Protein 2ZCI (pdb70)

Organism: Corynebacterium glutamicum (strain ATCC 13032 / DSM 20300 / JCM 1318 / BCRC 11384 / CCUG 27702 / LMG 3730 / NBRC 12168 / NCIMB 10025 / NRRL B-2784 / 534) (NCBI:txid196627)

Radius of gyration: 50.82 Å; Cα contacts (8 Å, |Δi|>4): 5609; chains: 4; bounding box: 84×77×166 Å

InterPro domains:
  IPR008209 Phosphoenolpyruvate carboxykinase, GTP-utilising [MF_00452] (11-606)
  IPR008209 Phosphoenolpyruvate carboxykinase, GTP-utilising [NF003253] (8-608)
  IPR008209 Phosphoenolpyruvate carboxykinase, GTP-utilising [PIRSF001348] (3-607)
  IPR008209 Phosphoenolpyruvate carboxykinase, GTP-utilising [PTHR11561] (4-606)
  IPR008209 Phosphoenolpyruvate carboxykinase, GTP-utilising [cd00819] (20-601)
  IPR008210 Phosphoenolpyruvate carboxykinase, N-terminal [G3DSA:3.40.449.10] (22-253)
  IPR008210 Phosphoenolpyruvate carboxykinase, N-terminal [SSF68923] (8-245)
  IPR013035 Phosphoenolpyruvate carboxykinase, C-terminal [G3DSA:3.90.228.20] (254-604)
  IPR018091 Phosphoenolpyruvate carboxykinase, GTP-utilising, conserved site [PS00505] (270-278)
  IPR035077 Phosphoenolpyruvate carboxykinase, C-terminal P-loop domain [PF00821] (246-604)
  IPR035078 Phosphoenolpyruvate carboxykinase, GTP-utilising, N-terminal [PF17297] (22-242)

B-factor: mean 31.72, std 9.96, range [7.44, 76.28]

Solvent-accessible surface area: 80718 Å² total; per-residue (Å²): 107,56,11,162,2,151,131,0,55,80,29,10,60,100,6,46,138,48,0,91,21,147,41,62,60,50,4,58,13,46,84,57,13,7,60,131,14,0,112,61,15,61,145,58,47,12,4,59,90,7,42,99,182,108,24,50,35,0,13,0,0,55,6,62,41,52,2,15,26,106,27,89,17,7,19,3,4,2,2,112,115,14,44,43,0,5,36,23,10,29,2,0,18,24,120,14,0,44,85,17,0,34,121,32,0,60,10,3,0,86,27,25,36,0,22,0,0,1,0,0,8,3,3,48,71,33,102,128,20,58,13,0,0,0,0,0,11,14,30,8,0,4,2,2,0,72,15,3,1,19,20,0,74,122,0,5,104,94,5,26,49,145,24,100,28,4,77,0,7,0,0,2,3,17,56,23,107,136,78,97,160,64,92,48,21,25,27,44,100,8,15,0,3,0,2,6,8,82,64,36,8,0,25,0,10,0,0,3,9,1,25,8,0,2,0,3,9,31,0,2,0,0,17,0,0,3,11,10,1,64,107,94,28,16,1,1,2,13,0,0,0,0,33,2,35,29,70,182,48,109,45,7,18,0,0,0,0,9,26,44,25,44,12,0,6,39,2,0,5,7,60,29,52,7,110,50,21,69,12,45,0,2,0,13,18,0,0,24,0,126,35,81,125,80,0,0,32,1,29,4,0,8,35,2,3,20,5,20,0,23,42,8,21,88,87,20,3,25,20,2,8,93,1,0,89,63,0,55,0,3,0,3,0,0,0,18,27,108,84,18,25,5,20,0,42,49,26,71,43,115,60,34,94,64,0,35,15,15,89,39,86,107,22,58,66,140,36,41,52,37,0,0,14,29,36,0,38,2,3,1,28,0,108,34,10,89,7,19,0,102,30,11,66,56,115,62,13,7,78,2,28,0,0,0,0,4,9,51,24,37,68,2,8,0,0,0,1,20,7,93,76,21,54,1,0,0,4,11,0,0,19,5,5,7,48,85,129,70,89,32,119,22,20,2,1,1,0,52,52,24,1,2,17,9,1,0,40,5,1,46,7,0,7,46,1,11,114,122,5,43,156,70,26,10,31,2,0,15,2,1,23,49,8,96,10,193,107,39,98,98,2,5,55,8,116,26,19,9,3,8,0,0,40,1,0,6,22,46,61,70,59,138,22,36,20,69,119,32,17,4,0,36,1,2,64,10,133,42,14,34,72,124,62,7,115,124,31,116,108,24,2,123,73,0,13,42,16,44,46,133,57,22,15,86,17,1,16,12,11,15,51,26,2,51,92,1,16,102,80,10,5,76,59,0,71,59,24,10,77,43,5,52,71,60,10,120,109,64,14,164,3,168,128,0,55,81,30,17,49,93,6,48,126,68,0,108,19,103,47,56,57,58,6,64,11,49,85,75,29,8,62,125,11,0,22,51,17,53,126,72,44,32,3,53,88,2,49,85,158,99,21,45,25,0,11,0,1,53,7,64,51,47,3,25,40,54,38,104,27,4,14,2,4,1,1,113,133,14,48,44,0,3,30,26,8,32,1,0,9,17,105,12,0,52,92,22,0,34,149,57,0,66,17,2,0,58,29,29,34,0,25,0,0,0,0,0,4,6,5,56,73,30,86,122,15,58,13,0,0,0,0,0,13,16,26,19,0,2,0,1,1,72,11,2,1,25,18,0,85,76,0,5,97,62,7,30,62,149,19,105,27,8,78,0,8,0,0,4,4,20,59,32,98,115,74,95,182,62,107,49,27,29,27,47,88,9,15,0,2,0,1,5,10,104,61,41,9,0,24,0,6,0,0,4,4,0,8,2,0,0,0,2,9,18,0,2,0,0,6,0,0,3,12,6,1,60,109,98,20,20,1,2,2,19,0,0,0,0,19,1,36,14,65,162,46,110,43,10,16,0,0,0,0,12,46,34,41,51,19,2,13,31,5,1,5,12,72,21,51,14,118,50,27,60,14,39,0,2,0,9,15,0,0,20,2,130,38,147,188,66,3,0,45,1,28,4,0,6,28,3,2,12,4,23,0,18,37,12,19,101,79,22,3,30,20,0,5,86,1,0,94,65,0,57,0,1,0,2,0,0,0,16,30,97,84,14,18,1,27,0,45,44,34,88,66,145,20,52,79,74,0,20,10,12,87,37,90,116,15,55,79,114,40,44,41,33,0,0,8,52,32,0,33,3,3,0,31,0,100,33,11,82,8,19,0,100,34,11,67,63,98,88,8,11,52,4,30,0,1,0,0,2,11,129,26,42,64,2,10,0,2,0,0,25,5,84,75,16,37,1,0,0,5,12,0,0,19,8,4,23,82,88,137,26,191,18,24,2,0,2,0,54,59,10,0,1,15,10,2,0,45,4,1,54,7,2,1,47,1,8,104,124,16,41,154,110,21,12,36,3,0,10,2,3,26,53,11,94,9,149,121,49,93,106,0,5,51,5,120,20,29,8,4,8,0,0,46,2,0,5,22,46,56,80,61,129,19,29,21,53,113,30,16,5,0,38,0,0,56,0,125,44,12,39,27,118,85,26,137,21,79,89,136,12,0,56,63,1,1,59,15,44,47,128,42,22,22,111,19,1,20,17,12,20,54,24,5,52,83,0,14,103,86,9,2,79,65,0,75,59,33,8,83,44,4,51,73,69,12,112,90,77,19,121,0,167,100,0,58,78,29,11,54,95,5,53,142,47,0,78,16,121,49,62,48,36,5,46,15,5,29,40,14,8,58,120,2,4,96,66,15,47,130,55,40,12,3,53,94,4,49,84,129,91,27,43,31,0,9,0,0,51,6,56,52,44,7,21,20,181,42,130,23,13,18,3,5,0,1,101,112,14,65,46,0,5,36,20,11,20,3,0,18,18,123,21,0,37,90,22,0,35,133,40,0,61,12,2,0,102,33,24,45,0,15,0,0,0,0,0,5,4,2,13,11,33,110,114,27,57,13,0,0,0,0,0,12,11,25,10,0,2,2,1,0,78,12,2,1,24,24,0,19,34,0,3,31,42,4,11,38,133,27,86,25,6,68,0,10,0,0,4,4,21,67,27,121,131,94,78,163,59,93,47,12,24,34,41,104,14,26,0,4,0,0,2,9,90,46,38,15,0,26,0,9,0,0,3,6,1,24,8,0,1,0,2,9,31,1,1,0,0,27,1,0,3,11,9,2,61,108,90,21,22,2,2,2,16,1,0,0,0,28,0,34,16,76,152,43,107,46,15,18,0,0,0,0,8,42,23,65,33,23,6,11,41,5,0,4,6,74,17,63,12,117,46,23,86,11,17,1,4,0,10,23,0,0,25,2,117,34,96,141,69,0,0,40,1,34,3,0,6,32,2,2,21,5,19,0,26,38,8,22,99,91,20,3,35,18,1,4,93,2,1,82,67,0,52,0,2,0,4,1,0,0,25,18,115,72,22,7,5,25,0,43,40,41,76,64,134,44,40,82,66,0,55,9,12,79,38,83,112,16,50,62,134,44,43,34,41,0,0,10,45,15,0,40,2,3,1,29,0,85,30,0,30,10,6,1,17,20,16,44,4,35,51,14,8,71,4,32,0,0,0,0,3,8,116,16,30,48,2,10,0,2,0,1,22,6,83,79,18,54,1,0,0,4,12,0,0,20,7,6,8,42,65,92,53,104,17,161,19,18,2,0,1,0,50,66,30,1,1,13,8,2,0,39,5,1,52,9,2,3,52,1,11,100,123,5,42,142,95,24,12,31,1,0,10,1,2,29,50,10,112,4,185,116,28,113,99,10,17,57,8,115,22,27,10,3,5,0,0,38,2,0,4,36,37,51,92,38,145,68,10,19,78,120,34,20,5,0,37,2,2,80,7,115,45,15,33,47,114,57,23,90,107,103,174,59,58,49,103,72,1,12,61,13,49,42,146,50,23,24,123,18,2,14,12,9,21,43,26,3,59,58,1,16,95,70,9,2,76,55,0,75,64,26,10,82,38,4,50,76,72,17,101,112,84,13,161,103,0,85,105,29,9,60,99,4,44,143,54,0,93,15,106,48,63,65,69,3,39,16,4,35,26,13,6,63,150,9,0,85,66,14,48,126,55,40,14,2,51,69,0,53,106,130,129,25,46,44,0,11,0,0,53,7,57,46,50,10,25,34,85,47,108,24,9,22,2,5,1,3,113,112,14,54,33,0,2,30,30,9,29,3,0,4,10,96,14,0,56,81,22,0,35,141,47,0,66,15,2,0,49,28,27,36,0,28,0,0,0,0,0,3,6,3,23,13,32,104,129,20,61,10,0,0,0,0,0,12,17,20,7,0,0,0,1,0,63,13,3,1,24,21,0,22,27,0,4,30,44,6,15,53,143,22,93,16,2,60,0,7,0,0,4,6,23,53,26,90,126,70,88,169,67,106,45,19,31,29,38,107,17,29,0,3,0,0,7,8,84,74,41,12,0,26,0,8,0,2,3,4,1,10,2,0,0,0,1,12,23,0,1,0,0,9,1,0,3,9,14,2,62,104,87,28,24,0,2,5,14,2,0,0,1,24,6,23,14,76,144,54,114,39,9,19,2,0,1,1,11,49,46,53,37,22,14,8,32,6,1,1,12,64,19,64,17,122,50,20,72,15,16,0,1,0,10,7,0,0,27,2,107,21,81,155,85,4,0,30,0,27,2,0,6,37,4,2,17,2,24,0,24,43,8,24,95,89,27,4,34,20,0,21,94,1,1,93,68,0,56,0,2,0,2,0,0,0,22,19,114,98,20,29,8,26,0,47,38,30,77,46,154,35,37,86,58,0,45,10,10,75,34,84,103,20,36,75,140,51,40,42,44,0,0,11,43,36,0,42,1,2,0,32,1,86,29,0,33,12,6,0,20,22,19,48,2,35,57,17,6,99,8,43,0,0,0,0,7,7,93,25,42,57,5,8,0,0,0,0,15,4,87,70,23,59,7,0,0,7,11,0,0,18,6,4,51,165,25,166,11,21,2,1,2,0,52,54,7,1,1,16,6,1,0,35,4,1,50,9,1,7,57,2,13,117,124,10,50,166,79,23,12,26,3,0,13,1,2,30,68,7,87,13,169,134,47,78,91,4,7,54,6,128,16,26,7,3,10,0,1,43,0,0,9,24,47,64,73,66,135,26,32,24,71,122,32,26,4,0,40,0,3,82,10,128,42,8,40,47,128,67,30,176,98,101,49,0,128,52,0,10,47,16,35,46,135,40,24,24,112,16,0,22,39,10,15,56,24,2,46,92,1,13,97,87,9,2,82,63,0,75,64,26,9,77,29,11,56,64,120,14,84

Sequence (2334 aa):
APTKNKELLNWIADAVELFQPEAVVFVDGSQAEWDRMAEDLVEAGTLIKLNEEKRPNSYLARSNPSDVARVESRTFICSEKEEDAGPTNNWAPPQAMKDEMSKHYAGSMKGRTMYVVPFCMGPISDPDPKLGVQLTDSEYVVMSMRIMTRMGIEALDKIGANGSFVRCLHSVGAPLEPGQEDVAWPCNDTKYITQFPETKEIWSYGSGYGGNAILAKKCYALRIASVMAREEGWMAEHMLILKLINPEGKAYHIAAAFPSACGKTNLAMITPTIPGWTAQVVGDDIAWLKLREDGLYAVNPENGFFGVAPGTNYASNPIAMKTMEPGNTLFTNVALTDDGDIWWEGMDGDAPAHLIDWMGNDWTPESDENAAHPNSRYCVAIDQSPAAAPEFNDWEGVKIDAILFGGRRADTVPLVTQTYDWEHGTMVGALLASGQVGTLRHDPMAMLPFIGYNAGEYLQNWIDMGNKGGDKMPSIFLVNWFRRGEDGRFLWPGFGDNSRVLKWVIDRIEGHVGADETVVGHTAKAEDLDLDGLDTPIEDVKEALTAPAEQWANDVEDNAEYLTFLGPRVPAEVHSQFDALKARISAPTKNKELLNWIADAVELFQPEAVVFVDGSQAEWDRMAEDLVEAGTLIKLNEEKRPNSYLARSNPSDVARVESRTFICSEKEEDAGPTNNWAPPQAMKDEMSKHYAGSMKGRTMYVVPFCMGPISDPDPKLGVQLTDSEYVVMSMRIMTRMGIEALDKIGANGSFVRCLHSVGAPLEPGQEDVAWPCNDTKYITQFPETKEIWSYGSGYGGNAILAKKCYALRIASVMAREEGWMAEHMLILKLINPEGKAYHIAAAFPSACGKTNLAMITPTIPGWTAQVVGDDIAWLKLREDGLYAVNPENGFFGVAPGTNYASNPIAMKTMEPGNTLFTNVALTDDGDIWWEGMDGDAPAHLIDWMGNDWTPESDENAAHPNSRYCVAIDQSPAAAPEFNDWEGVKIDAILFGGRRADTVPLVTQTYDWEHGTMVGALLASGGTLRHDPMAMLPFIGYNAGEYLQNWIDMGNKGGDKMPSIFLVNWFRRGEDGRFLWPGFGDNSRVLKWVIDRIEGHVGADETVVGHTAKAEDLDLDGLDTPIEDVKEALTAPAEQWANDVEDNAEYLTFLGPRVPAEVHSQFDALKARISAPTKNKELLNWIADAVELFQPEAVVFVDGSQAEWDRMAEDLVEAGTLIKLNEEKRPNSYLARSNPSDVARVESRTFICSEKEEDAGPTNNWAPPQAMKDEMSKHYAGSMKGRTMYVVPFCMGPISDPDPKLGVQLTDSEYVVMSMRIMTRMGIEALDKIGANGSFVRCLHSVGAPLEPGQEDVAWPCNDTKYITQFPETKEIWSYGSGYGGNAILAKKCYALRIASVMAREEGWMAEHMLILKLINPEGKAYHIAAAFPSACGKTNLAMITPTIPGWTAQVVGDDIAWLKLREDGLYAVNPENGFFGVAPGTNYASNPIAMKTMEPGNTLFTNVALTDDGDIWWEGMDGDAPAHLIDWMGNDWTPESDENAAHPNSRYCVAIDQSPAAAPEFNDWEGVKIDAILFGGRRADTVPLVTQTYDWEHGTMVGALLASGQVGTLRHDPMAMLPFIGYNAGEYLQNWIDMGNKGGDKMPSIFLVNWFRRGEDGRFLWPGFGDNSRVLKWVIDRIEGHVGADETVVGHTAKAEDLDLDGLDTPIEDVKEALTAPAEQWANDVEDNAEYLTFLGPRVPAEVHSQFDALKARISTKNKELLNWIADAVELFQPEAVVFVDGSQAEWDRMAEDLVEAGTLIKLNEEKRPNSYLARSNPSDVARVESRTFICSEKEEDAGPTNNWAPPQAMKDEMSKHYAGSMKGRTMYVVPFCMGPISDPDPKLGVQLTDSEYVVMSMRIMTRMGIEALDKIGANGSFVRCLHSVGAPLEPGQEDVAWPCNDTKYITQFPETKEIWSYGSGYGGNAILAKKCYALRIASVMAREEGWMAEHMLILKLINPEGKAYHIAAAFPSACGKTNLAMITPTIPGWTAQVVGDDIAWLKLREDGLYAVNPENGFFGVAPGTNYASNPIAMKTMEPGNTLFTNVALTDDGDIWWEGMDGDAPAHLIDWMGNDWTPESDENAAHPNSRYCVAIDQSPAAAPEFNDWEGVKIDAILFGGRRADTVPLVTQTYDWEHGTMVGALLASTLRHDPMAMLPFIGYNAGEYLQNWIDMGNKGGDKMPSIFLVNWFRRGEDGRFLWPGFGDNSRVLKWVIDRIEGHVGADETVVGHTAKAEDLDLDGLDIEDVKEALTAPAEQWANDVEDNAEYLTFLGPRVPAEVHSQFDALKARIS

Structure (mmCIF, N/CA/C/O backbone):
data_2ZCI
#
_entry.id   2ZCI
#
_cell.length_a   70.336
_cell.length_b   118.055
_cell.length_c   152.931
_cell.angle_alpha   90.00
_cell.angle_beta   96.44
_cell.angle_gamma   90.00
#
_symmetry.space_group_name_H-M   'P 1 21 1'
#
loop_
_entity.id
_entity.type
_entity.pdbx_description
1 polymer 'Phosphoenolpyruvate carboxykinase [GTP]'
2 water water
#
loop_
_atom_site.group_PDB
_atom_site.id
_atom_site.type_symbol
_atom_site.label_atom_id
_atom_site.label_alt_id
_atom_site.label_comp_id
_atom_site.label_asym_id
_atom_site.label_entity_id
_atom_site.label_seq_id
_atom_site.pdbx_PDB_ins_code
_atom_site.Cartn_x
_atom_site.Cartn_y
_atom_site.Cartn_z
_atom_site.occupancy
_atom_site.B_iso_or_equiv
_atom_site.auth_seq_id
_atom_site.auth_comp_id
_atom_site.auth_asym_id
_atom_site.auth_atom_id
_atom_site.pdbx_PDB_model_num
ATOM 1 N N . ALA A 1 13 ? -32.943 -2.537 -83.001 1.00 41.60 13 ALA A N 1
ATOM 2 C CA . ALA A 1 13 ? -31.881 -3.502 -82.577 1.00 41.07 13 ALA A CA 1
ATOM 3 C C . ALA A 1 13 ? -31.939 -4.680 -83.533 1.00 40.39 13 ALA A C 1
ATOM 4 O O . ALA A 1 13 ? -33.028 -5.070 -83.997 1.00 41.02 13 ALA A O 1
ATOM 6 N N . PRO A 1 14 ? -30.760 -5.228 -83.879 1.00 38.87 14 PRO A N 1
ATOM 7 C CA . PRO A 1 14 ? -30.790 -6.192 -84.906 1.00 36.42 14 PRO A CA 1
ATOM 8 C C . PRO A 1 14 ? -31.145 -7.524 -84.390 1.00 35.57 14 PRO A C 1
ATOM 9 O O . PRO A 1 14 ? -30.991 -8.470 -85.122 1.00 36.97 14 PRO A O 1
ATOM 13 N N . THR A 1 15 ? -31.636 -7.645 -83.165 1.00 33.93 15 THR A N 1
ATOM 14 C CA . THR A 1 15 ? -31.870 -8.960 -82.611 1.00 32.76 15 THR A CA 1
ATOM 15 C C . THR A 1 15 ? -33.256 -9.007 -81.993 1.00 31.88 15 THR A C 1
ATOM 16 O O . THR A 1 15 ? -33.709 -8.041 -81.431 1.00 31.87 15 THR A O 1
ATOM 20 N N . LYS A 1 16 ? -33.911 -10.150 -82.136 1.00 32.21 16 LYS A N 1
ATOM 21 C CA . LYS A 1 16 ? -35.239 -10.481 -81.540 1.00 33.00 16 LYS A CA 1
ATOM 22 C C . LYS A 1 16 ? -34.986 -11.430 -80.325 1.00 31.01 16 LYS A C 1
ATOM 23 O O . LYS A 1 16 ? -35.904 -11.865 -79.697 1.00 30.75 16 LYS A O 1
ATOM 29 N N . ASN A 1 17 ? -33.734 -11.824 -80.121 1.00 29.41 17 ASN A N 1
ATOM 30 C CA . ASN A 1 17 ? -33.237 -12.583 -78.983 1.00 30.07 17 ASN A CA 1
ATOM 31 C C . ASN A 1 17 ? -33.509 -11.886 -77.655 1.00 30.82 17 ASN A C 1
ATOM 32 O O . ASN A 1 17 ? -32.961 -10.820 -77.330 1.00 32.20 17 ASN A O 1
ATOM 37 N N . LYS A 1 18 ? -34.414 -12.480 -76.911 1.00 31.66 18 LYS A N 1
ATOM 38 C CA . LYS A 1 18 ? -35.036 -11.773 -75.828 1.00 33.02 18 LYS A CA 1
ATOM 39 C C . LYS A 1 18 ? -34.248 -12.015 -74.567 1.00 32.35 18 LYS A C 1
ATOM 40 O O . LYS A 1 18 ? -34.205 -11.118 -73.704 1.00 32.58 18 LYS A O 1
ATOM 46 N N . GLU A 1 19 ? -33.639 -13.205 -74.456 1.00 31.59 19 GLU A N 1
ATOM 47 C CA . GLU A 1 19 ? -32.707 -13.459 -73.383 1.00 32.81 19 GLU A CA 1
ATOM 48 C C . GLU A 1 19 ? -31.627 -12.439 -73.546 1.00 31.53 19 GLU A C 1
ATOM 49 O O . GLU A 1 19 ? -31.309 -11.724 -72.623 1.00 32.61 19 GLU A O 1
ATOM 55 N N . LEU A 1 20 ? -31.088 -12.339 -74.755 1.00 31.04 20 LEU A N 1
ATOM 56 C CA . LEU A 1 20 ? -30.082 -11.362 -75.059 1.00 28.84 20 LEU A CA 1
ATOM 57 C C . LEU A 1 20 ? -30.472 -9.917 -74.784 1.00 28.00 20 LEU A C 1
ATOM 58 O O . LEU A 1 20 ? -29.684 -9.170 -74.235 1.00 27.87 20 LEU A O 1
ATOM 63 N N . LEU A 1 21 ? -31.647 -9.501 -75.224 1.00 28.09 21 LEU A N 1
ATOM 64 C CA . LEU A 1 21 ? -32.149 -8.123 -74.944 1.00 29.66 21 LEU A CA 1
ATOM 65 C C . LEU A 1 21 ? -32.363 -7.686 -73.465 1.00 29.33 21 LEU A C 1
ATOM 66 O O . LEU A 1 21 ? -32.163 -6.484 -73.097 1.00 29.40 21 LEU A O 1
ATOM 71 N N . ASN A 1 22 ? -32.843 -8.652 -72.669 1.00 29.55 22 ASN A N 1
ATOM 72 C CA . ASN A 1 22 ? -32.999 -8.571 -71.208 1.00 29.03 22 ASN A CA 1
ATOM 73 C C . ASN A 1 22 ? -31.635 -8.337 -70.570 1.00 27.14 22 ASN A C 1
ATOM 74 O O . ASN A 1 22 ? -31.396 -7.361 -69.832 1.00 28.06 22 ASN A O 1
ATOM 79 N N . TRP A 1 23 ? -30.716 -9.194 -70.930 1.00 24.96 23 TRP A N 1
ATOM 80 C CA . TRP A 1 23 ? -29.383 -9.152 -70.419 1.00 24.01 23 TRP A CA 1
ATOM 81 C C . TRP A 1 23 ? -28.724 -7.775 -70.712 1.00 25.78 23 TRP A C 1
ATOM 82 O O . TRP A 1 23 ? -28.170 -7.124 -69.791 1.00 26.92 23 TRP A O 1
ATOM 93 N N . ILE A 1 24 ? -28.814 -7.265 -71.945 1.00 25.88 24 ILE A N 1
ATOM 94 C CA . ILE A 1 24 ? -28.304 -5.896 -72.216 1.00 26.54 24 ILE A CA 1
ATOM 95 C C . ILE A 1 24 ? -29.050 -4.819 -71.392 1.00 26.70 24 ILE A C 1
ATOM 96 O O . ILE A 1 24 ? -28.414 -3.977 -70.777 1.00 26.38 24 ILE A O 1
ATOM 101 N N . ALA A 1 25 ? -30.395 -4.852 -71.383 1.00 28.42 25 ALA A N 1
ATOM 102 C CA . ALA A 1 25 ? -31.261 -3.939 -70.562 1.00 28.20 25 ALA A CA 1
ATOM 103 C C . ALA A 1 25 ? -30.749 -3.827 -69.123 1.00 27.97 25 ALA A C 1
ATOM 104 O O . ALA A 1 25 ? -30.502 -2.738 -68.636 1.00 28.86 25 ALA A O 1
ATOM 106 N N . ASP A 1 26 ? -30.614 -4.982 -68.482 1.00 28.23 26 ASP A N 1
ATOM 107 C CA . ASP A 1 26 ? -29.986 -5.166 -67.177 1.00 29.02 26 ASP A CA 1
ATOM 108 C C . ASP A 1 26 ? -28.575 -4.596 -66.947 1.00 28.95 26 ASP A C 1
ATOM 109 O O . ASP A 1 26 ? -28.323 -4.008 -65.903 1.00 31.14 26 ASP A O 1
ATOM 114 N N . ALA A 1 27 ? -27.628 -4.875 -67.842 1.00 28.90 27 ALA A N 1
ATOM 115 C CA . ALA A 1 27 ? -26.276 -4.290 -67.794 1.00 26.92 27 ALA A CA 1
ATOM 116 C C . ALA A 1 27 ? -26.339 -2.801 -68.027 1.00 26.61 27 ALA A C 1
ATOM 117 O O . ALA A 1 27 ? -25.646 -2.073 -67.353 1.00 26.58 27 ALA A O 1
ATOM 119 N N . VAL A 1 28 ? -27.152 -2.359 -68.999 1.00 25.95 28 VAL A N 1
ATOM 120 C CA . VAL A 1 28 ? -27.399 -0.923 -69.275 1.00 26.96 28 VAL A CA 1
ATOM 121 C C . VAL A 1 28 ? -27.911 -0.186 -68.048 1.00 27.65 28 VAL A C 1
ATOM 122 O O . VAL A 1 28 ? -27.317 0.780 -67.605 1.00 29.13 28 VAL A O 1
ATOM 126 N N . GLU A 1 29 ? -28.992 -0.681 -67.459 1.00 29.31 29 GLU A N 1
ATOM 127 C CA . GLU A 1 29 ? -29.435 -0.241 -66.109 1.00 30.21 29 GLU A CA 1
ATOM 128 C C . GLU A 1 29 ? -28.299 -0.115 -65.062 1.00 29.81 29 GLU A C 1
ATOM 129 O O . GLU A 1 29 ? -28.133 0.922 -64.417 1.00 29.65 29 GLU A O 1
ATOM 135 N N . LEU A 1 30 ? -27.522 -1.194 -64.874 1.00 29.87 30 LEU A N 1
ATOM 136 C CA . LEU A 1 30 ? -26.353 -1.153 -63.967 1.00 28.57 30 LEU A CA 1
ATOM 137 C C . LEU A 1 30 ? -25.308 -0.162 -64.439 1.00 27.04 30 LEU A C 1
ATOM 138 O O . LEU A 1 30 ? -25.030 0.799 -63.783 1.00 28.21 30 LEU A O 1
ATOM 143 N N . PHE A 1 31 ? -24.721 -0.417 -65.584 1.00 24.25 31 PHE A N 1
ATOM 144 C CA . PHE A 1 31 ? -23.579 0.327 -66.037 1.00 23.26 31 PHE A CA 1
ATOM 145 C C . PHE A 1 31 ? -23.773 1.806 -66.357 1.00 22.22 31 PHE A C 1
ATOM 146 O O . PHE A 1 31 ? -22.820 2.558 -66.327 1.00 20.35 31 PHE A O 1
ATOM 154 N N . GLN A 1 32 ? -24.978 2.209 -66.734 1.00 23.73 32 GLN A N 1
ATOM 155 C CA . GLN A 1 32 ? -25.286 3.612 -67.178 1.00 25.01 32 GLN A CA 1
ATOM 156 C C . GLN A 1 32 ? -24.351 4.151 -68.214 1.00 25.01 32 GLN A C 1
ATOM 157 O O . GLN A 1 32 ? -23.747 5.209 -67.994 1.00 26.84 32 GLN A O 1
ATOM 163 N N . PRO A 1 33 ? -24.294 3.490 -69.389 1.00 25.76 33 PRO A N 1
ATOM 164 C CA . PRO A 1 33 ? -23.533 4.056 -70.499 1.00 26.66 33 PRO A CA 1
ATOM 165 C C . PRO A 1 33 ? -24.311 5.222 -71.162 1.00 28.24 33 PRO A C 1
ATOM 166 O O . PRO A 1 33 ? -25.541 5.274 -71.078 1.00 27.35 33 PRO A O 1
ATOM 170 N N . GLU A 1 34 ? -23.595 6.162 -71.771 1.00 30.51 34 GLU A N 1
ATOM 171 C CA . GLU A 1 34 ? -24.198 7.230 -72.566 1.00 32.95 34 GLU A CA 1
ATOM 172 C C . GLU A 1 34 ? -24.938 6.621 -73.806 1.00 33.23 34 GLU A C 1
ATOM 173 O O . GLU A 1 34 ? -25.946 7.165 -74.263 1.00 34.18 34 GLU A O 1
ATOM 179 N N . ALA A 1 35 ? -24.451 5.482 -74.329 1.00 32.90 35 ALA A N 1
ATOM 180 C CA . ALA A 1 35 ? -24.909 4.904 -75.609 1.00 32.57 35 ALA A CA 1
ATOM 181 C C . ALA A 1 35 ? -24.651 3.403 -75.671 1.00 33.15 35 ALA A C 1
ATOM 182 O O . ALA A 1 35 ? -23.646 2.914 -75.150 1.00 33.08 35 ALA A O 1
ATOM 184 N N . VAL A 1 36 ? -25.555 2.700 -76.342 1.00 32.26 36 VAL A N 1
ATOM 185 C CA . VAL A 1 36 ? -25.393 1.281 -76.643 1.00 31.85 36 VAL A CA 1
ATOM 186 C C . VAL A 1 36 ? -25.197 1.088 -78.171 1.00 31.25 36 VAL A C 1
ATOM 187 O O . VAL A 1 36 ? -25.951 1.632 -78.988 1.00 30.66 36 VAL A O 1
ATOM 191 N N . VAL A 1 37 ? -24.146 0.360 -78.545 1.00 29.30 37 VAL A N 1
ATOM 192 C CA . VAL A 1 37 ? -23.770 0.263 -79.917 1.00 28.61 37 VAL A CA 1
ATOM 193 C C . VAL A 1 37 ? -23.467 -1.194 -80.187 1.00 28.06 37 VAL A C 1
ATOM 194 O O . VAL A 1 37 ? -22.528 -1.724 -79.634 1.00 27.49 37 VAL A O 1
ATOM 198 N N . PHE A 1 38 ? -24.303 -1.852 -80.993 1.00 27.91 38 PHE A N 1
ATOM 199 C CA . PHE A 1 38 ? -24.096 -3.203 -81.462 1.00 28.33 38 PHE A CA 1
ATOM 200 C C . PHE A 1 38 ? -22.988 -3.181 -82.524 1.00 28.00 38 PHE A C 1
ATOM 201 O O . PHE A 1 38 ? -23.003 -2.311 -83.413 1.00 28.68 38 PHE A O 1
ATOM 209 N N . VAL A 1 39 ? -22.041 -4.095 -82.432 1.00 26.54 39 VAL A N 1
ATOM 210 C CA . VAL A 1 39 ? -20.818 -4.007 -83.227 1.00 27.22 39 VAL A CA 1
ATOM 211 C C . VAL A 1 39 ? -21.028 -4.937 -84.407 1.00 26.62 39 VAL A C 1
ATOM 212 O O . VAL A 1 39 ? -21.399 -6.049 -84.155 1.00 26.88 39 VAL A O 1
ATOM 216 N N . ASP A 1 40 ? -20.822 -4.498 -85.662 1.00 26.66 40 ASP A N 1
ATOM 217 C CA . ASP A 1 40 ? -20.972 -5.384 -86.879 1.00 26.81 40 ASP A CA 1
ATOM 218 C C . ASP A 1 40 ? -19.818 -6.304 -87.389 1.00 25.73 40 ASP A C 1
ATOM 219 O O . ASP A 1 40 ? -20.076 -7.218 -88.113 1.00 27.24 40 ASP A O 1
ATOM 224 N N . GLY A 1 41 ? -18.562 -6.076 -87.052 1.00 25.60 41 GLY A N 1
ATOM 225 C CA . GLY A 1 41 ? -17.464 -6.872 -87.602 1.00 23.98 41 GLY A CA 1
ATOM 226 C C . GLY A 1 41 ? -16.799 -6.306 -88.850 1.00 25.08 41 GLY A C 1
ATOM 227 O O . GLY A 1 41 ? -15.772 -6.810 -89.287 1.00 22.44 41 GLY A O 1
ATOM 228 N N . SER A 1 42 ? -17.363 -5.231 -89.442 1.00 24.53 42 SER A N 1
ATOM 229 C CA . SER A 1 42 ? -16.877 -4.774 -90.750 1.00 22.55 42 SER A CA 1
ATOM 230 C C . SER A 1 42 ? -15.524 -4.101 -90.647 1.00 22.55 42 SER A C 1
ATOM 231 O O . SER A 1 42 ? -15.134 -3.641 -89.587 1.00 22.15 42 SER A O 1
ATOM 234 N N . GLN A 1 43 ? -14.877 -3.998 -91.800 1.00 22.14 43 GLN A N 1
ATOM 235 C CA . GLN A 1 43 ? -13.635 -3.306 -91.951 1.00 24.18 43 GLN A CA 1
ATOM 236 C C . GLN A 1 43 ? -13.748 -1.795 -91.747 1.00 23.17 43 GLN A C 1
ATOM 237 O O . GLN A 1 43 ? -12.819 -1.183 -91.237 1.00 22.61 43 GLN A O 1
ATOM 243 N N . ALA A 1 44 ? -14.881 -1.221 -92.156 1.00 23.29 44 ALA A N 1
ATOM 244 C CA . ALA A 1 44 ? -15.136 0.175 -92.067 1.00 21.67 44 ALA A CA 1
ATOM 245 C C . ALA A 1 44 ? -15.318 0.448 -90.623 1.00 21.95 44 ALA A C 1
ATOM 246 O O . ALA A 1 44 ? -14.912 1.544 -90.159 1.00 22.49 44 ALA A O 1
ATOM 248 N N . GLU A 1 45 ? -15.952 -0.486 -89.916 1.00 19.05 45 GLU A N 1
ATOM 249 C CA . GLU A 1 45 ? -16.161 -0.291 -88.480 1.00 19.99 45 GLU A CA 1
ATOM 250 C C . GLU A 1 45 ? -14.860 -0.251 -87.698 1.00 20.15 45 GLU A C 1
ATOM 251 O O . GLU A 1 45 ? -14.728 0.591 -86.853 1.00 19.93 45 GLU A O 1
ATOM 257 N N . TRP A 1 46 ? -13.949 -1.197 -87.960 1.00 20.99 46 TRP A N 1
ATOM 258 C CA . TRP A 1 46 ? -12.560 -1.219 -87.449 1.00 22.08 46 TRP A CA 1
ATOM 259 C C . TRP A 1 46 ? -11.779 0.086 -87.785 1.00 23.15 46 TRP A C 1
ATOM 260 O O . TRP A 1 46 ? -11.257 0.768 -86.935 1.00 24.81 46 TRP A O 1
ATOM 271 N N . ASP A 1 47 ? -11.746 0.459 -89.049 1.00 25.04 47 ASP A N 1
ATOM 272 C CA . ASP A 1 47 ? -11.164 1.752 -89.482 1.00 25.72 47 ASP A CA 1
ATOM 273 C C . ASP A 1 47 ? -11.579 2.944 -88.653 1.00 25.87 47 ASP A C 1
ATOM 274 O O . ASP A 1 47 ? -10.767 3.830 -88.234 1.00 25.36 47 ASP A O 1
ATOM 279 N N . ARG A 1 48 ? -12.881 2.993 -88.467 1.00 25.77 48 ARG A N 1
ATOM 280 C CA . ARG A 1 48 ? -13.529 4.101 -87.792 1.00 26.94 48 ARG A CA 1
ATOM 281 C C . ARG A 1 48 ? -13.144 4.128 -86.206 1.00 26.65 48 ARG A C 1
ATOM 282 O O . ARG A 1 48 ? -13.113 5.193 -85.532 1.00 24.98 48 ARG A O 1
ATOM 290 N N . MET A 1 49 ? -12.815 2.938 -85.666 1.00 26.50 49 MET A N 1
ATOM 291 C CA . MET A 1 49 ? -12.437 2.736 -84.247 1.00 25.69 49 MET A CA 1
ATOM 292 C C . MET A 1 49 ? -10.969 3.024 -84.093 1.00 22.65 49 MET A C 1
ATOM 293 O O . MET A 1 49 ? -10.560 3.602 -83.126 1.00 22.28 49 MET A O 1
ATOM 298 N N . ALA A 1 50 ? -10.190 2.662 -85.074 1.00 22.23 50 ALA A N 1
ATOM 299 C CA . ALA A 1 50 ? -8.772 3.001 -85.026 1.00 23.28 50 ALA A CA 1
ATOM 300 C C . ALA A 1 50 ? -8.624 4.502 -85.105 1.00 24.25 50 ALA A C 1
ATOM 301 O O . ALA A 1 50 ? -7.715 5.037 -84.447 1.00 24.73 50 ALA A O 1
ATOM 303 N N . GLU A 1 51 ? -9.452 5.167 -85.920 1.00 25.06 51 GLU A N 1
ATOM 304 C CA . GLU A 1 51 ? -9.473 6.682 -86.009 1.00 28.87 51 GLU A CA 1
ATOM 305 C C . GLU A 1 51 ? -9.882 7.316 -84.672 1.00 26.99 51 GLU A C 1
ATOM 306 O O . GLU A 1 51 ? -9.295 8.315 -84.262 1.00 27.24 51 GLU A O 1
ATOM 312 N N . ASP A 1 52 ? -10.893 6.737 -84.022 1.00 26.74 52 ASP A N 1
ATOM 313 C CA . ASP A 1 52 ? -11.300 7.172 -82.703 1.00 26.92 52 ASP A CA 1
ATOM 314 C C . ASP A 1 52 ? -10.191 6.976 -81.711 1.00 26.93 52 ASP A C 1
ATOM 315 O O . ASP A 1 52 ? -10.022 7.795 -80.818 1.00 29.19 52 ASP A O 1
ATOM 320 N N . LEU A 1 53 ? -9.485 5.867 -81.793 1.00 24.20 53 LEU A N 1
ATOM 321 C CA . LEU A 1 53 ? -8.514 5.605 -80.790 1.00 23.91 53 LEU A CA 1
ATOM 322 C C . LEU A 1 53 ? -7.206 6.368 -81.011 1.00 23.60 53 LEU A C 1
ATOM 323 O O . LEU A 1 53 ? -6.531 6.704 -80.036 1.00 22.98 53 LEU A O 1
ATOM 328 N N . VAL A 1 54 ? -6.823 6.563 -82.273 1.00 24.06 54 VAL A N 1
ATOM 329 C CA . VAL A 1 54 ? -5.717 7.470 -82.650 1.00 26.62 54 VAL A CA 1
ATOM 330 C C . VAL A 1 54 ? -5.948 8.941 -82.099 1.00 27.79 54 VAL A C 1
ATOM 331 O O . VAL A 1 54 ? -5.045 9.570 -81.534 1.00 27.41 54 VAL A O 1
ATOM 335 N N . GLU A 1 55 ? -7.175 9.438 -82.271 1.00 29.55 55 GLU A N 1
ATOM 336 C CA . GLU A 1 55 ? -7.684 10.670 -81.641 1.00 31.44 55 GLU A CA 1
ATOM 337 C C . GLU A 1 55 ? -7.671 10.551 -80.115 1.00 31.17 55 GLU A C 1
ATOM 338 O O . GLU A 1 55 ? -7.165 11.432 -79.489 1.00 32.33 55 GLU A O 1
ATOM 344 N N . ALA A 1 56 ? -8.196 9.485 -79.499 1.00 28.57 56 ALA A N 1
ATOM 345 C CA . ALA A 1 56 ? -8.124 9.417 -78.084 1.00 27.57 56 ALA A CA 1
ATOM 346 C C . ALA A 1 56 ? -6.687 9.386 -77.493 1.00 29.33 56 ALA A C 1
ATOM 347 O O . ALA A 1 56 ? -6.505 9.438 -76.199 1.00 29.52 56 ALA A O 1
ATOM 349 N N . GLY A 1 57 ? -5.692 9.329 -78.403 1.00 28.66 57 GLY A N 1
ATOM 350 C CA . GLY A 1 57 ? -4.264 9.231 -78.101 1.00 27.25 57 GLY A CA 1
ATOM 351 C C . GLY A 1 57 ? -3.954 7.837 -77.635 1.00 28.22 57 GLY A C 1
ATOM 352 O O . GLY A 1 57 ? -2.822 7.547 -77.195 1.00 29.84 57 GLY A O 1
ATOM 353 N N . THR A 1 58 ? -4.956 6.963 -77.678 1.00 27.26 58 THR A N 1
ATOM 354 C CA . THR A 1 58 ? -4.816 5.530 -77.261 1.00 26.61 58 THR A CA 1
ATOM 355 C C . THR A 1 58 ? -3.838 4.705 -78.105 1.00 25.43 58 THR A C 1
ATOM 356 O O . THR A 1 58 ? -3.096 3.946 -77.530 1.00 24.66 58 THR A O 1
ATOM 360 N N . LEU A 1 59 ? -3.926 4.843 -79.441 1.00 24.15 59 LEU A N 1
ATOM 361 C CA . LEU A 1 59 ? -3.047 4.208 -80.453 1.00 23.00 59 LEU A CA 1
ATOM 362 C C . LEU A 1 59 ? -2.303 5.237 -81.261 1.00 22.33 59 LEU A C 1
ATOM 363 O O . LEU A 1 59 ? -2.757 6.357 -81.393 1.00 22.70 59 LEU A O 1
ATOM 368 N N . ILE A 1 60 ? -1.204 4.804 -81.871 1.00 24.32 60 ILE A N 1
ATOM 369 C CA . ILE A 1 60 ? -0.333 5.546 -82.787 1.00 25.08 60 ILE A CA 1
ATOM 370 C C . ILE A 1 60 ? -0.396 4.751 -84.122 1.00 26.48 60 ILE A C 1
ATOM 371 O O . ILE A 1 60 ? -0.234 3.518 -84.137 1.00 26.97 60 ILE A O 1
ATOM 376 N N . LYS A 1 61 ? -0.634 5.415 -85.244 1.00 26.64 61 LYS A N 1
ATOM 377 C CA . LYS A 1 61 ? -0.686 4.687 -86.528 1.00 27.38 61 LYS A CA 1
ATOM 378 C C . LYS A 1 61 ? 0.758 4.541 -86.945 1.00 26.25 61 LYS A C 1
ATOM 379 O O . LYS A 1 61 ? 1.521 5.454 -86.780 1.00 27.85 61 LYS A O 1
ATOM 385 N N . LEU A 1 62 ? 1.163 3.382 -87.439 1.00 26.76 62 LEU A N 1
ATOM 386 C CA . LEU A 1 62 ? 2.547 3.142 -87.795 1.00 25.88 62 LEU A CA 1
ATOM 387 C C . LEU A 1 62 ? 2.743 3.638 -89.188 1.00 27.03 62 LEU A C 1
ATOM 388 O O . LEU A 1 62 ? 1.788 4.136 -89.803 1.00 28.49 62 LEU A O 1
ATOM 393 N N . ASN A 1 63 ? 3.969 3.590 -89.662 1.00 28.64 63 ASN A N 1
ATOM 394 C CA . ASN A 1 63 ? 4.342 4.023 -91.013 1.00 30.86 63 ASN A CA 1
ATOM 395 C C . ASN A 1 63 ? 3.573 3.148 -92.037 1.00 32.35 63 ASN A C 1
ATOM 396 O O . ASN A 1 63 ? 3.752 1.955 -92.087 1.00 32.03 63 ASN A O 1
ATOM 401 N N . GLU A 1 64 ? 2.699 3.725 -92.839 1.00 34.35 64 GLU A N 1
ATOM 402 C CA . GLU A 1 64 ? 1.946 2.923 -93.805 1.00 36.60 64 GLU A CA 1
ATOM 403 C C . GLU A 1 64 ? 2.775 2.237 -94.910 1.00 36.68 64 GLU A C 1
ATOM 404 O O . GLU A 1 64 ? 2.373 1.209 -95.446 1.00 35.02 64 GLU A O 1
ATOM 410 N N . GLU A 1 65 ? 3.935 2.822 -95.228 1.00 39.41 65 GLU A N 1
ATOM 411 C CA . GLU A 1 65 ? 4.831 2.378 -96.320 1.00 40.24 65 GLU A CA 1
ATOM 412 C C . GLU A 1 65 ? 5.602 1.170 -95.785 1.00 39.70 65 GLU A C 1
ATOM 413 O O . GLU A 1 65 ? 6.236 0.475 -96.546 1.00 41.62 65 GLU A O 1
ATOM 419 N N . LYS A 1 66 ? 5.563 0.942 -94.474 1.00 37.82 66 LYS A N 1
ATOM 420 C CA . LYS A 1 66 ? 6.332 -0.100 -93.779 1.00 36.00 66 LYS A CA 1
ATOM 421 C C . LYS A 1 66 ? 5.400 -1.113 -93.077 1.00 34.43 66 LYS A C 1
ATOM 422 O O . LYS A 1 66 ? 5.670 -2.320 -93.075 1.00 34.80 66 LYS A O 1
ATOM 428 N N . ARG A 1 67 ? 4.304 -0.621 -92.464 1.00 30.62 67 ARG A N 1
ATOM 429 C CA . ARG A 1 67 ? 3.330 -1.476 -91.794 1.00 26.33 67 ARG A CA 1
ATOM 430 C C . ARG A 1 67 ? 1.947 -0.915 -92.016 1.00 25.20 67 ARG A C 1
ATOM 431 O O . ARG A 1 67 ? 1.465 -0.105 -91.238 1.00 22.83 67 ARG A O 1
ATOM 439 N N . PRO A 1 68 ? 1.304 -1.337 -93.136 1.00 25.48 68 PRO A N 1
ATOM 440 C CA . PRO A 1 68 ? -0.025 -0.852 -93.615 1.00 24.75 68 PRO A CA 1
ATOM 441 C C . PRO A 1 68 ? -1.075 -1.077 -92.564 1.00 22.87 68 PRO A C 1
ATOM 442 O O . PRO A 1 68 ? -1.047 -2.157 -91.934 1.00 24.43 68 PRO A O 1
ATOM 446 N N . ASN A 1 69 ? -1.928 -0.091 -92.291 1.00 21.70 69 ASN A N 1
ATOM 447 C CA . ASN A 1 69 ? -3.122 -0.331 -91.503 1.00 21.05 69 ASN A CA 1
ATOM 448 C C . ASN A 1 69 ? -2.775 -0.938 -90.126 1.00 21.34 69 ASN A C 1
ATOM 449 O O . ASN A 1 69 ? -3.583 -1.642 -89.580 1.00 17.90 69 ASN A O 1
ATOM 454 N N . SER A 1 70 ? -1.557 -0.658 -89.576 1.00 21.50 70 SER A N 1
ATOM 455 C CA . SER A 1 70 ? -1.109 -1.152 -88.203 1.00 20.84 70 SER A CA 1
ATOM 456 C C . SER A 1 70 ? -0.974 -0.039 -87.154 1.00 20.56 70 SER A C 1
ATOM 457 O O . SER A 1 70 ? -0.757 1.127 -87.511 1.00 22.21 70 SER A O 1
ATOM 460 N N . TYR A 1 71 ? -1.019 -0.435 -85.880 1.00 19.21 71 TYR A N 1
ATOM 461 C CA . TYR A 1 71 ? -1.185 0.479 -84.727 1.00 19.92 71 TYR A CA 1
ATOM 462 C C . TYR A 1 71 ? -0.423 0.026 -83.533 1.00 19.10 71 TYR A C 1
ATOM 463 O O . TYR A 1 71 ? -0.247 -1.162 -83.352 1.00 21.30 71 TYR A O 1
ATOM 472 N N . LEU A 1 72 ? 0.080 0.989 -82.780 1.00 18.70 72 LEU A N 1
ATOM 473 C CA . LEU A 1 72 ? 0.689 0.768 -81.461 1.00 19.65 72 LEU A CA 1
ATOM 474 C C . LEU A 1 72 ? -0.218 1.183 -80.333 1.00 19.37 72 LEU A C 1
ATOM 475 O O . LEU A 1 72 ? -0.573 2.379 -80.219 1.00 18.86 72 LEU A O 1
ATOM 480 N N . ALA A 1 73 ? -0.618 0.227 -79.489 1.00 20.78 73 ALA A N 1
ATOM 481 C CA . ALA A 1 73 ? -1.226 0.602 -78.190 1.00 21.65 73 ALA A CA 1
ATOM 482 C C . ALA A 1 73 ? -0.160 0.592 -77.079 1.00 22.84 73 ALA A C 1
ATOM 483 O O . ALA A 1 73 ? 0.686 -0.331 -77.023 1.00 22.85 73 ALA A O 1
ATOM 485 N N . ARG A 1 74 ? -0.244 1.580 -76.176 1.00 22.54 74 ARG A N 1
ATOM 486 C CA . ARG A 1 74 ? 0.592 1.632 -74.970 1.00 23.06 74 ARG A CA 1
ATOM 487 C C . ARG A 1 74 ? -0.333 1.748 -73.800 1.00 23.27 74 ARG A C 1
ATOM 488 O O . ARG A 1 74 ? -1.221 2.601 -73.727 1.00 23.90 74 ARG A O 1
ATOM 496 N N . SER A 1 75 ? -0.171 0.783 -72.921 1.00 22.68 75 SER A N 1
ATOM 497 C CA . SER A 1 75 ? -0.930 0.710 -71.741 1.00 21.44 75 SER A CA 1
ATOM 498 C C . SER A 1 75 ? -0.169 1.418 -70.538 1.00 22.30 75 SER A C 1
ATOM 499 O O . SER A 1 75 ? 1.070 1.787 -70.577 1.00 21.33 75 SER A O 1
ATOM 502 N N . ASN A 1 76 ? -0.981 1.775 -69.562 1.00 22.70 76 ASN A N 1
ATOM 503 C CA . ASN A 1 76 ? -0.498 2.189 -68.265 1.00 23.85 76 ASN A CA 1
ATOM 504 C C . ASN A 1 76 ? 0.190 0.987 -67.656 1.00 25.26 76 ASN A C 1
ATOM 505 O O . ASN A 1 76 ? -0.434 -0.076 -67.590 1.00 23.68 76 ASN A O 1
ATOM 510 N N . PRO A 1 77 ? 1.499 1.154 -67.263 1.00 28.09 77 PRO A N 1
ATOM 511 C CA . PRO A 1 77 ? 2.359 0.292 -66.499 1.00 29.71 77 PRO A CA 1
ATOM 512 C C . PRO A 1 77 ? 1.600 -0.491 -65.484 1.00 32.61 77 PRO A C 1
ATOM 513 O O . PRO A 1 77 ? 1.918 -1.689 -65.303 1.00 33.20 77 PRO A O 1
ATOM 517 N N . SER A 1 78 ? 0.593 0.140 -64.854 1.00 34.85 78 SER A N 1
ATOM 518 C CA . SER A 1 78 ? -0.256 -0.546 -63.794 1.00 36.84 78 SER A CA 1
ATOM 519 C C . SER A 1 78 ? -1.133 -1.633 -64.352 1.00 38.25 78 SER A C 1
ATOM 520 O O . SER A 1 78 ? -1.551 -2.547 -63.578 1.00 39.01 78 SER A O 1
ATOM 523 N N . ASP A 1 79 ? -1.477 -1.568 -65.640 1.00 38.81 79 ASP A N 1
ATOM 524 C CA . ASP A 1 79 ? -2.110 -2.763 -66.131 1.00 40.42 79 ASP A CA 1
ATOM 525 C C . ASP A 1 79 ? -1.469 -3.526 -67.195 1.00 42.22 79 ASP A C 1
ATOM 526 O O . ASP A 1 79 ? -1.936 -3.575 -68.337 1.00 45.14 79 ASP A O 1
ATOM 531 N N . VAL A 1 80 ? -0.345 -4.129 -66.846 1.00 43.59 80 VAL A N 1
ATOM 532 C CA . VAL A 1 80 ? 0.431 -4.641 -67.922 1.00 44.62 80 VAL A CA 1
ATOM 533 C C . VAL A 1 80 ? 0.368 -6.113 -68.202 1.00 46.04 80 VAL A C 1
ATOM 534 O O . VAL A 1 80 ? 0.962 -6.571 -69.185 1.00 46.46 80 VAL A O 1
ATOM 538 N N . ALA A 1 81 ? -0.428 -6.851 -67.407 1.00 46.94 81 ALA A N 1
ATOM 539 C CA . ALA A 1 81 ? -0.595 -8.334 -67.565 1.00 46.41 81 ALA A CA 1
ATOM 540 C C . ALA A 1 81 ? -1.584 -8.822 -66.485 1.00 45.91 81 ALA A C 1
ATOM 541 O O . ALA A 1 81 ? -2.520 -8.096 -66.104 1.00 44.42 81 ALA A O 1
ATOM 543 N N . ARG A 1 82 ? -1.393 -10.084 -66.073 1.00 46.18 82 ARG A N 1
ATOM 544 C CA . ARG A 1 82 ? -1.424 -10.500 -64.636 1.00 44.92 82 ARG A CA 1
ATOM 545 C C . ARG A 1 82 ? -2.792 -10.763 -63.934 1.00 43.39 82 ARG A C 1
ATOM 546 O O . ARG A 1 82 ? -3.686 -11.446 -64.452 1.00 41.40 82 ARG A O 1
ATOM 554 N N . VAL A 1 83 ? -2.879 -10.183 -62.728 1.00 41.53 83 VAL A N 1
ATOM 555 C CA . VAL A 1 83 ? -3.988 -10.273 -61.772 1.00 39.49 83 VAL A CA 1
ATOM 556 C C . VAL A 1 83 ? -4.528 -11.650 -61.498 1.00 38.46 83 VAL A C 1
ATOM 557 O O . VAL A 1 83 ? -5.720 -11.827 -61.186 1.00 37.52 83 VAL A O 1
ATOM 561 N N . GLU A 1 84 ? -3.594 -12.606 -61.533 1.00 35.81 84 GLU A N 1
ATOM 562 C CA . GLU A 1 84 ? -3.838 -13.932 -60.990 1.00 35.42 84 GLU A CA 1
ATOM 563 C C . GLU A 1 84 ? -4.337 -13.933 -59.558 1.00 32.55 84 GLU A C 1
ATOM 564 O O . GLU A 1 84 ? -5.241 -14.662 -59.234 1.00 33.37 84 GLU A O 1
ATOM 570 N N . SER A 1 85 ? -3.838 -13.045 -58.749 1.00 30.87 85 SER A N 1
ATOM 571 C CA . SER A 1 85 ? -4.410 -12.758 -57.411 1.00 28.90 85 SER A CA 1
ATOM 572 C C . SER A 1 85 ? -5.906 -12.505 -57.351 1.00 28.69 85 SER A C 1
ATOM 573 O O . SER A 1 85 ? -6.491 -12.558 -56.246 1.00 29.26 85 SER A O 1
ATOM 576 N N . ARG A 1 86 ? -6.521 -12.089 -58.468 1.00 27.44 86 ARG A N 1
ATOM 577 C CA . ARG A 1 86 ? -7.934 -11.653 -58.455 1.00 23.91 86 ARG A CA 1
ATOM 578 C C . ARG A 1 86 ? -8.664 -12.254 -59.618 1.00 24.28 86 ARG A C 1
ATOM 579 O O . ARG A 1 86 ? -9.485 -11.592 -60.274 1.00 23.02 86 ARG A O 1
ATOM 587 N N . THR A 1 87 ? -8.334 -13.511 -59.892 1.00 22.77 87 THR A N 1
ATOM 588 C CA . THR A 1 87 ? -8.908 -14.256 -60.972 1.00 23.79 87 THR A CA 1
ATOM 589 C C . THR A 1 87 ? -9.530 -15.440 -60.206 1.00 24.87 87 THR A C 1
ATOM 590 O O . THR A 1 87 ? -8.819 -16.156 -59.468 1.00 24.52 87 THR A O 1
ATOM 594 N N . PHE A 1 88 ? -10.855 -15.597 -60.358 1.00 23.76 88 PHE A N 1
ATOM 595 C CA . PHE A 1 88 ? -11.690 -16.404 -59.469 1.00 20.98 88 PHE A CA 1
ATOM 596 C C . PHE A 1 88 ? -12.505 -17.337 -60.277 1.00 22.67 88 PHE A C 1
ATOM 597 O O . PHE A 1 88 ? -13.183 -16.942 -61.267 1.00 24.43 88 PHE A O 1
ATOM 605 N N . ILE A 1 89 ? -12.508 -18.594 -59.859 1.00 22.57 89 ILE A N 1
ATOM 606 C CA . ILE A 1 89 ? -13.439 -19.472 -60.381 1.00 21.20 89 ILE A CA 1
ATOM 607 C C . ILE A 1 89 ? -14.403 -19.652 -59.277 1.00 21.90 89 ILE A C 1
ATOM 608 O O . ILE A 1 89 ? -14.091 -20.226 -58.196 1.00 20.70 89 ILE A O 1
ATOM 613 N N . CYS A 1 90 ? -15.586 -19.029 -59.548 1.00 23.12 90 CYS A N 1
ATOM 614 C CA . CYS A 1 90 ? -16.745 -18.947 -58.642 1.00 21.85 90 CYS A CA 1
ATOM 615 C C . CYS A 1 90 ? -17.827 -20.073 -58.806 1.00 22.23 90 CYS A C 1
ATOM 616 O O . CYS A 1 90 ? -19.024 -19.859 -59.154 1.00 20.32 90 CYS A O 1
ATOM 619 N N . SER A 1 91 ? -17.420 -21.282 -58.441 1.00 22.73 91 SER A N 1
ATOM 620 C CA . SER A 1 91 ? -18.350 -22.392 -58.452 1.00 24.39 91 SER A CA 1
ATOM 621 C C . SER A 1 91 ? -19.055 -22.212 -57.151 1.00 26.20 91 SER A C 1
ATOM 622 O O . SER A 1 91 ? -18.480 -21.618 -56.236 1.00 26.07 91 SER A O 1
ATOM 625 N N . GLU A 1 92 ? -20.306 -22.662 -57.060 1.00 27.79 92 GLU A N 1
ATOM 626 C CA . GLU A 1 92 ? -20.972 -22.718 -55.774 1.00 29.77 92 GLU A CA 1
ATOM 627 C C . GLU A 1 92 ? -20.229 -23.404 -54.612 1.00 27.76 92 GLU A C 1
ATOM 628 O O . GLU A 1 92 ? -20.229 -22.889 -53.497 1.00 27.16 92 GLU A O 1
ATOM 634 N N . LYS A 1 93 ? -19.595 -24.538 -54.911 1.00 27.04 93 LYS A N 1
ATOM 635 C CA . LYS A 1 93 ? -18.751 -25.325 -54.014 1.00 25.43 93 LYS A CA 1
ATOM 636 C C . LYS A 1 93 ? -17.292 -25.171 -54.394 1.00 25.79 93 LYS A C 1
ATOM 637 O O . LYS A 1 93 ? -16.867 -25.309 -55.561 1.00 24.78 93 LYS A O 1
ATOM 643 N N . GLU A 1 94 ? -16.521 -24.955 -53.340 1.00 26.15 94 GLU A N 1
ATOM 644 C CA . GLU A 1 94 ? -15.211 -24.460 -53.393 1.00 26.48 94 GLU A CA 1
ATOM 645 C C . GLU A 1 94 ? -14.279 -25.529 -53.951 1.00 26.62 94 GLU A C 1
ATOM 646 O O . GLU A 1 94 ? -13.186 -25.241 -54.414 1.00 27.22 94 GLU A O 1
ATOM 652 N N . GLU A 1 95 ? -14.709 -26.774 -53.931 1.00 25.08 95 GLU A N 1
ATOM 653 C CA . GLU A 1 95 ? -13.834 -27.830 -54.310 1.00 24.98 95 GLU A CA 1
ATOM 654 C C . GLU A 1 95 ? -14.090 -28.182 -55.769 1.00 24.24 95 GLU A C 1
ATOM 655 O O . GLU A 1 95 ? -13.397 -29.025 -56.396 1.00 22.89 95 GLU A O 1
ATOM 661 N N . ASP A 1 96 ? -15.126 -27.547 -56.289 1.00 23.97 96 ASP A N 1
ATOM 662 C CA . ASP A 1 96 ? -15.387 -27.536 -57.701 1.00 24.43 96 ASP A CA 1
ATOM 663 C C . ASP A 1 96 ? -14.431 -26.544 -58.333 1.00 23.05 96 ASP A C 1
ATOM 664 O O . ASP A 1 96 ? -14.169 -26.652 -59.502 1.00 24.51 96 ASP A O 1
ATOM 669 N N . ALA A 1 97 ? -13.883 -25.616 -57.539 1.00 21.01 97 ALA A N 1
ATOM 670 C CA . ALA A 1 97 ? -12.839 -24.734 -57.987 1.00 19.78 97 ALA A CA 1
ATOM 671 C C . ALA A 1 97 ? -11.520 -25.444 -57.747 1.00 20.06 97 ALA A C 1
ATOM 672 O O . ALA A 1 97 ? -10.703 -25.499 -58.669 1.00 20.87 97 ALA A O 1
ATOM 674 N N . GLY A 1 98 ? -11.330 -26.055 -56.557 1.00 19.78 98 GLY A N 1
ATOM 675 C CA . GLY A 1 98 ? -10.183 -26.952 -56.266 1.00 18.53 98 GLY A CA 1
ATOM 676 C C . GLY A 1 98 ? -8.811 -26.283 -56.006 1.00 18.08 98 GLY A C 1
ATOM 677 O O . GLY A 1 98 ? -8.731 -25.051 -56.056 1.00 16.88 98 GLY A O 1
ATOM 678 N N . PRO A 1 99 ? -7.722 -27.094 -55.789 1.00 17.68 99 PRO A N 1
ATOM 679 C CA . PRO A 1 99 ? -6.490 -26.544 -55.201 1.00 18.54 99 PRO A CA 1
ATOM 680 C C . PRO A 1 99 ? -5.577 -25.717 -56.087 1.00 19.70 99 PRO A C 1
ATOM 681 O O . PRO A 1 99 ? -4.534 -25.164 -55.584 1.00 19.97 99 PRO A O 1
ATOM 685 N N . THR A 1 100 ? -5.865 -25.704 -57.393 1.00 19.10 100 THR A N 1
ATOM 686 C CA . THR A 1 100 ? -5.073 -24.832 -58.270 1.00 19.26 100 THR A CA 1
ATOM 687 C C . THR A 1 100 ? -5.842 -23.527 -58.597 1.00 18.47 100 THR A C 1
ATOM 688 O O . THR A 1 100 ? -5.374 -22.795 -59.379 1.00 16.84 100 THR A O 1
ATOM 692 N N . ASN A 1 101 ? -7.013 -23.268 -57.990 1.00 16.28 101 ASN A N 1
ATOM 693 C CA . ASN A 1 101 ? -7.768 -22.123 -58.359 1.00 17.94 101 ASN A CA 1
ATOM 694 C C . ASN A 1 101 ? -8.070 -21.286 -57.135 1.00 16.88 101 ASN A C 1
ATOM 695 O O . ASN A 1 101 ? -8.136 -21.826 -56.030 1.00 17.11 101 ASN A O 1
ATOM 700 N N . ASN A 1 102 ? -8.223 -19.980 -57.360 1.00 17.72 102 ASN A N 1
ATOM 701 C CA . ASN A 1 102 ? -8.802 -19.043 -56.370 1.00 19.74 102 ASN A CA 1
ATOM 702 C C . ASN A 1 102 ? -10.283 -19.144 -56.354 1.00 19.65 102 ASN A C 1
ATOM 703 O O . ASN A 1 102 ? -10.913 -19.358 -57.378 1.00 18.41 102 ASN A O 1
ATOM 708 N N . TRP A 1 103 ? -10.858 -18.987 -55.175 1.00 21.61 103 TRP A N 1
ATOM 709 C CA . TRP A 1 103 ? -12.289 -19.246 -55.042 1.00 22.50 103 TRP A CA 1
ATOM 710 C C . TRP A 1 103 ? -12.923 -18.143 -54.205 1.00 23.97 103 TRP A C 1
ATOM 711 O O . TRP A 1 103 ? -12.272 -17.528 -53.317 1.00 24.76 103 TRP A O 1
ATOM 722 N N . ALA A 1 104 ? -14.174 -17.829 -54.550 1.00 23.35 104 ALA A N 1
ATOM 723 C CA . ALA A 1 104 ? -14.935 -16.914 -53.736 1.00 24.74 104 ALA A CA 1
ATOM 724 C C . ALA A 1 104 ? -16.422 -17.185 -53.988 1.00 24.12 104 ALA A C 1
ATOM 725 O O . ALA A 1 104 ? -16.766 -17.747 -54.976 1.00 24.01 104 ALA A O 1
ATOM 727 N N . PRO A 1 105 ? -17.282 -16.996 -52.987 1.00 25.99 105 PRO A N 1
ATOM 728 C CA . PRO A 1 105 ? -18.644 -17.500 -53.203 1.00 25.58 105 PRO A CA 1
ATOM 729 C C . PRO A 1 105 ? -19.303 -16.695 -54.312 1.00 25.77 105 PRO A C 1
ATOM 730 O O . PRO A 1 105 ? -19.246 -15.481 -54.259 1.00 26.84 105 PRO A O 1
ATOM 734 N N . PRO A 1 106 ? -19.938 -17.347 -55.296 1.00 25.15 106 PRO A N 1
ATOM 735 C CA . PRO A 1 106 ? -20.596 -16.722 -56.423 1.00 25.81 106 PRO A CA 1
ATOM 736 C C . PRO A 1 106 ? -21.379 -15.411 -56.128 1.00 26.55 106 PRO A C 1
ATOM 737 O O . PRO A 1 106 ? -21.115 -14.377 -56.739 1.00 27.49 106 PRO A O 1
ATOM 741 N N . GLN A 1 107 ? -22.369 -15.460 -55.237 1.00 27.99 107 GLN A N 1
ATOM 742 C CA . GLN A 1 107 ? -23.327 -14.379 -55.112 1.00 27.76 107 GLN A CA 1
ATOM 743 C C . GLN A 1 107 ? -22.560 -13.196 -54.545 1.00 27.68 107 GLN A C 1
ATOM 744 O O . GLN A 1 107 ? -22.607 -12.118 -55.057 1.00 27.24 107 GLN A O 1
ATOM 750 N N . ALA A 1 108 ? -21.798 -13.447 -53.492 1.00 28.55 108 ALA A N 1
ATOM 751 C CA . ALA A 1 108 ? -20.897 -12.485 -52.873 1.00 27.92 108 ALA A CA 1
ATOM 752 C C . ALA A 1 108 ? -19.964 -11.810 -53.883 1.00 27.07 108 ALA A C 1
ATOM 753 O O . ALA A 1 108 ? -19.644 -10.622 -53.794 1.00 27.74 108 ALA A O 1
ATOM 755 N N . MET A 1 109 ? -19.518 -12.591 -54.845 1.00 25.94 109 MET A N 1
ATOM 756 C CA . MET A 1 109 ? -18.762 -12.016 -55.885 1.00 25.89 109 MET A CA 1
ATOM 757 C C . MET A 1 109 ? -19.562 -11.092 -56.854 1.00 26.41 109 MET A C 1
ATOM 758 O O . MET A 1 109 ? -19.090 -9.940 -57.142 1.00 27.88 109 MET A O 1
ATOM 763 N N . LYS A 1 110 ? -20.775 -11.518 -57.292 1.00 24.91 110 LYS A N 1
ATOM 764 C CA . LYS A 1 110 ? -21.648 -10.605 -58.088 1.00 22.69 110 LYS A CA 1
ATOM 765 C C . LYS A 1 110 ? -21.903 -9.287 -57.415 1.00 22.24 110 LYS A C 1
ATOM 766 O O . LYS A 1 110 ? -21.773 -8.235 -58.071 1.00 21.73 110 LYS A O 1
ATOM 772 N N . ASP A 1 111 ? -22.172 -9.297 -56.114 1.00 22.08 111 ASP A N 1
ATOM 773 C CA . ASP A 1 111 ? -22.293 -8.028 -55.376 1.00 24.34 111 ASP A CA 1
ATOM 774 C C . ASP A 1 111 ? -21.064 -7.159 -55.229 1.00 25.61 111 ASP A C 1
ATOM 775 O O . ASP A 1 111 ? -21.131 -5.922 -55.394 1.00 27.21 111 ASP A O 1
ATOM 780 N N . GLU A 1 112 ? -19.943 -7.745 -54.897 1.00 26.09 112 GLU A N 1
ATOM 781 C CA . GLU A 1 112 ? -18.736 -6.946 -54.915 1.00 27.92 112 GLU A CA 1
ATOM 782 C C . GLU A 1 112 ? -18.663 -6.294 -56.274 1.00 28.61 112 GLU A C 1
ATOM 783 O O . GLU A 1 112 ? -18.652 -5.107 -56.379 1.00 28.24 112 GLU A O 1
ATOM 789 N N . MET A 1 113 ? -18.592 -7.089 -57.332 1.00 29.71 113 MET A N 1
ATOM 790 C CA . MET A 1 113 ? -18.439 -6.503 -58.659 1.00 30.17 113 MET A CA 1
ATOM 791 C C . MET A 1 113 ? -19.527 -5.542 -59.068 1.00 29.67 113 MET A C 1
ATOM 792 O O . MET A 1 113 ? -19.210 -4.532 -59.734 1.00 31.62 113 MET A O 1
ATOM 797 N N . SER A 1 114 ? -20.799 -5.838 -58.762 1.00 29.05 114 SER A N 1
ATOM 798 C CA . SER A 1 114 ? -21.876 -4.858 -59.087 1.00 29.31 114 SER A CA 1
ATOM 799 C C . SER A 1 114 ? -21.657 -3.563 -58.330 1.00 30.78 114 SER A C 1
ATOM 800 O O . SER A 1 114 ? -22.137 -2.495 -58.780 1.00 33.44 114 SER A O 1
ATOM 803 N N . LYS A 1 115 ? -20.950 -3.618 -57.195 1.00 30.90 115 LYS A N 1
ATOM 804 C CA . LYS A 1 115 ? -20.675 -2.373 -56.483 1.00 31.47 115 LYS A CA 1
ATOM 805 C C . LYS A 1 115 ? -19.725 -1.481 -57.295 1.00 30.38 115 LYS A C 1
ATOM 806 O O . LYS A 1 115 ? -19.912 -0.267 -57.374 1.00 30.31 115 LYS A O 1
ATOM 812 N N . HIS A 1 116 ? -18.785 -2.108 -57.997 1.00 29.41 116 HIS A N 1
ATOM 813 C CA . HIS A 1 116 ? -17.853 -1.426 -58.895 1.00 27.02 116 HIS A CA 1
ATOM 814 C C . HIS A 1 116 ? -18.444 -1.086 -60.262 1.00 26.18 116 HIS A C 1
ATOM 815 O O . HIS A 1 116 ? -18.037 -0.083 -60.818 1.00 24.89 116 HIS A O 1
ATOM 822 N N . TYR A 1 117 ? -19.411 -1.898 -60.746 1.00 26.03 117 TYR A N 1
ATOM 823 C CA . TYR A 1 117 ? -19.968 -1.841 -62.130 1.00 25.82 117 TYR A CA 1
ATOM 824 C C . TYR A 1 117 ? -21.014 -0.782 -62.170 1.00 26.43 117 TYR A C 1
ATOM 825 O O . TYR A 1 117 ? -21.221 -0.136 -63.177 1.00 28.99 117 TYR A O 1
ATOM 834 N N . ALA A 1 118 ? -21.693 -0.624 -61.062 1.00 25.55 118 ALA A N 1
ATOM 835 C CA . ALA A 1 118 ? -22.679 0.449 -60.891 1.00 24.30 118 ALA A CA 1
ATOM 836 C C . ALA A 1 118 ? -22.246 1.792 -61.445 1.00 22.37 118 ALA A C 1
ATOM 837 O O . ALA A 1 118 ? -21.444 2.469 -60.881 1.00 21.79 118 ALA A O 1
ATOM 839 N N . GLY A 1 119 ? -22.800 2.195 -62.582 1.00 22.88 119 GLY A N 1
ATOM 840 C CA . GLY A 1 119 ? -22.392 3.493 -63.139 1.00 23.18 119 GLY A CA 1
ATOM 841 C C . GLY A 1 119 ? -21.037 3.614 -63.793 1.00 24.54 119 GLY A C 1
ATOM 842 O O . GLY A 1 119 ? -20.671 4.735 -64.151 1.00 23.51 119 GLY A O 1
ATOM 843 N N . SER A 1 120 ? -20.312 2.490 -64.063 1.00 25.87 120 SER A N 1
ATOM 844 C CA . SER A 1 120 ? -18.897 2.646 -64.640 1.00 26.56 120 SER A CA 1
ATOM 845 C C . SER A 1 120 ? -18.831 3.059 -66.114 1.00 25.71 120 SER A C 1
ATOM 846 O O . SER A 1 120 ? -17.800 3.514 -66.668 1.00 25.57 120 SER A O 1
ATOM 849 N N . MET A 1 121 ? -19.954 2.989 -66.769 1.00 26.81 121 MET A N 1
ATOM 850 C CA . MET A 1 121 ? -19.874 3.362 -68.188 1.00 27.02 121 MET A CA 1
ATOM 851 C C . MET A 1 121 ? -20.394 4.773 -68.446 1.00 28.50 121 MET A C 1
ATOM 852 O O . MET A 1 121 ? -20.489 5.207 -69.617 1.00 29.55 121 MET A O 1
ATOM 857 N N . LYS A 1 122 ? -20.706 5.474 -67.344 1.00 29.13 122 LYS A N 1
ATOM 858 C CA . LYS A 1 122 ? -21.075 6.903 -67.383 1.00 30.39 122 LYS A CA 1
ATOM 859 C C . LYS A 1 122 ? -20.049 7.601 -68.229 1.00 28.35 122 LYS A C 1
ATOM 860 O O . LYS A 1 122 ? -18.824 7.348 -68.063 1.00 28.23 122 LYS A O 1
ATOM 866 N N . GLY A 1 123 ? -20.552 8.439 -69.153 1.00 26.73 123 GLY A N 1
ATOM 867 C CA . GLY A 1 123 ? -19.751 9.120 -70.124 1.00 24.93 123 GLY A CA 1
ATOM 868 C C . GLY A 1 123 ? -19.224 8.229 -71.248 1.00 26.42 123 GLY A C 1
ATOM 869 O O . GLY A 1 123 ? -18.425 8.698 -72.081 1.00 27.58 123 GLY A O 1
ATOM 870 N N . ARG A 1 124 ? -19.556 6.923 -71.284 1.00 25.83 124 ARG A N 1
ATOM 871 C CA . ARG A 1 124 ? -18.943 6.048 -72.331 1.00 24.90 124 ARG A CA 1
ATOM 872 C C . ARG A 1 124 ? -20.000 5.234 -73.150 1.00 24.34 124 ARG A C 1
ATOM 873 O O . ARG A 1 124 ? -21.164 5.127 -72.788 1.00 22.02 124 ARG A O 1
ATOM 881 N N . THR A 1 125 ? -19.551 4.698 -74.275 1.00 22.84 125 THR A N 1
ATOM 882 C CA . THR A 1 125 ? -20.351 3.774 -75.038 1.00 22.64 125 THR A CA 1
ATOM 883 C C . THR A 1 125 ? -20.181 2.310 -74.541 1.00 23.37 125 THR A C 1
ATOM 884 O O . THR A 1 125 ? -19.056 1.817 -74.289 1.00 22.70 125 THR A O 1
ATOM 888 N N . MET A 1 126 ? -21.317 1.648 -74.336 1.00 23.54 126 MET A N 1
ATOM 889 C CA . MET A 1 126 ? -21.359 0.211 -74.175 1.00 23.36 126 MET A CA 1
ATOM 890 C C . MET A 1 126 ? -21.379 -0.408 -75.585 1.00 23.25 126 MET A C 1
ATOM 891 O O . MET A 1 126 ? -22.284 -0.137 -76.399 1.00 24.89 126 MET A O 1
ATOM 896 N N . TYR A 1 127 ? -20.334 -1.152 -75.896 1.00 22.49 127 TYR A N 1
ATOM 897 C CA . TYR A 1 127 ? -20.285 -1.941 -77.146 1.00 20.60 127 TYR A CA 1
ATOM 898 C C . TYR A 1 127 ? -20.791 -3.351 -76.850 1.00 17.73 127 TYR A C 1
ATOM 899 O O . TYR A 1 127 ? -20.437 -3.914 -75.847 1.00 16.98 127 TYR A O 1
ATOM 908 N N . VAL A 1 128 ? -21.571 -3.874 -77.780 1.00 17.93 128 VAL A N 1
ATOM 909 C CA . VAL A 1 128 ? -22.191 -5.216 -77.763 1.00 17.77 128 VAL A CA 1
ATOM 910 C C . VAL A 1 128 ? -21.483 -5.997 -78.876 1.00 17.82 128 VAL A C 1
ATOM 911 O O . VAL A 1 128 ? -21.518 -5.621 -80.085 1.00 19.06 128 VAL A O 1
ATOM 915 N N . VAL A 1 129 ? -20.732 -7.007 -78.454 1.00 16.41 129 VAL A N 1
ATOM 916 C CA . VAL A 1 129 ? -19.783 -7.621 -79.359 1.00 15.83 129 VAL A CA 1
ATOM 917 C C . VAL A 1 129 ? -20.265 -9.063 -79.445 1.00 18.21 129 VAL A C 1
ATOM 918 O O . VAL A 1 129 ? -19.900 -9.839 -78.567 1.00 18.82 129 VAL A O 1
ATOM 922 N N . PRO A 1 130 ? -21.123 -9.425 -80.473 1.00 17.96 130 PRO A N 1
ATOM 923 C CA . PRO A 1 130 ? -21.448 -10.826 -80.723 1.00 18.88 130 PRO A CA 1
ATOM 924 C C . PRO A 1 130 ? -20.237 -11.567 -81.283 1.00 19.24 130 PRO A C 1
ATOM 925 O O . PRO A 1 130 ? -19.448 -10.992 -82.145 1.00 17.68 130 PRO A O 1
ATOM 929 N N . PHE A 1 131 ? -20.068 -12.818 -80.841 1.00 17.48 131 PHE A N 1
ATOM 930 C CA . PHE A 1 131 ? -18.915 -13.524 -81.327 1.00 17.23 131 PHE A CA 1
ATOM 931 C C . PHE A 1 131 ? -18.977 -15.016 -81.411 1.00 18.79 131 PHE A C 1
ATOM 932 O O . PHE A 1 131 ? -19.777 -15.669 -80.741 1.00 18.50 131 PHE A O 1
ATOM 940 N N . CYS A 1 132 ? -18.123 -15.576 -82.284 1.00 21.10 132 CYS A N 1
ATOM 941 C CA . CYS A 1 132 ? -18.140 -17.000 -82.541 1.00 22.24 132 CYS A CA 1
ATOM 942 C C . CYS A 1 132 ? -16.780 -17.557 -82.227 1.00 24.14 132 CYS A C 1
ATOM 943 O O . CYS A 1 132 ? -15.729 -16.986 -82.588 1.00 24.84 132 CYS A O 1
ATOM 946 N N . MET A 1 133 ? -16.822 -18.664 -81.499 1.00 25.30 133 MET A N 1
ATOM 947 C CA . MET A 1 133 ? -15.632 -19.369 -81.102 1.00 26.48 133 MET A CA 1
ATOM 948 C C . MET A 1 133 ? -15.415 -20.543 -82.044 1.00 27.90 133 MET A C 1
ATOM 949 O O . MET A 1 133 ? -15.821 -21.662 -81.734 1.00 30.35 133 MET A O 1
ATOM 954 N N . GLY A 1 134 ? -14.761 -20.286 -83.175 1.00 26.94 134 GLY A N 1
ATOM 955 C CA . GLY A 1 134 ? -14.348 -21.326 -84.046 1.00 26.55 134 GLY A CA 1
ATOM 956 C C . GLY A 1 134 ? -14.881 -21.025 -85.412 1.00 26.43 134 GLY A C 1
ATOM 957 O O . GLY A 1 134 ? -15.391 -19.917 -85.623 1.00 27.11 134 GLY A O 1
ATOM 958 N N . PRO A 1 135 ? -14.709 -21.965 -86.372 1.00 26.46 135 PRO A N 1
ATOM 959 C CA . PRO A 1 135 ? -15.306 -21.780 -87.682 1.00 26.71 135 PRO A CA 1
ATOM 960 C C . PRO A 1 135 ? -16.781 -21.345 -87.653 1.00 26.81 135 PRO A C 1
ATOM 961 O O . PRO A 1 135 ? -17.581 -21.920 -86.977 1.00 27.06 135 PRO A O 1
ATOM 965 N N . ILE A 1 136 ? -17.095 -20.300 -88.381 1.00 28.29 136 ILE A N 1
ATOM 966 C CA . ILE A 1 136 ? -18.457 -19.760 -88.424 1.00 31.51 136 ILE A CA 1
ATOM 967 C C . ILE A 1 136 ? -19.428 -20.703 -89.182 1.00 31.94 136 ILE A C 1
ATOM 968 O O . ILE A 1 136 ? -20.666 -20.528 -89.101 1.00 31.32 136 ILE A O 1
ATOM 973 N N . SER A 1 137 ? -18.839 -21.738 -89.832 1.00 33.35 137 SER A N 1
ATOM 974 C CA . SER A 1 137 ? -19.518 -22.741 -90.737 1.00 33.51 137 SER A CA 1
ATOM 975 C C . SER A 1 137 ? -20.116 -23.940 -89.959 1.00 33.46 137 SER A C 1
ATOM 976 O O . SER A 1 137 ? -20.789 -24.815 -90.483 1.00 33.20 137 SER A O 1
ATOM 979 N N . ASP A 1 138 ? -19.867 -23.929 -88.669 1.00 34.33 138 ASP A N 1
ATOM 980 C CA . ASP A 1 138 ? -20.221 -24.984 -87.757 1.00 34.88 138 ASP A CA 1
ATOM 981 C C . ASP A 1 138 ? -21.711 -24.916 -87.457 1.00 34.97 138 ASP A C 1
ATOM 982 O O . ASP A 1 138 ? -22.198 -23.854 -87.069 1.00 35.91 138 ASP A O 1
ATOM 987 N N . PRO A 1 139 ? -22.414 -26.067 -87.622 1.00 35.13 139 PRO A N 1
ATOM 988 C CA . PRO A 1 139 ? -23.821 -26.159 -87.381 1.00 35.33 139 PRO A CA 1
ATOM 989 C C . PRO A 1 139 ? -24.236 -25.908 -85.922 1.00 36.02 139 PRO A C 1
ATOM 990 O O . PRO A 1 139 ? -25.310 -25.336 -85.736 1.00 36.91 139 PRO A O 1
ATOM 994 N N . ASP A 1 140 ? -23.412 -26.264 -84.917 1.00 35.60 140 ASP A N 1
ATOM 995 C CA . ASP A 1 140 ? -23.642 -25.846 -83.496 1.00 33.60 140 ASP A CA 1
ATOM 996 C C . ASP A 1 140 ? -22.359 -25.240 -82.853 1.00 31.73 140 ASP A C 1
ATOM 997 O O . ASP A 1 140 ? -21.559 -25.963 -82.281 1.00 28.28 140 ASP A O 1
ATOM 1002 N N . PRO A 1 141 ? -22.144 -23.918 -83.039 1.00 30.66 141 PRO A N 1
ATOM 1003 C CA . PRO A 1 141 ? -20.888 -23.206 -82.679 1.00 30.42 141 PRO A CA 1
ATOM 1004 C C . PRO A 1 141 ? -20.915 -22.753 -81.228 1.00 28.97 141 PRO A C 1
ATOM 1005 O O . PRO A 1 141 ? -21.982 -22.547 -80.694 1.00 30.14 141 PRO A O 1
ATOM 1009 N N . LYS A 1 142 ? -19.775 -22.656 -80.556 1.00 27.87 142 LYS A N 1
ATOM 1010 C CA . LYS A 1 142 ? -19.820 -21.921 -79.307 1.00 25.80 142 LYS A CA 1
ATOM 1011 C C . LYS A 1 142 ? -19.769 -20.436 -79.639 1.00 23.68 142 LYS A C 1
ATOM 1012 O O . LYS A 1 142 ? -18.864 -19.947 -80.367 1.00 20.99 142 LYS A O 1
ATOM 1018 N N . LEU A 1 143 ? -20.763 -19.745 -79.091 1.00 22.01 143 LEU A N 1
ATOM 1019 C CA . LEU A 1 143 ? -21.018 -18.319 -79.341 1.00 21.79 143 LEU A CA 1
ATOM 1020 C C . LEU A 1 143 ? -20.858 -17.548 -78.035 1.00 21.93 143 LEU A C 1
ATOM 1021 O O . LEU A 1 143 ? -21.032 -18.133 -76.940 1.00 22.66 143 LEU A O 1
ATOM 1026 N N . GLY A 1 144 ? -20.673 -16.232 -78.154 1.00 20.07 144 GLY A N 1
ATOM 1027 C CA . GLY A 1 144 ? -20.571 -15.408 -77.002 1.00 20.25 144 GLY A CA 1
ATOM 1028 C C . GLY A 1 144 ? -20.966 -13.995 -77.315 1.00 20.15 144 GLY A C 1
ATOM 1029 O O . GLY A 1 144 ? -21.055 -13.616 -78.474 1.00 22.17 144 GLY A O 1
ATOM 1030 N N . VAL A 1 145 ? -21.253 -13.217 -76.276 1.00 18.59 145 VAL A N 1
ATOM 1031 C CA . VAL A 1 145 ? -21.498 -11.785 -76.409 1.00 15.39 145 VAL A CA 1
ATOM 1032 C C . VAL A 1 145 ? -20.784 -11.100 -75.298 1.00 15.12 145 VAL A C 1
ATOM 1033 O O . VAL A 1 145 ? -20.992 -11.453 -74.157 1.00 14.61 145 VAL A O 1
ATOM 1037 N N . GLN A 1 146 ? -19.941 -10.110 -75.614 1.00 15.76 146 GLN A N 1
ATOM 1038 C CA . GLN A 1 146 ? -19.270 -9.333 -74.590 1.00 14.69 146 GLN A CA 1
ATOM 1039 C C . GLN A 1 146 ? -19.714 -7.928 -74.571 1.00 14.02 146 GLN A C 1
ATOM 1040 O O . GLN A 1 146 ? -19.783 -7.378 -75.600 1.00 16.39 146 GLN A O 1
ATOM 1046 N N . LEU A 1 147 ? -20.016 -7.318 -73.407 1.00 14.33 147 LEU A N 1
ATOM 1047 C CA . LEU A 1 147 ? -20.397 -5.875 -73.298 1.00 14.23 147 LEU A CA 1
ATOM 1048 C C . LEU A 1 147 ? -19.129 -5.242 -72.762 1.00 16.05 147 LEU A C 1
ATOM 1049 O O . LEU A 1 147 ? -18.540 -5.782 -71.767 1.00 14.97 147 LEU A O 1
ATOM 1054 N N . THR A 1 148 ? -18.643 -4.156 -73.400 1.00 17.31 148 THR A N 1
ATOM 1055 C CA . THR A 1 148 ? -17.382 -3.600 -72.987 1.00 17.41 148 THR A CA 1
ATOM 1056 C C . THR A 1 148 ? -17.436 -2.107 -73.204 1.00 20.18 148 THR A C 1
ATOM 1057 O O . THR A 1 148 ? -18.190 -1.644 -74.050 1.00 22.50 148 THR A O 1
ATOM 1061 N N . ASP A 1 149 ? -16.610 -1.325 -72.493 1.00 21.14 149 ASP A N 1
ATOM 1062 C CA . ASP A 1 149 ? -16.568 0.102 -72.774 1.00 20.05 149 ASP A CA 1
ATOM 1063 C C . ASP A 1 149 ? -15.230 0.468 -73.431 1.00 19.47 149 ASP A C 1
ATOM 1064 O O . ASP A 1 149 ? -14.810 1.648 -73.460 1.00 18.67 149 ASP A O 1
ATOM 1069 N N . SER A 1 150 ? -14.573 -0.546 -73.994 1.00 17.73 150 SER A N 1
ATOM 1070 C CA . SER A 1 150 ? -13.278 -0.319 -74.576 1.00 17.13 150 SER A CA 1
ATOM 1071 C C . SER A 1 150 ? -13.270 -0.638 -76.123 1.00 17.49 150 SER A C 1
ATOM 1072 O O . SER A 1 150 ? -13.580 -1.790 -76.471 1.00 18.15 150 SER A O 1
ATOM 1075 N N . GLU A 1 151 ? -12.959 0.331 -77.019 1.00 14.84 151 GLU A N 1
ATOM 1076 C CA . GLU A 1 151 ? -12.993 0.071 -78.455 1.00 15.87 151 GLU A CA 1
ATOM 1077 C C . GLU A 1 151 ? -11.725 -0.672 -78.798 1.00 16.27 151 GLU A C 1
ATOM 1078 O O . GLU A 1 151 ? -11.589 -1.152 -79.887 1.00 15.65 151 GLU A O 1
ATOM 1084 N N . TYR A 1 152 ? -10.788 -0.751 -77.863 1.00 17.22 152 TYR A N 1
ATOM 1085 C CA . TYR A 1 152 ? -9.542 -1.510 -78.112 1.00 18.61 152 TYR A CA 1
ATOM 1086 C C . TYR A 1 152 ? -9.837 -3.009 -77.896 1.00 16.29 152 TYR A C 1
ATOM 1087 O O . TYR A 1 152 ? -9.425 -3.808 -78.612 1.00 18.28 152 TYR A O 1
ATOM 1096 N N . VAL A 1 153 ? -10.596 -3.352 -76.904 1.00 16.89 153 VAL A N 1
ATOM 1097 C CA . VAL A 1 153 ? -11.161 -4.650 -76.787 1.00 16.81 153 VAL A CA 1
ATOM 1098 C C . VAL A 1 153 ? -11.911 -5.063 -78.039 1.00 17.30 153 VAL A C 1
ATOM 1099 O O . VAL A 1 153 ? -11.494 -6.046 -78.652 1.00 18.67 153 VAL A O 1
ATOM 1103 N N . VAL A 1 154 ? -12.935 -4.322 -78.482 1.00 17.67 154 VAL A N 1
ATOM 1104 C CA . VAL A 1 154 ? -13.641 -4.636 -79.808 1.00 17.10 154 VAL A CA 1
ATOM 1105 C C . VAL A 1 154 ? -12.708 -4.828 -80.994 1.00 19.69 154 VAL A C 1
ATOM 1106 O O . VAL A 1 154 ? -12.774 -5.828 -81.695 1.00 21.08 154 VAL A O 1
ATOM 1110 N N . MET A 1 155 ? -11.794 -3.885 -81.218 1.00 21.13 155 MET A N 1
ATOM 1111 C CA . MET A 1 155 ? -10.743 -4.085 -82.221 1.00 21.96 155 MET A CA 1
ATOM 1112 C C . MET A 1 155 ? -9.983 -5.405 -82.108 1.00 22.43 155 MET A C 1
ATOM 1113 O O . MET A 1 155 ? -9.868 -6.112 -83.122 1.00 23.47 155 MET A O 1
ATOM 1118 N N . SER A 1 156 ? -9.456 -5.692 -80.913 1.00 21.00 156 SER A N 1
ATOM 1119 C CA . SER A 1 156 ? -8.778 -6.924 -80.636 1.00 22.04 156 SER A CA 1
ATOM 1120 C C . SER A 1 156 ? -9.682 -8.151 -80.879 1.00 21.51 156 SER A C 1
ATOM 1121 O O . SER A 1 156 ? -9.262 -9.083 -81.503 1.00 23.78 156 SER A O 1
ATOM 1124 N N . MET A 1 157 ? -10.937 -8.139 -80.437 1.00 22.42 157 MET A N 1
ATOM 1125 C CA . MET A 1 157 ? -11.883 -9.267 -80.661 1.00 20.92 157 MET A CA 1
ATOM 1126 C C . MET A 1 157 ? -12.060 -9.620 -82.151 1.00 21.39 157 MET A C 1
ATOM 1127 O O . MET A 1 157 ? -12.325 -10.811 -82.506 1.00 21.81 157 MET A O 1
ATOM 1132 N N . ARG A 1 158 ? -11.849 -8.637 -83.033 1.00 20.72 158 ARG A N 1
ATOM 1133 C CA . ARG A 1 158 ? -12.103 -8.803 -84.483 1.00 20.36 158 ARG A CA 1
ATOM 1134 C C . ARG A 1 158 ? -10.972 -9.578 -85.130 1.00 20.50 158 ARG A C 1
ATOM 1135 O O . ARG A 1 158 ? -11.203 -10.286 -86.091 1.00 17.88 158 ARG A O 1
ATOM 1143 N N . ILE A 1 159 ? -9.747 -9.424 -84.583 1.00 21.77 159 ILE A N 1
ATOM 1144 C CA . ILE A 1 159 ? -8.609 -10.237 -84.995 1.00 20.30 159 ILE A CA 1
ATOM 1145 C C . ILE A 1 159 ? -8.779 -11.641 -84.374 1.00 21.36 159 ILE A C 1
ATOM 1146 O O . ILE A 1 159 ? -8.508 -12.675 -85.044 1.00 21.95 159 ILE A O 1
ATOM 1151 N N . MET A 1 160 ? -9.180 -11.682 -83.082 1.00 20.47 160 MET A N 1
ATOM 1152 C CA . MET A 1 160 ? -8.994 -12.852 -82.241 1.00 19.22 160 MET A CA 1
ATOM 1153 C C . MET A 1 160 ? -10.140 -13.865 -82.309 1.00 19.34 160 MET A C 1
ATOM 1154 O O . MET A 1 160 ? -9.967 -15.037 -81.997 1.00 15.25 160 MET A O 1
ATOM 1159 N N . THR A 1 161 ? -11.333 -13.363 -82.683 1.00 19.49 161 THR A N 1
ATOM 1160 C CA . THR A 1 161 ? -12.547 -14.118 -82.878 1.00 19.93 161 THR A CA 1
ATOM 1161 C C . THR A 1 161 ? -13.220 -13.821 -84.233 1.00 20.57 161 THR A C 1
ATOM 1162 O O . THR A 1 161 ? -12.663 -13.049 -85.099 1.00 22.41 161 THR A O 1
ATOM 1166 N N . ARG A 1 162 ? -14.350 -14.499 -84.472 1.00 20.17 162 ARG A N 1
ATOM 1167 C CA . ARG A 1 162 ? -15.234 -14.335 -85.702 1.00 19.26 162 ARG A CA 1
ATOM 1168 C C . ARG A 1 162 ? -16.379 -13.515 -85.057 1.00 19.49 162 ARG A C 1
ATOM 1169 O O . ARG A 1 162 ? -17.152 -14.071 -84.284 1.00 16.14 162 ARG A O 1
ATOM 1177 N N . MET A 1 163 ? -16.367 -12.196 -85.320 1.00 19.12 163 MET A N 1
ATOM 1178 C CA . MET A 1 163 ? -17.110 -11.218 -84.533 1.00 19.30 163 MET A CA 1
ATOM 1179 C C . MET A 1 163 ? -18.102 -10.439 -85.350 1.00 18.37 163 MET A C 1
ATOM 1180 O O . MET A 1 163 ? -17.821 -10.079 -86.500 1.00 19.92 163 MET A O 1
ATOM 1185 N N . GLY A 1 164 ? -19.244 -10.107 -84.798 1.00 18.10 164 GLY A N 1
ATOM 1186 C CA . GLY A 1 164 ? -20.049 -9.113 -85.485 1.00 18.72 164 GLY A CA 1
ATOM 1187 C C . GLY A 1 164 ? -21.346 -9.613 -85.904 1.00 19.53 164 GLY A C 1
ATOM 1188 O O . GLY A 1 164 ? -21.808 -10.533 -85.373 1.00 19.27 164 GLY A O 1
ATOM 1189 N N . ILE A 1 165 ? -21.966 -8.999 -86.869 1.00 24.24 165 ILE A N 1
ATOM 1190 C CA . ILE A 1 165 ? -23.297 -9.455 -87.330 1.00 28.10 165 ILE A CA 1
ATOM 1191 C C . ILE A 1 165 ? -23.458 -10.981 -87.719 1.00 28.54 165 ILE A C 1
ATOM 1192 O O . ILE A 1 165 ? -24.406 -11.648 -87.281 1.00 30.43 165 ILE A O 1
ATOM 1197 N N . GLU A 1 166 ? -22.535 -11.554 -88.480 1.00 29.85 166 GLU A N 1
ATOM 1198 C CA . GLU A 1 166 ? -22.534 -13.014 -88.735 1.00 31.56 166 GLU A CA 1
ATOM 1199 C C . GLU A 1 166 ? -22.778 -13.860 -87.441 1.00 29.69 166 GLU A C 1
ATOM 1200 O O . GLU A 1 166 ? -23.725 -14.682 -87.365 1.00 28.04 166 GLU A O 1
ATOM 1206 N N . ALA A 1 167 ? -21.950 -13.589 -86.412 1.00 28.69 167 ALA A N 1
ATOM 1207 C CA . ALA A 1 167 ? -22.103 -14.200 -85.096 1.00 26.43 167 ALA A CA 1
ATOM 1208 C C . ALA A 1 167 ? -23.466 -13.973 -84.398 1.00 23.99 167 ALA A C 1
ATOM 1209 O O . ALA A 1 167 ? -23.950 -14.859 -83.795 1.00 23.16 167 ALA A O 1
ATOM 1211 N N . LEU A 1 168 ? -24.065 -12.790 -84.521 1.00 23.23 168 LEU A N 1
ATOM 1212 C CA . LEU A 1 168 ? -25.354 -12.416 -83.899 1.00 22.23 168 LEU A CA 1
ATOM 1213 C C . LEU A 1 168 ? -26.513 -13.125 -84.622 1.00 22.12 168 LEU A C 1
ATOM 1214 O O . LEU A 1 168 ? -27.484 -13.621 -83.989 1.00 20.56 168 LEU A O 1
ATOM 1219 N N . ASP A 1 169 ? -26.417 -13.165 -85.952 1.00 23.33 169 ASP A N 1
ATOM 1220 C CA . ASP A 1 169 ? -27.355 -14.018 -86.791 1.00 24.77 169 ASP A CA 1
ATOM 1221 C C . ASP A 1 169 ? -27.262 -15.542 -86.477 1.00 24.80 169 ASP A C 1
ATOM 1222 O O . ASP A 1 169 ? -28.263 -16.217 -86.587 1.00 25.90 169 ASP A O 1
ATOM 1227 N N . LYS A 1 170 ? -26.103 -16.037 -86.020 1.00 25.90 170 LYS A N 1
ATOM 1228 C CA . LYS A 1 170 ? -25.913 -17.482 -85.601 1.00 27.37 170 LYS A CA 1
ATOM 1229 C C . LYS A 1 170 ? -26.527 -17.759 -84.254 1.00 27.31 170 LYS A C 1
ATOM 1230 O O . LYS A 1 170 ? -27.081 -18.814 -84.059 1.00 27.79 170 LYS A O 1
ATOM 1236 N N . ILE A 1 171 ? -26.440 -16.794 -83.352 1.00 26.29 171 ILE A N 1
ATOM 1237 C CA . ILE A 1 171 ? -27.147 -16.818 -82.100 1.00 26.18 171 ILE A CA 1
ATOM 1238 C C . ILE A 1 171 ? -28.635 -16.862 -82.412 1.00 27.01 171 ILE A C 1
ATOM 1239 O O . ILE A 1 171 ? -29.352 -17.816 -82.055 1.00 27.54 171 ILE A O 1
ATOM 1244 N N . GLY A 1 172 ? -29.121 -15.899 -83.180 1.00 28.17 172 GLY A N 1
ATOM 1245 C CA . GLY A 1 172 ? -30.495 -16.052 -83.674 1.00 29.70 172 GLY A CA 1
ATOM 1246 C C . GLY A 1 172 ? -31.431 -15.517 -82.634 1.00 30.47 172 GLY A C 1
ATOM 1247 O O . GLY A 1 172 ? -30.990 -14.796 -81.711 1.00 31.44 172 GLY A O 1
ATOM 1248 N N . ALA A 1 173 ? -32.700 -15.911 -82.748 1.00 31.01 173 ALA A N 1
ATOM 1249 C CA . ALA A 1 173 ? -33.774 -15.451 -81.829 1.00 30.74 173 ALA A CA 1
ATOM 1250 C C . ALA A 1 173 ? -33.783 -16.249 -80.547 1.00 31.19 173 ALA A C 1
ATOM 1251 O O . ALA A 1 173 ? -34.284 -15.778 -79.531 1.00 31.30 173 ALA A O 1
ATOM 1253 N N . ASN A 1 174 ? -33.189 -17.447 -80.613 1.00 31.31 174 ASN A N 1
ATOM 1254 C CA . ASN A 1 174 ? -33.294 -18.476 -79.576 1.00 31.93 174 ASN A CA 1
ATOM 1255 C C . ASN A 1 174 ? -31.934 -19.109 -79.124 1.00 30.25 174 ASN A C 1
ATOM 1256 O O . ASN A 1 174 ? -31.915 -20.057 -78.300 1.00 30.12 174 ASN A O 1
ATOM 1261 N N . GLY A 1 175 ? -30.844 -18.674 -79.741 1.00 27.74 175 GLY A N 1
ATOM 1262 C CA . GLY A 1 175 ? -29.560 -19.255 -79.464 1.00 27.24 175 GLY A CA 1
ATOM 1263 C C . GLY A 1 175 ? -29.143 -18.818 -78.061 1.00 29.20 175 GLY A C 1
ATOM 1264 O O . GLY A 1 175 ? -29.385 -17.661 -77.587 1.00 28.86 175 GLY A O 1
ATOM 1265 N N . SER A 1 176 ? -28.520 -19.774 -77.424 1.00 28.71 176 SER A N 1
ATOM 1266 C CA . SER A 1 176 ? -27.699 -19.613 -76.245 1.00 30.19 176 SER A CA 1
ATOM 1267 C C . SER A 1 176 ? -26.437 -18.884 -76.564 1.00 29.49 176 SER A C 1
ATOM 1268 O O . SER A 1 176 ? -26.021 -18.885 -77.716 1.00 29.61 176 SER A O 1
ATOM 1271 N N . PHE A 1 177 ? -25.793 -18.337 -75.524 1.00 29.33 177 PHE A N 1
ATOM 1272 C CA . PHE A 1 177 ? -24.432 -17.812 -75.628 1.00 28.39 177 PHE A CA 1
ATOM 1273 C C . PHE A 1 177 ? -23.745 -17.696 -74.258 1.00 27.60 177 PHE A C 1
ATOM 1274 O O . PHE A 1 177 ? -24.397 -17.700 -73.236 1.00 28.60 177 PHE A O 1
ATOM 1282 N N . VAL A 1 178 ? -22.426 -17.525 -74.236 1.00 25.23 178 VAL A N 1
ATOM 1283 C CA . VAL A 1 178 ? -21.765 -17.119 -73.002 1.00 21.99 178 VAL A CA 1
ATOM 1284 C C . VAL A 1 178 ? -21.863 -15.635 -72.804 1.00 20.77 178 VAL A C 1
ATOM 1285 O O . VAL A 1 178 ? -21.569 -14.894 -73.727 1.00 20.64 178 VAL A O 1
ATOM 1289 N N . ARG A 1 179 ? -22.225 -15.207 -71.581 1.00 20.39 179 ARG A N 1
ATOM 1290 C CA . ARG A 1 179 ? -22.424 -13.767 -71.223 1.00 18.22 179 ARG A CA 1
ATOM 1291 C C . ARG A 1 179 ? -21.128 -13.291 -70.522 1.00 18.08 179 ARG A C 1
ATOM 1292 O O . ARG A 1 179 ? -20.745 -13.834 -69.454 1.00 16.69 179 ARG A O 1
ATOM 1300 N N . CYS A 1 180 ? -20.500 -12.269 -71.128 1.00 17.40 180 CYS A N 1
ATOM 1301 C CA . CYS A 1 180 ? -19.218 -11.769 -70.758 1.00 19.43 180 CYS A CA 1
ATOM 1302 C C . CYS A 1 180 ? -19.445 -10.312 -70.621 1.00 20.04 180 CYS A C 1
ATOM 1303 O O . CYS A 1 180 ? -19.893 -9.671 -71.521 1.00 21.89 180 CYS A O 1
ATOM 1306 N N . LEU A 1 181 ? -19.145 -9.800 -69.454 1.00 21.99 181 LEU A N 1
ATOM 1307 C CA . LEU A 1 181 ? -19.320 -8.379 -69.096 1.00 20.73 181 LEU A CA 1
ATOM 1308 C C . LEU A 1 181 ? -17.964 -7.822 -68.838 1.00 19.68 181 LEU A C 1
ATOM 1309 O O . LEU A 1 181 ? -17.167 -8.465 -68.132 1.00 19.43 181 LEU A O 1
ATOM 1314 N N . HIS A 1 182 ? -17.740 -6.604 -69.331 1.00 18.54 182 HIS A N 1
ATOM 1315 C CA . HIS A 1 182 ? -16.505 -5.952 -69.126 1.00 17.66 182 HIS A CA 1
ATOM 1316 C C . HIS A 1 182 ? -16.632 -4.453 -69.004 1.00 16.84 182 HIS A C 1
ATOM 1317 O O . HIS A 1 182 ? -17.044 -3.834 -69.913 1.00 18.41 182 HIS A O 1
ATOM 1324 N N . SER A 1 183 ? -16.120 -3.864 -67.935 1.00 18.07 183 SER A N 1
ATOM 1325 C CA . SER A 1 183 ? -15.822 -2.443 -67.871 1.00 18.22 183 SER A CA 1
ATOM 1326 C C . SER A 1 183 ? -14.369 -2.199 -67.464 1.00 19.48 183 SER A C 1
ATOM 1327 O O . SER A 1 183 ? -13.789 -2.945 -66.639 1.00 20.03 183 SER A O 1
ATOM 1330 N N . VAL A 1 184 ? -13.757 -1.140 -68.028 1.00 19.15 184 VAL A N 1
ATOM 1331 C CA . VAL A 1 184 ? -12.435 -0.714 -67.590 1.00 18.73 184 VAL A CA 1
ATOM 1332 C C . VAL A 1 184 ? -12.477 -0.046 -66.195 1.00 20.67 184 VAL A C 1
ATOM 1333 O O . VAL A 1 184 ? -11.452 0.164 -65.607 1.00 22.12 184 VAL A O 1
ATOM 1337 N N . GLY A 1 185 ? -13.648 0.342 -65.681 1.00 21.78 185 GLY A N 1
ATOM 1338 C CA . GLY A 1 185 ? -13.736 0.992 -64.438 1.00 21.24 185 GLY A CA 1
ATOM 1339 C C . GLY A 1 185 ? -13.251 2.436 -64.453 1.00 23.51 185 GLY A C 1
ATOM 1340 O O . GLY A 1 185 ? -12.718 2.941 -63.429 1.00 23.40 185 GLY A O 1
ATOM 1341 N N . ALA A 1 186 ? -13.453 3.139 -65.562 1.00 23.97 186 ALA A N 1
ATOM 1342 C CA . ALA A 1 186 ? -13.143 4.607 -65.600 1.00 24.49 186 ALA A CA 1
ATOM 1343 C C . ALA A 1 186 ? -14.304 5.546 -66.042 1.00 25.43 186 ALA A C 1
ATOM 1344 O O . ALA A 1 186 ? -14.171 6.214 -67.051 1.00 25.64 186 ALA A O 1
ATOM 1346 N N . PRO A 1 187 ? -15.412 5.660 -65.266 1.00 27.05 187 PRO A N 1
ATOM 1347 C CA . PRO A 1 187 ? -16.559 6.451 -65.681 1.00 29.38 187 PRO A CA 1
ATOM 1348 C C . PRO A 1 187 ? -16.164 7.908 -65.722 1.00 32.97 187 PRO A C 1
ATOM 1349 O O . PRO A 1 187 ? -15.239 8.292 -65.017 1.00 33.38 187 PRO A O 1
ATOM 1353 N N . LEU A 1 188 ? -16.789 8.692 -66.607 1.00 36.47 188 LEU A N 1
ATOM 1354 C CA . LEU A 1 188 ? -16.401 10.098 -66.808 1.00 37.91 188 LEU A CA 1
ATOM 1355 C C . LEU A 1 188 ? -17.579 11.002 -66.490 1.00 40.48 188 LEU A C 1
ATOM 1356 O O . LEU A 1 188 ? -18.662 10.809 -67.055 1.00 41.43 188 LEU A O 1
ATOM 1361 N N . GLU A 1 189 ? -17.373 11.919 -65.530 1.00 43.29 189 GLU A N 1
ATOM 1362 C CA . GLU A 1 189 ? -18.362 12.989 -65.146 1.00 46.22 189 GLU A CA 1
ATOM 1363 C C . GLU A 1 189 ? -18.547 13.970 -66.308 1.00 46.13 189 GLU A C 1
ATOM 1364 O O . GLU A 1 189 ? -17.693 13.985 -67.180 1.00 46.48 189 GLU A O 1
ATOM 1370 N N . PRO A 1 190 ? -19.683 14.714 -66.374 1.00 46.97 190 PRO A N 1
ATOM 1371 C CA . PRO A 1 190 ? -19.909 15.848 -67.324 1.00 47.10 190 PRO A CA 1
ATOM 1372 C C . PRO A 1 190 ? -18.709 16.738 -67.734 1.00 47.13 190 PRO A C 1
ATOM 1373 O O . PRO A 1 190 ? -18.429 16.883 -68.954 1.00 47.45 190 PRO A O 1
ATOM 1377 N N . GLY A 1 191 ? -17.990 17.310 -66.768 1.00 47.02 191 GLY A N 1
ATOM 1378 C CA . GLY A 1 191 ? -16.723 18.040 -67.095 1.00 47.23 191 GLY A CA 1
ATOM 1379 C C . GLY A 1 191 ? -15.655 17.138 -67.724 1.00 46.52 191 GLY A C 1
ATOM 1380 O O . GLY A 1 191 ? -15.355 17.255 -68.907 1.00 46.63 191 GLY A O 1
ATOM 1381 N N . GLN A 1 192 ? -15.181 16.197 -66.902 1.00 45.60 192 GLN A N 1
ATOM 1382 C CA . GLN A 1 192 ? -14.019 15.303 -67.051 1.00 43.87 192 GLN A CA 1
ATOM 1383 C C . GLN A 1 192 ? -13.380 14.828 -68.384 1.00 42.55 192 GLN A C 1
ATOM 1384 O O . GLN A 1 192 ? -13.931 14.053 -69.153 1.00 42.37 192 GLN A O 1
ATOM 1390 N N . GLU A 1 193 ? -12.146 15.246 -68.601 1.00 41.22 193 GLU A N 1
ATOM 1391 C CA . GLU A 1 193 ? -11.371 14.792 -69.771 1.00 40.11 193 GLU A CA 1
ATOM 1392 C C . GLU A 1 193 ? -10.990 13.274 -69.655 1.00 37.40 193 GLU A C 1
ATOM 1393 O O . GLU A 1 193 ? -10.880 12.755 -68.552 1.00 36.73 193 GLU A O 1
ATOM 1399 N N . ASP A 1 194 ? -10.813 12.569 -70.761 1.00 34.83 194 ASP A N 1
ATOM 1400 C CA . ASP A 1 194 ? -10.448 11.138 -70.664 1.00 33.50 194 ASP A CA 1
ATOM 1401 C C . ASP A 1 194 ? -8.905 10.975 -70.592 1.00 32.78 194 ASP A C 1
ATOM 1402 O O . ASP A 1 194 ? -8.165 11.993 -70.605 1.00 34.60 194 ASP A O 1
ATOM 1407 N N . VAL A 1 195 ? -8.419 9.742 -70.444 1.00 30.64 195 VAL A N 1
ATOM 1408 C CA . VAL A 1 195 ? -6.973 9.448 -70.388 1.00 29.49 195 VAL A CA 1
ATOM 1409 C C . VAL A 1 195 ? -6.748 8.555 -71.602 1.00 27.68 195 VAL A C 1
ATOM 1410 O O . VAL A 1 195 ? -7.704 8.014 -72.072 1.00 27.90 195 VAL A O 1
ATOM 1414 N N . ALA A 1 196 ? -5.523 8.451 -72.118 1.00 26.39 196 ALA A N 1
ATOM 1415 C CA . ALA A 1 196 ? -5.175 7.476 -73.201 1.00 25.33 196 ALA A CA 1
ATOM 1416 C C . ALA A 1 196 ? -5.424 5.970 -72.940 1.00 24.29 196 ALA A C 1
ATOM 1417 O O . ALA A 1 196 ? -5.683 5.211 -73.885 1.00 22.58 196 ALA A O 1
ATOM 1419 N N . TRP A 1 197 ? -5.351 5.569 -71.672 1.00 23.75 197 TRP A N 1
ATOM 1420 C CA . TRP A 1 197 ? -5.546 4.194 -71.303 1.00 25.20 197 TRP A CA 1
ATOM 1421 C C . TRP A 1 197 ? -6.384 4.031 -70.015 1.00 24.57 197 TRP A C 1
ATOM 1422 O O . TRP A 1 197 ? -5.838 3.881 -68.916 1.00 26.56 197 TRP A O 1
ATOM 1433 N N . PRO A 1 198 ? -7.692 4.027 -70.117 1.00 24.03 198 PRO A N 1
ATOM 1434 C CA . PRO A 1 198 ? -8.352 4.035 -68.794 1.00 24.41 198 PRO A CA 1
ATOM 1435 C C . PRO A 1 198 ? -8.424 2.621 -68.140 1.00 25.18 198 PRO A C 1
ATOM 1436 O O . PRO A 1 198 ? -8.233 1.529 -68.839 1.00 24.54 198 PRO A O 1
ATOM 1440 N N . CYS A 1 199 ? -8.588 2.631 -66.804 1.00 23.61 199 CYS A N 1
ATOM 1441 C CA . CYS A 1 199 ? -8.631 1.394 -66.005 1.00 23.81 199 CYS A CA 1
ATOM 1442 C C . CYS A 1 199 ? -8.732 1.839 -64.609 1.00 23.70 199 CYS A C 1
ATOM 1443 O O . CYS A 1 199 ? -8.871 3.042 -64.316 1.00 24.47 199 CYS A O 1
ATOM 1446 N N . ASN A 1 200 ? -8.625 0.860 -63.737 1.00 22.95 200 ASN A N 1
ATOM 1447 C CA . ASN A 1 200 ? -8.858 1.050 -62.340 1.00 22.45 200 ASN A CA 1
ATOM 1448 C C . ASN A 1 200 ? -7.781 0.253 -61.581 1.00 23.27 200 ASN A C 1
ATOM 1449 O O . ASN A 1 200 ? -7.356 -0.786 -62.023 1.00 21.73 200 ASN A O 1
ATOM 1454 N N . ASP A 1 201 ? -7.352 0.809 -60.453 1.00 24.63 201 ASP A N 1
ATOM 1455 C CA . ASP A 1 201 ? -6.539 0.115 -59.490 1.00 25.54 201 ASP A CA 1
ATOM 1456 C C . ASP A 1 201 ? -7.197 -1.170 -58.856 1.00 24.11 201 ASP A C 1
ATOM 1457 O O . ASP A 1 201 ? -6.452 -2.111 -58.490 1.00 26.00 201 ASP A O 1
ATOM 1462 N N . THR A 1 202 ? -8.531 -1.259 -58.822 1.00 21.55 202 THR A N 1
ATOM 1463 C CA . THR A 1 202 ? -9.258 -2.473 -58.436 1.00 19.77 202 THR A CA 1
ATOM 1464 C C . THR A 1 202 ? -9.577 -3.266 -59.719 1.00 20.67 202 THR A C 1
ATOM 1465 O O . THR A 1 202 ? -10.337 -2.768 -60.575 1.00 21.00 202 THR A O 1
ATOM 1469 N N . LYS A 1 203 ? -9.026 -4.486 -59.836 1.00 20.89 203 LYS A N 1
ATOM 1470 C CA . LYS A 1 203 ? -9.180 -5.392 -60.990 1.00 22.24 203 LYS A CA 1
ATOM 1471 C C . LYS A 1 203 ? -9.752 -6.765 -60.583 1.00 23.00 203 LYS A C 1
ATOM 1472 O O . LYS A 1 203 ? -9.385 -7.352 -59.557 1.00 23.69 203 LYS A O 1
ATOM 1478 N N . TYR A 1 204 ? -10.657 -7.318 -61.379 1.00 24.24 204 TYR A N 1
ATOM 1479 C CA . TYR A 1 204 ? -11.325 -8.626 -61.024 1.00 24.46 204 TYR A CA 1
ATOM 1480 C C . TYR A 1 204 ? -11.622 -9.376 -62.261 1.00 24.57 204 TYR A C 1
ATOM 1481 O O . TYR A 1 204 ? -12.067 -8.780 -63.212 1.00 25.50 204 TYR A O 1
ATOM 1490 N N . ILE A 1 205 ? -11.451 -10.677 -62.277 1.00 25.86 205 ILE A N 1
ATOM 1491 C CA . ILE A 1 205 ? -11.795 -11.477 -63.425 1.00 25.51 205 ILE A CA 1
ATOM 1492 C C . ILE A 1 205 ? -12.457 -12.612 -62.659 1.00 27.14 205 ILE A C 1
ATOM 1493 O O . ILE A 1 205 ? -11.799 -13.281 -61.856 1.00 28.34 205 ILE A O 1
ATOM 1498 N N . THR A 1 206 ? -13.761 -12.786 -62.871 1.00 26.88 206 THR A N 1
ATOM 1499 C CA . THR A 1 206 ? -14.531 -13.806 -62.242 1.00 25.85 206 THR A CA 1
ATOM 1500 C C . THR A 1 206 ? -15.226 -14.625 -63.316 1.00 25.12 206 THR A C 1
ATOM 1501 O O . THR A 1 206 ? -15.912 -14.048 -64.163 1.00 23.82 206 THR A O 1
ATOM 1505 N N . GLN A 1 207 ? -15.085 -15.947 -63.222 1.00 23.32 207 GLN A N 1
ATOM 1506 C CA . GLN A 1 207 ? -15.739 -16.925 -64.074 1.00 25.09 207 GLN A CA 1
ATOM 1507 C C . GLN A 1 207 ? -16.815 -17.519 -63.173 1.00 24.44 207 GLN A C 1
ATOM 1508 O O . GLN A 1 207 ? -16.498 -17.881 -62.039 1.00 26.43 207 GLN A O 1
ATOM 1514 N N . PHE A 1 208 ? -18.048 -17.609 -63.662 1.00 23.41 208 PHE A N 1
ATOM 1515 C CA . PHE A 1 208 ? -19.129 -18.396 -63.047 1.00 24.02 208 PHE A CA 1
ATOM 1516 C C . PHE A 1 208 ? -19.475 -19.648 -63.920 1.00 24.21 208 PHE A C 1
ATOM 1517 O O . PHE A 1 208 ? -20.251 -19.527 -64.865 1.00 25.77 208 PHE A O 1
ATOM 1525 N N . PRO A 1 209 ? -18.847 -20.816 -63.666 1.00 24.33 209 PRO A N 1
ATOM 1526 C CA . PRO A 1 209 ? -18.958 -22.028 -64.468 1.00 25.08 209 PRO A CA 1
ATOM 1527 C C . PRO A 1 209 ? -20.371 -22.617 -64.669 1.00 28.13 209 PRO A C 1
ATOM 1528 O O . PRO A 1 209 ? -20.619 -23.381 -65.641 1.00 27.63 209 PRO A O 1
ATOM 1532 N N . GLU A 1 210 ? -21.244 -22.396 -63.691 1.00 29.53 210 GLU A N 1
ATOM 1533 C CA . GLU A 1 210 ? -22.519 -23.031 -63.724 1.00 31.11 210 GLU A CA 1
ATOM 1534 C C . GLU A 1 210 ? -23.340 -22.248 -64.725 1.00 31.23 210 GLU A C 1
ATOM 1535 O O . GLU A 1 210 ? -24.067 -22.840 -65.489 1.00 33.22 210 GLU A O 1
ATOM 1541 N N . THR A 1 211 ? -23.197 -20.932 -64.744 1.00 29.67 211 THR A N 1
ATOM 1542 C CA . THR A 1 211 ? -24.131 -20.086 -65.485 1.00 28.19 211 THR A CA 1
ATOM 1543 C C . THR A 1 211 ? -23.479 -19.669 -66.798 1.00 29.18 211 THR A C 1
ATOM 1544 O O . THR A 1 211 ? -24.087 -18.944 -67.618 1.00 29.30 211 THR A O 1
ATOM 1548 N N . LYS A 1 212 ? -22.210 -20.115 -66.949 1.00 28.01 212 LYS A N 1
ATOM 1549 C CA . LYS A 1 212 ? -21.349 -19.835 -68.057 1.00 26.51 212 LYS A CA 1
ATOM 1550 C C . LYS A 1 212 ? -21.345 -18.335 -68.277 1.00 26.48 212 LYS A C 1
ATOM 1551 O O . LYS A 1 212 ? -21.832 -17.869 -69.299 1.00 26.84 212 LYS A O 1
ATOM 1557 N N . GLU A 1 213 ? -20.866 -17.566 -67.288 1.00 25.42 213 GLU A N 1
ATOM 1558 C CA . GLU A 1 213 ? -20.708 -16.104 -67.476 1.00 23.19 213 GLU A CA 1
ATOM 1559 C C . GLU A 1 213 ? -19.342 -15.744 -67.017 1.00 20.10 213 GLU A C 1
ATOM 1560 O O . GLU A 1 213 ? -18.816 -16.393 -66.160 1.00 17.53 213 GLU A O 1
ATOM 1566 N N . ILE A 1 214 ? -18.785 -14.674 -67.578 1.00 19.56 214 ILE A N 1
ATOM 1567 C CA . ILE A 1 214 ? -17.430 -14.209 -67.244 1.00 18.97 214 ILE A CA 1
ATOM 1568 C C . ILE A 1 214 ? -17.570 -12.763 -66.939 1.00 21.28 214 ILE A C 1
ATOM 1569 O O . ILE A 1 214 ? -18.210 -12.032 -67.718 1.00 25.40 214 ILE A O 1
ATOM 1574 N N . TRP A 1 215 ? -17.107 -12.325 -65.774 1.00 21.54 215 TRP A N 1
ATOM 1575 C CA . TRP A 1 215 ? -17.133 -10.898 -65.488 1.00 19.59 215 TRP A CA 1
ATOM 1576 C C . TRP A 1 215 ? -15.749 -10.371 -65.233 1.00 17.88 215 TRP A C 1
ATOM 1577 O O . TRP A 1 215 ? -15.012 -10.772 -64.306 1.00 16.03 215 TRP A O 1
ATOM 1588 N N . SER A 1 216 ? -15.483 -9.324 -65.961 1.00 16.97 216 SER A N 1
ATOM 1589 C CA . SER A 1 216 ? -14.274 -8.622 -65.866 1.00 16.13 216 SER A CA 1
ATOM 1590 C C . SER A 1 216 ? -14.446 -7.138 -65.440 1.00 17.39 216 SER A C 1
ATOM 1591 O O . SER A 1 216 ? -15.352 -6.436 -65.887 1.00 17.08 216 SER A O 1
ATOM 1594 N N . TYR A 1 217 ? -13.539 -6.631 -64.614 1.00 19.63 217 TYR A N 1
ATOM 1595 C CA . TYR A 1 217 ? -13.548 -5.224 -64.191 1.00 20.99 217 TYR A CA 1
ATOM 1596 C C . TYR A 1 217 ? -12.127 -4.711 -63.988 1.00 20.30 217 TYR A C 1
ATOM 1597 O O . TYR A 1 217 ? -11.272 -5.391 -63.398 1.00 21.93 217 TYR A O 1
ATOM 1606 N N . GLY A 1 218 ? -11.901 -3.502 -64.461 1.00 21.42 218 GLY A N 1
ATOM 1607 C CA . GLY A 1 218 ? -10.820 -2.581 -63.985 1.00 19.44 218 GLY A CA 1
ATOM 1608 C C . GLY A 1 218 ? -9.572 -2.550 -64.853 1.00 19.13 218 GLY A C 1
ATOM 1609 O O . GLY A 1 218 ? -8.638 -1.753 -64.614 1.00 18.99 218 GLY A O 1
ATOM 1610 N N . SER A 1 219 ? -9.535 -3.463 -65.813 1.00 18.17 219 SER A N 1
ATOM 1611 C CA . SER A 1 219 ? -8.401 -3.647 -66.695 1.00 19.52 219 SER A CA 1
ATOM 1612 C C . SER A 1 219 ? -8.809 -3.607 -68.194 1.00 19.79 219 SER A C 1
ATOM 1613 O O . SER A 1 219 ? -9.876 -4.182 -68.571 1.00 20.11 219 SER A O 1
ATOM 1616 N N . GLY A 1 220 ? -7.999 -2.947 -69.039 1.00 19.81 220 GLY A N 1
ATOM 1617 C CA . GLY A 1 220 ? -8.254 -2.972 -70.511 1.00 21.56 220 GLY A CA 1
ATOM 1618 C C . GLY A 1 220 ? -7.309 -3.928 -71.212 1.00 23.25 220 GLY A C 1
ATOM 1619 O O . GLY A 1 220 ? -7.225 -4.006 -72.440 1.00 22.77 220 GLY A O 1
ATOM 1620 N N . TYR A 1 221 ? -6.561 -4.681 -70.424 1.00 24.63 221 TYR A N 1
ATOM 1621 C CA . TYR A 1 221 ? -5.378 -5.385 -70.975 1.00 25.29 221 TYR A CA 1
ATOM 1622 C C . TYR A 1 221 ? -5.456 -6.897 -71.257 1.00 25.81 221 TYR A C 1
ATOM 1623 O O . TYR A 1 221 ? -5.902 -7.704 -70.439 1.00 25.55 221 TYR A O 1
ATOM 1632 N N . GLY A 1 222 ? -5.029 -7.266 -72.458 1.00 26.81 222 GLY A N 1
ATOM 1633 C CA . GLY A 1 222 ? -4.865 -8.640 -72.837 1.00 27.64 222 GLY A CA 1
ATOM 1634 C C . GLY A 1 222 ? -6.023 -9.504 -72.433 1.00 29.09 222 GLY A C 1
ATOM 1635 O O . GLY A 1 222 ? -7.198 -9.168 -72.668 1.00 27.61 222 GLY A O 1
ATOM 1636 N N . GLY A 1 223 ? -5.653 -10.611 -71.789 1.00 28.32 223 GLY A N 1
ATOM 1637 C CA . GLY A 1 223 ? -6.570 -11.519 -71.237 1.00 28.07 223 GLY A CA 1
ATOM 1638 C C . GLY A 1 223 ? -7.354 -11.073 -70.042 1.00 28.95 223 GLY A C 1
ATOM 1639 O O . GLY A 1 223 ? -8.042 -11.901 -69.480 1.00 30.44 223 GLY A O 1
ATOM 1640 N N . ASN A 1 224 ? -7.237 -9.815 -69.599 1.00 28.96 224 ASN A N 1
ATOM 1641 C CA . ASN A 1 224 ? -8.167 -9.297 -68.552 1.00 28.82 224 ASN A CA 1
ATOM 1642 C C . ASN A 1 224 ? -9.433 -8.754 -69.152 1.00 27.83 224 ASN A C 1
ATOM 1643 O O . ASN A 1 224 ? -10.473 -8.838 -68.492 1.00 27.16 224 ASN A O 1
ATOM 1648 N N . ALA A 1 225 ? -9.320 -8.297 -70.426 1.00 26.23 225 ALA A N 1
ATOM 1649 C CA . ALA A 1 225 ? -10.322 -7.571 -71.208 1.00 24.91 225 ALA A CA 1
ATOM 1650 C C . ALA A 1 225 ? -10.835 -8.355 -72.419 1.00 24.25 225 ALA A C 1
ATOM 1651 O O . ALA A 1 225 ? -12.029 -8.401 -72.703 1.00 24.77 225 ALA A O 1
ATOM 1653 N N . ILE A 1 226 ? -9.924 -8.989 -73.123 1.00 24.53 226 ILE A N 1
ATOM 1654 C CA . ILE A 1 226 ? -10.262 -9.881 -74.228 1.00 25.61 226 ILE A CA 1
ATOM 1655 C C . ILE A 1 226 ? -10.802 -11.181 -73.645 1.00 26.42 226 ILE A C 1
ATOM 1656 O O . ILE A 1 226 ? -10.066 -12.132 -73.441 1.00 29.58 226 ILE A O 1
ATOM 1661 N N . LEU A 1 227 ? -12.106 -11.233 -73.422 1.00 27.27 227 LEU A N 1
ATOM 1662 C CA . LEU A 1 227 ? -12.696 -12.359 -72.683 1.00 27.96 227 LEU A CA 1
ATOM 1663 C C . LEU A 1 227 ? -12.725 -13.716 -73.453 1.00 28.06 227 LEU A C 1
ATOM 1664 O O . LEU A 1 227 ? -12.695 -14.764 -72.799 1.00 28.69 227 LEU A O 1
ATOM 1669 N N . ALA A 1 228 ? -12.727 -13.710 -74.791 1.00 28.09 228 ALA A N 1
ATOM 1670 C CA . ALA A 1 228 ? -12.558 -14.956 -75.658 1.00 27.61 228 ALA A CA 1
ATOM 1671 C C . ALA A 1 228 ? -11.307 -15.815 -75.352 1.00 28.25 228 ALA A C 1
ATOM 1672 O O . ALA A 1 228 ? -11.349 -17.070 -75.262 1.00 27.65 228 ALA A O 1
ATOM 1674 N N . LYS A 1 229 ? -10.175 -15.105 -75.303 1.00 28.70 229 LYS A N 1
ATOM 1675 C CA . LYS A 1 229 ? -8.831 -15.586 -75.005 1.00 29.51 229 LYS A CA 1
ATOM 1676 C C . LYS A 1 229 ? -8.784 -15.937 -73.529 1.00 29.65 229 LYS A C 1
ATOM 1677 O O . LYS A 1 229 ? -9.134 -15.088 -72.627 1.00 34.57 229 LYS A O 1
ATOM 1683 N N . LYS A 1 230 ? -8.468 -17.171 -73.230 1.00 28.58 230 LYS A N 1
ATOM 1684 C CA . LYS A 1 230 ? -8.303 -17.594 -71.789 1.00 24.91 230 LYS A CA 1
ATOM 1685 C C . LYS A 1 230 ? -9.579 -17.870 -71.027 1.00 24.20 230 LYS A C 1
ATOM 1686 O O . LYS A 1 230 ? -9.871 -19.063 -70.686 1.00 22.33 230 LYS A O 1
ATOM 1692 N N . CYS A 1 231 ? -10.352 -16.806 -70.770 1.00 21.84 231 CYS A N 1
ATOM 1693 C CA . CYS A 1 231 ? -11.549 -16.914 -69.904 1.00 22.64 231 CYS A CA 1
ATOM 1694 C C . CYS A 1 231 ? -12.642 -17.798 -70.498 1.00 19.93 231 CYS A C 1
ATOM 1695 O O . CYS A 1 231 ? -13.117 -18.709 -69.865 1.00 20.41 231 CYS A O 1
ATOM 1698 N N . TYR A 1 232 ? -13.036 -17.485 -71.712 1.00 19.23 232 TYR A N 1
ATOM 1699 C CA . TYR A 1 232 ? -13.884 -18.357 -72.528 1.00 18.32 232 TYR A CA 1
ATOM 1700 C C . TYR A 1 232 ? -13.018 -19.486 -73.134 1.00 19.29 232 TYR A C 1
ATOM 1701 O O . TYR A 1 232 ? -13.172 -20.662 -72.826 1.00 21.14 232 TYR A O 1
ATOM 1710 N N . ALA A 1 233 ? -12.084 -19.191 -73.997 1.00 21.20 233 ALA A N 1
ATOM 1711 C CA . ALA A 1 233 ? -11.357 -20.335 -74.647 1.00 21.40 233 ALA A CA 1
ATOM 1712 C C . ALA A 1 233 ? -10.828 -21.512 -73.747 1.00 22.11 233 ALA A C 1
ATOM 1713 O O . ALA A 1 233 ? -10.779 -22.710 -74.191 1.00 22.04 233 ALA A O 1
ATOM 1715 N N . LEU A 1 234 ? -10.402 -21.227 -72.519 1.00 22.32 234 LEU A N 1
ATOM 1716 C CA . LEU A 1 234 ? -9.918 -22.351 -71.658 1.00 20.69 234 LEU A CA 1
ATOM 1717 C C . LEU A 1 234 ? -10.777 -22.621 -70.412 1.00 21.31 234 LEU A C 1
ATOM 1718 O O . LEU A 1 234 ? -11.134 -23.804 -70.103 1.00 21.65 234 LEU A O 1
ATOM 1723 N N . ARG A 1 235 ? -11.157 -21.550 -69.709 1.00 20.80 235 ARG A N 1
ATOM 1724 C CA . ARG A 1 235 ? -11.675 -21.736 -68.376 1.00 22.09 235 ARG A CA 1
ATOM 1725 C C . ARG A 1 235 ? -13.113 -22.160 -68.402 1.00 23.07 235 ARG A C 1
ATOM 1726 O O . ARG A 1 235 ? -13.478 -23.236 -67.845 1.00 23.87 235 ARG A O 1
ATOM 1734 N N . ILE A 1 236 ? -13.934 -21.319 -69.038 1.00 22.47 236 ILE A N 1
ATOM 1735 C CA . ILE A 1 236 ? -15.331 -21.670 -69.228 1.00 20.86 236 ILE A CA 1
ATOM 1736 C C . ILE A 1 236 ? -15.393 -22.902 -70.103 1.00 20.71 236 ILE A C 1
ATOM 1737 O O . ILE A 1 236 ? -16.261 -23.710 -69.909 1.00 23.74 236 ILE A O 1
ATOM 1742 N N . ALA A 1 237 ? -14.491 -23.016 -71.063 1.00 19.38 237 ALA A N 1
ATOM 1743 C CA . ALA A 1 237 ? -14.560 -24.013 -72.106 1.00 19.09 237 ALA A CA 1
ATOM 1744 C C . ALA A 1 237 ? -14.206 -25.390 -71.545 1.00 17.37 237 ALA A C 1
ATOM 1745 O O . ALA A 1 237 ? -14.793 -26.363 -71.918 1.00 17.09 237 ALA A O 1
ATOM 1747 N N . SER A 1 238 ? -13.256 -25.482 -70.627 1.00 18.25 238 SER A N 1
ATOM 1748 C CA . SER A 1 238 ? -12.968 -26.740 -69.904 1.00 17.41 238 SER A CA 1
ATOM 1749 C C . SER A 1 238 ? -14.169 -27.231 -69.031 1.00 17.88 238 SER A C 1
ATOM 1750 O O . SER A 1 238 ? -14.396 -28.459 -68.830 1.00 18.15 238 SER A O 1
ATOM 1753 N N . VAL A 1 239 ? -14.917 -26.298 -68.481 1.00 17.43 239 VAL A N 1
ATOM 1754 C CA . VAL A 1 239 ? -16.159 -26.625 -67.744 1.00 18.17 239 VAL A CA 1
ATOM 1755 C C . VAL A 1 239 ? -17.113 -27.278 -68.750 1.00 18.69 239 VAL A C 1
ATOM 1756 O O . VAL A 1 239 ? -17.401 -28.408 -68.608 1.00 20.22 239 VAL A O 1
ATOM 1760 N N . MET A 1 240 ? -17.553 -26.575 -69.792 1.00 19.97 240 MET A N 1
ATOM 1761 C CA . MET A 1 240 ? -18.272 -27.165 -70.895 1.00 21.23 240 MET A CA 1
ATOM 1762 C C . MET A 1 240 ? -17.693 -28.506 -71.355 1.00 20.79 240 MET A C 1
ATOM 1763 O O . MET A 1 240 ? -18.410 -29.440 -71.495 1.00 20.94 240 MET A O 1
ATOM 1768 N N . ALA A 1 241 ? -16.403 -28.547 -71.714 1.00 21.39 241 ALA A N 1
ATOM 1769 C CA . ALA A 1 241 ? -15.737 -29.773 -72.159 1.00 19.56 241 ALA A CA 1
ATOM 1770 C C . ALA A 1 241 ? -16.076 -30.893 -71.170 1.00 19.82 241 ALA A C 1
ATOM 1771 O O . ALA A 1 241 ? -16.361 -32.004 -71.580 1.00 17.55 241 ALA A O 1
ATOM 1773 N N . ARG A 1 242 ? -16.008 -30.610 -69.860 1.00 21.21 242 ARG A N 1
ATOM 1774 C CA . ARG A 1 242 ? -16.133 -31.675 -68.831 1.00 21.80 242 ARG A CA 1
ATOM 1775 C C . ARG A 1 242 ? -17.583 -32.104 -68.739 1.00 22.84 242 ARG A C 1
ATOM 1776 O O . ARG A 1 242 ? -17.854 -33.227 -68.472 1.00 23.50 242 ARG A O 1
ATOM 1784 N N . GLU A 1 243 ? -18.484 -31.171 -68.928 1.00 23.58 243 GLU A N 1
ATOM 1785 C CA . GLU A 1 243 ? -19.928 -31.413 -68.862 1.00 26.77 243 GLU A CA 1
ATOM 1786 C C . GLU A 1 243 ? -20.432 -32.139 -70.102 1.00 25.76 243 GLU A C 1
ATOM 1787 O O . GLU A 1 243 ? -21.324 -32.913 -69.932 1.00 26.95 243 GLU A O 1
ATOM 1793 N N . GLU A 1 244 ? -19.851 -31.870 -71.297 1.00 24.29 244 GLU A N 1
ATOM 1794 C CA . GLU A 1 244 ? -20.266 -32.400 -72.596 1.00 22.85 244 GLU A CA 1
ATOM 1795 C C . GLU A 1 244 ? -19.407 -33.535 -73.226 1.00 21.85 244 GLU A C 1
ATOM 1796 O O . GLU A 1 244 ? -19.769 -34.130 -74.213 1.00 21.44 244 GLU A O 1
ATOM 1802 N N . GLY A 1 245 ? -18.286 -33.881 -72.620 1.00 21.59 245 GLY A N 1
ATOM 1803 C CA . GLY A 1 245 ? -17.546 -35.061 -73.075 1.00 19.81 245 GLY A CA 1
ATOM 1804 C C . GLY A 1 245 ? -16.559 -34.691 -74.178 1.00 20.43 245 GLY A C 1
ATOM 1805 O O . GLY A 1 245 ? -16.443 -35.392 -75.191 1.00 19.30 245 GLY A O 1
ATOM 1806 N N . TRP A 1 246 ? -15.851 -33.569 -74.020 1.00 19.93 246 TRP A N 1
ATOM 1807 C CA . TRP A 1 246 ? -14.742 -33.215 -74.992 1.00 18.05 246 TRP A CA 1
ATOM 1808 C C . TRP A 1 246 ? -13.587 -32.550 -74.226 1.00 18.00 246 TRP A C 1
ATOM 1809 O O . TRP A 1 246 ? -13.533 -32.696 -72.990 1.00 16.94 246 TRP A O 1
ATOM 1820 N N . MET A 1 247 ? -12.622 -31.897 -74.887 1.00 18.78 247 MET A N 1
ATOM 1821 C CA . MET A 1 247 ? -11.484 -31.381 -74.141 1.00 18.56 247 MET A CA 1
ATOM 1822 C C . MET A 1 247 ? -11.167 -29.995 -74.662 1.00 20.11 247 MET A C 1
ATOM 1823 O O . MET A 1 247 ? -11.212 -29.787 -75.859 1.00 21.04 247 MET A O 1
ATOM 1828 N N . ALA A 1 248 ? -10.892 -29.025 -73.753 1.00 21.50 248 ALA A N 1
ATOM 1829 C CA . ALA A 1 248 ? -10.304 -27.689 -74.095 1.00 18.37 248 ALA A CA 1
ATOM 1830 C C . ALA A 1 248 ? -8.953 -27.614 -73.461 1.00 18.87 248 ALA A C 1
ATOM 1831 O O . ALA A 1 248 ? -8.848 -27.694 -72.225 1.00 18.85 248 ALA A O 1
ATOM 1833 N N . GLU A 1 249 ? -7.938 -27.397 -74.309 1.00 18.78 249 GLU A N 1
ATOM 1834 C CA . GLU A 1 249 ? -6.545 -27.611 -73.978 1.00 17.33 249 GLU A CA 1
ATOM 1835 C C . GLU A 1 249 ? -5.667 -26.453 -74.475 1.00 19.12 249 GLU A C 1
ATOM 1836 O O . GLU A 1 249 ? -6.040 -25.668 -75.387 1.00 20.38 249 GLU A O 1
ATOM 1842 N N . HIS A 1 250 ? -4.468 -26.385 -73.922 1.00 17.96 250 HIS A N 1
ATOM 1843 C CA . HIS A 1 250 ? -3.590 -25.276 -74.153 1.00 18.39 250 HIS A CA 1
ATOM 1844 C C . HIS A 1 250 ? -2.482 -25.794 -75.023 1.00 17.61 250 HIS A C 1
ATOM 1845 O O . HIS A 1 250 ? -1.364 -25.817 -74.574 1.00 17.43 250 HIS A O 1
ATOM 1852 N N . MET A 1 251 ? -2.842 -26.125 -76.272 1.00 17.06 251 MET A N 1
ATOM 1853 C CA . MET A 1 251 ? -2.064 -26.759 -77.346 1.00 20.80 251 MET A CA 1
ATOM 1854 C C . MET A 1 251 ? -2.083 -25.950 -78.643 1.00 20.32 251 MET A C 1
ATOM 1855 O O . MET A 1 251 ? -3.139 -25.561 -79.088 1.00 21.63 251 MET A O 1
ATOM 1860 N N . LEU A 1 252 ? -0.926 -25.650 -79.219 1.00 18.45 252 LEU A N 1
ATOM 1861 C CA . LEU A 1 252 ? -0.838 -25.398 -80.677 1.00 19.98 252 LEU A CA 1
ATOM 1862 C C . LEU A 1 252 ? -1.320 -26.658 -81.500 1.00 19.50 252 LEU A C 1
ATOM 1863 O O . LEU A 1 252 ? -1.545 -27.745 -80.977 1.00 21.34 252 LEU A O 1
ATOM 1868 N N . ILE A 1 253 ? -1.452 -26.498 -82.780 1.00 20.88 253 ILE A N 1
ATOM 1869 C CA . ILE A 1 253 ? -1.966 -27.539 -83.689 1.00 20.59 253 ILE A CA 1
ATOM 1870 C C . ILE A 1 253 ? -1.177 -27.192 -84.939 1.00 22.01 253 ILE A C 1
ATOM 1871 O O . ILE A 1 253 ? -1.203 -26.058 -85.465 1.00 22.21 253 ILE A O 1
ATOM 1876 N N . LEU A 1 254 ? -0.428 -28.159 -85.394 1.00 22.63 254 LEU A N 1
ATOM 1877 C CA . LEU A 1 254 ? 0.505 -27.961 -86.431 1.00 22.44 254 LEU A CA 1
ATOM 1878 C C . LEU A 1 254 ? 0.158 -28.957 -87.482 1.00 23.17 254 LEU A C 1
ATOM 1879 O O . LEU A 1 254 ? 0.025 -30.094 -87.168 1.00 23.98 254 LEU A O 1
ATOM 1884 N N . LYS A 1 255 ? 0.011 -28.527 -88.741 1.00 25.17 255 LYS A N 1
ATOM 1885 C CA . LYS A 1 255 ? 0.078 -29.416 -89.944 1.00 24.60 255 LYS A CA 1
ATOM 1886 C C . LYS A 1 255 ? 1.518 -29.666 -90.457 1.00 23.44 255 LYS A C 1
ATOM 1887 O O . LYS A 1 255 ? 2.285 -28.760 -90.778 1.00 21.62 255 LYS A O 1
ATOM 1893 N N . LEU A 1 256 ? 1.871 -30.937 -90.545 1.00 24.27 256 LEU A N 1
ATOM 1894 C CA . LEU A 1 256 ? 3.190 -31.280 -91.036 1.00 24.08 256 LEU A CA 1
ATOM 1895 C C . LEU A 1 256 ? 3.001 -32.223 -92.199 1.00 23.97 256 LEU A C 1
ATOM 1896 O O . LEU A 1 256 ? 2.358 -33.291 -92.073 1.00 25.65 256 LEU A O 1
ATOM 1901 N N . ILE A 1 257 ? 3.514 -31.844 -93.334 1.00 24.02 257 ILE A N 1
ATOM 1902 C CA . ILE A 1 257 ? 3.357 -32.668 -94.528 1.00 25.64 257 ILE A CA 1
ATOM 1903 C C . ILE A 1 257 ? 4.715 -33.364 -94.851 1.00 26.57 257 ILE A C 1
ATOM 1904 O O . ILE A 1 257 ? 5.819 -32.745 -94.887 1.00 24.94 257 ILE A O 1
ATOM 1909 N N . ASN A 1 258 ? 4.677 -34.674 -95.021 1.00 28.89 258 ASN A N 1
ATOM 1910 C CA . ASN A 1 258 ? 5.973 -35.345 -95.196 1.00 31.38 258 ASN A CA 1
ATOM 1911 C C . ASN A 1 258 ? 6.427 -35.388 -96.713 1.00 32.22 258 ASN A C 1
ATOM 1912 O O . ASN A 1 258 ? 5.661 -34.939 -97.622 1.00 31.95 258 ASN A O 1
ATOM 1917 N N . PRO A 1 259 ? 7.645 -35.941 -97.011 1.00 33.36 259 PRO A N 1
ATOM 1918 C CA . PRO A 1 259 ? 8.070 -35.877 -98.453 1.00 34.66 259 PRO A CA 1
ATOM 1919 C C . PRO A 1 259 ? 7.265 -36.826 -99.418 1.00 37.18 259 PRO A C 1
ATOM 1920 O O . PRO A 1 259 ? 6.975 -38.035 -99.144 1.00 35.76 259 PRO A O 1
ATOM 1924 N N . GLU A 1 260 ? 6.948 -36.240 -100.557 1.00 38.77 260 GLU A N 1
ATOM 1925 C CA . GLU A 1 260 ? 5.774 -36.616 -101.291 1.00 41.53 260 GLU A CA 1
ATOM 1926 C C . GLU A 1 260 ? 4.678 -37.223 -100.395 1.00 40.66 260 GLU A C 1
ATOM 1927 O O . GLU A 1 260 ? 4.720 -38.389 -99.946 1.00 39.36 260 GLU A O 1
ATOM 1933 N N . GLY A 1 261 ? 3.708 -36.358 -100.115 1.00 41.03 261 GLY A N 1
ATOM 1934 C CA . GLY A 1 261 ? 2.397 -36.857 -99.738 1.00 40.28 261 GLY A CA 1
ATOM 1935 C C . GLY A 1 261 ? 1.884 -36.401 -98.399 1.00 38.00 261 GLY A C 1
ATOM 1936 O O . GLY A 1 261 ? 1.289 -35.370 -98.304 1.00 39.29 261 GLY A O 1
ATOM 1937 N N . LYS A 1 262 ? 2.164 -37.166 -97.369 1.00 37.01 262 LYS A N 1
ATOM 1938 C CA . LYS A 1 262 ? 1.186 -37.401 -96.271 1.00 35.83 262 LYS A CA 1
ATOM 1939 C C . LYS A 1 262 ? 1.017 -36.231 -95.279 1.00 34.28 262 LYS A C 1
ATOM 1940 O O . LYS A 1 262 ? 2.020 -35.613 -94.906 1.00 34.40 262 LYS A O 1
ATOM 1946 N N . ALA A 1 263 ? -0.225 -35.857 -94.925 1.00 32.23 263 ALA A N 1
ATOM 1947 C CA . ALA A 1 263 ? -0.409 -34.791 -93.883 1.00 30.97 263 ALA A CA 1
ATOM 1948 C C . ALA A 1 263 ? -0.615 -35.309 -92.454 1.00 29.05 263 ALA A C 1
ATOM 1949 O O . ALA A 1 263 ? -1.629 -35.967 -92.184 1.00 30.58 263 ALA A O 1
ATOM 1951 N N . TYR A 1 264 ? 0.312 -35.021 -91.541 1.00 25.53 264 TYR A N 1
ATOM 1952 C CA . TYR A 1 264 ? 0.020 -35.265 -90.148 1.00 23.69 264 TYR A CA 1
ATOM 1953 C C . TYR A 1 264 ? -0.397 -33.972 -89.463 1.00 23.95 264 TYR A C 1
ATOM 1954 O O . TYR A 1 264 ? -0.172 -32.845 -90.013 1.00 26.14 264 TYR A O 1
ATOM 1963 N N . HIS A 1 265 ? -1.013 -34.118 -88.304 1.00 21.46 265 HIS A N 1
ATOM 1964 C CA . HIS A 1 265 ? -1.402 -32.974 -87.427 1.00 22.97 265 HIS A CA 1
ATOM 1965 C C . HIS A 1 265 ? -0.929 -33.402 -86.027 1.00 22.59 265 HIS A C 1
ATOM 1966 O O . HIS A 1 265 ? -1.116 -34.556 -85.630 1.00 21.67 265 HIS A O 1
ATOM 1973 N N . ILE A 1 266 ? -0.201 -32.501 -85.379 1.00 22.55 266 ILE A N 1
ATOM 1974 C CA . ILE A 1 266 ? 0.431 -32.726 -84.049 1.00 21.41 266 ILE A CA 1
ATOM 1975 C C . ILE A 1 266 ? -0.133 -31.582 -83.158 1.00 21.62 266 ILE A C 1
ATOM 1976 O O . ILE A 1 266 ? -0.064 -30.423 -83.506 1.00 21.59 266 ILE A O 1
ATOM 1981 N N . ALA A 1 267 ? -0.678 -31.916 -82.004 1.00 21.19 267 ALA A N 1
ATOM 1982 C CA . ALA A 1 267 ? -1.061 -30.955 -81.002 1.00 20.41 267 ALA A CA 1
ATOM 1983 C C . ALA A 1 267 ? 0.075 -30.958 -79.935 1.00 20.80 267 ALA A C 1
ATOM 1984 O O . ALA A 1 267 ? 0.727 -31.988 -79.699 1.00 22.45 267 ALA A O 1
ATOM 1986 N N . ALA A 1 268 ? 0.278 -29.852 -79.225 1.00 19.34 268 ALA A N 1
ATOM 1987 C CA . ALA A 1 268 ? 1.394 -29.769 -78.306 1.00 19.72 268 ALA A CA 1
ATOM 1988 C C . ALA A 1 268 ? 1.176 -28.765 -77.165 1.00 18.83 268 ALA A C 1
ATOM 1989 O O . ALA A 1 268 ? 1.001 -27.529 -77.404 1.00 17.73 268 ALA A O 1
ATOM 1991 N N . ALA A 1 269 ? 1.155 -29.300 -75.932 1.00 17.38 269 ALA A N 1
ATOM 1992 C CA . ALA A 1 269 ? 1.056 -28.412 -74.832 1.00 18.01 269 ALA A CA 1
ATOM 1993 C C . ALA A 1 269 ? 2.424 -28.102 -74.199 1.00 19.77 269 ALA A C 1
ATOM 1994 O O . ALA A 1 269 ? 3.073 -28.999 -73.658 1.00 19.60 269 ALA A O 1
ATOM 1996 N N . PHE A 1 270 ? 2.885 -26.838 -74.334 1.00 20.20 270 PHE A N 1
ATOM 1997 C CA . PHE A 1 270 ? 4.108 -26.312 -73.715 1.00 20.75 270 PHE A CA 1
ATOM 1998 C C . PHE A 1 270 ? 3.723 -25.148 -72.758 1.00 22.17 270 PHE A C 1
ATOM 1999 O O . PHE A 1 270 ? 2.908 -24.335 -73.127 1.00 22.32 270 PHE A O 1
ATOM 2007 N N . PRO A 1 271 ? 4.223 -25.091 -71.500 1.00 24.65 271 PRO A N 1
ATOM 2008 C CA . PRO A 1 271 ? 3.984 -23.877 -70.697 1.00 29.32 271 PRO A CA 1
ATOM 2009 C C . PRO A 1 271 ? 4.832 -22.742 -71.184 1.00 35.47 271 PRO A C 1
ATOM 2010 O O . PRO A 1 271 ? 5.950 -22.573 -70.660 1.00 38.54 271 PRO A O 1
ATOM 2014 N N . SER A 1 272 ? 4.373 -22.000 -72.204 1.00 39.59 272 SER A N 1
ATOM 2015 C CA . SER A 1 272 ? 5.155 -20.865 -72.759 1.00 42.55 272 SER A CA 1
ATOM 2016 C C . SER A 1 272 ? 4.267 -19.724 -73.314 1.00 43.63 272 SER A C 1
ATOM 2017 O O . SER A 1 272 ? 3.719 -18.830 -72.576 1.00 45.60 272 SER A O 1
ATOM 2020 N N . ALA A 1 273 ? 4.141 -19.786 -74.625 1.00 43.08 273 ALA A N 1
ATOM 2021 C CA . ALA A 1 273 ? 3.553 -18.764 -75.491 1.00 43.17 273 ALA A CA 1
ATOM 2022 C C . ALA A 1 273 ? 4.504 -18.829 -76.692 1.00 42.81 273 ALA A C 1
ATOM 2023 O O . ALA A 1 273 ? 4.109 -19.401 -77.694 1.00 43.14 273 ALA A O 1
ATOM 2025 N N . CYS A 1 274 ? 5.760 -18.393 -76.555 1.00 42.17 274 CYS A N 1
ATOM 2026 C CA . CYS A 1 274 ? 6.706 -18.447 -77.656 1.00 43.57 274 CYS A CA 1
ATOM 2027 C C . CYS A 1 274 ? 7.372 -19.764 -77.878 1.00 41.95 274 CYS A C 1
ATOM 2028 O O . CYS A 1 274 ? 7.909 -19.951 -78.933 1.00 42.44 274 CYS A O 1
ATOM 2031 N N . GLY A 1 275 ? 7.414 -20.638 -76.885 1.00 40.72 275 GLY A N 1
ATOM 2032 C CA . GLY A 1 275 ? 7.810 -22.020 -77.120 1.00 38.67 275 GLY A CA 1
ATOM 2033 C C . GLY A 1 275 ? 6.801 -22.684 -78.051 1.00 36.64 275 GLY A C 1
ATOM 2034 O O . GLY A 1 275 ? 7.181 -23.389 -78.939 1.00 37.70 275 GLY A O 1
ATOM 2035 N N . LYS A 1 276 ? 5.524 -22.464 -77.812 1.00 34.37 276 LYS A N 1
ATOM 2036 C CA . LYS A 1 276 ? 4.430 -22.925 -78.629 1.00 34.18 276 LYS A CA 1
ATOM 2037 C C . LYS A 1 276 ? 4.310 -22.222 -79.992 1.00 33.71 276 LYS A C 1
ATOM 2038 O O . LYS A 1 276 ? 4.063 -22.892 -81.038 1.00 33.55 276 LYS A O 1
ATOM 2044 N N . THR A 1 277 ? 4.400 -20.877 -79.956 1.00 32.06 277 THR A N 1
ATOM 2045 C CA . THR A 1 277 ? 4.462 -20.022 -81.134 1.00 32.15 277 THR A CA 1
ATOM 2046 C C . THR A 1 277 ? 5.532 -20.446 -82.090 1.00 31.93 277 THR A C 1
ATOM 2047 O O . THR A 1 277 ? 5.252 -20.548 -83.280 1.00 32.61 277 THR A O 1
ATOM 2051 N N . ASN A 1 278 ? 6.736 -20.714 -81.571 1.00 32.40 278 ASN A N 1
ATOM 2052 C CA . ASN A 1 278 ? 7.874 -21.173 -82.382 1.00 32.49 278 ASN A CA 1
ATOM 2053 C C . ASN A 1 278 ? 7.649 -22.562 -82.987 1.00 31.97 278 ASN A C 1
ATOM 2054 O O . ASN A 1 278 ? 8.037 -22.828 -84.113 1.00 33.88 278 ASN A O 1
ATOM 2059 N N . LEU A 1 279 ? 7.048 -23.487 -82.257 1.00 30.46 279 LEU A N 1
ATOM 2060 C CA . LEU A 1 279 ? 6.668 -24.788 -82.871 1.00 27.37 279 LEU A CA 1
ATOM 2061 C C . LEU A 1 279 ? 5.467 -24.696 -83.837 1.00 27.09 279 LEU A C 1
ATOM 2062 O O . LEU A 1 279 ? 5.558 -25.245 -84.935 1.00 28.51 279 LEU A O 1
ATOM 2067 N N . ALA A 1 280 ? 4.363 -24.029 -83.475 1.00 26.82 280 ALA A N 1
ATOM 2068 C CA . ALA A 1 280 ? 3.162 -23.908 -84.422 1.00 27.95 280 ALA A CA 1
ATOM 2069 C C . ALA A 1 280 ? 3.533 -23.331 -85.816 1.00 28.01 280 ALA A C 1
ATOM 2070 O O . ALA A 1 280 ? 3.054 -23.806 -86.831 1.00 28.58 280 ALA A O 1
ATOM 2072 N N . MET A 1 281 ? 4.402 -22.319 -85.841 1.00 29.10 281 MET A N 1
ATOM 2073 C CA . MET A 1 281 ? 4.853 -21.654 -87.087 1.00 29.95 281 MET A CA 1
ATOM 2074 C C . MET A 1 281 ? 6.251 -22.054 -87.480 1.00 29.15 281 MET A C 1
ATOM 2075 O O . MET A 1 281 ? 6.957 -21.244 -88.027 1.00 29.97 281 MET A O 1
ATOM 2080 N N . ILE A 1 282 ? 6.658 -23.291 -87.152 1.00 29.89 282 ILE A N 1
ATOM 2081 C CA . ILE A 1 282 ? 7.959 -23.829 -87.485 1.00 29.91 282 ILE A CA 1
ATOM 2082 C C . ILE A 1 282 ? 8.095 -23.887 -89.000 1.00 31.80 282 ILE A C 1
ATOM 2083 O O . ILE A 1 282 ? 7.143 -24.232 -89.749 1.00 31.70 282 ILE A O 1
ATOM 2088 N N . THR A 1 283 ? 9.270 -23.493 -89.467 1.00 31.93 283 THR A N 1
ATOM 2089 C CA . THR A 1 283 ? 9.589 -23.840 -90.843 1.00 33.15 283 THR A CA 1
ATOM 2090 C C . THR A 1 283 ? 10.717 -24.923 -90.813 1.00 32.43 283 THR A C 1
ATOM 2091 O O . THR A 1 283 ? 11.831 -24.637 -90.336 1.00 31.27 283 THR A O 1
ATOM 2095 N N . PRO A 1 284 ? 10.386 -26.155 -91.280 1.00 31.20 284 PRO A N 1
ATOM 2096 C CA . PRO A 1 284 ? 11.298 -27.298 -91.240 1.00 30.84 284 PRO A CA 1
ATOM 2097 C C . PRO A 1 284 ? 12.646 -27.078 -91.932 1.00 31.17 284 PRO A C 1
ATOM 2098 O O . PRO A 1 284 ? 12.872 -26.174 -92.791 1.00 29.28 284 PRO A O 1
ATOM 2102 N N . THR A 1 285 ? 13.527 -27.955 -91.511 1.00 31.57 285 THR A N 1
ATOM 2103 C CA . THR A 1 285 ? 14.921 -27.786 -91.646 1.00 32.82 285 THR A CA 1
ATOM 2104 C C . THR A 1 285 ? 15.443 -28.970 -92.456 1.00 32.81 285 THR A C 1
ATOM 2105 O O . THR A 1 285 ? 16.626 -29.115 -92.692 1.00 33.19 285 THR A O 1
ATOM 2109 N N . ILE A 1 286 ? 14.509 -29.844 -92.807 1.00 33.92 286 ILE A N 1
ATOM 2110 C CA . ILE A 1 286 ? 14.745 -31.096 -93.508 1.00 33.95 286 ILE A CA 1
ATOM 2111 C C . ILE A 1 286 ? 13.968 -30.988 -94.856 1.00 35.84 286 ILE A C 1
ATOM 2112 O O . ILE A 1 286 ? 12.857 -30.394 -94.920 1.00 34.67 286 ILE A O 1
ATOM 2117 N N . PRO A 1 287 ? 14.609 -31.496 -95.945 1.00 37.37 287 PRO A N 1
ATOM 2118 C CA . PRO A 1 287 ? 14.199 -31.505 -97.345 1.00 37.58 287 PRO A CA 1
ATOM 2119 C C . PRO A 1 287 ? 12.837 -32.204 -97.610 1.00 37.47 287 PRO A C 1
ATOM 2120 O O . PRO A 1 287 ? 12.667 -33.409 -97.315 1.00 37.68 287 PRO A O 1
ATOM 2124 N N . GLY A 1 288 ? 11.904 -31.429 -98.183 1.00 36.36 288 GLY A N 1
ATOM 2125 C CA . GLY A 1 288 ? 10.538 -31.871 -98.445 1.00 35.07 288 GLY A CA 1
ATOM 2126 C C . GLY A 1 288 ? 9.499 -31.902 -97.315 1.00 35.68 288 GLY A C 1
ATOM 2127 O O . GLY A 1 288 ? 8.347 -32.220 -97.603 1.00 36.66 288 GLY A O 1
ATOM 2128 N N . TRP A 1 289 ? 9.862 -31.642 -96.049 1.00 32.87 289 TRP A N 1
ATOM 2129 C CA . TRP A 1 289 ? 8.851 -31.446 -95.024 1.00 32.09 289 TRP A CA 1
ATOM 2130 C C . TRP A 1 289 ? 8.476 -29.991 -95.054 1.00 32.23 289 TRP A C 1
ATOM 2131 O O . TRP A 1 289 ? 9.373 -29.092 -95.089 1.00 33.46 289 TRP A O 1
ATOM 2142 N N . THR A 1 290 ? 7.176 -29.761 -95.102 1.00 29.85 290 THR A N 1
ATOM 2143 C CA . THR A 1 290 ? 6.637 -28.430 -95.010 1.00 29.10 290 THR A CA 1
ATOM 2144 C C . THR A 1 290 ? 5.723 -28.400 -93.747 1.00 26.84 290 THR A C 1
ATOM 2145 O O . THR A 1 290 ? 5.169 -29.422 -93.342 1.00 24.47 290 THR A O 1
ATOM 2149 N N . ALA A 1 291 ? 5.580 -27.232 -93.137 1.00 26.74 291 ALA A N 1
ATOM 2150 C CA . ALA A 1 291 ? 4.835 -27.106 -91.869 1.00 24.58 291 ALA A CA 1
ATOM 2151 C C . ALA A 1 291 ? 3.835 -25.998 -92.082 1.00 24.69 291 ALA A C 1
ATOM 2152 O O . ALA A 1 291 ? 4.131 -24.999 -92.784 1.00 24.33 291 ALA A O 1
ATOM 2154 N N . GLN A 1 292 ? 2.605 -26.209 -91.589 1.00 23.90 292 GLN A N 1
ATOM 2155 C CA . GLN A 1 292 ? 1.594 -25.164 -91.590 1.00 22.03 292 GLN A CA 1
ATOM 2156 C C . GLN A 1 292 ? 0.868 -25.112 -90.254 1.00 22.34 292 GLN A C 1
ATOM 2157 O O . GLN A 1 292 ? 0.536 -26.166 -89.641 1.00 19.08 292 GLN A O 1
ATOM 2163 N N . VAL A 1 293 ? 0.553 -23.877 -89.864 1.00 21.70 293 VAL A N 1
ATOM 2164 C CA . VAL A 1 293 ? -0.053 -23.628 -88.562 1.00 20.91 293 VAL A CA 1
ATOM 2165 C C . VAL A 1 293 ? -1.574 -23.793 -88.696 1.00 20.93 293 VAL A C 1
ATOM 2166 O O . VAL A 1 293 ? -2.158 -23.340 -89.672 1.00 22.40 293 VAL A O 1
ATOM 2170 N N . VAL A 1 294 ? -2.181 -24.551 -87.759 1.00 20.50 294 VAL A N 1
ATOM 2171 C CA . VAL A 1 294 ? -3.669 -24.504 -87.515 1.00 19.52 294 VAL A CA 1
ATOM 2172 C C . VAL A 1 294 ? -3.949 -23.653 -86.342 1.00 20.16 294 VAL A C 1
ATOM 2173 O O . VAL A 1 294 ? -4.917 -22.840 -86.352 1.00 21.00 294 VAL A O 1
ATOM 2177 N N . GLY A 1 295 ? -3.099 -23.738 -85.339 1.00 19.57 295 GLY A N 1
ATOM 2178 C CA . GLY A 1 295 ? -3.334 -22.846 -84.193 1.00 20.59 295 GLY A CA 1
ATOM 2179 C C . GLY A 1 295 ? -2.017 -22.687 -83.487 1.00 21.81 295 GLY A C 1
ATOM 2180 O O . GLY A 1 295 ? -1.147 -23.521 -83.628 1.00 22.17 295 GLY A O 1
ATOM 2181 N N . ASP A 1 296 ? -1.856 -21.664 -82.683 1.00 22.64 296 ASP A N 1
ATOM 2182 C CA . ASP A 1 296 ? -0.670 -21.652 -81.782 1.00 23.42 296 ASP A CA 1
ATOM 2183 C C . ASP A 1 296 ? -0.904 -21.510 -80.276 1.00 22.47 296 ASP A C 1
ATOM 2184 O O . ASP A 1 296 ? 0.025 -21.140 -79.535 1.00 22.74 296 ASP A O 1
ATOM 2189 N N . ASP A 1 297 ? -2.113 -21.805 -79.810 1.00 23.41 297 ASP A N 1
ATOM 2190 C CA . ASP A 1 297 ? -2.504 -21.449 -78.386 1.00 21.59 297 ASP A CA 1
ATOM 2191 C C . ASP A 1 297 ? -3.531 -22.429 -77.731 1.00 21.04 297 ASP A C 1
ATOM 2192 O O . ASP A 1 297 ? -3.242 -23.097 -76.727 1.00 17.24 297 ASP A O 1
ATOM 2197 N N . ILE A 1 298 ? -4.735 -22.476 -78.303 1.00 19.87 298 ILE A N 1
ATOM 2198 C CA . ILE A 1 298 ? -5.871 -23.200 -77.681 1.00 19.77 298 ILE A CA 1
ATOM 2199 C C . ILE A 1 298 ? -6.366 -24.303 -78.686 1.00 20.04 298 ILE A C 1
ATOM 2200 O O . ILE A 1 298 ? -6.446 -24.058 -79.930 1.00 19.39 298 ILE A O 1
ATOM 2205 N N . ALA A 1 299 ? -6.662 -25.489 -78.165 1.00 19.27 299 ALA A N 1
ATOM 2206 C CA . ALA A 1 299 ? -7.202 -26.600 -78.994 1.00 19.57 299 ALA A CA 1
ATOM 2207 C C . ALA A 1 299 ? -8.512 -27.123 -78.377 1.00 19.98 299 ALA A C 1
ATOM 2208 O O . ALA A 1 299 ? -8.568 -27.396 -77.142 1.00 19.69 299 ALA A O 1
ATOM 2210 N N . TRP A 1 300 ? -9.546 -27.273 -79.202 1.00 18.96 300 TRP A N 1
ATOM 2211 C CA . TRP A 1 300 ? -10.800 -27.877 -78.730 1.00 19.47 300 TRP A CA 1
ATOM 2212 C C . TRP A 1 300 ? -10.831 -29.252 -79.379 1.00 19.19 300 TRP A C 1
ATOM 2213 O O . TRP A 1 300 ? -10.760 -29.311 -80.609 1.00 18.60 300 TRP A O 1
ATOM 2224 N N . LEU A 1 301 ? -10.803 -30.341 -78.605 1.00 19.05 301 LEU A N 1
ATOM 2225 C CA . LEU A 1 301 ? -10.702 -31.720 -79.251 1.00 18.83 301 LEU A CA 1
ATOM 2226 C C . LEU A 1 301 ? -11.895 -32.550 -78.940 1.00 20.92 301 LEU A C 1
ATOM 2227 O O . LEU A 1 301 ? -12.471 -32.438 -77.839 1.00 21.89 301 LEU A O 1
ATOM 2232 N N . LYS A 1 302 ? -12.245 -33.448 -79.843 1.00 21.90 302 LYS A N 1
ATOM 2233 C CA . LYS A 1 302 ? -13.474 -34.182 -79.675 1.00 23.71 302 LYS A CA 1
ATOM 2234 C C . LYS A 1 302 ? -13.255 -35.449 -80.431 1.00 23.34 302 LYS A C 1
ATOM 2235 O O . LYS A 1 302 ? -12.646 -35.463 -81.506 1.00 21.13 302 LYS A O 1
ATOM 2241 N N . LEU A 1 303 ? -13.707 -36.525 -79.833 1.00 22.51 303 LEU A N 1
ATOM 2242 C CA . LEU A 1 303 ? -13.570 -37.753 -80.475 1.00 25.88 303 LEU A CA 1
ATOM 2243 C C . LEU A 1 303 ? -14.569 -37.818 -81.636 1.00 26.96 303 LEU A C 1
ATOM 2244 O O . LEU A 1 303 ? -15.747 -37.542 -81.484 1.00 26.18 303 LEU A O 1
ATOM 2249 N N . ARG A 1 304 ? -14.061 -38.202 -82.786 1.00 29.61 304 ARG A N 1
ATOM 2250 C CA . ARG A 1 304 ? -14.949 -38.609 -83.865 1.00 33.78 304 ARG A CA 1
ATOM 2251 C C . ARG A 1 304 ? -14.848 -40.116 -84.089 1.00 34.32 304 ARG A C 1
ATOM 2252 O O . ARG A 1 304 ? -14.562 -40.874 -83.150 1.00 35.84 304 ARG A O 1
ATOM 2260 N N . GLU A 1 305 ? -15.111 -40.532 -85.317 1.00 35.53 305 GLU A N 1
ATOM 2261 C CA . GLU A 1 305 ? -15.225 -41.930 -85.708 1.00 36.64 305 GLU A CA 1
ATOM 2262 C C . GLU A 1 305 ? -13.855 -42.544 -85.773 1.00 35.56 305 GLU A C 1
ATOM 2263 O O . GLU A 1 305 ? -13.610 -43.645 -85.273 1.00 36.25 305 GLU A O 1
ATOM 2269 N N . ASP A 1 306 ? -12.932 -41.854 -86.404 1.00 33.43 306 ASP A N 1
ATOM 2270 C CA . ASP A 1 306 ? -11.684 -42.537 -86.577 1.00 32.79 306 ASP A CA 1
ATOM 2271 C C . ASP A 1 306 ? -10.548 -41.966 -85.738 1.00 29.88 306 ASP A C 1
ATOM 2272 O O . ASP A 1 306 ? -9.399 -42.177 -86.060 1.00 31.23 306 ASP A O 1
ATOM 2277 N N . GLY A 1 307 ? -10.861 -41.170 -84.744 1.00 27.64 307 GLY A N 1
ATOM 2278 C CA . GLY A 1 307 ? -9.830 -40.455 -84.001 1.00 25.26 307 GLY A CA 1
ATOM 2279 C C . GLY A 1 307 ? -10.279 -39.251 -83.258 1.00 22.19 307 GLY A C 1
ATOM 2280 O O . GLY A 1 307 ? -11.486 -38.941 -83.194 1.00 22.77 307 GLY A O 1
ATOM 2281 N N . LEU A 1 308 ? -9.292 -38.585 -82.674 1.00 20.59 308 LEU A N 1
ATOM 2282 C CA . LEU A 1 308 ? -9.486 -37.344 -81.905 1.00 19.35 308 LEU A CA 1
ATOM 2283 C C . LEU A 1 308 ? -9.184 -36.153 -82.807 1.00 19.03 308 LEU A C 1
ATOM 2284 O O . LEU A 1 308 ? -8.099 -36.044 -83.316 1.00 19.37 308 LEU A O 1
ATOM 2289 N N . TYR A 1 309 ? -10.154 -35.270 -82.952 1.00 19.59 309 TYR A N 1
ATOM 2290 C CA . TYR A 1 309 ? -10.102 -34.156 -83.856 1.00 20.54 309 TYR A CA 1
ATOM 2291 C C . TYR A 1 309 ? -10.059 -32.843 -83.118 1.00 20.16 309 TYR A C 1
ATOM 2292 O O . TYR A 1 309 ? -10.735 -32.686 -82.126 1.00 19.80 309 TYR A O 1
ATOM 2301 N N . ALA A 1 310 ? -9.217 -31.935 -83.585 1.00 20.24 310 ALA A N 1
ATOM 2302 C CA . ALA A 1 310 ? -9.050 -30.617 -83.011 1.00 19.78 310 ALA A CA 1
ATOM 2303 C C . ALA A 1 310 ? -9.450 -29.380 -83.887 1.00 20.69 310 ALA A C 1
ATOM 2304 O O . ALA A 1 310 ? -8.974 -29.209 -84.998 1.00 20.53 310 ALA A O 1
ATOM 2306 N N . VAL A 1 311 ? -10.268 -28.487 -83.341 1.00 22.08 311 VAL A N 1
ATOM 2307 C CA . VAL A 1 311 ? -10.470 -27.093 -83.879 1.00 22.85 311 VAL A CA 1
ATOM 2308 C C . VAL A 1 311 ? -9.605 -26.033 -83.092 1.00 20.77 311 VAL A C 1
ATOM 2309 O O . VAL A 1 311 ? -9.355 -26.173 -81.937 1.00 21.97 311 VAL A O 1
ATOM 2313 N N . ASN A 1 312 ? -9.054 -25.051 -83.774 1.00 19.86 312 ASN A N 1
ATOM 2314 C CA . ASN A 1 312 ? -8.655 -23.803 -83.183 1.00 17.22 312 ASN A CA 1
ATOM 2315 C C . ASN A 1 312 ? -9.896 -22.893 -82.963 1.00 17.47 312 ASN A C 1
ATOM 2316 O O . ASN A 1 312 ? -10.495 -22.456 -83.903 1.00 17.24 312 ASN A O 1
ATOM 2321 N N . PRO A 1 313 ? -10.325 -22.695 -81.703 1.00 16.70 313 PRO A N 1
ATOM 2322 C CA . PRO A 1 313 ? -11.410 -21.839 -81.466 1.00 16.48 313 PRO A CA 1
ATOM 2323 C C . PRO A 1 313 ? -11.151 -20.326 -81.806 1.00 17.46 313 PRO A C 1
ATOM 2324 O O . PRO A 1 313 ? -12.082 -19.554 -81.884 1.00 15.85 313 PRO A O 1
ATOM 2328 N N . GLU A 1 314 ? -9.887 -19.951 -81.950 1.00 17.57 314 GLU A N 1
ATOM 2329 C CA . GLU A 1 314 ? -9.410 -18.571 -82.102 1.00 19.24 314 GLU A CA 1
ATOM 2330 C C . GLU A 1 314 ? -9.287 -18.184 -83.557 1.00 18.94 314 GLU A C 1
ATOM 2331 O O . GLU A 1 314 ? -9.222 -19.060 -84.425 1.00 18.17 314 GLU A O 1
ATOM 2337 N N . ASN A 1 315 ? -9.283 -16.883 -83.840 1.00 19.72 315 ASN A N 1
ATOM 2338 C CA . ASN A 1 315 ? -9.215 -16.430 -85.236 1.00 20.01 315 ASN A CA 1
ATOM 2339 C C . ASN A 1 315 ? -7.960 -15.616 -85.514 1.00 19.82 315 ASN A C 1
ATOM 2340 O O . ASN A 1 315 ? -7.784 -15.026 -86.565 1.00 19.81 315 ASN A O 1
ATOM 2345 N N . GLY A 1 316 ? -7.039 -15.592 -84.568 1.00 20.69 316 GLY A N 1
ATOM 2346 C CA . GLY A 1 316 ? -6.055 -14.544 -84.598 1.00 21.53 316 GLY A CA 1
ATOM 2347 C C . GLY A 1 316 ? -4.943 -15.063 -83.761 1.00 21.54 316 GLY A C 1
ATOM 2348 O O . GLY A 1 316 ? -5.182 -15.947 -82.958 1.00 20.28 316 GLY A O 1
ATOM 2349 N N . PHE A 1 317 ? -3.737 -14.543 -84.018 1.00 21.88 317 PHE A N 1
ATOM 2350 C CA . PHE A 1 317 ? -2.546 -14.794 -83.193 1.00 22.01 317 PHE A CA 1
ATOM 2351 C C . PHE A 1 317 ? -2.351 -13.611 -82.253 1.00 22.38 317 PHE A C 1
ATOM 2352 O O . PHE A 1 317 ? -2.651 -12.437 -82.599 1.00 25.54 317 PHE A O 1
ATOM 2360 N N . PHE A 1 318 ? -1.884 -13.894 -81.059 1.00 21.49 318 PHE A N 1
ATOM 2361 C CA . PHE A 1 318 ? -1.797 -12.912 -79.993 1.00 21.01 318 PHE A CA 1
ATOM 2362 C C . PHE A 1 318 ? -0.579 -13.317 -79.201 1.00 19.62 318 PHE A C 1
ATOM 2363 O O . PHE A 1 318 ? -0.649 -13.722 -78.074 1.00 17.51 318 PHE A O 1
ATOM 2371 N N . GLY A 1 319 ? 0.558 -13.157 -79.824 1.00 19.72 319 GLY A N 1
ATOM 2372 C CA . GLY A 1 319 ? 1.756 -13.741 -79.301 1.00 19.03 319 GLY A CA 1
ATOM 2373 C C . GLY A 1 319 ? 2.657 -12.694 -78.792 1.00 18.70 319 GLY A C 1
ATOM 2374 O O . GLY A 1 319 ? 2.432 -11.458 -79.015 1.00 16.70 319 GLY A O 1
ATOM 2375 N N . VAL A 1 320 ? 3.673 -13.194 -78.110 1.00 18.95 320 VAL A N 1
ATOM 2376 C CA . VAL A 1 320 ? 4.579 -12.371 -77.360 1.00 19.60 320 VAL A CA 1
ATOM 2377 C C . VAL A 1 320 ? 5.525 -11.883 -78.405 1.00 20.28 320 VAL A C 1
ATOM 2378 O O . VAL A 1 320 ? 6.074 -12.698 -79.092 1.00 20.24 320 VAL A O 1
ATOM 2382 N N . ALA A 1 321 ? 5.745 -10.563 -78.513 1.00 19.16 321 ALA A N 1
ATOM 2383 C CA . ALA A 1 321 ? 6.565 -10.083 -79.534 1.00 18.52 321 ALA A CA 1
ATOM 2384 C C . ALA A 1 321 ? 8.058 -10.182 -79.181 1.00 19.72 321 ALA A C 1
ATOM 2385 O O . ALA A 1 321 ? 8.850 -10.544 -80.019 1.00 20.21 321 ALA A O 1
ATOM 2387 N N . PRO A 1 322 ? 8.483 -9.853 -77.958 1.00 20.77 322 PRO A N 1
ATOM 2388 C CA . PRO A 1 322 ? 9.965 -9.985 -77.865 1.00 20.87 322 PRO A CA 1
ATOM 2389 C C . PRO A 1 322 ? 10.533 -11.404 -78.085 1.00 21.32 322 PRO A C 1
ATOM 2390 O O . PRO A 1 322 ? 9.973 -12.385 -77.601 1.00 20.21 322 PRO A O 1
ATOM 2394 N N . GLY A 1 323 ? 11.649 -11.466 -78.836 1.00 20.62 323 GLY A N 1
ATOM 2395 C CA . GLY A 1 323 ? 12.333 -12.693 -79.119 1.00 20.29 323 GLY A CA 1
ATOM 2396 C C . GLY A 1 323 ? 12.052 -13.101 -80.558 1.00 20.32 323 GLY A C 1
ATOM 2397 O O . GLY A 1 323 ? 12.613 -14.128 -81.063 1.00 18.74 323 GLY A O 1
ATOM 2398 N N . THR A 1 324 ? 11.140 -12.343 -81.176 1.00 20.71 324 THR A N 1
ATOM 2399 C CA . THR A 1 324 ? 10.553 -12.736 -82.497 1.00 21.98 324 THR A CA 1
ATOM 2400 C C . THR A 1 324 ? 11.383 -12.021 -83.598 1.00 23.21 324 THR A C 1
ATOM 2401 O O . THR A 1 324 ? 11.517 -10.752 -83.602 1.00 22.84 324 THR A O 1
ATOM 2405 N N . ASN A 1 325 ? 11.955 -12.851 -84.488 1.00 23.86 325 ASN A N 1
ATOM 2406 C CA . ASN A 1 325 ? 12.815 -12.376 -85.589 1.00 25.67 325 ASN A CA 1
ATOM 2407 C C . ASN A 1 325 ? 12.725 -13.342 -86.735 1.00 25.60 325 ASN A C 1
ATOM 2408 O O . ASN A 1 325 ? 11.963 -14.342 -86.624 1.00 25.09 325 ASN A O 1
ATOM 2413 N N . TYR A 1 326 ? 13.443 -13.036 -87.831 1.00 25.46 326 TYR A N 1
ATOM 2414 C CA . TYR A 1 326 ? 13.441 -13.875 -89.041 1.00 27.09 326 TYR A CA 1
ATOM 2415 C C . TYR A 1 326 ? 14.309 -15.178 -88.967 1.00 28.70 326 TYR A C 1
ATOM 2416 O O . TYR A 1 326 ? 14.092 -16.128 -89.765 1.00 28.18 326 TYR A O 1
ATOM 2425 N N . ALA A 1 327 ? 15.319 -15.184 -88.085 1.00 28.59 327 ALA A N 1
ATOM 2426 C CA . ALA A 1 327 ? 15.966 -16.406 -87.629 1.00 29.91 327 ALA A CA 1
ATOM 2427 C C . ALA A 1 327 ? 15.215 -17.340 -86.677 1.00 32.25 327 ALA A C 1
ATOM 2428 O O . ALA A 1 327 ? 15.460 -18.554 -86.723 1.00 35.78 327 ALA A O 1
ATOM 2430 N N . SER A 1 328 ? 14.394 -16.846 -85.732 1.00 33.52 328 SER A N 1
ATOM 2431 C CA . SER A 1 328 ? 13.753 -17.776 -84.771 1.00 33.60 328 SER A CA 1
ATOM 2432 C C . SER A 1 328 ? 12.379 -18.144 -85.270 1.00 33.26 328 SER A C 1
ATOM 2433 O O . SER A 1 328 ? 11.992 -19.281 -85.192 1.00 33.40 328 SER A O 1
ATOM 2436 N N . ASN A 1 329 ? 11.657 -17.161 -85.813 1.00 32.97 329 ASN A N 1
ATOM 2437 C CA . ASN A 1 329 ? 10.298 -17.339 -86.280 1.00 31.47 329 ASN A CA 1
ATOM 2438 C C . ASN A 1 329 ? 9.918 -16.454 -87.484 1.00 29.45 329 ASN A C 1
ATOM 2439 O O . ASN A 1 329 ? 9.045 -15.632 -87.388 1.00 29.37 329 ASN A O 1
ATOM 2444 N N . PRO A 1 330 ? 10.535 -16.688 -88.653 1.00 27.88 330 PRO A N 1
ATOM 2445 C CA . PRO A 1 330 ? 10.229 -15.930 -89.891 1.00 26.14 330 PRO A CA 1
ATOM 2446 C C . PRO A 1 330 ? 8.756 -15.998 -90.395 1.00 26.31 330 PRO A C 1
ATOM 2447 O O . PRO A 1 330 ? 8.260 -15.065 -91.043 1.00 25.49 330 PRO A O 1
ATOM 2451 N N . ILE A 1 331 ? 8.080 -17.103 -90.138 1.00 26.19 331 ILE A N 1
ATOM 2452 C CA . ILE A 1 331 ? 6.652 -17.181 -90.427 1.00 25.83 331 ILE A CA 1
ATOM 2453 C C . ILE A 1 331 ? 5.886 -16.157 -89.582 1.00 25.43 331 ILE A C 1
ATOM 2454 O O . ILE A 1 331 ? 4.924 -15.508 -90.098 1.00 25.73 331 ILE A O 1
ATOM 2459 N N . ALA A 1 332 ? 6.269 -16.034 -88.304 1.00 24.16 332 ALA A N 1
ATOM 2460 C CA . ALA A 1 332 ? 5.697 -15.014 -87.438 1.00 24.11 332 ALA A CA 1
ATOM 2461 C C . ALA A 1 332 ? 5.922 -13.654 -88.143 1.00 25.86 332 ALA A C 1
ATOM 2462 O O . ALA A 1 332 ? 4.990 -12.863 -88.342 1.00 24.47 332 ALA A O 1
ATOM 2464 N N . MET A 1 333 ? 7.169 -13.426 -88.583 1.00 25.82 333 MET A N 1
ATOM 2465 C CA . MET A 1 333 ? 7.558 -12.163 -89.187 1.00 26.97 333 MET A CA 1
ATOM 2466 C C . MET A 1 333 ? 6.846 -11.868 -90.534 1.00 28.17 333 MET A C 1
ATOM 2467 O O . MET A 1 333 ? 6.345 -10.743 -90.735 1.00 28.46 333 MET A O 1
ATOM 2472 N N . LYS A 1 334 ? 6.811 -12.860 -91.415 1.00 25.53 334 LYS A N 1
ATOM 2473 C CA . LYS A 1 334 ? 6.078 -12.796 -92.670 1.00 25.73 334 LYS A CA 1
ATOM 2474 C C . LYS A 1 334 ? 4.491 -12.684 -92.496 1.00 26.85 334 LYS A C 1
ATOM 2475 O O . LYS A 1 334 ? 3.804 -12.006 -93.275 1.00 27.09 334 LYS A O 1
ATOM 2481 N N . THR A 1 335 ? 3.908 -13.340 -91.500 1.00 26.06 335 THR A N 1
ATOM 2482 C CA . THR A 1 335 ? 2.505 -13.042 -91.159 1.00 25.41 335 THR A CA 1
ATOM 2483 C C . THR A 1 335 ? 2.243 -11.546 -90.979 1.00 25.86 335 THR A C 1
ATOM 2484 O O . THR A 1 335 ? 1.189 -11.010 -91.366 1.00 23.51 335 THR A O 1
ATOM 2488 N N . MET A 1 336 ? 3.248 -10.860 -90.413 1.00 26.64 336 MET A N 1
ATOM 2489 C CA . MET A 1 336 ? 3.113 -9.449 -90.033 1.00 25.74 336 MET A CA 1
ATOM 2490 C C . MET A 1 336 ? 3.519 -8.445 -91.058 1.00 24.81 336 MET A C 1
ATOM 2491 O O . MET A 1 336 ? 3.176 -7.314 -90.939 1.00 25.11 336 MET A O 1
ATOM 2496 N N . GLU A 1 337 ? 4.258 -8.883 -92.068 1.00 27.15 337 GLU A N 1
ATOM 2497 C CA . GLU A 1 337 ? 4.850 -8.056 -93.110 1.00 26.53 337 GLU A CA 1
ATOM 2498 C C . GLU A 1 337 ? 3.785 -7.363 -93.937 1.00 26.52 337 GLU A C 1
ATOM 2499 O O . GLU A 1 337 ? 4.002 -6.264 -94.396 1.00 28.30 337 GLU A O 1
ATOM 2505 N N . PRO A 1 338 ? 2.636 -8.002 -94.177 1.00 25.94 338 PRO A N 1
ATOM 2506 C CA . PRO A 1 338 ? 1.492 -7.241 -94.765 1.00 25.19 338 PRO A CA 1
ATOM 2507 C C . PRO A 1 338 ? 0.768 -6.119 -93.961 1.00 26.80 338 PRO A C 1
ATOM 2508 O O . PRO A 1 338 ? -0.032 -5.388 -94.573 1.00 27.32 338 PRO A O 1
ATOM 2512 N N . GLY A 1 339 ? 0.966 -6.012 -92.632 1.00 25.93 339 GLY A N 1
ATOM 2513 C CA . GLY A 1 339 ? 0.284 -5.025 -91.802 1.00 24.10 339 GLY A CA 1
ATOM 2514 C C . GLY A 1 339 ? -0.938 -5.600 -91.137 1.00 24.84 339 GLY A C 1
ATOM 2515 O O . GLY A 1 339 ? -0.936 -6.762 -90.818 1.00 24.74 339 GLY A O 1
ATOM 2516 N N . ASN A 1 340 ? -2.007 -4.795 -90.959 1.00 23.71 340 ASN A N 1
ATOM 2517 C CA . ASN A 1 340 ? -3.221 -5.235 -90.272 1.00 21.60 340 ASN A CA 1
ATOM 2518 C C . ASN A 1 340 ? -2.966 -5.819 -88.849 1.00 19.97 340 ASN A C 1
ATOM 2519 O O . ASN A 1 340 ? -3.746 -6.611 -88.318 1.00 19.47 340 ASN A O 1
ATOM 2524 N N . THR A 1 341 ? -1.883 -5.374 -88.230 1.00 19.98 341 THR A N 1
ATOM 2525 C CA . THR A 1 341 ? -1.470 -5.848 -86.902 1.00 17.74 341 THR A CA 1
ATOM 2526 C C . THR A 1 341 ? -1.755 -4.695 -85.913 1.00 19.07 341 THR A C 1
ATOM 2527 O O . THR A 1 341 ? -1.618 -3.539 -86.236 1.00 19.77 341 THR A O 1
ATOM 2531 N N . LEU A 1 342 ? -2.189 -5.054 -84.715 1.00 19.45 342 LEU A N 1
ATOM 2532 C CA . LEU A 1 342 ? -2.439 -4.212 -83.586 1.00 19.28 342 LEU A CA 1
ATOM 2533 C C . LEU A 1 342 ? -1.346 -4.659 -82.574 1.00 20.06 342 LEU A C 1
ATOM 2534 O O . LEU A 1 342 ? -1.374 -5.807 -82.128 1.00 20.39 342 LEU A O 1
ATOM 2539 N N . PHE A 1 343 ? -0.395 -3.769 -82.269 1.00 18.27 343 PHE A N 1
ATOM 2540 C CA . PHE A 1 343 ? 0.720 -4.070 -81.393 1.00 18.57 343 PHE A CA 1
ATOM 2541 C C . PHE A 1 343 ? 0.408 -3.404 -80.080 1.00 18.81 343 PHE A C 1
ATOM 2542 O O . PHE A 1 343 ? -0.232 -2.311 -80.057 1.00 20.37 343 PHE A O 1
ATOM 2550 N N . THR A 1 344 ? 0.813 -4.039 -78.991 1.00 17.36 344 THR A N 1
ATOM 2551 C CA . THR A 1 344 ? 0.609 -3.503 -77.619 1.00 18.51 344 THR A CA 1
ATOM 2552 C C . THR A 1 344 ? 2.002 -3.546 -76.857 1.00 18.77 344 THR A C 1
ATOM 2553 O O . THR A 1 344 ? 2.617 -4.626 -76.715 1.00 18.33 344 THR A O 1
ATOM 2557 N N . ASN A 1 345 ? 2.538 -2.359 -76.506 1.00 18.56 345 ASN A N 1
ATOM 2558 C CA . ASN A 1 345 ? 3.650 -2.203 -75.551 1.00 18.14 345 ASN A CA 1
ATOM 2559 C C . ASN A 1 345 ? 4.983 -2.633 -76.112 1.00 18.12 345 ASN A C 1
ATOM 2560 O O . ASN A 1 345 ? 5.957 -2.927 -75.405 1.00 20.69 345 ASN A O 1
ATOM 2565 N N . VAL A 1 346 ? 5.072 -2.601 -77.424 1.00 18.32 346 VAL A N 1
ATOM 2566 C CA . VAL A 1 346 ? 6.321 -2.633 -78.078 1.00 18.10 346 VAL A CA 1
ATOM 2567 C C . VAL A 1 346 ? 6.910 -1.184 -78.194 1.00 18.67 346 VAL A C 1
ATOM 2568 O O . VAL A 1 346 ? 6.319 -0.217 -77.787 1.00 16.15 346 VAL A O 1
ATOM 2572 N N . ALA A 1 347 ? 8.096 -1.092 -78.753 1.00 20.08 347 ALA A N 1
ATOM 2573 C CA . ALA A 1 347 ? 8.865 0.146 -78.846 1.00 21.55 347 ALA A CA 1
ATOM 2574 C C . ALA A 1 347 ? 8.514 0.788 -80.169 1.00 22.27 347 ALA A C 1
ATOM 2575 O O . ALA A 1 347 ? 7.862 0.228 -80.987 1.00 24.01 347 ALA A O 1
ATOM 2577 N N . LEU A 1 348 ? 8.961 1.985 -80.423 1.00 25.99 348 LEU A N 1
ATOM 2578 C CA . LEU A 1 348 ? 8.465 2.790 -81.561 1.00 25.91 348 LEU A CA 1
ATOM 2579 C C . LEU A 1 348 ? 9.669 3.502 -82.070 1.00 26.35 348 LEU A C 1
ATOM 2580 O O . LEU A 1 348 ? 10.325 4.167 -81.280 1.00 26.92 348 LEU A O 1
ATOM 2585 N N . THR A 1 349 ? 9.972 3.367 -83.376 1.00 28.13 349 THR A N 1
ATOM 2586 C CA . THR A 1 349 ? 11.160 3.979 -84.012 1.00 27.28 349 THR A CA 1
ATOM 2587 C C . THR A 1 349 ? 10.930 5.464 -84.259 1.00 27.53 349 THR A C 1
ATOM 2588 O O . THR A 1 349 ? 9.746 5.891 -84.205 1.00 26.26 349 THR A O 1
ATOM 2592 N N . ASP A 1 350 ? 12.023 6.221 -84.571 1.00 26.69 350 ASP A N 1
ATOM 2593 C CA . ASP A 1 350 ? 11.913 7.676 -84.892 1.00 27.01 350 ASP A CA 1
ATOM 2594 C C . ASP A 1 350 ? 11.141 8.042 -86.185 1.00 26.71 350 ASP A C 1
ATOM 2595 O O . ASP A 1 350 ? 10.664 9.160 -86.326 1.00 23.74 350 ASP A O 1
ATOM 2600 N N . ASP A 1 351 ? 11.085 7.105 -87.135 1.00 26.08 351 ASP A N 1
ATOM 2601 C CA . ASP A 1 351 ? 10.237 7.293 -88.329 1.00 27.04 351 ASP A CA 1
ATOM 2602 C C . ASP A 1 351 ? 8.861 6.467 -88.289 1.00 26.54 351 ASP A C 1
ATOM 2603 O O . ASP A 1 351 ? 8.215 6.268 -89.312 1.00 25.10 351 ASP A O 1
ATOM 2608 N N . GLY A 1 352 ? 8.396 6.006 -87.123 1.00 27.27 352 GLY A N 1
ATOM 2609 C CA . GLY A 1 352 ? 7.113 5.269 -87.110 1.00 27.59 352 GLY A CA 1
ATOM 2610 C C . GLY A 1 352 ? 6.960 3.744 -87.384 1.00 28.45 352 GLY A C 1
ATOM 2611 O O . GLY A 1 352 ? 5.854 3.275 -87.704 1.00 27.85 352 GLY A O 1
ATOM 2612 N N . ASP A 1 353 ? 8.035 2.968 -87.234 1.00 27.03 353 ASP A N 1
ATOM 2613 C CA . ASP A 1 353 ? 7.948 1.520 -87.304 1.00 28.00 353 ASP A CA 1
ATOM 2614 C C . ASP A 1 353 ? 7.993 1.080 -85.828 1.00 27.39 353 ASP A C 1
ATOM 2615 O O . ASP A 1 353 ? 7.985 1.958 -84.950 1.00 26.94 353 ASP A O 1
ATOM 2620 N N . ILE A 1 354 ? 8.017 -0.236 -85.548 1.00 25.98 354 ILE A N 1
ATOM 2621 C CA . ILE A 1 354 ? 8.126 -0.745 -84.146 1.00 23.55 354 ILE A CA 1
ATOM 2622 C C . ILE A 1 354 ? 9.446 -1.565 -83.974 1.00 23.53 354 ILE A C 1
ATOM 2623 O O . ILE A 1 354 ? 10.164 -1.833 -84.906 1.00 21.33 354 ILE A O 1
ATOM 2628 N N . TRP A 1 355 ? 9.761 -1.896 -82.742 1.00 22.70 355 TRP A N 1
ATOM 2629 C CA . TRP A 1 355 ? 10.938 -2.676 -82.437 1.00 22.06 355 TRP A CA 1
ATOM 2630 C C . TRP A 1 355 ? 10.597 -3.325 -81.115 1.00 20.59 355 TRP A C 1
ATOM 2631 O O . TRP A 1 355 ? 9.811 -2.788 -80.341 1.00 22.62 355 TRP A O 1
ATOM 2642 N N . TRP A 1 356 ? 11.229 -4.438 -80.873 1.00 20.18 356 TRP A N 1
ATOM 2643 C CA . TRP A 1 356 ? 11.313 -5.109 -79.627 1.00 21.24 356 TRP A CA 1
ATOM 2644 C C . TRP A 1 356 ? 12.654 -5.814 -79.540 1.00 23.11 356 TRP A C 1
ATOM 2645 O O . TRP A 1 356 ? 13.245 -6.191 -80.570 1.00 24.94 356 TRP A O 1
ATOM 2656 N N . GLU A 1 357 ? 13.109 -6.031 -78.305 1.00 26.75 357 GLU A N 1
ATOM 2657 C CA . GLU A 1 357 ? 14.310 -6.814 -77.981 1.00 28.56 357 GLU A CA 1
ATOM 2658 C C . GLU A 1 357 ? 14.209 -8.182 -78.695 1.00 30.72 357 GLU A C 1
ATOM 2659 O O . GLU A 1 357 ? 13.098 -8.743 -78.805 1.00 30.66 357 GLU A O 1
ATOM 2665 N N . GLY A 1 358 ? 15.360 -8.704 -79.134 1.00 30.93 358 GLY A N 1
ATOM 2666 C CA . GLY A 1 358 ? 15.444 -9.909 -79.955 1.00 34.30 358 GLY A CA 1
ATOM 2667 C C . GLY A 1 358 ? 15.109 -9.758 -81.434 1.00 35.30 358 GLY A C 1
ATOM 2668 O O . GLY A 1 358 ? 15.169 -10.730 -82.142 1.00 33.93 358 GLY A O 1
ATOM 2669 N N . MET A 1 359 ? 14.690 -8.545 -81.880 1.00 37.93 359 MET A N 1
ATOM 2670 C CA . MET A 1 359 ? 14.573 -8.225 -83.332 1.00 38.55 359 MET A CA 1
ATOM 2671 C C . MET A 1 359 ? 15.907 -8.276 -84.066 1.00 40.61 359 MET A C 1
ATOM 2672 O O . MET A 1 359 ? 16.950 -7.970 -83.453 1.00 41.40 359 MET A O 1
ATOM 2677 N N . ASP A 1 360 ? 15.884 -8.608 -85.368 1.00 41.53 360 ASP A N 1
ATOM 2678 C CA . ASP A 1 360 ? 17.128 -8.902 -86.094 1.00 44.14 360 ASP A CA 1
ATOM 2679 C C . ASP A 1 360 ? 17.781 -7.548 -86.297 1.00 45.23 360 ASP A C 1
ATOM 2680 O O . ASP A 1 360 ? 19.011 -7.406 -86.333 1.00 45.05 360 ASP A O 1
ATOM 2685 N N . GLY A 1 361 ? 16.911 -6.549 -86.418 1.00 45.89 361 GLY A N 1
ATOM 2686 C CA . GLY A 1 361 ? 17.299 -5.165 -86.465 1.00 47.51 361 GLY A CA 1
ATOM 2687 C C . GLY A 1 361 ? 17.869 -4.760 -85.127 1.00 48.47 361 GLY A C 1
ATOM 2688 O O . GLY A 1 361 ? 17.237 -3.989 -84.406 1.00 48.74 361 GLY A O 1
ATOM 2689 N N . ASP A 1 362 ? 19.059 -5.296 -84.813 1.00 49.01 362 ASP A N 1
ATOM 2690 C CA . ASP A 1 362 ? 19.890 -4.879 -83.671 1.00 49.35 362 ASP A CA 1
ATOM 2691 C C . ASP A 1 362 ? 19.945 -3.348 -83.354 1.00 47.50 362 ASP A C 1
ATOM 2692 O O . ASP A 1 362 ? 19.549 -2.509 -84.172 1.00 46.90 362 ASP A O 1
ATOM 2697 N N . ALA A 1 363 ? 20.459 -3.049 -82.158 1.00 45.83 363 ALA A N 1
ATOM 2698 C CA . ALA A 1 363 ? 20.494 -1.706 -81.517 1.00 45.05 363 ALA A CA 1
ATOM 2699 C C . ALA A 1 363 ? 20.072 -0.433 -82.326 1.00 42.85 363 ALA A C 1
ATOM 2700 O O . ALA A 1 363 ? 20.945 0.241 -82.859 1.00 42.97 363 ALA A O 1
ATOM 2702 N N . PRO A 1 364 ? 18.767 -0.083 -82.440 1.00 40.26 364 PRO A N 1
ATOM 2703 C CA . PRO A 1 364 ? 18.579 1.275 -82.988 1.00 38.10 364 PRO A CA 1
ATOM 2704 C C . PRO A 1 364 ? 19.209 2.312 -82.055 1.00 36.82 364 PRO A C 1
ATOM 2705 O O . PRO A 1 364 ? 19.199 2.067 -80.860 1.00 38.04 364 PRO A O 1
ATOM 2709 N N . ALA A 1 365 ? 19.766 3.433 -82.542 1.00 33.27 365 ALA A N 1
ATOM 2710 C CA . ALA A 1 365 ? 20.360 4.403 -81.606 1.00 32.05 365 ALA A CA 1
ATOM 2711 C C . ALA A 1 365 ? 19.372 4.993 -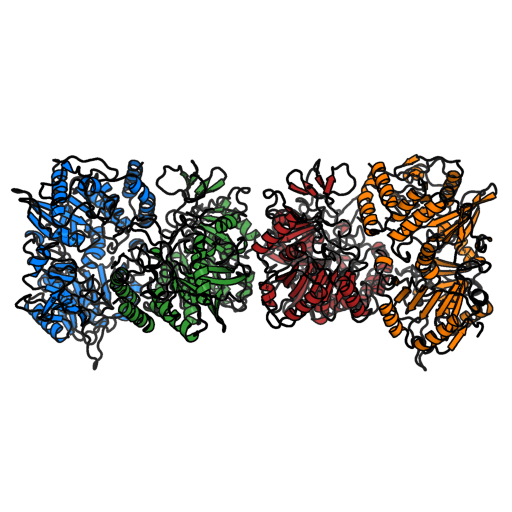80.606 1.00 30.81 365 ALA A C 1
ATOM 2712 O O . ALA A 1 365 ? 19.762 5.340 -79.478 1.00 32.47 365 ALA A O 1
ATOM 2714 N N . HIS A 1 366 ? 18.133 5.235 -81.072 1.00 27.31 366 HIS A N 1
ATOM 2715 C CA . HIS A 1 366 ? 17.031 5.750 -80.260 1.00 24.10 366 HIS A CA 1
ATOM 2716 C C . HIS A 1 366 ? 15.651 5.146 -80.635 1.00 23.13 366 HIS A C 1
ATOM 2717 O O . HIS A 1 366 ? 15.327 4.976 -81.825 1.00 23.33 366 HIS A O 1
ATOM 2724 N N . LEU A 1 367 ? 14.888 4.817 -79.594 1.00 20.51 367 LEU A N 1
ATOM 2725 C CA . LEU A 1 367 ? 13.507 4.331 -79.648 1.00 19.45 367 LEU A CA 1
ATOM 2726 C C . LEU A 1 367 ? 12.712 5.162 -78.684 1.00 18.55 367 LEU A C 1
ATOM 2727 O O . LEU A 1 367 ? 13.328 5.842 -77.898 1.00 16.15 367 LEU A O 1
ATOM 2732 N N . ILE A 1 368 ? 11.376 5.201 -78.815 1.00 19.37 368 ILE A N 1
ATOM 2733 C CA . ILE A 1 368 ? 10.454 5.578 -77.684 1.00 19.21 368 ILE A CA 1
ATOM 2734 C C . ILE A 1 368 ? 10.098 4.147 -77.112 1.00 22.20 368 ILE A C 1
ATOM 2735 O O . ILE A 1 368 ? 9.857 3.185 -77.865 1.00 21.92 368 ILE A O 1
ATOM 2740 N N . ASP A 1 369 ? 10.145 3.980 -75.789 1.00 23.15 369 ASP A N 1
ATOM 2741 C CA . ASP A 1 369 ? 9.783 2.754 -75.180 1.00 22.59 369 ASP A CA 1
ATOM 2742 C C . ASP A 1 369 ? 8.252 2.696 -74.929 1.00 24.10 369 ASP A C 1
ATOM 2743 O O . ASP A 1 369 ? 7.535 3.700 -75.091 1.00 25.39 369 ASP A O 1
ATOM 2748 N N . TRP A 1 370 ? 7.751 1.549 -74.490 1.00 22.41 370 TRP A N 1
ATOM 2749 C CA . TRP A 1 370 ? 6.340 1.340 -74.459 1.00 22.29 370 TRP A CA 1
ATOM 2750 C C . TRP A 1 370 ? 5.698 2.246 -73.404 1.00 23.49 370 TRP A C 1
ATOM 2751 O O . TRP A 1 370 ? 4.447 2.347 -73.309 1.00 20.61 370 TRP A O 1
ATOM 2762 N N . MET A 1 371 ? 6.562 2.890 -72.603 1.00 24.95 371 MET A N 1
ATOM 2763 C CA . MET A 1 371 ? 6.129 3.917 -71.635 1.00 28.40 371 MET A CA 1
ATOM 2764 C C . MET A 1 371 ? 6.245 5.398 -72.109 1.00 26.86 371 MET A C 1
ATOM 2765 O O . MET A 1 371 ? 5.780 6.307 -71.457 1.00 26.71 371 MET A O 1
ATOM 2770 N N . GLY A 1 372 ? 6.811 5.651 -73.261 1.00 25.95 372 GLY A N 1
ATOM 2771 C CA . GLY A 1 372 ? 6.699 7.002 -73.776 1.00 24.60 372 GLY A CA 1
ATOM 2772 C C . GLY A 1 372 ? 8.021 7.707 -73.534 1.00 23.45 372 GLY A C 1
ATOM 2773 O O . GLY A 1 372 ? 8.191 8.908 -73.832 1.00 23.75 372 GLY A O 1
ATOM 2774 N N . ASN A 1 373 ? 8.962 6.993 -72.980 1.00 22.53 373 ASN A N 1
ATOM 2775 C CA . ASN A 1 373 ? 10.250 7.619 -72.753 1.00 24.12 373 ASN A CA 1
ATOM 2776 C C . ASN A 1 373 ? 11.194 7.218 -73.842 1.00 24.17 373 ASN A C 1
ATOM 2777 O O . ASN A 1 373 ? 11.108 6.122 -74.411 1.00 23.66 373 ASN A O 1
ATOM 2782 N N . ASP A 1 374 ? 12.151 8.111 -74.104 1.00 25.93 374 ASP A N 1
ATOM 2783 C CA . ASP A 1 374 ? 13.232 7.862 -75.047 1.00 24.37 374 ASP A CA 1
ATOM 2784 C C . ASP A 1 374 ? 14.139 6.814 -74.443 1.00 24.23 374 ASP A C 1
ATOM 2785 O O . ASP A 1 374 ? 14.405 6.838 -73.244 1.00 24.21 374 ASP A O 1
ATOM 2790 N N . TRP A 1 375 ? 14.573 5.881 -75.281 1.00 23.55 375 TRP A N 1
ATOM 2791 C CA . TRP A 1 375 ? 15.357 4.759 -74.914 1.00 23.59 375 TRP A CA 1
ATOM 2792 C C . TRP A 1 375 ? 16.579 4.730 -75.823 1.00 24.81 375 TRP A C 1
ATOM 2793 O O . TRP A 1 375 ? 16.425 4.921 -77.016 1.00 26.68 375 TRP A O 1
ATOM 2804 N N . THR A 1 376 ? 17.742 4.380 -75.273 1.00 24.92 376 THR A N 1
ATOM 2805 C CA . THR A 1 376 ? 19.035 4.232 -75.965 1.00 26.91 376 THR A CA 1
ATOM 2806 C C . THR A 1 376 ? 19.480 2.772 -75.759 1.00 27.35 376 THR A C 1
ATOM 2807 O O . THR A 1 376 ? 19.107 2.181 -74.722 1.00 28.38 376 THR A O 1
ATOM 2811 N N . PRO A 1 377 ? 20.322 2.174 -76.641 1.00 27.02 377 PRO A N 1
ATOM 2812 C CA . PRO A 1 377 ? 20.914 0.908 -76.098 1.00 28.48 377 PRO A CA 1
ATOM 2813 C C . PRO A 1 377 ? 21.848 0.974 -74.876 1.00 30.04 377 PRO A C 1
ATOM 2814 O O . PRO A 1 377 ? 22.459 -0.032 -74.580 1.00 30.61 377 PRO A O 1
ATOM 2818 N N . GLU A 1 378 ? 21.912 2.119 -74.178 1.00 32.78 378 GLU A N 1
ATOM 2819 C CA . GLU A 1 378 ? 22.464 2.256 -72.799 1.00 35.88 378 GLU A CA 1
ATOM 2820 C C . GLU A 1 378 ? 21.491 1.898 -71.702 1.00 34.48 378 GLU A C 1
ATOM 2821 O O . GLU A 1 378 ? 21.974 1.538 -70.628 1.00 35.10 378 GLU A O 1
ATOM 2827 N N . SER A 1 379 ? 20.161 2.069 -71.924 1.00 33.64 379 SER A N 1
ATOM 2828 C CA . SER A 1 379 ? 19.120 1.843 -70.873 1.00 33.83 379 SER A CA 1
ATOM 2829 C C . SER A 1 379 ? 19.279 0.392 -70.440 1.00 32.98 379 SER A C 1
ATOM 2830 O O . SER A 1 379 ? 19.835 -0.423 -71.229 1.00 30.09 379 SER A O 1
ATOM 2833 N N . ASP A 1 380 ? 18.854 0.105 -69.194 1.00 31.39 380 ASP A N 1
ATOM 2834 C CA . ASP A 1 380 ? 19.026 -1.233 -68.669 1.00 31.55 380 ASP A CA 1
ATOM 2835 C C . ASP A 1 380 ? 17.700 -1.900 -68.626 1.00 31.88 380 ASP A C 1
ATOM 2836 O O . ASP A 1 380 ? 17.616 -3.104 -68.245 1.00 31.53 380 ASP A O 1
ATOM 2841 N N . GLU A 1 381 ? 16.716 -1.082 -69.067 1.00 30.02 381 GLU A N 1
ATOM 2842 C CA . GLU A 1 381 ? 15.307 -1.323 -69.169 1.00 28.84 381 GLU A CA 1
ATOM 2843 C C . GLU A 1 381 ? 14.868 -1.599 -70.570 1.00 28.57 381 GLU A C 1
ATOM 2844 O O . GLU A 1 381 ? 15.294 -0.908 -71.498 1.00 29.11 381 GLU A O 1
ATOM 2850 N N . ASN A 1 382 ? 14.017 -2.615 -70.712 1.00 25.70 382 ASN A N 1
ATOM 2851 C CA . ASN A 1 382 ? 13.475 -3.030 -71.976 1.00 23.90 382 ASN A CA 1
ATOM 2852 C C . ASN A 1 382 ? 12.704 -1.903 -72.695 1.00 21.81 382 ASN A C 1
ATOM 2853 O O . ASN A 1 382 ? 11.944 -1.263 -72.092 1.00 19.47 382 ASN A O 1
ATOM 2858 N N . ALA A 1 383 ? 12.917 -1.734 -74.001 1.00 21.22 383 ALA A N 1
ATOM 2859 C CA . ALA A 1 383 ? 12.078 -0.893 -74.867 1.00 20.33 383 ALA A CA 1
ATOM 2860 C C . ALA A 1 383 ? 10.666 -1.456 -75.076 1.00 20.59 383 ALA A C 1
ATOM 2861 O O . ALA A 1 383 ? 9.703 -0.695 -75.100 1.00 21.57 383 ALA A O 1
ATOM 2863 N N . ALA A 1 384 ? 10.544 -2.786 -75.222 1.00 20.10 384 ALA A N 1
ATOM 2864 C CA . ALA A 1 384 ? 9.271 -3.432 -75.425 1.00 19.16 384 ALA A CA 1
ATOM 2865 C C . ALA A 1 384 ? 8.985 -4.073 -74.073 1.00 19.51 384 ALA A C 1
ATOM 2866 O O . ALA A 1 384 ? 9.879 -4.615 -73.482 1.00 18.30 384 ALA A O 1
ATOM 2868 N N . HIS A 1 385 ? 7.744 -4.075 -73.596 1.00 19.01 385 HIS A N 1
ATOM 2869 C CA . HIS A 1 385 ? 7.579 -4.696 -72.307 1.00 21.09 385 HIS A CA 1
ATOM 2870 C C . HIS A 1 385 ? 7.821 -6.142 -72.713 1.00 22.18 385 HIS A C 1
ATOM 2871 O O . HIS A 1 385 ? 7.565 -6.482 -73.906 1.00 24.60 385 HIS A O 1
ATOM 2878 N N . PRO A 1 386 ? 8.319 -7.008 -71.803 1.00 21.46 386 PRO A N 1
ATOM 2879 C CA . PRO A 1 386 ? 8.477 -8.441 -72.100 1.00 20.85 386 PRO A CA 1
ATOM 2880 C C . PRO A 1 386 ? 7.181 -9.237 -72.353 1.00 19.22 386 PRO A C 1
ATOM 2881 O O . PRO A 1 386 ? 7.209 -10.276 -72.950 1.00 20.24 386 PRO A O 1
ATOM 2885 N N . ASN A 1 387 ? 6.043 -8.805 -71.887 1.00 20.10 387 ASN A N 1
ATOM 2886 C CA . ASN A 1 387 ? 4.802 -9.489 -72.279 1.00 19.71 387 ASN A CA 1
ATOM 2887 C C . ASN A 1 387 ? 4.183 -8.796 -73.490 1.00 20.15 387 ASN A C 1
ATOM 2888 O O . ASN A 1 387 ? 3.002 -9.063 -73.791 1.00 20.67 387 ASN A O 1
ATOM 2893 N N . SER A 1 388 ? 4.895 -7.848 -74.143 1.00 18.36 388 SER A N 1
ATOM 2894 C CA . SER A 1 388 ? 4.357 -7.178 -75.330 1.00 18.97 388 SER A CA 1
ATOM 2895 C C . SER A 1 388 ? 3.875 -8.092 -76.406 1.00 19.47 388 SER A C 1
ATOM 2896 O O . SER A 1 388 ? 4.410 -9.145 -76.592 1.00 23.10 388 SER A O 1
ATOM 2899 N N . ARG A 1 389 ? 2.837 -7.665 -77.122 1.00 21.66 389 ARG A N 1
ATOM 2900 C CA . ARG A 1 389 ? 2.036 -8.497 -78.052 1.00 19.39 389 ARG A CA 1
ATOM 2901 C C . ARG A 1 389 ? 1.883 -7.835 -79.454 1.00 19.47 389 ARG A C 1
ATOM 2902 O O . ARG A 1 389 ? 1.925 -6.603 -79.594 1.00 17.37 389 ARG A O 1
ATOM 2910 N N . TYR A 1 390 ? 1.725 -8.688 -80.475 1.00 19.10 390 TYR A N 1
ATOM 2911 C CA . TYR A 1 390 ? 1.119 -8.338 -81.767 1.00 19.93 390 TYR A CA 1
ATOM 2912 C C . TYR A 1 390 ? -0.102 -9.248 -81.858 1.00 19.60 390 TYR A C 1
ATOM 2913 O O . TYR A 1 390 ? -0.140 -10.386 -81.415 1.00 21.53 390 TYR A O 1
ATOM 2922 N N . CYS A 1 391 ? -1.095 -8.735 -82.509 1.00 20.38 391 CYS A N 1
ATOM 2923 C CA . CYS A 1 391 ? -2.331 -9.395 -82.738 1.00 20.16 391 CYS A CA 1
ATOM 2924 C C . CYS A 1 391 ? -2.460 -9.236 -84.256 1.00 19.95 391 CYS A C 1
ATOM 2925 O O . CYS A 1 391 ? -2.329 -8.162 -84.790 1.00 20.77 391 CYS A O 1
ATOM 2928 N N . VAL A 1 392 ? -2.701 -10.331 -84.950 1.00 21.56 392 VAL A N 1
ATOM 2929 C CA . VAL A 1 392 ? -2.721 -10.373 -86.364 1.00 20.45 392 VAL A CA 1
ATOM 2930 C C . VAL A 1 392 ? -3.587 -11.610 -86.638 1.00 22.76 392 VAL A C 1
ATOM 2931 O O . VAL A 1 392 ? -3.458 -12.655 -85.909 1.00 25.04 392 VAL A O 1
ATOM 2935 N N . ALA A 1 393 ? -4.508 -11.458 -87.612 1.00 22.42 393 ALA A N 1
ATOM 2936 C CA . ALA A 1 393 ? -5.255 -12.541 -88.332 1.00 19.68 393 ALA A CA 1
ATOM 2937 C C . ALA A 1 393 ? -4.445 -13.773 -88.721 1.00 18.26 393 ALA A C 1
ATOM 2938 O O . ALA A 1 393 ? -3.468 -13.686 -89.403 1.00 19.02 393 ALA A O 1
ATOM 2940 N N . ILE A 1 394 ? -4.878 -14.958 -88.311 1.00 19.71 394 ILE A N 1
ATOM 2941 C CA . ILE A 1 394 ? -4.320 -16.241 -88.839 1.00 18.08 394 ILE A CA 1
ATOM 2942 C C . ILE A 1 394 ? -4.309 -16.311 -90.364 1.00 20.66 394 ILE A C 1
ATOM 2943 O O . ILE A 1 394 ? -3.360 -16.813 -90.952 1.00 20.84 394 ILE A O 1
ATOM 2948 N N . ASP A 1 395 ? -5.420 -15.881 -90.985 1.00 23.39 395 ASP A N 1
ATOM 2949 C CA . ASP A 1 395 ? -5.646 -15.753 -92.446 1.00 24.99 395 ASP A CA 1
ATOM 2950 C C . ASP A 1 395 ? -4.521 -15.245 -93.220 1.00 25.26 395 ASP A C 1
ATOM 2951 O O . ASP A 1 395 ? -4.527 -15.388 -94.428 1.00 23.30 395 ASP A O 1
ATOM 2956 N N . GLN A 1 396 ? -3.614 -14.539 -92.532 1.00 25.51 396 GLN A N 1
ATOM 2957 C CA . GLN A 1 396 ? -2.663 -13.630 -93.168 1.00 26.23 396 GLN A CA 1
ATOM 2958 C C . GLN A 1 396 ? -1.346 -14.293 -93.180 1.00 26.13 396 GLN A C 1
ATOM 2959 O O . GLN A 1 396 ? -0.445 -13.907 -93.909 1.00 25.49 396 GLN A O 1
ATOM 2965 N N . SER A 1 397 ? -1.216 -15.301 -92.333 1.00 27.30 397 SER A N 1
ATOM 2966 C CA . SER A 1 397 ? -0.040 -16.123 -92.379 1.00 27.63 397 SER A CA 1
ATOM 2967 C C . SER A 1 397 ? 0.200 -16.777 -93.777 1.00 27.33 397 SER A C 1
ATOM 2968 O O . SER A 1 397 ? -0.717 -17.368 -94.366 1.00 26.23 397 SER A O 1
ATOM 2971 N N . PRO A 1 398 ? 1.440 -16.648 -94.304 1.00 26.61 398 PRO A N 1
ATOM 2972 C CA . PRO A 1 398 ? 1.761 -17.444 -95.488 1.00 26.74 398 PRO A CA 1
ATOM 2973 C C . PRO A 1 398 ? 1.734 -18.980 -95.209 1.00 27.03 398 PRO A C 1
ATOM 2974 O O . PRO A 1 398 ? 1.321 -19.771 -96.088 1.00 28.97 398 PRO A O 1
ATOM 2978 N N . ALA A 1 399 ? 2.035 -19.378 -93.979 1.00 25.65 399 ALA A N 1
ATOM 2979 C CA . ALA A 1 399 ? 2.052 -20.753 -93.527 1.00 24.89 399 ALA A CA 1
ATOM 2980 C C . ALA A 1 399 ? 0.740 -21.292 -92.967 1.00 25.46 399 ALA A C 1
ATOM 2981 O O . ALA A 1 399 ? 0.744 -22.319 -92.383 1.00 26.71 399 ALA A O 1
ATOM 2983 N N . ALA A 1 400 ? -0.366 -20.583 -93.076 1.00 26.14 400 ALA A N 1
ATOM 2984 C CA . ALA A 1 400 ? -1.595 -20.942 -92.427 1.00 25.61 400 ALA A CA 1
ATOM 2985 C C . ALA A 1 400 ? -2.160 -22.167 -93.099 1.00 25.60 400 ALA A C 1
ATOM 2986 O O . ALA A 1 400 ? -2.327 -22.131 -94.288 1.00 24.56 400 ALA A O 1
ATOM 2988 N N . ALA A 1 401 ? -2.527 -23.212 -92.362 1.00 25.42 401 ALA A N 1
ATOM 2989 C CA . ALA A 1 401 ? -3.168 -24.376 -92.993 1.00 27.15 401 ALA A CA 1
ATOM 2990 C C . ALA A 1 401 ? -4.546 -24.014 -93.571 1.00 29.29 401 ALA A C 1
ATOM 2991 O O . ALA A 1 401 ? -5.401 -23.490 -92.879 1.00 29.71 401 ALA A O 1
ATOM 2993 N N . PRO A 1 402 ? -4.813 -24.341 -94.840 1.00 30.38 402 PRO A N 1
ATOM 2994 C CA . PRO A 1 402 ? -6.123 -23.953 -95.328 1.00 30.52 402 PRO A CA 1
ATOM 2995 C C . PRO A 1 402 ? -7.277 -24.435 -94.462 1.00 30.25 402 PRO A C 1
ATOM 2996 O O . PRO A 1 402 ? -8.346 -23.774 -94.365 1.00 31.37 402 PRO A O 1
ATOM 3000 N N . GLU A 1 403 ? -7.078 -25.576 -93.820 1.00 29.18 403 GLU A N 1
ATOM 3001 C CA . GLU A 1 403 ? -8.133 -26.217 -93.047 1.00 26.62 403 GLU A CA 1
ATOM 3002 C C . GLU A 1 403 ? -8.342 -25.632 -91.670 1.00 25.06 403 GLU A C 1
ATOM 3003 O O . GLU A 1 403 ? -9.285 -26.018 -90.989 1.00 23.89 403 GLU A O 1
ATOM 3009 N N . PHE A 1 404 ? -7.565 -24.625 -91.246 1.00 25.07 404 PHE A N 1
ATOM 3010 C CA . PHE A 1 404 ? -7.874 -23.987 -89.904 1.00 24.86 404 PHE A CA 1
ATOM 3011 C C . PHE A 1 404 ? -9.349 -23.412 -89.727 1.00 24.90 404 PHE A C 1
ATOM 3012 O O . PHE A 1 404 ? -9.839 -23.145 -88.581 1.00 24.62 404 PHE A O 1
ATOM 3020 N N . ASN A 1 405 ? -10.023 -23.171 -90.843 1.00 22.77 405 ASN A N 1
ATOM 3021 C CA . ASN A 1 405 ? -11.390 -22.740 -90.840 1.00 22.69 405 ASN A CA 1
ATOM 3022 C C . ASN A 1 405 ? -12.373 -23.852 -91.019 1.00 23.73 405 ASN A C 1
ATOM 3023 O O . ASN A 1 405 ? -13.515 -23.527 -91.169 1.00 24.22 405 ASN A O 1
ATOM 3028 N N . ASP A 1 406 ? -11.962 -25.141 -91.078 1.00 23.22 406 ASP A N 1
ATOM 3029 C CA . ASP A 1 406 ? -12.926 -26.260 -91.141 1.00 22.23 406 ASP A CA 1
ATOM 3030 C C . ASP A 1 406 ? -13.581 -26.544 -89.782 1.00 23.46 406 ASP A C 1
ATOM 3031 O O . ASP A 1 406 ? -12.857 -26.761 -88.748 1.00 21.95 406 ASP A O 1
ATOM 3036 N N . TRP A 1 407 ? -14.918 -26.649 -89.793 1.00 24.26 407 TRP A N 1
ATOM 3037 C CA . TRP A 1 407 ? -15.735 -26.971 -88.581 1.00 27.28 407 TRP A CA 1
ATOM 3038 C C . TRP A 1 407 ? -15.573 -28.455 -88.116 1.00 27.87 407 TRP A C 1
ATOM 3039 O O . TRP A 1 407 ? -15.988 -28.825 -87.028 1.00 26.51 407 TRP A O 1
ATOM 3050 N N . GLU A 1 408 ? -15.074 -29.325 -88.976 1.00 27.40 408 GLU A N 1
ATOM 3051 C CA . GLU A 1 408 ? -14.963 -30.712 -88.575 1.00 28.07 408 GLU A CA 1
ATOM 3052 C C . GLU A 1 408 ? -13.601 -30.985 -87.911 1.00 27.36 408 GLU A C 1
ATOM 3053 O O . GLU A 1 408 ? -13.443 -31.950 -87.234 1.00 28.95 408 GLU A O 1
ATOM 3059 N N . GLY A 1 409 ? -12.613 -30.105 -88.101 1.00 26.37 409 GLY A N 1
ATOM 3060 C CA . GLY A 1 409 ? -11.372 -30.187 -87.379 1.00 23.23 409 GLY A CA 1
ATOM 3061 C C . GLY A 1 409 ? -10.322 -30.987 -88.118 1.00 21.99 409 GLY A C 1
ATOM 3062 O O . GLY A 1 409 ? -10.523 -31.317 -89.315 1.00 19.85 409 GLY A O 1
ATOM 3063 N N . VAL A 1 410 ? -9.148 -31.131 -87.449 1.00 18.99 410 VAL A N 1
ATOM 3064 C CA . VAL A 1 410 ? -8.060 -31.929 -87.966 1.00 16.86 410 VAL A CA 1
ATOM 3065 C C . VAL A 1 410 ? -7.882 -33.115 -87.080 1.00 17.79 410 VAL A C 1
ATOM 3066 O O . VAL A 1 410 ? -8.037 -33.007 -85.819 1.00 19.37 410 VAL A O 1
ATOM 3070 N N . LYS A 1 411 ? -7.645 -34.260 -87.683 1.00 16.58 411 LYS A N 1
ATOM 3071 C CA . LYS A 1 411 ? -7.273 -35.462 -86.869 1.00 18.10 411 LYS A CA 1
ATOM 3072 C C . LYS A 1 411 ? -5.889 -35.379 -86.218 1.00 16.62 411 LYS A C 1
ATOM 3073 O O . LYS A 1 411 ? -4.911 -35.210 -86.869 1.00 15.60 411 LYS A O 1
ATOM 3079 N N . ILE A 1 412 ? -5.854 -35.526 -84.900 1.00 18.73 412 ILE A N 1
ATOM 3080 C CA . ILE A 1 412 ? -4.574 -35.506 -84.159 1.00 19.03 412 ILE A CA 1
ATOM 3081 C C . ILE A 1 412 ? -3.864 -36.910 -84.193 1.00 20.82 412 ILE A C 1
ATOM 3082 O O . ILE A 1 412 ? -4.471 -37.940 -83.886 1.00 21.25 412 ILE A O 1
ATOM 3087 N N . ASP A 1 413 ? -2.588 -36.926 -84.559 1.00 22.29 413 ASP A N 1
ATOM 3088 C CA . ASP A 1 413 ? -1.808 -38.195 -84.714 1.00 22.88 413 ASP A CA 1
ATOM 3089 C C . ASP A 1 413 ? -0.823 -38.334 -83.540 1.00 22.64 413 ASP A C 1
ATOM 3090 O O . ASP A 1 413 ? -0.463 -39.412 -83.208 1.00 23.77 413 ASP A O 1
ATOM 3095 N N . ALA A 1 414 ? -0.326 -37.227 -82.990 1.00 21.19 414 ALA A N 1
ATOM 3096 C CA . ALA A 1 414 ? 0.450 -37.304 -81.793 1.00 19.68 414 ALA A CA 1
ATOM 3097 C C . ALA A 1 414 ? 0.135 -36.027 -81.036 1.00 20.58 414 ALA A C 1
ATOM 3098 O O . ALA A 1 414 ? -0.252 -35.013 -81.623 1.00 18.75 414 ALA A O 1
ATOM 3100 N N . ILE A 1 415 ? 0.240 -36.163 -79.707 1.00 19.84 415 ILE A N 1
ATOM 3101 C CA . ILE A 1 415 ? 0.223 -35.071 -78.763 1.00 18.32 415 ILE A CA 1
ATOM 3102 C C . ILE A 1 415 ? 1.590 -35.023 -78.020 1.00 19.85 415 ILE A C 1
ATOM 3103 O O . ILE A 1 415 ? 2.076 -36.015 -77.521 1.00 19.64 415 ILE A O 1
ATOM 3108 N N . LEU A 1 416 ? 2.143 -33.829 -77.917 1.00 20.92 416 LEU A N 1
ATOM 3109 C CA . LEU A 1 416 ? 3.426 -33.576 -77.289 1.00 21.92 416 LEU A CA 1
ATOM 3110 C C . LEU A 1 416 ? 3.185 -32.793 -76.013 1.00 19.78 416 LEU A C 1
ATOM 3111 O O . LEU A 1 416 ? 2.368 -31.935 -76.017 1.00 19.91 416 LEU A O 1
ATOM 3116 N N . PHE A 1 417 ? 3.893 -33.127 -74.939 1.00 20.51 417 PHE A N 1
ATOM 3117 C CA . PHE A 1 417 ? 3.914 -32.377 -73.654 1.00 18.88 417 PHE A CA 1
ATOM 3118 C C . PHE A 1 417 ? 5.357 -31.948 -73.594 1.00 19.46 417 PHE A C 1
ATOM 3119 O O . PHE A 1 417 ? 6.143 -32.679 -74.067 1.00 18.62 417 PHE A O 1
ATOM 3127 N N . GLY A 1 418 ? 5.717 -30.736 -73.172 1.00 21.31 418 GLY A N 1
ATOM 3128 C CA . GLY A 1 418 ? 7.136 -30.371 -73.023 1.00 22.67 418 GLY A CA 1
ATOM 3129 C C . GLY A 1 418 ? 7.280 -29.317 -71.985 1.00 24.90 418 GLY A C 1
ATOM 3130 O O . GLY A 1 418 ? 6.397 -28.460 -71.896 1.00 26.61 418 GLY A O 1
ATOM 3131 N N . GLY A 1 419 ? 8.344 -29.357 -71.164 1.00 26.82 419 GLY A N 1
ATOM 3132 C CA . GLY A 1 419 ? 8.671 -28.253 -70.209 1.00 27.95 419 GLY A CA 1
ATOM 3133 C C . GLY A 1 419 ? 10.107 -27.862 -70.413 1.00 29.99 419 GLY A C 1
ATOM 3134 O O . GLY A 1 419 ? 10.784 -28.555 -71.139 1.00 32.16 419 GLY A O 1
ATOM 3135 N N . ARG A 1 420 ? 10.584 -26.755 -69.830 1.00 30.00 420 ARG A N 1
ATOM 3136 C CA . ARG A 1 420 ? 12.002 -26.376 -69.946 1.00 29.54 420 ARG A CA 1
ATOM 3137 C C . ARG A 1 420 ? 12.870 -26.999 -68.849 1.00 27.84 420 ARG A C 1
ATOM 3138 O O . ARG A 1 420 ? 12.948 -26.468 -67.782 1.00 27.93 420 ARG A O 1
ATOM 3146 N N . ARG A 1 421 ? 13.555 -28.101 -69.117 1.00 27.78 421 ARG A N 1
ATOM 3147 C CA . ARG A 1 421 ? 14.426 -28.775 -68.123 1.00 25.61 421 ARG A CA 1
ATOM 3148 C C . ARG A 1 421 ? 15.907 -28.853 -68.565 1.00 24.74 421 ARG A C 1
ATOM 3149 O O . ARG A 1 421 ? 16.201 -29.462 -69.572 1.00 24.09 421 ARG A O 1
ATOM 3157 N N . ALA A 1 422 ? 16.820 -28.291 -67.778 1.00 23.74 422 ALA A N 1
ATOM 3158 C CA . ALA A 1 422 ? 18.253 -28.362 -68.041 1.00 24.07 422 ALA A CA 1
ATOM 3159 C C . ALA A 1 422 ? 18.825 -29.758 -67.914 1.00 25.08 422 ALA A C 1
ATOM 3160 O O . ALA A 1 422 ? 19.929 -30.050 -68.429 1.00 25.01 422 ALA A O 1
ATOM 3162 N N . ASP A 1 423 ? 18.116 -30.618 -67.185 1.00 25.64 423 ASP A N 1
ATOM 3163 C CA . ASP A 1 423 ? 18.558 -32.001 -66.980 1.00 26.68 423 ASP A CA 1
ATOM 3164 C C . ASP A 1 423 ? 17.353 -32.937 -66.988 1.00 25.87 423 ASP A C 1
ATOM 3165 O O . ASP A 1 423 ? 16.239 -32.521 -67.314 1.00 26.26 423 ASP A O 1
ATOM 3170 N N . THR A 1 424 ? 17.642 -34.229 -66.809 1.00 25.75 424 THR A N 1
ATOM 3171 C CA . THR A 1 424 ? 16.642 -35.259 -66.568 1.00 24.64 424 THR A CA 1
ATOM 3172 C C . THR A 1 424 ? 15.789 -35.646 -67.811 1.00 23.68 424 THR A C 1
ATOM 3173 O O . THR A 1 424 ? 15.654 -36.807 -68.137 1.00 24.83 424 THR A O 1
ATOM 3177 N N . VAL A 1 425 ? 15.100 -34.699 -68.420 1.00 21.33 425 VAL A N 1
ATOM 3178 C CA . VAL A 1 425 ? 14.038 -35.129 -69.295 1.00 19.60 425 VAL A CA 1
ATOM 3179 C C . VAL A 1 425 ? 14.658 -35.313 -70.651 1.00 20.54 425 VAL A C 1
ATOM 3180 O O . VAL A 1 425 ? 15.202 -34.349 -71.184 1.00 21.03 425 VAL A O 1
ATOM 3184 N N . PRO A 1 426 ? 14.538 -36.523 -71.260 1.00 22.04 426 PRO A N 1
ATOM 3185 C CA . PRO A 1 426 ? 15.150 -36.732 -72.645 1.00 21.34 426 PRO A CA 1
ATOM 3186 C C . PRO A 1 426 ? 14.663 -35.755 -73.732 1.00 20.92 426 PRO A C 1
ATOM 3187 O O . PRO A 1 426 ? 13.600 -35.207 -73.637 1.00 21.91 426 PRO A O 1
ATOM 3191 N N . LEU A 1 427 ? 15.434 -35.556 -74.785 1.00 22.60 427 LEU A N 1
ATOM 3192 C CA . LEU A 1 427 ? 14.974 -34.751 -75.953 1.00 23.07 427 LEU A CA 1
ATOM 3193 C C . LEU A 1 427 ? 13.584 -35.092 -76.523 1.00 22.44 427 LEU A C 1
ATOM 3194 O O . LEU A 1 427 ? 12.796 -34.210 -76.816 1.00 22.00 427 LEU A O 1
ATOM 3199 N N . VAL A 1 428 ? 13.294 -36.377 -76.694 1.00 23.91 428 VAL A N 1
ATOM 3200 C CA . VAL A 1 428 ? 11.945 -36.813 -77.100 1.00 24.00 428 VAL A CA 1
ATOM 3201 C C . VAL A 1 428 ? 11.803 -38.260 -76.648 1.00 25.07 428 VAL A C 1
ATOM 3202 O O . VAL A 1 428 ? 12.742 -39.030 -76.761 1.00 27.59 428 VAL A O 1
ATOM 3206 N N . THR A 1 429 ? 10.646 -38.630 -76.133 1.00 23.41 429 THR A N 1
ATOM 3207 C CA . THR A 1 429 ? 10.422 -39.949 -75.681 1.00 22.49 429 THR A CA 1
ATOM 3208 C C . THR A 1 429 ? 8.914 -40.266 -75.863 1.00 21.59 429 THR A C 1
ATOM 3209 O O . THR A 1 429 ? 8.019 -39.420 -75.675 1.00 22.73 429 THR A O 1
ATOM 3213 N N . GLN A 1 430 ? 8.600 -41.482 -76.255 1.00 20.70 430 GLN A N 1
ATOM 3214 C CA . GLN A 1 430 ? 7.195 -41.833 -76.417 1.00 19.10 430 GLN A CA 1
ATOM 3215 C C . GLN A 1 430 ? 6.611 -42.555 -75.202 1.00 19.57 430 GLN A C 1
ATOM 3216 O O . GLN A 1 430 ? 7.306 -43.360 -74.503 1.00 19.97 430 GLN A O 1
ATOM 3222 N N . THR A 1 431 ? 5.391 -42.139 -74.821 1.00 19.46 431 THR A N 1
ATOM 3223 C CA . THR A 1 431 ? 4.727 -42.706 -73.645 1.00 18.95 431 THR A CA 1
ATOM 3224 C C . THR A 1 431 ? 4.095 -43.997 -74.134 1.00 18.93 431 THR A C 1
ATOM 3225 O O . THR A 1 431 ? 4.027 -44.213 -75.349 1.00 19.04 431 THR A O 1
ATOM 3229 N N . TYR A 1 432 ? 3.678 -44.853 -73.192 1.00 18.81 432 TYR A N 1
ATOM 3230 C CA . TYR A 1 432 ? 3.170 -46.227 -73.398 1.00 17.30 432 TYR A CA 1
ATOM 3231 C C . TYR A 1 432 ? 1.734 -46.263 -73.878 1.00 19.58 432 TYR A C 1
ATOM 3232 O O . TYR A 1 432 ? 1.315 -47.155 -74.633 1.00 22.45 432 TYR A O 1
ATOM 3241 N N . ASP A 1 433 ? 0.928 -45.340 -73.432 1.00 19.58 433 ASP A N 1
ATOM 3242 C CA . ASP A 1 433 ? -0.471 -45.347 -73.845 1.00 21.43 433 ASP A CA 1
ATOM 3243 C C . ASP A 1 433 ? -1.070 -44.038 -73.290 1.00 20.83 433 ASP A C 1
ATOM 3244 O O . ASP A 1 433 ? -0.322 -43.192 -72.744 1.00 20.80 433 ASP A O 1
ATOM 3249 N N . TRP A 1 434 ? -2.387 -43.862 -73.436 1.00 19.47 434 TRP A N 1
ATOM 3250 C CA . TRP A 1 434 ? -3.045 -42.609 -73.053 1.00 20.17 434 TRP A CA 1
ATOM 3251 C C . TRP A 1 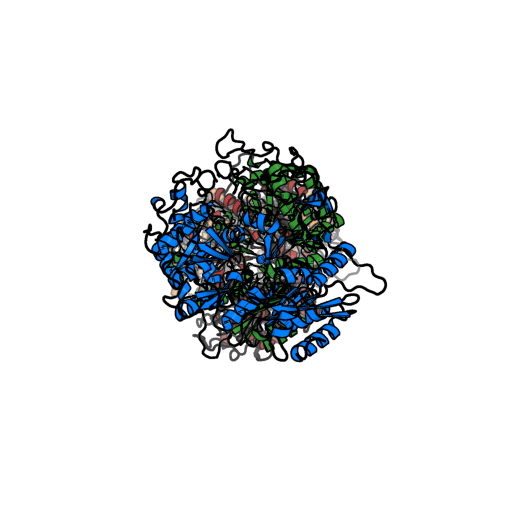434 ? -3.018 -42.366 -71.542 1.00 21.69 434 TRP A C 1
ATOM 3252 O O . TRP A 1 434 ? -3.052 -41.210 -71.112 1.00 24.16 434 TRP A O 1
ATOM 3263 N N . GLU A 1 435 ? -2.994 -43.433 -70.734 1.00 21.13 435 GLU A N 1
ATOM 3264 C CA . GLU A 1 435 ? -3.158 -43.307 -69.348 1.00 21.09 435 GLU A CA 1
ATOM 3265 C C . GLU A 1 435 ? -1.849 -42.974 -68.721 1.00 19.63 435 GLU A C 1
ATOM 3266 O O . GLU A 1 435 ? -1.822 -42.259 -67.693 1.00 22.30 435 GLU A O 1
ATOM 3272 N N . HIS A 1 436 ? -0.779 -43.400 -69.361 1.00 17.78 436 HIS A N 1
ATOM 3273 C CA . HIS A 1 436 ? 0.593 -43.045 -69.032 1.00 17.38 436 HIS A CA 1
ATOM 3274 C C . HIS A 1 436 ? 0.967 -41.618 -69.379 1.00 18.70 436 HIS A C 1
ATOM 3275 O O . HIS A 1 436 ? 1.567 -40.880 -68.571 1.00 16.03 436 HIS A O 1
ATOM 3282 N N . GLY A 1 437 ? 0.618 -41.260 -70.620 1.00 20.25 437 GLY A N 1
ATOM 3283 C CA . GLY A 1 437 ? 0.697 -39.875 -71.142 1.00 20.27 437 GLY A CA 1
ATOM 3284 C C . GLY A 1 437 ? 0.037 -38.887 -70.221 1.00 21.86 437 GLY A C 1
ATOM 3285 O O . GLY A 1 437 ? 0.611 -37.835 -69.890 1.00 22.64 437 GLY A O 1
ATOM 3286 N N . THR A 1 438 ? -1.150 -39.278 -69.765 1.00 19.99 438 THR A N 1
ATOM 3287 C CA . THR A 1 438 ? -1.881 -38.537 -68.777 1.00 19.51 438 THR A CA 1
ATOM 3288 C C . THR A 1 438 ? -1.127 -38.270 -67.470 1.00 18.75 438 THR A C 1
ATOM 3289 O O . THR A 1 438 ? -1.156 -37.141 -67.004 1.00 17.74 438 THR A O 1
ATOM 3293 N N . MET A 1 439 ? -0.489 -39.292 -66.880 1.00 17.63 439 MET A N 1
ATOM 3294 C CA . MET A 1 439 ? 0.381 -39.054 -65.757 1.00 17.38 439 MET A CA 1
ATOM 3295 C C . MET A 1 439 ? 1.596 -38.165 -66.198 1.00 17.30 439 MET A C 1
ATOM 3296 O O . MET A 1 439 ? 2.083 -37.376 -65.447 1.00 17.48 439 MET A O 1
ATOM 3301 N N . VAL A 1 440 ? 2.066 -38.247 -67.426 1.00 18.38 440 VAL A N 1
ATOM 3302 C CA . VAL A 1 440 ? 3.275 -37.519 -67.811 1.00 18.01 440 VAL A CA 1
ATOM 3303 C C . VAL A 1 440 ? 2.913 -36.016 -67.928 1.00 18.21 440 VAL A C 1
ATOM 3304 O O . VAL A 1 440 ? 3.703 -35.134 -67.578 1.00 15.36 440 VAL A O 1
ATOM 3308 N N . GLY A 1 441 ? 1.709 -35.732 -68.436 1.00 18.57 441 GLY A N 1
ATOM 3309 C CA . GLY A 1 441 ? 1.232 -34.375 -68.455 1.00 19.14 441 GLY A CA 1
ATOM 3310 C C . GLY A 1 441 ? 0.961 -33.884 -67.030 1.00 20.04 441 GLY A C 1
ATOM 3311 O O . GLY A 1 441 ? 1.227 -32.720 -66.696 1.00 22.33 441 GLY A O 1
ATOM 3312 N N . ALA A 1 442 ? 0.472 -34.737 -66.167 1.00 19.51 442 ALA A N 1
ATOM 3313 C CA . ALA A 1 442 ? 0.155 -34.297 -64.773 1.00 20.74 442 ALA A CA 1
ATOM 3314 C C . ALA A 1 442 ? 1.358 -33.712 -64.034 1.00 20.38 442 ALA A C 1
ATOM 3315 O O . ALA A 1 442 ? 1.260 -32.719 -63.257 1.00 20.39 442 ALA A O 1
ATOM 3317 N N . LEU A 1 443 ? 2.490 -34.286 -64.363 1.00 21.24 443 LEU A N 1
ATOM 3318 C CA . LEU A 1 443 ? 3.765 -33.993 -63.729 1.00 22.72 443 LEU A CA 1
ATOM 3319 C C . LEU A 1 443 ? 4.626 -33.017 -64.540 1.00 24.26 443 LEU A C 1
ATOM 3320 O O . LEU A 1 443 ? 5.837 -32.822 -64.234 1.00 23.21 443 LEU A O 1
ATOM 3325 N N . LEU A 1 444 ? 4.047 -32.436 -65.592 1.00 24.09 444 LEU A N 1
ATOM 3326 C CA . LEU A 1 444 ? 4.860 -31.607 -66.432 1.00 26.38 444 LEU A CA 1
ATOM 3327 C C . LEU A 1 444 ? 5.368 -30.391 -65.583 1.00 26.46 444 LEU A C 1
ATOM 3328 O O . LEU A 1 444 ? 4.580 -29.755 -64.882 1.00 27.19 444 LEU A O 1
ATOM 3333 N N . ALA A 1 445 ? 6.672 -30.139 -65.645 1.00 26.69 445 ALA A N 1
ATOM 3334 C CA . ALA A 1 445 ? 7.382 -29.204 -64.821 1.00 29.17 445 ALA A CA 1
ATOM 3335 C C . ALA A 1 445 ? 8.547 -28.552 -65.640 1.00 31.66 445 ALA A C 1
ATOM 3336 O O . ALA A 1 445 ? 8.931 -29.047 -66.751 1.00 31.63 445 ALA A O 1
ATOM 3338 N N . SER A 1 446 ? 9.035 -27.410 -65.171 1.00 33.46 446 SER A N 1
ATOM 3339 C CA . SER A 1 446 ? 10.217 -26.755 -65.769 1.00 36.63 446 SER A CA 1
ATOM 3340 C C . SER A 1 446 ? 11.280 -26.405 -64.729 1.00 39.95 446 SER A C 1
ATOM 3341 O O . SER A 1 446 ? 12.045 -27.217 -64.300 1.00 41.28 446 SER A O 1
ATOM 3344 N N . GLY A 1 447 ? 11.312 -25.148 -64.329 1.00 45.99 447 GLY A N 1
ATOM 3345 C CA . GLY A 1 447 ? 12.373 -24.550 -63.483 1.00 49.77 447 GLY A CA 1
ATOM 3346 C C . GLY A 1 447 ? 12.863 -23.279 -64.177 1.00 53.05 447 GLY A C 1
ATOM 3347 O O . GLY A 1 447 ? 13.607 -22.463 -63.578 1.00 54.22 447 GLY A O 1
ATOM 3348 N N . GLN A 1 448 ? 12.455 -23.091 -65.441 1.00 54.60 448 GLN A N 1
ATOM 3349 C CA . GLN A 1 448 ? 13.047 -22.058 -66.331 1.00 56.10 448 GLN A CA 1
ATOM 3350 C C . GLN A 1 448 ? 11.980 -21.323 -67.157 1.00 56.50 448 GLN A C 1
ATOM 3351 O O . GLN A 1 448 ? 12.207 -20.229 -67.693 1.00 56.79 448 GLN A O 1
ATOM 3357 N N . VAL A 1 457 ? 13.703 -31.704 -54.679 1.00 45.96 457 VAL A N 1
ATOM 3358 C CA . VAL A 1 457 ? 13.595 -30.757 -53.538 1.00 46.14 457 VAL A CA 1
ATOM 3359 C C . VAL A 1 457 ? 12.099 -30.266 -53.420 1.00 45.92 457 VAL A C 1
ATOM 3360 O O . VAL A 1 457 ? 11.209 -31.097 -53.179 1.00 46.40 457 VAL A O 1
ATOM 3364 N N . GLY A 1 458 ? 11.828 -28.954 -53.590 1.00 45.36 458 GLY A N 1
ATOM 3365 C CA . GLY A 1 458 ? 10.492 -28.410 -53.992 1.00 43.50 458 GLY A CA 1
ATOM 3366 C C . GLY A 1 458 ? 10.749 -27.373 -55.103 1.00 42.81 458 GLY A C 1
ATOM 3367 O O . GLY A 1 458 ? 10.205 -26.297 -55.108 1.00 41.81 458 GLY A O 1
ATOM 3368 N N . THR A 1 459 ? 11.621 -27.698 -56.062 1.00 41.85 459 THR A N 1
ATOM 3369 C CA . THR A 1 459 ? 12.205 -26.664 -56.937 1.00 39.66 459 THR A CA 1
ATOM 3370 C C . THR A 1 459 ? 11.755 -26.853 -58.417 1.00 38.73 459 THR A C 1
ATOM 3371 O O . THR A 1 459 ? 12.104 -26.063 -59.294 1.00 37.89 459 THR A O 1
ATOM 3375 N N . LEU A 1 460 ? 11.016 -27.931 -58.703 1.00 36.94 460 LEU A N 1
ATOM 3376 C CA . LEU A 1 460 ? 10.359 -28.073 -59.998 1.00 34.19 460 LEU A CA 1
ATOM 3377 C C . LEU A 1 460 ? 9.242 -27.049 -60.037 1.00 32.20 460 LEU A C 1
ATOM 3378 O O . LEU A 1 460 ? 8.605 -26.778 -59.041 1.00 31.51 460 LEU A O 1
ATOM 3383 N N . ARG A 1 461 ? 8.995 -26.460 -61.188 1.00 30.49 461 ARG A N 1
ATOM 3384 C CA . ARG A 1 461 ? 7.902 -25.529 -61.277 1.00 30.10 461 ARG A CA 1
ATOM 3385 C C . ARG A 1 461 ? 6.877 -26.254 -62.138 1.00 27.97 461 ARG A C 1
ATOM 3386 O O . ARG A 1 461 ? 7.006 -26.280 -63.371 1.00 27.43 461 ARG A O 1
ATOM 3394 N N . HIS A 1 462 ? 5.886 -26.853 -61.469 1.00 25.52 462 HIS A N 1
ATOM 3395 C CA . HIS A 1 462 ? 4.863 -27.637 -62.131 1.00 25.20 462 HIS A CA 1
ATOM 3396 C C . HIS A 1 462 ? 3.852 -26.789 -62.932 1.00 25.37 462 HIS A C 1
ATOM 3397 O O . HIS A 1 462 ? 3.609 -25.651 -62.561 1.00 26.05 462 HIS A O 1
ATOM 3404 N N . ASP A 1 463 ? 3.364 -27.373 -64.058 1.00 24.96 463 ASP A N 1
ATOM 3405 C CA . ASP A 1 463 ? 2.319 -26.874 -64.950 1.00 23.03 463 ASP A CA 1
ATOM 3406 C C . ASP A 1 463 ? 1.579 -28.036 -65.567 1.00 22.15 463 ASP A C 1
ATOM 3407 O O . ASP A 1 463 ? 1.815 -28.337 -66.748 1.00 22.79 463 ASP A O 1
ATOM 3412 N N . PRO A 1 464 ? 0.687 -28.691 -64.809 1.00 20.42 464 PRO A N 1
ATOM 3413 C CA . PRO A 1 464 ? 0.130 -29.898 -65.426 1.00 19.94 464 PRO A CA 1
ATOM 3414 C C . PRO A 1 464 ? -0.652 -29.565 -66.688 1.00 19.28 464 PRO A C 1
ATOM 3415 O O . PRO A 1 464 ? -1.445 -28.642 -66.698 1.00 18.78 464 PRO A O 1
ATOM 3419 N N . MET A 1 465 ? -0.354 -30.308 -67.761 1.00 19.99 465 MET A N 1
ATOM 3420 C CA . MET A 1 465 ? -0.913 -30.087 -69.118 1.00 18.83 465 MET A CA 1
ATOM 3421 C C . MET A 1 465 ? -0.647 -28.757 -69.799 1.00 18.67 465 MET A C 1
ATOM 3422 O O . MET A 1 465 ? -1.349 -28.453 -70.807 1.00 19.24 465 MET A O 1
ATOM 3427 N N . ALA A 1 466 ? 0.339 -27.977 -69.274 1.00 17.43 466 ALA A N 1
ATOM 3428 C CA . ALA A 1 466 ? 0.509 -26.519 -69.579 1.00 18.74 466 ALA A CA 1
ATOM 3429 C C . ALA A 1 466 ? -0.755 -25.681 -69.417 1.00 19.38 466 ALA A C 1
ATOM 3430 O O . ALA A 1 466 ? -0.978 -24.623 -70.106 1.00 20.43 466 ALA A O 1
ATOM 3432 N N . MET A 1 467 ? -1.536 -26.137 -68.469 1.00 20.58 467 MET A N 1
ATOM 3433 C CA . MET A 1 467 ? -2.860 -25.627 -68.177 1.00 22.44 467 MET A CA 1
ATOM 3434 C C . MET A 1 467 ? -2.931 -24.864 -66.857 1.00 23.58 467 MET A C 1
ATOM 3435 O O . MET A 1 467 ? -3.925 -24.325 -66.606 1.00 23.99 467 MET A O 1
ATOM 3440 N N . LEU A 1 468 ? -1.928 -24.907 -65.976 1.00 25.60 468 LEU A N 1
ATOM 3441 C CA . LEU A 1 468 ? -2.156 -24.492 -64.587 1.00 26.66 468 LEU A CA 1
ATOM 3442 C C . LEU A 1 468 ? -2.890 -23.136 -64.338 1.00 26.36 468 LEU A C 1
ATOM 3443 O O . LEU A 1 468 ? -3.817 -23.063 -63.463 1.00 28.08 468 LEU A O 1
ATOM 3448 N N . PRO A 1 469 ? -2.548 -22.069 -65.064 1.00 24.66 469 PRO A N 1
ATOM 3449 C CA . PRO A 1 469 ? -3.478 -20.971 -64.673 1.00 24.74 469 PRO A CA 1
ATOM 3450 C C . PRO A 1 469 ? -4.902 -21.018 -65.279 1.00 25.05 469 PRO A C 1
ATOM 3451 O O . PRO A 1 469 ? -5.682 -20.072 -65.036 1.00 24.82 469 PRO A O 1
ATOM 3455 N N . PHE A 1 470 ? -5.283 -22.128 -65.942 1.00 21.85 470 PHE A N 1
ATOM 3456 C CA . PHE A 1 470 ? -6.443 -22.098 -66.851 1.00 20.63 470 PHE A CA 1
ATOM 3457 C C . PHE A 1 470 ? -7.474 -23.119 -66.617 1.00 19.57 470 PHE A C 1
ATOM 3458 O O . PHE A 1 470 ? -8.496 -23.086 -67.262 1.00 22.83 470 PHE A O 1
ATOM 3466 N N . ILE A 1 471 ? -7.252 -24.033 -65.707 1.00 19.08 471 ILE A N 1
ATOM 3467 C CA . ILE A 1 471 ? -8.245 -25.110 -65.522 1.00 18.97 471 ILE A CA 1
ATOM 3468 C C . ILE A 1 471 ? -9.477 -24.495 -64.895 1.00 19.14 471 ILE A C 1
ATOM 3469 O O . ILE A 1 471 ? -9.363 -23.771 -63.921 1.00 20.90 471 ILE A O 1
ATOM 3474 N N . GLY A 1 472 ? -10.667 -24.711 -65.433 1.00 18.74 472 GLY A N 1
ATOM 3475 C CA . GLY A 1 472 ? -11.813 -23.959 -64.867 1.00 17.81 472 GLY A CA 1
ATOM 3476 C C . GLY A 1 472 ? -12.567 -24.696 -63.783 1.00 18.04 472 GLY A C 1
ATOM 3477 O O . GLY A 1 472 ? -13.657 -24.296 -63.385 1.00 17.00 472 GLY A O 1
ATOM 3478 N N . TYR A 1 473 ? -12.025 -25.833 -63.341 1.00 19.59 473 TYR A N 1
ATOM 3479 C CA . TYR A 1 473 ? -12.667 -26.623 -62.281 1.00 18.59 473 TYR A CA 1
ATOM 3480 C C . TYR A 1 473 ? -11.593 -27.439 -61.623 1.00 19.50 473 TYR A C 1
ATOM 3481 O O . TYR A 1 473 ? -10.359 -27.170 -61.847 1.00 18.30 473 TYR A O 1
ATOM 3490 N N . ASN A 1 474 ? -12.022 -28.379 -60.756 1.00 19.01 474 ASN A N 1
ATOM 3491 C CA . ASN A 1 474 ? -11.086 -29.143 -59.900 1.00 17.80 474 ASN A CA 1
ATOM 3492 C C . ASN A 1 474 ? -10.010 -29.843 -60.790 1.00 17.26 474 ASN A C 1
ATOM 3493 O O . ASN A 1 474 ? -10.324 -30.642 -61.689 1.00 18.39 474 ASN A O 1
ATOM 3498 N N . ALA A 1 475 ? -8.753 -29.491 -60.548 1.00 16.43 475 ALA A N 1
ATOM 3499 C CA . ALA A 1 475 ? -7.632 -29.996 -61.302 1.00 16.45 475 ALA A CA 1
ATOM 3500 C C . ALA A 1 475 ? -7.502 -31.539 -61.378 1.00 16.35 475 ALA A C 1
ATOM 3501 O O . ALA A 1 475 ? -7.106 -32.055 -62.397 1.00 14.74 475 ALA A O 1
ATOM 3503 N N . GLY A 1 476 ? -7.875 -32.260 -60.317 1.00 16.67 476 GLY A N 1
ATOM 3504 C CA . GLY A 1 476 ? -7.742 -33.688 -60.277 1.00 16.31 476 GLY A CA 1
ATOM 3505 C C . GLY A 1 476 ? -8.931 -34.230 -61.055 1.00 18.12 476 GLY A C 1
ATOM 3506 O O . GLY A 1 476 ? -8.833 -35.277 -61.706 1.00 18.64 476 GLY A O 1
ATOM 3507 N N . GLU A 1 477 ? -10.070 -33.545 -60.986 1.00 17.53 477 GLU A N 1
ATOM 3508 C CA . GLU A 1 477 ? -11.182 -33.936 -61.809 1.00 18.59 477 GLU A CA 1
ATOM 3509 C C . GLU A 1 477 ? -10.912 -33.671 -63.319 1.00 17.60 477 GLU A C 1
ATOM 3510 O O . GLU A 1 477 ? -11.501 -34.310 -64.185 1.00 17.70 477 GLU A O 1
ATOM 3516 N N . TYR A 1 478 ? -9.978 -32.753 -63.623 1.00 17.83 478 TYR A N 1
ATOM 3517 C CA . TYR A 1 478 ? -9.588 -32.460 -65.002 1.00 14.81 478 TYR A CA 1
ATOM 3518 C C . TYR A 1 478 ? -8.677 -33.587 -65.506 1.00 15.08 478 TYR A C 1
ATOM 3519 O O . TYR A 1 478 ? -8.781 -34.025 -66.670 1.00 16.02 478 TYR A O 1
ATOM 3528 N N . LEU A 1 479 ? -7.803 -34.100 -64.633 1.00 15.47 479 LEU A N 1
ATOM 3529 C CA . LEU A 1 479 ? -7.048 -35.292 -64.933 1.00 15.99 479 LEU A CA 1
ATOM 3530 C C . LEU A 1 479 ? -8.008 -36.432 -65.160 1.00 18.29 479 LEU A C 1
ATOM 3531 O O . LEU A 1 479 ? -7.777 -37.303 -66.019 1.00 19.06 479 LEU A O 1
ATOM 3536 N N . GLN A 1 480 ? -9.096 -36.470 -64.353 1.00 19.66 480 GLN A N 1
ATOM 3537 C CA . GLN A 1 480 ? -10.110 -37.473 -64.522 1.00 18.90 480 GLN A CA 1
ATOM 3538 C C . GLN A 1 480 ? -10.758 -37.322 -65.897 1.00 20.72 480 GLN A C 1
ATOM 3539 O O . GLN A 1 480 ? -11.239 -38.312 -66.418 1.00 23.04 480 GLN A O 1
ATOM 3545 N N . ASN A 1 481 ? -10.832 -36.114 -66.473 1.00 20.10 481 ASN A N 1
ATOM 3546 C CA . ASN A 1 481 ? -11.366 -35.969 -67.857 1.00 20.23 481 ASN A CA 1
ATOM 3547 C C . ASN A 1 481 ? -10.555 -36.616 -68.948 1.00 19.82 481 ASN A C 1
ATOM 3548 O O . ASN A 1 481 ? -11.110 -37.065 -69.917 1.00 19.94 481 ASN A O 1
ATOM 3553 N N . TRP A 1 482 ? -9.214 -36.510 -68.857 1.00 20.61 482 TRP A N 1
ATOM 3554 C CA . TRP A 1 482 ? -8.234 -37.110 -69.794 1.00 17.61 482 TRP A CA 1
ATOM 3555 C C . TRP A 1 482 ? -8.390 -38.635 -69.855 1.00 17.37 482 TRP A C 1
ATOM 3556 O O . TRP A 1 482 ? -8.357 -39.281 -70.962 1.00 17.07 482 TRP A O 1
ATOM 3567 N N . ILE A 1 483 ? -8.589 -39.191 -68.668 1.00 18.22 483 ILE A N 1
ATOM 3568 C CA . ILE A 1 483 ? -8.705 -40.627 -68.368 1.00 18.56 483 ILE A CA 1
ATOM 3569 C C . ILE A 1 483 ? -10.003 -41.136 -69.024 1.00 20.36 483 ILE A C 1
ATOM 3570 O O . ILE A 1 483 ? -9.954 -42.049 -69.809 1.00 21.65 483 ILE A O 1
ATOM 3575 N N . ASP A 1 484 ? -11.152 -40.560 -68.669 1.00 21.39 484 ASP A N 1
ATOM 3576 C CA . ASP A 1 484 ? -12.444 -40.808 -69.279 1.00 21.05 484 ASP A CA 1
ATOM 3577 C C . ASP A 1 484 ? -12.419 -40.720 -70.772 1.00 23.08 484 ASP A C 1
ATOM 3578 O O . ASP A 1 484 ? -12.979 -41.587 -71.471 1.00 20.06 484 ASP A O 1
ATOM 3583 N N . MET A 1 485 ? -11.773 -39.647 -71.283 1.00 23.91 485 MET A N 1
ATOM 3584 C CA . MET A 1 485 ? -11.480 -39.548 -72.752 1.00 24.00 485 MET A CA 1
ATOM 3585 C C . MET A 1 485 ? -10.677 -40.725 -73.336 1.00 24.55 485 MET A C 1
ATOM 3586 O O . MET A 1 485 ? -10.916 -41.176 -74.493 1.00 25.40 485 MET A O 1
ATOM 3591 N N . GLY A 1 486 ? -9.669 -41.183 -72.599 1.00 24.29 486 GLY A N 1
ATOM 3592 C CA . GLY A 1 486 ? -8.837 -42.297 -73.079 1.00 22.76 486 GLY A CA 1
ATOM 3593 C C . GLY A 1 486 ? -9.726 -43.521 -73.220 1.00 23.55 486 GLY A C 1
ATOM 3594 O O . GLY A 1 486 ? -9.617 -44.208 -74.188 1.00 21.36 486 GLY A O 1
ATOM 3595 N N . ASN A 1 487 ? -10.605 -43.736 -72.228 1.00 24.49 487 ASN A N 1
ATOM 3596 C CA . ASN A 1 487 ? -11.606 -44.807 -72.147 1.00 26.49 487 ASN A CA 1
ATOM 3597 C C . ASN A 1 487 ? -12.653 -44.753 -73.235 1.00 27.01 487 ASN A C 1
ATOM 3598 O O . ASN A 1 487 ? -12.891 -45.780 -73.807 1.00 29.26 487 ASN A O 1
ATOM 3603 N N . LYS A 1 488 ? -13.226 -43.578 -73.569 1.00 27.75 488 LYS A N 1
ATOM 3604 C CA . LYS A 1 488 ? -14.199 -43.478 -74.683 1.00 26.85 488 LYS A CA 1
ATOM 3605 C C . LYS A 1 488 ? -13.425 -43.785 -75.929 1.00 26.92 488 LYS A C 1
ATOM 3606 O O . LYS A 1 488 ? -13.865 -44.515 -76.778 1.00 28.79 488 LYS A O 1
ATOM 3612 N N . GLY A 1 489 ? -12.260 -43.198 -76.090 1.00 25.09 489 GLY A N 1
ATOM 3613 C CA . GLY A 1 489 ? -11.632 -43.296 -77.393 1.00 25.97 489 GLY A CA 1
ATOM 3614 C C . GLY A 1 489 ? -10.898 -44.584 -77.673 1.00 25.32 489 GLY A C 1
ATOM 3615 O O . GLY A 1 489 ? -10.885 -44.991 -78.777 1.00 27.27 489 GLY A O 1
ATOM 3616 N N . GLY A 1 490 ? -10.332 -45.228 -76.672 1.00 26.06 490 GLY A N 1
ATOM 3617 C CA . GLY A 1 490 ? -9.621 -46.474 -76.817 1.00 29.34 490 GLY A CA 1
ATOM 3618 C C . GLY A 1 490 ? -8.485 -46.297 -77.785 1.00 33.12 490 GLY A C 1
ATOM 3619 O O . GLY A 1 490 ? -7.684 -45.320 -77.645 1.00 32.86 490 GLY A O 1
ATOM 3620 N N . ASP A 1 491 ? -8.418 -47.205 -78.786 1.00 34.36 491 ASP A N 1
ATOM 3621 C CA . ASP A 1 491 ? -7.291 -47.213 -79.770 1.00 35.09 491 ASP A CA 1
ATOM 3622 C C . ASP A 1 491 ? -7.353 -46.061 -80.761 1.00 34.53 491 ASP A C 1
ATOM 3623 O O . ASP A 1 491 ? -6.362 -45.806 -81.474 1.00 34.49 491 ASP A O 1
ATOM 3628 N N . LYS A 1 492 ? -8.443 -45.308 -80.787 1.00 32.77 492 LYS A N 1
ATOM 3629 C CA . LYS A 1 492 ? -8.358 -44.127 -81.663 1.00 32.24 492 LYS A CA 1
ATOM 3630 C C . LYS A 1 492 ? -7.603 -42.917 -81.075 1.00 31.38 492 LYS A C 1
ATOM 3631 O O . LYS A 1 492 ? -7.588 -41.853 -81.669 1.00 33.52 492 LYS A O 1
ATOM 3637 N N . MET A 1 493 ? -6.945 -43.098 -79.926 1.00 29.35 493 MET A N 1
ATOM 3638 C CA . MET A 1 493 ? -6.258 -42.056 -79.215 1.00 26.12 493 MET A CA 1
ATOM 3639 C C . MET A 1 493 ? -4.824 -41.877 -79.745 1.00 24.88 493 MET A C 1
ATOM 3640 O O . MET A 1 493 ? -4.057 -42.885 -79.935 1.00 23.62 493 MET A O 1
ATOM 3645 N N . PRO A 1 494 ? -4.446 -40.598 -79.966 1.00 21.65 494 PRO A N 1
ATOM 3646 C CA . PRO A 1 494 ? -3.158 -40.243 -80.530 1.00 21.18 494 PRO A CA 1
ATOM 3647 C C . PRO A 1 494 ? -2.029 -40.593 -79.534 1.00 20.48 494 PRO A C 1
ATOM 3648 O O . PRO A 1 494 ? -2.265 -40.592 -78.347 1.00 19.55 494 PRO A O 1
ATOM 3652 N N . SER A 1 495 ? -0.846 -41.001 -80.018 1.00 20.89 495 SER A N 1
ATOM 3653 C CA . SER A 1 495 ? 0.270 -41.282 -79.137 1.00 19.92 495 SER A CA 1
ATOM 3654 C C . SER A 1 495 ? 0.767 -40.013 -78.428 1.00 18.67 495 SER A C 1
ATOM 3655 O O . SER A 1 495 ? 0.964 -39.022 -79.101 1.00 18.91 495 SER A O 1
ATOM 3658 N N . ILE A 1 496 ? 0.990 -40.053 -77.087 1.00 17.74 496 ILE A N 1
ATOM 3659 C CA . ILE A 1 496 ? 1.534 -38.904 -76.332 1.00 16.18 496 ILE A CA 1
ATOM 3660 C C . ILE A 1 496 ? 3.100 -38.974 -76.236 1.00 18.53 496 ILE A C 1
ATOM 3661 O O . ILE A 1 496 ? 3.675 -40.041 -75.989 1.00 20.06 496 ILE A O 1
ATOM 3666 N N . PHE A 1 497 ? 3.771 -37.850 -76.401 1.00 18.64 497 PHE A N 1
ATOM 3667 C CA . PHE A 1 497 ? 5.249 -37.739 -76.328 1.00 19.87 497 PHE A CA 1
ATOM 3668 C C . PHE A 1 497 ? 5.646 -36.653 -75.332 1.00 20.74 497 PHE A C 1
ATOM 3669 O O . PHE A 1 497 ? 4.854 -35.745 -75.092 1.00 21.11 497 PHE A O 1
ATOM 3677 N N . LEU A 1 498 ? 6.884 -36.745 -74.784 1.00 20.76 498 LEU A N 1
ATOM 3678 C CA . LEU A 1 498 ? 7.399 -35.762 -73.834 1.00 18.25 498 LEU A CA 1
ATOM 3679 C C . LEU A 1 498 ? 8.643 -35.263 -74.499 1.00 19.09 498 LEU A C 1
ATOM 3680 O O . LEU A 1 498 ? 9.538 -36.058 -74.795 1.00 18.24 498 LEU A O 1
ATOM 3685 N N . VAL A 1 499 ? 8.682 -33.969 -74.813 1.00 17.29 499 VAL A N 1
ATOM 3686 C CA . VAL A 1 499 ? 9.880 -33.393 -75.413 1.00 16.42 499 VAL A CA 1
ATOM 3687 C C . VAL A 1 499 ? 10.538 -32.417 -74.449 1.00 17.29 499 VAL A C 1
ATOM 3688 O O . VAL A 1 499 ? 9.925 -31.959 -73.442 1.00 15.62 499 VAL A O 1
ATOM 3692 N N . ASN A 1 500 ? 11.799 -32.130 -74.770 1.00 17.56 500 ASN A N 1
ATOM 3693 C CA . ASN A 1 500 ? 12.586 -31.235 -73.999 1.00 19.37 500 ASN A CA 1
ATOM 3694 C C . ASN A 1 500 ? 13.638 -30.667 -74.904 1.00 19.57 500 ASN A C 1
ATOM 3695 O O . ASN A 1 500 ? 14.724 -31.244 -75.098 1.00 19.89 500 ASN A O 1
ATOM 3700 N N . TRP A 1 501 ? 13.364 -29.488 -75.411 1.00 21.97 501 TRP A N 1
ATOM 3701 C CA . TRP A 1 501 ? 14.373 -28.738 -76.226 1.00 22.47 501 TRP A CA 1
ATOM 3702 C C . TRP A 1 501 ? 15.612 -28.159 -75.500 1.00 23.06 501 TRP A C 1
ATOM 3703 O O . TRP A 1 501 ? 16.482 -27.664 -76.184 1.00 21.85 501 TRP A O 1
ATOM 3714 N N . PHE A 1 502 ? 15.619 -28.133 -74.140 1.00 24.62 502 PHE A N 1
ATOM 3715 C CA . PHE A 1 502 ? 16.412 -27.151 -73.285 1.00 25.17 502 PHE A CA 1
ATOM 3716 C C . PHE A 1 502 ? 17.461 -27.752 -72.385 1.00 26.73 502 PHE A C 1
ATOM 3717 O O . PHE A 1 502 ? 17.979 -27.109 -71.467 1.00 26.40 502 PHE A O 1
ATOM 3725 N N . ARG A 1 503 ? 17.795 -28.987 -72.673 1.00 28.36 503 ARG A N 1
ATOM 3726 C CA . ARG A 1 503 ? 18.860 -29.706 -71.974 1.00 31.87 503 ARG A CA 1
ATOM 3727 C C . ARG A 1 503 ? 20.280 -29.138 -72.145 1.00 33.20 503 ARG A C 1
ATOM 3728 O O . ARG A 1 503 ? 20.629 -28.649 -73.221 1.00 33.19 503 ARG A O 1
ATOM 3736 N N . ARG A 1 504 ? 21.111 -29.274 -71.119 1.00 35.90 504 ARG A N 1
ATOM 3737 C CA . ARG A 1 504 ? 22.431 -28.569 -71.047 1.00 37.39 504 ARG A CA 1
ATOM 3738 C C . ARG A 1 504 ? 23.660 -29.400 -70.685 1.00 37.92 504 ARG A C 1
ATOM 3739 O O . ARG A 1 504 ? 23.587 -30.243 -69.859 1.00 38.16 504 ARG A O 1
ATOM 3747 N N . GLY A 1 505 ? 24.814 -29.138 -71.279 1.00 39.46 505 GLY A N 1
ATOM 3748 C CA . GLY A 1 505 ? 26.000 -29.980 -70.995 1.00 41.21 505 GLY A CA 1
ATOM 3749 C C . GLY A 1 505 ? 26.759 -29.583 -69.747 1.00 42.28 505 GLY A C 1
ATOM 3750 O O . GLY A 1 505 ? 26.356 -28.652 -69.051 1.00 41.67 505 GLY A O 1
ATOM 3751 N N . GLU A 1 506 ? 27.865 -30.270 -69.478 1.00 44.00 506 GLU A N 1
ATOM 3752 C CA . GLU A 1 506 ? 28.700 -29.976 -68.321 1.00 46.68 506 GLU A CA 1
ATOM 3753 C C . GLU A 1 506 ? 29.218 -28.508 -68.281 1.00 47.50 506 GLU A C 1
ATOM 3754 O O . GLU A 1 506 ? 29.628 -28.021 -67.202 1.00 47.32 506 GLU A O 1
ATOM 3760 N N . ASP A 1 507 ? 29.187 -27.799 -69.426 1.00 47.44 507 ASP A N 1
ATOM 3761 C CA . ASP A 1 507 ? 29.581 -26.382 -69.454 1.00 47.65 507 ASP A CA 1
ATOM 3762 C C . ASP A 1 507 ? 28.433 -25.359 -69.493 1.00 47.53 507 ASP A C 1
ATOM 3763 O O . ASP A 1 507 ? 28.655 -24.160 -69.698 1.00 47.08 507 ASP A O 1
ATOM 3768 N N . GLY A 1 508 ? 27.201 -25.811 -69.339 1.00 46.90 508 GLY A N 1
ATOM 3769 C CA . GLY A 1 508 ? 26.084 -24.855 -69.297 1.00 46.30 508 GLY A CA 1
ATOM 3770 C C . GLY A 1 508 ? 25.570 -24.462 -70.675 1.00 46.17 508 GLY A C 1
ATOM 3771 O O . GLY A 1 508 ? 24.752 -23.546 -70.796 1.00 46.34 508 GLY A O 1
ATOM 3772 N N . ARG A 1 509 ? 26.000 -25.183 -71.715 1.00 44.86 509 ARG A N 1
ATOM 3773 C CA . ARG A 1 509 ? 25.481 -24.918 -73.045 1.00 43.58 509 ARG A CA 1
ATOM 3774 C C . ARG A 1 509 ? 24.450 -25.987 -73.608 1.00 42.48 509 ARG A C 1
ATOM 3775 O O . ARG A 1 509 ? 24.394 -27.130 -73.155 1.00 42.69 509 ARG A O 1
ATOM 3783 N N . PHE A 1 510 ? 23.614 -25.570 -74.552 1.00 39.64 510 PHE A N 1
ATOM 3784 C CA . PHE A 1 510 ? 22.558 -26.380 -75.026 1.00 37.58 510 PHE A CA 1
ATOM 3785 C C . PHE A 1 510 ? 23.089 -27.494 -75.906 1.00 36.67 510 PHE A C 1
ATOM 3786 O O . PHE A 1 510 ? 24.056 -27.298 -76.689 1.00 36.59 510 PHE A O 1
ATOM 3794 N N . LEU A 1 511 ? 22.463 -28.659 -75.757 1.00 33.57 511 LEU A N 1
ATOM 3795 C CA . LEU A 1 511 ? 22.838 -29.900 -76.422 1.00 32.37 511 LEU A CA 1
ATOM 3796 C C . LEU A 1 511 ? 22.142 -30.050 -77.820 1.00 31.79 511 LEU A C 1
ATOM 3797 O O . LEU A 1 511 ? 22.574 -30.780 -78.706 1.00 31.19 511 LEU A O 1
ATOM 3802 N N . TRP A 1 512 ? 21.069 -29.287 -77.976 1.00 30.56 512 TRP A N 1
ATOM 3803 C CA . TRP A 1 512 ? 20.155 -29.361 -79.075 1.00 28.43 512 TRP A CA 1
ATOM 3804 C C . TRP A 1 512 ? 20.006 -27.908 -79.551 1.00 29.14 512 TRP A C 1
ATOM 3805 O O . TRP A 1 512 ? 19.834 -27.012 -78.714 1.00 29.39 512 TRP A O 1
ATOM 3816 N N . PRO A 1 513 ? 20.160 -27.657 -80.865 1.00 27.95 513 PRO A N 1
ATOM 3817 C CA . PRO A 1 513 ? 19.979 -26.324 -81.357 1.00 29.09 513 PRO A CA 1
ATOM 3818 C C . PRO A 1 513 ? 18.526 -25.828 -81.386 1.00 30.83 513 PRO A C 1
ATOM 3819 O O . PRO A 1 513 ? 18.316 -24.604 -81.324 1.00 32.01 513 PRO A O 1
ATOM 3823 N N . GLY A 1 514 ? 17.556 -26.731 -81.398 1.00 30.26 514 GLY A N 1
ATOM 3824 C CA . GLY A 1 514 ? 16.141 -26.349 -81.427 1.00 30.98 514 GLY A CA 1
ATOM 3825 C C . GLY A 1 514 ? 15.798 -25.389 -82.550 1.00 30.85 514 GLY A C 1
ATOM 3826 O O . GLY A 1 514 ? 16.411 -25.423 -83.550 1.00 31.22 514 GLY A O 1
ATOM 3827 N N . PHE A 1 515 ? 14.821 -24.513 -82.375 1.00 31.02 515 PHE A N 1
ATOM 3828 C CA . PHE A 1 515 ? 14.338 -23.660 -83.450 1.00 30.44 515 PHE A CA 1
ATOM 3829 C C . PHE A 1 515 ? 13.968 -24.473 -84.667 1.00 30.88 515 PHE A C 1
ATOM 3830 O O . PHE A 1 515 ? 13.119 -25.396 -84.568 1.00 32.13 515 PHE A O 1
ATOM 3838 N N . GLY A 1 516 ? 14.570 -24.216 -85.824 1.00 29.70 516 GLY A N 1
ATOM 3839 C CA . GLY A 1 516 ? 14.100 -24.919 -87.008 1.00 27.59 516 GLY A CA 1
ATOM 3840 C C . GLY A 1 516 ? 14.244 -26.398 -86.904 1.00 26.80 516 GLY A C 1
ATOM 3841 O O . GLY A 1 516 ? 13.446 -27.137 -87.467 1.00 27.58 516 GLY A O 1
ATOM 3842 N N . ASP A 1 517 ? 15.273 -26.830 -86.177 1.00 26.31 517 ASP A N 1
ATOM 3843 C CA . ASP A 1 517 ? 15.694 -28.230 -86.132 1.00 25.36 517 ASP A CA 1
ATOM 3844 C C . ASP A 1 517 ? 14.840 -29.210 -85.258 1.00 24.08 517 ASP A C 1
ATOM 3845 O O . ASP A 1 517 ? 14.886 -30.454 -85.424 1.00 23.22 517 ASP A O 1
ATOM 3850 N N . ASN A 1 518 ? 14.017 -28.649 -84.395 1.00 22.39 518 ASN A N 1
ATOM 3851 C CA . ASN A 1 518 ? 12.977 -29.415 -83.721 1.00 21.46 518 ASN A CA 1
ATOM 3852 C C . ASN A 1 518 ? 12.150 -30.156 -84.734 1.00 20.71 518 ASN A C 1
ATOM 3853 O O . ASN A 1 518 ? 11.514 -31.091 -84.390 1.00 20.72 518 ASN A O 1
ATOM 3858 N N . SER A 1 519 ? 12.175 -29.752 -86.001 1.00 21.85 519 SER A N 1
ATOM 3859 C CA . SER A 1 519 ? 11.593 -30.575 -87.053 1.00 22.64 519 SER A CA 1
ATOM 3860 C C . SER A 1 519 ? 12.210 -31.973 -87.125 1.00 23.68 519 SER A C 1
ATOM 3861 O O . SER A 1 519 ? 11.516 -32.942 -87.503 1.00 22.92 519 SER A O 1
ATOM 3864 N N . ARG A 1 520 ? 13.503 -32.093 -86.782 1.00 23.71 520 ARG A N 1
ATOM 3865 C CA . ARG A 1 520 ? 14.140 -33.410 -86.801 1.00 24.22 520 ARG A CA 1
ATOM 3866 C C . ARG A 1 520 ? 13.522 -34.353 -85.789 1.00 24.68 520 ARG A C 1
ATOM 3867 O O . ARG A 1 520 ? 13.274 -35.515 -86.066 1.00 25.19 520 ARG A O 1
ATOM 3875 N N . VAL A 1 521 ? 13.232 -33.823 -84.606 1.00 25.91 521 VAL A N 1
ATOM 3876 C CA . VAL A 1 521 ? 12.446 -34.451 -83.562 1.00 26.77 521 VAL A CA 1
ATOM 3877 C C . VAL A 1 521 ? 11.020 -34.782 -84.064 1.00 26.81 521 VAL A C 1
ATOM 3878 O O . VAL A 1 521 ? 10.520 -35.873 -83.865 1.00 28.78 521 VAL A O 1
ATOM 3882 N N . LEU A 1 522 ? 10.395 -33.848 -84.772 1.00 26.45 522 LEU A N 1
ATOM 3883 C CA . LEU A 1 522 ? 8.994 -34.006 -85.205 1.00 26.44 522 LEU A CA 1
ATOM 3884 C C . LEU A 1 522 ? 8.843 -35.160 -86.213 1.00 25.25 522 LEU A C 1
ATOM 3885 O O . LEU A 1 522 ? 7.783 -35.846 -86.351 1.00 25.25 522 LEU A O 1
ATOM 3890 N N . LYS A 1 523 ? 9.921 -35.354 -86.934 1.00 24.41 523 LYS A N 1
ATOM 3891 C CA . LYS A 1 523 ? 10.021 -36.388 -87.936 1.00 22.94 523 LYS A CA 1
ATOM 3892 C C . LYS A 1 523 ? 10.162 -37.745 -87.278 1.00 22.14 523 LYS A C 1
ATOM 3893 O O . LYS A 1 523 ? 9.526 -38.702 -87.682 1.00 23.55 523 LYS A O 1
ATOM 3899 N N . TRP A 1 524 ? 10.957 -37.838 -86.209 1.00 22.34 524 TRP A N 1
ATOM 3900 C CA . TRP A 1 524 ? 11.042 -39.069 -85.411 1.00 21.12 524 TRP A CA 1
ATOM 3901 C C . TRP A 1 524 ? 9.661 -39.339 -84.723 1.00 22.04 524 TRP A C 1
ATOM 3902 O O . TRP A 1 524 ? 9.260 -40.469 -84.567 1.00 23.44 524 TRP A O 1
ATOM 3913 N N . VAL A 1 525 ? 8.945 -38.316 -84.259 1.00 20.61 525 VAL A N 1
ATOM 3914 C CA . VAL A 1 525 ? 7.672 -38.621 -83.649 1.00 20.87 525 VAL A CA 1
ATOM 3915 C C . VAL A 1 525 ? 6.915 -39.351 -84.736 1.00 23.33 525 VAL A C 1
ATOM 3916 O O . VAL A 1 525 ? 6.298 -40.395 -84.474 1.00 24.73 525 VAL A O 1
ATOM 3920 N N . ILE A 1 526 ? 6.997 -38.842 -85.967 1.00 24.35 526 ILE A N 1
ATOM 3921 C CA . ILE A 1 526 ? 6.271 -39.442 -87.120 1.00 24.87 526 ILE A CA 1
ATOM 3922 C C . ILE A 1 526 ? 6.677 -40.874 -87.597 1.00 24.71 526 ILE A C 1
ATOM 3923 O O . ILE A 1 526 ? 5.814 -41.764 -87.727 1.00 24.85 526 ILE A O 1
ATOM 3928 N N . ASP A 1 527 ? 7.976 -41.066 -87.835 1.00 24.10 527 ASP A N 1
ATOM 3929 C CA . ASP A 1 527 ? 8.615 -42.382 -87.923 1.00 23.80 527 ASP A CA 1
ATOM 3930 C C . ASP A 1 527 ? 8.268 -43.355 -86.788 1.00 24.25 527 ASP A C 1
ATOM 3931 O O . ASP A 1 527 ? 8.038 -44.526 -87.053 1.00 24.57 527 ASP A O 1
ATOM 3936 N N . ARG A 1 528 ? 8.232 -42.856 -85.550 1.00 22.50 528 ARG A N 1
ATOM 3937 C CA . ARG A 1 528 ? 7.821 -43.635 -84.429 1.00 23.03 528 ARG A CA 1
ATOM 3938 C C . ARG A 1 528 ? 6.378 -44.052 -84.440 1.00 23.37 528 ARG A C 1
ATOM 3939 O O . ARG A 1 528 ? 6.069 -45.184 -84.171 1.00 24.02 528 ARG A O 1
ATOM 3947 N N . ILE A 1 529 ? 5.482 -43.154 -84.811 1.00 25.42 529 ILE A N 1
ATOM 3948 C CA . ILE A 1 529 ? 4.046 -43.469 -84.925 1.00 26.98 529 ILE A CA 1
ATOM 3949 C C . ILE A 1 529 ? 3.753 -44.639 -85.935 1.00 27.57 529 ILE A C 1
ATOM 3950 O O . ILE A 1 529 ? 2.949 -45.532 -85.624 1.00 25.56 529 ILE A O 1
ATOM 3955 N N . GLU A 1 530 ? 4.392 -44.503 -87.130 1.00 28.02 530 GLU A N 1
ATOM 3956 C CA . GLU A 1 530 ? 4.416 -45.394 -88.309 1.00 28.75 530 GLU A CA 1
ATOM 3957 C C . GLU A 1 530 ? 5.305 -46.636 -88.165 1.00 30.09 530 GLU A C 1
ATOM 3958 O O . GLU A 1 530 ? 5.231 -47.546 -88.969 1.00 30.84 530 GLU A O 1
ATOM 3964 N N . GLY A 1 531 ? 6.207 -46.626 -87.200 1.00 30.66 531 GLY A N 1
ATOM 3965 C CA . GLY A 1 531 ? 6.807 -47.854 -86.704 1.00 31.83 531 GLY A CA 1
ATOM 3966 C C . GLY A 1 531 ? 8.090 -48.172 -87.385 1.00 31.53 531 GLY A C 1
ATOM 3967 O O . GLY A 1 531 ? 8.436 -49.305 -87.451 1.00 31.26 531 GLY A O 1
ATOM 3968 N N . HIS A 1 532 ? 8.786 -47.147 -87.854 1.00 32.06 532 HIS A N 1
ATOM 3969 C CA . HIS A 1 532 ? 9.963 -47.240 -88.722 1.00 34.37 532 HIS A CA 1
ATOM 3970 C C . HIS A 1 532 ? 11.229 -46.956 -87.962 1.00 34.66 532 HIS A C 1
ATOM 3971 O O . HIS A 1 532 ? 12.320 -46.877 -88.562 1.00 33.77 532 HIS A O 1
ATOM 3978 N N . VAL A 1 533 ? 11.051 -46.718 -86.653 1.00 34.06 533 VAL A N 1
ATOM 3979 C CA . VAL A 1 533 ? 12.162 -46.448 -85.730 1.00 33.13 533 VAL A CA 1
ATOM 3980 C C . VAL A 1 533 ? 11.870 -47.122 -84.383 1.00 34.40 533 VAL A C 1
ATOM 3981 O O . VAL A 1 533 ? 10.708 -47.231 -83.906 1.00 34.59 533 VAL A O 1
ATOM 3985 N N . GLY A 1 534 ? 12.955 -47.671 -83.829 1.00 35.93 534 GLY A N 1
ATOM 3986 C CA . GLY A 1 534 ? 12.973 -48.357 -82.530 1.00 34.90 534 GLY A CA 1
ATOM 3987 C C . GLY A 1 534 ? 13.118 -47.233 -81.484 1.00 35.17 534 GLY A C 1
ATOM 3988 O O . GLY A 1 534 ? 12.487 -46.173 -81.623 1.00 33.10 534 GLY A O 1
ATOM 3989 N N . ALA A 1 535 ? 13.960 -47.465 -80.471 1.00 33.87 535 ALA A N 1
ATOM 3990 C CA . ALA A 1 535 ? 13.809 -46.804 -79.172 1.00 33.78 535 ALA A CA 1
ATOM 3991 C C . ALA A 1 535 ? 14.711 -47.440 -78.119 1.00 33.94 535 ALA A C 1
ATOM 3992 O O . ALA A 1 535 ? 14.793 -48.663 -78.019 1.00 34.52 535 ALA A O 1
ATOM 3994 N N . ASP A 1 536 ? 15.347 -46.601 -77.312 1.00 33.42 536 ASP A N 1
ATOM 3995 C CA . ASP A 1 536 ? 15.986 -47.051 -76.106 1.00 32.86 536 ASP A CA 1
ATOM 3996 C C . ASP A 1 536 ? 14.999 -46.988 -74.927 1.00 32.28 536 ASP A C 1
ATOM 3997 O O . ASP A 1 536 ? 14.409 -45.914 -74.700 1.00 32.38 536 ASP A O 1
ATOM 4002 N N . GLU A 1 537 ? 14.714 -48.121 -74.255 1.00 30.66 537 GLU A N 1
ATOM 4003 C CA . GLU A 1 537 ? 13.859 -48.075 -73.064 1.00 29.82 537 GLU A CA 1
ATOM 4004 C C . GLU A 1 537 ? 14.542 -47.254 -71.959 1.00 28.19 537 GLU A C 1
ATOM 4005 O O . GLU A 1 537 ? 15.709 -47.581 -71.543 1.00 28.98 537 GLU A O 1
ATOM 4011 N N . THR A 1 538 ? 13.845 -46.191 -71.511 1.00 24.58 538 THR A N 1
ATOM 4012 C CA . THR A 1 538 ? 14.232 -45.459 -70.297 1.00 22.84 538 THR A CA 1
ATOM 4013 C C . THR A 1 538 ? 13.123 -45.569 -69.274 1.00 21.34 538 THR A C 1
ATOM 4014 O O . THR A 1 538 ? 12.120 -46.299 -69.489 1.00 19.68 538 THR A O 1
ATOM 4018 N N . VAL A 1 539 ? 13.349 -44.921 -68.137 1.00 20.80 539 VAL A N 1
ATOM 4019 C CA . VAL A 1 539 ? 12.384 -44.812 -67.080 1.00 19.84 539 VAL A CA 1
ATOM 4020 C C . VAL A 1 539 ? 11.218 -44.002 -67.569 1.00 20.63 539 VAL A C 1
ATOM 4021 O O . VAL A 1 539 ? 10.058 -44.251 -67.180 1.00 21.26 539 VAL A O 1
ATOM 4025 N N . VAL A 1 540 ? 11.498 -43.120 -68.506 1.00 21.24 540 VAL A N 1
ATOM 4026 C CA . VAL A 1 540 ? 10.468 -42.289 -69.104 1.00 23.34 540 VAL A CA 1
ATOM 4027 C C . VAL A 1 540 ? 9.498 -42.968 -70.044 1.00 24.16 540 VAL A C 1
ATOM 4028 O O . VAL A 1 540 ? 8.310 -42.710 -69.936 1.00 24.84 540 VAL A O 1
ATOM 4032 N N . GLY A 1 541 ? 10.004 -43.865 -70.909 1.00 25.33 541 GLY A N 1
ATOM 4033 C CA . GLY A 1 541 ? 9.228 -44.681 -71.869 1.00 22.14 541 GLY A CA 1
ATOM 4034 C C . GLY A 1 541 ? 10.193 -45.027 -72.988 1.00 21.86 541 GLY A C 1
ATOM 4035 O O . GLY A 1 541 ? 11.303 -45.356 -72.699 1.00 21.37 541 GLY A O 1
ATOM 4036 N N . HIS A 1 542 ? 9.806 -44.845 -74.260 1.00 22.22 542 HIS A N 1
ATOM 4037 C CA . HIS A 1 542 ? 10.624 -45.178 -75.454 1.00 21.74 542 HIS A CA 1
ATOM 4038 C C . HIS A 1 542 ? 11.314 -43.943 -75.937 1.00 23.59 542 HIS A C 1
ATOM 4039 O O . HIS A 1 542 ? 10.751 -43.161 -76.707 1.00 24.40 542 HIS A O 1
ATOM 4046 N N . THR A 1 543 ? 12.556 -43.742 -75.535 1.00 25.42 543 THR A N 1
ATOM 4047 C CA . THR A 1 543 ? 13.240 -42.563 -76.014 1.00 24.36 543 THR A CA 1
ATOM 4048 C C . THR A 1 543 ? 14.026 -42.739 -77.374 1.00 26.23 543 THR A C 1
ATOM 4049 O O . THR A 1 543 ? 14.439 -43.830 -77.707 1.00 24.94 543 THR A O 1
ATOM 4053 N N . ALA A 1 544 ? 14.113 -41.678 -78.186 1.00 27.56 544 ALA A N 1
ATOM 4054 C CA . ALA A 1 544 ? 14.745 -41.740 -79.501 1.00 30.05 544 ALA A CA 1
ATOM 4055 C C . ALA A 1 544 ? 16.190 -42.234 -79.339 1.00 31.86 544 ALA A C 1
ATOM 4056 O O . ALA A 1 544 ? 16.879 -41.842 -78.355 1.00 31.88 544 ALA A O 1
ATOM 4058 N N . LYS A 1 545 ? 16.632 -43.123 -80.238 1.00 33.02 545 LYS A N 1
ATOM 4059 C CA . LYS A 1 545 ? 18.088 -43.394 -80.350 1.00 33.73 545 LYS A CA 1
ATOM 4060 C C . LYS A 1 545 ? 18.584 -42.330 -81.305 1.00 33.57 545 LYS A C 1
ATOM 4061 O O . LYS A 1 545 ? 17.948 -42.077 -82.348 1.00 33.87 545 LYS A O 1
ATOM 4067 N N . ALA A 1 546 ? 19.727 -41.739 -80.972 1.00 33.74 546 ALA A N 1
ATOM 4068 C CA . ALA A 1 546 ? 20.253 -40.590 -81.680 1.00 35.00 546 ALA A CA 1
ATOM 4069 C C . ALA A 1 546 ? 20.399 -40.916 -83.124 1.00 37.17 546 ALA A C 1
ATOM 4070 O O . ALA A 1 546 ? 20.143 -40.024 -83.991 1.00 37.49 546 ALA A O 1
ATOM 4072 N N . GLU A 1 547 ? 20.855 -42.166 -83.363 1.00 37.25 547 GLU A N 1
ATOM 4073 C CA . GLU A 1 547 ? 21.189 -42.725 -84.678 1.00 39.09 547 GLU A CA 1
ATOM 4074 C C . GLU A 1 547 ? 19.940 -42.767 -85.557 1.00 38.78 547 GLU A C 1
ATOM 4075 O O . GLU A 1 547 ? 20.094 -42.835 -86.789 1.00 37.19 547 GLU A O 1
ATOM 4081 N N . ASP A 1 548 ? 18.739 -42.716 -84.920 1.00 37.76 548 ASP A N 1
ATOM 4082 C CA . ASP A 1 548 ? 17.439 -42.649 -85.620 1.00 37.97 548 ASP A CA 1
ATOM 4083 C C . ASP A 1 548 ? 16.900 -41.211 -85.947 1.00 38.24 548 ASP A C 1
ATOM 4084 O O . ASP A 1 548 ? 15.794 -41.021 -86.469 1.00 37.41 548 ASP A O 1
ATOM 4089 N N . LEU A 1 549 ? 17.706 -40.211 -85.680 1.00 39.03 549 LEU A N 1
ATOM 4090 C CA . LEU A 1 549 ? 17.290 -38.843 -85.852 1.00 40.28 549 LEU A CA 1
ATOM 4091 C C . LEU A 1 549 ? 18.090 -38.248 -86.981 1.00 41.97 549 LEU A C 1
ATOM 4092 O O . LEU A 1 549 ? 18.341 -38.873 -87.949 1.00 39.75 549 LEU A O 1
ATOM 4097 N N . ASP A 1 550 ? 18.506 -36.999 -86.781 1.00 46.02 550 ASP A N 1
ATOM 4098 C CA . ASP A 1 550 ? 19.151 -36.104 -87.790 1.00 47.28 550 ASP A CA 1
ATOM 4099 C C . ASP A 1 550 ? 18.484 -36.087 -89.113 1.00 47.65 550 ASP A C 1
ATOM 4100 O O . ASP A 1 550 ? 17.266 -35.875 -89.212 1.00 47.17 550 ASP A O 1
ATOM 4105 N N . LEU A 1 551 ? 19.338 -36.379 -90.108 1.00 49.31 551 LEU A N 1
ATOM 4106 C CA . LEU A 1 551 ? 19.247 -35.995 -91.537 1.00 49.22 551 LEU A CA 1
ATOM 4107 C C . LEU A 1 551 ? 20.525 -35.206 -92.016 1.00 49.94 551 LEU A C 1
ATOM 4108 O O . LEU A 1 551 ? 20.641 -34.790 -93.192 1.00 48.76 551 LEU A O 1
ATOM 4113 N N . ASP A 1 552 ? 21.528 -35.080 -91.143 1.00 49.68 552 ASP A N 1
ATOM 4114 C CA . ASP A 1 552 ? 22.671 -34.271 -91.514 1.00 49.99 552 ASP A CA 1
ATOM 4115 C C . ASP A 1 552 ? 22.238 -32.839 -91.780 1.00 50.44 552 ASP A C 1
ATOM 4116 O O . ASP A 1 552 ? 21.081 -32.522 -92.118 1.00 49.60 552 ASP A O 1
ATOM 4121 N N . GLY A 1 553 ? 23.209 -31.965 -91.676 1.00 51.28 553 GLY A N 1
ATOM 4122 C CA . GLY A 1 553 ? 22.942 -30.583 -91.892 1.00 52.90 553 GLY A CA 1
ATOM 4123 C C . GLY A 1 553 ? 22.957 -29.949 -90.548 1.00 54.13 553 GLY A C 1
ATOM 4124 O O . GLY A 1 553 ? 23.123 -28.745 -90.472 1.00 54.65 553 GLY A O 1
ATOM 4125 N N . LEU A 1 554 ? 22.873 -30.782 -89.499 1.00 56.46 554 LEU A N 1
ATOM 4126 C CA . LEU A 1 554 ? 22.334 -30.390 -88.179 1.00 58.48 554 LEU A CA 1
ATOM 4127 C C . LEU A 1 554 ? 22.943 -29.094 -87.706 1.00 60.62 554 LEU A C 1
ATOM 4128 O O . LEU A 1 554 ? 22.351 -28.376 -86.851 1.00 61.66 554 LEU A O 1
ATOM 4133 N N . ASP A 1 555 ? 24.073 -28.761 -88.353 1.00 61.91 555 ASP A N 1
ATOM 4134 C CA . ASP A 1 555 ? 24.885 -27.569 -88.094 1.00 62.01 555 ASP A CA 1
ATOM 4135 C C . ASP A 1 555 ? 25.505 -27.833 -86.715 1.00 62.14 555 ASP A C 1
ATOM 4136 O O . ASP A 1 555 ? 25.075 -27.260 -85.674 1.00 62.27 555 ASP A O 1
ATOM 4141 N N . THR A 1 556 ? 26.455 -28.773 -86.701 1.00 61.47 556 THR A N 1
ATOM 4142 C CA . THR A 1 556 ? 27.495 -28.738 -85.685 1.00 60.88 556 THR A CA 1
ATOM 4143 C C . THR A 1 556 ? 27.247 -29.546 -84.396 1.00 60.36 556 THR A C 1
ATOM 4144 O O . THR A 1 556 ? 28.248 -29.791 -83.702 1.00 62.18 556 THR A O 1
ATOM 4148 N N . PRO A 1 557 ? 25.967 -29.908 -84.009 1.00 58.70 557 PRO A N 1
ATOM 4149 C CA . PRO A 1 557 ? 25.957 -30.887 -82.939 1.00 56.76 557 PRO A CA 1
ATOM 4150 C C . PRO A 1 557 ? 26.499 -32.204 -83.398 1.00 55.42 557 PRO A C 1
ATOM 4151 O O . PRO A 1 557 ? 25.986 -32.836 -84.367 1.00 55.10 557 PRO A O 1
ATOM 4155 N N . ILE A 1 558 ? 27.593 -32.550 -82.718 1.00 53.40 558 ILE A N 1
ATOM 4156 C CA . ILE A 1 558 ? 28.032 -33.905 -82.542 1.00 52.09 558 ILE A CA 1
ATOM 4157 C C . ILE A 1 558 ? 26.950 -34.555 -81.730 1.00 52.28 558 ILE A C 1
ATOM 4158 O O . ILE A 1 558 ? 26.210 -33.847 -81.014 1.00 51.99 558 ILE A O 1
ATOM 4163 N N . GLU A 1 559 ? 26.877 -35.883 -81.753 1.00 51.30 559 GLU A N 1
ATOM 4164 C CA . GLU A 1 559 ? 26.275 -36.586 -80.625 1.00 51.37 559 GLU A CA 1
ATOM 4165 C C . GLU A 1 559 ? 26.648 -36.005 -79.204 1.00 51.46 559 GLU A C 1
ATOM 4166 O O . GLU A 1 559 ? 27.238 -36.723 -78.353 1.00 53.00 559 GLU A O 1
ATOM 4172 N N . ASP A 1 560 ? 26.392 -34.681 -79.041 1.00 49.63 560 ASP A N 1
ATOM 4173 C CA . ASP A 1 560 ? 25.810 -33.983 -77.859 1.00 46.83 560 ASP A CA 1
ATOM 4174 C C . ASP A 1 560 ? 24.334 -34.359 -77.815 1.00 44.90 560 ASP A C 1
ATOM 4175 O O . ASP A 1 560 ? 23.753 -34.497 -76.757 1.00 46.07 560 ASP A O 1
ATOM 4180 N N . VAL A 1 561 ? 23.711 -34.470 -78.975 1.00 41.85 561 VAL A N 1
ATOM 4181 C CA . VAL A 1 561 ? 22.458 -35.226 -79.118 1.00 39.33 561 VAL A CA 1
ATOM 4182 C C . VAL A 1 561 ? 22.267 -36.470 -78.167 1.00 38.87 561 VAL A C 1
ATOM 4183 O O . VAL A 1 561 ? 21.200 -36.657 -77.622 1.00 39.36 561 VAL A O 1
ATOM 4187 N N . LYS A 1 562 ? 23.292 -37.297 -77.950 1.00 37.38 562 LYS A N 1
ATOM 4188 C CA . LYS A 1 562 ? 23.170 -38.496 -77.163 1.00 35.32 562 LYS A CA 1
ATOM 4189 C C . LYS A 1 562 ? 22.979 -38.085 -75.719 1.00 34.81 562 LYS A C 1
ATOM 4190 O O . LYS A 1 562 ? 22.136 -38.657 -74.977 1.00 34.32 562 LYS A O 1
ATOM 4196 N N . GLU A 1 563 ? 23.737 -37.069 -75.307 1.00 32.71 563 GLU A N 1
ATOM 4197 C CA . GLU A 1 563 ? 23.631 -36.592 -73.962 1.00 31.69 563 GLU A CA 1
ATOM 4198 C C . GLU A 1 563 ? 22.212 -36.083 -73.635 1.00 29.89 563 GLU A C 1
ATOM 4199 O O . GLU A 1 563 ? 21.638 -36.537 -72.681 1.00 30.30 563 GLU A O 1
ATOM 4205 N N . ALA A 1 564 ? 21.663 -35.156 -74.436 1.00 29.07 564 ALA A N 1
ATOM 4206 C CA . ALA A 1 564 ? 20.258 -34.713 -74.399 1.00 26.96 564 ALA A CA 1
ATOM 4207 C C . ALA A 1 564 ? 19.154 -35.810 -74.358 1.00 27.62 564 ALA A C 1
ATOM 4208 O O . ALA A 1 564 ? 18.011 -35.518 -73.960 1.00 29.35 564 ALA A O 1
ATOM 4210 N N . LEU A 1 565 ? 19.459 -37.052 -74.761 1.00 26.69 565 LEU A N 1
ATOM 4211 C CA . LEU A 1 565 ? 18.456 -38.149 -74.947 1.00 25.84 565 LEU A CA 1
ATOM 4212 C C . LEU A 1 565 ? 18.564 -39.099 -73.770 1.00 26.05 565 LEU A C 1
ATOM 4213 O O . LEU A 1 565 ? 17.755 -40.044 -73.584 1.00 27.50 565 LEU A O 1
ATOM 4218 N N . THR A 1 566 ? 19.543 -38.787 -72.936 1.00 24.89 566 THR A N 1
ATOM 4219 C CA . THR A 1 566 ? 19.756 -39.407 -71.640 1.00 25.02 566 THR A CA 1
ATOM 4220 C C . THR A 1 566 ? 18.645 -39.221 -70.578 1.00 23.79 566 THR A C 1
ATOM 4221 O O . THR A 1 566 ? 18.003 -38.177 -70.479 1.00 23.86 566 THR A O 1
ATOM 4225 N N . ALA A 1 567 ? 18.417 -40.227 -69.748 1.00 24.15 567 ALA A N 1
ATOM 4226 C CA . ALA A 1 567 ? 17.401 -40.133 -68.654 1.00 22.21 567 ALA A CA 1
ATOM 4227 C C . ALA A 1 567 ? 18.049 -40.742 -67.437 1.00 23.25 567 ALA A C 1
ATOM 4228 O O . ALA A 1 567 ? 17.662 -41.852 -67.031 1.00 22.33 567 ALA A O 1
ATOM 4230 N N . PRO A 1 568 ? 19.038 -40.034 -66.836 1.00 23.88 568 PRO A N 1
ATOM 4231 C CA . PRO A 1 568 ? 19.813 -40.666 -65.781 1.00 24.96 568 PRO A CA 1
ATOM 4232 C C . PRO A 1 568 ? 18.883 -40.899 -64.618 1.00 26.74 568 PRO A C 1
ATOM 4233 O O . PRO A 1 568 ? 18.094 -39.973 -64.243 1.00 27.13 568 PRO A O 1
ATOM 4237 N N . ALA A 1 569 ? 18.928 -42.122 -64.100 1.00 26.13 569 ALA A N 1
ATOM 4238 C CA . ALA A 1 569 ? 17.989 -42.520 -63.065 1.00 26.89 569 ALA A CA 1
ATOM 4239 C C . ALA A 1 569 ? 18.246 -41.940 -61.709 1.00 27.01 569 ALA A C 1
ATOM 4240 O O . ALA A 1 569 ? 17.422 -42.090 -60.865 1.00 28.31 569 ALA A O 1
ATOM 4242 N N . GLU A 1 570 ? 19.374 -41.276 -61.472 1.00 28.18 570 GLU A N 1
ATOM 4243 C CA . GLU A 1 570 ? 19.623 -40.615 -60.189 1.00 29.14 570 GLU A CA 1
ATOM 4244 C C . GLU A 1 570 ? 18.814 -39.284 -60.200 1.00 28.41 570 GLU A C 1
ATOM 4245 O O . GLU A 1 570 ? 18.236 -38.887 -59.222 1.00 28.66 570 GLU A O 1
ATOM 4251 N N . GLN A 1 571 ? 18.786 -38.620 -61.337 1.00 27.89 571 GLN A N 1
ATOM 4252 C CA . GLN A 1 571 ? 18.136 -37.324 -61.448 1.00 27.18 571 GLN A CA 1
ATOM 4253 C C . GLN A 1 571 ? 16.630 -37.594 -61.346 1.00 25.86 571 GLN A C 1
ATOM 4254 O O . GLN A 1 571 ? 15.916 -36.888 -60.650 1.00 26.95 571 GLN A O 1
ATOM 4260 N N . TRP A 1 572 ? 16.169 -38.685 -61.966 1.00 22.52 572 TRP A N 1
ATOM 4261 C CA . TRP A 1 572 ? 14.801 -39.110 -61.878 1.00 20.81 572 TRP A CA 1
ATOM 4262 C C . TRP A 1 572 ? 14.410 -39.491 -60.437 1.00 21.36 572 TRP A C 1
ATOM 4263 O O . TRP A 1 572 ? 13.365 -39.071 -59.953 1.00 21.07 572 TRP A O 1
ATOM 4274 N N . ALA A 1 573 ? 15.225 -40.308 -59.766 1.00 22.26 573 ALA A N 1
ATOM 4275 C CA . ALA A 1 573 ? 14.988 -40.687 -58.357 1.00 24.25 573 ALA A CA 1
ATOM 4276 C C . ALA A 1 573 ? 14.966 -39.469 -57.411 1.00 24.43 573 ALA A C 1
ATOM 4277 O O . ALA A 1 573 ? 14.358 -39.465 -56.359 1.00 24.55 573 ALA A O 1
ATOM 4279 N N . ASN A 1 574 ? 15.680 -38.441 -57.826 1.00 26.95 574 ASN A N 1
ATOM 4280 C CA . ASN A 1 574 ? 15.695 -37.181 -57.150 1.00 27.46 574 ASN A CA 1
ATOM 4281 C C . ASN A 1 574 ? 14.345 -36.452 -57.116 1.00 26.99 574 ASN A C 1
ATOM 4282 O O . ASN A 1 574 ? 14.028 -35.823 -56.122 1.00 27.74 574 ASN A O 1
ATOM 4287 N N . ASP A 1 575 ? 13.603 -36.541 -58.212 1.00 24.99 575 ASP A N 1
ATOM 4288 C CA . ASP A 1 575 ? 12.352 -35.851 -58.400 1.00 25.28 575 ASP A CA 1
ATOM 4289 C C . ASP A 1 575 ? 11.188 -36.581 -57.851 1.00 24.10 575 ASP A C 1
ATOM 4290 O O . ASP A 1 575 ? 10.110 -36.024 -57.928 1.00 24.55 575 ASP A O 1
ATOM 4295 N N . VAL A 1 576 ? 11.388 -37.801 -57.310 1.00 22.09 576 VAL A N 1
ATOM 4296 C CA . VAL A 1 576 ? 10.278 -38.709 -56.933 1.00 20.13 576 VAL A CA 1
ATOM 4297 C C . VAL A 1 576 ? 9.443 -38.148 -55.823 1.00 19.91 576 VAL A C 1
ATOM 4298 O O . VAL A 1 576 ? 8.229 -38.141 -55.929 1.00 20.34 576 VAL A O 1
ATOM 4302 N N . GLU A 1 577 ? 10.078 -37.619 -54.787 1.00 20.78 577 GLU A N 1
ATOM 4303 C CA . GLU A 1 577 ? 9.364 -37.035 -53.610 1.00 20.92 577 GLU A CA 1
ATOM 4304 C C . GLU A 1 577 ? 8.563 -35.824 -54.009 1.00 20.06 577 GLU A C 1
ATOM 4305 O O . GLU A 1 577 ? 7.383 -35.736 -53.704 1.00 20.00 577 GLU A O 1
ATOM 4311 N N . ASP A 1 578 ? 9.208 -34.929 -54.734 1.00 22.21 578 ASP A N 1
ATOM 4312 C CA . ASP A 1 578 ? 8.581 -33.800 -55.432 1.00 23.89 578 ASP A CA 1
ATOM 4313 C C . ASP A 1 578 ? 7.283 -34.134 -56.123 1.00 24.12 578 ASP A C 1
ATOM 4314 O O . ASP A 1 578 ? 6.247 -33.472 -55.899 1.00 26.50 578 ASP A O 1
ATOM 4319 N N . ASN A 1 579 ? 7.360 -35.101 -57.018 1.00 21.79 579 ASN A N 1
ATOM 4320 C CA . ASN A 1 579 ? 6.251 -35.504 -57.907 1.00 20.50 579 ASN A CA 1
ATOM 4321 C C . ASN A 1 579 ? 5.216 -36.167 -57.089 1.00 19.59 579 ASN A C 1
ATOM 4322 O O . ASN A 1 579 ? 4.057 -35.828 -57.224 1.00 22.91 579 ASN A O 1
ATOM 4327 N N . ALA A 1 580 ? 5.619 -37.032 -56.178 1.00 18.05 580 ALA A N 1
ATOM 4328 C CA . ALA A 1 580 ? 4.670 -37.628 -55.200 1.00 20.22 580 ALA A CA 1
ATOM 4329 C C . ALA A 1 580 ? 3.885 -36.606 -54.385 1.00 19.82 580 ALA A C 1
ATOM 4330 O O . ALA A 1 580 ? 2.715 -36.779 -54.142 1.00 21.00 580 ALA A O 1
ATOM 4332 N N . GLU A 1 581 ? 4.521 -35.516 -53.968 1.00 21.59 581 GLU A N 1
ATOM 4333 C CA . GLU A 1 581 ? 3.814 -34.484 -53.196 1.00 21.19 581 GLU A CA 1
ATOM 4334 C C . GLU A 1 581 ? 2.892 -33.671 -54.078 1.00 23.02 581 GLU A C 1
ATOM 4335 O O . GLU A 1 581 ? 1.822 -33.182 -53.644 1.00 22.52 581 GLU A O 1
ATOM 4341 N N . TYR A 1 582 ? 3.324 -33.522 -55.332 1.00 23.01 582 TYR A N 1
ATOM 4342 C CA . TYR A 1 582 ? 2.506 -32.789 -56.258 1.00 21.85 582 TYR A CA 1
ATOM 4343 C C . TYR A 1 582 ? 1.206 -33.522 -56.628 1.00 21.92 582 TYR A C 1
ATOM 4344 O O . TYR A 1 582 ? 0.172 -32.895 -56.763 1.00 21.63 582 TYR A O 1
ATOM 4353 N N . LEU A 1 583 ? 1.267 -34.847 -56.849 1.00 22.92 583 LEU A N 1
ATOM 4354 C CA . LEU A 1 583 ? 0.042 -35.651 -57.114 1.00 22.07 583 LEU A CA 1
ATOM 4355 C C . LEU A 1 583 ? -0.875 -35.619 -55.907 1.00 24.05 583 LEU A C 1
ATOM 4356 O O . LEU A 1 583 ? -2.113 -35.673 -56.034 1.00 25.29 583 LEU A O 1
ATOM 4361 N N . THR A 1 584 ? -0.268 -35.614 -54.712 1.00 24.57 584 THR A N 1
ATOM 4362 C CA . THR A 1 584 ? -1.013 -35.405 -53.472 1.00 24.19 584 THR A CA 1
ATOM 4363 C C . THR A 1 584 ? -1.647 -33.990 -53.472 1.00 23.67 584 THR A C 1
ATOM 4364 O O . THR A 1 584 ? -2.802 -33.842 -53.199 1.00 24.85 584 THR A O 1
ATOM 4368 N N . PHE A 1 585 ? -0.866 -32.967 -53.750 1.00 22.16 585 PHE A N 1
ATOM 4369 C CA . PHE A 1 585 ? -1.361 -31.641 -53.813 1.00 21.59 585 PHE A CA 1
ATOM 4370 C C . PHE A 1 585 ? -2.592 -31.548 -54.745 1.00 22.07 585 PHE A C 1
ATOM 4371 O O . PHE A 1 585 ? -3.537 -30.866 -54.436 1.00 23.95 585 PHE A O 1
ATOM 4379 N N . LEU A 1 586 ? -2.602 -32.223 -55.878 1.00 21.17 586 LEU A N 1
ATOM 4380 C CA . LEU A 1 586 ? -3.683 -32.051 -56.811 1.00 20.07 586 LEU A CA 1
ATOM 4381 C C . LEU A 1 586 ? -5.047 -32.564 -56.300 1.00 20.67 586 LEU A C 1
ATOM 4382 O O . LEU A 1 586 ? -6.119 -32.228 -56.864 1.00 19.47 586 LEU A O 1
ATOM 4387 N N . GLY A 1 587 ? -5.012 -33.399 -55.254 1.00 22.16 587 GLY A N 1
ATOM 4388 C CA . GLY A 1 587 ? -6.184 -33.656 -54.354 1.00 21.58 587 GLY A CA 1
ATOM 4389 C C . GLY A 1 587 ? -6.842 -35.036 -54.496 1.00 22.56 587 GLY A C 1
ATOM 4390 O O . GLY A 1 587 ? -6.327 -35.901 -55.270 1.00 22.38 587 GLY A O 1
ATOM 4391 N N . PRO A 1 588 ? -7.995 -35.252 -53.784 1.00 21.74 588 PRO A N 1
ATOM 4392 C CA . PRO A 1 588 ? -8.765 -36.502 -53.855 1.00 23.27 588 PRO A CA 1
ATOM 4393 C C . PRO A 1 588 ? -9.537 -36.830 -55.133 1.00 24.28 588 PRO A C 1
ATOM 4394 O O . PRO A 1 588 ? -10.202 -37.816 -55.097 1.00 25.60 588 PRO A O 1
ATOM 4398 N N . ARG A 1 589 ? -9.503 -36.020 -56.221 1.00 24.80 589 ARG A N 1
ATOM 4399 C CA . ARG A 1 589 ? -10.106 -36.409 -57.499 1.00 21.84 589 ARG A CA 1
ATOM 4400 C C . ARG A 1 589 ? -9.084 -36.846 -58.516 1.00 22.03 589 ARG A C 1
ATOM 4401 O O . ARG A 1 589 ? -9.481 -37.369 -59.604 1.00 24.13 589 ARG A O 1
ATOM 4409 N N . VAL A 1 590 ? -7.797 -36.614 -58.223 1.00 18.86 590 VAL A N 1
ATOM 4410 C CA . VAL A 1 590 ? -6.724 -37.355 -58.922 1.00 17.25 590 VAL A CA 1
ATOM 4411 C C . VAL A 1 590 ? -7.055 -38.837 -59.143 1.00 18.67 590 VAL A C 1
ATOM 4412 O O . VAL A 1 590 ? -7.215 -39.652 -58.194 1.00 18.10 590 VAL A O 1
ATOM 4416 N N . PRO A 1 591 ? -7.169 -39.191 -60.427 1.00 18.45 591 PRO A N 1
ATOM 4417 C CA . PRO A 1 591 ? -7.589 -40.564 -60.606 1.00 18.99 591 PRO A CA 1
ATOM 4418 C C . PRO A 1 591 ? -6.535 -41.598 -60.052 1.00 21.00 591 PRO A C 1
ATOM 4419 O O . PRO A 1 591 ? -5.313 -41.341 -60.062 1.00 21.52 591 PRO A O 1
ATOM 4423 N N . ALA A 1 592 ? -7.038 -42.749 -59.600 1.00 21.14 592 ALA A N 1
ATOM 4424 C CA . ALA A 1 592 ? -6.284 -43.916 -59.199 1.00 21.86 592 ALA A CA 1
ATOM 4425 C C . ALA A 1 592 ? -5.429 -44.347 -60.359 1.00 22.16 592 ALA A C 1
ATOM 4426 O O . ALA A 1 592 ? -4.353 -44.900 -60.189 1.00 24.02 592 ALA A O 1
ATOM 4428 N N . GLU A 1 593 ? -5.947 -44.168 -61.558 1.00 21.85 593 GLU A N 1
ATOM 4429 C CA . GLU A 1 593 ? -5.192 -44.455 -62.698 1.00 20.72 593 GLU A CA 1
ATOM 4430 C C . GLU A 1 593 ? -3.909 -43.639 -62.680 1.00 20.61 593 GLU A C 1
ATOM 4431 O O . GLU A 1 593 ? -2.887 -44.163 -63.075 1.00 19.14 593 GLU A O 1
ATOM 4437 N N . VAL A 1 594 ? -3.958 -42.373 -62.223 1.00 19.31 594 VAL A N 1
ATOM 4438 C CA . VAL A 1 594 ? -2.730 -41.540 -62.287 1.00 21.00 594 VAL A CA 1
ATOM 4439 C C . VAL A 1 594 ? -1.703 -41.985 -61.238 1.00 21.33 594 VAL A C 1
ATOM 4440 O O . VAL A 1 594 ? -0.529 -42.119 -61.532 1.00 21.71 594 VAL A O 1
ATOM 4444 N N . HIS A 1 595 ? -2.183 -42.260 -60.028 1.00 22.00 595 HIS A N 1
ATOM 4445 C CA . HIS A 1 595 ? -1.402 -42.841 -58.950 1.00 22.87 595 HIS A CA 1
ATOM 4446 C C . HIS A 1 595 ? -0.839 -44.167 -59.359 1.00 22.89 595 HIS A C 1
ATOM 4447 O O . HIS A 1 595 ? 0.334 -44.419 -59.116 1.00 25.07 595 HIS A O 1
ATOM 4454 N N . SER A 1 596 ? -1.608 -45.011 -60.044 1.00 21.68 596 SER A N 1
ATOM 4455 C CA . SER A 1 596 ? -1.021 -46.268 -60.440 1.00 20.58 596 SER A CA 1
ATOM 4456 C C . SER A 1 596 ? 0.112 -46.149 -61.413 1.00 20.98 596 SER A C 1
ATOM 4457 O O . SER A 1 596 ? 1.090 -46.886 -61.313 1.00 20.30 596 SER A O 1
ATOM 4460 N N . GLN A 1 597 ? 0.038 -45.174 -62.325 1.00 21.80 597 GLN A N 1
ATOM 4461 C CA . GLN A 1 597 ? 1.112 -44.953 -63.329 1.00 21.37 597 GLN A CA 1
ATOM 4462 C C . GLN A 1 597 ? 2.369 -44.389 -62.665 1.00 21.09 597 GLN A C 1
ATOM 4463 O O . GLN A 1 597 ? 3.509 -44.639 -63.119 1.00 21.62 597 GLN A O 1
ATOM 4469 N N . PHE A 1 598 ? 2.170 -43.603 -61.616 1.00 21.49 598 PHE A N 1
ATOM 4470 C CA . PHE A 1 598 ? 3.289 -43.036 -60.828 1.00 20.54 598 PHE A CA 1
ATOM 4471 C C . PHE A 1 598 ? 4.068 -44.062 -59.987 1.00 20.40 598 PHE A C 1
ATOM 4472 O O . PHE A 1 598 ? 5.336 -44.028 -59.940 1.00 17.69 598 PHE A O 1
ATOM 4480 N N . ASP A 1 599 ? 3.302 -45.018 -59.415 1.00 22.01 599 ASP A N 1
ATOM 4481 C CA . ASP A 1 599 ? 3.860 -46.277 -58.820 1.00 21.97 599 ASP A CA 1
ATOM 4482 C C . ASP A 1 599 ? 4.658 -47.070 -59.831 1.00 20.76 599 ASP A C 1
ATOM 4483 O O . ASP A 1 599 ? 5.792 -47.488 -59.588 1.00 24.26 599 ASP A O 1
ATOM 4488 N N . ALA A 1 600 ? 4.079 -47.328 -60.965 1.00 18.45 600 ALA A N 1
ATOM 4489 C CA . ALA A 1 600 ? 4.839 -47.959 -62.012 1.00 18.39 600 ALA A CA 1
ATOM 4490 C C . ALA A 1 600 ? 6.182 -47.169 -62.343 1.00 18.78 600 ALA A C 1
ATOM 4491 O O . ALA A 1 600 ? 7.287 -47.761 -62.501 1.00 19.75 600 ALA A O 1
ATOM 4493 N N . LEU A 1 601 ? 6.104 -45.833 -62.395 1.00 19.49 601 LEU A N 1
ATOM 4494 C CA . LEU A 1 601 ? 7.266 -44.972 -62.672 1.00 18.83 601 LEU A CA 1
ATOM 4495 C C . LEU A 1 601 ? 8.283 -45.133 -61.559 1.00 19.12 601 LEU A C 1
ATOM 4496 O O . LEU A 1 601 ? 9.421 -45.353 -61.839 1.00 17.47 601 LEU A O 1
ATOM 4501 N N . LYS A 1 602 ? 7.863 -45.057 -60.292 1.00 20.58 602 LYS A N 1
ATOM 4502 C CA . LYS A 1 602 ? 8.808 -45.313 -59.173 1.00 21.10 602 LYS A CA 1
ATOM 4503 C C . LYS A 1 602 ? 9.503 -46.682 -59.219 1.00 21.65 602 LYS A C 1
ATOM 4504 O O . LYS A 1 602 ? 10.713 -46.759 -58.989 1.00 21.86 602 LYS A O 1
ATOM 4510 N N . ALA A 1 603 ? 8.734 -47.719 -59.554 1.00 22.25 603 ALA A N 1
ATOM 4511 C CA . ALA A 1 603 ? 9.234 -49.057 -59.877 1.00 23.10 603 ALA A CA 1
ATOM 4512 C C . ALA A 1 603 ? 10.352 -49.078 -60.900 1.00 24.41 603 ALA A C 1
ATOM 4513 O O . ALA A 1 603 ? 11.421 -49.592 -60.617 1.00 26.27 603 ALA A O 1
ATOM 4515 N N . ARG A 1 604 ? 10.146 -48.478 -62.076 1.00 25.89 604 ARG A N 1
ATOM 4516 C CA . ARG A 1 604 ? 11.202 -48.372 -63.144 1.00 23.50 604 ARG A CA 1
ATOM 4517 C C . ARG A 1 604 ? 12.418 -47.571 -62.657 1.00 23.76 604 ARG A C 1
ATOM 4518 O O . ARG A 1 604 ? 13.606 -47.914 -62.990 1.00 25.24 604 ARG A O 1
ATOM 4526 N N . ILE A 1 605 ? 12.164 -46.558 -61.847 1.00 21.28 605 ILE A N 1
ATOM 4527 C CA . ILE A 1 605 ? 13.270 -45.766 -61.327 1.00 21.57 605 ILE A CA 1
ATOM 4528 C C . ILE A 1 605 ? 14.271 -46.498 -60.385 1.00 24.26 605 ILE A C 1
ATOM 4529 O O . ILE A 1 605 ? 15.492 -46.292 -60.534 1.00 24.67 605 ILE A O 1
ATOM 4534 N N . SER A 1 606 ? 13.821 -47.330 -59.449 1.00 25.31 606 SER A N 1
ATOM 4535 C CA . SER A 1 606 ? 14.736 -48.451 -58.964 1.00 28.44 606 SER A CA 1
ATOM 4536 C C . SER A 1 606 ? 15.057 -49.646 -59.978 1.00 29.81 606 SER A C 1
ATOM 4537 O O . SER A 1 606 ? 15.844 -49.846 -61.016 1.00 32.12 606 SER A O 1
ATOM 4540 N N . ALA B 1 13 ? 33.381 5.649 55.114 1.00 39.27 13 ALA B N 1
ATOM 4541 C CA . ALA B 1 13 ? 33.517 4.463 54.167 1.00 39.73 13 ALA B CA 1
ATOM 4542 C C . ALA B 1 13 ? 34.191 3.291 54.850 1.00 40.10 13 ALA B C 1
ATOM 4543 O O . ALA B 1 13 ? 35.260 3.491 55.467 1.00 41.48 13 ALA B O 1
ATOM 4545 N N . PRO B 1 14 ? 33.586 2.070 54.787 1.00 38.82 14 PRO B N 1
ATOM 4546 C CA . PRO B 1 14 ? 34.195 1.014 55.629 1.00 38.40 14 PRO B CA 1
ATOM 4547 C C . PRO B 1 14 ? 35.476 0.391 55.019 1.00 38.12 14 PRO B C 1
ATOM 4548 O O . PRO B 1 14 ? 36.062 -0.561 55.561 1.00 37.43 14 PRO B O 1
ATOM 4552 N N . THR B 1 15 ? 35.902 0.983 53.903 1.00 37.39 15 THR B N 1
ATOM 4553 C CA . THR B 1 15 ? 37.029 0.513 53.062 1.00 35.45 15 THR B CA 1
ATOM 4554 C C . THR B 1 15 ? 37.818 1.751 52.566 1.00 35.91 15 THR B C 1
ATOM 4555 O O . THR B 1 15 ? 37.283 2.898 52.509 1.00 36.11 15 THR B O 1
ATOM 4559 N N . LYS B 1 16 ? 39.048 1.468 52.144 1.00 36.30 16 LYS B N 1
ATOM 4560 C CA . LYS B 1 16 ? 39.919 2.426 51.495 1.00 36.85 16 LYS B CA 1
ATOM 4561 C C . LYS B 1 16 ? 40.527 1.979 50.122 1.00 36.65 16 LYS B C 1
ATOM 4562 O O . LYS B 1 16 ? 41.149 2.789 49.432 1.00 36.79 16 LYS B O 1
ATOM 4568 N N . ASN B 1 17 ? 40.347 0.722 49.745 1.00 36.01 17 ASN B N 1
ATOM 4569 C CA . ASN B 1 17 ? 40.485 0.273 48.334 1.00 37.56 17 ASN B CA 1
ATOM 4570 C C . ASN B 1 17 ? 40.072 1.270 47.212 1.00 37.47 17 ASN B C 1
ATOM 4571 O O . ASN B 1 17 ? 38.878 1.397 46.893 1.00 37.87 17 ASN B O 1
ATOM 4576 N N . LYS B 1 18 ? 41.068 1.957 46.604 1.00 38.16 18 LYS B N 1
ATOM 4577 C CA . LYS B 1 18 ? 40.843 3.061 45.612 1.00 37.67 18 LYS B CA 1
ATOM 4578 C C . LYS B 1 18 ? 40.037 2.605 44.393 1.00 36.65 18 LYS B C 1
ATOM 4579 O O . LYS B 1 18 ? 39.039 3.274 43.954 1.00 35.30 18 LYS B O 1
ATOM 4585 N N . GLU B 1 19 ? 40.441 1.432 43.887 1.00 35.57 19 GLU B N 1
ATOM 4586 C CA . GLU B 1 19 ? 39.747 0.767 42.771 1.00 36.19 19 GLU B CA 1
ATOM 4587 C C . GLU B 1 19 ? 38.266 0.468 43.063 1.00 35.13 19 GLU B C 1
ATOM 4588 O O . GLU B 1 19 ? 37.395 0.712 42.217 1.00 34.95 19 GLU B O 1
ATOM 4594 N N . LEU B 1 20 ? 37.967 -0.001 44.270 1.00 34.68 20 LEU B N 1
ATOM 4595 C CA . LEU B 1 20 ? 36.540 -0.125 44.684 1.00 35.05 20 LEU B CA 1
ATOM 4596 C C . LEU B 1 20 ? 35.731 1.215 44.671 1.00 34.07 20 LEU B C 1
ATOM 4597 O O . LEU B 1 20 ? 34.607 1.305 44.093 1.00 33.64 20 LEU B O 1
ATOM 4602 N N . LEU B 1 21 ? 36.307 2.223 45.341 1.00 32.77 21 LEU B N 1
ATOM 4603 C CA . LEU B 1 21 ? 35.641 3.528 45.492 1.00 33.07 21 LEU B CA 1
ATOM 4604 C C . LEU B 1 21 ? 35.558 4.335 44.191 1.00 31.66 21 LEU B C 1
ATOM 4605 O O . LEU B 1 21 ? 34.564 4.947 43.921 1.00 30.62 21 LEU B O 1
ATOM 4610 N N . ASN B 1 22 ? 36.597 4.305 43.373 1.00 34.28 22 ASN B N 1
ATOM 4611 C CA . ASN B 1 22 ? 36.496 4.878 42.000 1.00 34.72 22 ASN B CA 1
ATOM 4612 C C . ASN B 1 22 ? 35.257 4.253 41.364 1.00 34.72 22 ASN B C 1
ATOM 4613 O O . ASN B 1 22 ? 34.301 4.972 40.985 1.00 32.85 22 ASN B O 1
ATOM 4618 N N . TRP B 1 23 ? 35.257 2.907 41.372 1.00 36.11 23 TRP B N 1
ATOM 4619 C CA . TRP B 1 23 ? 34.185 2.049 40.831 1.00 35.78 23 TRP B CA 1
ATOM 4620 C C . TRP B 1 23 ? 32.791 2.473 41.216 1.00 35.82 23 TRP B C 1
ATOM 4621 O O . TRP B 1 23 ? 31.948 2.651 40.334 1.00 34.57 23 TRP B O 1
ATOM 4632 N N . ILE B 1 24 ? 32.554 2.656 42.519 1.00 36.84 24 ILE B N 1
ATOM 4633 C CA . ILE B 1 24 ? 31.224 3.047 42.989 1.00 37.45 24 ILE B CA 1
ATOM 4634 C C . ILE B 1 24 ? 30.902 4.538 42.791 1.00 38.55 24 ILE B C 1
ATOM 4635 O O . ILE B 1 24 ? 29.727 4.934 42.527 1.00 38.55 24 ILE B O 1
ATOM 4640 N N . ALA B 1 25 ? 31.954 5.362 42.848 1.00 38.84 25 ALA B N 1
ATOM 4641 C CA . ALA B 1 25 ? 31.841 6.755 42.398 1.00 39.68 25 ALA B CA 1
ATOM 4642 C C . ALA B 1 25 ? 31.524 6.721 40.907 1.00 39.92 25 ALA B C 1
ATOM 4643 O O . ALA B 1 25 ? 30.467 7.220 40.504 1.00 40.84 25 ALA B O 1
ATOM 4645 N N . ASP B 1 26 ? 32.373 6.073 40.092 1.00 40.82 26 ASP B N 1
ATOM 4646 C CA . ASP B 1 26 ? 32.009 5.851 38.686 1.00 41.27 26 ASP B CA 1
ATOM 4647 C C . ASP B 1 26 ? 30.519 5.381 38.534 1.00 41.12 26 ASP B C 1
ATOM 4648 O O . ASP B 1 26 ? 29.765 5.987 37.776 1.00 40.91 26 ASP B O 1
ATOM 4653 N N . ALA B 1 27 ? 30.072 4.348 39.282 1.00 41.12 27 ALA B N 1
ATOM 4654 C CA . ALA B 1 27 ? 28.621 3.914 39.266 1.00 40.41 27 ALA B CA 1
ATOM 4655 C C . ALA B 1 27 ? 27.547 4.857 39.799 1.00 40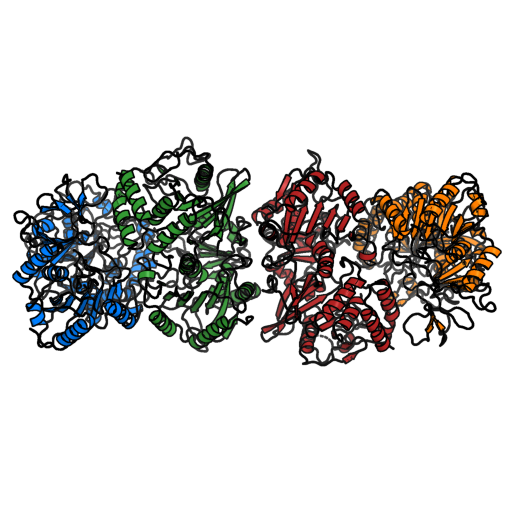.31 27 ALA B C 1
ATOM 4656 O O . ALA B 1 27 ? 26.514 4.999 39.169 1.00 40.52 27 ALA B O 1
ATOM 4658 N N . VAL B 1 28 ? 27.744 5.447 40.968 1.00 41.32 28 VAL B N 1
ATOM 4659 C CA . VAL B 1 28 ? 26.816 6.496 41.528 1.00 42.50 28 VAL B CA 1
ATOM 4660 C C . VAL B 1 28 ? 26.491 7.591 40.503 1.00 42.50 28 VAL B C 1
ATOM 4661 O O . VAL B 1 28 ? 25.336 7.989 40.301 1.00 41.64 28 VAL B O 1
ATOM 4665 N N . GLU B 1 29 ? 27.570 8.034 39.867 1.00 43.91 29 GLU B N 1
ATOM 4666 C CA . GLU B 1 29 ? 27.602 8.769 38.620 1.00 45.18 29 GLU B CA 1
ATOM 4667 C C . GLU B 1 29 ? 26.503 8.361 37.568 1.00 46.17 29 GLU B C 1
ATOM 4668 O O . GLU B 1 29 ? 25.576 9.214 37.314 1.00 47.16 29 GLU B O 1
ATOM 4674 N N . LEU B 1 30 ? 26.535 7.138 36.973 1.00 44.13 30 LEU B N 1
ATOM 4675 C CA . LEU B 1 30 ? 25.420 6.800 36.010 1.00 42.96 30 LEU B CA 1
ATOM 4676 C C . LEU B 1 30 ? 24.048 6.472 36.594 1.00 41.68 30 LEU B C 1
ATOM 4677 O O . LEU B 1 30 ? 23.030 7.031 36.105 1.00 40.80 30 LEU B O 1
ATOM 4682 N N . PHE B 1 31 ? 24.012 5.587 37.617 1.00 39.15 31 PHE B N 1
ATOM 4683 C CA . PHE B 1 31 ? 22.742 5.155 38.225 1.00 37.16 31 PHE B CA 1
ATOM 4684 C C . PHE B 1 31 ? 22.074 6.253 38.999 1.00 37.05 31 PHE B C 1
ATOM 4685 O O . PHE B 1 31 ? 20.860 6.241 39.130 1.00 35.59 31 PHE B O 1
ATOM 4693 N N . GLN B 1 32 ? 22.867 7.192 39.530 1.00 38.26 32 GLN B N 1
ATOM 4694 C CA . GLN B 1 32 ? 22.327 8.277 40.347 1.00 39.29 32 GLN B CA 1
ATOM 4695 C C . GLN B 1 32 ? 21.316 7.737 41.398 1.00 39.06 32 GLN B C 1
ATOM 4696 O O . GLN B 1 32 ? 20.090 8.000 41.332 1.00 39.52 32 GLN B O 1
ATOM 4702 N N . PRO B 1 33 ? 21.825 6.958 42.372 1.00 38.52 33 PRO B N 1
ATOM 4703 C CA . PRO B 1 33 ? 20.901 6.506 43.434 1.00 38.21 33 PRO B CA 1
ATOM 4704 C C . PRO B 1 33 ? 20.572 7.612 44.433 1.00 39.18 33 PRO B C 1
ATOM 4705 O O . PRO B 1 33 ? 21.373 8.530 44.685 1.00 36.56 33 PRO B O 1
ATOM 4709 N N . GLU B 1 34 ? 19.389 7.490 45.017 1.00 41.13 34 GLU B N 1
ATOM 4710 C CA . GLU B 1 34 ? 19.007 8.378 46.122 1.00 42.87 34 GLU B CA 1
ATOM 4711 C C . GLU B 1 34 ? 19.933 8.306 47.380 1.00 42.67 34 GLU B C 1
ATOM 4712 O O . GLU B 1 34 ? 20.098 9.318 48.038 1.00 43.15 34 GLU B O 1
ATOM 4718 N N . ALA B 1 35 ? 20.546 7.138 47.660 1.00 42.37 35 ALA B N 1
ATOM 4719 C CA . ALA B 1 35 ? 21.560 6.953 48.727 1.00 41.50 35 ALA B CA 1
ATOM 4720 C C . ALA B 1 35 ? 22.426 5.778 48.408 1.00 41.47 35 ALA B C 1
ATOM 4721 O O . ALA B 1 35 ? 22.049 4.901 47.605 1.00 39.88 35 ALA B O 1
ATOM 4723 N N . VAL B 1 36 ? 23.544 5.728 49.122 1.00 41.32 36 VAL B N 1
ATOM 4724 C CA . VAL B 1 36 ? 24.589 4.721 48.953 1.00 42.11 36 VAL B CA 1
ATOM 4725 C C . VAL B 1 36 ? 24.995 3.990 50.268 1.00 42.33 36 VAL B C 1
ATOM 4726 O O . VAL B 1 36 ? 25.678 4.551 51.130 1.00 43.82 36 VAL B O 1
ATOM 4730 N N . VAL B 1 37 ? 24.636 2.716 50.352 1.00 41.57 37 VAL B N 1
ATOM 4731 C CA . VAL B 1 37 ? 24.624 1.949 51.609 1.00 40.87 37 VAL B CA 1
ATOM 4732 C C . VAL B 1 37 ? 25.497 0.678 51.531 1.00 40.38 37 VAL B C 1
ATOM 4733 O O . VAL B 1 37 ? 25.189 -0.270 50.797 1.00 39.87 37 VAL B O 1
ATOM 4737 N N . PHE B 1 38 ? 26.608 0.698 52.251 1.00 39.25 38 PHE B N 1
ATOM 4738 C CA . PHE B 1 38 ? 27.377 -0.484 52.485 1.00 38.46 38 PHE B CA 1
ATOM 4739 C C . PHE B 1 38 ? 26.573 -1.471 53.336 1.00 37.95 38 PHE B C 1
ATOM 4740 O O . PHE B 1 38 ? 25.825 -1.090 54.263 1.00 39.60 38 PHE B O 1
ATOM 4748 N N . VAL B 1 39 ? 26.691 -2.741 52.999 1.00 34.28 39 VAL B N 1
ATOM 4749 C CA . VAL B 1 39 ? 25.966 -3.776 53.690 1.00 31.00 39 VAL B CA 1
ATOM 4750 C C . VAL B 1 39 ? 27.022 -4.598 54.511 1.00 30.53 39 VAL B C 1
ATOM 4751 O O . VAL B 1 39 ? 28.159 -4.816 54.057 1.00 28.23 39 VAL B O 1
ATOM 4755 N N . ASP B 1 40 ? 26.687 -4.970 55.760 1.00 29.69 40 ASP B N 1
ATOM 4756 C CA . ASP B 1 40 ? 27.626 -5.705 56.622 1.00 28.29 40 ASP B CA 1
ATOM 4757 C C . ASP B 1 40 ? 27.300 -7.184 56.700 1.00 27.95 40 ASP B C 1
ATOM 4758 O O . ASP B 1 40 ? 28.174 -7.944 57.122 1.00 26.21 40 ASP B O 1
ATOM 4763 N N . GLY B 1 41 ? 26.079 -7.598 56.312 1.00 26.55 41 GLY B N 1
ATOM 4764 C CA . GLY B 1 41 ? 25.748 -9.049 56.362 1.00 26.92 41 GLY B CA 1
ATOM 4765 C C . GLY B 1 41 ? 25.279 -9.609 57.710 1.00 27.56 41 GLY B C 1
ATOM 4766 O O . GLY B 1 41 ? 25.079 -10.825 57.877 1.00 26.31 41 GLY B O 1
ATOM 4767 N N . SER B 1 42 ? 25.084 -8.718 58.681 1.00 26.99 42 SER B N 1
ATOM 4768 C CA . SER B 1 42 ? 24.709 -9.147 60.006 1.00 26.85 42 SER B CA 1
ATOM 4769 C C . SER B 1 42 ? 23.276 -9.664 60.032 1.00 27.02 42 SER B C 1
ATOM 4770 O O . SER B 1 42 ? 22.464 -9.338 59.154 1.00 29.27 42 SER B O 1
ATOM 4773 N N . GLN B 1 43 ? 22.968 -10.484 61.013 1.00 26.37 43 GLN B N 1
ATOM 4774 C CA . GLN B 1 43 ? 21.571 -10.812 61.356 1.00 27.09 43 GLN B CA 1
ATOM 4775 C C . GLN B 1 43 ? 20.671 -9.605 61.626 1.00 27.15 43 GLN B C 1
ATOM 4776 O O . GLN B 1 43 ? 19.550 -9.578 61.155 1.00 29.21 43 GLN B O 1
ATOM 4782 N N . ALA B 1 44 ? 21.144 -8.607 62.378 1.00 26.38 44 ALA B N 1
ATOM 4783 C CA . ALA B 1 44 ? 20.340 -7.412 62.693 1.00 25.53 44 ALA B CA 1
ATOM 4784 C C . ALA B 1 44 ? 20.096 -6.666 61.388 1.00 25.61 44 ALA B C 1
ATOM 4785 O O . ALA B 1 44 ? 19.021 -6.183 61.163 1.00 26.74 44 ALA B O 1
ATOM 4787 N N . GLU B 1 45 ? 21.097 -6.559 60.517 1.00 27.11 45 GLU B N 1
ATOM 4788 C CA . GLU B 1 45 ? 20.834 -5.960 59.176 1.00 27.67 45 GLU B CA 1
ATOM 4789 C C . GLU B 1 45 ? 19.816 -6.752 58.353 1.00 27.94 45 GLU B C 1
ATOM 4790 O O . GLU B 1 45 ? 18.967 -6.123 57.691 1.00 29.13 45 GLU B O 1
ATOM 4796 N N . TRP B 1 46 ? 19.882 -8.099 58.393 1.00 26.78 46 TRP B N 1
ATOM 4797 C CA . TRP B 1 46 ? 18.971 -8.906 57.572 1.00 26.50 46 TRP B CA 1
ATOM 4798 C C . TRP B 1 46 ? 17.609 -8.837 58.110 1.00 27.67 46 TRP B C 1
ATOM 4799 O O . TRP B 1 46 ? 16.677 -8.823 57.324 1.00 27.62 46 TRP B O 1
ATOM 4810 N N . ASP B 1 47 ? 17.482 -8.843 59.452 1.00 28.36 47 ASP B N 1
ATOM 4811 C CA . ASP B 1 47 ? 16.180 -8.704 60.105 1.00 29.33 47 ASP B CA 1
ATOM 4812 C C . ASP B 1 47 ? 15.512 -7.340 59.780 1.00 29.77 47 ASP B C 1
ATOM 4813 O O . ASP B 1 47 ? 14.324 -7.283 59.523 1.00 29.74 47 ASP B O 1
ATOM 4818 N N . ARG B 1 48 ? 16.263 -6.256 59.866 1.00 29.49 48 ARG B N 1
ATOM 4819 C CA . ARG B 1 48 ? 15.744 -4.953 59.555 1.00 31.25 48 ARG B CA 1
ATOM 4820 C C . A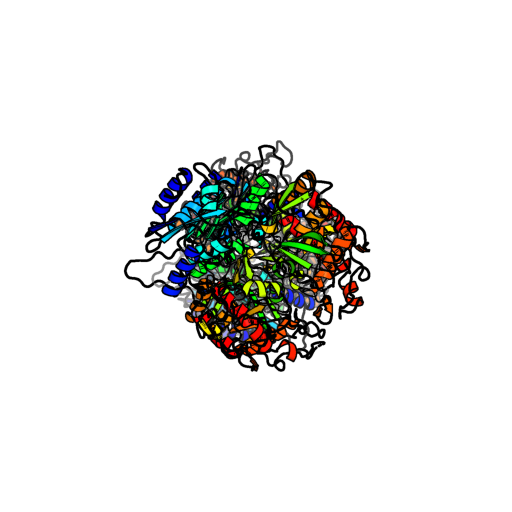RG B 1 48 ? 15.390 -4.730 58.047 1.00 33.35 48 ARG B C 1
ATOM 4821 O O . ARG B 1 48 ? 14.405 -4.038 57.736 1.00 33.38 48 ARG B O 1
ATOM 4829 N N . MET B 1 49 ? 16.145 -5.312 57.098 1.00 34.02 49 MET B N 1
ATOM 4830 C CA . MET B 1 49 ? 15.754 -5.146 55.705 1.00 34.87 49 MET B CA 1
ATOM 4831 C C . MET B 1 49 ? 14.413 -5.788 55.428 1.00 35.92 49 MET B C 1
ATOM 4832 O O . MET B 1 49 ? 13.615 -5.277 54.653 1.00 35.72 49 MET B O 1
ATOM 4837 N N . ALA B 1 50 ? 14.187 -6.913 56.094 1.00 36.97 50 ALA B N 1
ATOM 4838 C CA . ALA B 1 50 ? 12.955 -7.623 56.038 1.00 38.33 50 ALA B CA 1
ATOM 4839 C C . ALA B 1 50 ? 11.790 -6.896 56.735 1.00 39.58 50 ALA B C 1
ATOM 4840 O O . ALA B 1 50 ? 10.642 -7.047 56.292 1.00 39.98 50 ALA B O 1
ATOM 4842 N N . GLU B 1 51 ? 12.079 -6.183 57.841 1.00 39.77 51 GLU B N 1
ATOM 4843 C CA . GLU B 1 51 ? 11.147 -5.242 58.501 1.00 40.21 51 GLU B CA 1
ATOM 4844 C C . GLU B 1 51 ? 10.692 -4.268 57.425 1.00 39.42 51 GLU B C 1
ATOM 4845 O O . GLU B 1 51 ? 9.549 -4.304 57.059 1.00 39.42 51 GLU B O 1
ATOM 4846 N N . ASP B 1 52 ? 11.619 -3.492 56.864 1.00 38.90 52 ASP B N 1
ATOM 4847 C CA . ASP B 1 52 ? 11.414 -2.529 55.728 1.00 39.67 52 ASP B CA 1
ATOM 4848 C C . ASP B 1 52 ? 10.583 -3.023 54.559 1.00 39.84 52 ASP B C 1
ATOM 4849 O O . ASP B 1 52 ? 9.888 -2.239 53.863 1.00 40.04 52 ASP B O 1
ATOM 4854 N N . LEU B 1 53 ? 10.806 -4.299 54.266 1.00 39.20 53 LEU B N 1
ATOM 4855 C CA . LEU B 1 53 ? 10.245 -4.925 53.107 1.00 39.39 53 LEU B CA 1
ATOM 4856 C C . LEU B 1 53 ? 8.844 -5.374 53.353 1.00 40.07 53 LEU B C 1
ATOM 4857 O O . LEU B 1 53 ? 8.071 -5.290 52.421 1.00 40.08 53 LEU B O 1
ATOM 4862 N N . VAL B 1 54 ? 8.536 -5.885 54.566 1.00 41.78 54 VAL B N 1
ATOM 4863 C CA . VAL B 1 54 ? 7.158 -6.188 55.009 1.00 44.33 54 VAL B CA 1
ATOM 4864 C C . VAL B 1 54 ? 6.346 -4.904 55.317 1.00 45.87 54 VAL B C 1
ATOM 4865 O O . VAL B 1 54 ? 5.099 -4.962 55.405 1.00 46.27 54 VAL B O 1
ATOM 4869 N N . GLU B 1 55 ? 7.088 -3.782 55.489 1.00 47.60 55 GLU B N 1
ATOM 4870 C CA . GLU B 1 55 ? 6.654 -2.430 55.922 1.00 47.61 55 GLU B CA 1
ATOM 4871 C C . GLU B 1 55 ? 6.112 -1.815 54.671 1.00 48.73 55 GLU B C 1
ATOM 4872 O O . GLU B 1 55 ? 4.975 -1.303 54.703 1.00 49.27 55 GLU B O 1
ATOM 4878 N N . ALA B 1 56 ? 6.902 -1.870 53.577 1.00 47.59 56 ALA B N 1
ATOM 4879 C CA . ALA B 1 56 ? 6.391 -1.494 52.268 1.00 47.87 56 ALA B CA 1
ATOM 4880 C C . ALA B 1 56 ? 5.236 -2.472 51.989 1.00 48.15 56 ALA B C 1
ATOM 4881 O O . ALA B 1 56 ? 4.178 -2.303 52.577 1.00 49.08 56 ALA B O 1
ATOM 4883 N N . GLY B 1 57 ? 5.431 -3.522 51.196 1.00 47.40 57 GLY B N 1
ATOM 4884 C CA . GLY B 1 57 ? 4.454 -4.623 51.091 1.00 46.82 57 GLY B CA 1
ATOM 4885 C C . GLY B 1 57 ? 5.014 -5.570 50.030 1.00 47.05 57 GLY B C 1
ATOM 4886 O O . GLY B 1 57 ? 4.304 -6.377 49.441 1.00 46.73 57 GLY B O 1
ATOM 4887 N N . THR B 1 58 ? 6.325 -5.431 49.803 1.00 46.39 58 THR B N 1
ATOM 4888 C CA . THR B 1 58 ? 7.091 -6.206 48.873 1.00 44.90 58 THR B CA 1
ATOM 4889 C C . THR B 1 58 ? 7.321 -7.651 49.372 1.00 43.97 58 THR B C 1
ATOM 4890 O O . THR B 1 58 ? 7.433 -8.572 48.567 1.00 44.89 58 THR B O 1
ATOM 4894 N N . LEU B 1 59 ? 7.400 -7.838 50.698 1.00 41.60 59 LEU B N 1
ATOM 4895 C CA . LEU B 1 59 ? 7.452 -9.138 51.336 1.00 38.46 59 LEU B CA 1
ATOM 4896 C C . LEU B 1 59 ? 6.230 -9.354 52.161 1.00 38.46 59 LEU B C 1
ATOM 4897 O O . LEU B 1 59 ? 5.784 -8.379 52.824 1.00 39.90 59 LEU B O 1
ATOM 4902 N N . ILE B 1 60 ? 5.715 -10.591 52.206 1.00 37.14 60 ILE B N 1
ATOM 4903 C CA . ILE B 1 60 ? 4.700 -10.971 53.223 1.00 37.47 60 ILE B CA 1
ATOM 4904 C C . ILE B 1 60 ? 5.382 -11.650 54.402 1.00 38.64 60 ILE B C 1
ATOM 4905 O O . ILE B 1 60 ? 6.179 -12.576 54.185 1.00 39.82 60 ILE B O 1
ATOM 4910 N N . LYS B 1 61 ? 5.115 -11.200 55.642 1.00 37.90 61 LYS B N 1
ATOM 4911 C CA . LYS B 1 61 ? 5.589 -11.941 56.794 1.00 36.70 61 LYS B CA 1
ATOM 4912 C C . LYS B 1 61 ? 4.784 -13.144 57.057 1.00 37.21 61 LYS B C 1
ATOM 4913 O O . LYS B 1 61 ? 3.572 -13.163 57.019 1.00 37.55 61 LYS B O 1
ATOM 4919 N N . LEU B 1 62 ? 5.509 -14.193 57.324 1.00 36.65 62 LEU B N 1
ATOM 4920 C CA . LEU B 1 62 ? 4.892 -15.421 57.456 1.00 37.06 62 LEU B CA 1
ATOM 4921 C C . LEU B 1 62 ? 4.619 -15.603 58.939 1.00 37.28 62 LEU B C 1
ATOM 4922 O O . LEU B 1 62 ? 5.418 -15.168 59.775 1.00 36.63 62 LEU B O 1
ATOM 4927 N N . ASN B 1 63 ? 3.466 -16.216 59.209 1.00 38.83 63 ASN B N 1
ATOM 4928 C CA . ASN B 1 63 ? 3.046 -16.679 60.510 1.00 41.78 63 ASN B CA 1
ATOM 4929 C C . ASN B 1 63 ? 4.223 -17.181 61.369 1.00 43.76 63 ASN B C 1
ATOM 4930 O O . ASN B 1 63 ? 4.768 -18.281 61.129 1.00 44.33 63 ASN B O 1
ATOM 4935 N N . GLU B 1 64 ? 4.616 -16.356 62.354 1.00 45.56 64 GLU B N 1
ATOM 4936 C CA . GLU B 1 64 ? 5.792 -16.624 63.160 1.00 47.52 64 GLU B CA 1
ATOM 4937 C C . GLU B 1 64 ? 5.637 -17.861 64.056 1.00 48.84 64 GLU B C 1
ATOM 4938 O O . GLU B 1 64 ? 6.652 -18.396 64.538 1.00 49.95 64 GLU B O 1
ATOM 4944 N N . GLU B 1 65 ? 4.399 -18.335 64.247 1.00 49.09 65 GLU B N 1
ATOM 4945 C CA . GLU B 1 65 ? 4.146 -19.585 64.987 1.00 49.75 65 GLU B CA 1
ATOM 4946 C C . GLU B 1 65 ? 4.541 -20.794 64.138 1.00 49.16 65 GLU B C 1
ATOM 4947 O O . GLU B 1 65 ? 4.979 -21.830 64.662 1.00 49.81 65 GLU B O 1
ATOM 4953 N N . LYS B 1 66 ? 4.417 -20.646 62.817 1.00 48.06 66 LYS B N 1
ATOM 4954 C CA . LYS B 1 66 ? 4.665 -21.753 61.886 1.00 46.42 66 LYS B CA 1
ATOM 4955 C C . LYS B 1 66 ? 6.061 -21.776 61.222 1.00 44.95 66 LYS B C 1
ATOM 4956 O O . LYS B 1 66 ? 6.746 -22.793 61.255 1.00 43.86 66 LYS B O 1
ATOM 4962 N N . ARG B 1 67 ? 6.432 -20.665 60.563 1.00 43.60 67 ARG B N 1
ATOM 4963 C CA . ARG B 1 67 ? 7.743 -20.524 59.902 1.00 40.98 67 ARG B CA 1
ATOM 4964 C C . ARG B 1 67 ? 8.275 -19.225 60.474 1.00 39.22 67 ARG B C 1
ATOM 4965 O O . ARG B 1 67 ? 7.913 -18.127 59.988 1.00 39.12 67 ARG B O 1
ATOM 4973 N N . PRO B 1 68 ? 8.991 -19.344 61.625 1.00 37.17 68 PRO B N 1
ATOM 4974 C CA . PRO B 1 68 ? 9.420 -18.188 62.359 1.00 36.19 68 PRO B CA 1
ATOM 4975 C C . PRO B 1 68 ? 10.350 -17.450 61.436 1.00 35.23 68 PRO B C 1
ATOM 4976 O O . PRO B 1 68 ? 11.129 -18.123 60.848 1.00 37.04 68 PRO B O 1
ATOM 4980 N N . ASN B 1 69 ? 10.274 -16.130 61.294 1.00 31.79 69 ASN B N 1
ATOM 4981 C CA . ASN B 1 69 ? 11.303 -15.357 60.589 1.00 30.34 69 ASN B CA 1
ATOM 4982 C C . ASN B 1 69 ? 11.433 -15.732 59.111 1.00 29.82 69 ASN B C 1
ATOM 4983 O O . ASN B 1 69 ? 12.515 -15.755 58.571 1.00 28.23 69 ASN B O 1
ATOM 4988 N N . SER B 1 70 ? 10.289 -15.985 58.488 1.00 29.86 70 SER B N 1
ATOM 4989 C CA . SER B 1 70 ? 10.207 -16.401 57.133 1.00 31.15 70 SER B CA 1
ATOM 4990 C C . SER B 1 70 ? 9.291 -15.462 56.390 1.00 31.32 70 SER B C 1
ATOM 4991 O O . SER B 1 70 ? 8.255 -15.103 56.914 1.00 30.05 70 SER B O 1
ATOM 4994 N N . TYR B 1 71 ? 9.715 -15.091 55.166 1.00 31.71 71 TYR B N 1
ATOM 4995 C CA . TYR B 1 71 ? 8.966 -14.190 54.248 1.00 31.35 71 TYR B CA 1
ATOM 4996 C C . TYR B 1 71 ? 8.612 -14.826 52.907 1.00 30.61 71 TYR B C 1
ATOM 4997 O O . TYR B 1 71 ? 9.310 -15.651 52.430 1.00 30.42 71 TYR B O 1
ATOM 5006 N N . LEU B 1 72 ? 7.489 -14.401 52.335 1.00 31.18 72 LEU B N 1
ATOM 5007 C CA . LEU B 1 72 ? 7.079 -14.719 50.981 1.00 30.25 72 LEU B CA 1
ATOM 5008 C C . LEU B 1 72 ? 7.192 -13.449 50.077 1.00 29.87 72 LEU B C 1
ATOM 5009 O O . LEU B 1 72 ? 6.751 -12.397 50.452 1.00 29.71 72 LEU B O 1
ATOM 5014 N N . ALA B 1 73 ? 7.798 -13.595 48.888 1.00 30.04 73 ALA B N 1
ATOM 5015 C CA . ALA B 1 73 ? 7.799 -12.595 47.802 1.00 29.76 73 ALA B CA 1
ATOM 5016 C C . ALA B 1 73 ? 7.015 -13.105 46.586 1.00 30.61 73 ALA B C 1
ATOM 5017 O O . ALA B 1 73 ? 6.978 -14.310 46.277 1.00 30.79 73 ALA B O 1
ATOM 5019 N N . ARG B 1 74 ? 6.340 -12.185 45.927 1.00 31.55 74 ARG B N 1
ATOM 5020 C CA . ARG B 1 74 ? 5.593 -12.515 44.719 1.00 33.25 74 ARG B CA 1
ATOM 5021 C C . ARG B 1 74 ? 6.105 -11.618 43.582 1.00 33.99 74 ARG B C 1
ATOM 5022 O O . ARG B 1 74 ? 6.270 -10.388 43.791 1.00 34.97 74 ARG B O 1
ATOM 5030 N N . SER B 1 75 ? 6.437 -12.186 42.413 1.00 34.41 75 SER B N 1
ATOM 5031 C CA . SER B 1 75 ? 6.995 -11.339 41.365 1.00 34.84 75 SER B CA 1
ATOM 5032 C C . SER B 1 75 ? 6.063 -11.092 40.188 1.00 36.91 75 SER B C 1
ATOM 5033 O O . SER B 1 75 ? 5.189 -11.932 39.898 1.00 37.84 75 SER B O 1
ATOM 5036 N N . ASN B 1 76 ? 6.227 -9.943 39.528 1.00 38.20 76 ASN B N 1
ATOM 5037 C CA . ASN B 1 76 ? 5.721 -9.798 38.182 1.00 40.14 76 ASN B CA 1
ATOM 5038 C C . ASN B 1 76 ? 5.799 -11.147 37.477 1.00 40.78 76 ASN B C 1
ATOM 5039 O O . ASN B 1 76 ? 6.887 -11.758 37.467 1.00 41.67 76 ASN B O 1
ATOM 5044 N N . PRO B 1 77 ? 4.671 -11.642 36.891 1.00 41.45 77 PRO B N 1
ATOM 5045 C CA . PRO B 1 77 ? 4.768 -12.915 36.098 1.00 41.42 77 PRO B CA 1
ATOM 5046 C C . PRO B 1 77 ? 5.741 -12.869 34.892 1.00 41.44 77 PRO B C 1
ATOM 5047 O O . PRO B 1 77 ? 6.083 -13.913 34.271 1.00 41.49 77 PRO B O 1
ATOM 5051 N N . SER B 1 78 ? 6.213 -11.676 34.566 1.00 41.62 78 SER B N 1
ATOM 5052 C CA . SER B 1 78 ? 7.113 -11.493 33.434 1.00 40.74 78 SER B CA 1
ATOM 5053 C C . SER B 1 78 ? 8.529 -11.385 33.968 1.00 40.41 78 SER B C 1
ATOM 5054 O O . SER B 1 78 ? 9.413 -10.831 33.277 1.00 40.58 78 SER B O 1
ATOM 5057 N N . ASP B 1 79 ? 8.727 -11.872 35.207 1.00 38.65 79 ASP B N 1
ATOM 5058 C CA . ASP B 1 79 ? 10.068 -11.935 35.846 1.00 37.92 79 ASP B CA 1
ATOM 5059 C C . ASP B 1 79 ? 10.104 -13.107 36.803 1.00 37.27 79 ASP B C 1
ATOM 5060 O O . ASP B 1 79 ? 10.216 -12.935 38.010 1.00 36.86 79 ASP B O 1
ATOM 5065 N N . VAL B 1 80 ? 9.896 -14.295 36.263 1.00 37.39 80 VAL B N 1
ATOM 5066 C CA . VAL B 1 80 ? 9.722 -15.543 37.087 1.00 36.90 80 VAL B CA 1
ATOM 5067 C C . VAL B 1 80 ? 10.837 -16.603 36.854 1.00 37.57 80 VAL B C 1
ATOM 5068 O O . VAL B 1 80 ? 10.948 -17.554 37.639 1.00 37.52 80 VAL B O 1
ATOM 5072 N N . ALA B 1 81 ? 11.628 -16.435 35.771 1.00 37.28 81 ALA B N 1
ATOM 5073 C CA . ALA B 1 81 ? 12.854 -17.264 35.498 1.00 37.04 81 ALA B CA 1
ATOM 5074 C C . ALA B 1 81 ? 14.074 -16.513 34.824 1.00 36.94 81 ALA B C 1
ATOM 5075 O O . ALA B 1 81 ? 13.940 -15.372 34.348 1.00 36.25 81 ALA B O 1
ATOM 5077 N N . ARG B 1 82 ? 15.256 -17.148 34.831 1.00 38.15 82 ARG B N 1
ATOM 5078 C CA . ARG B 1 82 ? 16.421 -16.823 33.957 1.00 38.00 82 ARG B CA 1
ATOM 5079 C C . ARG B 1 82 ? 15.915 -16.419 32.547 1.00 37.85 82 ARG B C 1
ATOM 5080 O O . ARG B 1 82 ? 15.008 -17.059 32.058 1.00 37.61 82 ARG B O 1
ATOM 5088 N N . VAL B 1 83 ? 16.438 -15.347 31.918 1.00 37.62 83 VAL B N 1
ATOM 5089 C CA . VAL B 1 83 ? 16.041 -15.008 30.533 1.00 36.90 83 VAL B CA 1
ATOM 5090 C C . VAL B 1 83 ? 17.173 -15.269 29.563 1.00 36.33 83 VAL B C 1
ATOM 5091 O O . VAL B 1 83 ? 17.913 -14.362 29.297 1.00 38.03 83 VAL B O 1
ATOM 5095 N N . GLU B 1 84 ? 17.311 -16.509 29.069 1.00 35.48 84 GLU B N 1
ATOM 5096 C CA . GLU B 1 84 ? 18.393 -16.977 28.229 1.00 33.68 84 GLU B CA 1
ATOM 5097 C C . GLU B 1 84 ? 18.631 -16.268 26.873 1.00 33.73 84 GLU B C 1
ATOM 5098 O O . GLU B 1 84 ? 19.753 -16.271 26.404 1.00 33.18 84 GLU B O 1
ATOM 5104 N N . SER B 1 85 ? 17.599 -15.712 26.229 1.00 32.95 85 SER B N 1
ATOM 5105 C CA . SER B 1 85 ? 17.745 -14.967 24.972 1.00 32.18 85 SER B CA 1
ATOM 5106 C C . SER B 1 85 ? 18.404 -13.576 25.215 1.00 31.64 85 SER B C 1
ATOM 5107 O O . SER B 1 85 ? 18.952 -12.987 24.295 1.00 31.41 85 SER B O 1
ATOM 5110 N N . ARG B 1 86 ? 18.334 -13.049 26.448 1.00 29.56 86 ARG B N 1
ATOM 5111 C CA . ARG B 1 86 ? 19.148 -11.887 26.821 1.00 26.45 86 ARG B CA 1
ATOM 5112 C C . ARG B 1 86 ? 20.270 -12.074 27.767 1.00 22.89 86 ARG B C 1
ATOM 5113 O O . ARG B 1 86 ? 20.657 -11.127 28.347 1.00 22.64 86 ARG B O 1
ATOM 5121 N N . THR B 1 87 ? 20.800 -13.285 27.911 1.00 22.16 87 THR B N 1
ATOM 5122 C CA . THR B 1 87 ? 22.037 -13.589 28.698 1.00 21.57 87 THR B CA 1
ATOM 5123 C C . THR B 1 87 ? 23.235 -13.758 27.724 1.00 20.77 87 THR B C 1
ATOM 5124 O O . THR B 1 87 ? 23.148 -14.520 26.763 1.00 18.46 87 THR B O 1
ATOM 5128 N N . PHE B 1 88 ? 24.304 -12.996 27.941 1.00 21.58 88 PHE B N 1
ATOM 5129 C CA . PHE B 1 88 ? 25.327 -12.740 26.862 1.00 22.64 88 PHE B CA 1
ATOM 5130 C C . PHE B 1 88 ? 26.708 -13.083 27.390 1.00 22.96 88 PHE B C 1
ATOM 5131 O O . PHE B 1 88 ? 27.002 -12.799 28.526 1.00 22.26 88 PHE B O 1
ATOM 5139 N N . ILE B 1 89 ? 27.502 -13.781 26.594 1.00 24.13 89 ILE B N 1
ATOM 5140 C CA . ILE B 1 89 ? 28.888 -13.979 26.903 1.00 25.25 89 ILE B CA 1
ATOM 5141 C C . ILE B 1 89 ? 29.662 -12.942 25.993 1.00 26.37 89 ILE B C 1
ATOM 5142 O O . ILE B 1 89 ? 30.078 -13.269 24.897 1.00 26.40 89 ILE B O 1
ATOM 5147 N N . CYS B 1 90 ? 29.781 -11.678 26.441 1.00 27.01 90 CYS B N 1
ATOM 5148 C CA . CYS B 1 90 ? 30.560 -10.644 25.750 1.00 27.45 90 CYS B CA 1
ATOM 5149 C C . CYS B 1 90 ? 32.107 -10.710 25.883 1.00 28.80 90 CYS B C 1
ATOM 5150 O O . CYS B 1 90 ? 32.735 -9.851 26.504 1.00 27.78 90 CYS B O 1
ATOM 5153 N N . SER B 1 91 ? 32.675 -11.737 25.248 1.00 30.22 91 SER B N 1
ATOM 5154 C CA . SER B 1 91 ? 34.069 -11.879 24.959 1.00 31.00 91 SER B CA 1
ATOM 5155 C C . SER B 1 91 ? 34.331 -10.981 23.745 1.00 32.32 91 SER B C 1
ATOM 5156 O O . SER B 1 91 ? 33.447 -10.739 22.928 1.00 32.85 91 SER B O 1
ATOM 5159 N N . GLU B 1 92 ? 35.548 -10.495 23.626 1.00 34.12 92 GLU B N 1
ATOM 5160 C CA . GLU B 1 92 ? 35.982 -9.647 22.516 1.00 35.87 92 GLU B CA 1
ATOM 5161 C C . GLU B 1 92 ? 35.871 -10.441 21.246 1.00 36.27 92 GLU B C 1
ATOM 5162 O O . GLU B 1 92 ? 35.189 -9.997 20.322 1.00 37.21 92 GLU B O 1
ATOM 5168 N N . LYS B 1 93 ? 36.427 -11.658 21.230 1.00 36.24 93 LYS B N 1
ATOM 5169 C CA . LYS B 1 93 ? 36.204 -12.600 20.097 1.00 36.44 93 LYS B CA 1
ATOM 5170 C C . LYS B 1 93 ? 34.985 -13.598 20.304 1.00 36.20 93 LYS B C 1
ATOM 5171 O O . LYS B 1 93 ? 35.065 -14.483 21.139 1.00 35.71 93 LYS B O 1
ATOM 5177 N N . GLU B 1 94 ? 33.867 -13.406 19.564 1.00 35.64 94 GLU B N 1
ATOM 5178 C CA . GLU B 1 94 ? 32.836 -14.438 19.251 1.00 34.61 94 GLU B CA 1
ATOM 5179 C C . GLU B 1 94 ? 33.158 -15.953 19.531 1.00 33.48 94 GLU B C 1
ATOM 5180 O O . GLU B 1 94 ? 32.423 -16.642 20.256 1.00 32.14 94 GLU B O 1
ATOM 5186 N N . GLU B 1 95 ? 34.248 -16.447 18.951 1.00 32.08 95 GLU B N 1
ATOM 5187 C CA . GLU B 1 95 ? 34.725 -17.835 19.148 1.00 31.03 95 GLU B CA 1
ATOM 5188 C C . GLU B 1 95 ? 34.933 -18.220 20.566 1.00 29.99 95 GLU B C 1
ATOM 5189 O O . GLU B 1 95 ? 34.903 -19.415 20.911 1.00 29.45 95 GLU B O 1
ATOM 5195 N N . ASP B 1 96 ? 35.204 -17.197 21.377 1.00 28.52 96 ASP B N 1
ATOM 5196 C CA . ASP B 1 96 ? 35.431 -17.372 22.780 1.00 28.06 96 ASP B CA 1
ATOM 5197 C C . ASP B 1 96 ? 34.181 -17.509 23.685 1.00 26.36 96 ASP B C 1
ATOM 5198 O O . ASP B 1 96 ? 34.284 -17.979 24.791 1.00 27.08 96 ASP B O 1
ATOM 5203 N N . ALA B 1 97 ? 33.029 -17.111 23.165 1.00 25.52 97 ALA B N 1
ATOM 5204 C CA . ALA B 1 97 ? 31.693 -17.553 23.581 1.00 23.24 97 ALA B CA 1
ATOM 5205 C C . ALA B 1 97 ? 31.383 -18.943 23.040 1.00 23.13 97 ALA B C 1
ATOM 5206 O O . ALA B 1 97 ? 30.878 -19.815 23.809 1.00 23.30 97 ALA B O 1
ATOM 5208 N N . GLY B 1 98 ? 31.575 -19.152 21.720 1.00 22.14 98 GLY B N 1
ATOM 5209 C CA . GLY B 1 98 ? 31.410 -20.514 21.150 1.00 21.68 98 GLY B CA 1
ATOM 5210 C C . GLY B 1 98 ? 29.942 -20.861 20.920 1.00 23.08 98 GLY B C 1
ATOM 5211 O O . GLY B 1 98 ? 29.051 -19.980 21.030 1.00 25.43 98 GLY B O 1
ATOM 5212 N N . PRO B 1 99 ? 29.649 -22.106 20.567 1.00 21.95 99 PRO B N 1
ATOM 5213 C CA . PRO B 1 99 ? 28.303 -22.304 20.023 1.00 22.60 99 PRO B CA 1
ATOM 5214 C C . PRO B 1 99 ? 27.093 -22.487 20.994 1.00 23.00 99 PRO B C 1
ATOM 5215 O O . PRO B 1 99 ? 25.962 -22.358 20.555 1.00 23.41 99 PRO B O 1
ATOM 5219 N N . THR B 1 100 ? 27.341 -22.756 22.282 1.00 22.52 100 THR B N 1
ATOM 5220 C CA . THR B 1 100 ? 26.291 -22.898 23.318 1.00 21.18 100 THR B CA 1
ATOM 5221 C C . THR B 1 100 ? 25.971 -21.541 24.022 1.00 21.29 100 THR B C 1
ATOM 5222 O O . THR B 1 100 ? 25.076 -21.443 24.890 1.00 20.86 100 THR B O 1
ATOM 5226 N N . ASN B 1 101 ? 26.713 -20.496 23.666 1.00 20.04 101 ASN B N 1
ATOM 5227 C CA . ASN B 1 101 ? 26.468 -19.162 24.246 1.00 20.67 101 ASN B CA 1
ATOM 5228 C C . ASN B 1 101 ? 25.853 -18.168 23.296 1.00 20.75 101 ASN B C 1
ATOM 5229 O O . ASN B 1 101 ? 26.203 -18.143 22.133 1.00 19.44 101 ASN B O 1
ATOM 5234 N N . ASN B 1 102 ? 24.970 -17.301 23.783 1.00 23.42 102 ASN B N 1
ATOM 5235 C CA . ASN B 1 102 ? 24.695 -16.037 23.001 1.00 24.49 102 ASN B CA 1
ATOM 5236 C C . ASN B 1 102 ? 25.833 -15.055 23.042 1.00 25.15 102 ASN B C 1
ATOM 5237 O O . ASN B 1 102 ? 26.584 -14.991 24.020 1.00 25.36 102 ASN B O 1
ATOM 5242 N N . TRP B 1 103 ? 25.979 -14.272 21.977 1.00 27.19 103 TRP B N 1
ATOM 5243 C CA . TRP B 1 103 ? 27.086 -13.322 21.938 1.00 28.31 103 TRP B CA 1
ATOM 5244 C C . TRP B 1 103 ? 26.645 -11.944 21.413 1.00 30.27 103 TRP B C 1
ATOM 5245 O O . TRP B 1 103 ? 25.577 -11.795 20.803 1.00 32.26 103 TRP B O 1
ATOM 5256 N N . ALA B 1 104 ? 27.468 -10.933 21.694 1.00 31.16 104 ALA B N 1
ATOM 5257 C CA . ALA B 1 104 ? 27.227 -9.535 21.311 1.00 30.17 104 ALA B CA 1
ATOM 5258 C C . ALA B 1 104 ? 28.543 -8.887 21.661 1.00 30.46 104 ALA B C 1
ATOM 5259 O O . ALA B 1 104 ? 29.210 -9.334 22.617 1.00 30.75 104 ALA B O 1
ATOM 5261 N N . PRO B 1 105 ? 28.994 -7.897 20.830 1.00 31.13 105 PRO B N 1
ATOM 5262 C CA . PRO B 1 105 ? 30.372 -7.342 21.061 1.00 29.52 105 PRO B CA 1
ATOM 5263 C C . PRO B 1 105 ? 30.457 -6.561 22.388 1.00 28.02 105 PRO B C 1
ATOM 5264 O O . PRO B 1 105 ? 29.464 -5.884 22.801 1.00 25.68 105 PRO B O 1
ATOM 5268 N N . PRO B 1 106 ? 31.590 -6.722 23.100 1.00 28.14 106 PRO B N 1
ATOM 5269 C CA . PRO B 1 106 ? 31.629 -6.197 24.482 1.00 29.88 106 PRO B CA 1
ATOM 5270 C C . PRO B 1 106 ? 31.312 -4.667 24.641 1.00 31.24 106 PRO B C 1
ATOM 5271 O O . PRO B 1 106 ? 30.475 -4.279 25.473 1.00 29.21 106 PRO B O 1
ATOM 5275 N N . GLN B 1 107 ? 31.955 -3.824 23.816 1.00 31.94 107 GLN B N 1
ATOM 5276 C CA . GLN B 1 107 ? 31.858 -2.420 23.985 1.00 32.69 107 GLN B CA 1
ATOM 5277 C C . GLN B 1 107 ? 30.437 -1.941 23.747 1.00 32.28 107 GLN B C 1
ATOM 5278 O O . GLN B 1 107 ? 29.933 -1.123 24.531 1.00 33.01 107 GLN B O 1
ATOM 5284 N N . ALA B 1 108 ? 29.775 -2.429 22.716 1.00 31.84 108 ALA B N 1
ATOM 5285 C CA . ALA B 1 108 ? 28.410 -1.986 22.396 1.00 33.29 108 ALA B CA 1
ATOM 5286 C C . ALA B 1 108 ? 27.333 -2.419 23.395 1.00 34.40 108 ALA B C 1
ATOM 5287 O O . ALA B 1 108 ? 26.216 -1.805 23.483 1.00 35.92 108 ALA B O 1
ATOM 5289 N N . MET B 1 109 ? 27.622 -3.531 24.067 1.00 34.03 109 MET B N 1
ATOM 5290 C CA . MET B 1 109 ? 26.754 -4.072 25.090 1.00 33.19 109 MET B CA 1
ATOM 5291 C C . MET B 1 109 ? 26.856 -3.184 26.333 1.00 32.71 109 MET B C 1
ATOM 5292 O O . MET B 1 109 ? 25.845 -2.635 26.769 1.00 32.95 109 MET B O 1
ATOM 5297 N N . LYS B 1 110 ? 28.075 -2.913 26.809 1.00 32.44 110 LYS B N 1
ATOM 5298 C CA . LYS B 1 110 ? 28.297 -1.821 27.789 1.00 31.62 110 LYS B CA 1
ATOM 5299 C C . LYS B 1 110 ? 27.707 -0.446 27.339 1.00 32.14 110 LYS B C 1
ATOM 5300 O O . LYS B 1 110 ? 26.960 0.099 28.070 1.00 31.52 110 LYS B O 1
ATOM 5306 N N . ASP B 1 111 ? 28.005 0.092 26.152 1.00 33.22 111 ASP B N 1
ATOM 5307 C CA . ASP B 1 111 ? 27.382 1.331 25.749 1.00 34.06 111 ASP B CA 1
ATOM 5308 C C . ASP B 1 111 ? 25.926 1.146 25.802 1.00 34.82 111 ASP B C 1
ATOM 5309 O O . ASP B 1 111 ? 25.249 2.010 26.297 1.00 36.19 111 ASP B O 1
ATOM 5314 N N . GLU B 1 112 ? 25.413 0.006 25.338 1.00 37.14 112 GLU B N 1
ATOM 5315 C CA . GLU B 1 112 ? 23.946 -0.228 25.345 1.00 36.97 112 GLU B CA 1
ATOM 5316 C C . GLU B 1 112 ? 23.308 -0.332 26.726 1.00 38.58 112 GLU B C 1
ATOM 5317 O O . GLU B 1 112 ? 22.237 0.309 26.998 1.00 38.63 112 GLU B O 1
ATOM 5323 N N . MET B 1 113 ? 23.874 -1.220 27.572 1.00 38.30 113 MET B N 1
ATOM 5324 C CA . MET B 1 113 ? 23.430 -1.300 28.967 1.00 37.35 113 MET B CA 1
ATOM 5325 C C . MET B 1 113 ? 23.539 0.070 29.682 1.00 36.80 113 MET B C 1
ATOM 5326 O O . MET B 1 113 ? 22.568 0.520 30.331 1.00 36.94 113 MET B O 1
ATOM 5331 N N . SER B 1 114 ? 24.661 0.765 29.493 1.00 34.86 114 SER B N 1
ATOM 5332 C CA . SER B 1 114 ? 24.801 2.155 29.931 1.00 34.99 114 SER B CA 1
ATOM 5333 C C . SER B 1 114 ? 23.592 3.134 29.739 1.00 36.09 114 SER B C 1
ATOM 5334 O O . SER B 1 114 ? 23.348 4.013 30.595 1.00 36.31 114 SER B O 1
ATOM 5337 N N . LYS B 1 115 ? 22.799 2.964 28.681 1.00 37.07 115 LYS B N 1
ATOM 5338 C CA . LYS B 1 115 ? 21.703 3.921 28.364 1.00 37.40 115 LYS B CA 1
ATOM 5339 C C . LYS B 1 115 ? 20.475 3.541 29.114 1.00 36.86 115 LYS B C 1
ATOM 5340 O O . LYS B 1 115 ? 19.550 4.357 29.360 1.00 37.04 115 LYS B O 1
ATOM 5346 N N . HIS B 1 116 ? 20.460 2.275 29.474 1.00 35.37 116 HIS B N 1
ATOM 5347 C CA . HIS B 1 116 ? 19.459 1.757 30.377 1.00 34.75 116 HIS B CA 1
ATOM 5348 C C . HIS B 1 116 ? 19.893 2.019 31.849 1.00 34.72 116 HIS B C 1
ATOM 5349 O O . HIS B 1 116 ? 19.036 2.419 32.663 1.00 32.95 116 HIS B O 1
ATOM 5356 N N . TYR B 1 117 ? 21.204 1.847 32.162 1.00 33.15 117 TYR B N 1
ATOM 5357 C CA . TYR B 1 117 ? 21.751 2.182 33.514 1.00 34.19 117 TYR B CA 1
ATOM 5358 C C . TYR B 1 117 ? 21.657 3.676 34.001 1.00 35.40 117 TYR B C 1
ATOM 5359 O O . TYR B 1 117 ? 21.656 3.936 35.229 1.00 35.33 117 TYR B O 1
ATOM 5368 N N . ALA B 1 118 ? 21.584 4.616 33.033 1.00 35.96 118 ALA B N 1
ATOM 5369 C CA . ALA B 1 118 ? 21.558 6.069 33.251 1.00 35.76 118 ALA B CA 1
ATOM 5370 C C . ALA B 1 118 ? 20.354 6.491 34.072 1.00 35.77 118 ALA B C 1
ATOM 5371 O O . ALA B 1 118 ? 19.209 6.406 33.612 1.00 35.35 118 ALA B O 1
ATOM 5373 N N . GLY B 1 119 ? 20.636 6.923 35.314 1.00 36.45 119 GLY B N 1
ATOM 5374 C CA . GLY B 1 119 ? 19.599 7.351 36.272 1.00 37.16 119 GLY B CA 1
ATOM 5375 C C . GLY B 1 119 ? 18.560 6.306 36.628 1.00 37.54 119 GLY B C 1
ATOM 5376 O O . GLY B 1 119 ? 17.450 6.673 37.065 1.00 37.39 119 GLY B O 1
ATOM 5377 N N . SER B 1 120 ? 18.892 5.007 36.428 1.00 38.45 120 SER B N 1
ATOM 5378 C CA . SER B 1 120 ? 17.946 3.894 36.704 1.00 38.42 120 SER B CA 1
ATOM 5379 C C . SER B 1 120 ? 17.619 3.693 38.210 1.00 37.62 120 SER B C 1
ATOM 5380 O O . SER B 1 120 ? 16.552 3.130 38.549 1.00 37.78 120 SER B O 1
ATOM 5383 N N . MET B 1 121 ? 18.508 4.181 39.084 1.00 37.56 121 MET B N 1
ATOM 5384 C CA . MET B 1 121 ? 18.259 4.216 40.585 1.00 38.56 121 MET B CA 1
ATOM 5385 C C . MET B 1 121 ? 17.774 5.534 41.234 1.00 38.84 121 MET B C 1
ATOM 5386 O O . MET B 1 121 ? 17.896 5.684 42.442 1.00 39.29 121 MET B O 1
ATOM 5391 N N . LYS B 1 122 ? 17.268 6.466 40.407 1.00 40.69 122 LYS B N 1
ATOM 5392 C CA . LYS B 1 122 ? 16.436 7.597 40.827 1.00 40.46 122 LYS B CA 1
ATOM 5393 C C . LYS B 1 122 ? 15.360 6.998 41.697 1.00 40.09 122 LYS B C 1
ATOM 5394 O O . LYS B 1 122 ? 14.596 6.133 41.240 1.00 38.45 122 LYS B O 1
ATOM 5400 N N . GLY B 1 123 ? 15.324 7.488 42.943 1.00 39.35 123 GLY B N 1
ATOM 5401 C CA . GLY B 1 123 ? 14.280 7.160 43.901 1.00 39.73 123 GLY B CA 1
ATOM 5402 C C . GLY B 1 123 ? 14.707 6.064 44.867 1.00 39.31 123 GLY B C 1
ATOM 5403 O O . GLY B 1 123 ? 13.972 5.788 45.787 1.00 39.62 123 GLY B O 1
ATOM 5404 N N . ARG B 1 124 ? 15.895 5.454 44.661 1.00 37.76 124 ARG B N 1
ATOM 5405 C CA . ARG B 1 124 ? 16.233 4.222 45.371 1.00 36.43 124 ARG B CA 1
ATOM 5406 C C . ARG B 1 124 ? 17.606 4.258 46.016 1.00 35.49 124 ARG B C 1
ATOM 5407 O O . ARG B 1 124 ? 18.427 5.108 45.764 1.00 34.73 124 ARG B O 1
ATOM 5415 N N . THR B 1 125 ? 17.834 3.282 46.862 1.00 35.45 125 THR B N 1
ATOM 5416 C CA . THR B 1 125 ? 19.132 3.150 47.454 1.00 34.06 125 THR B CA 1
ATOM 5417 C C . THR B 1 125 ? 19.933 2.223 46.627 1.00 34.41 125 THR B C 1
ATOM 5418 O O . THR B 1 125 ? 19.377 1.300 46.000 1.00 34.64 125 THR B O 1
ATOM 5422 N N . MET B 1 126 ? 21.236 2.485 46.643 1.00 34.19 126 MET B N 1
ATOM 5423 C CA . MET B 1 126 ? 22.248 1.627 46.104 1.00 33.53 126 MET B CA 1
ATOM 5424 C C . MET B 1 126 ? 22.898 0.866 47.227 1.00 32.67 126 MET B C 1
ATOM 5425 O O . MET B 1 126 ? 23.447 1.497 48.112 1.00 32.47 126 MET B O 1
ATOM 5430 N N . TYR B 1 127 ? 22.867 -0.473 47.205 1.00 32.04 127 TYR B N 1
ATOM 5431 C CA . TYR B 1 127 ? 23.623 -1.255 48.223 1.00 30.06 127 TYR B CA 1
ATOM 5432 C C . TYR B 1 127 ? 24.904 -1.752 47.643 1.00 29.39 127 TYR B C 1
ATOM 5433 O O . TYR B 1 127 ? 24.920 -2.273 46.509 1.00 30.84 127 TYR B O 1
ATOM 5442 N N . VAL B 1 128 ? 25.984 -1.481 48.368 1.00 27.82 128 VAL B N 1
ATOM 5443 C CA . VAL B 1 128 ? 27.308 -1.996 48.059 1.00 26.91 128 VAL B CA 1
ATOM 5444 C C . VAL B 1 128 ? 27.394 -3.288 48.883 1.00 26.97 128 VAL B C 1
ATOM 5445 O O . VAL B 1 128 ? 27.237 -3.293 50.107 1.00 26.71 128 VAL B O 1
ATOM 5449 N N . VAL B 1 129 ? 27.573 -4.390 48.193 1.00 26.54 129 VAL B N 1
ATOM 5450 C CA . VAL B 1 129 ? 27.419 -5.744 48.781 1.00 25.73 129 VAL B CA 1
ATOM 5451 C C . VAL B 1 129 ? 28.675 -6.543 48.493 1.00 25.06 129 VAL B C 1
ATOM 5452 O O . VAL B 1 129 ? 28.738 -7.170 47.437 1.00 24.00 129 VAL B O 1
ATOM 5456 N N . PRO B 1 130 ? 29.657 -6.530 49.427 1.00 24.59 130 PRO B N 1
ATOM 5457 C CA . PRO B 1 130 ? 30.822 -7.286 49.218 1.00 25.18 130 PRO B CA 1
ATOM 5458 C C . PRO B 1 130 ? 30.444 -8.723 49.601 1.00 27.60 130 PRO B C 1
ATOM 5459 O O . PRO B 1 130 ? 29.487 -8.924 50.458 1.00 28.53 130 PRO B O 1
ATOM 5463 N N . PHE B 1 131 ? 31.139 -9.693 48.990 1.00 26.60 131 PHE B N 1
ATOM 5464 C CA . PHE B 1 131 ? 30.741 -11.091 49.151 1.00 27.30 131 PHE B CA 1
ATOM 5465 C C . PHE B 1 131 ? 31.921 -12.035 48.903 1.00 25.80 131 PHE B C 1
ATOM 5466 O O . PHE B 1 131 ? 32.899 -11.610 48.339 1.00 26.34 131 PHE B O 1
ATOM 5474 N N . CYS B 1 132 ? 31.846 -13.269 49.382 1.00 25.67 132 CYS B N 1
ATOM 5475 C CA . CYS B 1 132 ? 32.967 -14.238 49.269 1.00 24.64 132 CYS B CA 1
ATOM 5476 C C . CYS B 1 132 ? 32.464 -15.594 48.779 1.00 26.27 132 CYS B C 1
ATOM 5477 O O . CYS B 1 132 ? 31.544 -16.193 49.399 1.00 24.43 132 CYS B O 1
ATOM 5480 N N . MET B 1 133 ? 33.084 -16.096 47.676 1.00 27.37 133 MET B N 1
ATOM 5481 C CA . MET B 1 133 ? 32.668 -17.362 46.989 1.00 27.65 133 MET B CA 1
ATOM 5482 C C . MET B 1 133 ? 33.199 -18.705 47.536 1.00 30.22 133 MET B C 1
ATOM 5483 O O . MET B 1 133 ? 33.854 -19.431 46.767 1.00 31.32 133 MET B O 1
ATOM 5488 N N . GLY B 1 134 ? 32.859 -19.087 48.782 1.00 31.00 134 GLY B N 1
ATOM 5489 C CA . GLY B 1 134 ? 33.410 -20.265 49.453 1.00 31.35 134 GLY B CA 1
ATOM 5490 C C . GLY B 1 134 ? 33.846 -19.827 50.829 1.00 32.74 134 GLY B C 1
ATOM 5491 O O . GLY B 1 134 ? 33.775 -18.649 51.118 1.00 32.93 134 GLY B O 1
ATOM 5492 N N . PRO B 1 135 ? 34.161 -20.766 51.747 1.00 33.57 135 PRO B N 1
ATOM 5493 C CA . PRO B 1 135 ? 34.626 -20.416 53.085 1.00 33.37 135 PRO B CA 1
ATOM 5494 C C . PRO B 1 135 ? 35.571 -19.193 53.137 1.00 34.77 135 PRO B C 1
ATOM 5495 O O . PRO B 1 135 ? 36.593 -19.166 52.413 1.00 34.35 135 PRO B O 1
ATOM 5499 N N . ILE B 1 136 ? 35.267 -18.240 54.039 1.00 35.86 136 ILE B N 1
ATOM 5500 C CA . ILE B 1 136 ? 36.048 -17.001 54.247 1.00 36.95 136 ILE B CA 1
ATOM 5501 C C . ILE B 1 136 ? 37.435 -17.181 54.873 1.00 38.26 136 ILE B C 1
ATOM 5502 O O . ILE B 1 136 ? 38.351 -16.357 54.643 1.00 38.64 136 ILE B O 1
ATOM 5507 N N . SER B 1 137 ? 37.574 -18.211 55.704 1.00 38.81 137 SER B N 1
ATOM 5508 C CA . SER B 1 137 ? 38.873 -18.608 56.264 1.00 39.21 137 SER B CA 1
ATOM 5509 C C . SER B 1 137 ? 39.885 -19.039 55.227 1.00 38.96 137 SER B C 1
ATOM 5510 O O . SER B 1 137 ? 41.037 -19.197 55.567 1.00 39.77 137 SER B O 1
ATOM 5513 N N . ASP B 1 138 ? 39.462 -19.263 53.981 1.00 40.00 138 ASP B N 1
ATOM 5514 C CA . ASP B 1 138 ? 40.383 -19.520 52.836 1.00 38.79 138 ASP B CA 1
ATOM 5515 C C . ASP B 1 138 ? 41.464 -18.460 52.752 1.00 39.14 138 ASP B C 1
ATOM 5516 O O . ASP B 1 138 ? 41.135 -17.280 52.853 1.00 38.07 138 ASP B O 1
ATOM 5521 N N . PRO B 1 139 ? 42.741 -18.866 52.516 1.00 39.91 139 PRO B N 1
ATOM 5522 C CA . PRO B 1 139 ? 43.807 -17.911 52.291 1.00 40.54 139 PRO B CA 1
ATOM 5523 C C . PRO B 1 139 ? 43.379 -16.945 51.212 1.00 40.76 139 PRO B C 1
ATOM 5524 O O . PRO B 1 139 ? 43.170 -15.791 51.512 1.00 41.33 139 PRO B O 1
ATOM 5528 N N . ASP B 1 140 ? 43.184 -17.409 49.983 1.00 40.36 140 ASP B N 1
ATOM 5529 C CA . ASP B 1 140 ? 42.829 -16.482 48.920 1.00 40.54 140 ASP B CA 1
ATOM 5530 C C . ASP B 1 140 ? 41.501 -16.837 48.255 1.00 39.37 140 ASP B C 1
ATOM 5531 O O . ASP B 1 140 ? 41.488 -17.531 47.263 1.00 38.48 140 ASP B O 1
ATOM 5536 N N . PRO B 1 141 ? 40.390 -16.344 48.802 1.00 38.08 141 PRO B N 1
ATOM 5537 C CA . PRO B 1 141 ? 39.104 -16.684 48.226 1.00 37.97 141 PRO B CA 1
ATOM 5538 C C . PRO B 1 141 ? 38.852 -15.958 46.891 1.00 37.38 141 PRO B C 1
ATOM 5539 O O . PRO B 1 141 ? 39.655 -15.039 46.493 1.00 36.64 141 PRO B O 1
ATOM 5543 N N . LYS B 1 142 ? 37.747 -16.353 46.226 1.00 35.77 142 LYS B N 1
ATOM 5544 C CA . LYS B 1 142 ? 37.219 -15.564 45.116 1.00 33.55 142 LYS B CA 1
ATOM 5545 C C . LYS B 1 142 ? 36.210 -14.567 45.702 1.00 32.89 142 LYS B C 1
ATOM 5546 O O . LYS B 1 142 ? 35.257 -14.941 46.359 1.00 33.39 142 LYS B O 1
ATOM 5552 N N . LEU B 1 143 ? 36.471 -13.281 45.511 1.00 31.27 143 LEU B N 1
ATOM 5553 C CA . LEU B 1 143 ? 35.685 -12.250 46.097 1.00 29.28 143 LEU B CA 1
ATOM 5554 C C . LEU B 1 143 ? 34.880 -11.547 45.032 1.00 28.46 143 LEU B C 1
ATOM 5555 O O . LEU B 1 143 ? 35.222 -11.507 43.868 1.00 28.52 143 LEU B O 1
ATOM 5560 N N . GLY B 1 144 ? 33.775 -10.956 45.429 1.00 27.61 144 GLY B N 1
ATOM 5561 C CA . GLY B 1 144 ? 33.038 -10.146 44.491 1.00 25.82 144 GLY B CA 1
ATOM 5562 C C . GLY B 1 144 ? 32.580 -8.900 45.161 1.00 24.77 144 GLY B C 1
ATOM 5563 O O . GLY B 1 144 ? 32.589 -8.825 46.371 1.00 26.00 144 GLY B O 1
ATOM 5564 N N . VAL B 1 145 ? 32.152 -7.897 44.392 1.00 24.57 145 VAL B N 1
ATOM 5565 C CA . VAL B 1 145 ? 31.266 -6.871 44.996 1.00 22.44 145 VAL B CA 1
ATOM 5566 C C . VAL B 1 145 ? 30.046 -6.690 44.090 1.00 21.65 145 VAL B C 1
ATOM 5567 O O . VAL B 1 145 ? 30.233 -6.622 42.899 1.00 24.19 145 VAL B O 1
ATOM 5571 N N . GLN B 1 146 ? 28.840 -6.532 44.624 1.00 20.24 146 GLN B N 1
ATOM 5572 C CA . GLN B 1 146 ? 27.690 -6.320 43.797 1.00 19.88 146 GLN B CA 1
ATOM 5573 C C . GLN B 1 146 ? 27.065 -4.984 44.155 1.00 20.82 146 GLN B C 1
ATOM 5574 O O . GLN B 1 146 ? 26.876 -4.694 45.329 1.00 21.85 146 GLN B O 1
ATOM 5580 N N . LEU B 1 147 ? 26.754 -4.150 43.158 1.00 20.42 147 LEU B N 1
ATOM 5581 C CA . LEU B 1 147 ? 25.926 -2.942 43.419 1.00 21.00 147 LEU B CA 1
ATOM 5582 C C . LEU B 1 147 ? 24.498 -3.229 43.017 1.00 20.27 147 LEU B C 1
ATOM 5583 O O . LEU B 1 147 ? 24.357 -3.708 41.912 1.00 21.03 147 LEU B O 1
ATOM 5588 N N . THR B 1 148 ? 23.461 -2.977 43.845 1.00 21.49 148 THR B N 1
ATOM 5589 C CA . THR B 1 148 ? 22.073 -3.263 43.457 1.00 22.10 148 THR B CA 1
ATOM 5590 C C . THR B 1 148 ? 21.160 -2.196 44.127 1.00 24.77 148 THR B C 1
ATOM 5591 O O . THR B 1 148 ? 21.569 -1.538 45.087 1.00 25.79 148 THR B O 1
ATOM 5595 N N . ASP B 1 149 ? 19.922 -2.054 43.637 1.00 25.38 149 ASP B N 1
ATOM 5596 C CA . ASP B 1 149 ? 18.830 -1.278 44.285 1.00 26.53 149 ASP B CA 1
ATOM 5597 C C . ASP B 1 149 ? 17.680 -2.163 44.782 1.00 26.94 149 ASP B C 1
ATOM 5598 O O . ASP B 1 149 ? 16.588 -1.694 45.133 1.00 25.67 149 ASP B O 1
ATOM 5603 N N . SER B 1 150 ? 17.926 -3.483 44.762 1.00 27.83 150 SER B N 1
ATOM 5604 C CA . SER B 1 150 ? 17.035 -4.423 45.388 1.00 27.15 150 SER B CA 1
ATOM 5605 C C . SER B 1 150 ? 17.485 -4.934 46.779 1.00 26.62 150 SER B C 1
ATOM 5606 O O . SER B 1 150 ? 18.424 -5.690 46.884 1.00 25.53 150 SER B O 1
ATOM 5609 N N . GLU B 1 151 ? 16.745 -4.541 47.816 1.00 27.65 151 GLU B N 1
ATOM 5610 C CA . GLU B 1 151 ? 16.846 -5.090 49.138 1.00 28.92 151 GLU B CA 1
ATOM 5611 C C . GLU B 1 151 ? 16.488 -6.601 49.118 1.00 28.52 151 GLU B C 1
ATOM 5612 O O . GLU B 1 151 ? 17.081 -7.401 49.840 1.00 29.50 151 GLU B O 1
ATOM 5618 N N . TYR B 1 152 ? 15.525 -7.024 48.317 1.00 28.72 152 TYR B N 1
ATOM 5619 C CA . TYR B 1 152 ? 15.314 -8.460 48.250 1.00 28.26 152 TYR B CA 1
ATOM 5620 C C . TYR B 1 152 ? 16.593 -9.247 47.752 1.00 26.70 152 TYR B C 1
ATOM 5621 O O . TYR B 1 152 ? 16.908 -10.267 48.262 1.00 27.13 152 TYR B O 1
ATOM 5630 N N . VAL B 1 153 ? 17.324 -8.734 46.795 1.00 24.75 153 VAL B N 1
ATOM 5631 C CA . VAL B 1 153 ? 18.590 -9.344 46.319 1.00 23.74 153 VAL B CA 1
ATOM 5632 C C . VAL B 1 153 ? 19.667 -9.372 47.405 1.00 23.93 153 VAL B C 1
ATOM 5633 O O . VAL B 1 153 ? 20.345 -10.384 47.553 1.00 25.91 153 VAL B O 1
ATOM 5637 N N . VAL B 1 154 ? 19.812 -8.286 48.179 1.00 24.71 154 VAL B N 1
ATOM 5638 C CA . VAL B 1 154 ? 20.703 -8.252 49.371 1.00 23.98 154 VAL B CA 1
ATOM 5639 C C . VAL B 1 154 ? 20.307 -9.334 50.426 1.00 23.34 154 VAL B C 1
ATOM 5640 O O . VAL B 1 154 ? 21.150 -10.046 50.996 1.00 23.11 154 VAL B O 1
ATOM 5644 N N . MET B 1 155 ? 19.026 -9.467 50.662 1.00 21.98 155 MET B N 1
ATOM 5645 C CA . MET B 1 155 ? 18.620 -10.472 51.621 1.00 23.38 155 MET B CA 1
ATOM 5646 C C . MET B 1 155 ? 18.907 -11.987 51.126 1.00 23.90 155 MET B C 1
ATOM 5647 O O . MET B 1 155 ? 19.122 -12.886 51.972 1.00 25.62 155 MET B O 1
ATOM 5652 N N . SER B 1 156 ? 18.840 -12.226 49.791 1.00 21.67 156 SER B N 1
ATOM 5653 C CA . SER B 1 156 ? 19.191 -13.464 49.094 1.00 19.76 156 SER B CA 1
ATOM 5654 C C . SER B 1 156 ? 20.660 -13.739 49.051 1.00 18.61 156 SER B C 1
ATOM 5655 O O . SER B 1 156 ? 21.083 -14.899 49.253 1.00 18.19 156 SER B O 1
ATOM 5658 N N . MET B 1 157 ? 21.442 -12.693 48.823 1.00 17.96 157 MET B N 1
ATOM 5659 C CA . MET B 1 157 ? 22.865 -12.833 48.801 1.00 19.47 157 MET B CA 1
ATOM 5660 C C . MET B 1 157 ? 23.369 -12.986 50.208 1.00 21.17 157 MET B C 1
ATOM 5661 O O . MET B 1 157 ? 24.476 -13.503 50.364 1.00 22.58 157 MET B O 1
ATOM 5666 N N . ARG B 1 158 ? 22.628 -12.550 51.249 1.00 21.48 158 ARG B N 1
ATOM 5667 C CA . ARG B 1 158 ? 23.152 -12.788 52.606 1.00 21.78 158 ARG B CA 1
ATOM 5668 C C . ARG B 1 158 ? 23.180 -14.283 52.871 1.00 23.41 158 ARG B C 1
ATOM 5669 O O . ARG B 1 158 ? 24.200 -14.792 53.414 1.00 23.34 158 ARG B O 1
ATOM 5677 N N . ILE B 1 159 ? 22.063 -14.954 52.521 1.00 21.98 159 ILE B N 1
ATOM 5678 C CA . ILE B 1 159 ? 21.908 -16.373 52.610 1.00 22.14 159 ILE B CA 1
ATOM 5679 C C . ILE B 1 159 ? 22.833 -17.114 51.604 1.00 24.57 159 ILE B C 1
ATOM 5680 O O . ILE B 1 159 ? 23.408 -18.204 51.920 1.00 24.90 159 ILE B O 1
ATOM 5685 N N . MET B 1 160 ? 22.954 -16.579 50.381 1.00 23.90 160 MET B N 1
ATOM 5686 C CA . MET B 1 160 ? 23.520 -17.446 49.319 1.00 22.48 160 MET B CA 1
ATOM 5687 C C . MET B 1 160 ? 25.021 -17.394 49.298 1.00 21.29 160 MET B C 1
ATOM 5688 O O . MET B 1 160 ? 25.640 -18.293 48.799 1.00 19.69 160 MET B O 1
ATOM 5693 N N . THR B 1 161 ? 25.607 -16.348 49.879 1.00 21.83 161 THR B N 1
ATOM 5694 C CA . THR B 1 161 ? 27.114 -16.129 49.918 1.00 22.37 161 THR B CA 1
ATOM 5695 C C . THR B 1 161 ? 27.604 -15.854 51.359 1.00 21.11 161 THR B C 1
ATOM 5696 O O . THR B 1 161 ? 26.779 -15.805 52.243 1.00 21.75 161 THR B O 1
ATOM 5700 N N . ARG B 1 162 ? 28.914 -15.737 51.589 1.00 19.65 162 ARG B N 1
ATOM 5701 C CA . ARG B 1 162 ? 29.442 -15.115 52.828 1.00 22.48 162 ARG B CA 1
ATOM 5702 C C . ARG B 1 162 ? 29.511 -13.554 52.608 1.00 23.02 162 ARG B C 1
ATOM 5703 O O . ARG B 1 162 ? 30.540 -13.077 52.155 1.00 22.66 162 ARG B O 1
ATOM 5711 N N . MET B 1 163 ? 28.407 -12.833 52.842 1.00 24.05 163 MET B N 1
ATOM 5712 C CA . MET B 1 163 ? 28.311 -11.411 52.490 1.00 26.35 163 MET B CA 1
ATOM 5713 C C . MET B 1 163 ? 28.710 -10.488 53.658 1.00 25.28 163 MET B C 1
ATOM 5714 O O . MET B 1 163 ? 28.547 -10.826 54.837 1.00 22.16 163 MET B O 1
ATOM 5719 N N . GLY B 1 164 ? 29.336 -9.357 53.314 1.00 26.18 164 GLY B N 1
ATOM 5720 C CA . GLY B 1 164 ? 29.351 -8.202 54.226 1.00 25.48 164 GLY B CA 1
ATOM 5721 C C . GLY B 1 164 ? 30.712 -7.834 54.716 1.00 27.07 164 GLY B C 1
ATOM 5722 O O . GLY B 1 164 ? 31.647 -7.898 53.963 1.00 28.42 164 GLY B O 1
ATOM 5723 N N . ILE B 1 165 ? 30.849 -7.505 55.993 1.00 27.98 165 ILE B N 1
ATOM 5724 C CA . ILE B 1 165 ? 32.098 -6.961 56.494 1.00 29.53 165 ILE B CA 1
ATOM 5725 C C . ILE B 1 165 ? 33.383 -7.807 56.512 1.00 29.39 165 ILE B C 1
ATOM 5726 O O . ILE B 1 165 ? 34.536 -7.292 56.571 1.00 30.99 165 ILE B O 1
ATOM 5731 N N . GLU B 1 166 ? 33.198 -9.087 56.584 1.00 29.95 166 GLU B N 1
ATOM 5732 C CA . GLU B 1 166 ? 34.285 -10.046 56.477 1.00 29.25 166 GLU B CA 1
ATOM 5733 C C . GLU B 1 166 ? 34.713 -10.183 55.011 1.00 27.74 166 GLU B C 1
ATOM 5734 O O . GLU B 1 166 ? 35.857 -10.145 54.728 1.00 26.59 166 GLU B O 1
ATOM 5740 N N . ALA B 1 167 ? 33.771 -10.279 54.093 1.00 27.15 167 ALA B N 1
ATOM 5741 C CA . ALA B 1 167 ? 34.110 -10.308 52.674 1.00 27.31 167 ALA B CA 1
ATOM 5742 C C . ALA B 1 167 ? 34.883 -9.030 52.217 1.00 28.99 167 ALA B C 1
ATOM 5743 O O . ALA B 1 167 ? 35.927 -9.143 51.588 1.00 29.52 167 ALA B O 1
ATOM 5745 N N . LEU B 1 168 ? 34.384 -7.840 52.617 1.00 28.51 168 LEU B N 1
ATOM 5746 C CA . LEU B 1 168 ? 35.036 -6.569 52.492 1.00 27.21 168 LEU B CA 1
ATOM 5747 C C . LEU B 1 168 ? 36.499 -6.419 53.025 1.00 27.26 168 LEU B C 1
ATOM 5748 O O . LEU B 1 168 ? 37.361 -5.820 52.362 1.00 24.37 168 LEU B O 1
ATOM 5753 N N . ASP B 1 169 ? 36.758 -7.007 54.184 1.00 27.98 169 ASP B N 1
ATOM 5754 C CA . ASP B 1 169 ? 38.044 -6.953 54.850 1.00 30.43 169 ASP B CA 1
ATOM 5755 C C . ASP B 1 169 ? 38.999 -8.069 54.275 1.00 32.27 169 ASP B C 1
ATOM 5756 O O . ASP B 1 169 ? 40.251 -8.082 54.488 1.00 32.54 169 ASP B O 1
ATOM 5761 N N . LYS B 1 170 ? 38.383 -9.007 53.544 1.00 32.10 170 LYS B N 1
ATOM 5762 C CA . LYS B 1 170 ? 39.107 -10.075 52.886 1.00 32.46 170 LYS B CA 1
ATOM 5763 C C . LYS B 1 170 ? 39.698 -9.495 51.582 1.00 32.89 170 LYS B C 1
ATOM 5764 O O . LYS B 1 170 ? 40.813 -9.845 51.190 1.00 31.94 170 LYS B O 1
ATOM 5770 N N . ILE B 1 171 ? 38.952 -8.567 50.968 1.00 34.36 171 ILE B N 1
ATOM 5771 C CA . ILE B 1 171 ? 39.356 -7.782 49.823 1.00 36.61 171 ILE B CA 1
ATOM 5772 C C . ILE B 1 171 ? 40.551 -6.880 50.146 1.00 39.50 171 ILE B C 1
ATOM 5773 O O . ILE B 1 171 ? 41.548 -6.921 49.432 1.00 39.72 171 ILE B O 1
ATOM 5778 N N . GLY B 1 172 ? 40.485 -6.085 51.226 1.00 42.01 172 GLY B N 1
ATOM 5779 C CA . GLY B 1 172 ? 41.630 -5.214 51.629 1.00 43.20 172 GLY B CA 1
ATOM 5780 C C . GLY B 1 172 ? 41.662 -3.808 51.027 1.00 44.92 172 GLY B C 1
ATOM 5781 O O . GLY B 1 172 ? 40.646 -3.327 50.440 1.00 45.73 172 GLY B O 1
ATOM 5782 N N . ALA B 1 173 ? 42.817 -3.144 51.194 1.00 45.54 173 ALA B N 1
ATOM 5783 C CA . ALA B 1 173 ? 43.106 -1.813 50.637 1.00 46.51 173 ALA B CA 1
ATOM 5784 C C . ALA B 1 173 ? 43.310 -1.954 49.151 1.00 47.34 173 ALA B C 1
ATOM 5785 O O . ALA B 1 173 ? 42.855 -1.088 48.374 1.00 48.53 173 ALA B O 1
ATOM 5787 N N . ASN B 1 174 ? 43.978 -3.057 48.777 1.00 46.92 174 ASN B N 1
ATOM 5788 C CA . ASN B 1 174 ? 44.365 -3.363 47.424 1.00 46.75 174 ASN B CA 1
ATOM 5789 C C . ASN B 1 174 ? 43.967 -4.715 46.911 1.00 46.25 174 ASN B C 1
ATOM 5790 O O . ASN B 1 174 ? 44.760 -5.379 46.242 1.00 46.35 174 ASN B O 1
ATOM 5795 N N . GLY B 1 175 ? 42.748 -5.139 47.182 1.00 45.21 175 GLY B N 1
ATOM 5796 C CA . GLY B 1 175 ? 42.362 -6.484 46.762 1.00 43.95 175 GLY B CA 1
ATOM 5797 C C . GLY B 1 175 ? 41.525 -6.482 45.501 1.00 42.35 175 GLY B C 1
ATOM 5798 O O . GLY B 1 175 ? 40.742 -5.549 45.254 1.00 43.10 175 GLY B O 1
ATOM 5799 N N . SER B 1 176 ? 41.685 -7.542 44.723 1.00 40.58 176 SER B N 1
ATOM 5800 C CA . SER B 1 176 ? 40.840 -7.793 43.550 1.00 39.64 176 SER B CA 1
ATOM 5801 C C . SER B 1 176 ? 39.483 -8.449 43.840 1.00 37.80 176 SER B C 1
ATOM 5802 O O . SER B 1 176 ? 39.346 -9.339 44.748 1.00 37.07 176 SER B O 1
ATOM 5805 N N . PHE B 1 177 ? 38.518 -8.057 43.000 1.00 34.85 177 PHE B N 1
ATOM 5806 C CA . PHE B 1 177 ? 37.127 -8.504 43.052 1.00 30.34 177 PHE B CA 1
ATOM 5807 C C . PHE B 1 177 ? 36.360 -8.512 41.724 1.00 28.93 177 PHE B C 1
ATOM 5808 O O . PHE B 1 177 ? 36.463 -7.615 40.889 1.00 28.15 177 PHE B O 1
ATOM 5816 N N . VAL B 1 178 ? 35.504 -9.503 41.554 1.00 27.42 178 VAL B N 1
ATOM 5817 C CA . VAL B 1 178 ? 34.568 -9.463 40.415 1.00 24.96 178 VAL B CA 1
ATOM 5818 C C . VAL B 1 178 ? 33.523 -8.388 40.664 1.00 23.60 178 VAL B C 1
ATOM 5819 O O . VAL B 1 178 ? 32.864 -8.384 41.694 1.00 24.59 178 VAL B O 1
ATOM 5823 N N . ARG B 1 179 ? 33.391 -7.492 39.712 1.00 22.82 179 ARG B N 1
ATOM 5824 C CA . ARG B 1 179 ? 32.401 -6.442 39.672 1.00 23.88 179 ARG B CA 1
ATOM 5825 C C . ARG B 1 179 ? 31.020 -6.815 39.213 1.00 24.30 179 ARG B C 1
ATOM 5826 O O . ARG B 1 179 ? 30.857 -7.254 38.115 1.00 27.27 179 ARG B O 1
ATOM 5834 N N . CYS B 1 180 ? 29.996 -6.581 40.000 1.00 23.01 180 CYS B N 1
ATOM 5835 C CA . CYS B 1 180 ? 28.676 -6.936 39.524 1.00 24.16 180 CYS B CA 1
ATOM 5836 C C . CYS B 1 180 ? 27.849 -5.722 39.717 1.00 24.00 180 CYS B C 1
ATOM 5837 O O . CYS B 1 180 ? 27.919 -5.115 40.788 1.00 26.66 180 CYS B O 1
ATOM 5840 N N . LEU B 1 181 ? 27.065 -5.363 38.714 1.00 21.91 181 LEU B N 1
ATOM 5841 C CA . LEU B 1 181 ? 26.194 -4.288 38.836 1.00 22.41 181 LEU B CA 1
ATOM 5842 C C . LEU B 1 181 ? 24.796 -4.801 38.649 1.00 21.96 181 LEU B C 1
ATOM 5843 O O . LEU B 1 181 ? 24.579 -5.735 37.961 1.00 21.65 181 LEU B O 1
ATOM 5848 N N . HIS B 1 182 ? 23.826 -4.158 39.252 1.00 21.99 182 HIS B N 1
ATOM 5849 C CA . HIS B 1 182 ? 22.498 -4.642 39.083 1.00 22.10 182 HIS B CA 1
ATOM 5850 C C . HIS B 1 182 ? 21.504 -3.504 39.244 1.00 23.13 182 HIS B C 1
ATOM 5851 O O . HIS B 1 182 ? 21.599 -2.708 40.163 1.00 25.22 182 HIS B O 1
ATOM 5858 N N . SER B 1 183 ? 20.551 -3.405 38.357 1.00 23.68 183 SER B N 1
ATOM 5859 C CA . SER B 1 183 ? 19.429 -2.595 38.692 1.00 25.14 183 SER B CA 1
ATOM 5860 C C . SER B 1 183 ? 18.229 -3.267 38.144 1.00 25.39 183 SER B C 1
ATOM 5861 O O . SER B 1 183 ? 18.283 -3.881 37.101 1.00 25.35 183 SER B O 1
ATOM 5864 N N . VAL B 1 184 ? 17.142 -3.151 38.883 1.00 27.80 184 VAL B N 1
ATOM 5865 C CA . VAL B 1 184 ? 15.807 -3.598 38.525 1.00 28.96 184 VAL B CA 1
ATOM 5866 C C . VAL B 1 184 ? 15.208 -2.750 37.387 1.00 30.97 184 VAL B C 1
ATOM 5867 O O . VAL B 1 184 ? 14.231 -3.196 36.756 1.00 33.24 184 VAL B O 1
ATOM 5871 N N . GLY B 1 185 ? 15.807 -1.578 37.117 1.00 32.44 185 GLY B N 1
ATOM 5872 C CA . GLY B 1 185 ? 15.393 -0.650 36.013 1.00 33.50 185 GLY B CA 1
ATOM 5873 C C . GLY B 1 185 ? 13.997 -0.113 36.319 1.00 35.99 185 GLY B C 1
ATOM 5874 O O . GLY B 1 185 ? 13.030 -0.210 35.485 1.00 36.36 185 GLY B O 1
ATOM 5875 N N . ALA B 1 186 ? 13.832 0.375 37.548 1.00 36.14 186 ALA B N 1
ATOM 5876 C CA . ALA B 1 186 ? 12.550 0.993 37.903 1.00 36.95 186 ALA B CA 1
ATOM 5877 C C . ALA B 1 186 ? 12.764 2.278 38.680 1.00 38.20 186 ALA B C 1
ATOM 5878 O O . ALA B 1 186 ? 12.321 2.366 39.835 1.00 37.25 186 ALA B O 1
ATOM 5880 N N . PRO B 1 187 ? 13.448 3.279 38.019 1.00 39.94 187 PRO B N 1
ATOM 5881 C CA . PRO B 1 187 ? 13.663 4.625 38.561 1.00 40.28 187 PRO B CA 1
ATOM 5882 C C . PRO B 1 187 ? 12.331 5.172 39.017 1.00 41.74 187 PRO B C 1
ATOM 5883 O O . PRO B 1 187 ? 11.255 4.797 38.479 1.00 41.31 187 PRO B O 1
ATOM 5887 N N . LEU B 1 188 ? 12.405 5.977 40.061 1.00 44.04 188 LEU B N 1
ATOM 5888 C CA . LEU B 1 188 ? 11.213 6.421 40.781 1.00 47.15 188 LEU B CA 1
ATOM 5889 C C . LEU B 1 188 ? 11.117 7.942 40.922 1.00 48.81 188 LEU B C 1
ATOM 5890 O O . LEU B 1 188 ? 11.867 8.539 41.731 1.00 50.02 188 LEU B O 1
ATOM 5895 N N . GLU B 1 189 ? 10.196 8.560 40.175 1.00 50.60 189 GLU B N 1
ATOM 5896 C CA . GLU B 1 189 ? 9.956 10.013 40.333 1.00 52.93 189 GLU B CA 1
ATOM 5897 C C . GLU B 1 189 ? 9.303 10.353 41.691 1.00 53.78 189 GLU B C 1
ATOM 5898 O O . GLU B 1 189 ? 8.629 9.488 42.278 1.00 54.26 189 GLU B O 1
ATOM 5904 N N . PRO B 1 190 ? 9.485 11.602 42.188 1.00 54.24 190 PRO B N 1
ATOM 5905 C CA . PRO B 1 190 ? 9.264 11.975 43.575 1.00 55.00 190 PRO B CA 1
ATOM 5906 C C . PRO B 1 190 ? 7.961 11.542 44.313 1.00 56.25 190 PRO B C 1
ATOM 5907 O O . PRO B 1 190 ? 8.031 10.652 45.189 1.00 56.95 190 PRO B O 1
ATOM 5911 N N . GLY B 1 191 ? 6.817 12.165 44.050 1.00 56.55 191 GLY B N 1
ATOM 5912 C CA . GLY B 1 191 ? 5.587 11.620 44.603 1.00 56.80 191 GLY B CA 1
ATOM 5913 C C . GLY B 1 191 ? 5.375 10.550 43.569 1.00 57.62 191 GLY B C 1
ATOM 5914 O O . GLY B 1 191 ? 5.460 10.874 42.383 1.00 57.15 191 GLY B O 1
ATOM 5915 N N . GLN B 1 192 ? 5.191 9.285 43.993 1.00 57.57 192 GLN B N 1
ATOM 5916 C CA . GLN B 1 192 ? 4.936 8.143 43.062 1.00 57.30 192 GLN B CA 1
ATOM 5917 C C . GLN B 1 192 ? 5.038 6.779 43.734 1.00 56.94 192 GLN B C 1
ATOM 5918 O O . GLN B 1 192 ? 6.151 6.306 44.011 1.00 58.35 192 GLN B O 1
ATOM 5924 N N . GLU B 1 193 ? 3.877 6.154 43.977 1.00 55.91 193 GLU B N 1
ATOM 5925 C CA . GLU B 1 193 ? 3.788 4.855 44.661 1.00 55.53 193 GLU B CA 1
ATOM 5926 C C . GLU B 1 193 ? 4.534 3.752 43.895 1.00 54.71 193 GLU B C 1
ATOM 5927 O O . GLU B 1 193 ? 4.230 3.511 42.690 1.00 54.02 193 GLU B O 1
ATOM 5933 N N . ASP B 1 194 ? 5.452 3.082 44.611 1.00 53.25 194 ASP B N 1
ATOM 5934 C CA . ASP B 1 194 ? 6.248 1.904 44.129 1.00 52.08 194 ASP B CA 1
ATOM 5935 C C . ASP B 1 194 ? 5.418 0.664 44.097 1.00 50.59 194 ASP B C 1
ATOM 5936 O O . ASP B 1 194 ? 4.472 0.557 44.858 1.00 50.20 194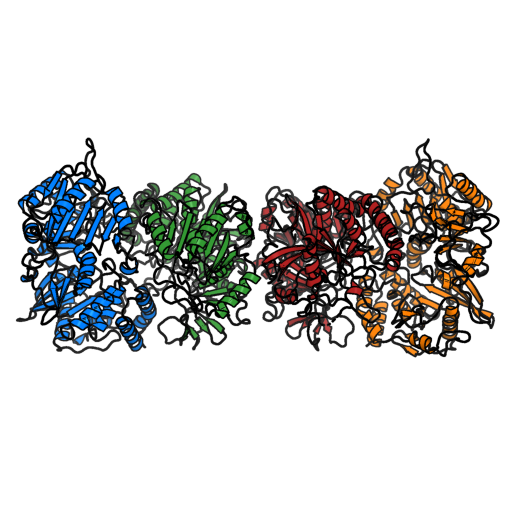 ASP B O 1
ATOM 5941 N N . VAL B 1 195 ? 5.775 -0.297 43.231 1.00 50.07 195 VAL B N 1
ATOM 5942 C CA . VAL B 1 195 ? 5.089 -1.622 43.210 1.00 48.11 195 VAL B CA 1
ATOM 5943 C C . VAL B 1 195 ? 5.760 -2.584 44.160 1.00 46.48 195 VAL B C 1
ATOM 5944 O O . VAL B 1 195 ? 6.933 -2.387 44.526 1.00 44.93 195 VAL B O 1
ATOM 5948 N N . ALA B 1 196 ? 5.039 -3.649 44.516 1.00 44.55 196 ALA B N 1
ATOM 5949 C CA . ALA B 1 196 ? 5.642 -4.761 45.233 1.00 43.33 196 ALA B CA 1
ATOM 5950 C C . ALA B 1 196 ? 6.919 -5.200 44.558 1.00 43.34 196 ALA B C 1
ATOM 5951 O O . ALA B 1 196 ? 7.991 -5.161 45.199 1.00 43.63 196 ALA B O 1
ATOM 5953 N N . TRP B 1 197 ? 6.842 -5.539 43.257 1.00 42.66 197 TRP B N 1
ATOM 5954 C CA . TRP B 1 197 ? 8.013 -6.062 42.526 1.00 40.96 197 TRP B CA 1
ATOM 5955 C C . TRP B 1 197 ? 8.495 -5.246 41.326 1.00 40.68 197 TRP B C 1
ATOM 5956 O O . TRP B 1 197 ? 7.988 -5.449 40.195 1.00 39.73 197 TRP B O 1
ATOM 5967 N N . PRO B 1 198 ? 9.506 -4.370 41.557 1.00 40.18 198 PRO B N 1
ATOM 5968 C CA . PRO B 1 198 ? 10.185 -3.504 40.596 1.00 40.48 198 PRO B CA 1
ATOM 5969 C C . PRO B 1 198 ? 11.066 -4.233 39.528 1.00 40.14 198 PRO B C 1
ATOM 5970 O O . PRO B 1 198 ? 11.883 -5.114 39.863 1.00 40.96 198 PRO B O 1
ATOM 5974 N N . CYS B 1 199 ? 10.885 -3.864 38.266 1.00 37.90 199 CYS B N 1
ATOM 5975 C CA . CYS B 1 199 ? 11.524 -4.524 37.155 1.00 37.18 199 CYS B CA 1
ATOM 5976 C C . CYS B 1 199 ? 11.110 -3.824 35.857 1.00 36.73 199 CYS B C 1
ATOM 5977 O O . CYS B 1 199 ? 10.276 -2.861 35.840 1.00 35.19 199 CYS B O 1
ATOM 5980 N N . ASN B 1 200 ? 11.704 -4.337 34.781 1.00 35.88 200 ASN B N 1
ATOM 5981 C CA . ASN B 1 200 ? 11.664 -3.695 33.494 1.00 36.39 200 ASN B CA 1
ATOM 5982 C C . ASN B 1 200 ? 11.428 -4.766 32.420 1.00 37.10 200 ASN B C 1
ATOM 5983 O O . ASN B 1 200 ? 11.660 -5.967 32.699 1.00 37.75 200 ASN B O 1
ATOM 5988 N N . ASP B 1 201 ? 10.909 -4.340 31.256 1.00 36.05 201 ASP B N 1
ATOM 5989 C CA . ASP B 1 201 ? 10.743 -5.239 30.090 1.00 36.85 201 ASP B CA 1
ATOM 5990 C C . ASP B 1 201 ? 12.042 -5.546 29.401 1.00 33.91 201 ASP B C 1
ATOM 5991 O O . ASP B 1 201 ? 12.299 -6.655 29.077 1.00 34.45 201 ASP B O 1
ATOM 5996 N N . THR B 1 202 ? 12.885 -4.565 29.207 1.00 33.81 202 THR B N 1
ATOM 5997 C CA . THR B 1 202 ? 14.231 -4.833 28.719 1.00 32.76 202 THR B CA 1
ATOM 5998 C C . THR B 1 202 ? 15.052 -5.500 29.810 1.00 32.17 202 THR B C 1
ATOM 5999 O O . THR B 1 202 ? 15.188 -5.043 30.953 1.00 31.69 202 THR B O 1
ATOM 6003 N N . LYS B 1 203 ? 15.587 -6.633 29.442 1.00 31.78 203 LYS B N 1
ATOM 6004 C CA . LYS B 1 203 ? 16.206 -7.474 30.396 1.00 32.32 203 LYS B CA 1
ATOM 6005 C C . LYS B 1 203 ? 17.558 -7.848 29.832 1.00 32.50 203 LYS B C 1
ATOM 6006 O O . LYS B 1 203 ? 17.624 -8.266 28.714 1.00 35.14 203 LYS B O 1
ATOM 6012 N N . TYR B 1 204 ? 18.642 -7.638 30.545 1.00 32.61 204 TYR B N 1
ATOM 6013 C CA . TYR B 1 204 ? 19.943 -8.115 30.058 1.00 32.88 204 TYR B CA 1
ATOM 6014 C C . TYR B 1 204 ? 20.633 -8.772 31.213 1.00 31.21 204 TYR B C 1
ATOM 6015 O O . TYR B 1 204 ? 20.430 -8.348 32.340 1.00 30.99 204 TYR B O 1
ATOM 6024 N N . ILE B 1 205 ? 21.446 -9.780 30.935 1.00 28.92 205 ILE B N 1
ATOM 6025 C CA . ILE B 1 205 ? 22.359 -10.347 31.923 1.00 26.50 205 ILE B CA 1
ATOM 6026 C C . ILE B 1 205 ? 23.654 -10.584 31.110 1.00 26.80 205 ILE B C 1
ATOM 6027 O O . ILE B 1 205 ? 23.801 -11.553 30.332 1.00 26.23 205 ILE B O 1
ATOM 6032 N N . THR B 1 206 ? 24.630 -9.726 31.300 1.00 26.63 206 THR B N 1
ATOM 6033 C CA . THR B 1 206 ? 25.858 -9.955 30.572 1.00 27.15 206 THR B CA 1
ATOM 6034 C C . THR B 1 206 ? 27.099 -10.115 31.384 1.00 26.17 206 THR B C 1
ATOM 6035 O O . THR B 1 206 ? 27.305 -9.379 32.373 1.00 25.43 206 THR B O 1
ATOM 6039 N N . GLN B 1 207 ? 27.887 -11.116 30.964 1.00 24.85 207 GLN B N 1
ATOM 6040 C CA . GLN B 1 207 ? 29.218 -11.420 31.517 1.00 24.93 207 GLN B CA 1
ATOM 6041 C C . GLN B 1 207 ? 30.334 -10.910 30.635 1.00 25.86 207 GLN B C 1
ATOM 6042 O O . GLN B 1 207 ? 30.304 -11.104 29.408 1.00 24.54 207 GLN B O 1
ATOM 6048 N N . PHE B 1 208 ? 31.352 -10.317 31.257 1.00 26.98 208 PHE B N 1
ATOM 6049 C CA . PHE B 1 208 ? 32.568 -9.894 30.538 1.00 28.27 208 PHE B CA 1
ATOM 6050 C C . PHE B 1 208 ? 33.787 -10.662 31.015 1.00 29.71 208 PHE B C 1
ATOM 6051 O O . PHE B 1 208 ? 34.418 -10.265 31.967 1.00 31.72 208 PHE B O 1
ATOM 6059 N N . PRO B 1 209 ? 34.061 -11.808 30.409 1.00 30.25 209 PRO B N 1
ATOM 6060 C CA . PRO B 1 209 ? 35.091 -12.780 30.781 1.00 31.85 209 PRO B CA 1
ATOM 6061 C C . PRO B 1 209 ? 36.585 -12.285 30.985 1.00 34.93 209 PRO B C 1
ATOM 6062 O O . PRO B 1 209 ? 37.368 -12.903 31.807 1.00 36.04 209 PRO B O 1
ATOM 6066 N N . GLU B 1 210 ? 36.986 -11.236 30.239 1.00 35.65 210 GLU B N 1
ATOM 6067 C CA . GLU B 1 210 ? 38.359 -10.782 30.165 1.00 35.97 210 GLU B CA 1
ATOM 6068 C C . GLU B 1 210 ? 38.592 -9.796 31.324 1.00 36.69 210 GLU B C 1
ATOM 6069 O O . GLU B 1 210 ? 39.669 -9.799 31.937 1.00 36.73 210 GLU B O 1
ATOM 6075 N N . THR B 1 211 ? 37.561 -8.977 31.624 1.00 35.77 211 THR B N 1
ATOM 6076 C CA . THR B 1 211 ? 37.567 -7.970 32.695 1.00 34.22 211 THR B CA 1
ATOM 6077 C C . THR B 1 211 ? 36.812 -8.423 33.980 1.00 33.96 211 THR B C 1
ATOM 6078 O O . THR B 1 211 ? 36.645 -7.626 34.920 1.00 36.01 211 THR B O 1
ATOM 6082 N N . LYS B 1 212 ? 36.306 -9.668 34.003 1.00 30.95 212 LYS B N 1
ATOM 6083 C CA . LYS B 1 212 ? 35.597 -10.235 35.127 1.00 27.15 212 LYS B CA 1
ATOM 6084 C C . LYS B 1 212 ? 34.526 -9.334 35.664 1.00 27.67 212 LYS B C 1
ATOM 6085 O O . LYS B 1 212 ? 34.453 -9.078 36.844 1.00 26.30 212 LYS B O 1
ATOM 6091 N N . GLU B 1 213 ? 33.645 -8.874 34.786 1.00 28.04 213 GLU B N 1
ATOM 6092 C CA . GLU B 1 213 ? 32.498 -8.104 35.212 1.00 27.05 213 GLU B CA 1
ATOM 6093 C C . GLU B 1 213 ? 31.254 -8.737 34.783 1.00 26.08 213 GLU B C 1
ATOM 6094 O O . GLU B 1 213 ? 31.154 -9.353 33.724 1.00 26.31 213 GLU B O 1
ATOM 6100 N N . ILE B 1 214 ? 30.258 -8.576 35.604 1.00 25.89 214 ILE B N 1
ATOM 6101 C CA . ILE B 1 214 ? 28.944 -9.077 35.275 1.00 25.01 214 ILE B CA 1
ATOM 6102 C C . ILE B 1 214 ? 28.081 -7.876 35.403 1.00 25.01 214 ILE B C 1
ATOM 6103 O O . ILE B 1 214 ? 28.066 -7.231 36.453 1.00 23.37 214 ILE B O 1
ATOM 6108 N N . TRP B 1 215 ? 27.305 -7.600 34.367 1.00 25.46 215 TRP B N 1
ATOM 6109 C CA . TRP B 1 215 ? 26.279 -6.600 34.504 1.00 26.35 215 TRP B CA 1
ATOM 6110 C C . TRP B 1 215 ? 24.895 -7.199 34.230 1.00 25.74 215 TRP B C 1
ATOM 6111 O O . TRP B 1 215 ? 24.665 -7.849 33.220 1.00 25.45 215 TRP B O 1
ATOM 6122 N N . SER B 1 216 ? 23.942 -6.793 35.046 1.00 25.24 216 SER B N 1
ATOM 6123 C CA . SER B 1 216 ? 22.609 -7.292 34.999 1.00 25.15 216 SER B CA 1
ATOM 6124 C C . SER B 1 216 ? 21.721 -6.098 35.064 1.00 26.11 216 SER B C 1
ATOM 6125 O O . SER B 1 216 ? 22.002 -5.168 35.796 1.00 26.02 216 SER B O 1
ATOM 6128 N N . TYR B 1 217 ? 20.601 -6.151 34.362 1.00 26.85 217 TYR B N 1
ATOM 6129 C CA . TYR B 1 217 ? 19.663 -5.061 34.329 1.00 27.73 217 TYR B CA 1
ATOM 6130 C C . TYR B 1 217 ? 18.273 -5.595 34.150 1.00 29.24 217 TYR B C 1
ATOM 6131 O O . TYR B 1 217 ? 18.034 -6.357 33.243 1.00 30.17 217 TYR B O 1
ATOM 6140 N N . GLY B 1 218 ? 17.329 -5.183 34.988 1.00 30.96 218 GLY B N 1
ATOM 6141 C CA . GLY B 1 218 ? 15.928 -5.234 34.566 1.00 32.22 218 GLY B CA 1
ATOM 6142 C C . GLY B 1 218 ? 15.183 -6.315 35.202 1.00 33.40 218 GLY B C 1
ATOM 6143 O O . GLY B 1 218 ? 13.973 -6.360 35.093 1.00 34.19 218 GLY B O 1
ATOM 6144 N N . SER B 1 219 ? 15.908 -7.219 35.845 1.00 35.20 219 SER B N 1
ATOM 6145 C CA . SER B 1 219 ? 15.269 -8.343 36.481 1.00 36.48 219 SER B CA 1
ATOM 6146 C C . SER B 1 219 ? 15.675 -8.390 37.979 1.00 37.80 219 SER B C 1
ATOM 6147 O O . SER B 1 219 ? 16.861 -8.144 38.355 1.00 38.60 219 SER B O 1
ATOM 6150 N N . GLY B 1 220 ? 14.672 -8.626 38.827 1.00 37.06 220 GLY B N 1
ATOM 6151 C CA . GLY B 1 220 ? 14.893 -8.894 40.262 1.00 36.91 220 GLY B CA 1
ATOM 6152 C C . GLY B 1 220 ? 14.812 -10.385 40.563 1.00 36.94 220 GLY B C 1
ATOM 6153 O O . GLY B 1 220 ? 14.822 -10.782 41.714 1.00 37.28 220 GLY B O 1
ATOM 6154 N N . TYR B 1 221 ? 14.772 -11.213 39.515 1.00 36.85 221 TYR B N 1
ATOM 6155 C CA . TYR B 1 221 ? 14.723 -12.664 39.662 1.00 36.84 221 TYR B CA 1
ATOM 6156 C C . TYR B 1 221 ? 16.008 -13.492 39.809 1.00 35.85 221 TYR B C 1
ATOM 6157 O O . TYR B 1 221 ? 16.891 -13.442 39.000 1.00 35.88 221 TYR B O 1
ATOM 6166 N N . GLY B 1 222 ? 16.017 -14.311 40.837 1.00 34.67 222 GLY B N 1
ATOM 6167 C CA . GLY B 1 222 ? 16.872 -15.452 40.927 1.00 33.75 222 GLY B CA 1
ATOM 6168 C C . GLY B 1 222 ? 18.244 -15.394 40.306 1.00 33.33 222 GLY B C 1
ATOM 6169 O O . GLY B 1 222 ? 19.098 -14.709 40.878 1.00 33.00 222 GLY B O 1
ATOM 6170 N N . GLY B 1 223 ? 18.466 -16.177 39.222 1.00 31.39 223 GLY B N 1
ATOM 6171 C CA . GLY B 1 223 ? 19.767 -16.247 38.516 1.00 32.99 223 GLY B CA 1
ATOM 6172 C C . GLY B 1 223 ? 20.138 -14.951 37.813 1.00 32.64 223 GLY B C 1
ATOM 6173 O O . GLY B 1 223 ? 21.328 -14.599 37.697 1.00 36.30 223 GLY B O 1
ATOM 6174 N N . ASN B 1 224 ? 19.124 -14.207 37.403 1.00 30.84 224 ASN B N 1
ATOM 6175 C CA . ASN B 1 224 ? 19.267 -12.868 36.785 1.00 31.05 224 ASN B CA 1
ATOM 6176 C C . ASN B 1 224 ? 19.849 -11.739 37.643 1.00 30.66 224 ASN B C 1
ATOM 6177 O O . ASN B 1 224 ? 20.461 -10.793 37.094 1.00 29.75 224 ASN B O 1
ATOM 6182 N N . ALA B 1 225 ? 19.614 -11.870 38.966 1.00 29.09 225 ALA B N 1
ATOM 6183 C CA . ALA B 1 225 ? 19.719 -10.817 39.974 1.00 28.21 225 ALA B CA 1
ATOM 6184 C C . ALA B 1 225 ? 20.709 -11.102 41.094 1.00 27.52 225 ALA B C 1
ATOM 6185 O O . ALA B 1 225 ? 21.399 -10.207 41.549 1.00 27.73 225 ALA B O 1
ATOM 6187 N N . ILE B 1 226 ? 20.745 -12.334 41.552 1.00 27.32 226 ILE B N 1
ATOM 6188 C CA . ILE B 1 226 ? 21.722 -12.805 42.516 1.00 27.93 226 ILE B CA 1
ATOM 6189 C C . ILE B 1 226 ? 22.896 -13.243 41.697 1.00 28.52 226 ILE B C 1
ATOM 6190 O O . ILE B 1 226 ? 23.031 -14.412 41.376 1.00 28.25 226 ILE B O 1
ATOM 6195 N N . LEU B 1 227 ? 23.767 -12.278 41.406 1.00 29.27 227 LEU B N 1
ATOM 6196 C CA . LEU B 1 227 ? 24.930 -12.442 40.528 1.00 29.72 227 LEU B CA 1
ATOM 6197 C C . LEU B 1 227 ? 26.024 -13.461 40.952 1.00 29.79 227 LEU B C 1
ATOM 6198 O O . LEU B 1 227 ? 26.692 -13.995 40.054 1.00 30.83 227 LEU B O 1
ATOM 6203 N N . ALA B 1 228 ? 26.225 -13.748 42.249 1.00 29.62 228 ALA B N 1
ATOM 6204 C CA . ALA B 1 228 ? 27.101 -14.921 42.652 1.00 30.93 228 ALA B CA 1
ATOM 6205 C C . ALA B 1 228 ? 26.547 -16.240 42.151 1.00 31.00 228 ALA B C 1
ATOM 6206 O O . ALA B 1 228 ? 27.248 -17.172 42.042 1.00 31.51 228 ALA B O 1
ATOM 6208 N N . LYS B 1 229 ? 25.256 -16.289 41.887 1.00 31.73 229 LYS B N 1
ATOM 6209 C CA . LYS B 1 229 ? 24.586 -17.512 41.604 1.00 32.75 229 LYS B CA 1
ATOM 6210 C C . LYS B 1 229 ? 24.609 -17.496 40.048 1.00 32.32 229 LYS B C 1
ATOM 6211 O O . LYS B 1 229 ? 24.199 -16.481 39.358 1.00 32.32 229 LYS B O 1
ATOM 6217 N N . LYS B 1 230 ? 25.203 -18.566 39.520 1.00 29.33 230 LYS B N 1
ATOM 6218 C CA . LYS B 1 230 ? 25.217 -18.820 38.076 1.00 27.15 230 LYS B CA 1
ATOM 6219 C C . LYS B 1 230 ? 26.168 -17.896 37.379 1.00 24.25 230 LYS B C 1
ATOM 6220 O O . LYS B 1 230 ? 27.163 -18.335 36.921 1.00 23.80 230 LYS B O 1
ATOM 6226 N N . CYS B 1 231 ? 25.896 -16.608 37.360 1.00 22.88 231 CYS B N 1
ATOM 6227 C CA . CYS B 1 231 ? 26.790 -15.678 36.703 1.00 22.90 231 CYS B CA 1
ATOM 6228 C C . CYS B 1 231 ? 28.230 -15.782 37.241 1.00 22.39 231 CYS B C 1
ATOM 6229 O O . CYS B 1 231 ? 29.146 -15.747 36.484 1.00 23.04 231 CYS B O 1
ATOM 6232 N N . TYR B 1 232 ? 28.420 -15.947 38.529 1.00 23.13 232 TYR B N 1
ATOM 6233 C CA . TYR B 1 232 ? 29.769 -15.845 39.061 1.00 23.06 232 TYR B CA 1
ATOM 6234 C C . TYR B 1 232 ? 30.181 -17.224 39.351 1.00 23.49 232 TYR B C 1
ATOM 6235 O O . TYR B 1 232 ? 31.129 -17.702 38.741 1.00 26.61 232 TYR B O 1
ATOM 6244 N N . ALA B 1 233 ? 29.381 -17.940 40.111 1.00 23.86 233 ALA B N 1
ATOM 6245 C CA . ALA B 1 233 ? 29.726 -19.345 40.554 1.00 24.64 233 ALA B CA 1
ATOM 6246 C C . ALA B 1 233 ? 29.876 -20.387 39.395 1.00 23.80 233 ALA B C 1
ATOM 6247 O O . ALA B 1 233 ? 30.640 -21.367 39.544 1.00 23.01 233 ALA B O 1
ATOM 6249 N N . LEU B 1 234 ? 29.209 -20.129 38.243 1.00 22.54 234 LEU B N 1
ATOM 6250 C CA . LEU B 1 234 ? 29.445 -20.899 36.984 1.00 23.01 234 LEU B CA 1
ATOM 6251 C C . LEU B 1 234 ? 30.066 -20.169 35.798 1.00 23.35 234 LEU B C 1
ATOM 6252 O O . LEU B 1 234 ? 31.150 -20.556 35.353 1.00 24.79 234 LEU B O 1
ATOM 6257 N N . ARG B 1 235 ? 29.402 -19.162 35.227 1.00 23.21 235 ARG B N 1
ATOM 6258 C CA . ARG B 1 235 ? 29.933 -18.535 33.973 1.00 21.88 235 ARG B CA 1
ATOM 6259 C C . ARG B 1 235 ? 31.252 -17.778 34.165 1.00 23.15 235 ARG B C 1
ATOM 6260 O O . ARG B 1 235 ? 32.208 -18.134 33.556 1.00 22.97 235 ARG B O 1
ATOM 6268 N N . ILE B 1 236 ? 31.316 -16.747 35.025 1.00 23.15 236 ILE B N 1
ATOM 6269 C CA . ILE B 1 236 ? 32.637 -16.162 35.375 1.00 22.96 236 ILE B CA 1
ATOM 6270 C C . ILE B 1 236 ? 33.597 -17.238 35.879 1.00 22.10 236 ILE B C 1
ATOM 6271 O O . ILE B 1 236 ? 34.681 -17.289 35.367 1.00 22.90 236 ILE B O 1
ATOM 6276 N N . ALA B 1 237 ? 33.181 -18.117 36.796 1.00 22.76 237 ALA B N 1
ATOM 6277 C CA . ALA B 1 237 ? 34.050 -19.150 37.418 1.00 22.93 237 ALA B CA 1
ATOM 6278 C C . ALA B 1 237 ? 34.672 -20.118 36.426 1.00 23.95 237 ALA B C 1
ATOM 6279 O O . ALA B 1 237 ? 35.848 -20.445 36.515 1.00 25.27 237 ALA B O 1
ATOM 6281 N N . SER B 1 238 ? 33.895 -20.594 35.470 1.00 23.15 238 SER B N 1
ATOM 6282 C CA . SER B 1 238 ? 34.473 -21.398 34.408 1.00 23.59 238 SER B CA 1
ATOM 6283 C C . SER B 1 238 ? 35.667 -20.694 33.700 1.00 23.83 238 SER B C 1
ATOM 6284 O O . SER B 1 238 ? 36.768 -21.252 33.562 1.00 23.04 238 SER B O 1
ATOM 6287 N N . VAL B 1 239 ? 35.485 -19.451 33.324 1.00 24.74 239 VAL B N 1
ATOM 6288 C CA . VAL B 1 239 ? 36.537 -18.766 32.612 1.00 25.39 239 VAL B CA 1
ATOM 6289 C C . VAL B 1 239 ? 37.754 -18.608 33.525 1.00 26.67 239 VAL B C 1
ATOM 6290 O O . VAL B 1 239 ? 38.883 -18.786 33.090 1.00 26.21 239 VAL B O 1
ATOM 6294 N N . MET B 1 240 ? 37.539 -18.248 34.801 1.00 28.46 240 MET B N 1
ATOM 6295 C CA . MET B 1 240 ? 38.690 -18.164 35.803 1.00 29.79 240 MET B CA 1
ATOM 6296 C C . MET B 1 240 ? 39.366 -19.501 35.986 1.00 27.64 240 MET B C 1
ATOM 6297 O O . MET B 1 240 ? 40.582 -19.616 36.041 1.00 27.84 240 MET B O 1
ATOM 6302 N N . ALA B 1 241 ? 38.540 -20.524 36.092 1.00 27.55 241 ALA B N 1
ATOM 6303 C CA . ALA B 1 241 ? 38.990 -21.907 36.187 1.00 28.34 241 ALA B CA 1
ATOM 6304 C C . ALA B 1 241 ? 39.912 -22.422 35.051 1.00 28.81 241 ALA B C 1
ATOM 6305 O O . ALA B 1 241 ? 40.910 -23.160 35.265 1.00 26.70 241 ALA B O 1
ATOM 6307 N N . ARG B 1 242 ? 39.516 -22.093 33.827 1.00 30.12 242 ARG B N 1
ATOM 6308 C CA . ARG B 1 242 ? 40.241 -22.569 32.688 1.00 31.28 242 ARG B CA 1
ATOM 6309 C C . ARG B 1 242 ? 41.476 -21.661 32.676 1.00 32.08 242 ARG B C 1
ATOM 6310 O O . ARG B 1 242 ? 42.564 -22.115 32.395 1.00 31.59 242 ARG B O 1
ATOM 6318 N N . GLU B 1 243 ? 41.333 -20.402 33.100 1.00 32.68 243 GLU B N 1
ATOM 6319 C CA . GLU B 1 243 ? 42.525 -19.562 33.221 1.00 33.00 243 GLU B CA 1
ATOM 6320 C C . GLU B 1 243 ? 43.655 -20.088 34.163 1.00 33.22 243 GLU B C 1
ATOM 6321 O O . GLU B 1 243 ? 44.817 -19.801 33.914 1.00 31.52 243 GLU B O 1
ATOM 6327 N N . GLU B 1 244 ? 43.300 -20.879 35.201 1.00 33.54 244 GLU B N 1
ATOM 6328 C CA . GLU B 1 244 ? 44.205 -21.187 36.304 1.00 32.71 244 GLU B CA 1
ATOM 6329 C C . GLU B 1 244 ? 44.325 -22.642 36.650 1.00 31.45 244 GLU B C 1
ATOM 6330 O O . GLU B 1 244 ? 45.125 -22.964 37.481 1.00 32.43 244 GLU B O 1
ATOM 6336 N N . GLY B 1 245 ? 43.579 -23.554 36.036 1.00 30.30 245 GLY B N 1
ATOM 6337 C CA . GLY B 1 245 ? 43.887 -24.976 36.269 1.00 27.52 245 GLY B CA 1
ATOM 6338 C C . GLY B 1 245 ? 42.929 -25.646 37.231 1.00 28.06 245 GLY B C 1
ATOM 6339 O O . GLY B 1 245 ? 43.279 -26.571 37.972 1.00 29.32 245 GLY B O 1
ATOM 6340 N N . TRP B 1 246 ? 41.676 -25.226 37.247 1.00 27.22 246 TRP B N 1
ATOM 6341 C CA . TRP B 1 246 ? 40.705 -25.971 38.063 1.00 25.16 246 TRP B CA 1
ATOM 6342 C C . TRP B 1 246 ? 39.406 -26.178 37.286 1.00 24.20 246 TRP B C 1
ATOM 6343 O O . TRP B 1 246 ? 39.380 -26.056 36.043 1.00 25.50 246 TRP B O 1
ATOM 6354 N N . MET B 1 247 ? 38.337 -26.500 37.988 1.00 22.37 247 MET B N 1
ATOM 6355 C CA . MET B 1 247 ? 37.055 -26.720 37.369 1.00 21.93 247 MET B CA 1
ATOM 6356 C C . MET B 1 247 ? 35.944 -26.018 38.147 1.00 21.71 247 MET B C 1
ATOM 6357 O O . MET B 1 247 ? 35.900 -26.149 39.348 1.00 21.45 247 MET B O 1
ATOM 6362 N N . ALA B 1 248 ? 35.078 -25.270 37.469 1.00 20.11 248 ALA B N 1
ATOM 6363 C CA . ALA B 1 248 ? 33.825 -24.794 38.020 1.00 19.60 248 ALA B CA 1
ATOM 6364 C C . ALA B 1 248 ? 32.638 -25.594 37.401 1.00 20.10 248 ALA B C 1
ATOM 6365 O O . ALA B 1 248 ? 32.392 -25.545 36.170 1.00 20.97 248 ALA B O 1
ATOM 6367 N N . GLU B 1 249 ? 31.922 -26.346 38.236 1.00 18.51 249 GLU B N 1
ATOM 6368 C CA . GLU B 1 249 ? 31.043 -27.388 37.688 1.00 18.30 249 GLU B CA 1
ATOM 6369 C C . GLU B 1 249 ? 29.729 -27.370 38.334 1.00 18.34 249 GLU B C 1
ATOM 6370 O O . GLU B 1 249 ? 29.596 -26.914 39.511 1.00 18.11 249 GLU B O 1
ATOM 6376 N N . HIS B 1 250 ? 28.763 -27.783 37.538 1.00 17.70 250 HIS B N 1
ATOM 6377 C CA . HIS B 1 250 ? 27.374 -27.889 37.931 1.00 18.85 250 HIS B CA 1
ATOM 6378 C C . HIS B 1 250 ? 27.046 -29.237 38.615 1.00 21.24 250 HIS B C 1
ATOM 6379 O O . HIS B 1 250 ? 26.291 -30.097 38.068 1.00 20.03 250 HIS B O 1
ATOM 6386 N N . MET B 1 251 ? 27.594 -29.369 39.856 1.00 21.84 251 MET B N 1
ATOM 6387 C CA . MET B 1 251 ? 27.517 -30.584 40.638 1.00 20.78 251 MET B CA 1
ATOM 6388 C C . MET B 1 251 ? 27.077 -30.352 42.072 1.00 20.51 251 MET B C 1
ATOM 6389 O O . MET B 1 251 ? 27.622 -29.518 42.736 1.00 20.87 251 MET B O 1
ATOM 6394 N N . LEU B 1 252 ? 26.132 -31.130 42.572 1.00 21.38 252 LEU B N 1
ATOM 6395 C CA . LEU B 1 252 ? 26.071 -31.339 44.006 1.00 24.08 252 LEU B CA 1
ATOM 6396 C C . LEU B 1 252 ? 27.363 -32.077 44.601 1.00 24.84 252 LEU B C 1
ATOM 6397 O O . LEU B 1 252 ? 28.115 -32.754 43.861 1.00 24.92 252 LEU B O 1
ATOM 6402 N N . ILE B 1 253 ? 27.607 -31.895 45.906 1.00 24.06 253 ILE B N 1
ATOM 6403 C CA . ILE B 1 253 ? 28.612 -32.638 46.653 1.00 24.59 253 ILE B CA 1
ATOM 6404 C C . ILE B 1 253 ? 27.925 -33.311 47.847 1.00 24.61 253 ILE B C 1
ATOM 6405 O O . ILE B 1 253 ? 27.154 -32.681 48.578 1.00 27.46 253 ILE B O 1
ATOM 6410 N N . LEU B 1 254 ? 28.134 -34.598 48.055 1.00 24.44 254 LEU B N 1
ATOM 6411 C CA . LEU B 1 254 ? 27.332 -35.298 49.023 1.00 24.83 254 LEU B CA 1
ATOM 6412 C C . LEU B 1 254 ? 28.277 -36.134 49.884 1.00 27.15 254 LEU B C 1
ATOM 6413 O O . LEU B 1 254 ? 29.106 -36.842 49.349 1.00 28.32 254 LEU B O 1
ATOM 6418 N N . LYS B 1 255 ? 28.189 -36.067 51.202 1.00 28.57 255 LYS B N 1
ATOM 6419 C CA . LYS B 1 255 ? 28.942 -37.008 52.022 1.00 29.50 255 LYS B CA 1
ATOM 6420 C C . LYS B 1 255 ? 28.040 -38.215 52.286 1.00 29.70 255 LYS B C 1
ATOM 6421 O O . LYS B 1 255 ? 26.934 -38.071 52.758 1.00 30.80 255 LYS B O 1
ATOM 6427 N N . LEU B 1 256 ? 28.486 -39.401 51.941 1.00 30.80 256 LEU B N 1
ATOM 6428 C CA . LEU B 1 256 ? 27.888 -40.663 52.402 1.00 32.40 256 LEU B CA 1
ATOM 6429 C C . LEU B 1 256 ? 28.784 -41.369 53.425 1.00 33.38 256 LEU B C 1
ATOM 6430 O O . LEU B 1 256 ? 29.995 -41.587 53.140 1.00 35.14 256 LEU B O 1
ATOM 6435 N N . ILE B 1 257 ? 28.222 -41.783 54.556 1.00 33.19 257 ILE B N 1
ATOM 6436 C CA . ILE B 1 257 ? 28.971 -42.535 55.550 1.00 33.79 257 ILE B CA 1
ATOM 6437 C C . ILE B 1 257 ? 28.446 -44.005 55.649 1.00 34.83 257 ILE B C 1
ATOM 6438 O O . ILE B 1 257 ? 27.222 -44.270 55.828 1.00 34.93 257 ILE B O 1
ATOM 6443 N N . ASN B 1 258 ? 29.342 -44.979 55.543 1.00 35.93 258 ASN B N 1
ATOM 6444 C CA . ASN B 1 258 ? 28.883 -46.388 55.523 1.00 37.06 258 ASN B CA 1
ATOM 6445 C C . ASN B 1 258 ? 28.569 -46.948 56.948 1.00 39.74 258 ASN B C 1
ATOM 6446 O O . ASN B 1 258 ? 29.013 -46.388 57.940 1.00 40.33 258 ASN B O 1
ATOM 6451 N N . PRO B 1 259 ? 27.761 -48.006 57.070 1.00 41.76 259 PRO B N 1
ATOM 6452 C CA . PRO B 1 259 ? 27.732 -48.608 58.437 1.00 43.15 259 PRO B CA 1
ATOM 6453 C C . PRO B 1 259 ? 29.095 -48.566 59.167 1.00 43.48 259 PRO B C 1
ATOM 6454 O O . PRO B 1 259 ? 29.190 -47.923 60.196 1.00 45.27 259 PRO B O 1
ATOM 6458 N N . GLU B 1 260 ? 30.125 -49.208 58.630 1.00 43.89 260 GLU B N 1
ATOM 6459 C CA . GLU B 1 260 ? 31.470 -49.235 59.242 1.00 44.37 260 GLU B CA 1
ATOM 6460 C C . GLU B 1 260 ? 31.940 -47.821 59.745 1.00 43.25 260 GLU B C 1
ATOM 6461 O O . GLU B 1 260 ? 32.712 -47.705 60.675 1.00 41.97 260 GLU B O 1
ATOM 6467 N N . GLY B 1 261 ? 31.451 -46.753 59.121 1.00 42.41 261 GLY B N 1
ATOM 6468 C CA . GLY B 1 261 ? 31.733 -45.399 59.578 1.00 41.37 261 GLY B CA 1
ATOM 6469 C C . GLY B 1 261 ? 32.684 -44.581 58.724 1.00 40.18 261 GLY B C 1
ATOM 6470 O O . GLY B 1 261 ? 32.970 -43.422 59.058 1.00 39.03 261 GLY B O 1
ATOM 6471 N N . LYS B 1 262 ? 33.162 -45.172 57.622 1.00 39.84 262 LYS B N 1
ATOM 6472 C CA . LYS B 1 262 ? 34.025 -44.448 56.703 1.00 39.21 262 LYS B CA 1
ATOM 6473 C C . LYS B 1 262 ? 33.222 -43.407 55.854 1.00 38.20 262 LYS B C 1
ATOM 6474 O O . LYS B 1 262 ? 32.020 -43.639 55.541 1.00 37.54 262 LYS B O 1
ATOM 6480 N N . ALA B 1 263 ? 33.891 -42.272 55.578 1.00 35.30 263 ALA B N 1
ATOM 6481 C CA . ALA B 1 263 ? 33.293 -41.098 54.989 1.00 35.11 263 ALA B CA 1
ATOM 6482 C C . ALA B 1 263 ? 33.636 -40.984 53.501 1.00 34.40 263 ALA B C 1
ATOM 6483 O O . ALA B 1 263 ? 34.820 -40.963 53.134 1.00 35.40 263 ALA B O 1
ATOM 6485 N N . TYR B 1 264 ? 32.620 -40.970 52.638 1.00 32.87 264 TYR B N 1
ATOM 6486 C CA . TYR B 1 264 ? 32.882 -40.894 51.193 1.00 31.81 264 TYR B CA 1
ATOM 6487 C C . TYR B 1 264 ? 32.218 -39.639 50.592 1.00 30.74 264 TYR B C 1
ATOM 6488 O O . TYR B 1 264 ? 31.202 -39.168 51.131 1.00 29.41 264 TYR B O 1
ATOM 6497 N N . HIS B 1 265 ? 32.748 -39.140 49.463 1.00 28.78 265 HIS B N 1
ATOM 6498 C CA . HIS B 1 265 ? 32.194 -37.935 48.799 1.00 27.64 265 HIS B CA 1
ATOM 6499 C C . HIS B 1 265 ? 32.073 -38.092 47.306 1.00 26.62 265 HIS B C 1
ATOM 6500 O O . HIS B 1 265 ? 33.039 -38.370 46.618 1.00 24.95 265 HIS B O 1
ATOM 6507 N N . ILE B 1 266 ? 30.876 -37.771 46.831 1.00 24.96 266 ILE B N 1
ATOM 6508 C CA . ILE B 1 266 ? 30.414 -38.013 45.507 1.00 22.61 266 ILE B CA 1
ATOM 6509 C C . ILE B 1 266 ? 30.000 -36.668 45.002 1.00 21.76 266 ILE B C 1
ATOM 6510 O O . ILE B 1 266 ? 29.334 -35.927 45.711 1.00 19.91 266 ILE B O 1
ATOM 6515 N N . ALA B 1 267 ? 30.459 -36.306 43.792 1.00 22.59 267 ALA B N 1
ATOM 6516 C CA . ALA B 1 267 ? 29.977 -35.069 43.116 1.00 20.52 267 ALA B CA 1
ATOM 6517 C C . ALA B 1 267 ? 28.957 -35.531 42.123 1.00 20.12 267 ALA B C 1
ATOM 6518 O O . ALA B 1 267 ? 29.092 -36.650 41.566 1.00 18.85 267 ALA B O 1
ATOM 6520 N N . ALA B 1 268 ? 27.962 -34.705 41.811 1.00 17.70 268 ALA B N 1
ATOM 6521 C CA . ALA B 1 268 ? 27.091 -35.241 40.723 1.00 18.14 268 ALA B CA 1
ATOM 6522 C C . ALA B 1 268 ? 26.509 -34.167 39.897 1.00 17.44 268 ALA B C 1
ATOM 6523 O O . ALA B 1 268 ? 26.073 -33.150 40.440 1.00 17.88 268 ALA B O 1
ATOM 6525 N N . ALA B 1 269 ? 26.499 -34.394 38.595 1.00 18.75 269 ALA B N 1
ATOM 6526 C CA . ALA B 1 269 ? 25.913 -33.465 37.627 1.00 21.02 269 ALA B CA 1
ATOM 6527 C C . ALA B 1 269 ? 24.637 -33.977 36.930 1.00 22.42 269 ALA B C 1
ATOM 6528 O O . ALA B 1 269 ? 24.778 -34.827 36.121 1.00 23.40 269 ALA B O 1
ATOM 6530 N N . PHE B 1 270 ? 23.427 -33.510 37.289 1.00 24.51 270 PHE B N 1
ATOM 6531 C CA . PHE B 1 270 ? 22.182 -33.870 36.594 1.00 27.18 270 PHE B CA 1
ATOM 6532 C C . PHE B 1 270 ? 21.689 -32.574 36.045 1.00 29.51 270 PHE B C 1
ATOM 6533 O O . PHE B 1 270 ? 22.054 -31.572 36.613 1.00 29.19 270 PHE B O 1
ATOM 6541 N N . PRO B 1 271 ? 20.972 -32.576 34.874 1.00 32.26 271 PRO B N 1
ATOM 6542 C CA . PRO B 1 271 ? 20.245 -31.442 34.256 1.00 34.85 271 PRO B CA 1
ATOM 6543 C C . PRO B 1 271 ? 18.828 -31.227 34.846 1.00 38.67 271 PRO B C 1
ATOM 6544 O O . PRO B 1 271 ? 17.843 -30.969 34.107 1.00 41.12 271 PRO B O 1
ATOM 6548 N N . SER B 1 272 ? 18.725 -31.352 36.168 1.00 41.39 272 SER B N 1
ATOM 6549 C CA . SER B 1 272 ? 17.498 -31.091 36.940 1.00 43.37 272 SER B CA 1
ATOM 6550 C C . SER B 1 272 ? 17.901 -30.600 38.316 1.00 43.93 272 SER B C 1
ATOM 6551 O O . SER B 1 272 ? 18.739 -31.271 38.951 1.00 44.44 272 SER B O 1
ATOM 6554 N N . ALA B 1 273 ? 17.306 -29.478 38.770 1.00 45.35 273 ALA B N 1
ATOM 6555 C CA . ALA B 1 273 ? 17.349 -28.978 40.200 1.00 46.18 273 ALA B CA 1
ATOM 6556 C C . ALA B 1 273 ? 16.712 -29.944 41.253 1.00 46.80 273 ALA B C 1
ATOM 6557 O O . ALA B 1 273 ? 17.296 -30.230 42.314 1.00 47.40 273 ALA B O 1
ATOM 6559 N N . CYS B 1 274 ? 15.511 -30.436 40.965 1.00 47.30 274 CYS B N 1
ATOM 6560 C CA . CYS B 1 274 ? 15.021 -31.629 41.616 1.00 47.56 274 CYS B CA 1
ATOM 6561 C C . CYS B 1 274 ? 15.935 -32.669 40.991 1.00 47.00 274 CYS B C 1
ATOM 6562 O O . CYS B 1 274 ? 16.310 -32.544 39.827 1.00 47.83 274 CYS B O 1
ATOM 6565 N N . GLY B 1 275 ? 16.338 -33.687 41.712 1.00 45.73 275 GLY B N 1
ATOM 6566 C CA . GLY B 1 275 ? 17.298 -34.606 41.125 1.00 41.94 275 GLY B CA 1
ATOM 6567 C C . GLY B 1 275 ? 18.558 -34.213 41.842 1.00 40.86 275 GLY B C 1
ATOM 6568 O O . GLY B 1 275 ? 19.031 -34.916 42.720 1.00 40.69 275 GLY B O 1
ATOM 6569 N N . LYS B 1 276 ? 19.078 -33.043 41.496 1.00 38.93 276 LYS B N 1
ATOM 6570 C CA . LYS B 1 276 ? 20.245 -32.528 42.158 1.00 37.45 276 LYS B CA 1
ATOM 6571 C C . LYS B 1 276 ? 19.969 -32.369 43.642 1.00 36.63 276 LYS B C 1
ATOM 6572 O O . LYS B 1 276 ? 20.688 -32.906 44.457 1.00 36.62 276 LYS B O 1
ATOM 6578 N N . THR B 1 277 ? 18.950 -31.594 43.981 1.00 35.70 277 THR B N 1
ATOM 6579 C CA . THR B 1 277 ? 18.668 -31.319 45.362 1.00 36.52 277 THR B CA 1
ATOM 6580 C C . THR B 1 277 ? 18.220 -32.583 46.074 1.00 35.59 277 THR B C 1
ATOM 6581 O O . THR B 1 277 ? 18.688 -32.837 47.176 1.00 35.96 277 THR B O 1
ATOM 6585 N N . ASN B 1 278 ? 17.385 -33.409 45.426 1.00 34.59 278 ASN B N 1
ATOM 6586 C CA . ASN B 1 278 ? 17.022 -34.707 46.015 1.00 35.18 278 ASN B CA 1
ATOM 6587 C C . ASN B 1 278 ? 18.215 -35.707 46.153 1.00 34.20 278 ASN B C 1
ATOM 6588 O O . ASN B 1 278 ? 18.369 -36.293 47.229 1.00 35.24 278 ASN B O 1
ATOM 6593 N N . LEU B 1 279 ? 19.056 -35.910 45.146 1.00 32.59 279 LEU B N 1
ATOM 6594 C CA . LEU B 1 279 ? 20.320 -36.660 45.491 1.00 33.31 279 LEU B CA 1
ATOM 6595 C C . LEU B 1 279 ? 21.204 -35.996 46.581 1.00 33.27 279 LEU B C 1
ATOM 6596 O O . LEU B 1 279 ? 21.639 -36.706 47.515 1.00 34.26 279 LEU B O 1
ATOM 6601 N N . ALA B 1 280 ? 21.416 -34.663 46.508 1.00 32.30 280 ALA B N 1
ATOM 6602 C CA . ALA B 1 280 ? 22.176 -33.904 47.564 1.00 32.17 280 ALA B CA 1
ATOM 6603 C C . ALA B 1 280 ? 21.653 -34.083 48.995 1.00 32.08 280 ALA B C 1
ATOM 6604 O O . ALA B 1 280 ? 22.422 -34.224 49.910 1.00 33.56 280 ALA B O 1
ATOM 6606 N N . MET B 1 281 ? 20.334 -34.157 49.157 1.00 33.49 281 MET B N 1
ATOM 6607 C CA . MET B 1 281 ? 19.642 -34.205 50.481 1.00 32.80 281 MET B CA 1
ATOM 6608 C C . MET B 1 281 ? 19.013 -35.588 50.791 1.00 31.13 281 MET B C 1
ATOM 6609 O O . MET B 1 281 ? 18.129 -35.657 51.637 1.00 32.03 281 MET B O 1
ATOM 6614 N N . ILE B 1 282 ? 19.497 -36.649 50.126 1.00 29.26 282 ILE B N 1
ATOM 6615 C CA . ILE B 1 282 ? 18.983 -38.032 50.184 1.00 28.23 282 ILE B CA 1
ATOM 6616 C C . ILE B 1 282 ? 19.023 -38.560 51.605 1.00 28.45 282 ILE B C 1
ATOM 6617 O O . ILE B 1 282 ? 20.009 -38.319 52.313 1.00 28.63 282 ILE B O 1
ATOM 6622 N N . THR B 1 283 ? 17.913 -39.158 52.040 1.00 26.88 283 THR B N 1
ATOM 6623 C CA . THR B 1 283 ? 17.942 -39.959 53.205 1.00 27.75 283 THR B CA 1
ATOM 6624 C C . THR B 1 283 ? 18.049 -41.432 52.787 1.00 29.58 283 THR B C 1
ATOM 6625 O O . THR B 1 283 ? 17.114 -42.020 52.143 1.00 30.39 283 THR B O 1
ATOM 6629 N N . PRO B 1 284 ? 19.214 -42.033 53.111 1.00 30.04 284 PRO B N 1
ATOM 6630 C CA . PRO B 1 284 ? 19.464 -43.425 52.726 1.00 31.27 284 PRO B CA 1
ATOM 6631 C C . PRO B 1 284 ? 18.421 -44.358 53.316 1.00 32.00 284 PRO B C 1
ATOM 6632 O O . PRO B 1 284 ? 17.784 -44.072 54.310 1.00 33.60 284 PRO B O 1
ATOM 6636 N N . THR B 1 285 ? 18.282 -45.491 52.697 1.00 33.54 285 THR B N 1
ATOM 6637 C CA . THR B 1 285 ? 17.097 -46.309 52.801 1.00 34.78 285 THR B CA 1
ATOM 6638 C C . THR B 1 285 ? 17.611 -47.626 53.278 1.00 34.53 285 THR B C 1
ATOM 6639 O O . THR B 1 285 ? 16.909 -48.564 53.257 1.00 34.33 285 THR B O 1
ATOM 6643 N N . ILE B 1 286 ? 18.876 -47.665 53.684 1.00 35.48 286 ILE B N 1
ATOM 6644 C CA . ILE B 1 286 ? 19.579 -48.880 53.965 1.00 36.80 286 ILE B CA 1
ATOM 6645 C C . ILE B 1 286 ? 20.102 -48.526 55.310 1.00 37.47 286 ILE B C 1
ATOM 6646 O O . ILE B 1 286 ? 20.709 -47.446 55.451 1.00 36.49 286 ILE B O 1
ATOM 6651 N N . PRO B 1 287 ? 20.000 -49.488 56.257 1.00 38.33 287 PRO B N 1
ATOM 6652 C CA . PRO B 1 287 ? 20.491 -49.415 57.637 1.00 38.14 287 PRO B CA 1
ATOM 6653 C C . PRO B 1 287 ? 22.027 -49.173 57.714 1.00 38.74 287 PRO B C 1
ATOM 6654 O O . PRO B 1 287 ? 22.823 -49.681 56.898 1.00 37.45 287 PRO B O 1
ATOM 6658 N N . GLY B 1 288 ? 22.460 -48.399 58.689 1.00 38.44 288 GLY B N 1
ATOM 6659 C CA . GLY B 1 288 ? 23.881 -48.233 58.852 1.00 39.24 288 GLY B CA 1
ATOM 6660 C C . GLY B 1 288 ? 24.328 -47.030 58.073 1.00 39.95 288 GLY B C 1
ATOM 6661 O O . GLY B 1 288 ? 25.245 -46.342 58.503 1.00 40.54 288 GLY B O 1
ATOM 6662 N N . TRP B 1 289 ? 23.651 -46.757 56.944 1.00 39.77 289 TRP B N 1
ATOM 6663 C CA . TRP B 1 289 ? 23.976 -45.650 56.023 1.00 39.64 289 TRP B CA 1
ATOM 6664 C C . TRP B 1 289 ? 23.350 -44.287 56.418 1.00 39.57 289 TRP B C 1
ATOM 6665 O O . TRP B 1 289 ? 22.210 -44.203 56.908 1.00 41.20 289 TRP B O 1
ATOM 6676 N N . THR B 1 290 ? 24.113 -43.235 56.182 1.00 38.40 290 THR B N 1
ATOM 6677 C CA . THR B 1 290 ? 23.826 -41.917 56.721 1.00 38.05 290 THR B CA 1
ATOM 6678 C C . THR B 1 290 ? 24.512 -40.871 55.814 1.00 37.46 290 THR B C 1
ATOM 6679 O O . THR B 1 290 ? 25.630 -41.111 55.278 1.00 36.57 290 THR B O 1
ATOM 6683 N N . ALA B 1 291 ? 23.869 -39.725 55.633 1.00 35.29 291 ALA B N 1
ATOM 6684 C CA . ALA B 1 291 ? 24.420 -38.774 54.635 1.00 34.00 291 ALA B CA 1
ATOM 6685 C C . ALA B 1 291 ? 24.146 -37.360 54.975 1.00 32.17 291 ALA B C 1
ATOM 6686 O O . ALA B 1 291 ? 23.074 -37.030 55.488 1.00 32.43 291 ALA B O 1
ATOM 6688 N N . GLN B 1 292 ? 25.122 -36.538 54.621 1.00 31.29 292 GLN B N 1
ATOM 6689 C CA . GLN B 1 292 ? 25.123 -35.130 54.824 1.00 30.06 292 GLN B CA 1
ATOM 6690 C C . GLN B 1 292 ? 25.405 -34.389 53.522 1.00 29.42 292 GLN B C 1
ATOM 6691 O O . GLN B 1 292 ? 26.112 -34.905 52.666 1.00 29.67 292 GLN B O 1
ATOM 6697 N N . VAL B 1 293 ? 24.806 -33.212 53.364 1.00 28.59 293 VAL B N 1
ATOM 6698 C CA . VAL B 1 293 ? 24.985 -32.371 52.176 1.00 28.44 293 VAL B CA 1
ATOM 6699 C C . VAL B 1 293 ? 26.259 -31.532 52.278 1.00 27.86 293 VAL B C 1
ATOM 6700 O O . VAL B 1 293 ? 26.507 -30.851 53.285 1.00 28.83 293 VAL B O 1
ATOM 6704 N N . VAL B 1 294 ? 27.078 -31.562 51.245 1.00 26.67 294 VAL B N 1
ATOM 6705 C CA . VAL B 1 294 ? 28.083 -30.525 51.143 1.00 25.32 294 VAL B CA 1
ATOM 6706 C C . VAL B 1 294 ? 27.575 -29.365 50.250 1.00 23.50 294 VAL B C 1
ATOM 6707 O O . VAL B 1 294 ? 27.723 -28.216 50.606 1.00 22.84 294 VAL B O 1
ATOM 6711 N N . GLY B 1 295 ? 26.923 -29.659 49.131 1.00 22.47 295 GLY B N 1
ATOM 6712 C CA . GLY B 1 295 ? 26.261 -28.586 48.356 1.00 22.59 295 GLY B CA 1
ATOM 6713 C C . GLY B 1 295 ? 25.241 -29.233 47.459 1.00 23.37 295 GLY B C 1
ATOM 6714 O O . GLY B 1 295 ? 25.290 -30.442 47.246 1.00 23.15 295 GLY B O 1
ATOM 6715 N N . ASP B 1 296 ? 24.295 -28.491 46.936 1.00 23.21 296 ASP B N 1
ATOM 6716 C CA . ASP B 1 296 ? 23.461 -29.126 45.977 1.00 24.87 296 ASP B CA 1
ATOM 6717 C C . ASP B 1 296 ? 23.390 -28.487 44.598 1.00 25.54 296 ASP B C 1
ATOM 6718 O O . ASP B 1 296 ? 22.398 -28.643 43.908 1.00 26.75 296 ASP B O 1
ATOM 6723 N N . ASP B 1 297 ? 24.390 -27.706 44.221 1.00 25.51 297 ASP B N 1
ATOM 6724 C CA . ASP B 1 297 ? 24.298 -26.963 43.002 1.00 24.68 297 ASP B CA 1
ATOM 6725 C C . ASP B 1 297 ? 25.663 -26.840 42.315 1.00 23.13 297 ASP B C 1
ATOM 6726 O O . ASP B 1 297 ? 25.845 -27.402 41.239 1.00 22.64 297 ASP B O 1
ATOM 6731 N N . ILE B 1 298 ? 26.634 -26.181 42.961 1.00 22.02 298 ILE B N 1
ATOM 6732 C CA . ILE B 1 298 ? 27.917 -25.824 42.351 1.00 20.96 298 ILE B CA 1
ATOM 6733 C C . ILE B 1 298 ? 29.097 -26.428 43.110 1.00 22.81 298 ILE B C 1
ATOM 6734 O O . ILE B 1 298 ? 29.063 -26.611 44.337 1.00 23.59 298 ILE B O 1
ATOM 6739 N N . ALA B 1 299 ? 30.144 -26.759 42.371 1.00 23.16 299 ALA B N 1
ATOM 6740 C CA . ALA B 1 299 ? 31.308 -27.412 42.908 1.00 24.64 299 ALA B CA 1
ATOM 6741 C C . ALA B 1 299 ? 32.515 -26.782 42.225 1.00 24.83 299 ALA B C 1
ATOM 6742 O O . ALA B 1 299 ? 32.501 -26.604 40.990 1.00 24.74 299 ALA B O 1
ATOM 6744 N N . TRP B 1 300 ? 33.529 -26.445 43.020 1.00 23.58 300 TRP B N 1
ATOM 6745 C CA . TRP B 1 300 ? 34.784 -25.992 42.467 1.00 23.07 300 TRP B CA 1
ATOM 6746 C C . TRP B 1 300 ? 35.806 -27.020 42.904 1.00 23.25 300 TRP B C 1
ATOM 6747 O O . TRP B 1 300 ? 35.925 -27.344 44.065 1.00 23.81 300 TRP B O 1
ATOM 6758 N N . LEU B 1 301 ? 36.520 -27.544 41.935 1.00 24.73 301 LEU B N 1
ATOM 6759 C CA . LEU B 1 301 ? 37.380 -28.725 42.058 1.00 24.63 301 LEU B CA 1
ATOM 6760 C C . LEU B 1 301 ? 38.811 -28.278 41.690 1.00 27.41 301 LEU B C 1
ATOM 6761 O O . LEU B 1 301 ? 39.057 -27.732 40.633 1.00 26.98 301 LEU B O 1
ATOM 6766 N N . LYS B 1 302 ? 39.727 -28.464 42.629 1.00 29.42 302 LYS B N 1
ATOM 6767 C CA . LYS B 1 302 ? 41.127 -28.241 42.466 1.00 32.27 302 LYS B CA 1
ATOM 6768 C C . LYS B 1 302 ? 41.859 -29.594 42.773 1.00 34.59 302 LYS B C 1
ATOM 6769 O O . LYS B 1 302 ? 41.333 -30.457 43.534 1.00 35.27 302 LYS B O 1
ATOM 6775 N N . LEU B 1 303 ? 43.010 -29.843 42.141 1.00 37.08 303 LEU B N 1
ATOM 6776 C CA . LEU B 1 303 ? 43.805 -31.062 42.428 1.00 39.57 303 LEU B CA 1
ATOM 6777 C C . LEU B 1 303 ? 44.745 -30.780 43.576 1.00 41.50 303 LEU B C 1
ATOM 6778 O O . LEU B 1 303 ? 45.309 -29.694 43.632 1.00 40.52 303 LEU B O 1
ATOM 6783 N N . ARG B 1 304 ? 44.971 -31.768 44.445 1.00 44.82 304 ARG B N 1
ATOM 6784 C CA . ARG B 1 304 ? 45.688 -31.541 45.688 1.00 48.51 304 ARG B CA 1
ATOM 6785 C C . ARG B 1 304 ? 46.677 -32.683 46.026 1.00 50.90 304 ARG B C 1
ATOM 6786 O O . ARG B 1 304 ? 46.345 -33.579 46.840 1.00 52.91 304 ARG B O 1
ATOM 6794 N N . GLU B 1 305 ? 47.901 -32.678 45.485 1.00 51.51 305 GLU B N 1
ATOM 6795 C CA . GLU B 1 305 ? 48.846 -33.819 45.739 1.00 49.90 305 GLU B CA 1
ATOM 6796 C C . GLU B 1 305 ? 48.193 -35.239 45.754 1.00 49.54 305 GLU B C 1
ATOM 6797 O O . GLU B 1 305 ? 48.776 -36.212 45.189 1.00 49.43 305 GLU B O 1
ATOM 6803 N N . ASP B 1 306 ? 46.997 -35.369 46.365 1.00 47.09 306 ASP B N 1
ATOM 6804 C CA . ASP B 1 306 ? 46.360 -36.718 46.536 1.00 45.41 306 ASP B CA 1
ATOM 6805 C C . ASP B 1 306 ? 44.954 -37.032 45.984 1.00 41.58 306 ASP B C 1
ATOM 6806 O O . ASP B 1 306 ? 44.465 -38.150 46.173 1.00 41.01 306 ASP B O 1
ATOM 6811 N N . GLY B 1 307 ? 44.344 -36.086 45.283 1.00 37.87 307 GLY B N 1
ATOM 6812 C CA . GLY B 1 307 ? 42.989 -36.251 44.794 1.00 32.70 307 GLY B CA 1
ATOM 6813 C C . GLY B 1 307 ? 42.418 -34.934 44.310 1.00 30.09 307 GLY B C 1
ATOM 6814 O O . GLY B 1 307 ? 43.064 -33.866 44.352 1.00 29.17 307 GLY B O 1
ATOM 6815 N N . LEU B 1 308 ? 41.189 -35.017 43.823 1.00 27.62 308 LEU B N 1
ATOM 6816 C CA . LEU B 1 308 ? 40.459 -33.870 43.334 1.00 24.18 308 LEU B CA 1
ATOM 6817 C C . LEU B 1 308 ? 39.571 -33.512 44.569 1.00 24.38 308 LEU B C 1
ATOM 6818 O O . LEU B 1 308 ? 38.896 -34.387 45.139 1.00 23.58 308 LEU B O 1
ATOM 6823 N N . TYR B 1 309 ? 39.608 -32.239 44.967 1.00 24.29 309 TYR B N 1
ATOM 6824 C CA . TYR B 1 309 ? 38.936 -31.767 46.154 1.00 25.04 309 TYR B CA 1
ATOM 6825 C C . TYR B 1 309 ? 37.929 -30.764 45.668 1.00 24.71 309 TYR B C 1
ATOM 6826 O O . TYR B 1 309 ? 38.246 -29.953 44.797 1.00 24.50 309 TYR B O 1
ATOM 6835 N N . ALA B 1 310 ? 36.719 -30.837 46.197 1.00 23.79 310 ALA B N 1
ATOM 6836 C CA . ALA B 1 310 ? 35.613 -29.941 45.850 1.00 22.90 310 ALA B CA 1
ATOM 6837 C C . ALA B 1 310 ? 35.175 -29.045 47.075 1.00 23.81 310 ALA B C 1
ATOM 6838 O O . ALA B 1 310 ? 35.029 -29.530 48.229 1.00 21.95 310 ALA B O 1
ATOM 6840 N N . VAL B 1 311 ? 34.992 -27.743 46.840 1.00 23.17 311 VAL B N 1
ATOM 6841 C CA . VAL B 1 311 ? 34.301 -26.887 47.759 1.00 22.36 311 VAL B CA 1
ATOM 6842 C C . VAL B 1 311 ? 33.031 -26.345 47.070 1.00 22.61 311 VAL B C 1
ATOM 6843 O O . VAL B 1 311 ? 32.976 -26.138 45.848 1.00 22.83 311 VAL B O 1
ATOM 6847 N N . ASN B 1 312 ? 32.001 -26.069 47.857 1.00 21.95 312 ASN B N 1
ATOM 6848 C CA . ASN B 1 312 ? 30.834 -25.433 47.331 1.00 20.85 312 ASN B CA 1
ATOM 6849 C C . ASN B 1 312 ? 30.978 -23.907 47.498 1.00 21.26 312 ASN B C 1
ATOM 6850 O O . ASN B 1 312 ? 31.106 -23.437 48.587 1.00 23.92 312 ASN B O 1
ATOM 6855 N N . PRO B 1 313 ? 31.036 -23.125 46.418 1.00 20.89 313 PRO B N 1
ATOM 6856 C CA . PRO B 1 313 ? 31.139 -21.654 46.567 1.00 19.30 313 PRO B CA 1
ATOM 6857 C C . PRO B 1 313 ? 29.973 -20.903 47.348 1.00 20.46 313 PRO B C 1
ATOM 6858 O O . PRO B 1 313 ? 30.149 -19.774 47.827 1.00 19.66 313 PRO B O 1
ATOM 6862 N N . GLU B 1 314 ? 28.803 -21.548 47.447 1.00 20.90 314 GLU B N 1
ATOM 6863 C CA . GLU B 1 314 ? 27.571 -20.937 47.918 1.00 21.35 314 GLU B CA 1
ATOM 6864 C C . GLU B 1 314 ? 27.427 -21.299 49.376 1.00 20.58 314 GLU B C 1
ATOM 6865 O O . GLU B 1 314 ? 28.106 -22.259 49.869 1.00 21.05 314 GLU B O 1
ATOM 6871 N N . ASN B 1 315 ? 26.615 -20.485 50.047 1.00 18.32 315 ASN B N 1
ATOM 6872 C CA . ASN B 1 315 ? 26.440 -20.529 51.515 1.00 18.33 315 ASN B CA 1
ATOM 6873 C C . ASN B 1 315 ? 25.035 -20.925 51.862 1.00 16.46 315 ASN B C 1
ATOM 6874 O O . ASN B 1 315 ? 24.712 -21.084 53.020 1.00 17.69 315 ASN B O 1
ATOM 6879 N N . GLY B 1 316 ? 24.227 -21.125 50.850 1.00 16.34 316 GLY B N 1
ATOM 6880 C CA . GLY B 1 316 ? 22.916 -21.667 51.060 1.00 18.56 316 GLY B CA 1
ATOM 6881 C C . GLY B 1 316 ? 22.272 -22.293 49.864 1.00 18.69 316 GLY B C 1
ATOM 6882 O O . GLY B 1 316 ? 22.894 -22.532 48.825 1.00 20.38 316 GLY B O 1
ATOM 6883 N N . PHE B 1 317 ? 21.000 -22.532 49.994 1.00 19.13 317 PHE B N 1
ATOM 6884 C CA . PHE B 1 317 ? 20.276 -23.229 48.974 1.00 20.75 317 PHE B CA 1
ATOM 6885 C C . PHE B 1 317 ? 19.173 -22.308 48.427 1.00 22.38 317 PHE B C 1
ATOM 6886 O O . PHE B 1 317 ? 18.481 -21.699 49.166 1.00 22.33 317 PHE B O 1
ATOM 6894 N N . PHE B 1 318 ? 19.006 -22.277 47.109 1.00 25.40 318 PHE B N 1
ATOM 6895 C CA . PHE B 1 318 ? 17.988 -21.486 46.393 1.00 25.37 318 PHE B CA 1
ATOM 6896 C C . PHE B 1 318 ? 17.354 -22.586 45.490 1.00 25.77 318 PHE B C 1
ATOM 6897 O O . PHE B 1 318 ? 17.527 -22.575 44.275 1.00 25.51 318 PHE B O 1
ATOM 6905 N N . GLY B 1 319 ? 16.652 -23.553 46.114 1.00 25.17 319 GLY B N 1
ATOM 6906 C CA . GLY B 1 319 ? 16.089 -24.720 45.386 1.00 26.07 319 GLY B CA 1
ATOM 6907 C C . GLY B 1 319 ? 14.648 -24.639 44.859 1.00 25.35 319 GLY B C 1
ATOM 6908 O O . GLY B 1 319 ? 13.883 -23.767 45.221 1.00 27.42 319 GLY B O 1
ATOM 6909 N N . VAL B 1 320 ? 14.267 -25.535 43.996 1.00 24.68 320 VAL B N 1
ATOM 6910 C CA . VAL B 1 320 ? 12.968 -25.361 43.333 1.00 26.06 320 VAL B CA 1
ATOM 6911 C C . VAL B 1 320 ? 11.884 -25.787 44.327 1.00 25.75 320 VAL B C 1
ATOM 6912 O O . VAL B 1 320 ? 11.946 -26.894 44.902 1.00 24.30 320 VAL B O 1
ATOM 6916 N N . ALA B 1 321 ? 10.914 -24.932 44.605 1.00 25.45 321 ALA B N 1
ATOM 6917 C CA . ALA B 1 321 ? 9.981 -25.407 45.648 1.00 26.29 321 ALA B CA 1
ATOM 6918 C C . ALA B 1 321 ? 9.063 -26.655 45.262 1.00 27.40 321 ALA B C 1
ATOM 6919 O O . ALA B 1 321 ? 9.066 -27.708 45.956 1.00 29.15 321 ALA B O 1
ATOM 6921 N N . PRO B 1 322 ? 8.262 -26.550 44.186 1.00 28.95 322 PRO B N 1
ATOM 6922 C CA . PRO B 1 322 ? 7.269 -27.611 43.971 1.00 29.54 322 PRO B CA 1
ATOM 6923 C C . PRO B 1 322 ? 7.916 -28.961 43.891 1.00 31.12 322 PRO B C 1
ATOM 6924 O O . PRO B 1 322 ? 9.030 -29.038 43.348 1.00 31.91 322 PRO B O 1
ATOM 6928 N N . GLY B 1 323 ? 7.217 -29.996 44.380 1.00 31.67 323 GLY B N 1
ATOM 6929 C CA . GLY B 1 323 ? 7.697 -31.358 44.337 1.00 33.01 323 GLY B CA 1
ATOM 6930 C C . GLY B 1 323 ? 8.428 -31.728 45.637 1.00 34.04 323 GLY B C 1
ATOM 6931 O O . GLY B 1 323 ? 8.631 -32.898 45.902 1.00 33.95 323 GLY B O 1
ATOM 6932 N N . THR B 1 324 ? 8.845 -30.739 46.426 1.00 34.60 324 THR B N 1
ATOM 6933 C CA . THR B 1 324 ? 9.449 -30.987 47.724 1.00 35.89 324 THR B CA 1
ATOM 6934 C C . THR B 1 324 ? 8.410 -31.417 48.785 1.00 37.51 324 THR B C 1
ATOM 6935 O O . THR B 1 324 ? 7.382 -30.730 49.053 1.00 37.03 324 THR B O 1
ATOM 6939 N N . ASN B 1 325 ? 8.671 -32.591 49.365 1.00 39.23 325 ASN B N 1
ATOM 6940 C CA . ASN B 1 325 ? 7.840 -33.131 50.421 1.00 38.93 325 ASN B CA 1
ATOM 6941 C C . ASN B 1 325 ? 8.573 -34.138 51.255 1.00 39.23 325 ASN B C 1
ATOM 6942 O O . ASN B 1 325 ? 9.698 -34.536 50.909 1.00 38.13 325 ASN B O 1
ATOM 6947 N N . TYR B 1 326 ? 7.889 -34.550 52.340 1.00 39.13 326 TYR B N 1
ATOM 6948 C CA . TYR B 1 326 ? 8.435 -35.441 53.371 1.00 39.01 326 TYR B CA 1
ATOM 6949 C C . TYR B 1 326 ? 8.781 -36.801 52.873 1.00 39.29 326 TYR B C 1
ATOM 6950 O O . TYR B 1 326 ? 9.598 -37.495 53.497 1.00 40.86 326 TYR B O 1
ATOM 6959 N N . ALA B 1 327 ? 8.144 -37.174 51.767 1.00 38.33 327 ALA B N 1
ATOM 6960 C CA . ALA B 1 327 ? 8.456 -38.348 51.015 1.00 37.57 327 ALA B CA 1
ATOM 6961 C C . ALA B 1 327 ? 9.711 -38.165 50.021 1.00 37.18 327 ALA B C 1
ATOM 6962 O O . ALA B 1 327 ? 10.679 -38.887 50.132 1.00 35.85 327 ALA B O 1
ATOM 6964 N N . SER B 1 328 ? 9.699 -37.216 49.083 1.00 37.20 328 SER B N 1
ATOM 6965 C CA . SER B 1 328 ? 10.852 -37.007 48.171 1.00 37.48 328 SER B CA 1
ATOM 6966 C C . SER B 1 328 ? 12.077 -36.438 48.892 1.00 37.96 328 SER B C 1
ATOM 6967 O O . SER B 1 328 ? 13.226 -36.945 48.750 1.00 39.25 328 SER B O 1
ATOM 6970 N N . ASN B 1 329 ? 11.837 -35.392 49.695 1.00 37.66 329 ASN B N 1
ATOM 6971 C CA . ASN B 1 329 ? 12.907 -34.697 50.386 1.00 36.36 329 ASN B CA 1
ATOM 6972 C C . ASN B 1 329 ? 12.522 -34.244 51.751 1.00 35.59 329 ASN B C 1
ATOM 6973 O O . ASN B 1 329 ? 12.246 -33.081 51.939 1.00 37.90 329 ASN B O 1
ATOM 6978 N N . PRO B 1 330 ? 12.439 -35.173 52.710 1.00 35.47 330 PRO B N 1
ATOM 6979 C CA . PRO B 1 330 ? 12.398 -34.862 54.175 1.00 33.97 330 PRO B CA 1
ATOM 6980 C C . PRO B 1 330 ? 13.507 -33.912 54.734 1.00 33.98 330 PRO B C 1
ATOM 6981 O O . PRO B 1 330 ? 13.182 -33.000 55.532 1.00 34.30 330 PRO B O 1
ATOM 6985 N N . ILE B 1 331 ? 14.780 -34.082 54.346 1.00 33.94 331 ILE B N 1
ATOM 6986 C CA . ILE B 1 331 ? 15.845 -33.097 54.715 1.00 32.92 331 ILE B CA 1
ATOM 6987 C C . ILE B 1 331 ? 15.527 -31.609 54.240 1.00 34.07 331 ILE B C 1
ATOM 6988 O O . ILE B 1 331 ? 15.585 -30.689 55.043 1.00 35.67 331 ILE B O 1
ATOM 6993 N N . ALA B 1 332 ? 15.166 -31.369 52.970 1.00 33.70 332 ALA B N 1
ATOM 6994 C CA . ALA B 1 332 ? 14.748 -30.041 52.519 1.00 32.71 332 ALA B CA 1
ATOM 6995 C C . ALA B 1 332 ? 13.719 -29.494 53.454 1.00 32.40 332 ALA B C 1
ATOM 6996 O O . ALA B 1 332 ? 13.797 -28.369 53.868 1.00 33.87 332 ALA B O 1
ATOM 6998 N N . MET B 1 333 ? 12.758 -30.298 53.818 1.00 33.03 333 MET B N 1
ATOM 6999 C CA . MET B 1 333 ? 11.723 -29.883 54.761 1.00 34.24 333 MET B CA 1
ATOM 7000 C C . MET B 1 333 ? 12.224 -29.439 56.141 1.00 34.41 333 MET B C 1
ATOM 7001 O O . MET B 1 333 ? 12.004 -28.317 56.553 1.00 33.82 333 MET B O 1
ATOM 7006 N N . LYS B 1 334 ? 12.968 -30.303 56.807 1.00 34.92 334 LYS B N 1
ATOM 7007 C CA . LYS B 1 334 ? 13.520 -29.980 58.105 1.00 34.94 334 LYS B CA 1
ATOM 7008 C C . LYS B 1 334 ? 14.654 -28.930 58.065 1.00 35.37 334 LYS B C 1
ATOM 7009 O O . LYS B 1 334 ? 15.030 -28.391 59.120 1.00 35.98 334 LYS B O 1
ATOM 7015 N N . THR B 1 335 ? 15.228 -28.649 56.896 1.00 34.20 335 THR B N 1
ATOM 7016 C CA . THR B 1 335 ? 16.125 -27.475 56.770 1.00 32.93 335 THR B CA 1
ATOM 7017 C C . THR B 1 335 ? 15.320 -26.151 56.918 1.00 33.53 335 THR B C 1
ATOM 7018 O O . THR B 1 335 ? 15.766 -25.168 57.577 1.00 34.05 335 THR B O 1
ATOM 7022 N N . MET B 1 336 ? 14.118 -26.172 56.342 1.00 33.52 336 MET B N 1
ATOM 7023 C CA . MET B 1 336 ? 13.166 -25.072 56.398 1.00 34.13 336 MET B CA 1
ATOM 7024 C C . MET B 1 336 ? 12.304 -25.032 57.673 1.00 36.38 336 MET B C 1
ATOM 7025 O O . MET B 1 336 ? 11.743 -23.993 57.942 1.00 38.83 336 MET B O 1
ATOM 7030 N N . GLU B 1 337 ? 12.172 -26.096 58.476 1.00 37.11 337 GLU B N 1
ATOM 7031 C CA . GLU B 1 337 ? 11.363 -25.929 59.702 1.00 37.33 337 GLU B CA 1
ATOM 7032 C C . GLU B 1 337 ? 11.879 -24.966 60.833 1.00 36.71 337 GLU B C 1
ATOM 7033 O O . GLU B 1 337 ? 11.072 -24.224 61.410 1.00 37.26 337 GLU B O 1
ATOM 7039 N N . PRO B 1 338 ? 13.217 -24.826 61.055 1.00 35.90 338 PRO B N 1
ATOM 7040 C CA . PRO B 1 338 ? 13.630 -23.688 61.924 1.00 34.86 338 PRO B CA 1
ATOM 7041 C C . PRO B 1 338 ? 13.214 -22.229 61.490 1.00 34.77 338 PRO B C 1
ATOM 7042 O O . PRO B 1 338 ? 13.241 -21.287 62.303 1.00 33.92 338 PRO B O 1
ATOM 7046 N N . GLY B 1 339 ? 12.846 -22.072 60.216 1.00 33.94 339 GLY B N 1
ATOM 7047 C CA . GLY B 1 339 ? 12.405 -20.826 59.631 1.00 30.74 339 GLY B CA 1
ATOM 7048 C C . GLY B 1 339 ? 13.544 -20.198 58.880 1.00 28.95 339 GLY B C 1
ATOM 7049 O O . GLY B 1 339 ? 14.281 -20.884 58.166 1.00 27.38 339 GLY B O 1
ATOM 7050 N N . ASN B 1 340 ? 13.656 -18.882 59.030 1.00 26.98 340 ASN B N 1
ATOM 7051 C CA . ASN B 1 340 ? 14.722 -18.105 58.424 1.00 26.55 340 ASN B CA 1
ATOM 7052 C C . ASN B 1 340 ? 14.864 -18.242 56.874 1.00 26.07 340 ASN B C 1
ATOM 7053 O O . ASN B 1 340 ? 15.977 -18.025 56.290 1.00 23.43 340 ASN B O 1
ATOM 7058 N N . THR B 1 341 ? 13.708 -18.575 56.247 1.00 24.85 341 THR B N 1
ATOM 7059 C CA . THR B 1 341 ? 13.582 -18.861 54.831 1.00 24.10 341 THR B CA 1
ATOM 7060 C C . THR B 1 341 ? 12.904 -17.703 54.011 1.00 23.46 341 THR B C 1
ATOM 7061 O O . THR B 1 341 ? 11.964 -17.060 54.475 1.00 21.81 341 THR B O 1
ATOM 7065 N N . LEU B 1 342 ? 13.461 -17.395 52.838 1.00 24.24 342 LEU B N 1
ATOM 7066 C CA . LEU B 1 342 ? 12.881 -16.492 51.864 1.00 26.27 342 LEU B CA 1
ATOM 7067 C C . LEU B 1 342 ? 12.250 -17.353 50.759 1.00 27.87 342 LEU B C 1
ATOM 7068 O O . LEU B 1 342 ? 12.979 -18.148 50.078 1.00 28.22 342 LEU B O 1
ATOM 7073 N N . PHE B 1 343 ? 10.915 -17.267 50.632 1.00 26.12 343 PHE B N 1
ATOM 7074 C CA . PHE B 1 343 ? 10.183 -18.025 49.651 1.00 25.54 343 PHE B CA 1
ATOM 7075 C C . PHE B 1 343 ? 9.782 -17.103 48.527 1.00 27.56 343 PHE B C 1
ATOM 7076 O O . PHE B 1 343 ? 9.295 -15.930 48.751 1.00 26.22 343 PHE B O 1
ATOM 7084 N N . THR B 1 344 ? 9.977 -17.590 47.302 1.00 27.64 344 THR B N 1
ATOM 7085 C CA . THR B 1 344 ? 9.563 -16.770 46.153 1.00 28.38 344 THR B CA 1
ATOM 7086 C C . THR B 1 344 ? 8.490 -17.536 45.304 1.00 27.47 344 THR B C 1
ATOM 7087 O O . THR B 1 344 ? 8.717 -18.671 44.882 1.00 25.72 344 THR B O 1
ATOM 7091 N N . ASN B 1 345 ? 7.302 -16.933 45.199 1.00 26.16 345 ASN B N 1
ATOM 7092 C CA . ASN B 1 345 ? 6.275 -17.335 44.226 1.00 27.30 345 ASN B CA 1
ATOM 7093 C C . ASN B 1 345 ? 5.477 -18.593 44.511 1.00 27.82 345 ASN B C 1
ATOM 7094 O O . ASN B 1 345 ? 4.997 -19.255 43.590 1.00 24.82 345 ASN B O 1
ATOM 7099 N N . VAL B 1 346 ? 5.323 -18.858 45.824 1.00 30.09 346 VAL B N 1
ATOM 7100 C CA . VAL B 1 346 ? 4.609 -20.016 46.374 1.00 30.51 346 VAL B CA 1
ATOM 7101 C C . VAL B 1 346 ? 3.221 -19.560 46.864 1.00 33.19 346 VAL B C 1
ATOM 7102 O O . VAL B 1 346 ? 2.979 -18.362 47.112 1.00 34.97 346 VAL B O 1
ATOM 7106 N N . ALA B 1 347 ? 2.308 -20.513 47.006 1.00 34.38 347 ALA B N 1
ATOM 7107 C CA . ALA B 1 347 ? 0.972 -20.211 47.434 1.00 35.87 347 ALA B CA 1
ATOM 7108 C C . ALA B 1 347 ? 1.057 -19.832 48.903 1.00 36.48 347 ALA B C 1
ATOM 7109 O O . ALA B 1 347 ? 2.116 -20.070 49.544 1.00 37.42 347 ALA B O 1
ATOM 7111 N N . LEU B 1 348 ? -0.036 -19.258 49.416 1.00 36.45 348 LEU B N 1
ATOM 7112 C CA . LEU B 1 348 ? -0.170 -18.816 50.805 1.00 37.99 348 LEU B CA 1
ATOM 7113 C C . LEU B 1 348 ? -1.365 -19.476 51.461 1.00 39.54 348 LEU B C 1
ATOM 7114 O O . LEU B 1 348 ? -2.461 -19.298 50.970 1.00 40.02 348 LEU B O 1
ATOM 7119 N N . THR B 1 349 ? -1.179 -20.211 52.565 1.00 41.81 349 THR B N 1
ATOM 7120 C CA . THR B 1 349 ? -2.306 -20.823 53.268 1.00 44.23 349 THR B CA 1
ATOM 7121 C C . THR B 1 349 ? -3.288 -19.830 53.903 1.00 44.95 349 THR B C 1
ATOM 7122 O O . THR B 1 349 ? -4.474 -20.089 53.849 1.00 46.75 349 THR B O 1
ATOM 7126 N N . ASP B 1 350 ? -2.839 -18.711 54.487 1.00 45.99 350 ASP B N 1
ATOM 7127 C CA . ASP B 1 350 ? -3.768 -17.666 55.113 1.00 47.16 350 ASP B CA 1
ATOM 7128 C C . ASP B 1 350 ? -3.926 -17.800 56.700 1.00 47.08 350 ASP B C 1
ATOM 7129 O O . ASP B 1 350 ? -4.266 -16.812 57.447 1.00 48.17 350 ASP B O 1
ATOM 7134 N N . ASP B 1 351 ? -3.659 -19.019 57.184 1.00 45.60 351 ASP B N 1
ATOM 7135 C CA . ASP B 1 351 ? -2.946 -19.188 58.439 1.00 44.25 351 ASP B CA 1
ATOM 7136 C C . ASP B 1 351 ? -1.461 -18.790 58.240 1.00 43.13 351 ASP B C 1
ATOM 7137 O O . ASP B 1 351 ? -0.667 -18.823 59.190 1.00 42.55 351 ASP B O 1
ATOM 7142 N N . GLY B 1 352 ? -1.119 -18.355 57.021 1.00 40.92 352 GLY B N 1
ATOM 7143 C CA . GLY B 1 352 ? 0.124 -17.617 56.804 1.00 39.09 352 GLY B CA 1
ATOM 7144 C C . GLY B 1 352 ? 1.321 -18.547 56.809 1.00 37.45 352 GLY B C 1
ATOM 7145 O O . GLY B 1 352 ? 2.445 -18.131 57.076 1.00 36.85 352 GLY B O 1
ATOM 7146 N N . ASP B 1 353 ? 1.037 -19.823 56.567 1.00 36.06 353 ASP B N 1
ATOM 7147 C CA . ASP B 1 353 ? 2.000 -20.743 55.970 1.00 34.68 353 ASP B CA 1
ATOM 7148 C C . ASP B 1 353 ? 1.995 -20.688 54.382 1.00 33.45 353 ASP B C 1
ATOM 7149 O O . ASP B 1 353 ? 1.360 -19.831 53.760 1.00 28.93 353 ASP B O 1
ATOM 7154 N N . ILE B 1 354 ? 2.644 -21.696 53.788 1.00 32.97 354 ILE B N 1
ATOM 7155 C CA . ILE B 1 354 ? 3.276 -21.654 52.490 1.00 33.71 354 ILE B CA 1
ATOM 7156 C C . ILE B 1 354 ? 2.743 -22.932 51.837 1.00 34.22 354 ILE B C 1
ATOM 7157 O O . ILE B 1 354 ? 2.658 -23.966 52.512 1.00 34.90 354 ILE B O 1
ATOM 7162 N N . TRP B 1 355 ? 2.400 -22.923 50.549 1.00 33.69 355 TRP B N 1
ATOM 7163 C CA . TRP B 1 355 ? 2.072 -24.213 49.918 1.00 33.02 355 TRP B CA 1
ATOM 7164 C C . TRP B 1 355 ? 2.599 -24.322 48.501 1.00 33.34 355 TRP B C 1
ATOM 7165 O O . TRP B 1 355 ? 2.687 -23.306 47.780 1.00 33.27 355 TRP B O 1
ATOM 7176 N N . TRP B 1 356 ? 2.937 -25.553 48.098 1.00 32.73 356 TRP B N 1
ATOM 7177 C CA . TRP B 1 356 ? 3.177 -25.843 46.700 1.00 33.81 356 TRP B CA 1
ATOM 7178 C C . TRP B 1 356 ? 2.761 -27.248 46.156 1.00 34.53 356 TRP B C 1
ATOM 7179 O O . TRP B 1 356 ? 2.667 -28.245 46.863 1.00 35.03 356 TRP B O 1
ATOM 7190 N N . GLU B 1 357 ? 2.590 -27.310 44.856 1.00 34.97 357 GLU B N 1
ATOM 7191 C CA . GLU B 1 357 ? 2.287 -28.550 44.172 1.00 35.47 357 GLU B CA 1
ATOM 7192 C C . GLU B 1 357 ? 3.229 -29.631 44.541 1.00 36.21 357 GLU B C 1
ATOM 7193 O O . GLU B 1 357 ? 4.430 -29.425 44.573 1.00 35.56 357 GLU B O 1
ATOM 7199 N N . GLY B 1 358 ? 2.666 -30.791 44.867 1.00 37.68 358 GLY B N 1
ATOM 7200 C CA . GLY B 1 358 ? 3.464 -31.901 45.393 1.00 38.62 358 GLY B CA 1
ATOM 7201 C C . GLY B 1 358 ? 3.916 -31.840 46.855 1.00 39.63 358 GLY B C 1
ATOM 7202 O O . GLY B 1 358 ? 4.786 -32.617 47.221 1.00 39.69 358 GLY B O 1
ATOM 7203 N N . MET B 1 359 ? 3.375 -30.908 47.669 1.00 41.36 359 MET B N 1
ATOM 7204 C CA . MET B 1 359 ? 3.371 -31.033 49.187 1.00 42.70 359 MET B CA 1
ATOM 7205 C C . MET B 1 359 ? 2.416 -32.154 49.630 1.00 44.54 359 MET B C 1
ATOM 7206 O O . MET B 1 359 ? 1.309 -32.312 49.075 1.00 45.21 359 MET B O 1
ATOM 7211 N N . ASP B 1 360 ? 2.828 -32.915 50.633 1.00 47.80 360 ASP B N 1
ATOM 7212 C CA . ASP B 1 360 ? 2.268 -34.288 50.797 1.00 50.76 360 ASP B CA 1
ATOM 7213 C C . ASP B 1 360 ? 0.880 -34.543 51.446 1.00 52.22 360 ASP B C 1
ATOM 7214 O O . ASP B 1 360 ? 0.781 -35.184 52.521 1.00 52.52 360 ASP B O 1
ATOM 7219 N N . GLY B 1 361 ? -0.183 -34.127 50.755 1.00 52.89 361 GLY B N 1
ATOM 7220 C CA . GLY B 1 361 ? -1.503 -34.343 51.320 1.00 54.24 361 GLY B CA 1
ATOM 7221 C C . GLY B 1 361 ? -2.748 -34.332 50.458 1.00 55.28 361 GLY B C 1
ATOM 7222 O O . GLY B 1 361 ? -3.493 -35.336 50.427 1.00 56.50 361 GLY B O 1
ATOM 7223 N N . ASP B 1 362 ? -3.008 -33.218 49.780 1.00 55.39 362 ASP B N 1
ATOM 7224 C CA . ASP B 1 362 ? -4.308 -33.028 49.162 1.00 55.92 362 ASP B CA 1
ATOM 7225 C C . ASP B 1 362 ? -4.271 -31.687 48.435 1.00 55.25 362 ASP B C 1
ATOM 7226 O O . ASP B 1 362 ? -4.344 -31.632 47.188 1.00 55.78 362 ASP B O 1
ATOM 7231 N N . ALA B 1 363 ? -4.109 -30.617 49.200 1.00 54.06 363 ALA B N 1
ATOM 7232 C CA . ALA B 1 363 ? -4.145 -29.241 48.656 1.00 53.63 363 ALA B CA 1
ATOM 7233 C C . ALA B 1 363 ? -5.361 -28.628 49.237 1.00 52.67 363 ALA B C 1
ATOM 7234 O O . ALA B 1 363 ? -6.461 -29.080 48.977 1.00 53.23 363 ALA B O 1
ATOM 7236 N N . PRO B 1 364 ? -5.179 -27.602 50.046 1.00 52.28 364 PRO B N 1
ATOM 7237 C CA . PRO B 1 364 ? -6.357 -27.093 50.727 1.00 51.53 364 PRO B CA 1
ATOM 7238 C C . PRO B 1 364 ? -7.341 -26.708 49.691 1.00 51.70 364 PRO B C 1
ATOM 7239 O O . PRO B 1 364 ? -6.983 -26.553 48.498 1.00 51.51 364 PRO B O 1
ATOM 7243 N N . ALA B 1 365 ? -8.581 -26.553 50.125 1.00 50.69 365 ALA B N 1
ATOM 7244 C CA . ALA B 1 365 ? -9.587 -26.154 49.194 1.00 49.68 365 ALA B CA 1
ATOM 7245 C C . ALA B 1 365 ? -9.549 -24.650 49.093 1.00 48.52 365 ALA B C 1
ATOM 7246 O O . ALA B 1 365 ? -10.368 -24.065 48.375 1.00 49.37 365 ALA B O 1
ATOM 7248 N N . HIS B 1 366 ? -8.618 -24.017 49.817 1.00 46.18 366 HIS B N 1
ATOM 7249 C CA . HIS B 1 366 ? -8.395 -22.592 49.606 1.00 44.55 366 HIS B CA 1
ATOM 7250 C C . HIS B 1 366 ? -6.924 -22.249 49.684 1.00 43.91 366 HIS B C 1
ATOM 7251 O O . HIS B 1 366 ? -6.181 -22.941 50.363 1.00 43.82 366 HIS B O 1
ATOM 7258 N N . LEU B 1 367 ? -6.520 -21.196 48.953 1.00 41.91 367 LEU B N 1
ATOM 7259 C CA . LEU B 1 367 ? -5.205 -20.635 49.050 1.00 40.42 367 LEU B CA 1
ATOM 7260 C C . LEU B 1 367 ? -5.145 -19.290 48.322 1.00 41.16 367 LEU B C 1
ATOM 7261 O O . LEU B 1 367 ? -5.997 -18.960 47.482 1.00 42.21 367 LEU B O 1
ATOM 7266 N N . ILE B 1 368 ? -4.161 -18.468 48.604 1.00 39.44 368 ILE B N 1
ATOM 7267 C CA . ILE B 1 368 ? -3.950 -17.474 47.570 1.00 38.66 368 ILE B CA 1
ATOM 7268 C C . ILE B 1 368 ? -2.705 -17.879 46.705 1.00 38.84 368 ILE B C 1
ATOM 7269 O O . ILE B 1 368 ? -1.750 -18.478 47.190 1.00 38.86 368 ILE B O 1
ATOM 7274 N N . ASP B 1 369 ? -2.762 -17.637 45.405 1.00 38.26 369 ASP B N 1
ATOM 7275 C CA . ASP B 1 369 ? -1.658 -18.058 44.582 1.00 38.15 369 ASP B CA 1
ATOM 7276 C C . ASP B 1 369 ? -0.528 -17.054 44.590 1.00 37.18 369 ASP B C 1
ATOM 7277 O O . ASP B 1 369 ? -0.562 -16.094 45.375 1.00 35.90 369 ASP B O 1
ATOM 7282 N N . TRP B 1 370 ? 0.506 -17.350 43.786 1.00 37.10 370 TRP B N 1
ATOM 7283 C CA . TRP B 1 370 ? 1.756 -16.593 43.765 1.00 36.35 370 TRP B CA 1
ATOM 7284 C C . TRP B 1 370 ? 1.451 -15.302 43.129 1.00 38.36 370 TRP B C 1
ATOM 7285 O O . TRP B 1 370 ? 2.210 -14.326 43.264 1.00 39.70 370 TRP B O 1
ATOM 7296 N N . MET B 1 371 ? 0.334 -15.299 42.406 1.00 40.46 371 MET B N 1
ATOM 7297 C CA . MET B 1 371 ? -0.230 -14.075 41.827 1.00 42.76 371 MET B CA 1
ATOM 7298 C C . MET B 1 371 ? -0.968 -13.178 42.833 1.00 42.23 371 MET B C 1
ATOM 7299 O O . MET B 1 371 ? -1.130 -11.984 42.578 1.00 42.00 371 MET B O 1
ATOM 7304 N N . GLY B 1 372 ? -1.342 -13.741 43.990 1.00 42.74 372 GLY B N 1
ATOM 7305 C CA . GLY B 1 372 ? -2.334 -13.118 44.890 1.00 43.36 372 GLY B CA 1
ATOM 7306 C C . GLY B 1 372 ? -3.819 -13.510 44.717 1.00 44.05 372 GLY B C 1
ATOM 7307 O O . GLY B 1 372 ? -4.709 -12.819 45.208 1.00 43.60 372 GLY B O 1
ATOM 7308 N N . ASN B 1 373 ? -4.123 -14.619 44.055 1.00 44.76 373 ASN B N 1
ATOM 7309 C CA . ASN B 1 373 ? -5.520 -14.856 43.660 1.00 46.08 373 ASN B CA 1
ATOM 7310 C C . ASN B 1 373 ? -6.279 -15.931 44.409 1.00 46.10 373 ASN B C 1
ATOM 7311 O O . ASN B 1 373 ? -5.710 -16.923 44.795 1.00 45.34 373 ASN B O 1
ATOM 7316 N N . ASP B 1 374 ? -7.584 -15.781 44.612 1.00 46.87 374 ASP B N 1
ATOM 7317 C CA . ASP B 1 374 ? -8.236 -16.920 45.267 1.00 47.92 374 ASP B CA 1
ATOM 7318 C C . ASP B 1 374 ? -8.079 -18.150 44.373 1.00 47.81 374 ASP B C 1
ATOM 7319 O O . ASP B 1 374 ? -8.177 -18.078 43.147 1.00 48.66 374 ASP B O 1
ATOM 7324 N N . TRP B 1 375 ? -7.688 -19.246 44.989 1.00 47.37 375 TRP B N 1
ATOM 7325 C CA . TRP B 1 375 ? -7.263 -20.413 44.265 1.00 47.01 375 TRP B CA 1
ATOM 7326 C C . TRP B 1 375 ? -7.772 -21.554 45.063 1.00 47.77 375 TRP B C 1
ATOM 7327 O O . TRP B 1 375 ? -7.628 -21.545 46.295 1.00 48.22 375 TRP B O 1
ATOM 7338 N N . THR B 1 376 ? -8.355 -22.532 44.358 1.00 48.72 376 THR B N 1
ATOM 7339 C CA . THR B 1 376 ? -9.007 -23.692 44.963 1.00 49.79 376 THR B CA 1
ATOM 7340 C C . THR B 1 376 ? -8.653 -24.860 44.045 1.00 50.99 376 THR B C 1
ATOM 7341 O O . THR B 1 376 ? -8.198 -24.635 42.936 1.00 52.45 376 THR B O 1
ATOM 7345 N N . PRO B 1 377 ? -8.839 -26.109 44.467 1.00 51.52 377 PRO B N 1
ATOM 7346 C CA . PRO B 1 377 ? -8.225 -27.137 43.599 1.00 52.22 377 PRO B CA 1
ATOM 7347 C C . PRO B 1 377 ? -8.889 -27.367 42.233 1.00 53.43 377 PRO B C 1
ATOM 7348 O O . PRO B 1 377 ? -8.438 -28.231 41.458 1.00 53.37 377 PRO B O 1
ATOM 7352 N N . GLU B 1 378 ? -9.958 -26.642 41.942 1.00 54.56 378 GLU B N 1
ATOM 7353 C CA . GLU B 1 378 ? -10.591 -26.782 40.614 1.00 55.87 378 GLU B CA 1
ATOM 7354 C C . GLU B 1 378 ? -9.842 -26.082 39.451 1.00 55.05 378 GLU B C 1
ATOM 7355 O O . GLU B 1 378 ? -10.162 -26.364 38.294 1.00 54.61 378 GLU B O 1
ATOM 7361 N N . SER B 1 379 ? -8.822 -25.265 39.777 1.00 54.43 379 SER B N 1
ATOM 7362 C CA . SER B 1 379 ? -8.359 -24.113 38.960 1.00 54.27 379 SER B CA 1
ATOM 7363 C C . SER B 1 379 ? -7.477 -24.323 37.659 1.00 54.13 379 SER B C 1
ATOM 7364 O O . SER B 1 379 ? -7.587 -23.529 36.681 1.00 55.11 379 SER B O 1
ATOM 7367 N N . ASP B 1 380 ? -6.650 -25.366 37.619 1.00 52.34 380 ASP B N 1
ATOM 7368 C CA . ASP B 1 380 ? -5.941 -25.710 36.380 1.00 50.52 380 ASP B CA 1
ATOM 7369 C C . ASP B 1 380 ? -4.734 -24.854 36.110 1.00 49.11 380 ASP B C 1
ATOM 7370 O O . ASP B 1 380 ? -3.872 -25.237 35.383 1.00 50.15 380 ASP B O 1
ATOM 7375 N N . GLU B 1 381 ? -4.656 -23.694 36.704 1.00 47.41 381 GLU B N 1
ATOM 7376 C CA . GLU B 1 381 ? -3.361 -23.136 36.923 1.00 45.91 381 GLU B CA 1
ATOM 7377 C C . GLU B 1 381 ? -2.666 -23.636 38.252 1.00 45.24 381 GLU B C 1
ATOM 7378 O O . GLU B 1 381 ? -3.340 -24.059 39.196 1.00 45.03 381 GLU B O 1
ATOM 7384 N N . ASN B 1 382 ? -1.334 -23.607 38.320 1.00 43.06 382 ASN B N 1
ATOM 7385 C CA . ASN B 1 382 ? -0.605 -24.018 39.548 1.00 41.33 382 ASN B CA 1
ATOM 7386 C C . ASN B 1 382 ? -0.810 -23.060 40.741 1.00 40.20 382 ASN B C 1
ATOM 7387 O O . ASN B 1 382 ? -0.876 -21.853 40.551 1.00 40.39 382 ASN B O 1
ATOM 7392 N N . ALA B 1 383 ? -0.948 -23.584 41.964 1.00 38.65 383 ALA B N 1
ATOM 7393 C CA . ALA B 1 383 ? -0.965 -22.697 43.109 1.00 37.68 383 ALA B CA 1
ATOM 7394 C C . ALA B 1 383 ? 0.418 -22.041 43.277 1.00 37.01 383 ALA B C 1
ATOM 7395 O O . ALA B 1 383 ? 0.492 -20.817 43.555 1.00 37.48 383 ALA B O 1
ATOM 7397 N N . ALA B 1 384 ? 1.503 -22.816 43.065 1.00 34.81 384 ALA B N 1
ATOM 7398 C CA . ALA B 1 384 ? 2.830 -22.202 43.070 1.00 33.79 384 ALA B CA 1
ATOM 7399 C C . ALA B 1 384 ? 3.294 -22.116 41.619 1.00 33.63 384 ALA B C 1
ATOM 7400 O O . ALA B 1 384 ? 3.028 -23.003 40.806 1.00 34.92 384 ALA B O 1
ATOM 7402 N N . HIS B 1 385 ? 3.995 -21.062 41.267 1.00 34.09 385 HIS B N 1
ATOM 7403 C CA . HIS B 1 385 ? 4.631 -21.041 39.943 1.00 33.36 385 HIS B CA 1
ATOM 7404 C C . HIS B 1 385 ? 5.621 -22.211 39.889 1.00 32.07 385 HIS B C 1
ATOM 7405 O O . HIS B 1 385 ? 6.277 -22.435 40.859 1.00 32.65 385 HIS B O 1
ATOM 7412 N N . PRO B 1 386 ? 5.707 -22.990 38.793 1.00 31.33 386 PRO B N 1
ATOM 7413 C CA . PRO B 1 386 ? 6.658 -24.118 38.787 1.00 30.87 386 PRO B CA 1
ATOM 7414 C C . PRO B 1 386 ? 8.184 -23.827 39.034 1.00 31.31 386 PRO B C 1
ATOM 7415 O O . PRO B 1 386 ? 8.930 -24.713 39.472 1.00 30.53 386 PRO B O 1
ATOM 7419 N N . ASN B 1 387 ? 8.621 -22.575 38.827 1.00 30.91 387 ASN B N 1
ATOM 7420 C CA . ASN B 1 387 ? 9.992 -22.190 39.168 1.00 29.61 387 ASN B CA 1
ATOM 7421 C C . ASN B 1 387 ? 10.037 -21.490 40.547 1.00 29.49 387 ASN B C 1
ATOM 7422 O O . ASN B 1 387 ? 10.999 -20.802 40.859 1.00 31.61 387 ASN B O 1
ATOM 7427 N N . SER B 1 388 ? 9.033 -21.662 41.403 1.00 27.88 388 SER B N 1
ATOM 7428 C CA . SER B 1 388 ? 9.112 -20.979 42.707 1.00 27.21 388 SER B CA 1
ATOM 7429 C C . SER B 1 388 ? 10.198 -21.554 43.604 1.00 26.08 388 SER B C 1
ATOM 7430 O O . SER B 1 388 ? 10.715 -22.643 43.383 1.00 26.82 388 SER B O 1
ATOM 7433 N N . ARG B 1 389 ? 10.551 -20.814 44.626 1.00 25.05 389 ARG B N 1
ATOM 7434 C CA . ARG B 1 389 ? 11.823 -21.062 45.243 1.00 25.25 389 ARG B CA 1
ATOM 7435 C C . ARG B 1 389 ? 11.798 -20.840 46.695 1.00 25.01 389 ARG B C 1
ATOM 7436 O O . ARG B 1 389 ? 11.005 -20.076 47.188 1.00 26.37 389 ARG B O 1
ATOM 7444 N N . TYR B 1 390 ? 12.706 -21.543 47.350 1.00 24.42 390 TYR B N 1
ATOM 7445 C CA . TYR B 1 390 ? 13.010 -21.316 48.723 1.00 23.11 390 TYR B CA 1
ATOM 7446 C C . TYR B 1 390 ? 14.506 -21.040 48.817 1.00 22.20 390 TYR B C 1
ATOM 7447 O O . TYR B 1 390 ? 15.294 -21.532 48.054 1.00 23.75 390 TYR B O 1
ATOM 7456 N N . CYS B 1 391 ? 14.885 -20.254 49.776 1.00 21.71 391 CYS B N 1
ATOM 7457 C CA . CYS B 1 391 ? 16.214 -19.790 49.859 1.00 21.00 391 CYS B CA 1
ATOM 7458 C C . CYS B 1 391 ? 16.556 -19.847 51.322 1.00 20.83 391 CYS B C 1
ATOM 7459 O O . CYS B 1 391 ? 15.868 -19.223 52.121 1.00 19.43 391 CYS B O 1
ATOM 7462 N N . VAL B 1 392 ? 17.566 -20.653 51.692 1.00 21.18 392 VAL B N 1
ATOM 7463 C CA . VAL B 1 392 ? 17.818 -20.983 53.124 1.00 21.67 392 VAL B CA 1
ATOM 7464 C C . VAL B 1 392 ? 19.273 -21.370 53.403 1.00 22.91 392 VAL B C 1
ATOM 7465 O O . VAL B 1 392 ? 19.975 -21.847 52.488 1.00 22.38 392 VAL B O 1
ATOM 7469 N N . ALA B 1 393 ? 19.734 -21.089 54.629 1.00 22.27 393 ALA B N 1
ATOM 7470 C CA . ALA B 1 393 ? 21.189 -21.161 54.952 1.00 23.99 393 ALA B CA 1
ATOM 7471 C C . ALA B 1 393 ? 21.546 -22.618 54.981 1.00 23.43 393 ALA B C 1
ATOM 7472 O O . ALA B 1 393 ? 20.752 -23.424 55.449 1.00 23.80 393 ALA B O 1
ATOM 7474 N N . ILE B 1 394 ? 22.686 -23.004 54.459 1.00 23.71 394 ILE B N 1
ATOM 7475 C CA . ILE B 1 394 ? 22.993 -24.434 54.618 1.00 25.83 394 ILE B CA 1
ATOM 7476 C C . ILE B 1 394 ? 23.252 -24.847 56.074 1.00 24.43 394 ILE B C 1
ATOM 7477 O O . ILE B 1 394 ? 22.830 -25.941 56.443 1.00 24.31 394 ILE B O 1
ATOM 7482 N N . ASP B 1 395 ? 23.805 -23.937 56.880 1.00 25.83 395 ASP B N 1
ATOM 7483 C CA . ASP B 1 395 ? 24.138 -24.108 58.371 1.00 29.08 395 ASP B CA 1
ATOM 7484 C C . ASP B 1 395 ? 23.015 -24.714 59.115 1.00 29.04 395 ASP B C 1
ATOM 7485 O O . ASP B 1 395 ? 23.203 -25.228 60.205 1.00 30.50 395 ASP B O 1
ATOM 7490 N N . GLN B 1 396 ? 21.827 -24.541 58.559 1.00 27.95 396 GLN B N 1
ATOM 7491 C CA . GLN B 1 396 ? 20.544 -24.740 59.260 1.00 29.16 396 GLN B CA 1
ATOM 7492 C C . GLN B 1 396 ? 19.935 -26.103 58.915 1.00 28.55 396 GLN B C 1
ATOM 7493 O O . GLN B 1 396 ? 18.868 -26.473 59.426 1.00 29.50 396 GLN B O 1
ATOM 7499 N N . SER B 1 397 ? 20.569 -26.792 57.967 1.00 27.56 397 SER B N 1
ATOM 7500 C CA . SER B 1 397 ? 20.161 -28.140 57.571 1.00 26.30 397 SER B CA 1
ATOM 7501 C C . SER B 1 397 ? 20.472 -29.032 58.757 1.00 26.07 397 SER B C 1
ATOM 7502 O O . SER B 1 397 ? 21.467 -28.912 59.416 1.00 26.87 397 SER B O 1
ATOM 7505 N N . PRO B 1 398 ? 19.551 -29.899 59.107 1.00 27.60 398 PRO B N 1
ATOM 7506 C CA . PRO B 1 398 ? 20.068 -30.881 60.062 1.00 27.95 398 PRO B CA 1
ATOM 7507 C C . PRO B 1 398 ? 21.035 -31.949 59.412 1.00 28.51 398 PRO B C 1
ATOM 7508 O O . PRO B 1 398 ? 21.479 -32.864 60.094 1.00 29.50 398 PRO B O 1
ATOM 7512 N N . ALA B 1 399 ? 21.325 -31.883 58.110 1.00 28.18 399 ALA B N 1
ATOM 7513 C CA . ALA B 1 399 ? 22.154 -32.891 57.489 1.00 27.12 399 ALA B CA 1
ATOM 7514 C C . ALA B 1 399 ? 23.314 -32.259 56.783 1.00 27.09 399 ALA B C 1
ATOM 7515 O O . ALA B 1 399 ? 23.973 -32.900 56.033 1.00 28.26 399 ALA B O 1
ATOM 7517 N N . ALA B 1 400 ? 23.559 -30.977 56.992 1.00 27.36 400 ALA B N 1
ATOM 7518 C CA . ALA B 1 400 ? 24.720 -30.294 56.444 1.00 26.33 400 ALA B CA 1
ATOM 7519 C C . ALA B 1 400 ? 26.000 -30.912 57.014 1.00 27.12 400 ALA B C 1
ATOM 7520 O O . ALA B 1 400 ? 26.136 -31.057 58.243 1.00 25.79 400 ALA B O 1
ATOM 7522 N N . ALA B 1 401 ? 26.949 -31.243 56.135 1.00 27.55 401 ALA B N 1
ATOM 7523 C CA . ALA B 1 401 ? 28.235 -31.774 56.575 1.00 28.59 401 ALA B CA 1
ATOM 7524 C C . ALA B 1 401 ? 28.916 -30.581 57.123 1.00 29.08 401 ALA B C 1
ATOM 7525 O O . ALA B 1 401 ? 28.910 -29.567 56.429 1.00 29.29 401 ALA B O 1
ATOM 7527 N N . PRO B 1 402 ? 29.513 -30.702 58.354 1.00 30.44 402 PRO B N 1
ATOM 7528 C CA . PRO B 1 402 ? 30.268 -29.587 58.898 1.00 31.53 402 PRO B CA 1
ATOM 7529 C C . PRO B 1 402 ? 31.480 -29.092 58.039 1.00 31.11 402 PRO B C 1
ATOM 7530 O O . PRO B 1 402 ? 31.798 -27.885 58.052 1.00 32.92 402 PRO B O 1
ATOM 7534 N N . GLU B 1 403 ? 32.055 -29.971 57.235 1.00 30.33 403 GLU B N 1
ATOM 7535 C CA . GLU B 1 403 ? 33.133 -29.626 56.339 1.00 30.00 403 GLU B CA 1
ATOM 7536 C C . GLU B 1 403 ? 32.768 -28.830 55.109 1.00 28.52 403 GLU B C 1
ATOM 7537 O O . GLU B 1 403 ? 33.643 -28.583 54.280 1.00 26.62 403 GLU B O 1
ATOM 7543 N N . PHE B 1 404 ? 31.494 -28.435 54.982 1.00 29.09 404 PHE B N 1
ATOM 7544 C CA . PHE B 1 404 ? 31.078 -27.449 53.950 1.00 28.09 404 PHE B CA 1
ATOM 7545 C C . PHE B 1 404 ? 31.825 -26.113 54.091 1.00 28.25 404 PHE B C 1
ATOM 7546 O O . PHE B 1 404 ? 31.978 -25.376 53.120 1.00 29.77 404 PHE B O 1
ATOM 7554 N N . ASN B 1 405 ? 32.322 -25.832 55.294 1.00 27.33 405 ASN B N 1
ATOM 7555 C CA . ASN B 1 405 ? 33.145 -24.677 55.572 1.00 27.90 405 ASN B CA 1
ATOM 7556 C C . ASN B 1 405 ? 34.645 -24.884 55.664 1.00 29.37 405 ASN B C 1
ATOM 7557 O O . ASN B 1 405 ? 35.367 -23.986 56.164 1.00 31.34 405 ASN B O 1
ATOM 7562 N N . ASP B 1 406 ? 35.154 -26.036 55.223 1.00 29.88 406 ASP B N 1
ATOM 7563 C CA . ASP B 1 406 ? 36.593 -26.188 55.108 1.00 30.00 406 ASP B CA 1
ATOM 7564 C C . ASP B 1 406 ? 36.958 -25.571 53.780 1.00 29.08 406 ASP B C 1
ATOM 7565 O O . ASP B 1 406 ? 36.477 -26.018 52.794 1.00 28.37 406 ASP B O 1
ATOM 7570 N N . TRP B 1 407 ? 37.794 -24.542 53.772 1.00 29.11 407 TRP B N 1
ATOM 7571 C CA . TRP B 1 407 ? 38.255 -23.927 52.584 1.00 30.18 407 TRP B CA 1
ATOM 7572 C C . TRP B 1 407 ? 39.038 -24.882 51.668 1.00 31.99 407 TRP B C 1
ATOM 7573 O O . TRP B 1 407 ? 39.147 -24.617 50.469 1.00 31.91 407 TRP B O 1
ATOM 7584 N N . GLU B 1 408 ? 39.616 -25.946 52.224 1.00 32.89 408 GLU B N 1
ATOM 7585 C CA . GLU B 1 408 ? 40.396 -26.883 51.413 1.00 34.62 408 GLU B CA 1
ATOM 7586 C C . GLU B 1 408 ? 39.538 -27.940 50.666 1.00 35.85 408 GLU B C 1
ATOM 7587 O O . GLU B 1 408 ? 40.063 -28.764 49.905 1.00 37.96 408 GLU B O 1
ATOM 7593 N N . GLY B 1 409 ? 38.209 -27.896 50.840 1.00 35.75 409 GLY B N 1
ATOM 7594 C CA . GLY B 1 409 ? 37.298 -28.735 50.034 1.00 32.91 409 GLY B CA 1
ATOM 7595 C C . GLY B 1 409 ? 37.367 -30.113 50.613 1.00 31.85 409 GLY B C 1
ATOM 7596 O O . GLY B 1 409 ? 38.253 -30.334 51.422 1.00 31.47 409 GLY B O 1
ATOM 7597 N N . VAL B 1 410 ? 36.415 -30.996 50.248 1.00 29.68 410 VAL B N 1
ATOM 7598 C CA . VAL B 1 410 ? 36.501 -32.421 50.500 1.00 28.34 410 VAL B CA 1
ATOM 7599 C C . VAL B 1 410 ? 36.953 -33.195 49.229 1.00 28.62 410 VAL B C 1
ATOM 7600 O O . VAL B 1 410 ? 36.562 -32.852 48.113 1.00 28.78 410 VAL B O 1
ATOM 7604 N N . LYS B 1 411 ? 37.774 -34.234 49.443 1.00 29.58 411 LYS B N 1
ATOM 7605 C CA . LYS B 1 411 ? 38.169 -35.307 48.500 1.00 28.57 411 LYS B CA 1
ATOM 7606 C C . LYS B 1 411 ? 36.986 -36.021 47.871 1.00 27.36 411 LYS B C 1
ATOM 7607 O O . LYS B 1 411 ? 36.190 -36.668 48.565 1.00 26.28 411 LYS B O 1
ATOM 7613 N N . ILE B 1 412 ? 36.924 -35.914 46.540 1.00 25.89 412 ILE B N 1
ATOM 7614 C CA . ILE B 1 412 ? 35.899 -36.554 45.686 1.00 24.53 412 ILE B CA 1
ATOM 7615 C C . ILE B 1 412 ? 36.295 -37.984 45.328 1.00 25.41 412 ILE B C 1
ATOM 7616 O O . ILE B 1 412 ? 37.391 -38.260 44.790 1.00 25.79 412 ILE B O 1
ATOM 7621 N N . ASP B 1 413 ? 35.407 -38.910 45.675 1.00 25.92 413 ASP B N 1
ATOM 7622 C CA . ASP B 1 413 ? 35.641 -40.330 45.444 1.00 26.66 413 ASP B CA 1
ATOM 7623 C C . ASP B 1 413 ? 35.057 -40.896 44.135 1.00 25.74 413 ASP B C 1
ATOM 7624 O O . ASP B 1 413 ? 35.494 -41.917 43.669 1.00 26.55 413 ASP B O 1
ATOM 7629 N N . ALA B 1 414 ? 34.031 -40.235 43.601 1.00 25.16 414 ALA B N 1
ATOM 7630 C CA . ALA B 1 414 ? 33.217 -40.667 42.422 1.00 22.87 414 ALA B CA 1
ATOM 7631 C C . ALA B 1 414 ? 32.515 -39.423 41.889 1.00 21.31 414 ALA B C 1
ATOM 7632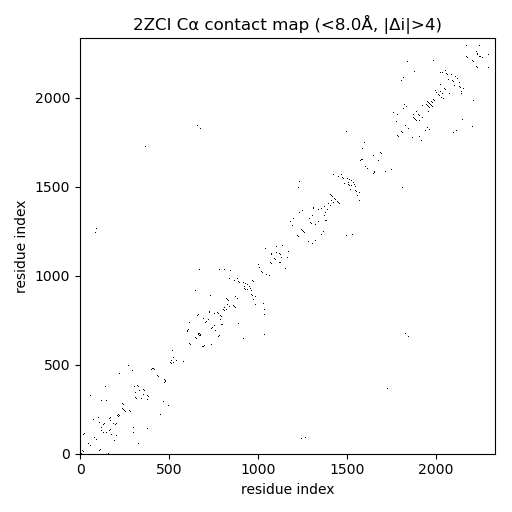 O O . ALA B 1 414 ? 32.032 -38.600 42.659 1.00 20.11 414 ALA B O 1
ATOM 7634 N N . ILE B 1 415 ? 32.509 -39.272 40.575 1.00 21.01 415 ILE B N 1
ATOM 7635 C CA . ILE B 1 415 ? 31.671 -38.274 39.892 1.00 20.27 415 ILE B CA 1
ATOM 7636 C C . ILE B 1 415 ? 30.603 -39.010 39.122 1.00 20.53 415 ILE B C 1
ATOM 7637 O O . ILE B 1 415 ? 30.888 -39.977 38.440 1.00 20.29 415 ILE B O 1
ATOM 7642 N N . LEU B 1 416 ? 29.349 -38.606 39.290 1.00 20.63 416 LEU B N 1
ATOM 7643 C CA . LEU B 1 416 ? 28.254 -39.205 38.568 1.00 18.00 416 LEU B CA 1
ATOM 7644 C C . LEU B 1 416 ? 27.729 -38.179 37.565 1.00 17.31 416 LEU B C 1
ATOM 7645 O O . LEU B 1 416 ? 27.526 -37.043 37.885 1.00 17.07 416 LEU B O 1
ATOM 7650 N N . PHE B 1 417 ? 27.558 -38.605 36.350 1.00 17.47 417 PHE B N 1
ATOM 7651 C CA . PHE B 1 417 ? 26.810 -37.913 35.315 1.00 19.68 417 PHE B CA 1
ATOM 7652 C C . PHE B 1 417 ? 25.453 -38.652 35.290 1.00 20.65 417 PHE B C 1
ATOM 7653 O O . PHE B 1 417 ? 25.389 -39.873 35.443 1.00 20.71 417 PHE B O 1
ATOM 7661 N N . GLY B 1 418 ? 24.377 -37.922 35.159 1.00 22.62 418 GLY B N 1
ATOM 7662 C CA . GLY B 1 418 ? 23.074 -38.570 34.999 1.00 25.50 418 GLY B CA 1
ATOM 7663 C C . GLY B 1 418 ? 22.071 -37.695 34.295 1.00 26.21 418 GLY B C 1
ATOM 7664 O O . GLY B 1 418 ? 22.128 -36.518 34.442 1.00 27.43 418 GLY B O 1
ATOM 7665 N N . GLY B 1 419 ? 21.201 -38.268 33.476 1.00 28.14 419 GLY B N 1
ATOM 7666 C CA . GLY B 1 419 ? 20.062 -37.538 32.857 1.00 28.72 419 GLY B CA 1
ATOM 7667 C C . GLY B 1 419 ? 18.809 -38.464 32.821 1.00 29.14 419 GLY B C 1
ATOM 7668 O O . GLY B 1 419 ? 18.839 -39.561 33.328 1.00 28.51 419 GLY B O 1
ATOM 7669 N N . ARG B 1 420 ? 17.720 -38.024 32.227 1.00 29.44 420 ARG B N 1
ATOM 7670 C CA . ARG B 1 420 ? 16.431 -38.719 32.371 1.00 31.97 420 ARG B CA 1
ATOM 7671 C C . ARG B 1 420 ? 16.017 -39.509 31.099 1.00 31.07 420 ARG B C 1
ATOM 7672 O O . ARG B 1 420 ? 15.542 -38.940 30.121 1.00 32.27 420 ARG B O 1
ATOM 7680 N N . ARG B 1 421 ? 16.205 -40.821 31.076 1.00 32.53 421 ARG B N 1
ATOM 7681 C CA . ARG B 1 421 ? 16.037 -41.619 29.804 1.00 32.86 421 ARG B CA 1
ATOM 7682 C C . ARG B 1 421 ? 15.189 -42.903 30.018 1.00 33.67 421 ARG B C 1
ATOM 7683 O O . ARG B 1 421 ? 15.566 -43.774 30.861 1.00 34.50 421 ARG B O 1
ATOM 7691 N N . ALA B 1 422 ? 14.137 -43.058 29.202 1.00 32.94 422 ALA B N 1
ATOM 7692 C CA . ALA B 1 422 ? 13.121 -44.083 29.356 1.00 31.18 422 ALA B CA 1
ATOM 7693 C C . ALA B 1 422 ? 13.603 -45.423 28.804 1.00 31.72 422 ALA B C 1
ATOM 7694 O O . ALA B 1 422 ? 12.913 -46.429 28.945 1.00 29.81 422 ALA B O 1
ATOM 7696 N N . ASP B 1 423 ? 14.796 -45.409 28.183 1.00 30.62 423 ASP B N 1
ATOM 7697 C CA . ASP B 1 423 ? 15.508 -46.592 27.627 1.00 30.47 423 ASP B CA 1
ATOM 7698 C C . ASP B 1 423 ? 17.104 -46.417 27.403 1.00 28.53 423 ASP B C 1
ATOM 7699 O O . ASP B 1 423 ? 17.693 -45.421 27.787 1.00 29.86 423 ASP B O 1
ATOM 7704 N N . THR B 1 424 ? 17.807 -47.417 26.901 1.00 25.47 424 THR B N 1
ATOM 7705 C CA . THR B 1 424 ? 19.161 -47.233 26.504 1.00 24.50 424 THR B CA 1
ATOM 7706 C C . THR B 1 424 ? 20.169 -47.188 27.681 1.00 25.75 424 THR B C 1
ATOM 7707 O O . THR B 1 424 ? 21.113 -47.955 27.709 1.00 25.53 424 THR B O 1
ATOM 7711 N N . VAL B 1 425 ? 20.029 -46.259 28.613 1.00 25.84 425 VAL B N 1
ATOM 7712 C CA . VAL B 1 425 ? 21.143 -46.015 29.561 1.00 26.19 425 VAL B CA 1
ATOM 7713 C C . VAL B 1 425 ? 20.885 -46.857 30.816 1.00 26.96 425 VAL B C 1
ATOM 7714 O O . VAL B 1 425 ? 19.789 -46.776 31.369 1.00 29.22 425 VAL B O 1
ATOM 7718 N N . PRO B 1 426 ? 21.841 -47.695 31.225 1.00 26.20 426 PRO B N 1
ATOM 7719 C CA . PRO B 1 426 ? 21.711 -48.579 32.360 1.00 26.20 426 PRO B CA 1
ATOM 7720 C C . PRO B 1 426 ? 21.499 -47.809 33.684 1.00 26.35 426 PRO B C 1
ATOM 7721 O O . PRO B 1 426 ? 21.742 -46.614 33.727 1.00 25.69 426 PRO B O 1
ATOM 7725 N N . LEU B 1 427 ? 21.077 -48.513 34.752 1.00 25.69 427 LEU B N 1
ATOM 7726 C CA . LEU B 1 427 ? 20.778 -47.838 36.003 1.00 25.35 427 LEU B CA 1
ATOM 7727 C C . LEU B 1 427 ? 22.028 -47.138 36.517 1.00 25.47 427 LEU B C 1
ATOM 7728 O O . LEU B 1 427 ? 21.944 -46.055 37.093 1.00 25.75 427 LEU B O 1
ATOM 7733 N N . VAL B 1 428 ? 23.163 -47.816 36.378 1.00 25.05 428 VAL B N 1
ATOM 7734 C CA . VAL B 1 428 ? 24.480 -47.230 36.725 1.00 24.19 428 VAL B CA 1
ATOM 7735 C C . VAL B 1 428 ? 25.508 -48.040 35.975 1.00 23.44 428 VAL B C 1
ATOM 7736 O O . VAL B 1 428 ? 25.295 -49.217 35.727 1.00 24.05 428 VAL B O 1
ATOM 7740 N N . THR B 1 429 ? 26.551 -47.383 35.505 1.00 24.13 429 THR B N 1
ATOM 7741 C CA . THR B 1 429 ? 27.691 -48.075 34.915 1.00 25.20 429 THR B CA 1
ATOM 7742 C C . THR B 1 429 ? 28.915 -47.275 35.276 1.00 26.11 429 THR B C 1
ATOM 7743 O O . THR B 1 429 ? 28.793 -46.075 35.434 1.00 29.07 429 THR B O 1
ATOM 7747 N N . GLN B 1 430 ? 30.060 -47.907 35.563 1.00 26.09 430 GLN B N 1
ATOM 7748 C CA . GLN B 1 430 ? 31.304 -47.171 35.663 1.00 25.09 430 GLN B CA 1
ATOM 7749 C C . GLN B 1 430 ? 31.883 -46.989 34.301 1.00 26.12 430 GLN B C 1
ATOM 7750 O O . GLN B 1 430 ? 31.868 -47.932 33.509 1.00 27.42 430 GLN B O 1
ATOM 7756 N N . THR B 1 431 ? 32.359 -45.785 33.975 1.00 26.74 431 THR B N 1
ATOM 7757 C CA . THR B 1 431 ? 33.216 -45.617 32.794 1.00 26.74 431 THR B CA 1
ATOM 7758 C C . THR B 1 431 ? 34.663 -46.145 33.001 1.00 27.75 431 THR B C 1
ATOM 7759 O O . THR B 1 431 ? 34.986 -46.600 34.122 1.00 27.86 431 THR B O 1
ATOM 7763 N N . TYR B 1 432 ? 35.509 -46.089 31.940 1.00 27.55 432 TYR B N 1
ATOM 7764 C CA . TYR B 1 432 ? 36.751 -46.848 31.847 1.00 27.04 432 TYR B CA 1
ATOM 7765 C C . TYR B 1 432 ? 37.889 -46.016 32.401 1.00 30.16 432 TYR B C 1
ATOM 7766 O O . TYR B 1 432 ? 38.879 -46.565 32.954 1.00 30.48 432 TYR B O 1
ATOM 7775 N N . ASP B 1 433 ? 37.785 -44.691 32.264 1.00 30.30 433 ASP B N 1
ATOM 7776 C CA . ASP B 1 433 ? 38.830 -43.817 32.737 1.00 31.42 433 ASP B CA 1
ATOM 7777 C C . ASP B 1 433 ? 38.298 -42.436 32.588 1.00 31.62 433 ASP B C 1
ATOM 7778 O O . ASP B 1 433 ? 37.072 -42.325 32.314 1.00 31.77 433 ASP B O 1
ATOM 7783 N N . TRP B 1 434 ? 39.166 -41.418 32.747 1.00 28.29 434 TRP B N 1
ATOM 7784 C CA . TRP B 1 434 ? 38.706 -40.037 32.803 1.00 28.36 434 TRP B CA 1
ATOM 7785 C C . TRP B 1 434 ? 38.278 -39.507 31.423 1.00 29.06 434 TRP B C 1
ATOM 7786 O O . TRP B 1 434 ? 37.416 -38.569 31.277 1.00 27.38 434 TRP B O 1
ATOM 7797 N N . GLU B 1 435 ? 38.928 -40.090 30.416 1.00 26.65 435 GLU B N 1
ATOM 7798 C CA . GLU B 1 435 ? 38.859 -39.575 29.080 1.00 26.47 435 GLU B CA 1
ATOM 7799 C C . GLU B 1 435 ? 37.600 -40.169 28.603 1.00 24.72 435 GLU B C 1
ATOM 7800 O O . GLU B 1 435 ? 36.852 -39.527 27.891 1.00 26.63 435 GLU B O 1
ATOM 7806 N N . HIS B 1 436 ? 37.323 -41.365 29.069 1.00 22.65 436 HIS B N 1
ATOM 7807 C CA . HIS B 1 436 ? 36.133 -42.013 28.685 1.00 22.35 436 HIS B CA 1
ATOM 7808 C C . HIS B 1 436 ? 34.900 -41.283 29.276 1.00 22.98 436 HIS B C 1
ATOM 7809 O O . HIS B 1 436 ? 33.947 -41.032 28.539 1.00 22.01 436 HIS B O 1
ATOM 7816 N N . GLY B 1 437 ? 34.947 -40.943 30.574 1.00 23.18 437 GLY B N 1
ATOM 7817 C CA . GLY B 1 437 ? 33.871 -40.252 31.297 1.00 24.69 437 GLY B CA 1
ATOM 7818 C C . GLY B 1 437 ? 33.769 -38.776 30.893 1.00 25.77 437 GLY B C 1
ATOM 7819 O O . GLY B 1 437 ? 32.693 -38.160 30.994 1.00 26.48 437 GLY B O 1
ATOM 7820 N N . THR B 1 438 ? 34.874 -38.196 30.409 1.00 25.62 438 THR B N 1
ATOM 7821 C CA . THR B 1 438 ? 34.802 -36.890 29.769 1.00 24.37 438 THR B CA 1
ATOM 7822 C C . THR B 1 438 ? 33.948 -36.947 28.479 1.00 24.50 438 THR B C 1
ATOM 7823 O O . THR B 1 438 ? 33.185 -36.038 28.246 1.00 22.89 438 THR B O 1
ATOM 7827 N N . MET B 1 439 ? 34.080 -38.001 27.650 1.00 24.22 439 MET B N 1
ATOM 7828 C CA . MET B 1 439 ? 33.208 -38.157 26.476 1.00 24.18 439 MET B CA 1
ATOM 7829 C C . MET B 1 439 ? 31.723 -38.414 26.879 1.00 23.99 439 MET B C 1
ATOM 7830 O O . MET B 1 439 ? 30.791 -37.808 26.282 1.00 25.13 439 MET B O 1
ATOM 7835 N N . VAL B 1 440 ? 31.498 -39.316 27.839 1.00 22.49 440 VAL B N 1
ATOM 7836 C CA . VAL B 1 440 ? 30.203 -39.570 28.387 1.00 21.82 440 VAL B CA 1
ATOM 7837 C C . VAL B 1 440 ? 29.559 -38.206 28.874 1.00 23.43 440 VAL B C 1
ATOM 7838 O O . VAL B 1 440 ? 28.351 -37.947 28.622 1.00 23.99 440 VAL B O 1
ATOM 7842 N N . GLY B 1 441 ? 30.339 -37.344 29.554 1.00 22.35 441 GLY B N 1
ATOM 7843 C CA . GLY B 1 441 ? 29.864 -36.040 29.975 1.00 20.04 441 GLY B CA 1
ATOM 7844 C C . GLY B 1 441 ? 29.357 -35.196 28.821 1.00 18.69 441 GLY B C 1
ATOM 7845 O O . GLY B 1 441 ? 28.283 -34.659 28.895 1.00 18.09 441 GLY B O 1
ATOM 7846 N N . ALA B 1 442 ? 30.137 -35.095 27.748 1.00 18.51 442 ALA B N 1
ATOM 7847 C CA . ALA B 1 442 ? 29.823 -34.337 26.499 1.00 17.41 442 ALA B CA 1
ATOM 7848 C C . ALA B 1 442 ? 28.472 -34.780 25.892 1.00 18.22 442 ALA B C 1
ATOM 7849 O O . ALA B 1 442 ? 27.689 -33.973 25.434 1.00 17.95 442 ALA B O 1
ATOM 7851 N N . LEU B 1 443 ? 28.243 -36.092 25.937 1.00 18.15 443 LEU B N 1
ATOM 7852 C CA . LEU B 1 443 ? 27.115 -36.790 25.303 1.00 17.96 443 LEU B CA 1
ATOM 7853 C C . LEU B 1 443 ? 25.924 -36.951 26.206 1.00 18.32 443 LEU B C 1
ATOM 7854 O O . LEU B 1 443 ? 24.989 -37.543 25.787 1.00 20.14 443 LEU B O 1
ATOM 7859 N N . LEU B 1 444 ? 25.936 -36.365 27.411 1.00 18.52 444 LEU B N 1
ATOM 7860 C CA . LEU B 1 444 ? 24.824 -36.486 28.308 1.00 19.33 444 LEU B CA 1
ATOM 7861 C C . LEU B 1 444 ? 23.596 -35.707 27.827 1.00 20.59 444 LEU B C 1
ATOM 7862 O O . LEU B 1 444 ? 23.714 -34.536 27.399 1.00 21.56 444 LEU B O 1
ATOM 7867 N N . ALA B 1 445 ? 22.442 -36.380 27.938 1.00 20.74 445 ALA B N 1
ATOM 7868 C CA . ALA B 1 445 ? 21.180 -36.025 27.323 1.00 22.16 445 ALA B CA 1
ATOM 7869 C C . ALA B 1 445 ? 20.093 -36.611 28.195 1.00 24.66 445 ALA B C 1
ATOM 7870 O O . ALA B 1 445 ? 20.358 -37.579 28.913 1.00 24.06 445 ALA B O 1
ATOM 7872 N N . SER B 1 446 ? 18.886 -36.005 28.136 1.00 27.60 446 SER B N 1
ATOM 7873 C CA . SER B 1 446 ? 17.540 -36.624 28.527 1.00 29.53 446 SER B CA 1
ATOM 7874 C C . SER B 1 446 ? 16.672 -36.974 27.293 1.00 31.15 446 SER B C 1
ATOM 7875 O O . SER B 1 446 ? 16.835 -36.366 26.211 1.00 31.93 446 SER B O 1
ATOM 7878 N N . GLY B 1 447 ? 15.789 -37.969 27.433 1.00 33.12 447 GLY B N 1
ATOM 7879 C CA . GLY B 1 447 ? 14.690 -38.156 26.467 1.00 35.90 447 GLY B CA 1
ATOM 7880 C C . GLY B 1 447 ? 13.926 -36.839 26.176 1.00 37.77 447 GLY B C 1
ATOM 7881 O O . GLY B 1 447 ? 13.544 -36.042 27.094 1.00 37.65 447 GLY B O 1
ATOM 7882 N N . GLY B 1 458 ? 18.199 -36.605 15.366 1.00 45.06 458 GLY B N 1
ATOM 7883 C CA . GLY B 1 458 ? 16.834 -36.674 15.895 1.00 44.57 458 GLY B CA 1
ATOM 7884 C C . GLY B 1 458 ? 16.572 -35.733 17.063 1.00 44.82 458 GLY B C 1
ATOM 7885 O O . GLY B 1 458 ? 16.964 -34.596 17.034 1.00 44.37 458 GLY B O 1
ATOM 7886 N N . THR B 1 459 ? 15.942 -36.235 18.124 1.00 45.46 459 THR B N 1
ATOM 7887 C CA . THR B 1 459 ? 15.235 -35.410 19.099 1.00 44.51 459 THR B CA 1
ATOM 7888 C C . THR B 1 459 ? 16.081 -35.149 20.366 1.00 45.59 459 THR B C 1
ATOM 7889 O O . THR B 1 459 ? 16.690 -34.044 20.446 1.00 48.05 459 THR B O 1
ATOM 7893 N N . LEU B 1 460 ? 16.145 -36.113 21.320 1.00 42.90 460 LEU B N 1
ATOM 7894 C CA . LEU B 1 460 ? 16.911 -36.016 22.615 1.00 40.41 460 LEU B CA 1
ATOM 7895 C C . LEU B 1 460 ? 17.644 -34.750 23.082 1.00 38.03 460 LEU B C 1
ATOM 7896 O O . LEU B 1 460 ? 18.424 -34.107 22.371 1.00 36.79 460 LEU B O 1
ATOM 7901 N N . ARG B 1 461 ? 17.357 -34.363 24.307 1.00 35.83 461 ARG B N 1
ATOM 7902 C CA . ARG B 1 461 ? 17.860 -33.088 24.775 1.00 34.70 461 ARG B CA 1
ATOM 7903 C C . ARG B 1 461 ? 19.238 -33.138 25.422 1.00 31.34 461 ARG B C 1
ATOM 7904 O O . ARG B 1 461 ? 19.385 -33.545 26.544 1.00 30.78 461 ARG B O 1
ATOM 7912 N N . HIS B 1 462 ? 20.219 -32.671 24.676 1.00 27.05 462 HIS B N 1
ATOM 7913 C CA . HIS B 1 462 ? 21.609 -32.625 25.070 1.00 24.62 462 HIS B CA 1
ATOM 7914 C C . HIS B 1 462 ? 21.932 -31.606 26.156 1.00 23.61 462 HIS B C 1
ATOM 7915 O O . HIS B 1 462 ? 21.438 -30.481 26.146 1.00 23.71 462 HIS B O 1
ATOM 7922 N N . ASP B 1 463 ? 22.751 -31.987 27.111 1.00 22.39 463 ASP B N 1
ATOM 7923 C CA . ASP B 1 463 ? 23.065 -31.043 28.188 1.00 22.55 463 ASP B CA 1
ATOM 7924 C C . ASP B 1 463 ? 24.465 -31.359 28.682 1.00 21.50 463 ASP B C 1
ATOM 7925 O O . ASP B 1 463 ? 24.639 -31.937 29.714 1.00 24.48 463 ASP B O 1
ATOM 7930 N N . PRO B 1 464 ? 25.460 -31.035 27.900 1.00 20.55 464 PRO B N 1
ATOM 7931 C CA . PRO B 1 464 ? 26.860 -31.441 28.179 1.00 19.62 464 PRO B CA 1
ATOM 7932 C C . PRO B 1 464 ? 27.365 -31.075 29.587 1.00 19.68 464 PRO B C 1
ATOM 7933 O O . PRO B 1 464 ? 27.473 -29.893 29.952 1.00 17.28 464 PRO B O 1
ATOM 7937 N N . MET B 1 465 ? 27.664 -32.114 30.375 1.00 20.63 465 MET B N 1
ATOM 7938 C CA . MET B 1 465 ? 28.063 -32.011 31.822 1.00 20.07 465 MET B CA 1
ATOM 7939 C C . MET B 1 465 ? 26.999 -31.314 32.747 1.00 20.24 465 MET B C 1
ATOM 7940 O O . MET B 1 465 ? 27.348 -30.793 33.835 1.00 18.78 465 MET B O 1
ATOM 7945 N N . ALA B 1 466 ? 25.733 -31.297 32.300 1.00 19.34 466 ALA B N 1
ATOM 7946 C CA . ALA B 1 466 ? 24.658 -30.452 32.861 1.00 19.99 466 ALA B CA 1
ATOM 7947 C C . ALA B 1 466 ? 25.075 -29.048 33.089 1.00 22.30 466 ALA B C 1
ATOM 7948 O O . ALA B 1 466 ? 24.662 -28.484 34.096 1.00 22.67 466 ALA B O 1
ATOM 7950 N N . MET B 1 467 ? 25.870 -28.489 32.165 1.00 24.55 467 MET B N 1
ATOM 7951 C CA . MET B 1 467 ? 26.373 -27.131 32.241 1.00 26.09 467 MET B CA 1
ATOM 7952 C C . MET B 1 467 ? 25.864 -26.291 31.072 1.00 27.90 467 MET B C 1
ATOM 7953 O O . MET B 1 467 ? 26.470 -25.225 30.872 1.00 30.25 467 MET B O 1
ATOM 7958 N N . LEU B 1 468 ? 24.893 -26.717 30.224 1.00 27.76 468 LEU B N 1
ATOM 7959 C CA . LEU B 1 468 ? 24.750 -26.079 28.816 1.00 28.88 468 LEU B CA 1
ATOM 7960 C C . LEU B 1 468 ? 24.555 -24.529 28.838 1.00 30.26 468 LEU B C 1
ATOM 7961 O O . LEU B 1 468 ? 25.136 -23.764 27.941 1.00 31.33 468 LEU B O 1
ATOM 7966 N N . PRO B 1 469 ? 23.631 -24.087 29.745 1.00 29.19 469 PRO B N 1
ATOM 7967 C CA . PRO B 1 469 ? 23.327 -22.657 29.966 1.00 28.31 469 PRO B CA 1
ATOM 7968 C C . PRO B 1 469 ? 24.442 -21.870 30.643 1.00 27.49 469 PRO B C 1
ATOM 7969 O O . PRO B 1 469 ? 24.350 -20.683 30.634 1.00 29.72 469 PRO B O 1
ATOM 7973 N N . PHE B 1 470 ? 25.462 -22.513 31.243 1.00 26.83 470 PHE B N 1
ATOM 7974 C CA . PHE B 1 470 ? 26.439 -21.860 32.154 1.00 23.75 470 PHE B CA 1
ATOM 7975 C C . PHE B 1 470 ? 27.912 -21.979 31.772 1.00 23.77 470 PHE B C 1
ATOM 7976 O O . PHE B 1 470 ? 28.778 -21.439 32.514 1.00 24.24 470 PHE B O 1
ATOM 7984 N N . ILE B 1 471 ? 28.230 -22.644 30.648 1.00 22.00 471 ILE B N 1
ATOM 7985 C CA . ILE B 1 471 ? 29.621 -22.684 30.215 1.00 21.36 471 ILE B CA 1
ATOM 7986 C C . ILE B 1 471 ? 30.022 -21.246 29.809 1.00 23.28 471 ILE B C 1
ATOM 7987 O O . ILE B 1 471 ? 29.457 -20.684 28.857 1.00 24.29 471 ILE B O 1
ATOM 7992 N N . GLY B 1 472 ? 31.004 -20.689 30.529 1.00 22.55 472 GLY B N 1
ATOM 7993 C CA . GLY B 1 472 ? 31.345 -19.271 30.431 1.00 23.68 472 GLY B CA 1
ATOM 7994 C C . GLY B 1 472 ? 32.274 -18.894 29.292 1.00 23.66 472 GLY B C 1
ATOM 7995 O O . GLY B 1 472 ? 32.626 -17.731 29.110 1.00 25.59 472 GLY B O 1
ATOM 7996 N N . TYR B 1 473 ? 32.627 -19.892 28.520 1.00 22.07 473 TYR B N 1
ATOM 7997 C CA . TYR B 1 473 ? 33.337 -19.749 27.298 1.00 21.79 473 TYR B CA 1
ATOM 7998 C C . TYR B 1 473 ? 32.941 -20.932 26.326 1.00 23.44 473 TYR B C 1
ATOM 7999 O O . TYR B 1 473 ? 31.812 -21.510 26.442 1.00 22.68 473 TYR B O 1
ATOM 8008 N N . ASN B 1 474 ? 33.858 -21.235 25.386 1.00 21.75 474 ASN B N 1
ATOM 8009 C CA . ASN B 1 474 ? 33.616 -22.098 24.225 1.00 22.14 474 ASN B CA 1
ATOM 8010 C C . ASN B 1 474 ? 33.471 -23.579 24.639 1.00 21.65 474 ASN B C 1
ATOM 8011 O O . ASN B 1 474 ? 34.385 -24.131 25.213 1.00 20.83 474 ASN B O 1
ATOM 8016 N N . ALA B 1 475 ? 32.310 -24.194 24.341 1.00 22.28 475 ALA B N 1
ATOM 8017 C CA . ALA B 1 475 ? 31.934 -25.528 24.902 1.00 23.08 475 ALA B CA 1
ATOM 8018 C C . ALA B 1 475 ? 33.046 -26.539 24.696 1.00 23.75 475 ALA B C 1
ATOM 8019 O O . ALA B 1 475 ? 33.301 -27.378 25.568 1.00 25.93 475 ALA B O 1
ATOM 8021 N N . GLY B 1 476 ? 33.690 -26.464 23.518 1.00 23.70 476 GLY B N 1
ATOM 8022 C CA . GLY B 1 476 ? 34.662 -27.439 23.067 1.00 22.38 476 GLY B CA 1
ATOM 8023 C C . GLY B 1 476 ? 35.916 -27.225 23.839 1.00 21.04 476 GLY B C 1
ATOM 8024 O O . GLY B 1 476 ? 36.508 -28.164 24.227 1.00 17.77 476 GLY B O 1
ATOM 8025 N N . GLU B 1 477 ? 36.286 -25.975 24.104 1.00 23.79 477 GLU B N 1
ATOM 8026 C CA . GLU B 1 477 ? 37.488 -25.673 24.960 1.00 24.77 477 GLU B CA 1
ATOM 8027 C C . GLU B 1 477 ? 37.275 -26.185 26.404 1.00 24.74 477 GLU B C 1
ATOM 8028 O O . GLU B 1 477 ? 38.214 -26.690 27.074 1.00 26.12 477 GLU B O 1
ATOM 8034 N N . TYR B 1 478 ? 36.041 -26.030 26.878 1.00 22.84 478 TYR B N 1
ATOM 8035 C CA . TYR B 1 478 ? 35.625 -26.491 28.176 1.00 22.52 478 TYR B CA 1
ATOM 8036 C C . TYR B 1 478 ? 35.849 -28.013 28.366 1.00 23.68 478 TYR B C 1
ATOM 8037 O O . TYR B 1 478 ? 36.318 -28.452 29.433 1.00 21.75 478 TYR B O 1
ATOM 8046 N N . LEU B 1 479 ? 35.507 -28.827 27.345 1.00 25.66 479 LEU B N 1
ATOM 8047 C CA . LEU B 1 479 ? 35.956 -30.280 27.325 1.00 26.20 479 LEU B CA 1
ATOM 8048 C C . LEU B 1 479 ? 37.513 -30.519 27.338 1.00 26.15 479 LEU B C 1
ATOM 8049 O O . LEU B 1 479 ? 37.968 -31.559 27.818 1.00 23.56 479 LEU B O 1
ATOM 8054 N N . GLN B 1 480 ? 38.284 -29.548 26.812 1.00 26.16 480 GLN B N 1
ATOM 8055 C CA . GLN B 1 480 ? 39.767 -29.664 26.717 1.00 25.76 480 GLN B CA 1
ATOM 8056 C C . GLN B 1 480 ? 40.220 -29.429 28.118 1.00 26.00 480 GLN B C 1
ATOM 8057 O O . GLN B 1 480 ? 41.196 -29.973 28.586 1.00 26.57 480 GLN B O 1
ATOM 8063 N N . ASN B 1 481 ? 39.472 -28.570 28.799 1.00 27.18 481 ASN B N 1
ATOM 8064 C CA . ASN B 1 481 ? 39.595 -28.407 30.245 1.00 26.16 481 ASN B CA 1
ATOM 8065 C C . ASN B 1 481 ? 39.437 -29.677 31.051 1.00 25.74 481 ASN B C 1
ATOM 8066 O O . ASN B 1 481 ? 40.311 -29.992 31.843 1.00 28.29 481 ASN B O 1
ATOM 8071 N N . TRP B 1 482 ? 38.383 -30.456 30.849 1.00 25.13 482 TRP B N 1
ATOM 8072 C CA . TRP B 1 482 ? 38.305 -31.817 31.431 1.00 25.29 482 TRP B CA 1
ATOM 8073 C C . TRP B 1 482 ? 39.477 -32.754 31.179 1.00 25.40 482 TRP B C 1
ATOM 8074 O O . TRP B 1 482 ? 39.901 -33.427 32.077 1.00 27.05 482 TRP B O 1
ATOM 8085 N N . ILE B 1 483 ? 39.902 -32.876 29.918 1.00 24.97 483 ILE B N 1
ATOM 8086 C CA . ILE B 1 483 ? 41.052 -33.674 29.434 1.00 24.93 483 ILE B CA 1
ATOM 8087 C C . ILE B 1 483 ? 42.394 -33.136 30.000 1.00 25.74 483 ILE B C 1
ATOM 8088 O O . ILE B 1 483 ? 43.249 -33.922 30.420 1.00 25.67 483 ILE B O 1
ATOM 8093 N N . ASP B 1 484 ? 42.575 -31.804 29.965 1.00 27.19 484 ASP B N 1
ATOM 8094 C CA . ASP B 1 484 ? 43.793 -31.169 30.533 1.00 27.72 484 ASP B CA 1
ATOM 8095 C C . ASP B 1 484 ? 43.871 -31.465 31.993 1.00 29.38 484 ASP B C 1
ATOM 8096 O O . ASP B 1 484 ? 44.911 -31.726 32.519 1.00 32.06 484 ASP B O 1
ATOM 8101 N N . MET B 1 485 ? 42.725 -31.549 32.615 1.00 30.63 485 MET B N 1
ATOM 8102 C CA . MET B 1 485 ? 42.651 -31.745 34.033 1.00 32.36 485 MET B CA 1
ATOM 8103 C C . MET B 1 485 ? 42.911 -33.246 34.359 1.00 32.96 485 MET B C 1
ATOM 8104 O O . MET B 1 485 ? 43.676 -33.566 35.281 1.00 32.26 485 MET B O 1
ATOM 8109 N N . GLY B 1 486 ? 42.344 -34.160 33.572 1.00 32.79 486 GLY B N 1
ATOM 8110 C CA . GLY B 1 486 ? 42.580 -35.580 33.797 1.00 35.44 486 GLY B CA 1
ATOM 8111 C C . GLY B 1 486 ? 44.016 -35.992 33.476 1.00 36.84 486 GLY B C 1
ATOM 8112 O O . GLY B 1 486 ? 44.390 -37.102 33.810 1.00 38.53 486 GLY B O 1
ATOM 8113 N N . ASN B 1 487 ? 44.776 -35.107 32.812 1.00 38.36 487 ASN B N 1
ATOM 8114 C CA . ASN B 1 487 ? 46.211 -35.276 32.418 1.00 38.96 487 ASN B CA 1
ATOM 8115 C C . ASN B 1 487 ? 47.131 -34.689 33.441 1.00 39.87 487 ASN B C 1
ATOM 8116 O O . ASN B 1 487 ? 48.271 -35.118 33.576 1.00 40.69 487 ASN B O 1
ATOM 8121 N N . LYS B 1 488 ? 46.659 -33.674 34.151 1.00 41.16 488 LYS B N 1
ATOM 8122 C CA . LYS B 1 488 ? 47.441 -33.160 35.257 1.00 41.57 488 LYS B CA 1
ATOM 8123 C C . LYS B 1 488 ? 47.446 -34.107 36.428 1.00 41.86 488 LYS B C 1
ATOM 8124 O O . LYS B 1 488 ? 48.508 -34.298 37.027 1.00 43.38 488 LYS B O 1
ATOM 8130 N N . GLY B 1 489 ? 46.301 -34.711 36.748 1.00 40.64 489 GLY B N 1
ATOM 8131 C CA . GLY B 1 489 ? 46.176 -35.529 37.930 1.00 40.52 489 GLY B CA 1
ATOM 8132 C C . GLY B 1 489 ? 46.169 -37.037 37.773 1.00 41.07 489 GLY B C 1
ATOM 8133 O O . GLY B 1 489 ? 46.147 -37.779 38.784 1.00 40.34 489 GLY B O 1
ATOM 8134 N N . GLY B 1 490 ? 46.143 -37.484 36.514 1.00 41.58 490 GLY B N 1
ATOM 8135 C CA . GLY B 1 490 ? 46.303 -38.864 36.136 1.00 41.98 490 GLY B CA 1
ATOM 8136 C C . GLY B 1 490 ? 45.644 -39.864 37.060 1.00 43.85 490 GLY B C 1
ATOM 8137 O O . GLY B 1 490 ? 44.403 -40.009 37.106 1.00 43.79 490 GLY B O 1
ATOM 8138 N N . ASP B 1 491 ? 46.508 -40.505 37.838 1.00 44.28 491 ASP B N 1
ATOM 8139 C CA . ASP B 1 491 ? 46.251 -41.773 38.477 1.00 45.17 491 ASP B CA 1
ATOM 8140 C C . ASP B 1 491 ? 45.381 -41.593 39.685 1.00 44.65 491 ASP B C 1
ATOM 8141 O O . ASP B 1 491 ? 44.789 -42.555 40.125 1.00 45.63 491 ASP B O 1
ATOM 8146 N N . LYS B 1 492 ? 45.299 -40.370 40.214 1.00 43.31 492 LYS B N 1
ATOM 8147 C CA . LYS B 1 492 ? 44.454 -40.124 41.364 1.00 42.18 492 LYS B CA 1
ATOM 8148 C C . LYS B 1 492 ? 43.258 -39.158 41.091 1.00 40.07 492 LYS B C 1
ATOM 8149 O O . LYS B 1 492 ? 42.930 -38.335 41.932 1.00 39.61 492 LYS B O 1
ATOM 8155 N N . MET B 1 493 ? 42.627 -39.293 39.912 1.00 36.74 493 MET B N 1
ATOM 8156 C CA . MET B 1 493 ? 41.412 -38.574 39.502 1.00 33.86 493 MET B CA 1
ATOM 8157 C C . MET B 1 493 ? 40.364 -39.493 39.963 1.00 31.75 493 MET B C 1
ATOM 8158 O O . MET B 1 493 ? 40.563 -40.650 39.920 1.00 33.11 493 MET B O 1
ATOM 8163 N N . PRO B 1 494 ? 39.231 -39.013 40.393 1.00 30.21 494 PRO B N 1
ATOM 8164 C CA . PRO B 1 494 ? 38.206 -39.936 40.850 1.00 28.82 494 PRO B CA 1
ATOM 8165 C C . PRO B 1 494 ? 37.437 -40.615 39.664 1.00 27.80 494 PRO B C 1
ATOM 8166 O O . PRO B 1 494 ? 37.249 -40.030 38.627 1.00 27.88 494 PRO B O 1
ATOM 8170 N N . SER B 1 495 ? 36.964 -41.823 39.829 1.00 26.15 495 SER B N 1
ATOM 8171 C CA . SER B 1 495 ? 36.265 -42.476 38.766 1.00 23.18 495 SER B CA 1
ATOM 8172 C C . SER B 1 495 ? 34.847 -41.847 38.391 1.00 23.43 495 SER B C 1
ATOM 8173 O O . SER B 1 495 ? 34.211 -41.237 39.185 1.00 22.09 495 SER B O 1
ATOM 8176 N N . ILE B 1 496 ? 34.389 -42.048 37.142 1.00 22.21 496 ILE B N 1
ATOM 8177 C CA . ILE B 1 496 ? 33.148 -41.434 36.586 1.00 21.29 496 ILE B CA 1
ATOM 8178 C C . ILE B 1 496 ? 32.136 -42.520 36.328 1.00 20.52 496 ILE B C 1
ATOM 8179 O O . ILE B 1 496 ? 32.463 -43.529 35.760 1.00 21.82 496 ILE B O 1
ATOM 8184 N N . PHE B 1 497 ? 30.910 -42.280 36.752 1.00 19.46 497 PHE B N 1
ATOM 8185 C CA . PHE B 1 497 ? 29.772 -43.141 36.595 1.00 20.70 497 PHE B CA 1
ATOM 8186 C C . PHE B 1 497 ? 28.643 -42.402 35.873 1.00 20.20 497 PHE B C 1
ATOM 8187 O O . PHE B 1 497 ? 28.414 -41.221 36.091 1.00 19.14 497 PHE B O 1
ATOM 8195 N N . LEU B 1 498 ? 27.899 -43.149 35.073 1.00 18.27 498 LEU B N 1
ATOM 8196 C CA . LEU B 1 498 ? 26.793 -42.638 34.454 1.00 17.24 498 LEU B CA 1
ATOM 8197 C C . LEU B 1 498 ? 25.678 -43.459 35.091 1.00 19.08 498 LEU B C 1
ATOM 8198 O O . LEU B 1 498 ? 25.871 -44.636 35.232 1.00 18.56 498 LEU B O 1
ATOM 8203 N N . VAL B 1 499 ? 24.535 -42.805 35.416 1.00 18.77 499 VAL B N 1
ATOM 8204 C CA . VAL B 1 499 ? 23.367 -43.313 36.147 1.00 20.00 499 VAL B CA 1
ATOM 8205 C C . VAL B 1 499 ? 22.166 -42.762 35.409 1.00 20.46 499 VAL B C 1
ATOM 8206 O O . VAL B 1 499 ? 22.292 -41.730 34.765 1.00 19.79 499 VAL B O 1
ATOM 8210 N N . ASN B 1 500 ? 21.051 -43.486 35.510 1.00 19.65 500 ASN B N 1
ATOM 8211 C CA . ASN B 1 500 ? 19.745 -43.205 34.988 1.00 22.97 500 ASN B CA 1
ATOM 8212 C C . ASN B 1 500 ? 18.637 -43.770 35.999 1.00 22.83 500 ASN B C 1
ATOM 8213 O O . ASN B 1 500 ? 18.711 -44.922 36.427 1.00 22.47 500 ASN B O 1
ATOM 8218 N N . TRP B 1 501 ? 17.721 -42.921 36.478 1.00 24.98 501 TRP B N 1
ATOM 8219 C CA . TRP B 1 501 ? 16.699 -43.319 37.489 1.00 26.60 501 TRP B CA 1
ATOM 8220 C C . TRP B 1 501 ? 15.347 -43.608 36.817 1.00 28.63 501 TRP B C 1
ATOM 8221 O O . TRP B 1 501 ? 14.404 -44.052 37.457 1.00 29.87 501 TRP B O 1
ATOM 8232 N N . PHE B 1 502 ? 15.261 -43.317 35.515 1.00 31.68 502 PHE B N 1
ATOM 8233 C CA . PHE B 1 502 ? 13.982 -43.233 34.792 1.00 32.47 502 PHE B CA 1
ATOM 8234 C C . PHE B 1 502 ? 13.872 -44.314 33.769 1.00 33.01 502 PHE B C 1
ATOM 8235 O O . PHE B 1 502 ? 13.213 -44.139 32.750 1.00 33.90 502 PHE B O 1
ATOM 8243 N N . ARG B 1 503 ? 14.454 -45.470 33.993 1.00 33.56 503 ARG B N 1
ATOM 8244 C CA . ARG B 1 503 ? 14.063 -46.457 33.000 1.00 35.89 503 ARG B CA 1
ATOM 8245 C C . ARG B 1 503 ? 12.516 -46.834 33.025 1.00 37.33 503 ARG B C 1
ATOM 8246 O O . ARG B 1 503 ? 11.769 -46.495 33.943 1.00 37.68 503 ARG B O 1
ATOM 8254 N N . ARG B 1 504 ? 12.053 -47.479 31.970 1.00 39.26 504 ARG B N 1
ATOM 8255 C CA . ARG B 1 504 ? 10.703 -47.962 31.862 1.00 42.35 504 ARG B CA 1
ATOM 8256 C C . ARG B 1 504 ? 10.652 -49.291 31.110 1.00 44.78 504 ARG B C 1
ATOM 8257 O O . ARG B 1 504 ? 11.509 -49.534 30.269 1.00 45.87 504 ARG B O 1
ATOM 8265 N N . GLY B 1 505 ? 9.713 -50.176 31.506 1.00 47.65 505 GLY B N 1
ATOM 8266 C CA . GLY B 1 505 ? 9.253 -51.339 30.719 1.00 50.05 505 GLY B CA 1
ATOM 8267 C C . GLY B 1 505 ? 8.042 -50.791 30.004 1.00 52.86 505 GLY B C 1
ATOM 8268 O O . GLY B 1 505 ? 7.819 -49.577 30.057 1.00 52.79 505 GLY B O 1
ATOM 8269 N N . GLU B 1 506 ? 7.253 -51.628 29.320 1.00 55.41 506 GLU B N 1
ATOM 8270 C CA . GLU B 1 506 ? 6.048 -51.107 28.621 1.00 57.66 506 GLU B CA 1
ATOM 8271 C C . GLU B 1 506 ? 5.223 -50.378 29.681 1.00 58.20 506 GLU B C 1
ATOM 8272 O O . GLU B 1 506 ? 5.792 -49.550 30.414 1.00 58.24 506 GLU B O 1
ATOM 8278 N N . ASP B 1 507 ? 3.921 -50.666 29.787 1.00 58.44 507 ASP B N 1
ATOM 8279 C CA . ASP B 1 507 ? 3.070 -50.019 30.776 1.00 58.74 507 ASP B CA 1
ATOM 8280 C C . ASP B 1 507 ? 3.281 -48.518 30.869 1.00 58.56 507 ASP B C 1
ATOM 8281 O O . ASP B 1 507 ? 2.431 -47.818 31.375 1.00 58.54 507 ASP B O 1
ATOM 8286 N N . GLY B 1 508 ? 4.443 -48.038 30.415 1.00 58.25 508 GLY B N 1
ATOM 8287 C CA . GLY B 1 508 ? 4.952 -46.716 30.764 1.00 57.80 508 GLY B CA 1
ATOM 8288 C C . GLY B 1 508 ? 5.489 -46.631 32.203 1.00 57.50 508 GLY B C 1
ATOM 8289 O O . GLY B 1 508 ? 5.836 -45.527 32.678 1.00 57.58 508 GLY B O 1
ATOM 8290 N N . ARG B 1 509 ? 5.593 -47.781 32.882 1.00 56.35 509 ARG B N 1
ATOM 8291 C CA . ARG B 1 509 ? 5.786 -47.800 34.345 1.00 55.38 509 ARG B CA 1
ATOM 8292 C C . ARG B 1 509 ? 7.258 -47.606 34.675 1.00 53.21 509 ARG B C 1
ATOM 8293 O O . ARG B 1 509 ? 8.093 -47.972 33.878 1.00 53.60 509 ARG B O 1
ATOM 8301 N N . PHE B 1 510 ? 7.572 -47.002 35.818 1.00 51.36 510 PHE B N 1
ATOM 8302 C CA . PHE B 1 510 ? 8.976 -46.863 36.255 1.00 49.03 510 PHE B CA 1
ATOM 8303 C C . PHE B 1 510 ? 9.535 -48.131 36.859 1.00 47.65 510 PHE B C 1
ATOM 8304 O O . PHE B 1 510 ? 8.842 -48.804 37.621 1.00 48.78 510 PHE B O 1
ATOM 8312 N N . LEU B 1 511 ? 10.776 -48.456 36.515 1.00 45.04 511 LEU B N 1
ATOM 8313 C CA . LEU B 1 511 ? 11.391 -49.742 36.831 1.00 43.56 511 LEU B CA 1
ATOM 8314 C C . LEU B 1 511 ? 12.274 -49.676 38.052 1.00 44.01 511 LEU B C 1
ATOM 8315 O O . LEU B 1 511 ? 12.831 -50.704 38.479 1.00 43.38 511 LEU B O 1
ATOM 8320 N N . TRP B 1 512 ? 12.506 -48.453 38.542 1.00 42.67 512 TRP B N 1
ATOM 8321 C CA . TRP B 1 512 ? 13.350 -48.258 39.720 1.00 41.28 512 TRP B CA 1
ATOM 8322 C C . TRP B 1 512 ? 12.750 -47.078 40.457 1.00 39.90 512 TRP B C 1
ATOM 8323 O O . TRP B 1 512 ? 12.456 -46.099 39.835 1.00 39.65 512 TRP B O 1
ATOM 8334 N N . PRO B 1 513 ? 12.480 -47.226 41.761 1.00 39.89 513 PRO B N 1
ATOM 8335 C CA . PRO B 1 513 ? 11.608 -46.298 42.491 1.00 40.34 513 PRO B CA 1
ATOM 8336 C C . PRO B 1 513 ? 12.313 -45.029 42.878 1.00 40.96 513 PRO B C 1
ATOM 8337 O O . PRO B 1 513 ? 11.663 -44.028 43.128 1.00 41.23 513 PRO B O 1
ATOM 8341 N N . GLY B 1 514 ? 13.647 -45.086 42.918 1.00 41.72 514 GLY B N 1
ATOM 8342 C CA . GLY B 1 514 ? 14.440 -43.890 42.989 1.00 41.82 514 GLY B CA 1
ATOM 8343 C C . GLY B 1 514 ? 14.218 -43.271 44.335 1.00 42.21 514 GLY B C 1
ATOM 8344 O O . GLY B 1 514 ? 14.033 -43.969 45.310 1.00 44.37 514 GLY B O 1
ATOM 8345 N N . PHE B 1 515 ? 14.254 -41.953 44.406 1.00 41.35 515 PHE B N 1
ATOM 8346 C CA . PHE B 1 515 ? 14.194 -41.280 45.677 1.00 39.34 515 PHE B CA 1
ATOM 8347 C C . PHE B 1 515 ? 15.267 -41.766 46.657 1.00 37.68 515 PHE B C 1
ATOM 8348 O O . PHE B 1 515 ? 16.404 -41.986 46.210 1.00 37.61 515 PHE B O 1
ATOM 8356 N N . GLY B 1 516 ? 14.939 -41.929 47.946 1.00 35.53 516 GLY B N 1
ATOM 8357 C CA . GLY B 1 516 ? 15.887 -42.417 48.963 1.00 33.18 516 GLY B CA 1
ATOM 8358 C C . GLY B 1 516 ? 16.517 -43.746 48.617 1.00 31.27 516 GLY B C 1
ATOM 8359 O O . GLY B 1 516 ? 17.665 -44.070 48.999 1.00 30.32 516 GLY B O 1
ATOM 8360 N N . ASP B 1 517 ? 15.782 -44.492 47.808 1.00 30.69 517 ASP B N 1
ATOM 8361 C CA . ASP B 1 517 ? 16.268 -45.781 47.244 1.00 30.86 517 ASP B CA 1
ATOM 8362 C C . ASP B 1 517 ? 17.539 -45.725 46.365 1.00 29.19 517 ASP B C 1
ATOM 8363 O O . ASP B 1 517 ? 18.269 -46.706 46.236 1.00 30.06 517 ASP B O 1
ATOM 8368 N N . ASN B 1 518 ? 17.817 -44.560 45.798 1.00 29.19 518 ASN B N 1
ATOM 8369 C CA . ASN B 1 518 ? 19.013 -44.335 44.970 1.00 28.07 518 ASN B CA 1
ATOM 8370 C C . ASN B 1 518 ? 20.258 -44.441 45.755 1.00 27.20 518 ASN B C 1
ATOM 8371 O O . ASN B 1 518 ? 21.288 -44.634 45.161 1.00 27.58 518 ASN B O 1
ATOM 8376 N N . SER B 1 519 ? 20.147 -44.370 47.086 1.00 27.43 519 SER B N 1
ATOM 8377 C CA . SER B 1 519 ? 21.233 -44.706 48.020 1.00 28.42 519 SER B CA 1
ATOM 8378 C C . SER B 1 519 ? 21.777 -46.139 47.749 1.00 29.14 519 SER B C 1
ATOM 8379 O O . SER B 1 519 ? 22.964 -46.381 47.927 1.00 29.30 519 SER B O 1
ATOM 8382 N N . ARG B 1 520 ? 20.919 -47.043 47.261 1.00 28.74 520 ARG B N 1
ATOM 8383 C CA . ARG B 1 520 ? 21.364 -48.383 46.876 1.00 30.79 520 ARG B CA 1
ATOM 8384 C C . ARG B 1 520 ? 22.265 -48.426 45.599 1.00 30.69 520 ARG B C 1
ATOM 8385 O O . ARG B 1 520 ? 23.072 -49.314 45.456 1.00 32.55 520 ARG B O 1
ATOM 8393 N N . VAL B 1 521 ? 22.114 -47.461 44.679 1.00 30.00 521 VAL B N 1
ATOM 8394 C CA . VAL B 1 521 ? 23.040 -47.254 43.576 1.00 26.66 521 VAL B CA 1
ATOM 8395 C C . VAL B 1 521 ? 24.363 -46.611 44.063 1.00 26.42 521 VAL B C 1
ATOM 8396 O O . VAL B 1 521 ? 25.441 -46.876 43.535 1.00 26.36 521 VAL B O 1
ATOM 8400 N N . LEU B 1 522 ? 24.273 -45.747 45.067 1.00 25.85 522 LEU B N 1
ATOM 8401 C CA . LEU B 1 522 ? 25.459 -45.084 45.608 1.00 25.73 522 LEU B CA 1
ATOM 8402 C C . LEU B 1 522 ? 26.274 -46.022 46.453 1.00 25.14 522 LEU B C 1
ATOM 8403 O O . LEU B 1 522 ? 27.468 -45.814 46.620 1.00 24.30 522 LEU B O 1
ATOM 8408 N N . LYS B 1 523 ? 25.619 -47.057 47.001 1.00 25.76 523 LYS B N 1
ATOM 8409 C CA . LYS B 1 523 ? 26.331 -48.050 47.771 1.00 26.20 523 LYS B CA 1
ATOM 8410 C C . LYS B 1 523 ? 27.090 -48.864 46.717 1.00 24.49 523 LYS B C 1
ATOM 8411 O O . LYS B 1 523 ? 28.349 -48.983 46.786 1.00 24.53 523 LYS B O 1
ATOM 8417 N N . TRP B 1 524 ? 26.370 -49.299 45.675 1.00 24.17 524 TRP B N 1
ATOM 8418 C CA . TRP B 1 524 ? 27.022 -49.971 44.535 1.00 24.95 524 TRP B CA 1
ATOM 8419 C C . TRP B 1 524 ? 28.274 -49.252 44.094 1.00 24.25 524 TRP B C 1
ATOM 8420 O O . TRP B 1 524 ? 29.339 -49.847 44.036 1.00 23.12 524 TRP B O 1
ATOM 8431 N N . VAL B 1 525 ? 28.156 -47.937 43.898 1.00 24.75 525 VAL B N 1
ATOM 8432 C CA . VAL B 1 525 ? 29.234 -47.127 43.369 1.00 26.03 525 VAL B CA 1
ATOM 8433 C C . VAL B 1 525 ? 30.449 -47.163 44.288 1.00 27.91 525 VAL B C 1
ATOM 8434 O O . VAL B 1 525 ? 31.561 -47.285 43.828 1.00 28.39 525 VAL B O 1
ATOM 8438 N N . ILE B 1 526 ? 30.209 -46.964 45.599 1.00 30.11 526 ILE B N 1
ATOM 8439 C CA . ILE B 1 526 ? 31.232 -47.036 46.608 1.00 29.72 526 ILE B CA 1
ATOM 8440 C C . ILE B 1 526 ? 31.859 -48.457 46.694 1.00 29.82 526 ILE B C 1
ATOM 8441 O O . ILE B 1 526 ? 33.092 -48.570 46.803 1.00 30.76 526 ILE B O 1
ATOM 8446 N N . ASP B 1 527 ? 31.027 -49.504 46.580 1.00 30.21 527 ASP B N 1
ATOM 8447 C CA . ASP B 1 527 ? 31.490 -50.929 46.522 1.00 29.99 527 ASP B CA 1
ATOM 8448 C C . ASP B 1 527 ? 32.403 -51.066 45.284 1.00 31.78 527 ASP B C 1
ATOM 8449 O O . ASP B 1 527 ? 33.454 -51.679 45.378 1.00 31.93 527 ASP B O 1
ATOM 8454 N N . ARG B 1 528 ? 32.063 -50.351 44.193 1.00 30.84 528 ARG B N 1
ATOM 8455 C CA . ARG B 1 528 ? 32.808 -50.394 42.947 1.00 31.19 528 ARG B CA 1
ATOM 8456 C C . ARG B 1 528 ? 34.234 -49.804 43.019 1.00 31.47 528 ARG B C 1
ATOM 8457 O O . ARG B 1 528 ? 35.198 -50.470 42.584 1.00 31.52 528 ARG B O 1
ATOM 8465 N N . ILE B 1 529 ? 34.374 -48.545 43.455 1.00 31.65 529 ILE B N 1
ATOM 8466 C CA . ILE B 1 529 ? 35.712 -47.933 43.578 1.00 32.87 529 ILE B CA 1
ATOM 8467 C C . ILE B 1 529 ? 36.652 -48.687 44.615 1.00 33.92 529 ILE B C 1
ATOM 8468 O O . ILE B 1 529 ? 37.874 -48.541 44.570 1.00 33.19 529 ILE B O 1
ATOM 8473 N N . GLU B 1 530 ? 36.027 -49.391 45.560 1.00 34.74 530 GLU B N 1
ATOM 8474 C CA . GLU B 1 530 ? 36.657 -50.212 46.577 1.00 38.18 530 GLU B CA 1
ATOM 8475 C C . GLU B 1 530 ? 37.230 -51.538 45.954 1.00 40.13 530 GLU B C 1
ATOM 8476 O O . GLU B 1 530 ? 38.495 -51.665 45.754 1.00 41.95 530 GLU B O 1
ATOM 8482 N N . GLY B 1 531 ? 36.326 -52.479 45.648 1.00 39.29 531 GLY B N 1
ATOM 8483 C CA . GLY B 1 531 ? 36.579 -53.556 44.679 1.00 40.43 531 GLY B CA 1
ATOM 8484 C C . GLY B 1 531 ? 35.668 -54.727 45.005 1.00 41.52 531 GLY B C 1
ATOM 8485 O O . GLY B 1 531 ? 36.014 -55.900 44.822 1.00 43.14 531 GLY B O 1
ATOM 8486 N N . HIS B 1 532 ? 34.493 -54.422 45.501 1.00 40.93 532 HIS B N 1
ATOM 8487 C CA . HIS B 1 532 ? 33.675 -55.411 46.132 1.00 42.31 532 HIS B CA 1
ATOM 8488 C C . HIS B 1 532 ? 32.582 -55.740 45.204 1.00 42.80 532 HIS B C 1
ATOM 8489 O O . HIS B 1 532 ? 31.629 -56.418 45.563 1.00 44.64 532 HIS B O 1
ATOM 8496 N N . VAL B 1 533 ? 32.659 -55.307 43.970 1.00 43.98 533 VAL B N 1
ATOM 8497 C CA . VAL B 1 533 ? 31.418 -55.467 43.245 1.00 44.05 533 VAL B CA 1
ATOM 8498 C C . VAL B 1 533 ? 31.412 -56.247 41.837 1.00 44.53 533 VAL B C 1
ATOM 8499 O O . VAL B 1 533 ? 30.619 -57.204 41.587 1.00 43.05 533 VAL B O 1
ATOM 8503 N N . GLY B 1 534 ? 32.296 -55.876 40.931 1.00 44.28 534 GLY B N 1
ATOM 8504 C CA . GLY B 1 534 ? 32.080 -56.428 39.601 1.00 45.57 534 GLY B CA 1
ATOM 8505 C C . GLY B 1 534 ? 30.875 -55.955 38.748 1.00 45.35 534 GLY B C 1
ATOM 8506 O O . GLY B 1 534 ? 29.754 -55.524 39.256 1.00 44.77 534 GLY B O 1
ATOM 8507 N N . ALA B 1 535 ? 31.118 -56.137 37.449 1.00 44.01 535 ALA B N 1
ATOM 8508 C CA . ALA B 1 535 ? 30.394 -55.477 36.374 1.00 43.49 535 ALA B CA 1
ATOM 8509 C C . ALA B 1 535 ? 30.120 -56.428 35.205 1.00 42.88 535 ALA B C 1
ATOM 8510 O O . ALA B 1 535 ? 30.970 -57.260 34.929 1.00 42.59 535 ALA B O 1
ATOM 8512 N N . ASP B 1 536 ? 28.921 -56.360 34.596 1.00 42.04 536 ASP B N 1
ATOM 8513 C CA . ASP B 1 536 ? 28.714 -56.740 33.179 1.00 40.55 536 ASP B CA 1
ATOM 8514 C C . ASP B 1 536 ? 29.351 -55.694 32.261 1.00 40.20 536 ASP B C 1
ATOM 8515 O O . ASP B 1 536 ? 29.135 -54.478 32.436 1.00 38.81 536 ASP B O 1
ATOM 8520 N N . GLU B 1 537 ? 30.105 -56.159 31.262 1.00 39.23 537 GLU B N 1
ATOM 8521 C CA . GLU B 1 537 ? 30.700 -55.275 30.286 1.00 37.44 537 GLU B CA 1
ATOM 8522 C C . GLU B 1 537 ? 29.668 -55.014 29.211 1.00 34.54 537 GLU B C 1
ATOM 8523 O O . GLU B 1 537 ? 29.219 -55.918 28.623 1.00 33.22 537 GLU B O 1
ATOM 8529 N N . THR B 1 538 ? 29.233 -53.762 29.091 1.00 32.42 538 THR B N 1
ATOM 8530 C CA . THR B 1 538 ? 28.291 -53.259 28.082 1.00 29.15 538 THR B CA 1
ATOM 8531 C C . THR B 1 538 ? 29.104 -52.300 27.129 1.00 27.81 538 THR B C 1
ATOM 8532 O O . THR B 1 538 ? 30.315 -52.096 27.329 1.00 24.41 538 THR B O 1
ATOM 8536 N N . VAL B 1 539 ? 28.417 -51.759 26.117 1.00 26.59 539 VAL B N 1
ATOM 8537 C CA . VAL B 1 539 ? 28.961 -50.779 25.165 1.00 26.99 539 VAL B CA 1
ATOM 8538 C C . VAL B 1 539 ? 29.320 -49.484 25.844 1.00 26.82 539 VAL B C 1
ATOM 8539 O O . VAL B 1 539 ? 30.100 -48.673 25.266 1.00 27.87 539 VAL B O 1
ATOM 8543 N N . VAL B 1 540 ? 28.740 -49.299 27.037 1.00 26.37 540 VAL B N 1
ATOM 8544 C CA . VAL B 1 540 ? 28.841 -48.084 27.873 1.00 27.20 540 VAL B CA 1
ATOM 8545 C C . VAL B 1 540 ? 30.089 -48.059 28.840 1.00 28.60 540 VAL B C 1
ATOM 8546 O O . VAL B 1 540 ? 30.755 -47.001 29.032 1.00 27.89 540 VAL B O 1
ATOM 8550 N N . GLY B 1 541 ? 30.366 -49.223 29.467 1.00 29.04 541 GLY B N 1
ATOM 8551 C CA . GLY B 1 541 ? 31.524 -49.412 30.325 1.00 27.28 541 GLY B CA 1
ATOM 8552 C C . GLY B 1 541 ? 31.140 -50.565 31.202 1.00 27.25 541 GLY B C 1
ATOM 8553 O O . GLY B 1 541 ? 30.425 -51.399 30.768 1.00 26.46 541 GLY B O 1
ATOM 8554 N N . HIS B 1 542 ? 31.624 -50.596 32.444 1.00 27.88 542 HIS B N 1
ATOM 8555 C CA . HIS B 1 542 ? 31.254 -51.611 33.440 1.00 26.12 542 HIS B CA 1
ATOM 8556 C C . HIS B 1 542 ? 29.928 -51.353 34.142 1.00 28.10 542 HIS B C 1
ATOM 8557 O O . HIS B 1 542 ? 29.859 -50.512 34.991 1.00 29.50 542 HIS B O 1
ATOM 8564 N N . THR B 1 543 ? 28.904 -52.143 33.891 1.00 30.42 543 THR B N 1
ATOM 8565 C CA . THR B 1 543 ? 27.577 -51.969 34.434 1.00 31.16 543 THR B CA 1
ATOM 8566 C C . THR B 1 543 ? 27.274 -52.882 35.688 1.00 34.14 543 THR B C 1
ATOM 8567 O O . THR B 1 543 ? 27.740 -54.015 35.800 1.00 36.65 543 THR B O 1
ATOM 8571 N N . ALA B 1 544 ? 26.496 -52.389 36.640 1.00 34.98 544 ALA B N 1
ATOM 8572 C CA . ALA B 1 544 ? 25.993 -53.180 37.752 1.00 36.80 544 ALA B CA 1
ATOM 8573 C C . ALA B 1 544 ? 25.097 -54.333 37.346 1.00 38.22 544 ALA B C 1
ATOM 8574 O O . ALA B 1 544 ? 24.161 -54.143 36.599 1.00 39.44 544 ALA B O 1
ATOM 8576 N N . LYS B 1 545 ? 25.372 -55.524 37.885 1.00 39.83 545 LYS B N 1
ATOM 8577 C CA . LYS B 1 545 ? 24.444 -56.662 37.812 1.00 39.35 545 LYS B CA 1
ATOM 8578 C C . LYS B 1 545 ? 23.516 -56.528 39.003 1.00 39.44 545 LYS B C 1
ATOM 8579 O O . LYS B 1 545 ? 23.987 -56.233 40.069 1.00 39.74 545 LYS B O 1
ATOM 8585 N N . ALA B 1 546 ? 22.220 -56.792 38.807 1.00 40.38 546 ALA B N 1
ATOM 8586 C CA . ALA B 1 546 ? 21.148 -56.559 39.764 1.00 41.91 546 ALA B CA 1
ATOM 8587 C C . ALA B 1 546 ? 21.421 -57.246 41.104 1.00 43.95 546 ALA B C 1
ATOM 8588 O O . ALA B 1 546 ? 20.946 -56.817 42.158 1.00 45.25 546 ALA B O 1
ATOM 8590 N N . GLU B 1 547 ? 22.208 -58.307 41.072 1.00 45.63 547 GLU B N 1
ATOM 8591 C CA . GLU B 1 547 ? 22.398 -59.094 42.248 1.00 46.48 547 GLU B CA 1
ATOM 8592 C C . GLU B 1 547 ? 23.683 -58.703 43.025 1.00 46.45 547 GLU B C 1
ATOM 8593 O O . GLU B 1 547 ? 24.024 -59.386 44.029 1.00 45.97 547 GLU B O 1
ATOM 8599 N N . ASP B 1 548 ? 24.386 -57.636 42.555 1.00 45.19 548 ASP B N 1
ATOM 8600 C CA . ASP B 1 548 ? 25.305 -56.827 43.423 1.00 44.39 548 ASP B CA 1
ATOM 8601 C C . ASP B 1 548 ? 24.623 -55.585 44.028 1.00 42.80 548 ASP B C 1
ATOM 8602 O O . ASP B 1 548 ? 25.231 -54.771 44.717 1.00 41.61 548 ASP B O 1
ATOM 8607 N N . LEU B 1 549 ? 23.321 -55.497 43.835 1.00 42.56 549 LEU B N 1
ATOM 8608 C CA . LEU B 1 549 ? 22.552 -54.374 44.404 1.00 41.54 549 LEU B CA 1
ATOM 8609 C C . LEU B 1 549 ? 21.873 -54.832 45.696 1.00 42.55 549 LEU B C 1
ATOM 8610 O O . LEU B 1 549 ? 21.347 -55.960 45.786 1.00 43.02 549 LEU B O 1
ATOM 8615 N N . ASP B 1 550 ? 21.985 -53.985 46.725 1.00 43.30 550 ASP B N 1
ATOM 8616 C CA . ASP B 1 550 ? 21.317 -54.190 47.993 1.00 42.67 550 ASP B CA 1
ATOM 8617 C C . ASP B 1 550 ? 19.864 -53.881 47.685 1.00 42.79 550 ASP B C 1
ATOM 8618 O O . ASP B 1 550 ? 19.446 -52.754 47.777 1.00 42.32 550 ASP B O 1
ATOM 8623 N N . LEU B 1 551 ? 19.124 -54.875 47.185 1.00 43.64 551 LEU B N 1
ATOM 8624 C CA . LEU B 1 551 ? 17.651 -54.753 47.050 1.00 45.26 551 LEU B CA 1
ATOM 8625 C C . LEU B 1 551 ? 16.875 -55.194 48.330 1.00 46.35 551 LEU B C 1
ATOM 8626 O O . LEU B 1 551 ? 15.638 -55.071 48.397 1.00 46.58 551 LEU B O 1
ATOM 8631 N N . ASP B 1 552 ? 17.596 -55.679 49.340 1.00 46.99 552 ASP B N 1
ATOM 8632 C CA . ASP B 1 552 ? 16.953 -56.001 50.599 1.00 48.55 552 ASP B CA 1
ATOM 8633 C C . ASP B 1 552 ? 16.017 -54.860 50.947 1.00 48.97 552 ASP B C 1
ATOM 8634 O O . ASP B 1 552 ? 16.425 -53.725 50.910 1.00 49.72 552 ASP B O 1
ATOM 8639 N N . GLY B 1 553 ? 14.766 -55.159 51.268 1.00 50.53 553 GLY B N 1
ATOM 8640 C CA . GLY B 1 553 ? 13.818 -54.145 51.774 1.00 50.84 553 GLY B CA 1
ATOM 8641 C C . GLY B 1 553 ? 13.007 -53.492 50.665 1.00 51.84 553 GLY B C 1
ATOM 8642 O O . GLY B 1 553 ? 12.013 -52.781 50.910 1.00 51.18 553 GLY B O 1
ATOM 8643 N N . LEU B 1 554 ? 13.432 -53.741 49.429 1.00 52.30 554 LEU B N 1
ATOM 8644 C CA . LEU B 1 554 ? 12.824 -53.115 48.279 1.00 52.71 554 LEU B CA 1
ATOM 8645 C C . LEU B 1 554 ? 11.664 -53.911 47.622 1.00 53.58 554 LEU B C 1
ATOM 8646 O O . LEU B 1 554 ? 11.836 -55.035 47.101 1.00 53.44 554 LEU B O 1
ATOM 8651 N N . ASP B 1 555 ? 10.487 -53.304 47.636 1.00 54.57 555 ASP B N 1
ATOM 8652 C CA . ASP B 1 555 ? 9.294 -53.891 47.024 1.00 56.80 555 ASP B CA 1
ATOM 8653 C C . ASP B 1 555 ? 9.358 -53.963 45.496 1.00 57.21 555 ASP B C 1
ATOM 8654 O O . ASP B 1 555 ? 8.346 -54.305 44.865 1.00 58.65 555 ASP B O 1
ATOM 8659 N N . THR B 1 556 ? 10.517 -53.635 44.906 1.00 57.02 556 THR B N 1
ATOM 8660 C CA . THR B 1 556 ? 10.707 -53.567 43.443 1.00 56.20 556 THR B CA 1
ATOM 8661 C C . THR B 1 556 ? 11.352 -54.887 42.921 1.00 56.14 556 THR B C 1
ATOM 8662 O O . THR B 1 556 ? 12.480 -55.208 43.354 1.00 55.88 556 THR B O 1
ATOM 8666 N N . PRO B 1 557 ? 10.641 -55.642 42.003 1.00 55.11 557 PRO B N 1
ATOM 8667 C CA . PRO B 1 557 ? 11.006 -56.967 41.429 1.00 55.11 557 PRO B CA 1
ATOM 8668 C C . PRO B 1 557 ? 12.360 -57.068 40.714 1.00 55.50 557 PRO B C 1
ATOM 8669 O O . PRO B 1 557 ? 12.534 -56.418 39.711 1.00 56.52 557 PRO B O 1
ATOM 8673 N N . ILE B 1 558 ? 13.303 -57.882 41.194 1.00 55.72 558 ILE B N 1
ATOM 8674 C CA . ILE B 1 558 ? 14.695 -57.910 40.644 1.00 55.12 558 ILE B CA 1
ATOM 8675 C C . ILE B 1 558 ? 14.828 -58.005 39.074 1.00 55.44 558 ILE B C 1
ATOM 8676 O O . ILE B 1 558 ? 15.927 -57.914 38.503 1.00 55.60 558 ILE B O 1
ATOM 8681 N N . GLU B 1 559 ? 13.713 -58.239 38.391 1.00 54.45 559 GLU B N 1
ATOM 8682 C CA . GLU B 1 559 ? 13.726 -58.530 36.972 1.00 53.42 559 GLU B CA 1
ATOM 8683 C C . GLU B 1 559 ? 13.436 -57.212 36.266 1.00 52.32 559 GLU B C 1
ATOM 8684 O O . GLU B 1 559 ? 13.238 -57.174 35.038 1.00 51.19 559 GLU B O 1
ATOM 8690 N N . ASP B 1 560 ? 13.370 -56.148 37.085 1.00 51.15 560 ASP B N 1
ATOM 8691 C CA . ASP B 1 560 ? 13.177 -54.763 36.640 1.00 50.24 560 ASP B CA 1
ATOM 8692 C C . ASP B 1 560 ? 14.470 -54.049 36.762 1.00 50.41 560 ASP B C 1
ATOM 8693 O O . ASP B 1 560 ? 14.789 -53.163 35.951 1.00 50.93 560 ASP B O 1
ATOM 8698 N N . VAL B 1 561 ? 15.185 -54.449 37.800 1.00 49.56 561 VAL B N 1
ATOM 8699 C CA . VAL B 1 561 ? 16.424 -53.870 38.191 1.00 49.66 561 VAL B CA 1
ATOM 8700 C C . VAL B 1 561 ? 17.430 -54.344 37.168 1.00 50.35 561 VAL B C 1
ATOM 8701 O O . VAL B 1 561 ? 18.473 -53.674 36.910 1.00 50.16 561 VAL B O 1
ATOM 8705 N N . LYS B 1 562 ? 17.124 -55.501 36.575 1.00 50.32 562 LYS B N 1
ATOM 8706 C CA . LYS B 1 562 ? 18.021 -56.071 35.568 1.00 49.82 562 LYS B CA 1
ATOM 8707 C C . LYS B 1 562 ? 17.645 -55.609 34.165 1.00 48.50 562 LYS B C 1
ATOM 8708 O O . LYS B 1 562 ? 18.513 -55.476 33.346 1.00 48.33 562 LYS B O 1
ATOM 8714 N N . GLU B 1 563 ? 16.348 -55.385 33.918 1.00 47.04 563 GLU B N 1
ATOM 8715 C CA . GLU B 1 563 ? 15.848 -54.700 32.739 1.00 45.89 563 GLU B CA 1
ATOM 8716 C C . GLU B 1 563 ? 16.472 -53.282 32.663 1.00 45.26 563 GLU B C 1
ATOM 8717 O O . GLU B 1 563 ? 17.186 -52.978 31.677 1.00 45.41 563 GLU B O 1
ATOM 8723 N N . ALA B 1 564 ? 16.230 -52.445 33.694 1.00 42.30 564 ALA B N 1
ATOM 8724 C CA . ALA B 1 564 ? 16.881 -51.144 33.842 1.00 39.49 564 ALA B CA 1
ATOM 8725 C C . ALA B 1 564 ? 18.431 -51.119 33.783 1.00 37.36 564 ALA B C 1
ATOM 8726 O O . ALA B 1 564 ? 19.033 -50.058 33.650 1.00 37.81 564 ALA B O 1
ATOM 8728 N N . LEU B 1 565 ? 19.070 -52.265 33.854 1.00 34.77 565 LEU B N 1
ATOM 8729 C CA . LEU B 1 565 ? 20.522 -52.347 33.799 1.00 32.60 565 LEU B CA 1
ATOM 8730 C C . LEU B 1 565 ? 20.987 -52.793 32.382 1.00 32.34 565 LEU B C 1
ATOM 8731 O O . LEU B 1 565 ? 22.207 -52.901 32.091 1.00 32.41 565 LEU B O 1
ATOM 8736 N N . THR B 1 566 ? 20.030 -53.082 31.491 1.00 31.70 566 THR B N 1
ATOM 8737 C CA . THR B 1 566 ? 20.438 -53.418 30.132 1.00 32.03 566 THR B CA 1
ATOM 8738 C C . THR B 1 566 ? 20.869 -52.123 29.335 1.00 32.16 566 THR B C 1
ATOM 8739 O O . THR B 1 566 ? 20.360 -51.026 29.604 1.00 31.72 566 THR B O 1
ATOM 8743 N N . ALA B 1 567 ? 21.884 -52.272 28.457 1.00 31.56 567 ALA B N 1
ATOM 8744 C CA . ALA B 1 567 ? 22.259 -51.308 27.447 1.00 30.43 567 ALA B CA 1
ATOM 8745 C C . ALA B 1 567 ? 22.149 -52.038 26.068 1.00 30.07 567 ALA B C 1
ATOM 8746 O O . ALA B 1 567 ? 23.186 -52.518 25.512 1.00 30.39 567 ALA B O 1
ATOM 8748 N N . PRO B 1 568 ? 20.899 -52.154 25.537 1.00 29.21 568 PRO B N 1
ATOM 8749 C CA . PRO B 1 568 ? 20.567 -52.799 24.259 1.00 30.36 568 PRO B CA 1
ATOM 8750 C C . PRO B 1 568 ? 21.252 -52.093 23.077 1.00 31.55 568 PRO B C 1
ATOM 8751 O O . PRO B 1 568 ? 21.026 -50.862 22.854 1.00 31.07 568 PRO B O 1
ATOM 8755 N N . ALA B 1 569 ? 22.136 -52.838 22.386 1.00 31.60 569 ALA B N 1
ATOM 8756 C CA . ALA B 1 569 ? 23.030 -52.251 21.400 1.00 31.58 569 ALA B CA 1
ATOM 8757 C C . ALA B 1 569 ? 22.221 -51.622 20.268 1.00 33.05 569 ALA B C 1
ATOM 8758 O O . ALA B 1 569 ? 22.679 -50.675 19.625 1.00 32.85 569 ALA B O 1
ATOM 8760 N N . GLU B 1 570 ? 21.011 -52.138 20.027 1.00 33.54 570 GLU B N 1
ATOM 8761 C CA . GLU B 1 570 ? 20.206 -51.648 18.897 1.00 34.99 570 GLU B CA 1
ATOM 8762 C C . GLU B 1 570 ? 19.785 -50.176 19.218 1.00 33.43 570 GLU B C 1
ATOM 8763 O O . GLU B 1 570 ? 19.698 -49.350 18.337 1.00 33.32 570 GLU B O 1
ATOM 8769 N N . GLN B 1 571 ? 19.558 -49.900 20.507 1.00 32.34 571 GLN B N 1
ATOM 8770 C CA . GLN B 1 571 ? 19.173 -48.613 21.078 1.00 30.91 571 GLN B CA 1
ATOM 8771 C C . GLN B 1 571 ? 20.359 -47.711 21.100 1.00 29.49 571 GLN B C 1
ATOM 8772 O O . GLN B 1 571 ? 20.211 -46.540 20.983 1.00 30.88 571 GLN B O 1
ATOM 8778 N N . TRP B 1 572 ? 21.549 -48.248 21.248 1.00 27.96 572 TRP B N 1
ATOM 8779 C CA . TRP B 1 572 ? 22.714 -47.418 21.330 1.00 26.33 572 TRP B CA 1
ATOM 8780 C C . TRP B 1 572 ? 23.106 -47.025 19.905 1.00 26.65 572 TRP B C 1
ATOM 8781 O O . TRP B 1 572 ? 23.680 -45.934 19.729 1.00 25.55 572 TRP B O 1
ATOM 8792 N N . ALA B 1 573 ? 22.858 -47.945 18.942 1.00 24.70 573 ALA B N 1
ATOM 8793 C CA . ALA B 1 573 ? 22.994 -47.744 17.495 1.00 24.83 573 ALA B CA 1
ATOM 8794 C C . ALA B 1 573 ? 22.136 -46.628 16.958 1.00 25.04 573 ALA B C 1
ATOM 8795 O O . ALA B 1 573 ? 22.496 -45.964 15.985 1.00 24.76 573 ALA B O 1
ATOM 8797 N N . ASN B 1 574 ? 20.980 -46.429 17.577 1.00 25.85 574 ASN B N 1
ATOM 8798 C CA . ASN B 1 574 ? 20.065 -45.418 17.102 1.00 25.53 574 ASN B CA 1
ATOM 8799 C C . ASN B 1 574 ? 20.471 -44.016 17.484 1.00 23.83 574 ASN B C 1
ATOM 8800 O O . ASN B 1 574 ? 20.100 -43.119 16.780 1.00 21.32 574 ASN B O 1
ATOM 8805 N N . ASP B 1 575 ? 21.211 -43.858 18.604 1.00 22.40 575 ASP B N 1
ATOM 8806 C CA . ASP B 1 575 ? 21.633 -42.546 19.067 1.00 22.46 575 ASP B CA 1
ATOM 8807 C C . ASP B 1 575 ? 22.889 -42.156 18.426 1.00 21.77 575 ASP B C 1
ATOM 8808 O O . ASP B 1 575 ? 23.352 -41.027 18.709 1.00 21.41 575 ASP B O 1
ATOM 8813 N N . VAL B 1 576 ? 23.474 -43.017 17.582 1.00 21.18 576 VAL B N 1
ATOM 8814 C CA . VAL B 1 576 ? 24.802 -42.682 17.005 1.00 22.37 576 VAL B CA 1
ATOM 8815 C C . VAL B 1 576 ? 24.888 -41.389 16.128 1.00 22.74 576 VAL B C 1
ATOM 8816 O O . VAL B 1 576 ? 25.839 -40.560 16.201 1.00 22.17 576 VAL B O 1
ATOM 8820 N N . GLU B 1 577 ? 23.864 -41.203 15.305 1.00 23.41 577 GLU B N 1
ATOM 8821 C CA . GLU B 1 577 ? 23.871 -40.134 14.341 1.00 23.07 577 GLU B CA 1
ATOM 8822 C C . GLU B 1 577 ? 23.735 -38.863 15.111 1.00 22.38 577 GLU B C 1
ATOM 8823 O O . GLU B 1 577 ? 24.322 -37.806 14.771 1.00 21.75 577 GLU B O 1
ATOM 8829 N N . ASP B 1 578 ? 22.867 -38.972 16.100 1.00 22.99 578 ASP B N 1
ATOM 8830 C CA . ASP B 1 578 ? 22.452 -37.851 16.874 1.00 23.51 578 ASP B CA 1
ATOM 8831 C C . ASP B 1 578 ? 23.650 -37.441 17.731 1.00 22.91 578 ASP B C 1
ATOM 8832 O O . ASP B 1 578 ? 23.970 -36.267 17.853 1.00 23.35 578 ASP B O 1
ATOM 8837 N N . ASN B 1 579 ? 24.310 -38.401 18.366 1.00 21.82 579 ASN B N 1
ATOM 8838 C CA . ASN B 1 579 ? 25.478 -38.074 19.194 1.00 20.84 579 ASN B CA 1
ATOM 8839 C C . ASN B 1 579 ? 26.615 -37.525 18.315 1.00 20.95 579 ASN B C 1
ATOM 8840 O O . ASN B 1 579 ? 27.271 -36.598 18.699 1.00 20.03 579 ASN B O 1
ATOM 8845 N N . ALA B 1 580 ? 26.829 -38.095 17.117 1.00 20.70 580 ALA B N 1
ATOM 8846 C CA . ALA B 1 580 ? 27.868 -37.548 16.218 1.00 20.71 580 ALA B CA 1
ATOM 8847 C C . ALA B 1 580 ? 27.578 -36.126 15.673 1.00 20.74 580 ALA B C 1
ATOM 8848 O O . ALA B 1 580 ? 28.501 -35.354 15.441 1.00 22.63 580 ALA B O 1
ATOM 8850 N N . GLU B 1 581 ? 26.343 -35.773 15.420 1.00 21.48 581 GLU B N 1
ATOM 8851 C CA . GLU B 1 581 ? 26.048 -34.417 15.021 1.00 23.73 581 GLU B CA 1
ATOM 8852 C C . GLU B 1 581 ? 26.270 -33.437 16.208 1.00 25.61 581 GLU B C 1
ATOM 8853 O O . GLU B 1 581 ? 26.708 -32.258 15.992 1.00 24.59 581 GLU B O 1
ATOM 8859 N N . TYR B 1 582 ? 25.992 -33.933 17.439 1.00 25.42 582 TYR B N 1
ATOM 8860 C CA . TYR B 1 582 ? 26.223 -33.140 18.616 1.00 25.87 582 TYR B CA 1
ATOM 8861 C C . TYR B 1 582 ? 27.691 -32.704 18.795 1.00 26.23 582 TYR B C 1
ATOM 8862 O O . TYR B 1 582 ? 27.981 -31.506 19.057 1.00 25.22 582 TYR B O 1
ATOM 8871 N N . LEU B 1 583 ? 28.594 -33.666 18.654 1.00 25.41 583 LEU B N 1
ATOM 8872 C CA . LEU B 1 583 ? 29.977 -33.409 18.823 1.00 25.72 583 LEU B CA 1
ATOM 8873 C C . LEU B 1 583 ? 30.535 -32.507 17.696 1.00 28.40 583 LEU B C 1
ATOM 8874 O O . LEU B 1 583 ? 31.531 -31.763 17.912 1.00 31.09 583 LEU B O 1
ATOM 8879 N N . THR B 1 584 ? 29.937 -32.570 16.489 1.00 27.49 584 THR B N 1
ATOM 8880 C CA . THR B 1 584 ? 30.243 -31.606 15.456 1.00 26.34 584 THR B CA 1
ATOM 8881 C C . THR B 1 584 ? 29.801 -30.182 15.867 1.00 26.82 584 THR B C 1
ATOM 8882 O O . THR B 1 584 ? 30.585 -29.272 15.723 1.00 27.88 584 THR B O 1
ATOM 8886 N N . PHE B 1 585 ? 28.554 -29.996 16.344 1.00 25.87 585 PHE B N 1
ATOM 8887 C CA . PHE B 1 585 ? 28.007 -28.754 16.952 1.00 25.38 585 PHE B CA 1
ATOM 8888 C C . PHE B 1 585 ? 28.962 -28.074 17.932 1.00 26.38 585 PHE B C 1
ATOM 8889 O O . PHE B 1 585 ? 29.154 -26.865 17.890 1.00 26.45 585 PHE B O 1
ATOM 8897 N N . LEU B 1 586 ? 29.519 -28.867 18.841 1.00 26.74 586 LEU B N 1
ATOM 8898 C CA . LEU B 1 586 ? 30.388 -28.378 19.880 1.00 27.29 586 LEU B CA 1
ATOM 8899 C C . LEU B 1 586 ? 31.662 -27.662 19.314 1.00 26.87 586 LEU B C 1
ATOM 8900 O O . LEU B 1 586 ? 32.361 -26.922 19.988 1.00 26.18 586 LEU B O 1
ATOM 8905 N N . GLY B 1 587 ? 31.941 -27.896 18.040 1.00 28.05 587 GLY B N 1
ATOM 8906 C CA . GLY B 1 587 ? 32.837 -27.018 17.263 1.00 26.29 587 GLY B CA 1
ATOM 8907 C C . GLY B 1 587 ? 34.234 -27.574 17.163 1.00 26.47 587 GLY B C 1
ATOM 8908 O O . GLY B 1 587 ? 34.549 -28.715 17.625 1.00 25.57 587 GLY B O 1
ATOM 8909 N N . PRO B 1 588 ? 35.099 -26.777 16.529 1.00 25.68 588 PRO B N 1
ATOM 8910 C CA . PRO B 1 588 ? 36.452 -27.294 16.204 1.00 25.42 588 PRO B CA 1
ATOM 8911 C C . PRO B 1 588 ? 37.427 -27.448 17.404 1.00 25.88 588 PRO B C 1
ATOM 8912 O O . PRO B 1 588 ? 38.561 -27.880 17.197 1.00 25.70 588 PRO B O 1
ATOM 8916 N N . ARG B 1 589 ? 36.958 -27.199 18.629 1.00 25.54 589 ARG B N 1
ATOM 8917 C CA . ARG B 1 589 ? 37.805 -27.170 19.829 1.00 26.12 589 ARG B CA 1
ATOM 8918 C C . ARG B 1 589 ? 37.553 -28.333 20.736 1.00 26.55 589 ARG B C 1
ATOM 8919 O O . ARG B 1 589 ? 38.291 -28.515 21.739 1.00 25.87 589 ARG B O 1
ATOM 8927 N N . VAL B 1 590 ? 36.534 -29.130 20.354 1.00 27.34 590 VAL B N 1
ATOM 8928 C CA . VAL B 1 590 ? 36.171 -30.425 21.000 1.00 27.24 590 VAL B CA 1
ATOM 8929 C C . VAL B 1 590 ? 37.449 -31.208 20.897 1.00 28.93 590 VAL B C 1
ATOM 8930 O O . VAL B 1 590 ? 38.061 -31.260 19.792 1.00 29.73 590 VAL B O 1
ATOM 8934 N N . PRO B 1 591 ? 37.972 -31.680 22.048 1.00 29.38 591 PRO B N 1
ATOM 8935 C CA . PRO B 1 591 ? 39.240 -32.408 21.957 1.00 28.30 591 PRO B CA 1
ATOM 8936 C C . PRO B 1 591 ? 39.266 -33.616 20.982 1.00 28.54 591 PRO B C 1
ATOM 8937 O O . PRO B 1 591 ? 38.229 -34.232 20.733 1.00 27.53 591 PRO B O 1
ATOM 8941 N N . ALA B 1 592 ? 40.474 -33.912 20.440 1.00 29.04 592 ALA B N 1
ATOM 8942 C CA . ALA B 1 592 ? 40.777 -35.117 19.654 1.00 28.96 592 ALA B CA 1
ATOM 8943 C C . ALA B 1 592 ? 40.414 -36.391 20.433 1.00 29.16 592 ALA B C 1
ATOM 8944 O O . ALA B 1 592 ? 39.896 -37.352 19.847 1.00 28.92 592 ALA B O 1
ATOM 8946 N N . GLU B 1 593 ? 40.732 -36.384 21.741 1.00 27.86 593 GLU B N 1
ATOM 8947 C CA . GLU B 1 593 ? 40.459 -37.485 22.619 1.00 26.66 593 GLU B CA 1
ATOM 8948 C C . GLU B 1 593 ? 38.995 -37.796 22.715 1.00 26.32 593 GLU B C 1
ATOM 8949 O O . GLU B 1 593 ? 38.659 -38.931 22.813 1.00 26.28 593 GLU B O 1
ATOM 8955 N N . VAL B 1 594 ? 38.132 -36.766 22.700 1.00 25.89 594 VAL B N 1
ATOM 8956 C CA . VAL B 1 594 ? 36.695 -36.950 22.728 1.00 24.63 594 VAL B CA 1
ATOM 8957 C C . VAL B 1 594 ? 36.207 -37.674 21.504 1.00 24.62 594 VAL B C 1
ATOM 8958 O O . VAL B 1 594 ? 35.380 -38.533 21.608 1.00 25.45 594 VAL B O 1
ATOM 8962 N N . HIS B 1 595 ? 36.746 -37.345 20.361 1.00 25.60 595 HIS B N 1
ATOM 8963 C CA . HIS B 1 595 ? 36.356 -37.911 19.106 1.00 27.26 595 HIS B CA 1
ATOM 8964 C C . HIS B 1 595 ? 36.757 -39.356 19.016 1.00 28.79 595 HIS B C 1
ATOM 8965 O O . HIS B 1 595 ? 35.951 -40.149 18.498 1.00 30.17 595 HIS B O 1
ATOM 8972 N N . SER B 1 596 ? 37.937 -39.736 19.564 1.00 29.70 596 SER B N 1
ATOM 8973 C CA . SER B 1 596 ? 38.342 -41.181 19.736 1.00 28.15 596 SER B CA 1
ATOM 8974 C C . SER B 1 596 ? 37.404 -41.977 20.604 1.00 28.50 596 SER B C 1
ATOM 8975 O O . SER B 1 596 ? 37.077 -43.202 20.335 1.00 28.31 596 SER B O 1
ATOM 8978 N N . GLN B 1 597 ? 37.074 -41.351 21.735 1.00 25.50 597 GLN B N 1
ATOM 8979 C CA . GLN B 1 597 ? 36.285 -42.058 22.676 1.00 23.72 597 GLN B CA 1
ATOM 8980 C C . GLN B 1 597 ? 34.995 -42.350 21.897 1.00 23.23 597 GLN B C 1
ATOM 8981 O O . GLN B 1 597 ? 34.454 -43.429 21.933 1.00 22.93 597 GLN B O 1
ATOM 8987 N N . PHE B 1 598 ? 34.504 -41.360 21.186 1.00 22.63 598 PHE B N 1
ATOM 8988 C CA . PHE B 1 598 ? 33.334 -41.625 20.397 1.00 22.58 598 PHE B CA 1
ATOM 8989 C C . PHE B 1 598 ? 33.598 -42.745 19.329 1.00 22.69 598 PHE B C 1
ATOM 8990 O O . PHE B 1 598 ? 32.773 -43.629 19.132 1.00 21.63 598 PHE B O 1
ATOM 8998 N N . ASP B 1 599 ? 34.732 -42.683 18.624 1.00 23.85 599 ASP B N 1
ATOM 8999 C CA . ASP B 1 599 ? 35.038 -43.760 17.655 1.00 25.06 599 ASP B CA 1
ATOM 9000 C C . ASP B 1 599 ? 34.948 -45.142 18.317 1.00 24.32 599 ASP B C 1
ATOM 9001 O O . ASP B 1 599 ? 34.219 -46.049 17.801 1.00 24.48 599 ASP B O 1
ATOM 9006 N N . ALA B 1 600 ? 35.626 -45.253 19.480 1.00 23.06 600 ALA B N 1
ATOM 9007 C CA . ALA B 1 600 ? 35.652 -46.442 20.311 1.00 22.19 600 ALA B CA 1
ATOM 9008 C C . ALA B 1 600 ? 34.283 -46.905 20.748 1.00 22.63 600 ALA B C 1
ATOM 9009 O O . ALA B 1 600 ? 33.979 -48.120 20.766 1.00 23.03 600 ALA B O 1
ATOM 9011 N N . LEU B 1 601 ? 33.439 -45.969 21.116 1.00 22.11 601 LEU B N 1
ATOM 9012 C CA . LEU B 1 601 ? 32.040 -46.367 21.437 1.00 22.31 601 LEU B CA 1
ATOM 9013 C C . LEU B 1 601 ? 31.320 -46.932 20.240 1.00 20.72 601 LEU B C 1
ATOM 9014 O O . LEU B 1 601 ? 30.469 -47.805 20.359 1.00 21.22 601 LEU B O 1
ATOM 9019 N N . LYS B 1 602 ? 31.555 -46.313 19.094 1.00 22.21 602 LYS B N 1
ATOM 9020 C CA . LYS B 1 602 ? 30.856 -46.703 17.848 1.00 23.20 602 LYS B CA 1
ATOM 9021 C C . LYS B 1 602 ? 31.232 -48.112 17.443 1.00 23.89 602 LYS B C 1
ATOM 9022 O O . LYS B 1 602 ? 30.366 -48.913 17.184 1.00 28.45 602 LYS B O 1
ATOM 9028 N N . ALA B 1 603 ? 32.523 -48.426 17.444 1.00 24.70 603 ALA B N 1
ATOM 9029 C CA . ALA B 1 603 ? 33.070 -49.806 17.396 1.00 24.07 603 ALA B CA 1
ATOM 9030 C C . ALA B 1 603 ? 32.454 -50.754 18.388 1.00 25.03 603 ALA B C 1
ATOM 9031 O O . ALA B 1 603 ? 32.203 -51.837 18.014 1.00 26.10 603 ALA B O 1
ATOM 9033 N N . ARG B 1 604 ? 32.197 -50.362 19.651 1.00 25.74 604 ARG B N 1
ATOM 9034 C CA . ARG B 1 604 ? 31.605 -51.290 20.607 1.00 27.03 604 ARG B CA 1
ATOM 9035 C C . ARG B 1 604 ? 30.169 -51.526 20.348 1.00 27.91 604 ARG B C 1
ATOM 9036 O O . ARG B 1 604 ? 29.698 -52.587 20.717 1.00 28.60 604 ARG B O 1
ATOM 9044 N N . ILE B 1 605 ? 29.452 -50.504 19.845 1.00 29.43 605 ILE B N 1
ATOM 9045 C CA . ILE B 1 605 ? 28.038 -50.639 19.424 1.00 30.34 605 ILE B CA 1
ATOM 9046 C C . ILE B 1 605 ? 27.907 -51.628 18.270 1.00 32.20 605 ILE B C 1
ATOM 9047 O O . ILE B 1 605 ? 27.025 -52.459 18.308 1.00 34.30 605 ILE B O 1
ATOM 9052 N N . SER B 1 606 ? 28.790 -51.572 17.278 1.00 33.06 606 SER B N 1
ATOM 9053 C CA . SER B 1 606 ? 28.649 -52.408 16.133 1.00 34.56 606 SER B CA 1
ATOM 9054 C C . SER B 1 606 ? 29.077 -53.868 16.444 1.00 35.68 606 SER B C 1
ATOM 9055 O O . SER B 1 606 ? 28.420 -54.777 15.939 1.00 35.75 606 SER B O 1
ATOM 9058 N N . ALA C 1 13 ? -14.240 -22.499 -15.739 1.00 44.21 13 ALA C N 1
ATOM 9059 C CA . ALA C 1 13 ? -14.489 -21.106 -16.319 1.00 43.75 13 ALA C CA 1
ATOM 9060 C C . ALA C 1 13 ? -14.020 -19.952 -15.431 1.00 43.42 13 ALA C C 1
ATOM 9061 O O . ALA C 1 13 ? -14.817 -19.117 -15.063 1.00 42.40 13 ALA C O 1
ATOM 9063 N N . PRO C 1 14 ? -12.709 -19.896 -15.087 1.00 43.96 14 PRO C N 1
ATOM 9064 C CA . PRO C 1 14 ? -12.182 -18.778 -14.309 1.00 43.47 14 PRO C CA 1
ATOM 9065 C C . PRO C 1 14 ? -12.109 -17.412 -14.966 1.00 43.81 14 PRO C C 1
ATOM 9066 O O . PRO C 1 14 ? -10.983 -16.822 -15.002 1.00 45.19 14 PRO C O 1
ATOM 9070 N N . THR C 1 15 ? -13.253 -16.880 -15.410 1.00 42.22 15 THR C N 1
ATOM 9071 C CA . THR C 1 15 ? -13.283 -15.517 -15.967 1.00 43.05 15 THR C CA 1
ATOM 9072 C C . THR C 1 15 ? -14.611 -14.737 -15.740 1.00 43.91 15 THR C C 1
ATOM 9073 O O . THR C 1 15 ? -15.723 -15.302 -15.879 1.00 42.52 15 THR C O 1
ATOM 9077 N N . LYS C 1 16 ? -14.487 -13.422 -15.465 1.00 44.37 16 LYS C N 1
ATOM 9078 C CA . LYS C 1 16 ? -15.690 -12.558 -15.385 1.00 45.01 16 LYS C CA 1
ATOM 9079 C C . LYS C 1 16 ? -15.824 -11.684 -16.620 1.00 44.38 16 LYS C C 1
ATOM 9080 O O . LYS C 1 16 ? -16.511 -10.653 -16.562 1.00 44.78 16 LYS C O 1
ATOM 9086 N N . ASN C 1 17 ? -15.154 -12.058 -17.725 1.00 43.39 17 ASN C N 1
ATOM 9087 C CA . ASN C 1 17 ? -15.170 -11.229 -18.969 1.00 42.48 17 ASN C CA 1
ATOM 9088 C C . ASN C 1 17 ? -16.404 -11.608 -19.790 1.00 41.91 17 ASN C C 1
ATOM 9089 O O . ASN C 1 17 ? -16.486 -12.707 -20.310 1.00 40.76 17 ASN C O 1
ATOM 9094 N N . LYS C 1 18 ? -17.381 -10.691 -19.811 1.00 41.92 18 LYS C N 1
ATOM 9095 C CA . LYS C 1 18 ? -18.667 -10.819 -20.529 1.00 41.10 18 LYS C CA 1
ATOM 9096 C C . LYS C 1 18 ? -18.541 -11.072 -22.090 1.00 40.74 18 LYS C C 1
ATOM 9097 O O . LYS C 1 18 ? -19.289 -11.854 -22.630 1.00 40.68 18 LYS C O 1
ATOM 9103 N N . GLU C 1 19 ? -17.606 -10.403 -22.783 1.00 39.52 19 GLU C N 1
ATOM 9104 C CA . GLU C 1 19 ? -17.355 -10.565 -24.208 1.00 39.06 19 GLU C CA 1
ATOM 9105 C C . GLU C 1 19 ? -16.912 -11.982 -24.459 1.00 36.22 19 GLU C C 1
ATOM 9106 O O . GLU C 1 19 ? -17.450 -12.643 -25.342 1.00 34.86 19 GLU C O 1
ATOM 9112 N N . LEU C 1 20 ? -15.966 -12.444 -23.609 1.00 34.09 20 LEU C N 1
ATOM 9113 C CA . LEU C 1 20 ? -15.253 -13.716 -23.745 1.00 31.54 20 LEU C CA 1
ATOM 9114 C C . LEU C 1 20 ? -16.261 -14.768 -23.769 1.00 31.67 20 LEU C C 1
ATOM 9115 O O . LEU C 1 20 ? -16.219 -15.698 -24.625 1.00 30.74 20 LEU C O 1
ATOM 9120 N N . LEU C 1 21 ? -17.189 -14.628 -22.820 1.00 30.35 21 LEU C N 1
ATOM 9121 C CA . LEU C 1 21 ? -18.088 -15.690 -22.521 1.00 31.35 21 LEU C CA 1
ATOM 9122 C C . LEU C 1 21 ? -19.204 -15.746 -23.524 1.00 31.54 21 LEU C C 1
ATOM 9123 O O . LEU C 1 21 ? -19.692 -16.818 -23.788 1.00 32.44 21 LEU C O 1
ATOM 9128 N N . ASN C 1 22 ? -19.644 -14.606 -24.041 1.00 33.26 22 ASN C N 1
ATOM 9129 C CA . ASN C 1 22 ? -20.753 -14.573 -25.027 1.00 35.24 22 ASN C CA 1
ATOM 9130 C C . ASN C 1 22 ? -20.299 -15.155 -26.332 1.00 34.99 22 ASN C C 1
ATOM 9131 O O . ASN C 1 22 ? -21.041 -15.918 -26.968 1.00 36.01 22 ASN C O 1
ATOM 9136 N N . TRP C 1 23 ? -19.088 -14.772 -26.725 1.00 35.30 23 TRP C N 1
ATOM 9137 C CA . TRP C 1 23 ? -18.401 -15.328 -27.890 1.00 35.70 23 TRP C CA 1
ATOM 9138 C C . TRP C 1 23 ? -18.288 -16.861 -27.821 1.00 35.17 23 TRP C C 1
ATOM 9139 O O . TRP C 1 23 ? -18.873 -17.590 -28.674 1.00 35.52 23 TRP C O 1
ATOM 9150 N N . ILE C 1 24 ? -17.631 -17.368 -26.766 1.00 34.92 24 ILE C N 1
ATOM 9151 C CA . ILE C 1 24 ? -17.730 -18.804 -26.407 1.00 33.52 24 ILE C CA 1
ATOM 9152 C C . ILE C 1 24 ? -19.116 -19.343 -26.435 1.00 34.39 24 ILE C C 1
ATOM 9153 O O . ILE C 1 24 ? -19.344 -20.504 -26.864 1.00 35.36 24 ILE C O 1
ATOM 9158 N N . ALA C 1 25 ? -20.061 -18.555 -25.930 1.00 34.41 25 ALA C N 1
ATOM 9159 C CA . ALA C 1 25 ? -21.420 -18.985 -25.882 1.00 34.35 25 ALA C CA 1
ATOM 9160 C C . ALA C 1 25 ? -22.016 -19.162 -27.304 1.00 34.96 25 ALA C C 1
ATOM 9161 O O . ALA C 1 25 ? -22.643 -20.197 -27.562 1.00 34.88 25 ALA C O 1
ATOM 9163 N N . ASP C 1 26 ? -21.804 -18.212 -28.229 1.00 36.58 26 ASP C N 1
ATOM 9164 C CA . ASP C 1 26 ? -22.294 -18.387 -29.633 1.00 37.44 26 ASP C CA 1
ATOM 9165 C C . ASP C 1 26 ? -21.600 -19.510 -30.385 1.00 37.68 26 ASP C C 1
ATOM 9166 O O . ASP C 1 26 ? -22.219 -20.151 -31.242 1.00 39.47 26 ASP C O 1
ATOM 9171 N N . ALA C 1 27 ? -20.303 -19.693 -30.118 1.00 37.70 27 ALA C N 1
ATOM 9172 C CA . ALA C 1 27 ? -19.515 -20.760 -30.693 1.00 37.13 27 ALA C CA 1
ATOM 9173 C C . ALA C 1 27 ? -20.073 -22.127 -30.342 1.00 38.09 27 ALA C C 1
ATOM 9174 O O . ALA C 1 27 ? -20.166 -22.989 -31.234 1.00 38.64 27 ALA C O 1
ATOM 9176 N N . VAL C 1 28 ? -20.466 -22.344 -29.074 1.00 38.13 28 VAL C N 1
ATOM 9177 C CA . VAL C 1 28 ? -20.924 -23.645 -28.653 1.00 38.19 28 VAL C CA 1
ATOM 9178 C C . VAL C 1 28 ? -22.235 -23.933 -29.381 1.00 40.15 28 VAL C C 1
ATOM 9179 O O . VAL C 1 28 ? -22.510 -25.082 -29.787 1.00 41.59 28 VAL C O 1
ATOM 9183 N N . GLU C 1 29 ? -23.063 -22.901 -29.570 1.00 41.16 29 GLU C N 1
ATOM 9184 C CA . GLU C 1 29 ? -24.361 -23.124 -30.203 1.00 42.37 29 GLU C CA 1
ATOM 9185 C C . GLU C 1 29 ? -24.163 -23.590 -31.660 1.00 39.89 29 GLU C C 1
ATOM 9186 O O . GLU C 1 29 ? -24.903 -24.433 -32.134 1.00 39.24 29 GLU C O 1
ATOM 9192 N N . LEU C 1 30 ? -23.144 -23.026 -32.328 1.00 37.51 30 LEU C N 1
ATOM 9193 C CA . LEU C 1 30 ? -22.835 -23.304 -33.722 1.00 34.83 30 LEU C CA 1
ATOM 9194 C C . LEU C 1 30 ? -22.099 -24.602 -33.938 1.00 34.17 30 LEU C C 1
ATOM 9195 O O . LEU C 1 30 ? -22.483 -25.445 -34.779 1.00 33.75 30 LEU C O 1
ATOM 9200 N N . PHE C 1 31 ? -20.996 -24.725 -33.210 1.00 32.93 31 PHE C N 1
ATOM 9201 C CA . PHE C 1 31 ? -20.118 -25.872 -33.289 1.00 32.16 31 PHE C CA 1
ATOM 9202 C C . PHE C 1 31 ? -20.701 -27.131 -32.700 1.00 32.75 31 PHE C C 1
ATOM 9203 O O . PHE C 1 31 ? -20.350 -28.258 -33.150 1.00 33.86 31 PHE C O 1
ATOM 9211 N N . GLN C 1 32 ? -21.471 -26.957 -31.617 1.00 33.21 32 GLN C N 1
ATOM 9212 C CA . GLN C 1 32 ? -22.092 -28.045 -30.894 1.00 33.80 32 GLN C CA 1
ATOM 9213 C C . GLN C 1 32 ? -21.210 -29.107 -30.256 1.00 31.27 32 GLN C C 1
ATOM 9214 O O . GLN C 1 32 ? -21.523 -30.284 -30.385 1.00 30.77 32 GLN C O 1
ATOM 9220 N N . PRO C 1 33 ? -20.166 -28.711 -29.502 1.00 31.29 33 PRO C N 1
ATOM 9221 C CA . PRO C 1 33 ? -19.182 -29.706 -29.011 1.00 30.90 33 PRO C CA 1
ATOM 9222 C C . PRO C 1 33 ? -19.878 -30.552 -27.961 1.00 32.33 33 PRO C C 1
ATOM 9223 O O . PRO C 1 33 ? -20.960 -30.144 -27.489 1.00 32.92 33 PRO C O 1
ATOM 9227 N N . GLU C 1 34 ? -19.301 -31.688 -27.575 1.00 33.19 34 GLU C N 1
ATOM 9228 C CA . GLU C 1 34 ? -19.957 -32.531 -26.555 1.00 34.87 34 GLU C CA 1
ATOM 9229 C C . GLU C 1 34 ? -19.749 -31.911 -25.209 1.00 34.52 34 GLU C C 1
ATOM 9230 O O . GLU C 1 34 ? -20.650 -31.947 -24.363 1.00 36.08 34 GLU C O 1
ATOM 9236 N N . ALA C 1 35 ? -18.568 -31.349 -24.995 1.00 33.39 35 ALA C N 1
ATOM 9237 C CA . ALA C 1 35 ? -18.277 -30.697 -23.726 1.00 33.26 35 ALA C CA 1
ATOM 9238 C C . ALA C 1 35 ? -17.358 -29.521 -23.972 1.00 32.70 35 ALA C C 1
ATOM 9239 O O . ALA C 1 35 ? -16.637 -29.516 -24.998 1.00 32.18 35 ALA C O 1
ATOM 9241 N N . VAL C 1 36 ? -17.372 -28.516 -23.081 1.00 31.99 36 VAL C N 1
ATOM 9242 C CA . VAL C 1 36 ? -16.340 -27.442 -23.134 1.00 31.12 36 VAL C CA 1
ATOM 9243 C C . VAL C 1 36 ? -15.337 -27.338 -21.952 1.00 31.16 36 VAL C C 1
ATOM 9244 O O . VAL C 1 36 ? -15.702 -27.504 -20.838 1.00 31.25 36 VAL C O 1
ATOM 9248 N N . VAL C 1 37 ? -14.071 -27.093 -22.219 1.00 30.42 37 VAL C N 1
ATOM 9249 C CA . VAL C 1 37 ? -13.025 -27.171 -21.171 1.00 31.15 37 VAL C CA 1
ATOM 9250 C C . VAL C 1 37 ? -12.072 -25.947 -21.342 1.00 31.05 37 VAL C C 1
ATOM 9251 O O . VAL C 1 37 ? -11.422 -25.828 -22.418 1.00 30.16 37 VAL C O 1
ATOM 9255 N N . PHE C 1 38 ? -12.005 -25.062 -20.331 1.00 30.04 38 PHE C N 1
ATOM 9256 C CA . PHE C 1 38 ? -11.000 -23.991 -20.287 1.00 30.53 38 PHE C CA 1
ATOM 9257 C C . PHE C 1 38 ? -9.618 -24.584 -20.020 1.00 31.05 38 PHE C C 1
ATOM 9258 O O . PHE C 1 38 ? -9.482 -25.428 -19.108 1.00 31.17 38 PHE C O 1
ATOM 9266 N N . VAL C 1 39 ? -8.612 -24.244 -20.835 1.00 30.31 39 VAL C N 1
ATOM 9267 C CA . VAL C 1 39 ? -7.320 -24.867 -20.603 1.00 30.65 39 VAL C CA 1
ATOM 9268 C C . VAL C 1 39 ? -6.533 -24.048 -19.593 1.00 30.69 39 VAL C C 1
ATOM 9269 O O . VAL C 1 39 ? -6.518 -22.793 -19.616 1.00 29.94 39 VAL C O 1
ATOM 9273 N N . ASP C 1 40 ? -5.856 -24.752 -18.708 1.00 29.46 40 ASP C N 1
ATOM 9274 C CA . ASP C 1 40 ? -5.123 -24.038 -17.668 1.00 29.25 40 ASP C CA 1
ATOM 9275 C C . ASP C 1 40 ? -3.630 -23.927 -17.973 1.00 27.98 40 ASP C C 1
ATOM 9276 O O . ASP C 1 40 ? -2.898 -23.126 -17.388 1.00 27.49 40 ASP C O 1
ATOM 9281 N N . GLY C 1 41 ? -3.166 -24.764 -18.868 1.00 27.54 41 GLY C N 1
ATOM 9282 C CA . GLY C 1 41 ? -1.750 -24.638 -19.253 1.00 27.15 41 GLY C CA 1
ATOM 9283 C C . GLY C 1 41 ? -0.817 -25.388 -18.320 1.00 26.30 41 GLY C C 1
ATOM 9284 O O . GLY C 1 41 ? 0.408 -25.275 -18.493 1.00 25.58 41 GLY C O 1
ATOM 9285 N N . SER C 1 42 ? -1.396 -26.177 -17.388 1.00 23.81 42 SER C N 1
ATOM 9286 C CA . SER C 1 42 ? -0.659 -27.034 -16.451 1.00 22.99 42 SER C CA 1
ATOM 9287 C C . SER C 1 42 ? 0.023 -28.239 -17.098 1.00 23.81 42 SER C C 1
ATOM 9288 O O . SER C 1 42 ? -0.471 -28.792 -18.040 1.00 24.90 42 SER C O 1
ATOM 9291 N N . GLN C 1 43 ? 1.134 -28.674 -16.521 1.00 25.09 43 GLN C N 1
ATOM 9292 C CA . GLN C 1 43 ? 1.804 -29.953 -16.776 1.00 25.67 43 GLN C CA 1
ATOM 9293 C C . GLN C 1 43 ? 0.869 -31.217 -16.627 1.00 25.99 43 GLN C C 1
ATOM 9294 O O . GLN C 1 43 ? 0.948 -32.187 -17.423 1.00 24.58 43 GLN C O 1
ATOM 9300 N N . ALA C 1 44 ? -0.030 -31.226 -15.630 1.00 26.71 44 ALA C N 1
ATOM 9301 C CA . ALA C 1 44 ? -1.012 -32.341 -15.553 1.00 27.24 44 ALA C CA 1
ATOM 9302 C C . ALA C 1 44 ? -1.909 -32.267 -16.697 1.00 28.33 44 ALA C C 1
ATOM 9303 O O . ALA C 1 44 ? -2.428 -33.287 -17.093 1.00 29.88 44 ALA C O 1
ATOM 9305 N N . GLU C 1 45 ? -2.202 -31.059 -17.169 1.00 27.69 45 GLU C N 1
ATOM 9306 C CA . GLU C 1 45 ? -3.126 -30.970 -18.235 1.00 28.38 45 GLU C CA 1
ATOM 9307 C C . GLU C 1 45 ? -2.418 -31.528 -19.499 1.00 28.96 45 GLU C C 1
ATOM 9308 O O . GLU C 1 45 ? -3.055 -32.221 -20.283 1.00 27.31 45 GLU C O 1
ATOM 9314 N N . TRP C 1 46 ? -1.105 -31.266 -19.645 1.00 29.06 46 TRP C N 1
ATOM 9315 C CA . TRP C 1 46 ? -0.299 -31.763 -20.789 1.00 29.56 46 TRP C CA 1
ATOM 9316 C C . TRP C 1 46 ? -0.184 -33.307 -20.790 1.00 31.37 46 TRP C C 1
ATOM 9317 O O . TRP C 1 46 ? -0.263 -33.965 -21.817 1.00 32.57 46 TRP C O 1
ATOM 9328 N N . ASP C 1 47 ? 0.007 -33.880 -19.606 1.00 32.69 47 ASP C N 1
ATOM 9329 C CA . ASP C 1 47 ? 0.164 -35.310 -19.408 1.00 32.41 47 ASP C CA 1
ATOM 9330 C C . ASP C 1 47 ? -1.107 -36.010 -19.775 1.00 32.33 47 ASP C C 1
ATOM 9331 O O . ASP C 1 47 ? -1.085 -37.093 -20.365 1.00 32.98 47 ASP C O 1
ATOM 9336 N N . ARG C 1 48 ? -2.209 -35.417 -19.319 1.00 32.41 48 ARG C N 1
ATOM 9337 C CA . ARG C 1 48 ? -3.532 -35.923 -19.554 1.00 32.68 48 ARG C CA 1
ATOM 9338 C C . ARG C 1 48 ? -3.719 -35.902 -21.056 1.00 30.82 48 ARG C C 1
ATOM 9339 O O . ARG C 1 48 ? -4.254 -36.857 -21.594 1.00 30.73 48 ARG C O 1
ATOM 9347 N N . MET C 1 49 ? -3.232 -34.852 -21.754 1.00 28.31 49 MET C N 1
ATOM 9348 C CA . MET C 1 49 ? -3.467 -34.820 -23.169 1.00 25.78 49 MET C CA 1
ATOM 9349 C C . MET C 1 49 ? -2.583 -35.746 -23.949 1.00 25.39 49 MET C C 1
ATOM 9350 O O . MET C 1 49 ? -3.058 -36.368 -24.874 1.00 26.71 49 MET C O 1
ATOM 9355 N N . ALA C 1 50 ? -1.294 -35.791 -23.633 1.00 24.12 50 ALA C N 1
ATOM 9356 C CA . ALA C 1 50 ? -0.438 -36.806 -24.170 1.00 26.07 50 ALA C CA 1
ATOM 9357 C C . ALA C 1 50 ? -1.110 -38.200 -24.139 1.00 28.02 50 ALA C C 1
ATOM 9358 O O . ALA C 1 50 ? -1.038 -38.924 -25.141 1.00 27.97 50 ALA C O 1
ATOM 9360 N N . GLU C 1 51 ? -1.724 -38.576 -23.013 1.00 30.62 51 GLU C N 1
ATOM 9361 C CA . GLU C 1 51 ? -2.252 -39.933 -22.851 1.00 32.77 51 GLU C CA 1
ATOM 9362 C C . GLU C 1 51 ? -3.558 -40.073 -23.580 1.00 34.11 51 GLU C C 1
ATOM 9363 O O . GLU C 1 51 ? -3.850 -41.145 -24.100 1.00 36.56 51 GLU C O 1
ATOM 9369 N N . ASP C 1 52 ? -4.334 -39.017 -23.712 1.00 34.29 52 ASP C N 1
ATOM 9370 C CA . ASP C 1 52 ? -5.491 -39.142 -24.531 1.00 35.16 52 ASP C CA 1
ATOM 9371 C C . ASP C 1 52 ? -5.074 -39.420 -25.970 1.00 35.82 52 ASP C C 1
ATOM 9372 O O . ASP C 1 52 ? -5.617 -40.323 -26.616 1.00 37.48 52 ASP C O 1
ATOM 9377 N N . LEU C 1 53 ? -4.151 -38.606 -26.491 1.00 35.05 53 LEU C N 1
ATOM 9378 C CA . LEU C 1 53 ? -3.685 -38.727 -27.879 1.00 33.50 53 LEU C CA 1
ATOM 9379 C C . LEU C 1 53 ? -2.854 -39.974 -28.130 1.00 33.41 53 LEU C C 1
ATOM 9380 O O . LEU C 1 53 ? -2.895 -40.479 -29.250 1.00 32.50 53 LEU C O 1
ATOM 9385 N N . VAL C 1 54 ? -2.162 -40.518 -27.109 1.00 33.95 54 VAL C N 1
ATOM 9386 C CA . VAL C 1 54 ? -1.461 -41.805 -27.299 1.00 33.73 54 VAL C CA 1
ATOM 9387 C C . VAL C 1 54 ? -2.514 -42.892 -27.439 1.00 35.97 54 VAL C C 1
ATOM 9388 O O . VAL C 1 54 ? -2.403 -43.788 -28.274 1.00 36.75 54 VAL C O 1
ATOM 9392 N N . GLU C 1 55 ? -3.595 -42.770 -26.660 1.00 38.81 55 GLU C N 1
ATOM 9393 C CA . GLU C 1 55 ? -4.734 -43.721 -26.760 1.00 38.61 55 GLU C CA 1
ATOM 9394 C C . GLU C 1 55 ? -5.538 -43.563 -28.054 1.00 37.96 55 GLU C C 1
ATOM 9395 O O . GLU C 1 55 ? -6.104 -44.524 -28.537 1.00 38.83 55 GLU C O 1
ATOM 9401 N N . ALA C 1 56 ? -5.523 -42.382 -28.654 1.00 36.04 56 ALA C N 1
ATOM 9402 C CA . ALA C 1 56 ? -6.203 -42.156 -29.922 1.00 35.61 56 ALA C CA 1
ATOM 9403 C C . ALA C 1 56 ? -5.490 -42.727 -31.164 1.00 35.03 56 ALA C C 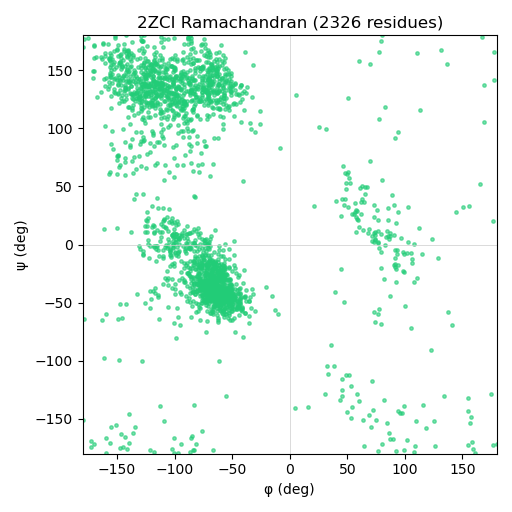1
ATOM 9404 O O . ALA C 1 56 ? -6.109 -42.872 -32.219 1.00 36.05 56 ALA C O 1
ATOM 9406 N N . GLY C 1 57 ? -4.198 -42.990 -31.057 1.00 33.43 57 GLY C N 1
ATOM 9407 C CA . GLY C 1 57 ? -3.397 -43.237 -32.224 1.00 32.45 57 GLY C CA 1
ATOM 9408 C C . GLY C 1 57 ? -2.562 -42.031 -32.710 1.00 32.85 57 GLY C C 1
ATOM 9409 O O . GLY C 1 57 ? -1.507 -42.244 -33.345 1.00 31.52 57 GLY C O 1
ATOM 9410 N N . THR C 1 58 ? -3.005 -40.803 -32.355 1.00 31.48 58 THR C N 1
ATOM 9411 C CA . THR C 1 58 ? -2.509 -39.512 -32.880 1.00 30.68 58 THR C CA 1
ATOM 9412 C C . THR C 1 58 ? -0.982 -39.348 -32.599 1.00 30.34 58 THR C C 1
ATOM 9413 O O . THR C 1 58 ? -0.142 -39.031 -33.516 1.00 29.89 58 THR C O 1
ATOM 9417 N N . LEU C 1 59 ? -0.605 -39.626 -31.356 1.00 28.91 59 LEU C N 1
ATOM 9418 C CA . LEU C 1 59 ? 0.811 -39.445 -30.957 1.00 27.25 59 LEU C CA 1
ATOM 9419 C C . LEU C 1 59 ? 1.349 -40.847 -30.674 1.00 27.03 59 LEU C C 1
ATOM 9420 O O . LEU C 1 59 ? 0.586 -41.736 -30.221 1.00 25.49 59 LEU C O 1
ATOM 9425 N N . ILE C 1 60 ? 2.647 -41.010 -30.928 1.00 27.10 60 ILE C N 1
ATOM 9426 C CA . ILE C 1 60 ? 3.405 -42.222 -30.581 1.00 28.06 60 ILE C CA 1
ATOM 9427 C C . ILE C 1 60 ? 4.397 -41.695 -29.565 1.00 27.42 60 ILE C C 1
ATOM 9428 O O . ILE C 1 60 ? 5.133 -40.734 -29.857 1.00 25.99 60 ILE C O 1
ATOM 9433 N N . LYS C 1 61 ? 4.398 -42.255 -28.362 1.00 26.08 61 LYS C N 1
ATOM 9434 C CA . LYS C 1 61 ? 5.377 -41.821 -27.406 1.00 25.91 61 LYS C CA 1
ATOM 9435 C C . LYS C 1 61 ? 6.773 -42.463 -27.644 1.00 26.81 61 LYS C C 1
ATOM 9436 O O . LYS C 1 61 ? 6.929 -43.676 -27.874 1.00 26.66 61 LYS C O 1
ATOM 9442 N N . LEU C 1 62 ? 7.791 -41.614 -27.587 1.00 27.37 62 LEU C N 1
ATOM 9443 C CA . LEU C 1 62 ? 9.120 -41.951 -28.021 1.00 27.28 62 LEU C CA 1
ATOM 9444 C C . LEU C 1 62 ? 9.823 -42.648 -26.897 1.00 29.05 62 LEU C C 1
ATOM 9445 O O . LEU C 1 62 ? 9.461 -42.507 -25.735 1.00 28.62 62 LEU C O 1
ATOM 9450 N N . ASN C 1 63 ? 10.872 -43.371 -27.213 1.00 31.20 63 ASN C N 1
ATOM 9451 C CA . ASN C 1 63 ? 11.614 -44.084 -26.175 1.00 33.25 63 ASN C CA 1
ATOM 9452 C C . ASN C 1 63 ? 12.082 -43.171 -25.068 1.00 34.22 63 ASN C C 1
ATOM 9453 O O . ASN C 1 63 ? 12.789 -42.186 -25.325 1.00 33.71 63 ASN C O 1
ATOM 9458 N N . GLU C 1 64 ? 11.734 -43.523 -23.825 1.00 36.40 64 GLU C N 1
ATOM 9459 C CA . GLU C 1 64 ? 11.858 -42.605 -22.692 1.00 36.48 64 GLU C CA 1
ATOM 9460 C C . GLU C 1 64 ? 13.323 -42.398 -22.255 1.00 36.38 64 GLU C C 1
ATOM 9461 O O . GLU C 1 64 ? 13.716 -41.316 -21.781 1.00 34.97 64 GLU C O 1
ATOM 9467 N N . GLU C 1 65 ? 14.160 -43.399 -22.480 1.00 36.49 65 GLU C N 1
ATOM 9468 C CA . GLU C 1 65 ? 15.599 -43.145 -22.201 1.00 37.42 65 GLU C CA 1
ATOM 9469 C C . GLU C 1 65 ? 16.396 -42.619 -23.331 1.00 36.41 65 GLU C C 1
ATOM 9470 O O . GLU C 1 65 ? 17.612 -42.366 -23.110 1.00 37.52 65 GLU C O 1
ATOM 9476 N N . LYS C 1 66 ? 15.745 -42.481 -24.503 1.00 33.58 66 LYS C N 1
ATOM 9477 C CA . LYS C 1 66 ? 16.286 -41.733 -25.623 1.00 31.96 66 LYS C CA 1
ATOM 9478 C C . LYS C 1 66 ? 15.922 -40.221 -25.518 1.00 30.31 66 LYS C C 1
ATOM 9479 O O . LYS C 1 66 ? 16.765 -39.348 -25.624 1.00 30.31 66 LYS C O 1
ATOM 9485 N N . ARG C 1 67 ? 14.646 -39.957 -25.288 1.00 28.81 67 ARG C N 1
ATOM 9486 C CA . ARG C 1 67 ? 13.983 -38.727 -25.470 1.00 27.35 67 ARG C CA 1
ATOM 9487 C C . ARG C 1 67 ? 12.752 -38.706 -24.520 1.00 25.99 67 ARG C C 1
ATOM 9488 O O . ARG C 1 67 ? 11.647 -39.041 -24.956 1.00 26.91 67 ARG C O 1
ATOM 9496 N N . PRO C 1 68 ? 12.902 -38.276 -23.244 1.00 23.88 68 PRO C N 1
ATOM 9497 C CA . PRO C 1 68 ? 11.732 -38.228 -22.386 1.00 22.33 68 PRO C CA 1
ATOM 9498 C C . PRO C 1 68 ? 10.609 -37.261 -22.783 1.00 21.74 68 PRO C C 1
ATOM 9499 O O . PRO C 1 68 ? 10.814 -36.172 -23.377 1.00 20.28 68 PRO C O 1
ATOM 9503 N N . ASN C 1 69 ? 9.411 -37.640 -22.396 1.00 20.70 69 ASN C N 1
ATOM 9504 C CA . ASN C 1 69 ? 8.276 -36.742 -22.559 1.00 22.27 69 ASN C CA 1
ATOM 9505 C C . ASN C 1 69 ? 8.150 -36.095 -23.995 1.00 22.31 69 ASN C C 1
ATOM 9506 O O . ASN C 1 69 ? 7.919 -34.867 -24.144 1.00 20.36 69 ASN C O 1
ATOM 9511 N N . SER C 1 70 ? 8.268 -36.984 -25.018 1.00 23.27 70 SER C N 1
ATOM 9512 C CA . SER C 1 70 ? 8.504 -36.658 -26.458 1.00 22.18 70 SER C CA 1
ATOM 9513 C C . SER C 1 70 ? 7.619 -37.566 -27.328 1.00 22.58 70 SER C C 1
ATOM 9514 O O . SER C 1 70 ? 7.418 -38.761 -27.048 1.00 20.32 70 SER C O 1
ATOM 9517 N N . TYR C 1 71 ? 7.060 -36.959 -28.388 1.00 22.78 71 TYR C N 1
ATOM 9518 C CA . TYR C 1 71 ? 5.987 -37.549 -29.146 1.00 21.47 71 TYR C CA 1
ATOM 9519 C C . TYR C 1 71 ? 6.138 -37.268 -30.651 1.00 21.62 71 TYR C C 1
ATOM 9520 O O . TYR C 1 71 ? 6.592 -36.218 -31.073 1.00 21.36 71 TYR C O 1
ATOM 9529 N N . LEU C 1 72 ? 5.675 -38.214 -31.437 1.00 20.30 72 LEU C N 1
ATOM 9530 C CA . LEU C 1 72 ? 5.606 -38.105 -32.814 1.00 19.90 72 LEU C CA 1
ATOM 9531 C C . LEU C 1 72 ? 4.091 -38.165 -33.319 1.00 20.96 72 LEU C C 1
ATOM 9532 O O . LEU C 1 72 ? 3.317 -39.047 -32.968 1.00 18.92 72 LEU C O 1
ATOM 9537 N N . ALA C 1 73 ? 3.744 -37.198 -34.177 1.00 20.29 73 ALA C N 1
ATOM 9538 C CA . ALA C 1 73 ? 2.494 -37.072 -34.774 1.00 19.72 73 ALA C CA 1
ATOM 9539 C C . ALA C 1 73 ? 2.782 -37.354 -36.256 1.00 22.11 73 ALA C C 1
ATOM 9540 O O . ALA C 1 73 ? 3.779 -36.848 -36.812 1.00 22.51 73 ALA C O 1
ATOM 9542 N N . ARG C 1 74 ? 1.947 -38.171 -36.878 1.00 22.29 74 ARG C N 1
ATOM 9543 C CA . ARG C 1 74 ? 1.964 -38.377 -38.304 1.00 25.32 74 ARG C CA 1
ATOM 9544 C C . ARG C 1 74 ? 0.684 -37.787 -38.856 1.00 26.38 74 ARG C C 1
ATOM 9545 O O . ARG C 1 74 ? -0.401 -38.032 -38.341 1.00 25.63 74 ARG C O 1
ATOM 9553 N N . SER C 1 75 ? 0.762 -36.982 -39.892 1.00 28.08 75 SER C N 1
ATOM 9554 C CA . SER C 1 75 ? -0.494 -36.304 -40.275 1.00 28.95 75 SER C CA 1
ATOM 9555 C C . SER C 1 75 ? -1.019 -36.993 -41.488 1.00 29.67 75 SER C C 1
ATOM 9556 O O . SER C 1 75 ? -0.297 -37.675 -42.116 1.00 30.87 75 SER C O 1
ATOM 9559 N N . ASN C 1 76 ? -2.294 -36.865 -41.778 1.00 30.17 76 ASN C N 1
ATOM 9560 C CA . ASN C 1 76 ? -2.794 -37.222 -43.052 1.00 30.13 76 ASN C CA 1
ATOM 9561 C C . ASN C 1 76 ? -2.006 -36.578 -44.183 1.00 30.86 76 ASN C C 1
ATOM 9562 O O . ASN C 1 76 ? -1.847 -35.382 -44.153 1.00 30.82 76 ASN C O 1
ATOM 9567 N N . PRO C 1 77 ? -1.533 -37.378 -45.191 1.00 31.56 77 PRO C N 1
ATOM 9568 C CA . PRO C 1 77 ? -0.672 -36.849 -46.215 1.00 32.32 77 PRO C CA 1
ATOM 9569 C C . PRO C 1 77 ? -1.227 -35.620 -46.851 1.00 33.77 77 PRO C C 1
ATOM 9570 O O . PRO C 1 77 ? -0.461 -34.749 -47.181 1.00 35.04 77 PRO C O 1
ATOM 9574 N N . SER C 1 78 ? -2.540 -35.512 -47.000 1.00 34.78 78 SER C N 1
ATOM 9575 C CA . SER C 1 78 ? -3.075 -34.274 -47.562 1.00 35.75 78 SER C CA 1
ATOM 9576 C C . SER C 1 78 ? -3.623 -33.381 -46.452 1.00 36.93 78 SER C C 1
ATOM 9577 O O . SER C 1 78 ? -4.852 -33.309 -46.279 1.00 38.00 78 SER C O 1
ATOM 9580 N N . ASP C 1 79 ? -2.682 -32.764 -45.701 1.00 35.90 79 ASP C N 1
ATOM 9581 C CA . ASP C 1 79 ? -2.909 -31.876 -44.557 1.00 34.39 79 ASP C CA 1
ATOM 9582 C C . ASP C 1 79 ? -1.520 -31.841 -43.958 1.00 34.50 79 ASP C C 1
ATOM 9583 O O . ASP C 1 79 ? -1.332 -32.207 -42.788 1.00 34.42 79 ASP C O 1
ATOM 9588 N N . VAL C 1 80 ? -0.511 -31.526 -44.776 1.00 35.30 80 VAL C N 1
ATOM 9589 C CA . VAL C 1 80 ? 0.914 -31.536 -44.293 1.00 37.02 80 VAL C CA 1
ATOM 9590 C C . VAL C 1 80 ? 1.689 -30.187 -44.289 1.00 38.51 80 VAL C C 1
ATOM 9591 O O . VAL C 1 80 ? 2.841 -30.132 -43.870 1.00 39.55 80 VAL C O 1
ATOM 9595 N N . ALA C 1 81 ? 1.040 -29.107 -44.740 1.00 39.82 81 ALA C N 1
ATOM 9596 C CA . ALA C 1 81 ? 1.582 -27.720 -44.707 1.00 40.81 81 ALA C CA 1
ATOM 9597 C C . ALA C 1 81 ? 0.499 -26.655 -45.082 1.00 41.51 81 ALA C C 1
ATOM 9598 O O . ALA C 1 81 ? -0.715 -26.976 -45.141 1.00 41.97 81 ALA C O 1
ATOM 9600 N N . ARG C 1 82 ? 0.948 -25.402 -45.246 1.00 41.78 82 ARG C N 1
ATOM 9601 C CA . ARG C 1 82 ? 0.483 -24.455 -46.305 1.00 40.87 82 ARG C CA 1
ATOM 9602 C C . ARG C 1 82 ? -1.017 -24.179 -46.610 1.00 40.67 82 ARG C C 1
ATOM 9603 O O . ARG C 1 82 ? -1.665 -23.593 -45.759 1.00 41.64 82 ARG C O 1
ATOM 9611 N N . VAL C 1 83 ? -1.559 -24.578 -47.781 1.00 39.28 83 VAL C N 1
ATOM 9612 C CA . VAL C 1 83 ? -2.930 -24.140 -48.344 1.00 37.39 83 VAL C CA 1
ATOM 9613 C C . VAL C 1 83 ? -3.138 -22.648 -48.657 1.00 36.65 83 VAL C C 1
ATOM 9614 O O . VAL C 1 83 ? -4.147 -22.118 -48.258 1.00 35.20 83 VAL C O 1
ATOM 9618 N N . GLU C 1 84 ? -2.193 -22.033 -49.412 1.00 36.09 84 GLU C N 1
ATOM 9619 C CA . GLU C 1 84 ? -2.186 -20.633 -49.887 1.00 35.06 84 GLU C CA 1
ATOM 9620 C C . GLU C 1 84 ? -3.478 -20.218 -50.623 1.00 31.61 84 GLU C C 1
ATOM 9621 O O . GLU C 1 84 ? -4.038 -19.179 -50.362 1.00 29.87 84 GLU C O 1
ATOM 9627 N N . SER C 1 85 ? -3.933 -21.022 -51.569 1.00 30.54 85 SER C N 1
ATOM 9628 C CA . SER C 1 85 ? -5.155 -20.735 -52.365 1.00 27.58 85 SER C CA 1
ATOM 9629 C C . SER C 1 85 ? -6.447 -20.631 -51.502 1.00 26.46 85 SER C C 1
ATOM 9630 O O . SER C 1 85 ? -7.496 -20.078 -51.920 1.00 23.45 85 SER C O 1
ATOM 9633 N N . ARG C 1 86 ? -6.351 -21.155 -50.284 1.00 25.81 86 ARG C N 1
ATOM 9634 C CA . ARG C 1 86 ? -7.470 -21.033 -49.335 1.00 25.33 86 ARG C CA 1
ATOM 9635 C C . ARG C 1 86 ? -7.083 -20.297 -48.083 1.00 23.95 86 ARG C C 1
ATOM 9636 O O . ARG C 1 86 ? -7.600 -20.578 -47.011 1.00 25.07 86 ARG C O 1
ATOM 9644 N N . THR C 1 87 ? -6.187 -19.334 -48.199 1.00 22.00 87 THR C N 1
ATOM 9645 C CA . THR C 1 87 ? -5.845 -18.512 -47.079 1.00 22.13 87 THR C CA 1
ATOM 9646 C C . THR C 1 87 ? -6.180 -17.144 -47.562 1.00 21.94 87 THR C C 1
ATOM 9647 O O . THR C 1 87 ? -5.735 -16.720 -48.645 1.00 20.63 87 THR C O 1
ATOM 9651 N N . PHE C 1 88 ? -7.053 -16.504 -46.796 1.00 21.71 88 PHE C N 1
ATOM 9652 C CA . PHE C 1 88 ? -7.632 -15.230 -47.202 1.00 21.07 88 PHE C CA 1
ATOM 9653 C C . PHE C 1 88 ? -7.366 -14.141 -46.160 1.00 20.61 88 PHE C C 1
ATOM 9654 O O . PHE C 1 88 ? -7.428 -14.370 -44.953 1.00 20.78 88 PHE C O 1
ATOM 9662 N N . ILE C 1 89 ? -7.023 -12.978 -46.665 1.00 21.39 89 ILE C N 1
ATOM 9663 C CA . ILE C 1 89 ? -7.200 -11.718 -45.964 1.00 22.89 89 ILE C CA 1
ATOM 9664 C C . ILE C 1 89 ? -8.534 -11.124 -46.324 1.00 24.00 89 ILE C C 1
ATOM 9665 O O . ILE C 1 89 ? -8.711 -10.579 -47.433 1.00 25.29 89 ILE C O 1
ATOM 9670 N N . CYS C 1 90 ? -9.490 -11.220 -45.373 1.00 24.71 90 CYS C N 1
ATOM 9671 C CA . CYS C 1 90 ? -10.851 -10.692 -45.582 1.00 23.77 90 CYS C CA 1
ATOM 9672 C C . CYS C 1 90 ? -10.973 -9.309 -44.940 1.00 24.45 90 CYS C C 1
ATOM 9673 O O . CYS C 1 90 ? -11.652 -9.091 -43.927 1.00 22.88 90 CYS C O 1
ATOM 9676 N N . SER C 1 91 ? -10.273 -8.335 -45.521 1.00 26.02 91 SER C N 1
ATOM 9677 C CA . SER C 1 91 ? -10.596 -6.955 -45.207 1.00 27.06 91 SER C CA 1
ATOM 9678 C C . SER C 1 91 ? -11.968 -6.540 -45.870 1.00 28.22 91 SER C C 1
ATOM 9679 O O . SER C 1 91 ? -12.536 -7.224 -46.746 1.00 29.19 91 SER C O 1
ATOM 9682 N N . GLU C 1 92 ? -12.536 -5.439 -45.431 1.00 29.54 92 GLU C N 1
ATOM 9683 C CA . GLU C 1 92 ? -13.798 -4.970 -46.037 1.00 30.73 92 GLU C CA 1
ATOM 9684 C C . GLU C 1 92 ? -13.603 -4.572 -47.528 1.00 29.35 92 GLU C C 1
ATOM 9685 O O . GLU C 1 92 ? -14.369 -4.942 -48.390 1.00 30.25 92 GLU C O 1
ATOM 9691 N N . LYS C 1 93 ? -12.511 -3.888 -47.811 1.00 28.99 93 LYS C N 1
ATOM 9692 C CA . LYS C 1 93 ? -12.138 -3.470 -49.169 1.00 28.64 93 LYS C CA 1
ATOM 9693 C C . LYS C 1 93 ? -11.053 -4.389 -49.807 1.00 28.67 93 LYS C C 1
ATOM 9694 O O . LYS C 1 93 ? -9.964 -4.577 -49.200 1.00 28.81 93 LYS C O 1
ATOM 9700 N N . GLU C 1 94 ? -11.264 -4.877 -51.053 1.00 28.19 94 GLU C N 1
ATOM 9701 C CA . GLU C 1 94 ? -10.180 -5.676 -51.763 1.00 25.44 94 GLU C CA 1
ATOM 9702 C C . GLU C 1 94 ? -8.842 -4.992 -51.684 1.00 23.70 94 GLU C C 1
ATOM 9703 O O . GLU C 1 94 ? -7.831 -5.663 -51.545 1.00 22.76 94 GLU C O 1
ATOM 9709 N N . GLU C 1 95 ? -8.791 -3.667 -51.781 1.00 25.13 95 GLU C N 1
ATOM 9710 C CA . GLU C 1 95 ? -7.476 -2.998 -51.848 1.00 26.48 95 GLU C CA 1
ATOM 9711 C C . GLU C 1 95 ? -6.657 -3.040 -50.595 1.00 27.21 95 GLU C C 1
ATOM 9712 O O . GLU C 1 95 ? -5.450 -2.826 -50.660 1.00 27.29 95 GLU C O 1
ATOM 9718 N N . ASP C 1 96 ? -7.290 -3.318 -49.449 1.00 27.96 96 ASP C N 1
ATOM 9719 C CA . ASP C 1 96 ? -6.516 -3.475 -48.176 1.00 27.96 96 ASP C CA 1
ATOM 9720 C C . ASP C 1 96 ? -5.923 -4.874 -48.005 1.00 26.62 96 ASP C C 1
ATOM 9721 O O . ASP C 1 96 ? -5.061 -5.052 -47.139 1.00 27.69 96 ASP C O 1
ATOM 9726 N N . ALA C 1 97 ? -6.369 -5.852 -48.802 1.00 24.36 97 ALA C N 1
ATOM 9727 C CA . ALA C 1 97 ? -5.600 -7.088 -48.958 1.00 23.28 97 ALA C CA 1
ATOM 9728 C C . ALA C 1 97 ? -4.402 -6.887 -49.921 1.00 23.44 97 ALA C C 1
ATOM 9729 O O . ALA C 1 97 ? -3.293 -7.335 -49.607 1.00 22.87 97 ALA C O 1
ATOM 9731 N N . GLY C 1 98 ? -4.620 -6.215 -51.066 1.00 21.47 98 GLY C N 1
ATOM 9732 C CA . GLY C 1 98 ? -3.528 -5.876 -51.969 1.00 20.50 98 GLY C CA 1
ATOM 9733 C C . GLY C 1 98 ? -3.157 -7.048 -52.823 1.00 21.28 98 GLY C C 1
ATOM 9734 O O . GLY C 1 98 ? -3.786 -8.109 -52.697 1.00 22.23 98 GLY C O 1
ATOM 9735 N N . PRO C 1 99 ? -2.139 -6.870 -53.726 1.00 20.69 99 PRO C N 1
ATOM 9736 C CA . PRO C 1 99 ? -1.889 -7.836 -54.761 1.00 18.85 99 PRO C CA 1
ATOM 9737 C C . PRO C 1 99 ? -1.209 -9.144 -54.283 1.00 18.86 99 PRO C C 1
ATOM 9738 O O . PRO C 1 99 ? -1.231 -10.141 -55.006 1.00 18.77 99 PRO C O 1
ATOM 9742 N N . THR C 1 100 ? -0.673 -9.163 -53.063 1.00 17.90 100 THR C N 1
ATOM 9743 C CA . THR C 1 100 ? 0.133 -10.271 -52.637 1.00 17.20 100 THR C CA 1
ATOM 9744 C C . THR C 1 100 ? -0.638 -11.245 -51.799 1.00 17.45 100 THR C C 1
ATOM 9745 O O . THR C 1 100 ? -0.052 -12.239 -51.315 1.00 16.57 100 THR C O 1
ATOM 9749 N N . ASN C 1 101 ? -1.944 -10.934 -51.646 1.00 17.60 101 ASN C N 1
ATOM 9750 C CA . ASN C 1 101 ? -2.896 -11.596 -50.784 1.00 18.60 101 ASN C CA 1
ATOM 9751 C C . ASN C 1 101 ? -4.051 -12.064 -51.554 1.00 19.37 101 ASN C C 1
ATOM 9752 O O . ASN C 1 101 ? -4.460 -11.426 -52.511 1.00 22.30 101 ASN C O 1
ATOM 9757 N N . ASN C 1 102 ? -4.604 -13.183 -51.125 1.00 21.12 102 ASN C N 1
ATOM 9758 C CA . ASN C 1 102 ? -5.947 -13.560 -51.497 1.00 22.08 102 ASN C CA 1
ATOM 9759 C C . ASN C 1 102 ? -7.036 -12.737 -50.707 1.00 22.81 102 ASN C C 1
ATOM 9760 O O . ASN C 1 102 ? -6.790 -12.271 -49.548 1.00 21.86 102 ASN C O 1
ATOM 9765 N N . TRP C 1 103 ? -8.208 -12.572 -51.331 1.00 21.16 103 TRP C N 1
ATOM 9766 C CA . TRP C 1 103 ? -9.296 -11.808 -50.765 1.00 21.72 103 TRP C CA 1
ATOM 9767 C C . TRP C 1 103 ? -10.621 -12.413 -51.156 1.00 23.26 103 TRP C C 1
ATOM 9768 O O . TRP C 1 103 ? -10.776 -13.082 -52.191 1.00 25.79 103 TRP C O 1
ATOM 9779 N N . ALA C 1 104 ? -11.616 -12.213 -50.348 1.00 23.48 104 ALA C N 1
ATOM 9780 C CA . ALA C 1 104 ? -12.972 -12.658 -50.699 1.00 24.45 104 ALA C CA 1
ATOM 9781 C C . ALA C 1 104 ? -13.812 -11.885 -49.732 1.00 24.32 104 ALA C C 1
ATOM 9782 O O . ALA C 1 104 ? -13.268 -11.405 -48.717 1.00 24.23 104 ALA C O 1
ATOM 9784 N N . PRO C 1 105 ? -15.118 -11.745 -50.008 1.00 25.42 105 PRO C N 1
ATOM 9785 C CA . PRO C 1 105 ? -15.908 -10.768 -49.176 1.00 26.50 105 PRO C CA 1
ATOM 9786 C C . PRO C 1 105 ? -16.012 -11.243 -47.722 1.00 26.61 105 PRO C C 1
ATOM 9787 O O . PRO C 1 105 ? -16.408 -12.438 -47.542 1.00 29.93 105 PRO C O 1
ATOM 9791 N N . PRO C 1 106 ? -15.594 -10.419 -46.717 1.00 27.03 106 PRO C N 1
ATOM 9792 C CA . PRO C 1 106 ? -15.699 -10.779 -45.255 1.00 28.65 106 PRO C CA 1
ATOM 9793 C C . PRO C 1 106 ? -16.990 -11.434 -44.763 1.00 28.44 106 PRO C C 1
ATOM 9794 O O . PRO C 1 106 ? -16.859 -12.422 -44.148 1.00 30.83 106 PRO C O 1
ATOM 9798 N N . GLN C 1 107 ? -18.192 -10.936 -45.028 1.00 27.73 107 GLN C N 1
ATOM 9799 C CA . GLN C 1 107 ? -19.394 -11.629 -44.479 1.00 27.31 107 GLN C CA 1
ATOM 9800 C C . GLN C 1 107 ? -19.742 -12.943 -45.148 1.00 26.54 107 GLN C C 1
ATOM 9801 O O . GLN C 1 107 ? -20.265 -13.870 -44.523 1.00 26.55 107 GLN C O 1
ATOM 9807 N N . ALA C 1 108 ? -19.541 -12.979 -46.447 1.00 25.55 108 ALA C N 1
ATOM 9808 C CA . ALA C 1 108 ? -19.858 -14.136 -47.193 1.00 25.58 108 ALA C CA 1
ATOM 9809 C C . ALA C 1 108 ? -18.800 -15.229 -46.850 1.00 25.17 108 ALA C C 1
ATOM 9810 O O . ALA C 1 108 ? -19.162 -16.418 -46.805 1.00 27.09 108 ALA C O 1
ATOM 9812 N N . MET C 1 109 ? -17.540 -14.875 -46.559 1.00 23.89 109 MET C N 1
ATOM 9813 C CA . MET C 1 109 ? -16.631 -15.887 -45.969 1.00 24.34 109 MET C CA 1
ATOM 9814 C C . MET C 1 109 ? -17.019 -16.373 -44.527 1.00 24.99 109 MET C C 1
ATOM 9815 O O . MET C 1 109 ? -16.859 -17.551 -44.180 1.00 23.93 109 MET C O 1
ATOM 9820 N N . LYS C 1 110 ? -17.475 -15.463 -43.680 1.00 24.92 110 LYS C N 1
ATOM 9821 C CA . LYS C 1 110 ? -18.146 -15.883 -42.387 1.00 25.67 110 LYS C CA 1
ATOM 9822 C C . LYS C 1 110 ? -19.280 -16.878 -42.592 1.00 27.21 110 LYS C C 1
ATOM 9823 O O . LYS C 1 110 ? -19.324 -17.887 -41.903 1.00 29.10 110 LYS C O 1
ATOM 9829 N N . ASP C 1 111 ? -20.173 -16.598 -43.559 1.00 28.74 111 ASP C N 1
ATOM 9830 C CA . ASP C 1 111 ? -21.338 -17.466 -43.909 1.00 29.95 111 ASP C CA 1
ATOM 9831 C C . ASP C 1 111 ? -20.879 -18.755 -44.515 1.00 29.38 111 ASP C C 1
ATOM 9832 O O . ASP C 1 111 ? -21.428 -19.830 -44.286 1.00 31.28 111 ASP C O 1
ATOM 9837 N N . GLU C 1 112 ? -19.923 -18.639 -45.406 1.00 29.45 112 GLU C N 1
ATOM 9838 C CA . GLU C 1 112 ? -19.317 -19.825 -45.935 1.00 28.65 112 GLU C CA 1
ATOM 9839 C C . GLU C 1 112 ? -18.705 -20.696 -44.811 1.00 27.92 112 GLU C C 1
ATOM 9840 O O . GLU C 1 112 ? -19.091 -21.857 -44.632 1.00 28.10 112 GLU C O 1
ATOM 9846 N N . MET C 1 113 ? -17.808 -20.129 -44.022 1.00 27.20 113 MET C N 1
ATOM 9847 C CA . MET C 1 113 ? -17.278 -20.840 -42.851 1.00 28.72 113 MET C CA 1
ATOM 9848 C C . MET C 1 113 ? -18.265 -21.434 -41.735 1.00 28.70 113 MET C C 1
ATOM 9849 O O . MET C 1 113 ? -17.993 -22.512 -41.247 1.00 26.91 113 MET C O 1
ATOM 9854 N N . SER C 1 114 ? -19.373 -20.738 -41.358 1.00 29.55 114 SER C N 1
ATOM 9855 C CA . SER C 1 114 ? -20.409 -21.285 -40.417 1.00 30.48 114 SER C CA 1
ATOM 9856 C C . SER C 1 114 ? -21.152 -22.434 -40.997 1.00 32.52 114 SER C C 1
ATOM 9857 O O . SER C 1 114 ? -21.576 -23.333 -40.243 1.00 35.29 114 SER C O 1
ATOM 9860 N N . LYS C 1 115 ? -21.359 -22.429 -42.313 1.00 32.35 115 LYS C N 1
ATOM 9861 C CA . LYS C 1 115 ? -21.984 -23.582 -42.918 1.00 33.44 115 LYS C CA 1
ATOM 9862 C C . LYS C 1 115 ? -21.116 -24.794 -42.566 1.00 32.03 115 LYS C C 1
ATOM 9863 O O . LYS C 1 115 ? -21.590 -25.864 -42.182 1.00 32.76 115 LYS C O 1
ATOM 9869 N N . HIS C 1 116 ? -19.815 -24.604 -42.638 1.00 32.05 116 HIS C N 1
ATOM 9870 C CA . HIS C 1 116 ? -18.843 -25.692 -42.274 1.00 30.74 116 HIS C CA 1
ATOM 9871 C C . HIS C 1 116 ? -18.675 -25.901 -40.793 1.00 28.49 116 HIS C C 1
ATOM 9872 O O . HIS C 1 116 ? -18.584 -27.013 -40.360 1.00 28.42 116 HIS C O 1
ATOM 9879 N N . TYR C 1 117 ? -18.658 -24.820 -40.019 1.00 28.02 117 TYR C N 1
ATOM 9880 C CA . TYR C 1 117 ? -18.541 -24.884 -38.541 1.00 27.18 117 TYR C CA 1
ATOM 9881 C C . TYR C 1 117 ? -19.781 -25.544 -37.849 1.00 28.52 117 TYR C C 1
ATOM 9882 O O . TYR C 1 117 ? -19.718 -26.022 -36.673 1.00 29.92 117 TYR C O 1
ATOM 9891 N N . ALA C 1 118 ? -20.911 -25.584 -38.547 1.00 28.04 118 ALA C N 1
ATOM 9892 C CA . ALA C 1 118 ? -22.155 -25.908 -37.873 1.00 28.00 118 ALA C CA 1
ATOM 9893 C C . ALA C 1 118 ? -22.133 -27.350 -37.543 1.00 27.24 118 ALA C C 1
ATOM 9894 O O . ALA C 1 118 ? -22.194 -28.190 -38.401 1.00 26.75 118 ALA C O 1
ATOM 9896 N N . GLY C 1 119 ? -21.984 -27.638 -36.272 1.00 27.01 119 GLY C N 1
ATOM 9897 C CA . GLY C 1 119 ? -21.962 -29.025 -35.869 1.00 27.57 119 GLY C CA 1
ATOM 9898 C C . GLY C 1 119 ? -20.628 -29.687 -35.946 1.00 27.88 119 GLY C C 1
ATOM 9899 O O . GLY C 1 119 ? -20.543 -30.907 -35.734 1.00 27.46 119 GLY C O 1
ATOM 9900 N N . SER C 1 120 ? -19.581 -28.913 -36.278 1.00 28.81 120 SER C N 1
ATOM 9901 C CA . SER C 1 120 ? -18.265 -29.532 -36.610 1.00 27.93 120 SER C CA 1
ATOM 9902 C C . SER C 1 120 ? -17.708 -30.170 -35.374 1.00 27.95 120 SER C C 1
ATOM 9903 O O . SER C 1 120 ? -16.844 -31.012 -35.486 1.00 29.63 120 SER C O 1
ATOM 9906 N N . MET C 1 121 ? -18.176 -29.774 -34.184 1.00 28.57 121 MET C N 1
ATOM 9907 C CA . MET C 1 121 ? -17.532 -30.260 -32.945 1.00 28.30 121 MET C CA 1
ATOM 9908 C C . MET C 1 121 ? -18.317 -31.407 -32.265 1.00 30.53 121 MET C C 1
ATOM 9909 O O . MET C 1 121 ? -17.902 -31.964 -31.193 1.00 30.29 121 MET C O 1
ATOM 9914 N N . LYS C 1 122 ? -19.437 -31.768 -32.897 1.00 30.39 122 LYS C N 1
ATOM 9915 C CA . LYS C 1 122 ? -20.312 -32.777 -32.358 1.00 31.54 122 LYS C CA 1
ATOM 9916 C C . LYS C 1 122 ? -19.407 -33.981 -32.109 1.00 30.23 122 LYS C C 1
ATOM 9917 O O . LYS C 1 122 ? -18.524 -34.284 -32.936 1.00 30.84 122 LYS C O 1
ATOM 9923 N N . GLY C 1 123 ? -19.626 -34.649 -30.982 1.00 28.55 123 GLY C N 1
ATOM 9924 C CA . GLY C 1 123 ? -18.851 -35.850 -30.572 1.00 26.88 123 GLY C CA 1
ATOM 9925 C C . GLY C 1 123 ? -17.465 -35.589 -30.013 1.00 26.92 123 GLY C C 1
ATOM 9926 O O . GLY C 1 123 ? -16.756 -36.531 -29.685 1.00 27.84 123 GLY C O 1
ATOM 9927 N N . ARG C 1 124 ? -17.088 -34.316 -29.906 1.00 27.34 124 ARG C N 1
ATOM 9928 C CA . ARG C 1 124 ? -15.737 -33.856 -29.551 1.00 27.09 124 ARG C CA 1
ATOM 9929 C C . ARG C 1 124 ? -15.806 -32.761 -28.456 1.00 27.36 124 ARG C C 1
ATOM 9930 O O . ARG C 1 124 ? -16.844 -32.148 -28.257 1.00 27.49 124 ARG C O 1
ATOM 9938 N N . THR C 1 125 ? -14.697 -32.546 -27.739 1.00 27.43 125 THR C N 1
ATOM 9939 C CA . THR C 1 125 ? -14.636 -31.456 -26.829 1.00 27.21 125 THR C CA 1
ATOM 9940 C C . THR C 1 125 ? -14.019 -30.202 -27.346 1.00 27.67 125 THR C C 1
ATOM 9941 O O . THR C 1 125 ? -13.058 -30.237 -28.136 1.00 28.57 125 THR C O 1
ATOM 9945 N N . MET C 1 126 ? -14.610 -29.071 -26.924 1.00 26.37 126 MET C N 1
ATOM 9946 C CA . MET C 1 126 ? -14.146 -27.754 -27.296 1.00 24.94 126 MET C CA 1
ATOM 9947 C C . MET C 1 126 ? -13.257 -27.151 -26.216 1.00 23.52 126 MET C C 1
ATOM 9948 O O . MET C 1 126 ? -13.722 -26.778 -25.126 1.00 23.46 126 MET C O 1
ATOM 9953 N N . TYR C 1 127 ? -11.984 -27.015 -26.530 1.00 23.72 127 TYR C N 1
ATOM 9954 C CA . TYR C 1 127 ? -11.012 -26.443 -25.563 1.00 24.47 127 TYR C CA 1
ATOM 9955 C C . TYR C 1 127 ? -10.970 -24.949 -25.692 1.00 23.82 127 TYR C C 1
ATOM 9956 O O . TYR C 1 127 ? -11.107 -24.461 -26.819 1.00 24.29 127 TYR C O 1
ATOM 9965 N N . VAL C 1 128 ? -10.849 -24.224 -24.557 1.00 21.93 128 VAL C N 1
ATOM 9966 C CA . VAL C 1 128 ? -10.824 -22.788 -24.583 1.00 19.97 128 VAL C CA 1
ATOM 9967 C C . VAL C 1 128 ? -9.417 -22.444 -24.168 1.00 19.87 128 VAL C C 1
ATOM 9968 O O . VAL C 1 128 ? -9.092 -22.630 -23.002 1.00 21.30 128 VAL C O 1
ATOM 9972 N N . VAL C 1 129 ? -8.585 -21.943 -25.110 1.00 20.21 129 VAL C N 1
ATOM 9973 C CA . VAL C 1 129 ? -7.109 -21.799 -24.929 1.00 20.62 129 VAL C CA 1
ATOM 9974 C C . VAL C 1 129 ? -6.741 -20.327 -24.848 1.00 21.16 129 VAL C C 1
ATOM 9975 O O . VAL C 1 129 ? -6.661 -19.685 -25.841 1.00 20.70 129 VAL C O 1
ATOM 9979 N N . PRO C 1 130 ? -6.657 -19.753 -23.647 1.00 22.30 130 PRO C N 1
ATOM 9980 C CA . PRO C 1 130 ? -6.199 -18.383 -23.568 1.00 23.42 130 PRO C CA 1
ATOM 9981 C C . PRO C 1 130 ? -4.731 -18.291 -23.879 1.00 22.79 130 PRO C C 1
ATOM 9982 O O . PRO C 1 130 ? -4.010 -19.241 -23.630 1.00 24.12 130 PRO C O 1
ATOM 9986 N N . PHE C 1 131 ? -4.279 -17.204 -24.463 1.00 21.59 131 PHE C N 1
ATOM 9987 C CA . PHE C 1 131 ? -2.826 -17.149 -24.709 1.00 22.58 131 PHE C CA 1
ATOM 9988 C C . PHE C 1 131 ? -2.370 -15.781 -24.822 1.00 23.15 131 PHE C C 1
ATOM 9989 O O . PHE C 1 131 ? -3.167 -14.928 -25.156 1.00 25.60 131 PHE C O 1
ATOM 9997 N N . CYS C 1 132 ? -1.109 -15.583 -24.481 1.00 24.78 132 CYS C N 1
ATOM 9998 C CA . CYS C 1 132 ? -0.477 -14.273 -24.610 1.00 26.41 132 CYS C CA 1
ATOM 9999 C C . CYS C 1 132 ? 0.837 -14.350 -25.464 1.00 27.27 132 CYS C C 1
ATOM 10000 O O . CYS C 1 132 ? 1.525 -15.407 -25.471 1.00 25.80 132 CYS C O 1
ATOM 10003 N N . MET C 1 133 ? 1.138 -13.250 -26.190 1.00 27.73 133 MET C N 1
ATOM 10004 C CA . MET C 1 133 ? 2.154 -13.240 -27.260 1.00 27.72 133 MET C CA 1
ATOM 10005 C C . MET C 1 133 ? 3.404 -12.465 -26.897 1.00 27.63 133 MET C C 1
ATOM 10006 O O . MET C 1 133 ? 3.797 -11.556 -27.597 1.00 29.91 133 MET C O 1
ATOM 10011 N N . GLY C 1 134 ? 4.027 -12.820 -25.812 1.00 27.43 134 GLY C N 1
ATOM 10012 C CA . GLY C 1 134 ? 5.312 -12.328 -25.475 1.00 27.14 134 GLY C CA 1
ATOM 10013 C C . GLY C 1 134 ? 5.275 -12.475 -23.971 1.00 29.20 134 GLY C C 1
ATOM 10014 O O . GLY C 1 134 ? 4.293 -12.963 -23.422 1.00 28.36 134 GLY C O 1
ATOM 10015 N N . PRO C 1 135 ? 6.289 -11.947 -23.277 1.00 31.16 135 PRO C N 1
ATOM 10016 C CA . PRO C 1 135 ? 6.411 -12.127 -21.834 1.00 32.12 135 PRO C CA 1
ATOM 10017 C C . PRO C 1 135 ? 5.043 -11.780 -21.237 1.00 32.31 135 PRO C C 1
ATOM 10018 O O . PRO C 1 135 ? 4.461 -10.813 -21.725 1.00 33.82 135 PRO C O 1
ATOM 10022 N N . ILE C 1 136 ? 4.533 -12.560 -20.258 1.00 32.19 136 ILE C N 1
ATOM 10023 C CA . ILE C 1 136 ? 3.323 -12.208 -19.430 1.00 31.72 136 ILE C CA 1
ATOM 10024 C C . ILE C 1 136 ? 3.479 -10.944 -18.535 1.00 32.57 136 ILE C C 1
ATOM 10025 O O . ILE C 1 136 ? 2.468 -10.331 -18.122 1.00 30.76 136 ILE C O 1
ATOM 10030 N N . SER C 1 137 ? 4.743 -10.556 -18.261 1.00 34.43 137 SER C N 1
ATOM 10031 C CA . SER C 1 137 ? 5.103 -9.400 -17.420 1.00 35.66 137 SER C CA 1
ATOM 10032 C C . SER C 1 137 ? 5.071 -8.040 -18.184 1.00 36.44 137 SER C C 1
ATOM 10033 O O . SER C 1 137 ? 5.076 -6.941 -17.565 1.00 37.02 137 SER C O 1
ATOM 10036 N N . ASP C 1 138 ? 4.938 -8.089 -19.506 1.00 36.91 138 ASP C N 1
ATOM 10037 C CA . ASP C 1 138 ? 4.639 -6.870 -20.234 1.00 37.69 138 ASP C CA 1
ATOM 10038 C C . ASP C 1 138 ? 3.369 -6.310 -19.612 1.00 38.79 138 ASP C C 1
ATOM 10039 O O . ASP C 1 138 ? 2.397 -7.064 -19.417 1.00 39.49 138 ASP C O 1
ATOM 10044 N N . PRO C 1 139 ? 3.373 -4.987 -19.316 1.00 39.41 139 PRO C N 1
ATOM 10045 C CA . PRO C 1 139 ? 2.227 -4.287 -18.738 1.00 39.75 139 PRO C CA 1
ATOM 10046 C C . PRO C 1 139 ? 0.993 -4.224 -19.639 1.00 40.46 139 PRO C C 1
ATOM 10047 O O . PRO C 1 139 ? -0.078 -3.917 -19.120 1.00 39.96 139 PRO C O 1
ATOM 10051 N N . ASP C 1 140 ? 1.154 -4.516 -20.961 1.00 40.93 140 ASP C N 1
ATOM 10052 C CA . ASP C 1 140 ? 0.107 -4.244 -22.024 1.00 39.95 140 ASP C CA 1
ATOM 10053 C C . ASP C 1 140 ? 0.201 -5.135 -23.347 1.00 37.40 140 ASP C C 1
ATOM 10054 O O . ASP C 1 140 ? 0.372 -4.653 -24.494 1.00 36.10 140 ASP C O 1
ATOM 10059 N N . PRO C 1 141 ? 0.067 -6.448 -23.153 1.00 34.34 141 PRO C N 1
ATOM 10060 C CA . PRO C 1 141 ? 0.508 -7.468 -24.074 1.00 32.96 141 PRO C CA 1
ATOM 10061 C C . PRO C 1 141 ? -0.527 -7.850 -25.133 1.00 31.24 141 PRO C C 1
ATOM 10062 O O . PRO C 1 141 ? -1.731 -7.642 -24.954 1.00 30.14 141 PRO C O 1
ATOM 10066 N N . LYS C 1 142 ? -0.070 -8.403 -26.251 1.00 28.69 142 LYS C N 1
ATOM 10067 C CA . LYS C 1 142 ? -1.046 -8.864 -27.194 1.00 26.52 142 LYS C CA 1
ATOM 10068 C C . LYS C 1 142 ? -1.496 -10.286 -26.795 1.00 25.75 142 LYS C C 1
ATOM 10069 O O . LYS C 1 142 ? -0.647 -11.059 -26.325 1.00 27.05 142 LYS C O 1
ATOM 10075 N N . LEU C 1 143 ? -2.803 -10.565 -26.968 1.00 22.26 143 LEU C N 1
ATOM 10076 C CA . LEU C 1 143 ? -3.571 -11.620 -26.339 1.00 22.57 143 LEU C CA 1
ATOM 10077 C C . LEU C 1 143 ? -4.565 -12.247 -27.329 1.00 23.06 143 LEU C C 1
ATOM 10078 O O . LEU C 1 143 ? -5.041 -11.574 -28.226 1.00 24.26 143 LEU C O 1
ATOM 10083 N N . GLY C 1 144 ? -4.881 -13.523 -27.154 1.00 20.41 144 GLY C N 1
ATOM 10084 C CA . GLY C 1 144 ? -5.896 -14.108 -27.957 1.00 20.44 144 GLY C CA 1
ATOM 10085 C C . GLY C 1 144 ? -6.570 -15.206 -27.138 1.00 21.31 144 GLY C C 1
ATOM 10086 O O . GLY C 1 144 ? -6.059 -15.605 -26.040 1.00 20.62 144 GLY C O 1
ATOM 10087 N N . VAL C 1 145 ? -7.706 -15.658 -27.664 1.00 21.16 145 VAL C N 1
ATOM 10088 C CA . VAL C 1 145 ? -8.234 -16.948 -27.261 1.00 23.75 145 VAL C CA 1
ATOM 10089 C C . VAL C 1 145 ? -8.521 -17.851 -28.491 1.00 25.58 145 VAL C C 1
ATOM 10090 O O . VAL C 1 145 ? -9.198 -17.407 -29.438 1.00 25.50 145 VAL C O 1
ATOM 10094 N N . GLN C 1 146 ? -8.072 -19.114 -28.461 1.00 26.69 146 GLN C N 1
ATOM 10095 C CA . GLN C 1 146 ? -8.543 -20.096 -29.481 1.00 27.78 146 GLN C CA 1
ATOM 10096 C C . GLN C 1 146 ? -9.553 -21.171 -29.040 1.00 28.11 146 GLN C C 1
ATOM 10097 O O . GLN C 1 146 ? -9.302 -21.954 -28.112 1.00 28.56 146 GLN C O 1
ATOM 10103 N N . LEU C 1 147 ? -10.665 -21.279 -29.773 1.00 27.43 147 LEU C N 1
ATOM 10104 C CA . LEU C 1 147 ? -11.540 -22.430 -29.571 1.00 25.68 147 LEU C CA 1
ATOM 10105 C C . LEU C 1 147 ? -11.111 -23.489 -30.569 1.00 24.50 147 LEU C C 1
ATOM 10106 O O . LEU C 1 147 ? -11.040 -23.218 -31.758 1.00 26.04 147 LEU C O 1
ATOM 10111 N N . THR C 1 148 ? -10.734 -24.674 -30.100 1.00 22.92 148 THR C N 1
ATOM 10112 C CA . THR C 1 148 ? -10.357 -25.767 -31.009 1.00 22.95 148 THR C CA 1
ATOM 10113 C C . THR C 1 148 ? -10.871 -27.220 -30.647 1.00 22.02 148 THR C C 1
ATOM 10114 O O . THR C 1 148 ? -11.074 -27.475 -29.515 1.00 22.77 148 THR C O 1
ATOM 10118 N N . ASP C 1 149 ? -11.079 -28.152 -31.562 1.00 21.38 149 ASP C N 1
ATOM 10119 C CA . ASP C 1 149 ? -11.354 -29.550 -31.113 1.00 23.81 149 ASP C CA 1
ATOM 10120 C C . ASP C 1 149 ? -10.105 -30.496 -31.101 1.00 24.69 149 ASP C C 1
ATOM 10121 O O . ASP C 1 149 ? -10.199 -31.751 -31.155 1.00 24.79 149 ASP C O 1
ATOM 10126 N N . SER C 1 150 ? -8.937 -29.883 -31.132 1.00 24.80 150 SER C N 1
ATOM 10127 C CA . SER C 1 150 ? -7.720 -30.623 -31.331 1.00 25.40 150 SER C CA 1
ATOM 10128 C C . SER C 1 150 ? -6.845 -30.492 -30.116 1.00 24.69 150 SER C C 1
ATOM 10129 O O . SER C 1 150 ? -6.366 -29.423 -29.895 1.00 24.96 150 SER C O 1
ATOM 10132 N N . GLU C 1 151 ? -6.644 -31.563 -29.361 1.00 26.87 151 GLU C N 1
ATOM 10133 C CA . GLU C 1 151 ? -5.751 -31.570 -28.204 1.00 27.89 151 GLU C CA 1
ATOM 10134 C C . GLU C 1 151 ? -4.289 -31.414 -28.617 1.00 28.33 151 GLU C C 1
ATOM 10135 O O . GLU C 1 151 ? -3.440 -30.972 -27.816 1.00 28.91 151 GLU C O 1
ATOM 10141 N N . TYR C 1 152 ? -4.017 -31.800 -29.876 1.00 27.69 152 TYR C N 1
ATOM 10142 C CA . TYR C 1 152 ? -2.718 -31.618 -30.546 1.00 27.49 152 TYR C CA 1
ATOM 10143 C C . TYR C 1 152 ? -2.310 -30.147 -30.678 1.00 26.29 152 TYR C C 1
ATOM 10144 O O . TYR C 1 152 ? -1.171 -29.780 -30.421 1.00 25.26 152 TYR C O 1
ATOM 10153 N N . VAL C 1 153 ? -3.268 -29.340 -31.103 1.00 25.23 153 VAL C N 1
ATOM 10154 C CA . VAL C 1 153 ? -3.136 -27.933 -31.251 1.00 24.20 153 VAL C CA 1
ATOM 10155 C C . VAL C 1 153 ? -2.998 -27.370 -29.845 1.00 25.56 153 VAL C C 1
ATOM 10156 O O . VAL C 1 153 ? -2.081 -26.571 -29.654 1.00 27.29 153 VAL C O 1
ATOM 10160 N N . VAL C 1 154 ? -3.877 -27.751 -28.888 1.00 24.05 154 VAL C N 1
ATOM 10161 C CA . VAL C 1 154 ? -3.704 -27.374 -27.456 1.00 23.06 154 VAL C CA 1
ATOM 10162 C C . VAL C 1 154 ? -2.251 -27.643 -26.912 1.00 23.42 154 VAL C C 1
ATOM 10163 O O . VAL C 1 154 ? -1.628 -26.742 -26.353 1.00 23.66 154 VAL C O 1
ATOM 10167 N N . MET C 1 155 ? -1.682 -28.819 -27.176 1.00 22.12 155 MET C N 1
ATOM 10168 C CA . MET C 1 155 ? -0.270 -29.122 -26.812 1.00 23.40 155 MET C CA 1
ATOM 10169 C C . MET C 1 155 ? 0.830 -28.325 -27.525 1.00 22.86 155 MET C C 1
ATOM 10170 O O . MET C 1 155 ? 1.762 -27.789 -26.910 1.00 23.32 155 MET C O 1
ATOM 10175 N N . SER C 1 156 ? 0.755 -28.245 -28.845 1.00 23.01 156 SER C N 1
ATOM 10176 C CA . SER C 1 156 ? 1.632 -27.378 -29.582 1.00 22.20 156 SER C CA 1
ATOM 10177 C C . SER C 1 156 ? 1.600 -25.924 -29.066 1.00 22.33 156 SER C C 1
ATOM 10178 O O . SER C 1 156 ? 2.682 -25.330 -28.872 1.00 23.22 156 SER C O 1
ATOM 10181 N N . MET C 1 157 ? 0.390 -25.367 -28.903 1.00 21.65 157 MET C N 1
ATOM 10182 C CA . MET C 1 157 ? 0.103 -24.057 -28.286 1.00 22.29 157 MET C CA 1
ATOM 10183 C C . MET C 1 157 ? 0.733 -23.896 -26.891 1.00 21.97 157 MET C C 1
ATOM 10184 O O . MET C 1 157 ? 1.295 -22.852 -26.597 1.00 23.24 157 MET C O 1
ATOM 10189 N N . ARG C 1 158 ? 0.715 -24.939 -26.065 1.00 21.66 158 ARG C N 1
ATOM 10190 C CA . ARG C 1 158 ? 1.452 -24.921 -24.795 1.00 21.12 158 ARG C CA 1
ATOM 10191 C C . ARG C 1 158 ? 2.944 -24.592 -24.978 1.00 20.82 158 ARG C C 1
ATOM 10192 O O . ARG C 1 158 ? 3.539 -23.857 -24.187 1.00 17.71 158 ARG C O 1
ATOM 10200 N N . ILE C 1 159 ? 3.561 -25.174 -25.985 1.00 21.17 159 ILE C N 1
ATOM 10201 C CA . ILE C 1 159 ? 4.980 -24.815 -26.267 1.00 20.76 159 ILE C CA 1
ATOM 10202 C C . ILE C 1 159 ? 5.249 -23.452 -26.948 1.00 20.35 159 ILE C C 1
ATOM 10203 O O . ILE C 1 159 ? 6.220 -22.836 -26.610 1.00 20.32 159 ILE C O 1
ATOM 10208 N N . MET C 1 160 ? 4.366 -23.026 -27.889 1.00 20.53 160 MET C N 1
ATOM 10209 C CA . MET C 1 160 ? 4.567 -21.920 -28.847 1.00 17.50 160 MET C CA 1
ATOM 10210 C C . MET C 1 160 ? 4.144 -20.586 -28.350 1.00 16.88 160 MET C C 1
ATOM 10211 O O . MET C 1 160 ? 4.562 -19.602 -28.864 1.00 16.89 160 MET C O 1
ATOM 10216 N N . THR C 1 161 ? 3.353 -20.556 -27.281 1.00 18.75 161 THR C N 1
ATOM 10217 C CA . THR C 1 161 ? 2.840 -19.337 -26.610 1.00 18.66 161 THR C CA 1
ATOM 10218 C C . THR C 1 161 ? 2.884 -19.487 -25.088 1.00 19.40 161 THR C C 1
ATOM 10219 O O . THR C 1 161 ? 2.925 -20.597 -24.636 1.00 19.49 161 THR C O 1
ATOM 10223 N N . ARG C 1 162 ? 2.862 -18.378 -24.310 1.00 19.88 162 ARG C N 1
ATOM 10224 C CA . ARG C 1 162 ? 2.279 -18.386 -22.917 1.00 20.97 162 ARG C CA 1
ATOM 10225 C C . ARG C 1 162 ? 0.759 -18.709 -22.833 1.00 21.25 162 ARG C C 1
ATOM 10226 O O . ARG C 1 162 ? -0.158 -17.817 -22.901 1.00 20.90 162 ARG C O 1
ATOM 10234 N N . MET C 1 163 ? 0.493 -19.985 -22.676 1.00 21.66 163 MET C N 1
ATOM 10235 C CA . MET C 1 163 ? -0.931 -20.424 -22.594 1.00 25.17 163 MET C CA 1
ATOM 10236 C C . MET C 1 163 ? -1.550 -20.721 -21.116 1.00 23.25 163 MET C C 1
ATOM 10237 O O . MET C 1 163 ? -0.832 -21.107 -20.178 1.00 24.49 163 MET C O 1
ATOM 10242 N N . GLY C 1 164 ? -2.845 -20.510 -20.949 1.00 20.18 164 GLY C N 1
ATOM 10243 C CA . GLY C 1 164 ? -3.552 -20.955 -19.798 1.00 21.49 164 GLY C CA 1
ATOM 10244 C C . GLY C 1 164 ? -4.044 -19.919 -18.809 1.00 21.23 164 GLY C C 1
ATOM 10245 O O . GLY C 1 164 ? -4.250 -18.854 -19.166 1.00 22.90 164 GLY C O 1
ATOM 10246 N N . ILE C 1 165 ? -4.175 -20.246 -17.536 1.00 23.78 165 ILE C N 1
ATOM 10247 C CA . ILE C 1 165 ? -4.607 -19.284 -16.510 1.00 26.10 165 ILE C CA 1
ATOM 10248 C C . ILE C 1 165 ? -3.897 -17.927 -16.403 1.00 26.52 165 ILE C C 1
ATOM 10249 O O . ILE C 1 165 ? -4.561 -16.944 -16.285 1.00 25.67 165 ILE C O 1
ATOM 10254 N N . GLU C 1 166 ? -2.565 -17.854 -16.402 1.00 28.89 166 GLU C N 1
ATOM 10255 C CA . GLU C 1 166 ? -1.915 -16.544 -16.395 1.00 29.82 166 GLU C CA 1
ATOM 10256 C C . GLU C 1 166 ? -2.419 -15.658 -17.487 1.00 29.93 166 GLU C C 1
ATOM 10257 O O . GLU C 1 166 ? -2.615 -14.492 -17.228 1.00 30.62 166 GLU C O 1
ATOM 10263 N N . ALA C 1 167 ? -2.644 -16.179 -18.706 1.00 29.97 167 ALA C N 1
ATOM 10264 C CA . ALA C 1 167 ? -3.123 -15.306 -19.794 1.00 28.62 167 ALA C CA 1
ATOM 10265 C C . ALA C 1 167 ? -4.611 -15.021 -19.757 1.00 28.60 167 ALA C C 1
ATOM 10266 O O . ALA C 1 167 ? -5.012 -14.004 -20.302 1.00 28.94 167 ALA C O 1
ATOM 10268 N N . LEU C 1 168 ? -5.437 -15.899 -19.193 1.00 28.35 168 LEU C N 1
ATOM 10269 C CA . LEU C 1 168 ? -6.854 -15.547 -18.911 1.00 30.67 168 LEU C CA 1
ATOM 10270 C C . LEU C 1 168 ? -7.016 -14.374 -17.874 1.00 31.52 168 LEU C C 1
ATOM 10271 O O . LEU C 1 168 ? -8.063 -13.667 -17.778 1.00 30.87 168 LEU C O 1
ATOM 10276 N N . ASP C 1 169 ? -5.965 -14.225 -17.079 1.00 31.02 169 ASP C N 1
ATOM 10277 C CA . ASP C 1 169 ? -5.910 -13.241 -16.036 1.00 30.04 169 ASP C CA 1
ATOM 10278 C C . ASP C 1 169 ? -5.444 -11.964 -16.589 1.00 28.91 169 ASP C C 1
ATOM 10279 O O . ASP C 1 169 ? -5.840 -10.925 -16.105 1.00 29.17 169 ASP C O 1
ATOM 10284 N N . LYS C 1 170 ? -4.650 -12.038 -17.645 1.00 28.60 170 LYS C N 1
ATOM 10285 C CA . LYS C 1 170 ? -4.152 -10.897 -18.373 1.00 28.27 170 LYS C CA 1
ATOM 10286 C C . LYS C 1 170 ? -5.266 -10.293 -19.202 1.00 27.93 170 LYS C C 1
ATOM 10287 O O . LYS C 1 170 ? -5.359 -9.084 -19.273 1.00 27.72 170 LYS C O 1
ATOM 10293 N N . ILE C 1 171 ? -6.113 -11.123 -19.815 1.00 29.60 171 ILE C N 1
ATOM 10294 C CA . ILE C 1 171 ? -7.249 -10.618 -20.561 1.00 30.74 171 ILE C CA 1
ATOM 10295 C C . ILE C 1 171 ? -8.126 -9.893 -19.509 1.00 32.95 171 ILE C C 1
ATOM 10296 O O . ILE C 1 171 ? -8.424 -8.675 -19.618 1.00 32.79 171 ILE C O 1
ATOM 10301 N N . GLY C 1 172 ? -8.430 -10.608 -18.427 1.00 33.84 172 GLY C N 1
ATOM 10302 C CA . GLY C 1 172 ? -9.052 -10.007 -17.286 1.00 36.11 172 GLY C CA 1
ATOM 10303 C C . GLY C 1 172 ? -10.546 -9.967 -17.491 1.00 38.15 172 GLY C C 1
ATOM 10304 O O . GLY C 1 172 ? -11.146 -10.827 -18.220 1.00 39.39 172 GLY C O 1
ATOM 10305 N N . ALA C 1 173 ? -11.159 -8.993 -16.818 1.00 38.35 173 ALA C N 1
ATOM 10306 C CA . ALA C 1 173 ? -12.612 -8.846 -16.802 1.00 38.96 173 ALA C CA 1
ATOM 10307 C C . ALA C 1 173 ? -13.056 -8.045 -17.999 1.00 39.72 173 ALA C C 1
ATOM 10308 O O . ALA C 1 173 ? -14.133 -8.317 -18.522 1.00 40.50 173 ALA C O 1
ATOM 10310 N N . ASN C 1 174 ? -12.211 -7.094 -18.430 1.00 39.45 174 ASN C N 1
ATOM 10311 C CA . ASN C 1 174 ? -12.542 -6.146 -19.461 1.00 40.37 174 ASN C CA 1
ATOM 10312 C C . ASN C 1 174 ? -11.545 -6.035 -20.639 1.00 40.16 174 ASN C C 1
ATOM 10313 O O . ASN C 1 174 ? -11.811 -5.292 -21.616 1.00 39.58 174 ASN C O 1
ATOM 10318 N N . GLY C 1 175 ? -10.375 -6.676 -20.517 1.00 39.13 175 GLY C N 1
ATOM 10319 C CA . GLY C 1 175 ? -9.368 -6.657 -21.580 1.00 37.81 175 GLY C CA 1
ATOM 10320 C C . GLY C 1 175 ? -9.880 -7.280 -22.904 1.00 36.89 175 GLY C C 1
ATOM 10321 O O . GLY C 1 175 ? -10.903 -8.024 -22.969 1.00 36.03 175 GLY C O 1
ATOM 10322 N N . SER C 1 176 ? -9.204 -6.923 -23.984 1.00 36.63 176 SER C N 1
ATOM 10323 C CA . SER C 1 176 ? -9.608 -7.405 -25.328 1.00 35.56 176 SER C CA 1
ATOM 10324 C C . SER C 1 176 ? -8.603 -8.469 -25.759 1.00 34.72 176 SER C C 1
ATOM 10325 O O . SER C 1 176 ? -7.608 -8.772 -25.028 1.00 35.74 176 SER C O 1
ATOM 10328 N N . PHE C 1 177 ? -8.860 -9.056 -26.915 1.00 32.70 177 PHE C N 1
ATOM 10329 C CA . PHE C 1 177 ? -8.112 -10.179 -27.371 1.00 30.79 177 PHE C CA 1
ATOM 10330 C C . PHE C 1 177 ? -8.446 -10.528 -28.796 1.00 29.90 177 PHE C C 1
ATOM 10331 O O . PHE C 1 177 ? -9.580 -10.432 -29.231 1.00 28.70 177 PHE C O 1
ATOM 10339 N N . VAL C 1 178 ? -7.485 -11.067 -29.508 1.00 29.50 178 VAL C N 1
ATOM 10340 C CA . VAL C 1 178 ? -7.817 -11.622 -30.820 1.00 29.40 178 VAL C CA 1
ATOM 10341 C C . VAL C 1 178 ? -8.613 -12.896 -30.640 1.00 29.83 178 VAL C C 1
ATOM 10342 O O . VAL C 1 178 ? -8.245 -13.796 -29.850 1.00 31.80 178 VAL C O 1
ATOM 10346 N N . ARG C 1 179 ? -9.724 -12.998 -31.358 1.00 29.07 179 ARG C N 1
ATOM 10347 C CA . ARG C 1 179 ? -10.483 -14.231 -31.303 1.00 26.83 179 ARG C CA 1
ATOM 10348 C C . ARG C 1 179 ? -10.277 -15.188 -32.500 1.00 26.40 179 ARG C C 1
ATOM 10349 O O . ARG C 1 179 ? -10.456 -14.831 -33.693 1.00 24.76 179 ARG C O 1
ATOM 10357 N N . CYS C 1 180 ? -9.918 -16.423 -32.116 1.00 24.79 180 CYS C N 1
ATOM 10358 C CA . CYS C 1 180 ? -9.551 -17.479 -32.998 1.00 23.25 180 CYS C CA 1
ATOM 10359 C C . CYS C 1 180 ? -10.543 -18.613 -32.895 1.00 23.55 180 CYS C C 1
ATOM 10360 O O . CYS C 1 180 ? -10.906 -19.067 -31.795 1.00 22.48 180 CYS C O 1
ATOM 10363 N N . LEU C 1 181 ? -11.014 -19.068 -34.060 1.00 23.04 181 LEU C N 1
ATOM 10364 C CA . LEU C 1 181 ? -11.967 -20.168 -34.133 1.00 21.67 181 LEU C CA 1
ATOM 10365 C C . LEU C 1 181 ? -11.264 -21.291 -34.866 1.00 21.76 181 LEU C C 1
ATOM 10366 O O . LEU C 1 181 ? -10.586 -21.021 -35.855 1.00 22.72 181 LEU C O 1
ATOM 10371 N N . HIS C 1 182 ? -11.384 -22.546 -34.443 1.00 21.73 182 HIS C N 1
ATOM 10372 C CA . HIS C 1 182 ? -10.682 -23.611 -35.215 1.00 20.14 182 HIS C CA 1
ATOM 10373 C C . HIS C 1 182 ? -11.422 -24.848 -35.044 1.00 21.23 182 HIS C C 1
ATOM 10374 O O . HIS C 1 182 ? -11.692 -25.253 -33.898 1.00 23.38 182 HIS C O 1
ATOM 10381 N N . SER C 1 183 ? -11.704 -25.502 -36.147 1.00 21.59 183 SER C N 1
ATOM 10382 C CA . SER C 1 183 ? -12.202 -26.855 -36.077 1.00 23.95 183 SER C CA 1
ATOM 10383 C C . SER C 1 183 ? -11.468 -27.818 -37.097 1.00 24.36 183 SER C C 1
ATOM 10384 O O . SER C 1 183 ? -11.192 -27.471 -38.258 1.00 26.61 183 SER C O 1
ATOM 10387 N N . VAL C 1 184 ? -11.131 -29.025 -36.718 1.00 24.82 184 VAL C N 1
ATOM 10388 C CA . VAL C 1 184 ? -10.478 -29.863 -37.727 1.00 23.72 184 VAL C CA 1
ATOM 10389 C C . VAL C 1 184 ? -11.519 -30.369 -38.761 1.00 25.21 184 VAL C C 1
ATOM 10390 O O . VAL C 1 184 ? -11.105 -31.000 -39.723 1.00 26.01 184 VAL C O 1
ATOM 10394 N N . GLY C 1 185 ? -12.833 -30.108 -38.539 1.00 24.72 185 GLY C N 1
ATOM 10395 C CA . GLY C 1 185 ? -13.944 -30.447 -39.461 1.00 24.33 185 GLY C CA 1
ATOM 10396 C C . GLY C 1 185 ? -14.191 -31.945 -39.616 1.00 26.62 185 GLY C C 1
ATOM 10397 O O . GLY C 1 185 ? -14.238 -32.494 -40.734 1.00 27.13 185 GLY C O 1
ATOM 10398 N N . ALA C 1 186 ? -14.297 -32.645 -38.498 1.00 27.73 186 ALA C N 1
ATOM 10399 C CA . ALA C 1 186 ? -14.472 -34.070 -38.498 1.00 29.71 186 ALA C CA 1
ATOM 10400 C C . ALA C 1 186 ? -15.423 -34.440 -37.330 1.00 31.25 186 ALA C C 1
ATOM 10401 O O . ALA C 1 186 ? -15.057 -35.271 -36.450 1.00 30.95 186 ALA C O 1
ATOM 10403 N N . PRO C 1 187 ? -16.680 -33.886 -37.349 1.00 33.16 187 PRO C N 1
ATOM 10404 C CA . PRO C 1 187 ? -17.676 -34.212 -36.278 1.00 33.82 187 PRO C CA 1
ATOM 10405 C C . PRO C 1 187 ? -17.790 -35.761 -36.205 1.00 36.00 187 PRO C C 1
ATOM 10406 O O . PRO C 1 187 ? -17.613 -36.414 -37.246 1.00 35.87 187 PRO C O 1
ATOM 10410 N N . LEU C 1 188 ? -18.096 -36.314 -35.023 1.00 37.28 188 LEU C N 1
ATOM 10411 C CA . LEU C 1 188 ? -18.394 -37.743 -34.854 1.00 39.16 188 LEU C CA 1
ATOM 10412 C C . LEU C 1 188 ? -19.917 -37.957 -34.570 1.00 40.66 188 LEU C C 1
ATOM 10413 O O . LEU C 1 188 ? -20.566 -37.093 -34.029 1.00 40.82 188 LEU C O 1
ATOM 10418 N N . GLU C 1 189 ? -20.481 -39.087 -35.013 1.00 43.45 189 GLU C N 1
ATOM 10419 C CA . GLU C 1 189 ? -21.865 -39.533 -34.686 1.00 44.62 189 GLU C CA 1
ATOM 10420 C C . GLU C 1 189 ? -21.740 -40.433 -33.409 1.00 45.87 189 GLU C C 1
ATOM 10421 O O . GLU C 1 189 ? -20.644 -40.936 -33.107 1.00 46.32 189 GLU C O 1
ATOM 10427 N N . PRO C 1 190 ? -22.808 -40.587 -32.619 1.00 45.98 190 PRO C N 1
ATOM 10428 C CA . PRO C 1 190 ? -22.639 -41.438 -31.431 1.00 46.75 190 PRO C CA 1
ATOM 10429 C C . PRO C 1 190 ? -22.208 -42.923 -31.679 1.00 47.49 190 PRO C C 1
ATOM 10430 O O . PRO C 1 190 ? -22.642 -43.570 -32.626 1.00 47.60 190 PRO C O 1
ATOM 10434 N N . GLY C 1 191 ? -21.341 -43.437 -30.806 1.00 48.62 191 GLY C N 1
ATOM 10435 C CA . GLY C 1 191 ? -20.703 -44.724 -31.004 1.00 48.40 191 GLY C CA 1
ATOM 10436 C C . GLY C 1 191 ? -19.921 -44.760 -32.300 1.00 48.57 191 GLY C C 1
ATOM 10437 O O . GLY C 1 191 ? -19.799 -45.818 -32.885 1.00 50.72 191 GLY C O 1
ATOM 10438 N N . GLN C 1 192 ? -19.402 -43.629 -32.769 1.00 47.26 192 GLN C N 1
ATOM 10439 C CA . GLN C 1 192 ? -18.555 -43.599 -33.975 1.00 46.52 192 GLN C CA 1
ATOM 10440 C C . GLN C 1 192 ? -17.022 -43.400 -33.678 1.00 46.10 192 GLN C C 1
ATOM 10441 O O . GLN C 1 192 ? -16.594 -42.429 -33.057 1.00 44.34 192 GLN C O 1
ATOM 10447 N N . GLU C 1 193 ? -16.257 -44.398 -34.119 1.00 46.07 193 GLU C N 1
ATOM 10448 C CA . GLU C 1 193 ? -14.818 -44.549 -33.995 1.00 45.82 193 GLU C CA 1
ATOM 10449 C C . GLU C 1 193 ? -14.078 -43.477 -34.782 1.00 45.31 193 GLU C C 1
ATOM 10450 O O . GLU C 1 193 ? -14.517 -43.019 -35.842 1.00 44.98 193 GLU C O 1
ATOM 10456 N N . ASP C 1 194 ? -12.956 -43.027 -34.252 1.00 44.05 194 ASP C N 1
ATOM 10457 C CA . ASP C 1 194 ? -12.413 -41.795 -34.801 1.00 42.16 194 ASP C CA 1
ATOM 10458 C C . ASP C 1 194 ? -11.154 -42.125 -35.573 1.00 40.04 194 ASP C C 1
ATOM 10459 O O . ASP C 1 194 ? -10.773 -43.244 -35.540 1.00 40.17 194 ASP C O 1
ATOM 10464 N N . VAL C 1 195 ? -10.496 -41.170 -36.231 1.00 39.01 195 VAL C N 1
ATOM 10465 C CA . VAL C 1 195 ? -9.152 -41.433 -36.821 1.00 37.32 195 VAL C CA 1
ATOM 10466 C C . VAL C 1 195 ? -7.949 -40.849 -36.021 1.00 35.33 195 VAL C C 1
ATOM 10467 O O . VAL C 1 195 ? -8.086 -39.920 -35.270 1.00 33.79 195 VAL C O 1
ATOM 10471 N N . ALA C 1 196 ? -6.778 -41.448 -36.150 1.00 34.98 196 ALA C N 1
ATOM 10472 C CA . ALA C 1 196 ? -5.527 -40.817 -35.646 1.00 33.41 196 ALA C CA 1
ATOM 10473 C C . ALA C 1 196 ? -5.462 -39.261 -35.862 1.00 32.47 196 ALA C C 1
ATOM 10474 O O . ALA C 1 196 ? -5.384 -38.499 -34.874 1.00 31.50 196 ALA C O 1
ATOM 10476 N N . TRP C 1 197 ? -5.559 -38.811 -37.116 1.00 30.44 197 TRP C N 1
ATOM 10477 C CA . TRP C 1 197 ? -5.347 -37.408 -37.491 1.00 29.63 197 TRP C CA 1
ATOM 10478 C C . TRP C 1 197 ? -6.657 -36.839 -38.089 1.00 29.99 197 TRP C C 1
ATOM 10479 O O . TRP C 1 197 ? -6.799 -36.822 -39.274 1.00 29.97 197 TRP C O 1
ATOM 10490 N N . PRO C 1 198 ? -7.636 -36.339 -37.284 1.00 31.13 198 PRO C N 1
ATOM 10491 C CA . PRO C 1 198 ? -8.895 -35.861 -37.997 1.00 30.56 198 PRO C CA 1
ATOM 10492 C C . PRO C 1 198 ? -8.686 -34.586 -38.888 1.00 30.39 198 PRO C C 1
ATOM 10493 O O . PRO C 1 198 ? -7.758 -33.802 -38.650 1.00 29.98 198 PRO C O 1
ATOM 10497 N N . CYS C 1 199 ? -9.520 -34.400 -39.922 1.00 31.20 199 CYS C N 1
ATOM 10498 C CA . CYS C 1 199 ? -9.347 -33.324 -40.976 1.00 30.63 199 CYS C CA 1
ATOM 10499 C C . CYS C 1 199 ? -10.443 -33.280 -42.106 1.00 30.66 199 CYS C C 1
ATOM 10500 O O . CYS C 1 199 ? -11.293 -34.181 -42.193 1.00 31.76 199 CYS C O 1
ATOM 10503 N N . ASN C 1 200 ? -10.451 -32.234 -42.940 1.00 28.82 200 ASN C N 1
ATOM 10504 C CA . ASN C 1 200 ? -11.454 -32.111 -43.966 1.00 28.56 200 ASN C CA 1
ATOM 10505 C C . ASN C 1 200 ? -10.810 -31.852 -45.301 1.00 27.85 200 ASN C C 1
ATOM 10506 O O . ASN C 1 200 ? -9.806 -31.112 -45.356 1.00 28.64 200 ASN C O 1
ATOM 10511 N N . ASP C 1 201 ? -11.392 -32.423 -46.360 1.00 26.75 201 ASP C N 1
ATOM 10512 C CA . ASP C 1 201 ? -11.012 -32.114 -47.768 1.00 28.33 201 ASP C CA 1
ATOM 10513 C C . ASP C 1 201 ? -11.244 -30.607 -48.160 1.00 26.95 201 ASP C C 1
ATOM 10514 O O . ASP C 1 201 ? -10.556 -30.061 -49.063 1.00 26.83 201 ASP C O 1
ATOM 10519 N N . THR C 1 202 ? -12.164 -29.943 -47.449 1.00 26.63 202 THR C N 1
ATOM 10520 C CA . THR C 1 202 ? -12.294 -28.503 -47.485 1.00 25.91 202 THR C CA 1
ATOM 10521 C C . THR C 1 202 ? -11.440 -27.844 -46.398 1.00 26.16 202 THR C C 1
ATOM 10522 O O . THR C 1 202 ? -11.595 -28.101 -45.240 1.00 27.58 202 THR C O 1
ATOM 10526 N N . LYS C 1 203 ? -10.519 -26.995 -46.763 1.00 27.03 203 LYS C N 1
ATOM 10527 C CA . LYS C 1 203 ? -9.675 -26.350 -45.788 1.00 28.82 203 LYS C CA 1
ATOM 10528 C C . LYS C 1 203 ? -9.679 -24.860 -46.036 1.00 27.97 203 LYS C C 1
ATOM 10529 O O . LYS C 1 203 ? -9.424 -24.456 -47.121 1.00 30.63 203 LYS C O 1
ATOM 10535 N N . TYR C 1 204 ? -9.962 -24.059 -45.022 1.00 28.16 204 TYR C N 1
ATOM 10536 C CA . TYR C 1 204 ? -9.974 -22.604 -45.052 1.00 27.34 204 TYR C CA 1
ATOM 10537 C C . TYR C 1 204 ? -9.095 -21.954 -43.921 1.00 26.85 204 TYR C C 1
ATOM 10538 O O . TYR C 1 204 ? -9.160 -22.374 -42.788 1.00 27.10 204 TYR C O 1
ATOM 10547 N N . ILE C 1 205 ? -8.309 -20.928 -44.214 1.00 24.83 205 ILE C N 1
ATOM 10548 C CA . ILE C 1 205 ? -7.698 -20.137 -43.146 1.00 24.98 205 ILE C CA 1
ATOM 10549 C C . ILE C 1 205 ? -7.939 -18.670 -43.470 1.00 26.18 205 ILE C C 1
ATOM 10550 O O . ILE C 1 205 ? -7.391 -18.160 -44.456 1.00 26.85 205 ILE C O 1
ATOM 10555 N N . THR C 1 206 ? -8.757 -18.003 -42.634 1.00 26.34 206 THR C N 1
ATOM 10556 C CA . THR C 1 206 ? -9.329 -16.670 -42.930 1.00 24.70 206 THR C CA 1
ATOM 10557 C C . THR C 1 206 ? -9.011 -15.734 -41.791 1.00 24.00 206 THR C C 1
ATOM 10558 O O . THR C 1 206 ? -9.318 -16.018 -40.570 1.00 23.96 206 THR C O 1
ATOM 10562 N N . GLN C 1 207 ? -8.398 -14.629 -42.185 1.00 21.33 207 GLN C N 1
ATOM 10563 C CA . GLN C 1 207 ? -8.086 -13.590 -41.323 1.00 20.26 207 GLN C CA 1
ATOM 10564 C C . GLN C 1 207 ? -9.063 -12.417 -41.620 1.00 21.65 207 GLN C C 1
ATOM 10565 O O . GLN C 1 207 ? -9.335 -12.105 -42.783 1.00 22.15 207 GLN C O 1
ATOM 10571 N N . PHE C 1 208 ? -9.590 -11.778 -40.568 1.00 20.86 208 PHE C N 1
ATOM 10572 C CA . PHE C 1 208 ? -10.508 -10.669 -40.710 1.00 20.52 208 PHE C CA 1
ATOM 10573 C C . PHE C 1 208 ? -9.935 -9.566 -39.905 1.00 20.81 208 PHE C C 1
ATOM 10574 O O . PHE C 1 208 ? -10.245 -9.548 -38.730 1.00 18.15 208 PHE C O 1
ATOM 10582 N N . PRO C 1 209 ? -9.053 -8.694 -40.525 1.00 22.62 209 PRO C N 1
ATOM 10583 C CA . PRO C 1 209 ? -8.274 -7.557 -39.963 1.00 24.15 209 PRO C CA 1
ATOM 10584 C C . PRO C 1 209 ? -9.018 -6.491 -39.114 1.00 27.35 209 PRO C C 1
ATOM 10585 O O . PRO C 1 209 ? -8.456 -5.986 -38.135 1.00 28.40 209 PRO C O 1
ATOM 10589 N N . GLU C 1 210 ? -10.246 -6.151 -39.512 1.00 29.31 210 GLU C N 1
ATOM 10590 C CA . GLU C 1 210 ? -11.004 -5.025 -38.956 1.00 31.37 210 GLU C CA 1
ATOM 10591 C C . GLU C 1 210 ? -11.449 -5.322 -37.488 1.00 31.90 210 GLU C C 1
ATOM 10592 O O . GLU C 1 210 ? -11.328 -4.488 -36.561 1.00 30.45 210 GLU C O 1
ATOM 10598 N N . THR C 1 211 ? -12.001 -6.532 -37.386 1.00 32.36 211 THR C N 1
ATOM 10599 C CA . THR C 1 211 ? -12.521 -7.197 -36.219 1.00 32.84 211 THR C CA 1
ATOM 10600 C C . THR C 1 211 ? -11.464 -8.065 -35.442 1.00 32.89 211 THR C C 1
ATOM 10601 O O . THR C 1 211 ? -11.805 -8.608 -34.371 1.00 31.88 211 THR C O 1
ATOM 10605 N N . LYS C 1 212 ? -10.245 -8.234 -35.986 1.00 32.47 212 LYS C N 1
ATOM 10606 C CA . LYS C 1 212 ? -9.195 -9.090 -35.339 1.00 32.82 212 LYS C CA 1
ATOM 10607 C C . LYS C 1 212 ? -9.683 -10.500 -34.989 1.00 31.33 212 LYS C C 1
ATOM 10608 O O . LYS C 1 212 ? -9.642 -10.902 -33.847 1.00 30.56 212 LYS C O 1
ATOM 10614 N N . GLU C 1 213 ? -10.248 -11.191 -35.966 1.00 30.34 213 GLU C N 1
ATOM 10615 C CA . GLU C 1 213 ? -10.635 -12.559 -35.806 1.00 28.99 213 GLU C CA 1
ATOM 10616 C C . GLU C 1 213 ? -9.750 -13.387 -36.773 1.00 28.26 213 GLU C C 1
ATOM 10617 O O . GLU C 1 213 ? -9.243 -12.834 -37.741 1.00 26.38 213 GLU C O 1
ATOM 10623 N N . ILE C 1 214 ? -9.556 -14.677 -36.444 1.00 27.24 214 ILE C N 1
ATOM 10624 C CA . ILE C 1 214 ? -8.856 -15.639 -37.255 1.00 24.89 214 ILE C CA 1
ATOM 10625 C C . ILE C 1 214 ? -9.671 -16.895 -37.223 1.00 24.49 214 ILE C C 1
ATOM 10626 O O . ILE C 1 214 ? -9.867 -17.437 -36.167 1.00 24.11 214 ILE C O 1
ATOM 10631 N N . TRP C 1 215 ? -10.145 -17.386 -38.372 1.00 24.00 215 TRP C N 1
ATOM 10632 C CA . TRP C 1 215 ? -10.997 -18.586 -38.380 1.00 23.10 215 TRP C CA 1
ATOM 10633 C C . TRP C 1 215 ? -10.428 -19.572 -39.385 1.00 23.08 215 TRP C C 1
ATOM 10634 O O . TRP C 1 215 ? -10.338 -19.268 -40.624 1.00 22.65 215 TRP C O 1
ATOM 10645 N N . SER C 1 216 ? -10.074 -20.741 -38.850 1.00 20.33 216 SER C N 1
ATOM 10646 C CA . SER C 1 216 ? -9.560 -21.852 -39.567 1.00 18.92 216 SER C CA 1
ATOM 10647 C C . SER C 1 216 ? -10.497 -23.038 -39.591 1.00 17.98 216 SER C C 1
ATOM 10648 O O . SER C 1 216 ? -11.298 -23.252 -38.692 1.00 18.54 216 SER C O 1
ATOM 10651 N N . TYR C 1 217 ? -10.383 -23.843 -40.616 1.00 19.05 217 TYR C N 1
ATOM 10652 C CA . TYR C 1 217 ? -11.233 -25.025 -40.807 1.00 21.56 217 TYR C CA 1
ATOM 10653 C C . TYR C 1 217 ? -10.528 -26.159 -41.632 1.00 23.31 217 TYR C C 1
ATOM 10654 O O . TYR C 1 217 ? -9.877 -25.905 -42.657 1.00 22.43 217 TYR C O 1
ATOM 10663 N N . GLY C 1 218 ? -10.603 -27.389 -41.107 1.00 24.02 218 GLY C N 1
ATOM 10664 C CA . GLY C 1 218 ? -10.287 -28.596 -41.902 1.00 25.23 218 GLY C CA 1
ATOM 10665 C C . GLY C 1 218 ? -8.864 -29.094 -41.814 1.00 25.50 218 GLY C C 1
ATOM 10666 O O . GLY C 1 218 ? -8.497 -30.163 -42.341 1.00 23.91 218 GLY C O 1
ATOM 10667 N N . SER C 1 219 ? -8.066 -28.306 -41.109 1.00 27.79 219 SER C N 1
ATOM 10668 C CA . SER C 1 219 ? -6.622 -28.585 -40.993 1.00 29.45 219 SER C CA 1
ATOM 10669 C C . SER C 1 219 ? -6.119 -28.654 -39.559 1.00 29.84 219 SER C C 1
ATOM 10670 O O . SER C 1 219 ? -6.243 -27.684 -38.813 1.00 31.62 219 SER C O 1
ATOM 10673 N N . GLY C 1 220 ? -5.605 -29.811 -39.165 1.00 29.18 220 GLY C N 1
ATOM 10674 C CA . GLY C 1 220 ? -4.877 -29.950 -37.895 1.00 29.78 220 GLY C CA 1
ATOM 10675 C C . GLY C 1 220 ? -3.370 -29.697 -37.924 1.00 30.14 220 GLY C C 1
ATOM 10676 O O . GLY C 1 220 ? -2.682 -29.889 -36.935 1.00 30.23 220 GLY C O 1
ATOM 10677 N N . TYR C 1 221 ? -2.858 -29.191 -39.032 1.00 30.47 221 TYR C N 1
ATOM 10678 C CA . TYR C 1 221 ? -1.441 -29.108 -39.236 1.00 30.89 221 TYR C CA 1
ATOM 10679 C C . TYR C 1 221 ? -0.904 -27.707 -38.985 1.00 31.76 221 TYR C C 1
ATOM 10680 O O . TYR C 1 221 ? -1.443 -26.704 -39.541 1.00 32.66 221 TYR C O 1
ATOM 10689 N N . GLY C 1 222 ? 0.170 -27.644 -38.182 1.00 31.06 222 GLY C N 1
ATOM 10690 C CA . GLY C 1 222 ? 1.004 -26.475 -38.008 1.00 31.22 222 GLY C CA 1
ATOM 10691 C C . GLY C 1 222 ? 0.220 -25.194 -38.183 1.00 31.82 222 GLY C C 1
ATOM 10692 O O . GLY C 1 222 ? -0.891 -25.070 -37.649 1.00 30.67 222 GLY C O 1
ATOM 10693 N N . GLY C 1 223 ? 0.752 -24.325 -39.037 1.00 30.72 223 GLY C N 1
ATOM 10694 C CA . GLY C 1 223 ? 0.266 -22.993 -39.235 1.00 32.20 223 GLY C CA 1
ATOM 10695 C C . GLY C 1 223 ? -1.211 -22.835 -39.553 1.00 31.81 223 GLY C C 1
ATOM 10696 O O . GLY C 1 223 ? -1.756 -21.791 -39.310 1.00 32.96 223 GLY C O 1
ATOM 10697 N N . ASN C 1 224 ? -1.891 -23.859 -40.023 1.00 31.12 224 ASN C N 1
ATOM 10698 C CA . ASN C 1 224 ? -3.293 -23.672 -40.296 1.00 31.27 224 ASN C CA 1
ATOM 10699 C C . ASN C 1 224 ? -4.122 -23.741 -39.035 1.00 32.29 224 ASN C C 1
ATOM 10700 O O . ASN C 1 224 ? -5.257 -23.277 -39.015 1.00 33.45 224 ASN C O 1
ATOM 10705 N N . ALA C 1 225 ? -3.537 -24.349 -37.991 1.00 32.22 225 ALA C N 1
ATOM 10706 C CA . ALA C 1 225 ? -4.250 -24.940 -36.833 1.00 30.75 225 ALA C CA 1
ATOM 10707 C C . ALA C 1 225 ? -3.733 -24.216 -35.582 1.00 29.51 225 ALA C C 1
ATOM 10708 O O . ALA C 1 225 ? -4.497 -23.734 -34.799 1.00 30.31 225 ALA C O 1
ATOM 10710 N N . ILE C 1 226 ? -2.423 -24.060 -35.465 1.00 29.21 226 ILE C N 1
ATOM 10711 C CA . ILE C 1 226 ? -1.762 -23.200 -34.484 1.00 27.44 226 ILE C CA 1
ATOM 10712 C C . ILE C 1 226 ? -1.865 -21.720 -34.955 1.00 29.08 226 ILE C C 1
ATOM 10713 O O . ILE C 1 226 ? -0.944 -21.094 -35.483 1.00 30.42 226 ILE C O 1
ATOM 10718 N N . LEU C 1 227 ? -3.018 -21.143 -34.729 1.00 29.55 227 LEU C N 1
ATOM 10719 C CA . LEU C 1 227 ? -3.343 -19.831 -35.254 1.00 27.97 227 LEU C CA 1
ATOM 10720 C C . LEU C 1 227 ? -2.479 -18.731 -34.676 1.00 28.66 227 LEU C C 1
ATOM 10721 O O . LEU C 1 227 ? -2.434 -17.624 -35.254 1.00 30.38 227 LEU C O 1
ATOM 10726 N N . ALA C 1 228 ? -1.765 -19.026 -33.598 1.00 27.06 228 ALA C N 1
ATOM 10727 C CA . ALA C 1 228 ? -0.726 -18.115 -33.003 1.00 26.78 228 ALA C CA 1
ATOM 10728 C C . ALA C 1 228 ? 0.521 -17.867 -33.888 1.00 28.61 228 ALA C C 1
ATOM 10729 O O . ALA C 1 228 ? 1.028 -16.729 -33.988 1.00 27.89 228 ALA C O 1
ATOM 10731 N N . LYS C 1 229 ? 1.009 -18.973 -34.467 1.00 29.08 229 LYS C N 1
ATOM 10732 C CA . LYS C 1 229 ? 2.118 -19.061 -35.399 1.00 30.68 229 LYS C CA 1
ATOM 10733 C C . LYS C 1 229 ? 2.228 -17.942 -36.507 1.00 30.56 229 LYS C C 1
ATOM 10734 O O . LYS C 1 229 ? 3.039 -17.012 -36.463 1.00 33.86 229 LYS C O 1
ATOM 10740 N N . LYS C 1 230 ? 1.474 -18.032 -37.560 1.00 28.93 230 LYS C N 1
ATOM 10741 C CA . LYS C 1 230 ? 1.710 -17.076 -38.632 1.00 28.04 230 LYS C CA 1
ATOM 10742 C C . LYS C 1 230 ? 0.504 -16.124 -38.664 1.00 26.89 230 LYS C C 1
ATOM 10743 O O . LYS C 1 230 ? 0.649 -14.962 -38.886 1.00 27.15 230 LYS C O 1
ATOM 10749 N N . CYS C 1 231 ? -0.671 -16.650 -38.353 1.00 25.72 231 CYS C N 1
ATOM 10750 C CA . CYS C 1 231 ? -1.862 -15.944 -38.602 1.00 26.22 231 CYS C CA 1
ATOM 10751 C C . CYS C 1 231 ? -1.856 -14.804 -37.634 1.00 25.94 231 CYS C C 1
ATOM 10752 O O . CYS C 1 231 ? -2.191 -13.687 -38.019 1.00 27.57 231 CYS C O 1
ATOM 10755 N N . TYR C 1 232 ? -1.462 -15.060 -36.391 1.00 25.30 232 TYR C N 1
ATOM 10756 C CA . TYR C 1 232 ? -1.486 -14.017 -35.387 1.00 24.32 232 TYR C CA 1
ATOM 10757 C C . TYR C 1 232 ? -0.237 -13.241 -35.438 1.00 24.24 232 TYR C C 1
ATOM 10758 O O . TYR C 1 232 ? -0.245 -12.039 -35.710 1.00 27.78 232 TYR C O 1
ATOM 10767 N N . ALA C 1 233 ? 0.863 -13.906 -35.187 1.00 23.26 233 ALA C N 1
ATOM 10768 C CA . ALA C 1 233 ? 2.136 -13.235 -34.963 1.00 21.82 233 ALA C CA 1
ATOM 10769 C C . ALA C 1 233 ? 2.678 -12.481 -36.148 1.00 22.75 233 ALA C C 1
ATOM 10770 O O . ALA C 1 233 ? 3.583 -11.665 -35.982 1.00 24.15 233 ALA C O 1
ATOM 10772 N N . LEU C 1 234 ? 2.157 -12.752 -37.347 1.00 23.53 234 LEU C N 1
ATOM 10773 C CA . LEU C 1 234 ? 2.531 -12.046 -38.564 1.00 24.50 234 LEU C CA 1
ATOM 10774 C C . LEU C 1 234 ? 1.333 -11.375 -39.215 1.00 25.39 234 LEU C C 1
ATOM 10775 O O . LEU C 1 234 ? 1.328 -10.188 -39.378 1.00 27.83 234 LEU C O 1
ATOM 10780 N N . ARG C 1 235 ? 0.263 -12.085 -39.505 1.00 25.91 235 ARG C N 1
ATOM 10781 C CA . ARG C 1 235 ? -0.749 -11.515 -40.410 1.00 25.31 235 ARG C CA 1
ATOM 10782 C C . ARG C 1 235 ? -1.634 -10.524 -39.773 1.00 26.06 235 ARG C C 1
ATOM 10783 O O . ARG C 1 235 ? -1.689 -9.363 -40.248 1.00 26.43 235 ARG C O 1
ATOM 10791 N N . ILE C 1 236 ? -2.282 -10.931 -38.667 1.00 27.07 236 ILE C N 1
ATOM 10792 C CA . ILE C 1 236 ? -2.954 -9.948 -37.819 1.00 27.12 236 ILE C CA 1
ATOM 10793 C C . ILE C 1 236 ? -1.995 -9.000 -37.077 1.00 25.72 236 ILE C C 1
ATOM 10794 O O . ILE C 1 236 ? -2.161 -7.778 -37.191 1.00 27.00 236 ILE C O 1
ATOM 10799 N N . ALA C 1 237 ? -1.033 -9.503 -36.304 1.00 24.14 237 ALA C N 1
ATOM 10800 C CA . ALA C 1 237 ? -0.006 -8.587 -35.752 1.00 22.19 237 ALA C CA 1
ATOM 10801 C C . ALA C 1 237 ? 0.454 -7.482 -36.741 1.00 21.94 237 ALA C C 1
ATOM 10802 O O . ALA C 1 237 ? 0.572 -6.320 -36.353 1.00 22.90 237 ALA C O 1
ATOM 10804 N N . SER C 1 238 ? 0.719 -7.813 -38.017 1.00 20.90 238 SER C N 1
ATOM 10805 C CA . SER C 1 238 ? 1.202 -6.787 -38.929 1.00 21.64 238 SER C CA 1
ATOM 10806 C C . SER C 1 238 ? 0.204 -5.589 -39.066 1.00 21.03 238 SER C C 1
ATOM 10807 O O . SER C 1 238 ? 0.670 -4.460 -39.117 1.00 21.18 238 SER C O 1
ATOM 10810 N N . VAL C 1 239 ? -1.111 -5.864 -39.115 1.00 21.93 239 VAL C N 1
ATOM 10811 C CA . VAL C 1 239 ? -2.206 -4.867 -39.167 1.00 23.39 239 VAL C CA 1
ATOM 10812 C C . VAL C 1 239 ? -2.273 -3.974 -37.898 1.00 25.44 239 VAL C C 1
ATOM 10813 O O . VAL C 1 239 ? -2.413 -2.757 -37.959 1.00 25.24 239 VAL C O 1
ATOM 10817 N N . MET C 1 240 ? -2.128 -4.630 -36.737 1.00 27.88 240 MET C N 1
ATOM 10818 C CA . MET C 1 240 ? -2.022 -3.972 -35.425 1.00 28.10 240 MET C CA 1
ATOM 10819 C C . MET C 1 240 ? -0.787 -3.128 -35.532 1.00 27.81 240 MET C C 1
ATOM 10820 O O . MET C 1 240 ? -0.854 -1.981 -35.202 1.00 31.32 240 MET C O 1
ATOM 10825 N N . ALA C 1 241 ? 0.335 -3.642 -36.016 1.00 27.00 241 ALA C N 1
ATOM 10826 C CA . ALA C 1 241 ? 1.547 -2.785 -36.107 1.00 26.16 241 ALA C CA 1
ATOM 10827 C C . ALA C 1 241 ? 1.365 -1.585 -37.042 1.00 26.27 241 ALA C C 1
ATOM 10828 O O . ALA C 1 241 ? 2.053 -0.543 -36.852 1.00 25.10 241 ALA C O 1
ATOM 10830 N N . ARG C 1 242 ? 0.508 -1.775 -38.077 1.00 25.41 242 ARG C N 1
ATOM 10831 C CA . ARG C 1 242 ? 0.194 -0.695 -39.021 1.00 24.74 242 ARG C CA 1
ATOM 10832 C C . ARG C 1 242 ? -0.721 0.393 -38.324 1.00 25.00 242 ARG C C 1
ATOM 10833 O O . ARG C 1 242 ? -0.412 1.632 -38.409 1.00 24.27 242 ARG C O 1
ATOM 10841 N N . GLU C 1 243 ? -1.798 -0.099 -37.673 1.00 25.35 243 GLU C N 1
ATOM 10842 C CA . GLU C 1 243 ? -2.793 0.720 -36.970 1.00 27.84 243 GLU C CA 1
ATOM 10843 C C . GLU C 1 243 ? -2.179 1.414 -35.770 1.00 27.29 243 GLU C C 1
ATOM 10844 O O . GLU C 1 243 ? -2.524 2.568 -35.449 1.00 28.23 243 GLU C O 1
ATOM 10850 N N . GLU C 1 244 ? -1.216 0.771 -35.131 1.00 27.19 244 GLU C N 1
ATOM 10851 C CA . GLU C 1 244 ? -0.608 1.364 -33.887 1.00 26.71 244 GLU C CA 1
ATOM 10852 C C . GLU C 1 244 ? 0.759 2.019 -33.999 1.00 25.65 244 GLU C C 1
ATOM 10853 O O . GLU C 1 244 ? 1.266 2.529 -33.053 1.00 27.22 244 GLU C O 1
ATOM 10859 N N . GLY C 1 245 ? 1.470 1.918 -35.071 1.00 26.15 245 GLY C N 1
ATOM 10860 C CA . GLY C 1 245 ? 2.799 2.512 -34.998 1.00 27.19 245 GLY C CA 1
ATOM 10861 C C . GLY C 1 245 ? 3.968 1.619 -34.525 1.00 28.29 245 GLY C C 1
ATOM 10862 O O . GLY C 1 245 ? 4.919 2.099 -33.867 1.00 29.48 245 GLY C O 1
ATOM 10863 N N . TRP C 1 246 ? 3.933 0.325 -34.850 1.00 26.32 246 TRP C N 1
ATOM 10864 C CA . TRP C 1 246 ? 5.108 -0.548 -34.614 1.00 24.54 246 TRP C CA 1
ATOM 10865 C C . TRP C 1 246 ? 5.404 -1.444 -35.873 1.00 24.35 246 TRP C C 1
ATOM 10866 O O . TRP C 1 246 ? 4.995 -1.094 -36.978 1.00 25.75 246 TRP C O 1
ATOM 10877 N N . MET C 1 247 ? 6.076 -2.580 -35.724 1.00 24.04 247 MET C N 1
ATOM 10878 C CA . MET C 1 247 ? 6.447 -3.488 -36.858 1.00 23.45 247 MET C CA 1
ATOM 10879 C C . MET C 1 247 ? 6.357 -4.950 -36.384 1.00 22.94 247 MET C C 1
ATOM 10880 O O . MET C 1 247 ? 6.948 -5.251 -35.385 1.00 24.40 247 MET C O 1
ATOM 10885 N N . ALA C 1 248 ? 5.557 -5.812 -37.051 1.00 21.23 248 ALA C N 1
ATOM 10886 C CA . ALA C 1 248 ? 5.581 -7.270 -36.923 1.00 18.63 248 ALA C CA 1
ATOM 10887 C C . ALA C 1 248 ? 6.253 -7.889 -38.173 1.00 20.04 248 ALA C C 1
ATOM 10888 O O . ALA C 1 248 ? 5.872 -7.632 -39.313 1.00 20.97 248 ALA C O 1
ATOM 10890 N N . GLU C 1 249 ? 7.289 -8.683 -37.949 1.00 20.46 249 GLU C N 1
ATOM 10891 C CA . GLU C 1 249 ? 8.216 -9.032 -38.953 1.00 21.77 249 GLU C CA 1
ATOM 10892 C C . GLU C 1 249 ? 8.625 -10.446 -38.885 1.00 22.27 249 GLU C C 1
ATOM 10893 O O . GLU C 1 249 ? 8.418 -11.171 -37.903 1.00 22.36 249 GLU C O 1
ATOM 10899 N N . HIS C 1 250 ? 9.208 -10.863 -39.989 1.00 24.23 250 HIS C N 1
ATOM 10900 C CA . HIS C 1 250 ? 9.640 -12.266 -40.133 1.00 23.24 250 HIS C CA 1
ATOM 10901 C C . HIS C 1 250 ? 11.137 -12.301 -39.883 1.00 23.89 250 HIS C C 1
ATOM 10902 O O . HIS C 1 250 ? 11.956 -12.694 -40.734 1.00 24.85 250 HIS C O 1
ATOM 10909 N N . MET C 1 251 ? 11.487 -11.832 -38.689 1.00 24.01 251 MET C N 1
ATOM 10910 C CA . MET C 1 251 ? 12.867 -11.812 -38.217 1.00 24.87 251 MET C CA 1
ATOM 10911 C C . MET C 1 251 ? 13.273 -12.746 -37.071 1.00 23.84 251 MET C C 1
ATOM 10912 O O . MET C 1 251 ? 12.584 -12.948 -36.100 1.00 23.54 251 MET C O 1
ATOM 10917 N N . LEU C 1 252 ? 14.451 -13.311 -37.245 1.00 24.14 252 LEU C N 1
ATOM 10918 C CA . LEU C 1 252 ? 15.196 -13.901 -36.197 1.00 23.48 252 LEU C CA 1
ATOM 10919 C C . LEU C 1 252 ? 15.826 -12.762 -35.364 1.00 25.25 252 LEU C C 1
ATOM 10920 O O . LEU C 1 252 ? 16.249 -11.666 -35.903 1.00 26.10 252 LEU C O 1
ATOM 10925 N N . ILE C 1 253 ? 15.842 -13.004 -34.032 1.00 24.84 253 ILE C N 1
ATOM 10926 C CA . ILE C 1 253 ? 16.653 -12.192 -33.107 1.00 23.38 253 ILE C CA 1
ATOM 10927 C C . ILE C 1 253 ? 17.738 -13.022 -32.445 1.00 24.39 253 ILE C C 1
ATOM 10928 O O . ILE C 1 253 ? 17.462 -14.052 -31.801 1.00 26.01 253 ILE C O 1
ATOM 10933 N N . LEU C 1 254 ? 18.958 -12.577 -32.701 1.00 24.26 254 LEU C N 1
ATOM 10934 C CA . LEU C 1 254 ? 20.182 -13.191 -32.300 1.00 25.11 254 LEU C CA 1
ATOM 10935 C C . LEU C 1 254 ? 20.923 -12.194 -31.399 1.00 26.38 254 LEU C C 1
ATOM 10936 O O . LEU C 1 254 ? 20.898 -10.985 -31.637 1.00 26.77 254 LEU C O 1
ATOM 10941 N N . LYS C 1 255 ? 21.577 -12.685 -30.363 1.00 26.29 255 LYS C N 1
ATOM 10942 C CA . LYS C 1 255 ? 22.426 -11.812 -29.547 1.00 26.81 255 LYS C CA 1
ATOM 10943 C C . LYS C 1 255 ? 23.887 -12.264 -29.681 1.00 27.64 255 LYS C C 1
ATOM 10944 O O . LYS C 1 255 ? 24.177 -13.417 -29.550 1.00 28.83 255 LYS C O 1
ATOM 10950 N N . LEU C 1 256 ? 24.781 -11.356 -30.019 1.00 29.41 256 LEU C N 1
ATOM 10951 C CA . LEU C 1 256 ? 26.209 -11.642 -30.285 1.00 29.95 256 LEU C CA 1
ATOM 10952 C C . LEU C 1 256 ? 27.002 -10.862 -29.263 1.00 31.18 256 LEU C C 1
ATOM 10953 O O . LEU C 1 256 ? 26.867 -9.596 -29.124 1.00 29.06 256 LEU C O 1
ATOM 10958 N N . ILE C 1 257 ? 27.824 -11.643 -28.559 1.00 31.75 257 ILE C N 1
ATOM 10959 C CA . ILE C 1 257 ? 28.636 -11.162 -27.493 1.00 33.67 257 ILE C CA 1
ATOM 10960 C C . ILE C 1 257 ? 30.100 -11.376 -27.943 1.00 36.55 257 ILE C C 1
ATOM 10961 O O . ILE C 1 257 ? 30.494 -12.493 -28.333 1.00 36.11 257 ILE C O 1
ATOM 10966 N N . ASN C 1 258 ? 30.915 -10.315 -27.882 1.00 39.59 258 ASN C N 1
ATOM 10967 C CA . ASN C 1 258 ? 32.296 -10.358 -28.401 1.00 42.20 258 ASN C CA 1
ATOM 10968 C C . ASN C 1 258 ? 33.282 -10.892 -27.350 1.00 43.10 258 ASN C C 1
ATOM 10969 O O . ASN C 1 258 ? 32.814 -11.216 -26.236 1.00 43.99 258 ASN C O 1
ATOM 10974 N N . PRO C 1 259 ? 34.628 -10.971 -27.656 1.00 43.31 259 PRO C N 1
ATOM 10975 C CA . PRO C 1 259 ? 35.499 -11.413 -26.522 1.00 43.62 259 PRO C CA 1
ATOM 10976 C C . PRO C 1 259 ? 35.443 -10.442 -25.314 1.00 43.98 259 PRO C C 1
ATOM 10977 O O . PRO C 1 259 ? 35.288 -10.893 -24.183 1.00 44.27 259 PRO C O 1
ATOM 10981 N N . GLU C 1 260 ? 35.435 -9.124 -25.575 1.00 44.46 260 GLU C N 1
ATOM 10982 C CA . GLU C 1 260 ? 35.310 -8.059 -24.521 1.00 43.90 260 GLU C CA 1
ATOM 10983 C C . GLU C 1 260 ? 34.034 -8.241 -23.707 1.00 43.65 260 GLU C C 1
ATOM 10984 O O . GLU C 1 260 ? 33.871 -7.646 -22.623 1.00 44.92 260 GLU C O 1
ATOM 10990 N N . GLY C 1 261 ? 33.113 -9.045 -24.240 1.00 41.77 261 GLY C N 1
ATOM 10991 C CA . GLY C 1 261 ? 31.853 -9.290 -23.560 1.00 39.63 261 GLY C CA 1
ATOM 10992 C C . GLY C 1 261 ? 30.749 -8.309 -23.840 1.00 38.28 261 GLY C C 1
ATOM 10993 O O . GLY C 1 261 ? 29.715 -8.362 -23.197 1.00 39.21 261 GLY C O 1
ATOM 10994 N N . LYS C 1 262 ? 30.944 -7.395 -24.787 1.00 37.02 262 LYS C N 1
ATOM 10995 C CA . LYS C 1 262 ? 29.837 -6.459 -25.167 1.00 35.57 262 LYS C CA 1
ATOM 10996 C C . LYS C 1 262 ? 28.677 -7.221 -25.881 1.00 33.52 262 LYS C C 1
ATOM 10997 O O . LYS C 1 262 ? 28.919 -8.111 -26.685 1.00 30.80 262 LYS C O 1
ATOM 11003 N N . ALA C 1 263 ? 27.449 -6.888 -25.541 1.00 31.29 263 ALA C N 1
ATOM 11004 C CA . ALA C 1 263 ? 26.356 -7.496 -26.222 1.00 31.47 263 ALA C CA 1
ATOM 11005 C C . ALA C 1 263 ? 25.818 -6.541 -27.268 1.00 30.72 263 ALA C C 1
ATOM 11006 O O . ALA C 1 263 ? 25.723 -5.294 -27.018 1.00 29.99 263 ALA C O 1
ATOM 11008 N N . TYR C 1 264 ? 25.566 -7.146 -28.436 1.00 30.21 264 TYR C N 1
ATOM 11009 C CA . TYR C 1 264 ? 24.892 -6.619 -29.641 1.00 29.51 264 TYR C CA 1
ATOM 11010 C C . TYR C 1 264 ? 23.745 -7.579 -30.060 1.00 28.73 264 TYR C C 1
ATOM 11011 O O . TYR C 1 264 ? 23.868 -8.768 -29.937 1.00 28.37 264 TYR C O 1
ATOM 11020 N N . HIS C 1 265 ? 22.661 -7.062 -30.616 1.00 28.48 265 HIS C N 1
ATOM 11021 C CA . HIS C 1 265 ? 21.565 -7.858 -31.110 1.00 27.90 265 HIS C CA 1
ATOM 11022 C C . HIS C 1 265 ? 21.304 -7.543 -32.551 1.00 27.91 265 HIS C C 1
ATOM 11023 O O . HIS C 1 265 ? 21.305 -6.374 -32.998 1.00 26.19 265 HIS C O 1
ATOM 11030 N N . ILE C 1 266 ? 21.104 -8.632 -33.278 1.00 26.90 266 ILE C N 1
ATOM 11031 C CA . ILE C 1 266 ? 20.895 -8.607 -34.701 1.00 26.19 266 ILE C CA 1
ATOM 11032 C C . ILE C 1 266 ? 19.552 -9.242 -35.099 1.00 25.56 266 ILE C C 1
ATOM 11033 O O . ILE C 1 266 ? 19.389 -10.442 -34.944 1.00 27.06 266 ILE C O 1
ATOM 11038 N N . ALA C 1 267 ? 18.585 -8.435 -35.561 1.00 24.63 267 ALA C N 1
ATOM 11039 C CA . ALA C 1 267 ? 17.430 -8.929 -36.365 1.00 22.61 267 ALA C CA 1
ATOM 11040 C C . ALA C 1 267 ? 17.857 -9.344 -37.857 1.00 22.43 267 ALA C C 1
ATOM 11041 O O . ALA C 1 267 ? 18.640 -8.626 -38.454 1.00 21.14 267 ALA C O 1
ATOM 11043 N N . ALA C 1 268 ? 17.393 -10.504 -38.399 1.00 20.77 268 ALA C N 1
ATOM 11044 C CA . ALA C 1 268 ? 17.647 -10.892 -39.772 1.00 20.56 268 ALA C CA 1
ATOM 11045 C C . ALA C 1 268 ? 16.384 -11.482 -40.443 1.00 21.63 268 ALA C C 1
ATOM 11046 O O . ALA C 1 268 ? 15.805 -12.372 -39.891 1.00 23.16 268 ALA C O 1
ATOM 11048 N N . ALA C 1 269 ? 16.009 -10.987 -41.646 1.00 21.60 269 ALA C N 1
ATOM 11049 C CA . ALA C 1 269 ? 14.866 -11.479 -42.427 1.00 21.75 269 ALA C CA 1
ATOM 11050 C C . ALA C 1 269 ? 15.360 -12.238 -43.686 1.00 21.00 269 ALA C C 1
ATOM 11051 O O . ALA C 1 269 ? 16.019 -11.678 -44.550 1.00 19.47 269 ALA C O 1
ATOM 11053 N N . PHE C 1 270 ? 15.157 -13.546 -43.631 1.00 21.88 270 PHE C N 1
ATOM 11054 C CA . PHE C 1 270 ? 15.577 -14.565 -44.661 1.00 24.79 270 PHE C CA 1
ATOM 11055 C C . PHE C 1 270 ? 14.316 -15.352 -45.071 1.00 25.11 270 PHE C C 1
ATOM 11056 O O . PHE C 1 270 ? 13.484 -15.634 -44.216 1.00 25.09 270 PHE C O 1
ATOM 11064 N N . PRO C 1 271 ? 14.122 -15.612 -46.357 1.00 29.21 271 PRO C N 1
ATOM 11065 C CA . PRO C 1 271 ? 13.054 -16.592 -46.771 1.00 32.82 271 PRO C CA 1
ATOM 11066 C C . PRO C 1 271 ? 13.377 -17.994 -46.265 1.00 36.00 271 PRO C C 1
ATOM 11067 O O . PRO C 1 271 ? 12.478 -18.720 -45.877 1.00 36.70 271 PRO C O 1
ATOM 11071 N N . SER C 1 272 ? 14.688 -18.305 -46.194 1.00 40.47 272 SER C N 1
ATOM 11072 C CA . SER C 1 272 ? 15.221 -19.678 -46.141 1.00 43.22 272 SER C CA 1
ATOM 11073 C C . SER C 1 272 ? 14.579 -20.395 -44.922 1.00 45.97 272 SER C C 1
ATOM 11074 O O . SER C 1 272 ? 14.436 -19.830 -43.804 1.00 45.26 272 SER C O 1
ATOM 11077 N N . ALA C 1 273 ? 14.031 -21.576 -45.205 1.00 47.94 273 ALA C N 1
ATOM 11078 C CA . ALA C 1 273 ? 13.432 -22.412 -44.170 1.00 48.38 273 ALA C CA 1
ATOM 11079 C C . ALA C 1 273 ? 14.655 -22.914 -43.385 1.00 49.44 273 ALA C C 1
ATOM 11080 O O . ALA C 1 273 ? 15.486 -23.702 -43.948 1.00 50.45 273 ALA C O 1
ATOM 11082 N N . CYS C 1 274 ? 14.827 -22.464 -42.133 1.00 47.92 274 CYS C N 1
ATOM 11083 C CA . CYS C 1 274 ? 16.009 -22.920 -41.399 1.00 46.79 274 CYS C CA 1
ATOM 11084 C C . CYS C 1 274 ? 17.343 -22.335 -41.889 1.00 44.85 274 CYS C C 1
ATOM 11085 O O . CYS C 1 274 ? 18.384 -22.747 -41.399 1.00 44.15 274 CYS C O 1
ATOM 11088 N N . GLY C 1 275 ? 17.297 -21.425 -42.884 1.00 43.55 275 GLY C N 1
ATOM 11089 C CA . GLY C 1 275 ? 18.349 -20.417 -43.143 1.00 39.27 275 GLY C CA 1
ATOM 11090 C C . GLY C 1 275 ? 18.380 -19.597 -41.872 1.00 37.60 275 GLY C C 1
ATOM 11091 O O . GLY C 1 275 ? 19.452 -19.456 -41.243 1.00 37.86 275 GLY C O 1
ATOM 11092 N N . LYS C 1 276 ? 17.204 -19.076 -41.494 1.00 35.18 276 LYS C N 1
ATOM 11093 C CA . LYS C 1 276 ? 16.954 -18.334 -40.238 1.00 34.27 276 LYS C CA 1
ATOM 11094 C C . LYS C 1 276 ? 17.398 -19.079 -38.955 1.00 34.45 276 LYS C C 1
ATOM 11095 O O . LYS C 1 276 ? 18.067 -18.528 -38.052 1.00 35.33 276 LYS C O 1
ATOM 11101 N N . THR C 1 277 ? 16.934 -20.312 -38.834 1.00 32.91 277 THR C N 1
ATOM 11102 C CA . THR C 1 277 ? 17.214 -21.136 -37.688 1.00 31.53 277 THR C CA 1
ATOM 11103 C C . THR C 1 277 ? 18.755 -21.372 -37.508 1.00 30.60 277 THR C C 1
ATOM 11104 O O . THR C 1 277 ? 19.233 -21.349 -36.393 1.00 28.87 277 THR C O 1
ATOM 11108 N N . ASN C 1 278 ? 19.511 -21.597 -38.589 1.00 29.69 278 ASN C N 1
ATOM 11109 C CA . ASN C 1 278 ? 20.935 -21.969 -38.455 1.00 31.92 278 ASN C CA 1
ATOM 11110 C C . ASN C 1 278 ? 21.851 -20.775 -38.130 1.00 32.26 278 ASN C C 1
ATOM 11111 O O . ASN C 1 278 ? 23.028 -20.966 -37.727 1.00 34.20 278 ASN C O 1
ATOM 11116 N N . LEU C 1 279 ? 21.356 -19.573 -38.420 1.00 30.91 279 LEU C N 1
ATOM 11117 C CA . LEU C 1 279 ? 21.931 -18.358 -37.901 1.00 30.32 279 LEU C CA 1
ATOM 11118 C C . LEU C 1 279 ? 21.332 -17.913 -36.537 1.00 30.79 279 LEU C C 1
ATOM 11119 O O . LEU C 1 279 ? 22.070 -17.348 -35.720 1.00 31.14 279 LEU C O 1
ATOM 11124 N N . ALA C 1 280 ? 20.016 -18.121 -36.294 1.00 30.27 280 ALA C N 1
ATOM 11125 C CA . ALA C 1 280 ? 19.380 -17.715 -35.008 1.00 28.75 280 ALA C CA 1
ATOM 11126 C C . ALA C 1 280 ? 20.108 -18.402 -33.878 1.00 28.35 280 ALA C C 1
ATOM 11127 O O . ALA C 1 280 ? 20.396 -17.741 -32.873 1.00 28.06 280 ALA C O 1
ATOM 11129 N N . MET C 1 281 ? 20.501 -19.672 -34.112 1.00 27.47 281 MET C N 1
ATOM 11130 C CA . MET C 1 281 ? 21.189 -20.595 -33.146 1.00 27.68 281 MET C CA 1
ATOM 11131 C C . MET C 1 281 ? 22.662 -20.835 -33.428 1.00 27.36 281 MET C C 1
ATOM 11132 O O . MET C 1 281 ? 23.197 -21.877 -33.047 1.00 28.50 281 MET C O 1
ATOM 11137 N N . ILE C 1 282 ? 23.320 -19.908 -34.135 1.00 26.67 282 ILE C N 1
ATOM 11138 C CA . ILE C 1 282 ? 24.705 -20.063 -34.624 1.00 25.43 282 ILE C CA 1
ATOM 11139 C C . ILE C 1 282 ? 25.702 -20.412 -33.476 1.00 26.39 282 ILE C C 1
ATOM 11140 O O . ILE C 1 282 ? 25.519 -20.012 -32.377 1.00 25.20 282 ILE C O 1
ATOM 11145 N N . THR C 1 283 ? 26.740 -21.191 -33.747 1.00 27.41 283 THR C N 1
ATOM 11146 C CA . THR C 1 283 ? 27.859 -21.236 -32.826 1.00 28.76 283 THR C CA 1
ATOM 11147 C C . THR C 1 283 ? 29.053 -20.573 -33.587 1.00 29.60 283 THR C C 1
ATOM 11148 O O . THR C 1 283 ? 29.462 -21.089 -34.620 1.00 28.55 283 THR C O 1
ATOM 11152 N N . PRO C 1 284 ? 29.552 -19.389 -33.087 1.00 30.50 284 PRO C N 1
ATOM 11153 C CA . PRO C 1 284 ? 30.664 -18.705 -33.710 1.00 31.52 284 PRO C CA 1
ATOM 11154 C C . PRO C 1 284 ? 31.884 -19.562 -33.755 1.00 33.09 284 PRO C C 1
ATOM 11155 O O . PRO C 1 284 ? 32.209 -20.291 -32.818 1.00 34.22 284 PRO C O 1
ATOM 11159 N N . THR C 1 285 ? 32.519 -19.488 -34.894 1.00 34.63 285 THR C N 1
ATOM 11160 C CA . THR C 1 285 ? 33.648 -20.295 -35.219 1.00 36.75 285 THR C CA 1
ATOM 11161 C C . THR C 1 285 ? 34.977 -19.498 -34.991 1.00 37.71 285 THR C C 1
ATOM 11162 O O . THR C 1 285 ? 36.081 -19.985 -35.243 1.00 38.51 285 THR C O 1
ATOM 11166 N N . ILE C 1 286 ? 34.821 -18.288 -34.459 1.00 39.69 286 ILE C N 1
ATOM 11167 C CA . ILE C 1 286 ? 35.881 -17.328 -34.138 1.00 40.92 286 ILE C CA 1
ATOM 11168 C C . ILE C 1 286 ? 35.966 -17.267 -32.633 1.00 41.50 286 ILE C C 1
ATOM 11169 O O . ILE C 1 286 ? 34.908 -17.061 -32.002 1.00 41.00 286 ILE C O 1
ATOM 11174 N N . PRO C 1 287 ? 37.217 -17.437 -32.057 1.00 42.44 287 PRO C N 1
ATOM 11175 C CA . PRO C 1 287 ? 37.506 -17.571 -30.603 1.00 41.73 287 PRO C CA 1
ATOM 11176 C C . PRO C 1 287 ? 37.071 -16.347 -29.880 1.00 41.86 287 PRO C C 1
ATOM 11177 O O . PRO C 1 287 ? 37.347 -15.249 -30.336 1.00 41.92 287 PRO C O 1
ATOM 11181 N N . GLY C 1 288 ? 36.360 -16.533 -28.784 1.00 42.32 288 GLY C N 1
ATOM 11182 C CA . GLY C 1 288 ? 35.867 -15.405 -27.960 1.00 42.82 288 GLY C CA 1
ATOM 11183 C C . GLY C 1 288 ? 34.480 -14.876 -28.316 1.00 42.72 288 GLY C C 1
ATOM 11184 O O . GLY C 1 288 ? 33.901 -13.961 -27.657 1.00 43.31 288 GLY C O 1
ATOM 11185 N N . TRP C 1 289 ? 33.911 -15.424 -29.375 1.00 41.52 289 TRP C N 1
ATOM 11186 C CA . TRP C 1 289 ? 32.602 -14.936 -29.736 1.00 39.20 289 TRP C CA 1
ATOM 11187 C C . TRP C 1 289 ? 31.663 -16.073 -29.310 1.00 37.27 289 TRP C C 1
ATOM 11188 O O . TRP C 1 289 ? 31.984 -17.229 -29.541 1.00 36.50 289 TRP C O 1
ATOM 11199 N N . THR C 1 290 ? 30.582 -15.733 -28.597 1.00 35.19 290 THR C N 1
ATOM 11200 C CA . THR C 1 290 ? 29.499 -16.650 -28.342 1.00 33.22 290 THR C CA 1
ATOM 11201 C C . THR C 1 290 ? 28.220 -15.976 -28.852 1.00 31.67 290 THR C C 1
ATOM 11202 O O . THR C 1 290 ? 28.263 -14.827 -29.193 1.00 31.01 290 THR C O 1
ATOM 11206 N N . ALA C 1 291 ? 27.093 -16.681 -28.901 1.00 30.54 291 ALA C N 1
ATOM 11207 C CA . ALA C 1 291 ? 25.807 -16.097 -29.362 1.00 30.63 291 ALA C CA 1
ATOM 11208 C C . ALA C 1 291 ? 24.622 -16.718 -28.660 1.00 29.92 291 ALA C C 1
ATOM 11209 O O . ALA C 1 291 ? 24.571 -17.904 -28.363 1.00 31.72 291 ALA C O 1
ATOM 11211 N N . GLN C 1 292 ? 23.621 -15.946 -28.381 1.00 28.34 292 GLN C N 1
ATOM 11212 C CA . GLN C 1 292 ? 22.495 -16.569 -27.792 1.00 27.11 292 GLN C CA 1
ATOM 11213 C C . GLN C 1 292 ? 21.310 -16.276 -28.678 1.00 26.36 292 GLN C C 1
ATOM 11214 O O . GLN C 1 292 ? 21.330 -15.257 -29.285 1.00 25.67 292 GLN C O 1
ATOM 11220 N N . VAL C 1 293 ? 20.279 -17.139 -28.700 1.00 26.16 293 VAL C N 1
ATOM 11221 C CA . VAL C 1 293 ? 19.067 -16.913 -29.530 1.00 24.68 293 VAL C CA 1
ATOM 11222 C C . VAL C 1 293 ? 17.928 -16.233 -28.749 1.00 23.49 293 VAL C C 1
ATOM 11223 O O . VAL C 1 293 ? 17.653 -16.647 -27.648 1.00 21.52 293 VAL C O 1
ATOM 11227 N N . VAL C 1 294 ? 17.291 -15.201 -29.330 1.00 21.36 294 VAL C N 1
ATOM 11228 C CA . VAL C 1 294 ? 16.058 -14.656 -28.754 1.00 20.84 294 VAL C CA 1
ATOM 11229 C C . VAL C 1 294 ? 14.806 -15.163 -29.462 1.00 21.62 294 VAL C C 1
ATOM 11230 O O . VAL C 1 294 ? 13.786 -15.346 -28.898 1.00 18.83 294 VAL C O 1
ATOM 11234 N N . GLY C 1 295 ? 14.904 -15.376 -30.766 1.00 23.62 295 GLY C N 1
ATOM 11235 C CA . GLY C 1 295 ? 13.839 -16.073 -31.448 1.00 24.00 295 GLY C CA 1
ATOM 11236 C C . GLY C 1 295 ? 14.408 -16.326 -32.793 1.00 23.36 295 GLY C C 1
ATOM 11237 O O . GLY C 1 295 ? 15.338 -15.629 -33.214 1.00 25.31 295 GLY C O 1
ATOM 11238 N N . ASP C 1 296 ? 13.821 -17.279 -33.491 1.00 23.39 296 ASP C N 1
ATOM 11239 C CA . ASP C 1 296 ? 14.277 -17.643 -34.843 1.00 23.15 296 ASP C CA 1
ATOM 11240 C C . ASP C 1 296 ? 13.255 -17.457 -35.988 1.00 22.47 296 ASP C C 1
ATOM 11241 O O . ASP C 1 296 ? 13.460 -17.947 -37.111 1.00 23.62 296 ASP C O 1
ATOM 11246 N N . ASP C 1 297 ? 12.202 -16.695 -35.747 1.00 21.72 297 ASP C N 1
ATOM 11247 C CA . ASP C 1 297 ? 11.134 -16.701 -36.700 1.00 22.97 297 ASP C CA 1
ATOM 11248 C C . ASP C 1 297 ? 10.393 -15.345 -36.836 1.00 22.16 297 ASP C C 1
ATOM 11249 O O . ASP C 1 297 ? 10.239 -14.762 -37.924 1.00 22.68 297 ASP C O 1
ATOM 11254 N N . ILE C 1 298 ? 9.992 -14.833 -35.717 1.00 21.38 298 ILE C N 1
ATOM 11255 C CA . ILE C 1 298 ? 9.143 -13.659 -35.669 1.00 21.06 298 ILE C CA 1
ATOM 11256 C C . ILE C 1 298 ? 9.676 -12.668 -34.608 1.00 20.82 298 ILE C C 1
ATOM 11257 O O . ILE C 1 298 ? 10.197 -13.118 -33.552 1.00 21.12 298 ILE C O 1
ATOM 11262 N N . ALA C 1 299 ? 9.608 -11.372 -34.976 1.00 18.80 299 ALA C N 1
ATOM 11263 C CA . ALA C 1 299 ? 10.122 -10.235 -34.240 1.00 18.66 299 ALA C CA 1
ATOM 11264 C C . ALA C 1 299 ? 9.142 -9.077 -34.354 1.00 18.86 299 ALA C C 1
ATOM 11265 O O . ALA C 1 299 ? 8.903 -8.627 -35.452 1.00 18.74 299 ALA C O 1
ATOM 11267 N N . TRP C 1 300 ? 8.591 -8.636 -33.217 1.00 18.61 300 TRP C N 1
ATOM 11268 C CA . TRP C 1 300 ? 7.762 -7.450 -33.061 1.00 19.80 300 TRP C CA 1
ATOM 11269 C C . TRP C 1 300 ? 8.688 -6.364 -32.563 1.00 21.17 300 TRP C C 1
ATOM 11270 O O . TRP C 1 300 ? 9.361 -6.572 -31.543 1.00 23.13 300 TRP C O 1
ATOM 11281 N N . LEU C 1 301 ? 8.760 -5.244 -33.277 1.00 20.84 301 LEU C N 1
ATOM 11282 C CA . LEU C 1 301 ? 9.675 -4.129 -32.942 1.00 21.77 301 LEU C CA 1
ATOM 11283 C C . LEU C 1 301 ? 8.879 -2.815 -32.796 1.00 23.79 301 LEU C C 1
ATOM 11284 O O . LEU C 1 301 ? 7.827 -2.643 -33.429 1.00 24.09 301 LEU C O 1
ATOM 11289 N N . LYS C 1 302 ? 9.312 -1.987 -31.848 1.00 25.99 302 LYS C N 1
ATOM 11290 C CA . LYS C 1 302 ? 8.855 -0.601 -31.685 1.00 28.53 302 LYS C CA 1
ATOM 11291 C C . LYS C 1 302 ? 9.966 0.396 -31.284 1.00 29.73 302 LYS C C 1
ATOM 11292 O O . LYS C 1 302 ? 11.101 0.064 -30.899 1.00 31.03 302 LYS C O 1
ATOM 11298 N N . LEU C 1 303 ? 9.655 1.637 -31.492 1.00 31.86 303 LEU C N 1
ATOM 11299 C CA . LEU C 1 303 ? 10.607 2.662 -31.261 1.00 33.91 303 LEU C CA 1
ATOM 11300 C C . LEU C 1 303 ? 10.525 3.065 -29.768 1.00 35.73 303 LEU C C 1
ATOM 11301 O O . LEU C 1 303 ? 9.552 3.644 -29.324 1.00 36.59 303 LEU C O 1
ATOM 11306 N N . ARG C 1 304 ? 11.520 2.688 -28.977 1.00 36.99 304 ARG C N 1
ATOM 11307 C CA . ARG C 1 304 ? 11.713 3.277 -27.636 1.00 38.52 304 ARG C CA 1
ATOM 11308 C C . ARG C 1 304 ? 12.525 4.593 -27.917 1.00 38.88 304 ARG C C 1
ATOM 11309 O O . ARG C 1 304 ? 13.216 4.689 -28.936 1.00 36.68 304 ARG C O 1
ATOM 11317 N N . GLU C 1 305 ? 12.496 5.603 -27.076 1.00 40.89 305 GLU C N 1
ATOM 11318 C CA . GLU C 1 305 ? 13.462 6.638 -27.450 1.00 43.57 305 GLU C CA 1
ATOM 11319 C C . GLU C 1 305 ? 14.818 6.449 -26.795 1.00 43.16 305 GLU C C 1
ATOM 11320 O O . GLU C 1 305 ? 15.041 6.984 -25.739 1.00 44.53 305 GLU C O 1
ATOM 11326 N N . ASP C 1 306 ? 15.565 5.487 -27.363 1.00 42.29 306 ASP C N 1
ATOM 11327 C CA . ASP C 1 306 ? 16.998 5.481 -27.632 1.00 39.85 306 ASP C CA 1
ATOM 11328 C C . ASP C 1 306 ? 17.321 4.385 -28.715 1.00 38.28 306 ASP C C 1
ATOM 11329 O O . ASP C 1 306 ? 18.505 4.028 -28.914 1.00 38.03 306 ASP C O 1
ATOM 11334 N N . GLY C 1 307 ? 16.273 3.868 -29.401 1.00 35.33 307 GLY C N 1
ATOM 11335 C CA . GLY C 1 307 ? 16.440 2.879 -30.440 1.00 32.99 307 GLY C CA 1
ATOM 11336 C C . GLY C 1 307 ? 15.237 2.036 -30.862 1.00 32.14 307 GLY C C 1
ATOM 11337 O O . GLY C 1 307 ? 14.138 2.257 -30.434 1.00 32.33 307 GLY C O 1
ATOM 11338 N N . LEU C 1 308 ? 15.449 1.124 -31.810 1.00 31.19 308 LEU C N 1
ATOM 11339 C CA . LEU C 1 308 ? 14.413 0.169 -32.200 1.00 28.94 308 LEU C CA 1
ATOM 11340 C C . LEU C 1 308 ? 14.641 -1.059 -31.261 1.00 29.86 308 LEU C C 1
ATOM 11341 O O . LEU C 1 308 ? 15.797 -1.480 -31.101 1.00 30.98 308 LEU C O 1
ATOM 11346 N N . TYR C 1 309 ? 13.580 -1.570 -30.633 1.00 28.06 309 TYR C N 1
ATOM 11347 C CA . TYR C 1 309 ? 13.638 -2.724 -29.739 1.00 28.11 309 TYR C CA 1
ATOM 11348 C C . TYR C 1 309 ? 12.776 -3.801 -30.330 1.00 27.49 309 TYR C C 1
ATOM 11349 O O . TYR C 1 309 ? 11.711 -3.472 -30.904 1.00 27.62 309 TYR C O 1
ATOM 11358 N N . ALA C 1 310 ? 13.195 -5.061 -30.164 1.00 26.62 310 ALA C N 1
ATOM 11359 C CA . ALA C 1 310 ? 12.434 -6.216 -30.629 1.00 27.30 310 ALA C CA 1
ATOM 11360 C C . ALA C 1 310 ? 12.051 -7.058 -29.445 1.00 27.54 310 ALA C C 1
ATOM 11361 O O . ALA C 1 310 ? 12.817 -7.193 -28.582 1.00 30.06 310 ALA C O 1
ATOM 11363 N N . VAL C 1 311 ? 10.857 -7.611 -29.419 1.00 27.86 311 VAL C N 1
ATOM 11364 C CA . VAL C 1 311 ? 10.483 -8.789 -28.625 1.00 26.79 311 VAL C CA 1
ATOM 11365 C C . VAL C 1 311 ? 10.130 -9.978 -29.592 1.00 26.78 311 VAL C C 1
ATOM 11366 O O . VAL C 1 311 ? 9.766 -9.790 -30.784 1.00 25.55 311 VAL C O 1
ATOM 11370 N N . ASN C 1 312 ? 10.314 -11.193 -29.091 1.00 25.84 312 ASN C N 1
ATOM 11371 C CA . ASN C 1 312 ? 9.894 -12.405 -29.737 1.00 25.85 312 ASN C CA 1
ATOM 11372 C C . ASN C 1 312 ? 8.482 -12.744 -29.226 1.00 27.07 312 ASN C C 1
ATOM 11373 O O . ASN C 1 312 ? 8.368 -13.068 -28.059 1.00 31.29 312 ASN C O 1
ATOM 11378 N N . PRO C 1 313 ? 7.406 -12.655 -30.034 1.00 25.16 313 PRO C N 1
ATOM 11379 C CA . PRO C 1 313 ? 6.041 -13.009 -29.483 1.00 24.62 313 PRO C CA 1
ATOM 11380 C C . PRO C 1 313 ? 5.825 -14.530 -29.195 1.00 23.61 313 PRO C C 1
ATOM 11381 O O . PRO C 1 313 ? 4.772 -14.985 -28.636 1.00 24.27 313 PRO C O 1
ATOM 11385 N N . GLU C 1 314 ? 6.836 -15.306 -29.551 1.00 20.72 314 GLU C N 1
ATOM 11386 C CA . GLU C 1 314 ? 6.728 -16.749 -29.434 1.00 19.92 314 GLU C CA 1
ATOM 11387 C C . GLU C 1 314 ? 7.488 -17.240 -28.216 1.00 18.11 314 GLU C C 1
ATOM 11388 O O . GLU C 1 314 ? 8.374 -16.519 -27.715 1.00 16.80 314 GLU C O 1
ATOM 11394 N N . ASN C 1 315 ? 7.021 -18.373 -27.709 1.00 18.71 315 ASN C N 1
ATOM 11395 C CA . ASN C 1 315 ? 7.607 -19.072 -26.583 1.00 20.67 315 ASN C CA 1
ATOM 11396 C C . ASN C 1 315 ? 8.336 -20.405 -26.924 1.00 19.91 315 ASN C C 1
ATOM 11397 O O . ASN C 1 315 ? 8.936 -21.037 -26.074 1.00 22.34 315 ASN C O 1
ATOM 11402 N N . GLY C 1 316 ? 8.322 -20.796 -28.167 1.00 19.52 316 GLY C N 1
ATOM 11403 C CA . GLY C 1 316 ? 8.944 -22.022 -28.600 1.00 18.22 316 GLY C CA 1
ATOM 11404 C C . GLY C 1 316 ? 9.466 -21.932 -30.018 1.00 18.08 316 GLY C C 1
ATOM 11405 O O . GLY C 1 316 ? 9.057 -21.049 -30.785 1.00 19.44 316 GLY C O 1
ATOM 11406 N N . PHE C 1 317 ? 10.351 -22.865 -30.343 1.00 17.61 317 PHE C N 1
ATOM 11407 C CA . PHE C 1 317 ? 10.881 -23.208 -31.648 1.00 18.98 317 PHE C CA 1
ATOM 11408 C C . PHE C 1 317 ? 9.996 -24.191 -32.385 1.00 18.67 317 PHE C C 1
ATOM 11409 O O . PHE C 1 317 ? 9.517 -25.119 -31.780 1.00 20.29 317 PHE C O 1
ATOM 11417 N N . PHE C 1 318 ? 9.680 -23.960 -33.655 1.00 20.87 318 PHE C N 1
ATOM 11418 C CA . PHE C 1 318 ? 8.807 -24.863 -34.423 1.00 21.22 318 PHE C CA 1
ATOM 11419 C C . PHE C 1 318 ? 9.535 -25.002 -35.736 1.00 20.80 318 PHE C C 1
ATOM 11420 O O . PHE C 1 318 ? 9.144 -24.461 -36.738 1.00 21.80 318 PHE C O 1
ATOM 11428 N N . GLY C 1 319 ? 10.596 -25.779 -35.731 1.00 19.53 319 GLY C N 1
ATOM 11429 C CA . GLY C 1 319 ? 11.553 -25.720 -36.801 1.00 20.96 319 GLY C CA 1
ATOM 11430 C C . GLY C 1 319 ? 11.449 -26.836 -37.791 1.00 19.69 319 GLY C C 1
ATOM 11431 O O . GLY C 1 319 ? 10.993 -27.874 -37.408 1.00 18.55 319 GLY C O 1
ATOM 11432 N N . VAL C 1 320 ? 11.883 -26.598 -39.049 1.00 20.52 320 VAL C N 1
ATOM 11433 C CA . VAL C 1 320 ? 11.989 -27.719 -40.068 1.00 21.21 320 VAL C CA 1
ATOM 11434 C C . VAL C 1 320 ? 12.999 -28.786 -39.603 1.00 20.77 320 VAL C C 1
ATOM 11435 O O . VAL C 1 320 ? 14.161 -28.475 -39.302 1.00 19.89 320 VAL C O 1
ATOM 11439 N N . ALA C 1 321 ? 12.561 -30.040 -39.514 1.00 20.70 321 ALA C N 1
ATOM 11440 C CA . ALA C 1 321 ? 13.488 -31.028 -39.085 1.00 21.39 321 ALA C CA 1
ATOM 11441 C C . ALA C 1 321 ? 14.600 -31.431 -40.064 1.00 22.54 321 ALA C C 1
ATOM 11442 O O . ALA C 1 321 ? 15.767 -31.345 -39.700 1.00 23.90 321 ALA C O 1
ATOM 11444 N N . PRO C 1 322 ? 14.285 -31.918 -41.307 1.00 23.87 322 PRO C N 1
ATOM 11445 C CA . PRO C 1 322 ? 15.372 -32.253 -42.265 1.00 22.45 322 PRO C CA 1
ATOM 11446 C C . PRO C 1 322 ? 16.564 -31.273 -42.377 1.00 21.99 322 PRO C C 1
ATOM 11447 O O . PRO C 1 322 ? 16.426 -30.040 -42.455 1.00 20.28 322 PRO C O 1
ATOM 11451 N N . GLY C 1 323 ? 17.758 -31.822 -42.445 1.00 22.29 323 GLY C N 1
ATOM 11452 C CA . GLY C 1 323 ? 18.910 -30.973 -42.569 1.00 24.16 323 GLY C CA 1
ATOM 11453 C C . GLY C 1 323 ? 19.553 -30.562 -41.261 1.00 24.83 323 GLY C C 1
ATOM 11454 O O . GLY C 1 323 ? 20.668 -30.134 -41.280 1.00 28.03 323 GLY C O 1
ATOM 11455 N N . THR C 1 324 ? 18.823 -30.664 -40.156 1.00 26.18 324 THR C N 1
ATOM 11456 C CA . THR C 1 324 ? 19.247 -30.447 -38.741 1.00 24.85 324 THR C CA 1
ATOM 11457 C C . THR C 1 324 ? 20.139 -31.582 -38.217 1.00 25.34 324 THR C C 1
ATOM 11458 O O . THR C 1 324 ? 19.793 -32.784 -38.274 1.00 25.32 324 THR C O 1
ATOM 11462 N N . ASN C 1 325 ? 21.304 -31.177 -37.720 1.00 25.00 325 ASN C N 1
ATOM 11463 C CA . ASN C 1 325 ? 22.306 -32.092 -37.327 1.00 25.66 325 ASN C CA 1
ATOM 11464 C C . ASN C 1 325 ? 23.444 -31.411 -36.557 1.00 25.17 325 ASN C C 1
ATOM 11465 O O . ASN C 1 325 ? 23.422 -30.215 -36.434 1.00 26.17 325 ASN C O 1
ATOM 11470 N N . TYR C 1 326 ? 24.386 -32.163 -35.981 1.00 25.28 326 TYR C N 1
ATOM 11471 C CA . TYR C 1 326 ? 25.471 -31.557 -35.133 1.00 26.01 326 TYR C CA 1
ATOM 11472 C C . TYR C 1 326 ? 26.540 -30.755 -35.872 1.00 26.72 326 TYR C C 1
ATOM 11473 O O . TYR C 1 326 ? 27.241 -29.933 -35.295 1.00 27.20 326 TYR C O 1
ATOM 11482 N N . ALA C 1 327 ? 26.651 -30.934 -37.170 1.00 27.73 327 ALA C N 1
ATOM 11483 C CA . ALA C 1 327 ? 27.524 -30.047 -37.932 1.00 28.68 327 ALA C CA 1
ATOM 11484 C C . ALA C 1 327 ? 26.813 -28.702 -38.317 1.00 30.13 327 ALA C C 1
ATOM 11485 O O . ALA C 1 327 ? 27.409 -27.595 -38.371 1.00 30.76 327 ALA C O 1
ATOM 11487 N N . SER C 1 328 ? 25.516 -28.784 -38.594 1.00 30.69 328 SER C N 1
ATOM 11488 C CA . SER C 1 328 ? 24.851 -27.678 -39.233 1.00 31.69 328 SER C CA 1
ATOM 11489 C C . SER C 1 328 ? 24.019 -26.853 -38.236 1.00 31.41 328 SER C C 1
ATOM 11490 O O . SER C 1 328 ? 23.791 -25.647 -38.431 1.00 29.92 328 SER C O 1
ATOM 11493 N N . ASN C 1 329 ? 23.527 -27.524 -37.183 1.00 31.37 329 ASN C N 1
ATOM 11494 C CA . ASN C 1 329 ? 22.857 -26.830 -36.066 1.00 30.69 329 ASN C CA 1
ATOM 11495 C C . ASN C 1 329 ? 23.069 -27.620 -34.726 1.00 30.25 329 ASN C C 1
ATOM 11496 O O . ASN C 1 329 ? 22.198 -28.348 -34.275 1.00 32.19 329 ASN C O 1
ATOM 11501 N N . PRO C 1 330 ? 24.260 -27.541 -34.127 1.00 28.72 330 PRO C N 1
ATOM 11502 C CA . PRO C 1 330 ? 24.337 -28.360 -32.935 1.00 27.37 330 PRO C CA 1
ATOM 11503 C C . PRO C 1 330 ? 23.427 -27.834 -31.788 1.00 25.62 330 PRO C C 1
ATOM 11504 O O . PRO C 1 330 ? 22.919 -28.631 -30.977 1.00 25.30 330 PRO C O 1
ATOM 11508 N N . ILE C 1 331 ? 23.218 -26.506 -31.736 1.00 25.28 331 ILE C N 1
ATOM 11509 C CA . ILE C 1 331 ? 22.324 -25.848 -30.784 1.00 22.87 331 ILE C CA 1
ATOM 11510 C C . ILE C 1 331 ? 20.855 -26.317 -30.864 1.00 23.40 331 ILE C C 1
ATOM 11511 O O . ILE C 1 331 ? 20.241 -26.654 -29.791 1.00 25.25 331 ILE C O 1
ATOM 11516 N N . ALA C 1 332 ? 20.295 -26.435 -32.062 1.00 22.62 332 ALA C N 1
ATOM 11517 C CA . ALA C 1 332 ? 18.987 -27.056 -32.207 1.00 23.19 332 ALA C CA 1
ATOM 11518 C C . ALA C 1 332 ? 19.005 -28.510 -31.739 1.00 23.29 332 ALA C C 1
ATOM 11519 O O . ALA C 1 332 ? 18.157 -28.917 -31.043 1.00 22.13 332 ALA C O 1
ATOM 11521 N N . MET C 1 333 ? 20.006 -29.305 -32.084 1.00 25.54 333 MET C N 1
ATOM 11522 C CA . MET C 1 333 ? 20.089 -30.730 -31.534 1.00 25.55 333 MET C CA 1
ATOM 11523 C C . MET C 1 333 ? 20.263 -30.794 -30.001 1.00 25.48 333 MET C C 1
ATOM 11524 O O . MET C 1 333 ? 19.636 -31.622 -29.334 1.00 24.88 333 MET C O 1
ATOM 11529 N N . LYS C 1 334 ? 21.161 -29.967 -29.442 1.00 26.49 334 LYS C N 1
ATOM 11530 C CA . LYS C 1 334 ? 21.309 -29.860 -27.943 1.00 27.08 334 LYS C CA 1
ATOM 11531 C C . LYS C 1 334 ? 19.996 -29.373 -27.234 1.00 26.65 334 LYS C C 1
ATOM 11532 O O . LYS C 1 334 ? 19.706 -29.752 -26.083 1.00 29.21 334 LYS C O 1
ATOM 11538 N N . THR C 1 335 ? 19.165 -28.603 -27.920 1.00 25.88 335 THR C N 1
ATOM 11539 C CA . THR C 1 335 ? 17.804 -28.253 -27.385 1.00 24.90 335 THR C CA 1
ATOM 11540 C C . THR C 1 335 ? 16.834 -29.411 -27.349 1.00 24.49 335 THR C C 1
ATOM 11541 O O . THR C 1 335 ? 15.933 -29.500 -26.473 1.00 26.92 335 THR C O 1
ATOM 11545 N N . MET C 1 336 ? 16.951 -30.341 -28.249 1.00 24.52 336 MET C N 1
ATOM 11546 C CA . MET C 1 336 ? 15.938 -31.412 -28.211 1.00 25.40 336 MET C CA 1
ATOM 11547 C C . MET C 1 336 ? 16.393 -32.622 -27.474 1.00 26.04 336 MET C C 1
ATOM 11548 O O . MET C 1 336 ? 15.628 -33.674 -27.423 1.00 27.52 336 MET C O 1
ATOM 11553 N N . GLU C 1 337 ? 17.642 -32.500 -26.979 1.00 25.25 337 GLU C N 1
ATOM 11554 C CA . GLU C 1 337 ? 18.307 -33.484 -26.155 1.00 25.79 337 GLU C CA 1
ATOM 11555 C C . GLU C 1 337 ? 17.625 -33.760 -24.844 1.00 24.32 337 GLU C C 1
ATOM 11556 O O . GLU C 1 337 ? 17.449 -34.922 -24.562 1.00 25.51 337 GLU C O 1
ATOM 11562 N N . PRO C 1 338 ? 17.208 -32.744 -24.048 1.00 22.68 338 PRO C N 1
ATOM 11563 C CA . PRO C 1 338 ? 16.448 -33.120 -22.795 1.00 21.17 338 PRO C CA 1
ATOM 11564 C C . PRO C 1 338 ? 15.120 -33.810 -23.094 1.00 22.21 338 PRO C C 1
ATOM 11565 O O . PRO C 1 338 ? 14.521 -34.444 -22.201 1.00 22.15 338 PRO C O 1
ATOM 11569 N N . GLY C 1 339 ? 14.652 -33.678 -24.346 1.00 21.66 339 GLY C N 1
ATOM 11570 C CA . GLY C 1 339 ? 13.371 -34.222 -24.768 1.00 20.66 339 GLY C CA 1
ATOM 11571 C C . GLY C 1 339 ? 12.374 -33.085 -24.696 1.00 20.63 339 GLY C C 1
ATOM 11572 O O . GLY C 1 339 ? 12.730 -31.905 -24.933 1.00 19.00 339 GLY C O 1
ATOM 11573 N N . ASN C 1 340 ? 11.143 -33.441 -24.329 1.00 19.77 340 ASN C N 1
ATOM 11574 C CA . ASN C 1 340 ? 10.031 -32.504 -24.180 1.00 19.78 340 ASN C CA 1
ATOM 11575 C C . ASN C 1 340 ? 9.644 -31.862 -25.516 1.00 19.37 340 ASN C C 1
ATOM 11576 O O . ASN C 1 340 ? 9.260 -30.738 -25.555 1.00 16.82 340 ASN C O 1
ATOM 11581 N N . THR C 1 341 ? 9.711 -32.642 -26.608 1.00 22.02 341 THR C N 1
ATOM 11582 C CA . THR C 1 341 ? 9.482 -32.157 -27.961 1.00 22.57 341 THR C CA 1
ATOM 11583 C C . THR C 1 341 ? 8.335 -32.910 -28.674 1.00 22.65 341 THR C C 1
ATOM 11584 O O . THR C 1 341 ? 8.183 -34.092 -28.529 1.00 24.50 341 THR C O 1
ATOM 11588 N N . LEU C 1 342 ? 7.467 -32.168 -29.360 1.00 22.34 342 LEU C N 1
ATOM 11589 C CA . LEU C 1 342 ? 6.510 -32.718 -30.255 1.00 22.53 342 LEU C CA 1
ATOM 11590 C C . LEU C 1 342 ? 7.157 -32.793 -31.633 1.00 21.66 342 LEU C C 1
ATOM 11591 O O . LEU C 1 342 ? 7.399 -31.749 -32.172 1.00 21.35 342 LEU C O 1
ATOM 11596 N N . PHE C 1 343 ? 7.427 -33.981 -32.205 1.00 20.36 343 PHE C N 1
ATOM 11597 C CA . PHE C 1 343 ? 7.852 -34.094 -33.615 1.00 18.54 343 PHE C CA 1
ATOM 11598 C C . PHE C 1 343 ? 6.658 -34.474 -34.448 1.00 19.52 343 PHE C C 1
ATOM 11599 O O . PHE C 1 343 ? 5.774 -35.180 -33.925 1.00 19.13 343 PHE C O 1
ATOM 11607 N N . THR C 1 344 ? 6.579 -33.934 -35.696 1.00 18.75 344 THR C N 1
ATOM 11608 C CA . THR C 1 344 ? 5.407 -34.152 -36.605 1.00 19.30 344 THR C CA 1
ATOM 11609 C C . THR C 1 344 ? 5.911 -34.575 -37.953 1.00 19.25 344 THR C C 1
ATOM 11610 O O . THR C 1 344 ? 6.685 -33.828 -38.521 1.00 21.33 344 THR C O 1
ATOM 11614 N N . ASN C 1 345 ? 5.480 -35.739 -38.446 1.00 18.69 345 ASN C N 1
ATOM 11615 C CA . ASN C 1 345 ? 5.843 -36.254 -39.781 1.00 19.38 345 ASN C CA 1
ATOM 11616 C C . ASN C 1 345 ? 7.370 -36.416 -40.023 1.00 19.67 345 ASN C C 1
ATOM 11617 O O . ASN C 1 345 ? 7.844 -36.385 -41.181 1.00 18.81 345 ASN C O 1
ATOM 11622 N N . VAL C 1 346 ? 8.117 -36.682 -38.942 1.00 19.93 346 VAL C N 1
ATOM 11623 C CA . VAL C 1 346 ? 9.516 -37.226 -39.020 1.00 19.17 346 VAL C CA 1
ATOM 11624 C C . VAL C 1 346 ? 9.553 -38.811 -39.054 1.00 21.14 346 VAL C C 1
ATOM 11625 O O . VAL C 1 346 ? 8.486 -39.481 -38.858 1.00 22.32 346 VAL C O 1
ATOM 11629 N N . ALA C 1 347 ? 10.706 -39.455 -39.268 1.00 20.68 347 ALA C N 1
ATOM 11630 C CA . ALA C 1 347 ? 10.654 -40.914 -39.250 1.00 21.98 347 ALA C CA 1
ATOM 11631 C C . ALA C 1 347 ? 10.752 -41.505 -37.835 1.00 23.91 347 ALA C C 1
ATOM 11632 O O . ALA C 1 347 ? 11.113 -40.794 -36.906 1.00 24.22 347 ALA C O 1
ATOM 11634 N N . LEU C 1 348 ? 10.487 -42.811 -37.703 1.00 25.81 348 LEU C N 1
ATOM 11635 C CA . LEU C 1 348 ? 10.689 -43.602 -36.455 1.00 27.78 348 LEU C CA 1
ATOM 11636 C C . LEU C 1 348 ? 11.746 -44.743 -36.578 1.00 28.40 348 LEU C C 1
ATOM 11637 O O . LEU C 1 348 ? 11.605 -45.597 -37.423 1.00 28.27 348 LEU C O 1
ATOM 11642 N N . THR C 1 349 ? 12.744 -44.788 -35.698 1.00 29.77 349 THR C N 1
ATOM 11643 C CA . THR C 1 349 ? 13.713 -45.914 -35.661 1.00 30.68 349 THR C CA 1
ATOM 11644 C C . THR C 1 349 ? 13.243 -47.110 -34.786 1.00 32.80 349 THR C C 1
ATOM 11645 O O . THR C 1 349 ? 12.358 -46.963 -33.932 1.00 33.20 349 THR C O 1
ATOM 11649 N N . ASP C 1 350 ? 13.888 -48.264 -34.980 1.00 33.87 350 ASP C N 1
ATOM 11650 C CA . ASP C 1 350 ? 13.600 -49.494 -34.271 1.00 35.42 350 ASP C CA 1
ATOM 11651 C C . ASP C 1 350 ? 13.823 -49.310 -32.735 1.00 36.36 350 ASP C C 1
ATOM 11652 O O . ASP C 1 350 ? 13.067 -49.900 -31.980 1.00 37.13 350 ASP C O 1
ATOM 11657 N N . ASP C 1 351 ? 14.839 -48.541 -32.298 1.00 36.71 351 ASP C N 1
ATOM 11658 C CA . ASP C 1 351 ? 14.922 -47.922 -30.909 1.00 37.42 351 ASP C CA 1
ATOM 11659 C C . ASP C 1 351 ? 13.765 -46.995 -30.385 1.00 37.15 351 ASP C C 1
ATOM 11660 O O . ASP C 1 351 ? 13.848 -46.477 -29.266 1.00 35.44 351 ASP C O 1
ATOM 11665 N N . GLY C 1 352 ? 12.699 -46.771 -31.177 1.00 36.12 352 GLY C N 1
ATOM 11666 C CA . GLY C 1 352 ? 11.663 -45.812 -30.781 1.00 34.25 352 GLY C CA 1
ATOM 11667 C C . GLY C 1 352 ? 12.162 -44.382 -30.628 1.00 33.21 352 GLY C C 1
ATOM 11668 O O . GLY C 1 352 ? 11.608 -43.610 -29.868 1.00 32.17 352 GLY C O 1
ATOM 11669 N N . ASP C 1 353 ? 13.231 -44.053 -31.340 1.00 31.87 353 ASP C N 1
ATOM 11670 C CA . ASP C 1 353 ? 13.702 -42.685 -31.487 1.00 32.04 353 ASP C CA 1
ATOM 11671 C C . ASP C 1 353 ? 13.259 -42.078 -32.864 1.00 31.08 353 ASP C C 1
ATOM 11672 O O . ASP C 1 353 ? 12.399 -42.629 -33.535 1.00 30.18 353 ASP C O 1
ATOM 11677 N N . ILE C 1 354 ? 13.821 -40.949 -33.269 1.00 29.42 354 ILE C N 1
ATOM 11678 C CA . ILE C 1 354 ? 13.306 -40.316 -34.485 1.00 28.83 354 ILE C CA 1
ATOM 11679 C C . ILE C 1 354 ? 14.419 -40.179 -35.450 1.00 28.82 354 ILE C C 1
ATOM 11680 O O . ILE C 1 354 ? 15.557 -40.113 -35.026 1.00 29.72 354 ILE C O 1
ATOM 11685 N N . TRP C 1 355 ? 14.120 -40.135 -36.749 1.00 29.37 355 TRP C N 1
ATOM 11686 C CA . TRP C 1 355 ? 15.183 -39.779 -37.700 1.00 28.51 355 TRP C CA 1
ATOM 11687 C C . TRP C 1 355 ? 14.635 -38.846 -38.787 1.00 28.33 355 TRP C C 1
ATOM 11688 O O . TRP C 1 355 ? 13.443 -38.781 -38.973 1.00 27.04 355 TRP C O 1
ATOM 11699 N N . TRP C 1 356 ? 15.550 -38.176 -39.505 1.00 27.04 356 TRP C N 1
ATOM 11700 C CA . TRP C 1 356 ? 15.249 -37.442 -40.646 1.00 26.04 356 TRP C CA 1
ATOM 11701 C C . TRP C 1 356 ? 16.491 -37.300 -41.556 1.00 26.93 356 TRP C C 1
ATOM 11702 O O . TRP C 1 356 ? 17.657 -37.360 -41.101 1.00 27.55 356 TRP C O 1
ATOM 11713 N N . GLU C 1 357 ? 16.224 -37.035 -42.837 1.00 26.55 357 GLU C N 1
ATOM 11714 C CA . GLU C 1 357 ? 17.237 -36.754 -43.826 1.00 26.75 357 GLU C CA 1
ATOM 11715 C C . GLU C 1 357 ? 18.085 -35.585 -43.394 1.00 28.33 357 GLU C C 1
ATOM 11716 O O . GLU C 1 357 ? 17.568 -34.554 -42.965 1.00 28.20 357 GLU C O 1
ATOM 11722 N N . GLY C 1 358 ? 19.396 -35.790 -43.427 1.00 30.04 358 GLY C N 1
ATOM 11723 C CA . GLY C 1 358 ? 20.335 -34.781 -43.015 1.00 33.20 358 GLY C CA 1
ATOM 11724 C C . GLY C 1 358 ? 20.902 -34.995 -41.634 1.00 36.10 358 GLY C C 1
ATOM 11725 O O . GLY C 1 358 ? 21.749 -34.228 -41.237 1.00 36.81 358 GLY C O 1
ATOM 11726 N N . MET C 1 359 ? 20.381 -35.977 -40.880 1.00 39.06 359 MET C N 1
ATOM 11727 C CA . MET C 1 359 ? 20.918 -36.373 -39.571 1.00 41.10 359 MET C CA 1
ATOM 11728 C C . MET C 1 359 ? 22.353 -36.881 -39.623 1.00 44.18 359 MET C C 1
ATOM 11729 O O . MET C 1 359 ? 22.808 -37.388 -40.681 1.00 44.96 359 MET C O 1
ATOM 11734 N N . ASP C 1 360 ? 23.074 -36.737 -38.503 1.00 46.26 360 ASP C N 1
ATOM 11735 C CA . ASP C 1 360 ? 24.550 -37.014 -38.483 1.00 48.73 360 ASP C CA 1
ATOM 11736 C C . ASP C 1 360 ? 25.085 -38.430 -38.834 1.00 49.42 360 ASP C C 1
ATOM 11737 O O . ASP C 1 360 ? 26.258 -38.546 -39.233 1.00 50.19 360 ASP C O 1
ATOM 11742 N N . GLY C 1 361 ? 24.272 -39.476 -38.715 1.00 49.32 361 GLY C N 1
ATOM 11743 C CA . GLY C 1 361 ? 24.735 -40.800 -39.179 1.00 50.55 361 GLY C CA 1
ATOM 11744 C C . GLY C 1 361 ? 24.771 -41.115 -40.702 1.00 51.38 361 GLY C C 1
ATOM 11745 O O . GLY C 1 361 ? 24.809 -40.204 -41.562 1.00 51.25 361 GLY C O 1
ATOM 11746 N N . ASP C 1 362 ? 24.808 -42.420 -41.020 1.00 50.93 362 ASP C N 1
ATOM 11747 C CA . ASP C 1 362 ? 24.459 -42.953 -42.339 1.00 50.57 362 ASP C CA 1
ATOM 11748 C C . ASP C 1 362 ? 23.018 -43.238 -42.167 1.00 49.19 362 ASP C C 1
ATOM 11749 O O . ASP C 1 362 ? 22.614 -43.602 -41.062 1.00 49.05 362 ASP C O 1
ATOM 11754 N N . ALA C 1 363 ? 22.208 -43.095 -43.223 1.00 47.73 363 ALA C N 1
ATOM 11755 C CA . ALA C 1 363 ? 20.772 -43.416 -43.046 1.00 45.78 363 ALA C CA 1
ATOM 11756 C C . ALA C 1 363 ? 20.679 -44.827 -42.433 1.00 44.38 363 ALA C C 1
ATOM 11757 O O . ALA C 1 363 ? 21.449 -45.708 -42.836 1.00 44.74 363 ALA C O 1
ATOM 11759 N N . PRO C 1 364 ? 19.822 -45.023 -41.402 1.00 42.82 364 PRO C N 1
ATOM 11760 C CA . PRO C 1 364 ? 19.631 -46.373 -40.874 1.00 41.49 364 PRO C CA 1
ATOM 11761 C C . PRO C 1 364 ? 19.001 -47.263 -41.917 1.00 40.31 364 PRO C C 1
ATOM 11762 O O . PRO C 1 364 ? 18.277 -46.754 -42.785 1.00 41.50 364 PRO C O 1
ATOM 11766 N N . ALA C 1 365 ? 19.267 -48.571 -41.834 1.00 37.07 365 ALA C N 1
ATOM 11767 C CA . ALA C 1 365 ? 18.793 -49.478 -42.847 1.00 34.29 365 ALA C CA 1
ATOM 11768 C C . ALA C 1 365 ? 17.268 -49.819 -42.742 1.00 32.09 365 ALA C C 1
ATOM 11769 O O . ALA C 1 365 ? 16.654 -50.255 -43.678 1.00 29.88 365 ALA C O 1
ATOM 11771 N N . HIS C 1 366 ? 16.652 -49.543 -41.600 1.00 31.59 366 HIS C N 1
ATOM 11772 C CA . HIS C 1 366 ? 15.194 -49.626 -41.470 1.00 30.37 366 HIS C CA 1
ATOM 11773 C C . HIS C 1 366 ? 14.561 -48.483 -40.614 1.00 29.32 366 HIS C C 1
ATOM 11774 O O . HIS C 1 366 ? 15.109 -48.073 -39.588 1.00 28.23 366 HIS C O 1
ATOM 11781 N N . LEU C 1 367 ? 13.389 -47.987 -41.031 1.00 27.61 367 LEU C N 1
ATOM 11782 C CA . LEU C 1 367 ? 12.664 -47.022 -40.232 1.00 25.85 367 LEU C CA 1
ATOM 11783 C C . LEU C 1 367 ? 11.229 -47.245 -40.507 1.00 26.05 367 LEU C C 1
ATOM 11784 O O . LEU C 1 367 ? 10.889 -47.938 -41.440 1.00 27.45 367 LEU C O 1
ATOM 11789 N N . ILE C 1 368 ? 10.367 -46.598 -39.765 1.00 26.41 368 ILE C N 1
ATOM 11790 C CA . ILE C 1 368 ? 8.935 -46.395 -40.202 1.00 26.67 368 ILE C CA 1
ATOM 11791 C C . ILE C 1 368 ? 8.821 -44.956 -40.621 1.00 26.95 368 ILE C C 1
ATOM 11792 O O . ILE C 1 368 ? 9.232 -44.074 -39.892 1.00 28.06 368 ILE C O 1
ATOM 11797 N N . ASP C 1 369 ? 8.352 -44.705 -41.823 1.00 26.99 369 ASP C N 1
ATOM 11798 C CA . ASP C 1 369 ? 8.307 -43.377 -42.331 1.00 26.55 369 ASP C CA 1
ATOM 11799 C C . ASP C 1 369 ? 7.015 -42.632 -41.893 1.00 27.09 369 ASP C C 1
ATOM 11800 O O . ASP C 1 369 ? 6.046 -43.226 -41.328 1.00 27.32 369 ASP C O 1
ATOM 11805 N N . TRP C 1 370 ? 7.018 -41.318 -42.130 1.00 25.75 370 TRP C N 1
ATOM 11806 C CA . TRP C 1 370 ? 6.031 -40.436 -41.588 1.00 25.20 370 TRP C CA 1
ATOM 11807 C C . TRP C 1 370 ? 4.657 -40.864 -42.009 1.00 26.65 370 TRP C C 1
ATOM 11808 O O . TRP C 1 370 ? 3.659 -40.238 -41.640 1.00 26.41 370 TRP C O 1
ATOM 11819 N N . MET C 1 371 ? 4.611 -41.882 -42.865 1.00 28.67 371 MET C N 1
ATOM 11820 C CA . MET C 1 371 ? 3.382 -42.413 -43.368 1.00 31.45 371 MET C CA 1
ATOM 11821 C C . MET C 1 371 ? 3.011 -43.743 -42.698 1.00 31.30 371 MET C C 1
ATOM 11822 O O . MET C 1 371 ? 1.865 -44.189 -42.833 1.00 31.20 371 MET C O 1
ATOM 11827 N N . GLY C 1 372 ? 3.931 -44.319 -41.912 1.00 30.53 372 GLY C N 1
ATOM 11828 C CA . GLY C 1 372 ? 3.659 -45.544 -41.166 1.00 29.08 372 GLY C CA 1
ATOM 11829 C C . GLY C 1 372 ? 4.145 -46.778 -41.882 1.00 30.52 372 GLY C C 1
ATOM 11830 O O . GLY C 1 372 ? 3.873 -47.885 -41.387 1.00 31.90 372 GLY C O 1
ATOM 11831 N N . ASN C 1 373 ? 4.852 -46.607 -43.013 1.00 29.23 373 ASN C N 1
ATOM 11832 C CA . ASN C 1 373 ? 5.404 -47.660 -43.852 1.00 29.64 373 ASN C CA 1
ATOM 11833 C C . ASN C 1 373 ? 6.893 -48.076 -43.574 1.00 30.35 373 ASN C C 1
ATOM 11834 O O . ASN C 1 373 ? 7.747 -47.239 -43.293 1.00 29.57 373 ASN C O 1
ATOM 11839 N N . ASP C 1 374 ? 7.209 -49.368 -43.654 1.00 29.60 374 ASP C N 1
ATOM 11840 C CA . ASP C 1 374 ? 8.568 -49.778 -43.519 1.00 31.00 374 ASP C CA 1
ATOM 11841 C C . ASP C 1 374 ? 9.379 -49.023 -44.528 1.00 29.91 374 ASP C C 1
ATOM 11842 O O . ASP C 1 374 ? 8.907 -48.805 -45.634 1.00 28.28 374 ASP C O 1
ATOM 11847 N N . TRP C 1 375 ? 10.595 -48.599 -44.168 1.00 28.87 375 TRP C N 1
ATOM 11848 C CA . TRP C 1 375 ? 11.363 -47.756 -45.074 1.00 27.61 375 TRP C CA 1
ATOM 11849 C C . TRP C 1 375 ? 12.809 -48.217 -45.067 1.00 28.88 375 TRP C C 1
ATOM 11850 O O . TRP C 1 375 ? 13.403 -48.464 -44.009 1.00 29.28 375 TRP C O 1
ATOM 11861 N N . THR C 1 376 ? 13.387 -48.293 -46.241 1.00 30.78 376 THR C N 1
ATOM 11862 C CA . THR C 1 376 ? 14.797 -48.572 -46.338 1.00 33.50 376 THR C CA 1
ATOM 11863 C C . THR C 1 376 ? 15.417 -47.428 -47.145 1.00 33.94 376 THR C C 1
ATOM 11864 O O . THR C 1 376 ? 14.723 -46.755 -47.898 1.00 33.36 376 THR C O 1
ATOM 11868 N N . PRO C 1 377 ? 16.733 -47.201 -47.005 1.00 35.31 377 PRO C N 1
ATOM 11869 C CA . PRO C 1 377 ? 17.347 -46.129 -47.799 1.00 35.45 377 PRO C CA 1
ATOM 11870 C C . PRO C 1 377 ? 17.185 -46.205 -49.338 1.00 37.45 377 PRO C C 1
ATOM 11871 O O . PRO C 1 377 ? 17.520 -45.241 -50.065 1.00 38.71 377 PRO C O 1
ATOM 11875 N N . GLU C 1 378 ? 16.747 -47.318 -49.885 1.00 38.21 378 GLU C N 1
ATOM 11876 C CA . GLU C 1 378 ? 16.644 -47.300 -51.342 1.00 39.62 378 GLU C CA 1
ATOM 11877 C C . GLU C 1 378 ? 15.317 -46.752 -51.851 1.00 38.42 378 GLU C C 1
ATOM 11878 O O . GLU C 1 378 ? 15.208 -46.507 -53.058 1.00 38.46 378 GLU C O 1
ATOM 11884 N N . SER C 1 379 ? 14.299 -46.629 -50.979 1.00 36.79 379 SER C N 1
ATOM 11885 C CA . SER C 1 379 ? 13.172 -45.718 -51.245 1.00 35.89 379 SER C CA 1
ATOM 11886 C C . SER C 1 379 ? 13.679 -44.419 -51.871 1.00 34.42 379 SER C C 1
ATOM 11887 O O . SER C 1 379 ? 14.634 -43.792 -51.362 1.00 32.61 379 SER C O 1
ATOM 11890 N N . ASP C 1 380 ? 13.023 -43.997 -52.948 1.00 32.96 380 ASP C N 1
ATOM 11891 C CA . ASP C 1 380 ? 13.260 -42.644 -53.464 1.00 32.82 380 ASP C CA 1
ATOM 11892 C C . ASP C 1 380 ? 12.334 -41.547 -52.892 1.00 32.15 380 ASP C C 1
ATOM 11893 O O . ASP C 1 380 ? 12.499 -40.349 -53.188 1.00 33.71 380 ASP C O 1
ATOM 11898 N N . GLU C 1 381 ? 11.364 -41.948 -52.086 1.00 30.86 381 GLU C N 1
ATOM 11899 C CA . GLU C 1 381 ? 10.539 -40.997 -51.336 1.00 29.31 381 GLU C CA 1
ATOM 11900 C C . GLU C 1 381 ? 11.162 -40.831 -49.913 1.00 27.92 381 GLU C C 1
ATOM 11901 O O . GLU C 1 381 ? 11.767 -41.793 -49.331 1.00 29.02 381 GLU C O 1
ATOM 11907 N N . ASN C 1 382 ? 11.053 -39.632 -49.348 1.00 24.05 382 ASN C N 1
ATOM 11908 C CA . ASN C 1 382 ? 11.710 -39.344 -48.062 1.00 21.21 382 ASN C CA 1
ATOM 11909 C C . ASN C 1 382 ? 11.090 -40.057 -46.871 1.00 20.61 382 ASN C C 1
ATOM 11910 O O . ASN C 1 382 ? 9.862 -40.180 -46.802 1.00 18.77 382 ASN C O 1
ATOM 11915 N N . ALA C 1 383 ? 11.917 -40.512 -45.921 1.00 21.03 383 ALA C N 1
ATOM 11916 C CA . ALA C 1 383 ? 11.401 -41.044 -44.590 1.00 21.44 383 ALA C CA 1
ATOM 11917 C C . ALA C 1 383 ? 10.666 -40.016 -43.699 1.00 21.97 383 ALA C C 1
ATOM 11918 O O . ALA C 1 383 ? 9.710 -40.360 -43.039 1.00 22.55 383 ALA C O 1
ATOM 11920 N N . ALA C 1 384 ? 11.117 -38.765 -43.696 1.00 23.03 384 ALA C N 1
ATOM 11921 C CA . ALA C 1 384 ? 10.474 -37.661 -42.991 1.00 22.67 384 ALA C CA 1
ATOM 11922 C C . ALA C 1 384 ? 10.019 -36.661 -44.051 1.00 22.87 384 ALA C C 1
ATOM 11923 O O . ALA C 1 384 ? 10.730 -36.397 -44.999 1.00 19.77 384 ALA C O 1
ATOM 11925 N N . HIS C 1 385 ? 8.829 -36.085 -43.892 1.00 24.21 385 HIS C N 1
ATOM 11926 C CA . HIS C 1 385 ? 8.283 -35.223 -44.947 1.00 25.35 385 HIS C CA 1
ATOM 11927 C C . HIS C 1 385 ? 9.288 -34.025 -45.048 1.00 26.39 385 HIS C C 1
ATOM 11928 O O . HIS C 1 385 ? 9.927 -33.739 -44.017 1.00 26.54 385 HIS C O 1
ATOM 11935 N N . PRO C 1 386 ? 9.492 -33.385 -46.263 1.00 25.36 386 PRO C N 1
ATOM 11936 C CA . PRO C 1 386 ? 10.271 -32.105 -46.400 1.00 25.48 386 PRO C CA 1
ATOM 11937 C C . PRO C 1 386 ? 9.916 -30.996 -45.383 1.00 27.24 386 PRO C C 1
ATOM 11938 O O . PRO C 1 386 ? 10.847 -30.426 -44.797 1.00 29.35 386 PRO C O 1
ATOM 11942 N N . ASN C 1 387 ? 8.609 -30.734 -45.163 1.00 26.64 387 ASN C N 1
ATOM 11943 C CA . ASN C 1 387 ? 8.094 -29.830 -44.114 1.00 26.96 387 ASN C CA 1
ATOM 11944 C C . ASN C 1 387 ? 7.949 -30.340 -42.647 1.00 25.71 387 ASN C C 1
ATOM 11945 O O . ASN C 1 387 ? 7.319 -29.677 -41.830 1.00 25.37 387 ASN C O 1
ATOM 11950 N N . SER C 1 388 ? 8.508 -31.507 -42.329 1.00 24.16 388 SER C N 1
ATOM 11951 C CA . SER C 1 388 ? 8.478 -32.033 -40.970 1.00 23.93 388 SER C CA 1
ATOM 11952 C C . SER C 1 388 ? 9.081 -31.117 -39.892 1.00 22.45 388 SER C C 1
ATOM 11953 O O . SER C 1 388 ? 9.971 -30.283 -40.175 1.00 23.26 388 SER C O 1
ATOM 11956 N N . ARG C 1 389 ? 8.570 -31.242 -38.662 1.00 20.80 389 ARG C N 1
ATOM 11957 C CA . ARG C 1 389 ? 8.836 -30.232 -37.646 1.00 19.31 389 ARG C CA 1
ATOM 11958 C C . ARG C 1 389 ? 9.191 -30.883 -36.321 1.00 20.31 389 ARG C C 1
ATOM 11959 O O . ARG C 1 389 ? 8.660 -31.955 -36.006 1.00 20.81 389 ARG C O 1
ATOM 11967 N N . TYR C 1 390 ? 10.062 -30.203 -35.569 1.00 21.37 390 TYR C N 1
ATOM 11968 C CA . TYR C 1 390 ? 10.148 -30.248 -34.108 1.00 21.85 390 TYR C CA 1
ATOM 11969 C C . TYR C 1 390 ? 9.473 -29.030 -33.443 1.00 22.20 390 TYR C C 1
ATOM 11970 O O . TYR C 1 390 ? 9.365 -27.945 -33.978 1.00 21.26 390 TYR C O 1
ATOM 11979 N N . CYS C 1 391 ? 9.000 -29.244 -32.241 1.00 22.64 391 CYS C N 1
ATOM 11980 C CA . CYS C 1 391 ? 8.346 -28.225 -31.499 1.00 21.95 391 CYS C CA 1
ATOM 11981 C C . CYS C 1 391 ? 8.849 -28.427 -30.066 1.00 20.68 391 CYS C C 1
ATOM 11982 O O . CYS C 1 391 ? 8.571 -29.419 -29.408 1.00 18.64 391 CYS C O 1
ATOM 11985 N N . VAL C 1 392 ? 9.655 -27.494 -29.631 1.00 20.00 392 VAL C N 1
ATOM 11986 C CA . VAL C 1 392 ? 10.255 -27.564 -28.304 1.00 20.99 392 VAL C CA 1
ATOM 11987 C C . VAL C 1 392 ? 10.291 -26.125 -27.760 1.00 20.98 392 VAL C C 1
ATOM 11988 O O . VAL C 1 392 ? 10.362 -25.197 -28.517 1.00 21.03 392 VAL C O 1
ATOM 11992 N N . ALA C 1 393 ? 10.285 -25.985 -26.451 1.00 21.47 393 ALA C N 1
ATOM 11993 C CA . ALA C 1 393 ? 10.296 -24.729 -25.739 1.00 22.01 393 ALA C CA 1
ATOM 11994 C C . ALA C 1 393 ? 11.645 -24.006 -25.838 1.00 22.64 393 ALA C C 1
ATOM 11995 O O . ALA C 1 393 ? 12.730 -24.603 -25.758 1.00 19.96 393 ALA C O 1
ATOM 11997 N N . ILE C 1 394 ? 11.577 -22.689 -25.941 1.00 24.65 394 ILE C N 1
ATOM 11998 C CA . ILE C 1 394 ? 12.773 -21.909 -26.104 1.00 25.42 394 ILE C CA 1
ATOM 11999 C C . ILE C 1 394 ? 13.730 -21.975 -24.920 1.00 24.97 394 ILE C C 1
ATOM 12000 O O . ILE C 1 394 ? 14.933 -22.014 -25.118 1.00 24.54 394 ILE C O 1
ATOM 12005 N N . ASP C 1 395 ? 13.208 -21.948 -23.709 1.00 26.57 395 ASP C N 1
ATOM 12006 C CA . ASP C 1 395 ? 14.054 -21.919 -22.485 1.00 28.95 395 ASP C CA 1
ATOM 12007 C C . ASP C 1 395 ? 14.787 -23.212 -22.119 1.00 27.85 395 ASP C C 1
ATOM 12008 O O . ASP C 1 395 ? 15.749 -23.173 -21.362 1.00 28.92 395 ASP C O 1
ATOM 12013 N N . GLN C 1 396 ? 14.355 -24.335 -22.687 1.00 27.46 396 GLN C N 1
ATOM 12014 C CA . GLN C 1 396 ? 15.184 -25.536 -22.833 1.00 25.57 396 GLN C CA 1
ATOM 12015 C C . GLN C 1 396 ? 16.521 -25.303 -23.652 1.00 26.20 396 GLN C C 1
ATOM 12016 O O . GLN C 1 396 ? 17.476 -26.052 -23.511 1.00 25.29 396 GLN C O 1
ATOM 12022 N N . SER C 1 397 ? 16.638 -24.252 -24.486 1.00 25.71 397 SER C N 1
ATOM 12023 C CA . SER C 1 397 ? 17.876 -24.117 -25.203 1.00 24.84 397 SER C CA 1
ATOM 12024 C C . SER C 1 397 ? 19.096 -23.714 -24.334 1.00 25.72 397 SER C C 1
ATOM 12025 O O . SER C 1 397 ? 19.098 -22.667 -23.699 1.00 24.72 397 SER C O 1
ATOM 12028 N N . PRO C 1 398 ? 20.186 -24.503 -24.403 1.00 27.05 398 PRO C N 1
ATOM 12029 C CA . PRO C 1 398 ? 21.442 -24.028 -23.824 1.00 27.73 398 PRO C CA 1
ATOM 12030 C C . PRO C 1 398 ? 21.887 -22.651 -24.292 1.00 27.63 398 PRO C C 1
ATOM 12031 O O . PRO C 1 398 ? 22.595 -21.994 -23.533 1.00 29.21 398 PRO C O 1
ATOM 12035 N N . ALA C 1 399 ? 21.544 -22.227 -25.518 1.00 28.57 399 ALA C N 1
ATOM 12036 C CA . ALA C 1 399 ? 21.884 -20.840 -26.002 1.00 28.06 399 ALA C CA 1
ATOM 12037 C C . ALA C 1 399 ? 20.737 -19.821 -25.987 1.00 27.48 399 ALA C C 1
ATOM 12038 O O . ALA C 1 399 ? 20.753 -18.803 -26.695 1.00 29.83 399 ALA C O 1
ATOM 12040 N N . ALA C 1 400 ? 19.743 -20.071 -25.159 1.00 26.53 400 ALA C N 1
ATOM 12041 C CA . ALA C 1 400 ? 18.560 -19.236 -25.022 1.00 24.64 400 ALA C CA 1
ATOM 12042 C C . ALA C 1 400 ? 19.029 -17.990 -24.291 1.00 24.84 400 ALA C C 1
ATOM 12043 O O . ALA C 1 400 ? 19.692 -18.084 -23.265 1.00 24.22 400 ALA C O 1
ATOM 12045 N N . ALA C 1 401 ? 18.648 -16.824 -24.815 1.00 24.99 401 ALA C N 1
ATOM 12046 C CA . ALA C 1 401 ? 19.205 -15.547 -24.357 1.00 25.11 401 ALA C CA 1
ATOM 12047 C C . ALA C 1 401 ? 18.540 -15.287 -23.046 1.00 25.41 401 ALA C C 1
ATOM 12048 O O . ALA C 1 401 ? 17.323 -15.533 -22.947 1.00 27.07 401 ALA C O 1
ATOM 12050 N N . PRO C 1 402 ? 19.327 -14.844 -22.019 1.00 25.70 402 PRO C N 1
ATOM 12051 C CA . PRO C 1 402 ? 18.631 -14.770 -20.771 1.00 28.12 402 PRO C CA 1
ATOM 12052 C C . PRO C 1 402 ? 17.405 -13.781 -20.861 1.00 30.06 402 PRO C C 1
ATOM 12053 O O . PRO C 1 402 ? 16.441 -13.994 -20.141 1.00 31.43 402 PRO C O 1
ATOM 12057 N N . GLU C 1 403 ? 17.423 -12.769 -21.762 1.00 29.84 403 GLU C N 1
ATOM 12058 C CA . GLU C 1 403 ? 16.423 -11.691 -21.768 1.00 29.75 403 GLU C CA 1
ATOM 12059 C C . GLU C 1 403 ? 15.274 -11.880 -22.810 1.00 30.07 403 GLU C C 1
ATOM 12060 O O . GLU C 1 403 ? 14.421 -10.934 -23.106 1.00 29.40 403 GLU C O 1
ATOM 12066 N N . PHE C 1 404 ? 15.277 -13.082 -23.398 1.00 29.05 404 PHE C N 1
ATOM 12067 C CA . PHE C 1 404 ? 14.238 -13.541 -24.323 1.00 29.14 404 PHE C CA 1
ATOM 12068 C C . PHE C 1 404 ? 12.834 -13.474 -23.628 1.00 28.82 404 PHE C C 1
ATOM 12069 O O . PHE C 1 404 ? 11.839 -13.246 -24.277 1.00 29.31 404 PHE C O 1
ATOM 12077 N N . ASN C 1 405 ? 12.719 -13.615 -22.309 1.00 31.06 405 ASN C N 1
ATOM 12078 C CA . ASN C 1 405 ? 11.329 -13.611 -21.677 1.00 31.00 405 ASN C CA 1
ATOM 12079 C C . ASN C 1 405 ? 10.983 -12.275 -21.025 1.00 30.69 405 ASN C C 1
ATOM 12080 O O . ASN C 1 405 ? 9.946 -12.122 -20.382 1.00 33.14 405 ASN C O 1
ATOM 12085 N N . ASP C 1 406 ? 11.824 -11.297 -21.267 1.00 30.59 406 ASP C N 1
ATOM 12086 C CA . ASP C 1 406 ? 11.797 -9.956 -20.624 1.00 31.34 406 ASP C CA 1
ATOM 12087 C C . ASP C 1 406 ? 11.125 -8.927 -21.562 1.00 31.18 406 ASP C C 1
ATOM 12088 O O . ASP C 1 406 ? 11.550 -8.760 -22.738 1.00 30.63 406 ASP C O 1
ATOM 12093 N N . TRP C 1 407 ? 10.069 -8.286 -21.056 1.00 30.36 407 TRP C N 1
ATOM 12094 C CA . TRP C 1 407 ? 9.220 -7.334 -21.818 1.00 31.83 407 TRP C CA 1
ATOM 12095 C C . TRP C 1 407 ? 9.951 -6.103 -22.373 1.00 31.42 407 TRP C C 1
ATOM 12096 O O . TRP C 1 407 ? 9.479 -5.529 -23.339 1.00 31.39 407 TRP C O 1
ATOM 12107 N N . GLU C 1 408 ? 11.077 -5.687 -21.767 1.00 31.19 408 GLU C N 1
ATOM 12108 C CA . GLU C 1 408 ? 11.818 -4.483 -22.241 1.00 31.04 408 GLU C CA 1
ATOM 12109 C C . GLU C 1 408 ? 12.272 -4.584 -23.696 1.00 28.84 408 GLU C C 1
ATOM 12110 O O . GLU C 1 408 ? 12.542 -3.558 -24.311 1.00 28.28 408 GLU C O 1
ATOM 12116 N N . GLY C 1 409 ? 12.409 -5.801 -24.210 1.00 26.58 409 GLY C N 1
ATOM 12117 C CA . GLY C 1 409 ? 12.892 -6.024 -25.599 1.00 27.25 409 GLY C CA 1
ATOM 12118 C C . GLY C 1 409 ? 14.390 -5.895 -25.660 1.00 27.81 409 GLY C C 1
ATOM 12119 O O . GLY C 1 409 ? 15.042 -5.613 -24.650 1.00 30.37 409 GLY C O 1
ATOM 12120 N N . VAL C 1 410 ? 14.976 -6.167 -26.804 1.00 28.34 410 VAL C N 1
ATOM 12121 C CA . VAL C 1 410 ? 16.373 -5.965 -26.964 1.00 28.11 410 VAL C CA 1
ATOM 12122 C C . VAL C 1 410 ? 16.620 -4.931 -28.068 1.00 29.42 410 VAL C C 1
ATOM 12123 O O . VAL C 1 410 ? 15.864 -4.837 -29.080 1.00 28.22 410 VAL C O 1
ATOM 12127 N N . LYS C 1 411 ? 17.667 -4.133 -27.855 1.00 30.10 411 LYS C N 1
ATOM 12128 C CA . LYS C 1 411 ? 17.962 -3.017 -28.764 1.00 30.49 411 LYS C CA 1
ATOM 12129 C C . LYS C 1 411 ? 18.572 -3.651 -29.998 1.00 29.10 411 LYS C C 1
ATOM 12130 O O . LYS C 1 411 ? 19.480 -4.455 -29.912 1.00 28.81 411 LYS C O 1
ATOM 12136 N N . ILE C 1 412 ? 18.076 -3.262 -31.157 1.00 27.40 412 ILE C N 1
ATOM 12137 C CA . ILE C 1 412 ? 18.562 -3.848 -32.396 1.00 25.82 412 ILE C CA 1
ATOM 12138 C C . ILE C 1 412 ? 19.629 -2.855 -32.885 1.00 28.45 412 ILE C C 1
ATOM 12139 O O . ILE C 1 412 ? 19.441 -1.571 -32.840 1.00 28.90 412 ILE C O 1
ATOM 12144 N N . ASP C 1 413 ? 20.725 -3.472 -33.310 1.00 28.12 413 ASP C N 1
ATOM 12145 C CA . ASP C 1 413 ? 21.996 -2.855 -33.659 1.00 30.04 413 ASP C CA 1
ATOM 12146 C C . ASP C 1 413 ? 22.211 -2.887 -35.160 1.00 30.18 413 ASP C C 1
ATOM 12147 O O . ASP C 1 413 ? 22.890 -2.030 -35.694 1.00 30.59 413 ASP C O 1
ATOM 12152 N N . ALA C 1 414 ? 21.618 -3.913 -35.792 1.00 29.74 414 ALA C N 1
ATOM 12153 C CA . ALA C 1 414 ? 21.688 -4.160 -37.219 1.00 28.16 414 ALA C CA 1
ATOM 12154 C C . ALA C 1 414 ? 20.556 -5.097 -37.659 1.00 27.08 414 ALA C C 1
ATOM 12155 O O . ALA C 1 414 ? 20.172 -6.046 -36.949 1.00 25.95 414 ALA C O 1
ATOM 12157 N N . ILE C 1 415 ? 20.033 -4.796 -38.836 1.00 25.85 415 ILE C N 1
ATOM 12158 C CA . ILE C 1 415 ? 19.144 -5.667 -39.523 1.00 24.55 415 ILE C CA 1
ATOM 12159 C C . ILE C 1 415 ? 19.767 -6.187 -40.785 1.00 24.05 415 ILE C C 1
ATOM 12160 O O . ILE C 1 415 ? 20.386 -5.434 -41.540 1.00 24.93 415 ILE C O 1
ATOM 12165 N N . LEU C 1 416 ? 19.602 -7.475 -41.021 1.00 21.36 416 LEU C N 1
ATOM 12166 C CA . LEU C 1 416 ? 20.077 -8.123 -42.183 1.00 20.89 416 LEU C CA 1
ATOM 12167 C C . LEU C 1 416 ? 18.843 -8.558 -42.998 1.00 21.30 416 LEU C C 1
ATOM 12168 O O . LEU C 1 416 ? 17.799 -9.030 -42.391 1.00 20.28 416 LEU C O 1
ATOM 12173 N N . PHE C 1 417 ? 19.008 -8.449 -44.332 1.00 19.48 417 PHE C N 1
ATOM 12174 C CA . PHE C 1 417 ? 18.153 -9.118 -45.323 1.00 20.33 417 PHE C CA 1
ATOM 12175 C C . PHE C 1 417 ? 19.040 -10.060 -46.108 1.00 20.45 417 PHE C C 1
ATOM 12176 O O . PHE C 1 417 ? 20.130 -9.678 -46.413 1.00 22.33 417 PHE C O 1
ATOM 12184 N N . GLY C 1 418 ? 18.650 -11.294 -46.402 1.00 20.12 418 GLY C N 1
ATOM 12185 C CA . GLY C 1 418 ? 19.340 -11.934 -47.478 1.00 24.40 418 GLY C CA 1
ATOM 12186 C C . GLY C 1 418 ? 18.512 -12.981 -48.194 1.00 28.26 418 GLY C C 1
ATOM 12187 O O . GLY C 1 418 ? 17.473 -13.466 -47.666 1.00 28.79 418 GLY C O 1
ATOM 12188 N N . GLY C 1 419 ? 18.997 -13.414 -49.361 1.00 30.11 419 GLY C N 1
ATOM 12189 C CA . GLY C 1 419 ? 18.363 -14.572 -50.053 1.00 32.48 419 GLY C CA 1
ATOM 12190 C C . GLY C 1 419 ? 19.460 -15.462 -50.566 1.00 33.11 419 GLY C C 1
ATOM 12191 O O . GLY C 1 419 ? 20.617 -15.094 -50.447 1.00 35.19 419 GLY C O 1
ATOM 12192 N N . ARG C 1 420 ? 19.142 -16.624 -51.125 1.00 33.59 420 ARG C N 1
ATOM 12193 C CA . ARG C 1 420 ? 20.171 -17.322 -51.945 1.00 33.87 420 ARG C CA 1
ATOM 12194 C C . ARG C 1 420 ? 20.250 -16.839 -53.384 1.00 32.63 420 ARG C C 1
ATOM 12195 O O . ARG C 1 420 ? 19.317 -17.016 -54.165 1.00 33.16 420 ARG C O 1
ATOM 12203 N N . ARG C 1 421 ? 21.372 -16.227 -53.715 1.00 32.26 421 ARG C N 1
ATOM 12204 C CA . ARG C 1 421 ? 21.754 -15.887 -55.091 1.00 31.17 421 ARG C CA 1
ATOM 12205 C C . ARG C 1 421 ? 23.097 -16.555 -55.467 1.00 30.99 421 ARG C C 1
ATOM 12206 O O . ARG C 1 421 ? 24.083 -16.431 -54.741 1.00 30.80 421 ARG C O 1
ATOM 12214 N N . ALA C 1 422 ? 23.143 -17.200 -56.637 1.00 31.09 422 ALA C N 1
ATOM 12215 C CA . ALA C 1 422 ? 24.388 -17.776 -57.154 1.00 30.14 422 ALA C CA 1
ATOM 12216 C C . ALA C 1 422 ? 25.303 -16.643 -57.650 1.00 29.59 422 ALA C C 1
ATOM 12217 O O . ALA C 1 422 ? 26.516 -16.728 -57.639 1.00 28.90 422 ALA C O 1
ATOM 12219 N N . ASP C 1 423 ? 24.728 -15.526 -58.042 1.00 28.38 423 ASP C N 1
ATOM 12220 C CA . ASP C 1 423 ? 25.601 -14.478 -58.418 1.00 27.79 423 ASP C CA 1
ATOM 12221 C C . ASP C 1 423 ? 25.155 -13.100 -57.945 1.00 26.09 423 ASP C C 1
ATOM 12222 O O . ASP C 1 423 ? 24.291 -13.002 -57.082 1.00 24.92 423 ASP C O 1
ATOM 12227 N N . THR C 1 424 ? 25.834 -12.044 -58.436 1.00 24.97 424 THR C N 1
ATOM 12228 C CA . THR C 1 424 ? 25.298 -10.682 -58.347 1.00 23.24 424 THR C CA 1
ATOM 12229 C C . THR C 1 424 ? 25.439 -10.026 -56.971 1.00 22.57 424 THR C C 1
ATOM 12230 O O . THR C 1 424 ? 25.975 -8.921 -56.864 1.00 20.92 424 THR C O 1
ATOM 12234 N N . VAL C 1 425 ? 24.917 -10.680 -55.918 1.00 21.88 425 VAL C N 1
ATOM 12235 C CA . VAL C 1 425 ? 24.738 -10.008 -54.583 1.00 21.44 425 VAL C CA 1
ATOM 12236 C C . VAL C 1 425 ? 25.948 -10.271 -53.686 1.00 23.80 425 VAL C C 1
ATOM 12237 O O . VAL C 1 425 ? 26.262 -11.405 -53.438 1.00 24.73 425 VAL C O 1
ATOM 12241 N N . PRO C 1 426 ? 26.669 -9.208 -53.247 1.00 25.31 426 PRO C N 1
ATOM 12242 C CA . PRO C 1 426 ? 27.856 -9.569 -52.500 1.00 25.66 426 PRO C CA 1
ATOM 12243 C C . PRO C 1 426 ? 27.538 -10.245 -51.185 1.00 26.18 426 PRO C C 1
ATOM 12244 O O . PRO C 1 426 ? 26.549 -9.911 -50.528 1.00 25.98 426 PRO C O 1
ATOM 12248 N N . LEU C 1 427 ? 28.474 -11.091 -50.748 1.00 26.23 427 LEU C N 1
ATOM 12249 C CA . LEU C 1 427 ? 28.424 -11.731 -49.439 1.00 25.69 427 LEU C CA 1
ATOM 12250 C C . LEU C 1 427 ? 27.820 -10.892 -48.282 1.00 24.33 427 LEU C C 1
ATOM 12251 O O . LEU C 1 427 ? 26.994 -11.405 -47.493 1.00 25.48 427 LEU C O 1
ATOM 12256 N N . VAL C 1 428 ? 28.212 -9.630 -48.183 1.00 22.74 428 VAL C N 1
ATOM 12257 C CA . VAL C 1 428 ? 27.681 -8.626 -47.223 1.00 22.72 428 VAL C CA 1
ATOM 12258 C C . VAL C 1 428 ? 27.835 -7.165 -47.659 1.00 23.36 428 VAL C C 1
ATOM 12259 O O . VAL C 1 428 ? 28.937 -6.702 -48.040 1.00 22.84 428 VAL C O 1
ATOM 12263 N N . THR C 1 429 ? 26.724 -6.430 -47.623 1.00 25.29 429 THR C N 1
ATOM 12264 C CA . THR C 1 429 ? 26.759 -5.003 -47.846 1.00 25.20 429 THR C CA 1
ATOM 12265 C C . THR C 1 429 ? 25.914 -4.090 -47.039 1.00 27.67 429 THR C C 1
ATOM 12266 O O . THR C 1 429 ? 24.714 -4.348 -46.646 1.00 28.20 429 THR C O 1
ATOM 12270 N N . GLN C 1 430 ? 26.560 -2.969 -46.704 1.00 28.58 430 GLN C N 1
ATOM 12271 C CA . GLN C 1 430 ? 25.864 -2.042 -45.844 1.00 27.30 430 GLN C CA 1
ATOM 12272 C C . GLN C 1 430 ? 25.126 -1.034 -46.742 1.00 28.12 430 GLN C C 1
ATOM 12273 O O . GLN C 1 430 ? 25.670 -0.478 -47.715 1.00 28.25 430 GLN C O 1
ATOM 12279 N N . THR C 1 431 ? 23.857 -0.881 -46.398 1.00 29.05 431 THR C N 1
ATOM 12280 C CA . THR C 1 431 ? 22.927 -0.008 -47.026 1.00 29.28 431 THR C CA 1
ATOM 12281 C C . THR C 1 431 ? 23.283 1.460 -46.598 1.00 32.20 431 THR C C 1
ATOM 12282 O O . THR C 1 431 ? 24.147 1.629 -45.717 1.00 32.13 431 THR C O 1
ATOM 12286 N N . TYR C 1 432 ? 22.677 2.504 -47.233 1.00 32.15 432 TYR C N 1
ATOM 12287 C CA . TYR C 1 432 ? 23.003 3.907 -46.928 1.00 30.63 432 TYR C CA 1
ATOM 12288 C C . TYR C 1 432 ? 22.271 4.502 -45.726 1.00 31.23 432 TYR C C 1
ATOM 12289 O O . TYR C 1 432 ? 22.831 5.366 -44.996 1.00 31.66 432 TYR C O 1
ATOM 12298 N N . ASP C 1 433 ? 21.052 4.022 -45.502 1.00 30.15 433 ASP C N 1
ATOM 12299 C CA . ASP C 1 433 ? 20.142 4.618 -44.576 1.00 28.27 433 ASP C CA 1
ATOM 12300 C C . ASP C 1 433 ? 18.881 3.783 -44.702 1.00 27.61 433 ASP C C 1
ATOM 12301 O O . ASP C 1 433 ? 18.731 3.034 -45.627 1.00 27.62 433 ASP C O 1
ATOM 12306 N N . TRP C 1 434 ? 17.971 3.920 -43.770 1.00 25.12 434 TRP C N 1
ATOM 12307 C CA . TRP C 1 434 ? 16.764 3.154 -43.735 1.00 24.54 434 TRP C CA 1
ATOM 12308 C C . TRP C 1 434 ? 15.898 3.156 -45.043 1.00 25.25 434 TRP C C 1
ATOM 12309 O O . TRP C 1 434 ? 15.289 2.129 -45.428 1.00 22.55 434 TRP C O 1
ATOM 12320 N N . GLU C 1 435 ? 15.877 4.290 -45.748 1.00 25.33 435 GLU C N 1
ATOM 12321 C CA . GLU C 1 435 ? 15.012 4.409 -46.900 1.00 25.81 435 GLU C CA 1
ATOM 12322 C C . GLU C 1 435 ? 15.599 3.560 -47.998 1.00 23.68 435 GLU C C 1
ATOM 12323 O O . GLU C 1 435 ? 14.821 3.001 -48.784 1.00 22.00 435 GLU C O 1
ATOM 12329 N N . HIS C 1 436 ? 16.947 3.547 -48.069 1.00 22.54 436 HIS C N 1
ATOM 12330 C CA . HIS C 1 436 ? 17.688 2.731 -48.984 1.00 21.62 436 HIS C CA 1
ATOM 12331 C C . HIS C 1 436 ? 17.473 1.263 -48.668 1.00 23.10 436 HIS C C 1
ATOM 12332 O O . HIS C 1 436 ? 17.308 0.431 -49.572 1.00 23.86 436 HIS C O 1
ATOM 12339 N N . GLY C 1 437 ? 17.533 0.992 -47.348 1.00 24.52 437 GLY C N 1
ATOM 12340 C CA . GLY C 1 437 ? 17.359 -0.247 -46.675 1.00 22.90 437 GLY C CA 1
ATOM 12341 C C . GLY C 1 437 ? 15.998 -0.803 -46.974 1.00 22.76 437 GLY C C 1
ATOM 12342 O O . GLY C 1 437 ? 15.947 -1.998 -47.212 1.00 24.43 437 GLY C O 1
ATOM 12343 N N . THR C 1 438 ? 14.933 0.052 -46.948 1.00 22.00 438 THR C N 1
ATOM 12344 C CA . THR C 1 438 ? 13.540 -0.296 -47.225 1.00 20.05 438 THR C CA 1
ATOM 12345 C C . THR C 1 438 ? 13.354 -0.756 -48.672 1.00 22.19 438 THR C C 1
ATOM 12346 O O . THR C 1 438 ? 12.589 -1.722 -48.925 1.00 21.74 438 THR C O 1
ATOM 12350 N N . MET C 1 439 ? 14.112 -0.129 -49.593 1.00 22.04 439 MET C N 1
ATOM 12351 C CA . MET C 1 439 ? 14.105 -0.532 -50.978 1.00 22.99 439 MET C CA 1
ATOM 12352 C C . MET C 1 439 ? 14.760 -1.932 -51.250 1.00 21.62 439 MET C C 1
ATOM 12353 O O . MET C 1 439 ? 14.253 -2.742 -51.982 1.00 21.41 439 MET C O 1
ATOM 12358 N N . VAL C 1 440 ? 15.934 -2.122 -50.711 1.00 22.96 440 VAL C N 1
ATOM 12359 C CA . VAL C 1 440 ? 16.670 -3.363 -50.755 1.00 23.16 440 VAL C CA 1
ATOM 12360 C C . VAL C 1 440 ? 15.840 -4.522 -50.140 1.00 24.03 440 VAL C C 1
ATOM 12361 O O . VAL C 1 440 ? 15.899 -5.645 -50.608 1.00 27.09 440 VAL C O 1
ATOM 12365 N N . GLY C 1 441 ? 15.084 -4.264 -49.078 1.00 24.36 441 GLY C N 1
ATOM 12366 C CA . GLY C 1 441 ? 14.207 -5.257 -48.534 1.00 20.80 441 GLY C CA 1
ATOM 12367 C C . GLY C 1 441 ? 13.118 -5.623 -49.502 1.00 20.39 441 GLY C C 1
ATOM 12368 O O . GLY C 1 441 ? 12.784 -6.802 -49.599 1.00 21.29 441 GLY C O 1
ATOM 12369 N N . ALA C 1 442 ? 12.510 -4.616 -50.133 1.00 19.77 442 ALA C N 1
ATOM 12370 C CA . ALA C 1 442 ? 11.375 -4.711 -51.115 1.00 20.81 442 ALA C CA 1
ATOM 12371 C C . ALA C 1 442 ? 11.649 -5.586 -52.351 1.00 20.90 442 ALA C C 1
ATOM 12372 O O . ALA C 1 442 ? 10.717 -6.237 -52.942 1.00 17.32 442 ALA C O 1
ATOM 12374 N N . LEU C 1 443 ? 12.944 -5.547 -52.725 1.00 20.06 443 LEU C N 1
ATOM 12375 C CA . LEU C 1 443 ? 13.464 -6.260 -53.825 1.00 19.97 443 LEU C CA 1
ATOM 12376 C C . LEU C 1 443 ? 14.057 -7.522 -53.388 1.00 21.06 443 LEU C C 1
ATOM 12377 O O . LEU C 1 443 ? 14.724 -8.214 -54.199 1.00 21.96 443 LEU C O 1
ATOM 12382 N N . LEU C 1 444 ? 13.929 -7.868 -52.114 1.00 21.87 444 LEU C N 1
ATOM 12383 C CA . LEU C 1 444 ? 14.682 -9.095 -51.652 1.00 22.31 444 LEU C CA 1
ATOM 12384 C C . LEU C 1 444 ? 14.247 -10.298 -52.570 1.00 20.98 444 LEU C C 1
ATOM 12385 O O . LEU C 1 444 ? 13.075 -10.456 -52.819 1.00 21.93 444 LEU C O 1
ATOM 12390 N N . ALA C 1 445 ? 15.145 -11.168 -52.980 1.00 21.86 445 ALA C N 1
ATOM 12391 C CA . ALA C 1 445 ? 14.775 -12.290 -53.842 1.00 24.57 445 ALA C CA 1
ATOM 12392 C C . ALA C 1 445 ? 15.853 -13.358 -53.809 1.00 25.05 445 ALA C C 1
ATOM 12393 O O . ALA C 1 445 ? 16.878 -13.121 -53.226 1.00 24.43 445 ALA C O 1
ATOM 12395 N N . SER C 1 446 ? 15.577 -14.528 -54.445 1.00 28.89 446 SER C N 1
ATOM 12396 C CA . SER C 1 446 ? 16.496 -15.762 -54.705 1.00 29.52 446 SER C CA 1
ATOM 12397 C C . SER C 1 446 ? 16.566 -16.191 -56.190 1.00 32.22 446 SER C C 1
ATOM 12398 O O . SER C 1 446 ? 15.717 -15.805 -57.003 1.00 30.41 446 SER C O 1
ATOM 12401 N N . GLY C 1 447 ? 17.543 -17.058 -56.501 1.00 35.95 447 GLY C N 1
ATOM 12402 C CA . GLY C 1 447 ? 17.828 -17.475 -57.873 1.00 40.33 447 GLY C CA 1
ATOM 12403 C C . GLY C 1 447 ? 19.301 -17.499 -58.357 1.00 43.92 447 GLY C C 1
ATOM 12404 O O . GLY C 1 447 ? 20.204 -18.117 -57.729 1.00 45.12 447 GLY C O 1
ATOM 12405 N N . GLN C 1 448 ? 19.534 -16.886 -59.520 1.00 45.37 448 GLN C N 1
ATOM 12406 C CA . GLN C 1 448 ? 20.882 -16.819 -60.096 1.00 46.29 448 GLN C CA 1
ATOM 12407 C C . GLN C 1 448 ? 21.505 -15.451 -59.829 1.00 46.05 448 GLN C C 1
ATOM 12408 O O . GLN C 1 448 ? 21.286 -14.857 -58.773 1.00 46.74 448 GLN C O 1
ATOM 12410 N N . VAL C 1 457 ? 13.917 -11.772 -66.560 1.00 39.09 457 VAL C N 1
ATOM 12411 C CA . VAL C 1 457 ? 12.484 -11.479 -66.181 1.00 40.55 457 VAL C CA 1
ATOM 12412 C C . VAL C 1 457 ? 11.656 -12.728 -65.838 1.00 41.07 457 VAL C C 1
ATOM 12413 O O . VAL C 1 457 ? 11.525 -13.698 -66.628 1.00 41.16 457 VAL C O 1
ATOM 12417 N N . GLY C 1 458 ? 11.112 -12.729 -64.634 1.00 41.49 458 GLY C N 1
ATOM 12418 C CA . GLY C 1 458 ? 10.332 -13.889 -64.194 1.00 40.10 458 GLY C CA 1
ATOM 12419 C C . GLY C 1 458 ? 11.178 -14.917 -63.482 1.00 39.41 458 GLY C C 1
ATOM 12420 O O . GLY C 1 458 ? 10.630 -15.782 -62.759 1.00 41.87 458 GLY C O 1
ATOM 12421 N N . THR C 1 459 ? 12.498 -14.838 -63.661 1.00 37.30 459 THR C N 1
ATOM 12422 C CA . THR C 1 459 ? 13.448 -15.841 -63.090 1.00 34.99 459 THR C CA 1
ATOM 12423 C C . THR C 1 459 ? 13.796 -15.717 -61.577 1.00 33.45 459 THR C C 1
ATOM 12424 O O . THR C 1 459 ? 13.875 -16.763 -60.845 1.00 33.93 459 THR C O 1
ATOM 12428 N N . LEU C 1 460 ? 13.922 -14.474 -61.080 1.00 30.39 460 LEU C N 1
ATOM 12429 C CA . LEU C 1 460 ? 14.154 -14.216 -59.643 1.00 28.10 460 LEU C CA 1
ATOM 12430 C C . LEU C 1 460 ? 12.912 -14.549 -58.803 1.00 26.97 460 LEU C C 1
ATOM 12431 O O . LEU C 1 460 ? 11.769 -14.222 -59.205 1.00 25.53 460 LEU C O 1
ATOM 12436 N N . ARG C 1 461 ? 13.111 -15.154 -57.634 1.00 24.54 461 ARG C N 1
ATOM 12437 C CA . ARG C 1 461 ? 11.964 -15.407 -56.804 1.00 25.28 461 ARG C CA 1
ATOM 12438 C C . ARG C 1 461 ? 11.950 -14.342 -55.706 1.00 22.12 461 ARG C C 1
ATOM 12439 O O . ARG C 1 461 ? 12.836 -14.326 -54.860 1.00 18.67 461 ARG C O 1
ATOM 12447 N N . HIS C 1 462 ? 10.907 -13.499 -55.748 1.00 20.22 462 HIS C N 1
ATOM 12448 C CA . HIS C 1 462 ? 10.795 -12.282 -54.991 1.00 20.64 462 HIS C CA 1
ATOM 12449 C C . HIS C 1 462 ? 10.175 -12.518 -53.651 1.00 21.44 462 HIS C C 1
ATOM 12450 O O . HIS C 1 462 ? 9.141 -13.166 -53.596 1.00 24.59 462 HIS C O 1
ATOM 12457 N N . ASP C 1 463 ? 10.756 -11.990 -52.565 1.00 20.53 463 ASP C N 1
ATOM 12458 C CA . ASP C 1 463 ? 10.169 -12.172 -51.233 1.00 18.60 463 ASP C CA 1
ATOM 12459 C C . ASP C 1 463 ? 10.532 -10.913 -50.440 1.00 18.40 463 ASP C C 1
ATOM 12460 O O . ASP C 1 463 ? 11.366 -10.964 -49.569 1.00 18.64 463 ASP C O 1
ATOM 12465 N N . PRO C 1 464 ? 9.832 -9.804 -50.702 1.00 17.16 464 PRO C N 1
ATOM 12466 C CA . PRO C 1 464 ? 9.967 -8.553 -50.059 1.00 17.20 464 PRO C CA 1
ATOM 12467 C C . PRO C 1 464 ? 10.011 -8.711 -48.519 1.00 19.96 464 PRO C C 1
ATOM 12468 O O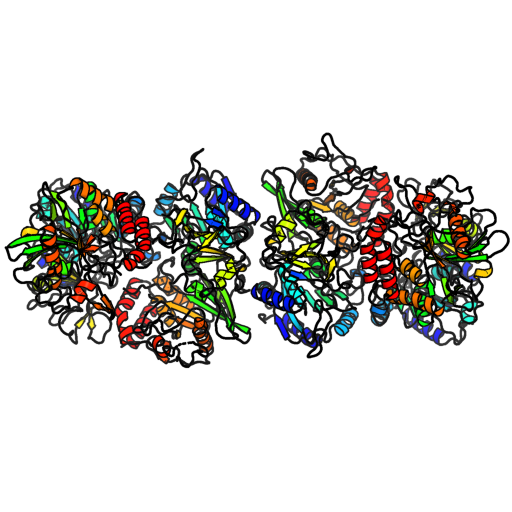 . PRO C 1 464 ? 9.097 -9.245 -47.911 1.00 20.38 464 PRO C O 1
ATOM 12472 N N . MET C 1 465 ? 11.090 -8.258 -47.886 1.00 22.22 465 MET C N 1
ATOM 12473 C CA . MET C 1 465 ? 11.262 -8.411 -46.425 1.00 22.69 465 MET C CA 1
ATOM 12474 C C . MET C 1 465 ? 11.207 -9.845 -45.915 1.00 23.44 465 MET C C 1
ATOM 12475 O O . MET C 1 465 ? 11.216 -10.016 -44.708 1.00 24.70 465 MET C O 1
ATOM 12480 N N . ALA C 1 466 ? 11.224 -10.848 -46.793 1.00 23.62 466 ALA C N 1
ATOM 12481 C CA . ALA C 1 466 ? 10.935 -12.289 -46.426 1.00 24.75 466 ALA C CA 1
ATOM 12482 C C . ALA C 1 466 ? 9.584 -12.403 -45.790 1.00 24.71 466 ALA C C 1
ATOM 12483 O O . ALA C 1 466 ? 9.376 -13.248 -44.938 1.00 23.75 466 ALA C O 1
ATOM 12485 N N . MET C 1 467 ? 8.647 -11.602 -46.264 1.00 25.82 467 MET C N 1
ATOM 12486 C CA . MET C 1 467 ? 7.317 -11.516 -45.673 1.00 27.87 467 MET C CA 1
ATOM 12487 C C . MET C 1 467 ? 6.235 -11.943 -46.650 1.00 28.84 467 MET C C 1
ATOM 12488 O O . MET C 1 467 ? 5.061 -11.899 -46.343 1.00 29.25 467 MET C O 1
ATOM 12493 N N . LEU C 1 468 ? 6.606 -12.290 -47.862 1.00 29.58 468 LEU C N 1
ATOM 12494 C CA . LEU C 1 468 ? 5.596 -12.384 -48.889 1.00 29.42 468 LEU C CA 1
ATOM 12495 C C . LEU C 1 468 ? 4.331 -13.099 -48.374 1.00 30.23 468 LEU C C 1
ATOM 12496 O O . LEU C 1 468 ? 3.257 -12.461 -48.382 1.00 33.20 468 LEU C O 1
ATOM 12501 N N . PRO C 1 469 ? 4.406 -14.386 -47.917 1.00 29.15 469 PRO C N 1
ATOM 12502 C CA . PRO C 1 469 ? 3.061 -14.944 -47.657 1.00 28.18 469 PRO C CA 1
ATOM 12503 C C . PRO C 1 469 ? 2.335 -14.357 -46.394 1.00 27.68 469 PRO C C 1
ATOM 12504 O O . PRO C 1 469 ? 1.240 -14.769 -46.081 1.00 27.99 469 PRO C O 1
ATOM 12508 N N . PHE C 1 470 ? 2.957 -13.425 -45.672 1.00 26.19 470 PHE C N 1
ATOM 12509 C CA . PHE C 1 470 ? 2.542 -13.096 -44.300 1.00 24.13 470 PHE C CA 1
ATOM 12510 C C . PHE C 1 470 ? 2.055 -11.657 -44.088 1.00 23.12 470 PHE C C 1
ATOM 12511 O O . PHE C 1 470 ? 1.643 -11.342 -42.971 1.00 21.55 470 PHE C O 1
ATOM 12519 N N . ILE C 1 471 ? 2.083 -10.798 -45.142 1.00 20.83 471 ILE C N 1
ATOM 12520 C CA . ILE C 1 471 ? 1.629 -9.419 -44.994 1.00 18.91 471 ILE C CA 1
ATOM 12521 C C . ILE C 1 471 ? 0.125 -9.509 -44.964 1.00 19.08 471 ILE C C 1
ATOM 12522 O O . ILE C 1 471 ? -0.508 -10.240 -45.776 1.00 19.85 471 ILE C O 1
ATOM 12527 N N . GLY C 1 472 ? -0.446 -8.792 -44.005 1.00 18.15 472 GLY C N 1
ATOM 12528 C CA . GLY C 1 472 ? -1.793 -9.010 -43.678 1.00 16.84 472 GLY C CA 1
ATOM 12529 C C . GLY C 1 472 ? -2.566 -7.859 -44.222 1.00 17.20 472 GLY C C 1
ATOM 12530 O O . GLY C 1 472 ? -3.776 -7.782 -44.050 1.00 18.12 472 GLY C O 1
ATOM 12531 N N . TYR C 1 473 ? -1.883 -6.998 -44.937 1.00 18.86 473 TYR C N 1
ATOM 12532 C CA . TYR C 1 473 ? -2.560 -5.961 -45.625 1.00 20.73 473 TYR C CA 1
ATOM 12533 C C . TYR C 1 473 ? -1.855 -5.603 -46.964 1.00 21.00 473 TYR C C 1
ATOM 12534 O O . TYR C 1 473 ? -1.101 -6.409 -47.509 1.00 21.38 473 TYR C O 1
ATOM 12543 N N . ASN C 1 474 ? -2.187 -4.441 -47.515 1.00 19.34 474 ASN C N 1
ATOM 12544 C CA . ASN C 1 474 ? -1.634 -4.019 -48.759 1.00 19.92 474 ASN C CA 1
ATOM 12545 C C . ASN C 1 474 ? -0.092 -3.859 -48.751 1.00 19.35 474 ASN C C 1
ATOM 12546 O O . ASN C 1 474 ? 0.465 -3.015 -48.052 1.00 22.15 474 ASN C O 1
ATOM 12551 N N . ALA C 1 475 ? 0.592 -4.659 -49.543 1.00 19.76 475 ALA C N 1
ATOM 12552 C CA . ALA C 1 475 ? 2.020 -4.823 -49.435 1.00 19.36 475 ALA C CA 1
ATOM 12553 C C . ALA C 1 475 ? 2.780 -3.512 -49.697 1.00 19.71 475 ALA C C 1
ATOM 12554 O O . ALA C 1 475 ? 3.846 -3.290 -49.198 1.00 20.93 475 ALA C O 1
ATOM 12556 N N . GLY C 1 476 ? 2.234 -2.651 -50.530 1.00 21.52 476 GLY C N 1
ATOM 12557 C CA . GLY C 1 476 ? 2.792 -1.325 -50.771 1.00 20.74 476 GLY C CA 1
ATOM 12558 C C . GLY C 1 476 ? 2.629 -0.406 -49.605 1.00 21.66 476 GLY C C 1
ATOM 12559 O O . GLY C 1 476 ? 3.549 0.279 -49.267 1.00 22.96 476 GLY C O 1
ATOM 12560 N N . GLU C 1 477 ? 1.459 -0.347 -48.999 1.00 22.27 477 GLU C N 1
ATOM 12561 C CA . GLU C 1 477 ? 1.309 0.286 -47.645 1.00 23.19 477 GLU C CA 1
ATOM 12562 C C . GLU C 1 477 ? 2.298 -0.286 -46.572 1.00 22.47 477 GLU C C 1
ATOM 12563 O O . GLU C 1 477 ? 2.746 0.420 -45.690 1.00 22.51 477 GLU C O 1
ATOM 12569 N N . TYR C 1 478 ? 2.538 -1.591 -46.609 1.00 23.27 478 TYR C N 1
ATOM 12570 C CA . TYR C 1 478 ? 3.471 -2.287 -45.696 1.00 21.59 478 TYR C CA 1
ATOM 12571 C C . TYR C 1 478 ? 4.883 -1.738 -45.941 1.00 20.77 478 TYR C C 1
ATOM 12572 O O . TYR C 1 478 ? 5.670 -1.598 -45.056 1.00 19.98 478 TYR C O 1
ATOM 12581 N N . LEU C 1 479 ? 5.193 -1.332 -47.152 1.00 21.33 479 LEU C N 1
ATOM 12582 C CA . LEU C 1 479 ? 6.470 -0.683 -47.363 1.00 20.05 479 LEU C CA 1
ATOM 12583 C C . LEU C 1 479 ? 6.410 0.776 -46.927 1.00 21.06 479 LEU C C 1
ATOM 12584 O O . LEU C 1 479 ? 7.464 1.351 -46.669 1.00 22.06 479 LEU C O 1
ATOM 12589 N N . GLN C 1 480 ? 5.227 1.380 -46.913 1.00 19.64 480 GLN C N 1
ATOM 12590 C CA . GLN C 1 480 ? 5.039 2.712 -46.413 1.00 22.13 480 GLN C CA 1
ATOM 12591 C C . GLN C 1 480 ? 5.152 2.689 -44.832 1.00 24.79 480 GLN C C 1
ATOM 12592 O O . GLN C 1 480 ? 5.659 3.672 -44.240 1.00 26.43 480 GLN C O 1
ATOM 12598 N N . ASN C 1 481 ? 4.639 1.628 -44.153 1.00 24.46 481 ASN C N 1
ATOM 12599 C CA . ASN C 1 481 ? 4.934 1.419 -42.741 1.00 24.44 481 ASN C CA 1
ATOM 12600 C C . ASN C 1 481 ? 6.386 1.472 -42.479 1.00 24.42 481 ASN C C 1
ATOM 12601 O O . ASN C 1 481 ? 6.842 2.080 -41.473 1.00 27.90 481 ASN C O 1
ATOM 12606 N N . TRP C 1 482 ? 7.160 0.862 -43.350 1.00 23.27 482 TRP C N 1
ATOM 12607 C CA . TRP C 1 482 ? 8.640 0.898 -43.166 1.00 23.38 482 TRP C CA 1
ATOM 12608 C C . TRP C 1 482 ? 9.210 2.292 -43.197 1.00 24.38 482 TRP C C 1
ATOM 12609 O O . TRP C 1 482 ? 10.124 2.604 -42.459 1.00 24.78 482 TRP C O 1
ATOM 12620 N N . ILE C 1 483 ? 8.657 3.116 -44.100 1.00 26.64 483 ILE C N 1
ATOM 12621 C CA . ILE C 1 483 ? 9.153 4.466 -44.409 1.00 25.94 483 ILE C CA 1
ATOM 12622 C C . ILE C 1 483 ? 8.741 5.303 -43.195 1.00 27.32 483 ILE C C 1
ATOM 12623 O O . ILE C 1 483 ? 9.569 6.013 -42.611 1.00 28.69 483 ILE C O 1
ATOM 12628 N N . ASP C 1 484 ? 7.474 5.186 -42.821 1.00 27.65 484 ASP C N 1
ATOM 12629 C CA . ASP C 1 484 ? 6.950 5.819 -41.630 1.00 28.68 484 ASP C CA 1
ATOM 12630 C C . ASP C 1 484 ? 7.839 5.587 -40.367 1.00 30.28 484 ASP C C 1
ATOM 12631 O O . ASP C 1 484 ? 8.414 6.533 -39.811 1.00 30.61 484 ASP C O 1
ATOM 12636 N N . MET C 1 485 ? 7.988 4.340 -39.945 1.00 30.49 485 MET C N 1
ATOM 12637 C CA . MET C 1 485 ? 8.989 4.035 -38.894 1.00 29.87 485 MET C CA 1
ATOM 12638 C C . MET C 1 485 ? 10.387 4.718 -38.992 1.00 28.67 485 MET C C 1
ATOM 12639 O O . MET C 1 485 ? 10.904 5.179 -38.010 1.00 27.73 485 MET C O 1
ATOM 12644 N N . GLY C 1 486 ? 11.018 4.753 -40.148 1.00 29.55 486 GLY C N 1
ATOM 12645 C CA . GLY C 1 486 ? 12.331 5.390 -40.313 1.00 29.64 486 GLY C CA 1
ATOM 12646 C C . GLY C 1 486 ? 12.239 6.896 -40.139 1.00 31.74 486 GLY C C 1
ATOM 12647 O O . GLY C 1 486 ? 13.235 7.511 -39.900 1.00 33.48 486 GLY C O 1
ATOM 12648 N N . ASN C 1 487 ? 11.066 7.507 -40.292 1.00 33.18 487 ASN C N 1
ATOM 12649 C CA . ASN C 1 487 ? 10.964 8.970 -40.179 1.00 35.21 487 ASN C CA 1
ATOM 12650 C C . ASN C 1 487 ? 10.545 9.334 -38.775 1.00 36.33 487 ASN C C 1
ATOM 12651 O O . ASN C 1 487 ? 11.346 9.902 -38.022 1.00 37.56 487 ASN C O 1
ATOM 12656 N N . LYS C 1 488 ? 9.309 9.026 -38.407 1.00 36.59 488 LYS C N 1
ATOM 12657 C CA . LYS C 1 488 ? 9.000 8.842 -36.989 1.00 37.13 488 LYS C CA 1
ATOM 12658 C C . LYS C 1 488 ? 10.302 8.548 -36.259 1.00 37.59 488 LYS C C 1
ATOM 12659 O O . LYS C 1 488 ? 10.540 9.005 -35.146 1.00 38.73 488 LYS C O 1
ATOM 12665 N N . GLY C 1 489 ? 11.196 7.817 -36.881 1.00 37.73 489 GLY C N 1
ATOM 12666 C CA . GLY C 1 489 ? 12.281 7.271 -36.065 1.00 38.14 489 GLY C CA 1
ATOM 12667 C C . GLY C 1 489 ? 13.620 7.931 -36.116 1.00 37.58 489 GLY C C 1
ATOM 12668 O O . GLY C 1 489 ? 14.296 7.987 -35.108 1.00 37.36 489 GLY C O 1
ATOM 12669 N N . GLY C 1 490 ? 14.018 8.399 -37.284 1.00 38.16 490 GLY C N 1
ATOM 12670 C CA . GLY C 1 490 ? 15.213 9.249 -37.384 1.00 40.09 490 GLY C CA 1
ATOM 12671 C C . GLY C 1 490 ? 16.542 8.543 -37.199 1.00 41.48 490 GLY C C 1
ATOM 12672 O O . GLY C 1 490 ? 16.716 7.399 -37.654 1.00 42.03 490 GLY C O 1
ATOM 12673 N N . ASP C 1 491 ? 17.490 9.206 -36.532 1.00 42.18 491 ASP C N 1
ATOM 12674 C CA . ASP C 1 491 ? 18.876 8.672 -36.441 1.00 42.52 491 ASP C CA 1
ATOM 12675 C C . ASP C 1 491 ? 19.028 7.543 -35.424 1.00 42.02 491 ASP C C 1
ATOM 12676 O O . ASP C 1 491 ? 20.150 7.018 -35.303 1.00 41.08 491 ASP C O 1
ATOM 12681 N N . LYS C 1 492 ? 17.921 7.167 -34.744 1.00 40.66 492 LYS C N 1
ATOM 12682 C CA . LYS C 1 492 ? 17.899 5.985 -33.840 1.00 41.17 492 LYS C CA 1
ATOM 12683 C C . LYS C 1 492 ? 17.563 4.600 -34.483 1.00 39.68 492 LYS C C 1
ATOM 12684 O O . LYS C 1 492 ? 17.612 3.534 -33.790 1.00 39.65 492 LYS C O 1
ATOM 12690 N N . MET C 1 493 ? 17.266 4.608 -35.785 1.00 36.37 493 MET C N 1
ATOM 12691 C CA . MET C 1 493 ? 17.128 3.363 -36.575 1.00 34.46 493 MET C CA 1
ATOM 12692 C C . MET C 1 493 ? 18.477 2.674 -36.753 1.00 32.98 493 MET C C 1
ATOM 12693 O O . MET C 1 493 ? 19.535 3.339 -36.990 1.00 32.73 493 MET C O 1
ATOM 12698 N N . PRO C 1 494 ? 18.474 1.340 -36.612 1.00 31.55 494 PRO C N 1
ATOM 12699 C CA . PRO C 1 494 ? 19.681 0.567 -36.885 1.00 31.35 494 PRO C CA 1
ATOM 12700 C C . PRO C 1 494 ? 19.994 0.469 -38.391 1.00 31.92 494 PRO C C 1
ATOM 12701 O O . PRO C 1 494 ? 19.104 0.577 -39.205 1.00 33.09 494 PRO C O 1
ATOM 12705 N N . SER C 1 495 ? 21.245 0.219 -38.758 1.00 32.10 495 SER C N 1
ATOM 12706 C CA . SER C 1 495 ? 21.646 0.081 -40.140 1.00 32.32 495 SER C CA 1
ATOM 12707 C C . SER C 1 495 ? 21.205 -1.268 -40.742 1.00 32.97 495 SER C C 1
ATOM 12708 O O . SER C 1 495 ? 21.419 -2.327 -40.120 1.00 32.84 495 SER C O 1
ATOM 12711 N N . ILE C 1 496 ? 20.705 -1.224 -41.990 1.00 31.34 496 ILE C N 1
ATOM 12712 C CA . ILE C 1 496 ? 20.305 -2.398 -42.735 1.00 28.53 496 ILE C CA 1
ATOM 12713 C C . ILE C 1 496 ? 21.421 -2.924 -43.572 1.00 27.47 496 ILE C C 1
ATOM 12714 O O . ILE C 1 496 ? 22.118 -2.186 -44.231 1.00 28.56 496 ILE C O 1
ATOM 12719 N N . PHE C 1 497 ? 21.599 -4.229 -43.550 1.00 28.65 497 PHE C N 1
ATOM 12720 C CA . PHE C 1 497 ? 22.611 -4.924 -44.364 1.00 26.91 497 PHE C CA 1
ATOM 12721 C C . PHE C 1 497 ? 21.989 -5.933 -45.301 1.00 28.21 497 PHE C C 1
ATOM 12722 O O . PHE C 1 497 ? 20.868 -6.411 -45.067 1.00 28.81 497 PHE C O 1
ATOM 12730 N N . LEU C 1 498 ? 22.705 -6.195 -46.392 1.00 27.37 498 LEU C N 1
ATOM 12731 C CA . LEU C 1 498 ? 22.322 -7.168 -47.316 1.00 26.79 498 LEU C CA 1
ATOM 12732 C C . LEU C 1 498 ? 23.395 -8.254 -47.334 1.00 27.31 498 LEU C C 1
ATOM 12733 O O . LEU C 1 498 ? 24.543 -7.981 -47.735 1.00 26.65 498 LEU C O 1
ATOM 12738 N N . VAL C 1 499 ? 22.995 -9.496 -47.009 1.00 25.38 499 VAL C N 1
ATOM 12739 C CA . VAL C 1 499 ? 23.912 -10.648 -47.098 1.00 24.42 499 VAL C CA 1
ATOM 12740 C C . VAL C 1 499 ? 23.537 -11.761 -48.125 1.00 23.62 499 VAL C C 1
ATOM 12741 O O . VAL C 1 499 ? 22.493 -11.795 -48.651 1.00 22.64 499 VAL C O 1
ATOM 12745 N N . ASN C 1 500 ? 24.443 -12.638 -48.443 1.00 22.23 500 ASN C N 1
ATOM 12746 C CA . ASN C 1 500 ? 24.139 -13.623 -49.341 1.00 22.36 500 ASN C CA 1
ATOM 12747 C C . ASN C 1 500 ? 25.318 -14.555 -49.150 1.00 22.98 500 ASN C C 1
ATOM 12748 O O . ASN C 1 500 ? 26.443 -14.111 -49.269 1.00 24.20 500 ASN C O 1
ATOM 12753 N N . TRP C 1 501 ? 25.050 -15.837 -48.900 1.00 22.02 501 TRP C N 1
ATOM 12754 C CA . TRP C 1 501 ? 26.014 -16.804 -48.474 1.00 21.80 501 TRP C CA 1
ATOM 12755 C C . TRP C 1 501 ? 26.226 -17.818 -49.515 1.00 22.73 501 TRP C C 1
ATOM 12756 O O . TRP C 1 501 ? 26.866 -18.801 -49.195 1.00 24.99 501 TRP C O 1
ATOM 12767 N N . PHE C 1 502 ? 25.562 -17.668 -50.679 1.00 24.06 502 PHE C N 1
ATOM 12768 C CA . PHE C 1 502 ? 25.318 -18.676 -51.741 1.00 25.21 502 PHE C CA 1
ATOM 12769 C C . PHE C 1 502 ? 25.891 -18.343 -53.136 1.00 26.40 502 PHE C C 1
ATOM 12770 O O . PHE C 1 502 ? 25.492 -18.980 -54.092 1.00 25.41 502 PHE C O 1
ATOM 12778 N N . ARG C 1 503 ? 26.802 -17.360 -53.219 1.00 26.86 503 ARG C N 1
ATOM 12779 C CA . ARG C 1 503 ? 27.578 -17.066 -54.424 1.00 29.52 503 ARG C CA 1
ATOM 12780 C C . ARG C 1 503 ? 28.228 -18.336 -54.872 1.00 32.08 503 ARG C C 1
ATOM 12781 O O . ARG C 1 503 ? 28.607 -19.126 -54.029 1.00 35.09 503 ARG C O 1
ATOM 12789 N N . ARG C 1 504 ? 28.324 -18.566 -56.171 1.00 33.92 504 ARG C N 1
ATOM 12790 C CA . ARG C 1 504 ? 28.930 -19.776 -56.688 1.00 37.09 504 ARG C CA 1
ATOM 12791 C C . ARG C 1 504 ? 30.039 -19.419 -57.631 1.00 39.35 504 ARG C C 1
ATOM 12792 O O . ARG C 1 504 ? 29.878 -18.443 -58.375 1.00 39.47 504 ARG C O 1
ATOM 12800 N N . GLY C 1 505 ? 31.139 -20.201 -57.594 1.00 42.49 505 GLY C N 1
ATOM 12801 C CA . GLY C 1 505 ? 32.323 -20.058 -58.480 1.00 46.20 505 GLY C CA 1
ATOM 12802 C C . GLY C 1 505 ? 32.008 -20.558 -59.888 1.00 47.86 505 GLY C C 1
ATOM 12803 O O . GLY C 1 505 ? 30.986 -21.262 -60.034 1.00 48.87 505 GLY C O 1
ATOM 12804 N N . GLU C 1 506 ? 32.827 -20.194 -60.913 1.00 49.69 506 GLU C N 1
ATOM 12805 C CA . GLU C 1 506 ? 32.516 -20.505 -62.361 1.00 50.17 506 GLU C CA 1
ATOM 12806 C C . GLU C 1 506 ? 32.456 -22.028 -62.622 1.00 50.31 506 GLU C C 1
ATOM 12807 O O . GLU C 1 506 ? 31.627 -22.539 -63.352 1.00 50.19 506 GLU C O 1
ATOM 12813 N N . ASP C 1 507 ? 33.360 -22.728 -61.979 1.00 51.33 507 ASP C N 1
ATOM 12814 C CA . ASP C 1 507 ? 33.195 -24.112 -61.560 1.00 51.70 507 ASP C CA 1
ATOM 12815 C C . ASP C 1 507 ? 31.741 -24.531 -61.099 1.00 52.69 507 ASP C C 1
ATOM 12816 O O . ASP C 1 507 ? 31.227 -25.589 -61.510 1.00 53.40 507 ASP C O 1
ATOM 12821 N N . GLY C 1 508 ? 31.099 -23.740 -60.224 1.00 51.76 508 GLY C N 1
ATOM 12822 C CA . GLY C 1 508 ? 29.786 -24.077 -59.652 1.00 50.08 508 GLY C CA 1
ATOM 12823 C C . GLY C 1 508 ? 29.826 -24.310 -58.141 1.00 49.03 508 GLY C C 1
ATOM 12824 O O . GLY C 1 508 ? 28.787 -24.441 -57.490 1.00 47.97 508 GLY C O 1
ATOM 12825 N N . ARG C 1 509 ? 31.040 -24.349 -57.586 1.00 48.16 509 ARG C N 1
ATOM 12826 C CA . ARG C 1 509 ? 31.260 -24.597 -56.164 1.00 47.00 509 ARG C CA 1
ATOM 12827 C C . ARG C 1 509 ? 30.734 -23.411 -55.363 1.00 46.45 509 ARG C C 1
ATOM 12828 O O . ARG C 1 509 ? 30.769 -22.263 -55.862 1.00 45.99 509 ARG C O 1
ATOM 12836 N N . PHE C 1 510 ? 30.281 -23.661 -54.121 1.00 45.27 510 PHE C N 1
ATOM 12837 C CA . PHE C 1 510 ? 29.973 -22.532 -53.233 1.00 43.78 510 PHE C CA 1
ATOM 12838 C C . PHE C 1 510 ? 31.228 -21.809 -52.881 1.00 42.97 510 PHE C C 1
ATOM 12839 O O . PHE C 1 510 ? 32.233 -22.451 -52.614 1.00 42.55 510 PHE C O 1
ATOM 12847 N N . LEU C 1 511 ? 31.174 -20.481 -52.876 1.00 41.37 511 LEU C N 1
ATOM 12848 C CA . LEU C 1 511 ? 32.380 -19.714 -52.626 1.00 41.46 511 LEU C CA 1
ATOM 12849 C C . LEU C 1 511 ? 32.695 -19.511 -51.120 1.00 41.51 511 LEU C C 1
ATOM 12850 O O . LEU C 1 511 ? 33.889 -19.610 -50.712 1.00 42.64 511 LEU C O 1
ATOM 12855 N N . TRP C 1 512 ? 31.647 -19.241 -50.330 1.00 39.34 512 TRP C N 1
ATOM 12856 C CA . TRP C 1 512 ? 31.710 -18.996 -48.879 1.00 36.86 512 TRP C CA 1
ATOM 12857 C C . TRP C 1 512 ? 31.242 -20.222 -48.138 1.00 36.65 512 TRP C C 1
ATOM 12858 O O . TRP C 1 512 ? 30.151 -20.672 -48.455 1.00 36.47 512 TRP C O 1
ATOM 12869 N N . PRO C 1 513 ? 32.013 -20.728 -47.120 1.00 36.26 513 PRO C N 1
ATOM 12870 C CA . PRO C 1 513 ? 31.629 -22.010 -46.519 1.00 35.22 513 PRO C CA 1
ATOM 12871 C C . PRO C 1 513 ? 30.286 -21.990 -45.816 1.00 34.23 513 PRO C C 1
ATOM 12872 O O . PRO C 1 513 ? 29.618 -23.004 -45.770 1.00 35.51 513 PRO C O 1
ATOM 12876 N N . GLY C 1 514 ? 29.897 -20.858 -45.268 1.00 33.60 514 GLY C N 1
ATOM 12877 C CA . GLY C 1 514 ? 28.667 -20.717 -44.549 1.00 32.79 514 GLY C CA 1
ATOM 12878 C C . GLY C 1 514 ? 28.690 -21.344 -43.162 1.00 33.09 514 GLY C C 1
ATOM 12879 O O . GLY C 1 514 ? 29.715 -21.376 -42.483 1.00 33.54 514 GLY C O 1
ATOM 12880 N N . PHE C 1 515 ? 27.527 -21.771 -42.723 1.00 31.70 515 PHE C N 1
ATOM 12881 C CA . PHE C 1 515 ? 27.310 -22.277 -41.416 1.00 32.07 515 PHE C CA 1
ATOM 12882 C C . PHE C 1 515 ? 27.925 -21.477 -40.242 1.00 32.01 515 PHE C C 1
ATOM 12883 O O . PHE C 1 515 ? 27.512 -20.328 -40.008 1.00 30.47 515 PHE C O 1
ATOM 12891 N N . GLY C 1 516 ? 28.884 -22.053 -39.492 1.00 31.80 516 GLY C N 1
ATOM 12892 C CA . GLY C 1 516 ? 29.338 -21.371 -38.277 1.00 30.15 516 GLY C CA 1
ATOM 12893 C C . GLY C 1 516 ? 30.248 -20.235 -38.717 1.00 29.52 516 GLY C C 1
ATOM 12894 O O . GLY C 1 516 ? 30.492 -19.277 -37.962 1.00 30.81 516 GLY C O 1
ATOM 12895 N N . ASP C 1 517 ? 30.743 -20.304 -39.940 1.00 28.50 517 ASP C N 1
ATOM 12896 C CA . ASP C 1 517 ? 31.600 -19.240 -40.448 1.00 28.32 517 ASP C CA 1
ATOM 12897 C C . ASP C 1 517 ? 30.880 -17.904 -40.788 1.00 27.25 517 ASP C C 1
ATOM 12898 O O . ASP C 1 517 ? 31.518 -16.892 -41.011 1.00 28.65 517 ASP C O 1
ATOM 12903 N N . ASN C 1 518 ? 29.566 -17.854 -40.705 1.00 26.45 518 ASN C N 1
ATOM 12904 C CA . ASN C 1 518 ? 28.891 -16.639 -41.036 1.00 25.45 518 ASN C CA 1
ATOM 12905 C C . ASN C 1 518 ? 29.082 -15.704 -39.902 1.00 26.64 518 ASN C C 1
ATOM 12906 O O . ASN C 1 518 ? 28.647 -14.554 -39.977 1.00 29.10 518 ASN C O 1
ATOM 12911 N N . SER C 1 519 ? 29.740 -16.164 -38.839 1.00 27.24 519 SER C N 1
ATOM 12912 C CA . SER C 1 519 ? 29.984 -15.330 -37.623 1.00 26.91 519 SER C CA 1
ATOM 12913 C C . SER C 1 519 ? 31.028 -14.306 -37.994 1.00 26.29 519 SER C C 1
ATOM 12914 O O . SER C 1 519 ? 31.123 -13.284 -37.375 1.00 27.17 519 SER C O 1
ATOM 12917 N N . ARG C 1 520 ? 31.774 -14.592 -39.052 1.00 26.95 520 ARG C N 1
ATOM 12918 C CA . ARG C 1 520 ? 32.814 -13.754 -39.531 1.00 27.57 520 ARG C CA 1
ATOM 12919 C C . ARG C 1 520 ? 32.131 -12.656 -40.274 1.00 28.12 520 ARG C C 1
ATOM 12920 O O . ARG C 1 520 ? 32.492 -11.448 -40.118 1.00 29.38 520 ARG C O 1
ATOM 12928 N N . VAL C 1 521 ? 31.065 -13.010 -40.988 1.00 27.09 521 VAL C N 1
ATOM 12929 C CA . VAL C 1 521 ? 30.257 -11.926 -41.565 1.00 26.53 521 VAL C CA 1
ATOM 12930 C C . VAL C 1 521 ? 29.536 -11.069 -40.543 1.00 26.06 521 VAL C C 1
ATOM 12931 O O . VAL C 1 521 ? 29.340 -9.872 -40.718 1.00 26.60 521 VAL C O 1
ATOM 12935 N N . LEU C 1 522 ? 29.174 -11.658 -39.418 1.00 26.81 522 LEU C N 1
ATOM 12936 C CA . LEU C 1 522 ? 28.426 -10.908 -38.388 1.00 27.19 522 LEU C CA 1
ATOM 12937 C C . LEU C 1 522 ? 29.322 -10.009 -37.557 1.00 27.68 522 LEU C C 1
ATOM 12938 O O . LEU C 1 522 ? 28.821 -9.035 -36.977 1.00 28.48 522 LEU C O 1
ATOM 12943 N N . LYS C 1 523 ? 30.612 -10.354 -37.479 1.00 25.92 523 LYS C N 1
ATOM 12944 C CA . LYS C 1 523 ? 31.582 -9.532 -36.820 1.00 27.52 523 LYS C CA 1
ATOM 12945 C C . LYS C 1 523 ? 31.876 -8.338 -37.684 1.00 28.19 523 LYS C C 1
ATOM 12946 O O . LYS C 1 523 ? 31.838 -7.215 -37.173 1.00 27.33 523 LYS C O 1
ATOM 12952 N N . TRP C 1 524 ? 32.127 -8.586 -38.983 1.00 30.16 524 TRP C N 1
ATOM 12953 C CA . TRP C 1 524 ? 32.261 -7.527 -39.949 1.00 31.17 524 TRP C CA 1
ATOM 12954 C C . TRP C 1 524 ? 31.152 -6.517 -39.710 1.00 31.46 524 TRP C C 1
ATOM 12955 O O . TRP C 1 524 ? 31.430 -5.354 -39.413 1.00 33.94 524 TRP C O 1
ATOM 12966 N N . VAL C 1 525 ? 29.900 -6.955 -39.684 1.00 30.03 525 VAL C N 1
ATOM 12967 C CA . VAL C 1 525 ? 28.732 -6.065 -39.460 1.00 27.38 525 VAL C CA 1
ATOM 12968 C C . VAL C 1 525 ? 28.864 -5.206 -38.189 1.00 30.36 525 VAL C C 1
ATOM 12969 O O . VAL C 1 525 ? 28.438 -4.017 -38.125 1.00 30.49 525 VAL C O 1
ATOM 12973 N N . ILE C 1 526 ? 29.402 -5.838 -37.147 1.00 31.29 526 ILE C N 1
ATOM 12974 C CA . ILE C 1 526 ? 29.490 -5.198 -35.840 1.00 31.73 526 ILE C CA 1
ATOM 12975 C C . ILE C 1 526 ? 30.635 -4.162 -35.883 1.00 32.90 526 ILE C C 1
ATOM 12976 O O . ILE C 1 526 ? 30.469 -3.018 -35.383 1.00 32.29 526 ILE C O 1
ATOM 12981 N N . ASP C 1 527 ? 31.725 -4.572 -36.534 1.00 33.45 527 ASP C N 1
ATOM 12982 C CA . ASP C 1 527 ? 32.829 -3.718 -36.857 1.00 37.04 527 ASP C CA 1
ATOM 12983 C C . ASP C 1 527 ? 32.517 -2.500 -37.743 1.00 39.35 527 ASP C C 1
ATOM 12984 O O . ASP C 1 527 ? 33.330 -1.560 -37.684 1.00 40.97 527 ASP C O 1
ATOM 12989 N N . ARG C 1 528 ? 31.379 -2.491 -38.488 1.00 40.26 528 ARG C N 1
ATOM 12990 C CA . ARG C 1 528 ? 30.922 -1.352 -39.380 1.00 40.28 528 ARG C CA 1
ATOM 12991 C C . ARG C 1 528 ? 30.109 -0.432 -38.573 1.00 41.38 528 ARG C C 1
ATOM 12992 O O . ARG C 1 528 ? 30.257 0.790 -38.672 1.00 42.84 528 ARG C O 1
ATOM 13000 N N . ILE C 1 529 ? 29.157 -0.974 -37.831 1.00 42.45 529 ILE C N 1
ATOM 13001 C CA . ILE C 1 529 ? 28.247 -0.052 -37.169 1.00 43.57 529 ILE C CA 1
ATOM 13002 C C . ILE C 1 529 ? 28.935 0.784 -36.086 1.00 44.62 529 ILE C C 1
ATOM 13003 O O . ILE C 1 529 ? 28.352 1.769 -35.631 1.00 44.32 529 ILE C O 1
ATOM 13008 N N . GLU C 1 530 ? 30.145 0.367 -35.676 1.00 45.57 530 GLU C N 1
ATOM 13009 C CA . GLU C 1 530 ? 30.934 1.069 -34.634 1.00 46.38 530 GLU C CA 1
ATOM 13010 C C . GLU C 1 530 ? 31.935 1.984 -35.368 1.00 45.88 530 GLU C C 1
ATOM 13011 O O . GLU C 1 530 ? 31.859 3.167 -35.229 1.00 46.81 530 GLU C O 1
ATOM 13017 N N . GLY C 1 531 ? 32.846 1.443 -36.160 1.00 45.87 531 GLY C N 1
ATOM 13018 C CA . GLY C 1 531 ? 33.434 2.256 -37.233 1.00 45.18 531 GLY C CA 1
ATOM 13019 C C . GLY C 1 531 ? 34.846 1.814 -37.523 1.00 44.74 531 GLY C C 1
ATOM 13020 O O . GLY C 1 531 ? 35.690 2.594 -37.883 1.00 45.60 531 GLY C O 1
ATOM 13021 N N . HIS C 1 532 ? 35.108 0.536 -37.367 1.00 44.40 532 HIS C N 1
ATOM 13022 C CA . HIS C 1 532 ? 36.437 0.011 -37.476 1.00 43.62 532 HIS C CA 1
ATOM 13023 C C . HIS C 1 532 ? 36.286 -0.579 -38.830 1.00 43.73 532 HIS C C 1
ATOM 13024 O O . HIS C 1 532 ? 37.027 -1.479 -39.243 1.00 44.46 532 HIS C O 1
ATOM 13031 N N . VAL C 1 533 ? 35.253 -0.028 -39.489 1.00 43.77 533 VAL C N 1
ATOM 13032 C CA . VAL C 1 533 ? 34.965 -0.004 -40.965 1.00 44.99 533 VAL C CA 1
ATOM 13033 C C . VAL C 1 533 ? 35.859 -0.745 -41.904 1.00 44.85 533 VAL C C 1
ATOM 13034 O O . VAL C 1 533 ? 36.284 -1.880 -41.629 1.00 47.74 533 VAL C O 1
ATOM 13038 N N . GLY C 1 534 ? 36.090 -0.091 -43.033 1.00 45.49 534 GLY C N 1
ATOM 13039 C CA . GLY C 1 534 ? 36.568 -0.695 -44.288 1.00 45.75 534 GLY C CA 1
ATOM 13040 C C . GLY C 1 534 ? 35.347 -1.110 -45.174 1.00 46.61 534 GLY C C 1
ATOM 13041 O O . GLY C 1 534 ? 34.796 -2.222 -45.013 1.00 44.57 534 GLY C O 1
ATOM 13042 N N . ALA C 1 535 ? 34.917 -0.197 -46.055 1.00 47.08 535 ALA C N 1
ATOM 13043 C CA . ALA C 1 535 ? 34.048 -0.493 -47.228 1.00 47.65 535 ALA C CA 1
ATOM 13044 C C . ALA C 1 535 ? 34.635 0.179 -48.472 1.00 48.18 535 ALA C C 1
ATOM 13045 O O . ALA C 1 535 ? 35.051 1.354 -48.413 1.00 49.76 535 ALA C O 1
ATOM 13047 N N . ASP C 1 536 ? 34.690 -0.560 -49.583 1.00 47.26 536 ASP C N 1
ATOM 13048 C CA . ASP C 1 536 ? 34.952 0.011 -50.886 1.00 45.52 536 ASP C CA 1
ATOM 13049 C C . ASP C 1 536 ? 33.656 -0.133 -51.723 1.00 44.90 536 ASP C C 1
ATOM 13050 O O . ASP C 1 536 ? 33.180 -1.261 -51.951 1.00 43.88 536 ASP C O 1
ATOM 13055 N N . GLU C 1 537 ? 33.089 1.039 -52.095 1.00 43.23 537 GLU C N 1
ATOM 13056 C CA . GLU C 1 537 ? 31.735 1.270 -52.714 1.00 40.77 537 GLU C CA 1
ATOM 13057 C C . GLU C 1 537 ? 31.334 0.410 -53.957 1.00 36.95 537 GLU C C 1
ATOM 13058 O O . GLU C 1 537 ? 32.139 0.167 -54.855 1.00 35.92 537 GLU C O 1
ATOM 13064 N N . THR C 1 538 ? 30.098 -0.107 -53.975 1.00 33.65 538 THR C N 1
ATOM 13065 C CA . THR C 1 538 ? 29.550 -0.847 -55.154 1.00 28.72 538 THR C CA 1
ATOM 13066 C C . THR C 1 538 ? 28.207 -0.232 -55.587 1.00 26.50 538 THR C C 1
ATOM 13067 O O . THR C 1 538 ? 27.723 0.726 -55.002 1.00 23.92 538 THR C O 1
ATOM 13071 N N . VAL C 1 539 ? 27.583 -0.780 -56.635 1.00 26.90 539 VAL C N 1
ATOM 13072 C CA . VAL C 1 539 ? 26.196 -0.287 -57.004 1.00 24.89 539 VAL C CA 1
ATOM 13073 C C . VAL C 1 539 ? 25.231 -0.578 -55.852 1.00 23.66 539 VAL C C 1
ATOM 13074 O O . VAL C 1 539 ? 24.336 0.215 -55.611 1.00 21.34 539 VAL C O 1
ATOM 13078 N N . VAL C 1 540 ? 25.432 -1.728 -55.160 1.00 23.85 540 VAL C N 1
ATOM 13079 C CA . VAL C 1 540 ? 24.549 -2.165 -54.057 1.00 25.37 540 VAL C CA 1
ATOM 13080 C C . VAL C 1 540 ? 24.696 -1.293 -52.784 1.00 25.69 540 VAL C C 1
ATOM 13081 O O . VAL C 1 540 ? 23.752 -1.135 -52.040 1.00 26.62 540 VAL C O 1
ATOM 13085 N N . GLY C 1 541 ? 25.889 -0.778 -52.521 1.00 23.58 541 GLY C N 1
ATOM 13086 C CA . GLY C 1 541 ? 26.067 0.133 -51.396 1.00 25.18 541 GLY C CA 1
ATOM 13087 C C . GLY C 1 541 ? 27.506 0.106 -50.892 1.00 23.61 541 GLY C C 1
ATOM 13088 O O . GLY C 1 541 ? 28.425 -0.041 -51.689 1.00 22.30 541 GLY C O 1
ATOM 13089 N N . HIS C 1 542 ? 27.646 0.213 -49.567 1.00 24.54 542 HIS C N 1
ATOM 13090 C CA . HIS C 1 542 ? 28.972 0.054 -48.817 1.00 24.33 542 HIS C CA 1
ATOM 13091 C C . HIS C 1 542 ? 29.327 -1.399 -48.521 1.00 25.92 542 HIS C C 1
ATOM 13092 O O . HIS C 1 542 ? 28.803 -1.958 -47.514 1.00 25.70 542 HIS C O 1
ATOM 13099 N N . THR C 1 543 ? 30.180 -2.015 -49.333 1.00 26.72 543 THR C N 1
ATOM 13100 C CA . THR C 1 543 ? 30.396 -3.424 -49.206 1.00 28.28 543 THR C CA 1
ATOM 13101 C C . THR C 1 543 ? 31.742 -3.981 -48.703 1.00 32.25 543 THR C C 1
ATOM 13102 O O . THR C 1 543 ? 32.803 -3.401 -48.955 1.00 34.91 543 THR C O 1
ATOM 13106 N N . ALA C 1 544 ? 31.741 -5.181 -48.109 1.00 33.98 544 ALA C N 1
ATOM 13107 C CA . ALA C 1 544 ? 32.854 -5.557 -47.227 1.00 36.57 544 ALA C CA 1
ATOM 13108 C C . ALA C 1 544 ? 34.094 -5.334 -48.048 1.00 37.63 544 ALA C C 1
ATOM 13109 O O . ALA C 1 544 ? 34.075 -5.725 -49.175 1.00 39.15 544 ALA C O 1
ATOM 13111 N N . LYS C 1 545 ? 35.158 -4.734 -47.529 1.00 39.73 545 LYS C N 1
ATOM 13112 C CA . LYS C 1 545 ? 36.389 -4.705 -48.342 1.00 42.23 545 LYS C CA 1
ATOM 13113 C C . LYS C 1 545 ? 37.057 -6.046 -48.440 1.00 42.44 545 LYS C C 1
ATOM 13114 O O . LYS C 1 545 ? 37.910 -6.192 -49.316 1.00 44.48 545 LYS C O 1
ATOM 13120 N N . ALA C 1 546 ? 36.729 -7.000 -47.577 1.00 42.94 546 ALA C N 1
ATOM 13121 C CA . ALA C 1 546 ? 37.140 -8.416 -47.856 1.00 42.93 546 ALA C CA 1
ATOM 13122 C C . ALA C 1 546 ? 38.504 -8.832 -47.391 1.00 43.46 546 ALA C C 1
ATOM 13123 O O . ALA C 1 546 ? 38.981 -9.904 -47.763 1.00 44.22 546 ALA C O 1
ATOM 13125 N N . GLU C 1 547 ? 39.103 -7.947 -46.591 1.00 43.49 547 GLU C N 1
ATOM 13126 C CA . GLU C 1 547 ? 40.225 -8.157 -45.676 1.00 43.06 547 GLU C CA 1
ATOM 13127 C C . GLU C 1 547 ? 40.064 -7.171 -44.508 1.00 41.85 547 GLU C C 1
ATOM 13128 O O . GLU C 1 547 ? 41.020 -6.908 -43.807 1.00 42.01 547 GLU C O 1
ATOM 13134 N N . ASP C 1 548 ? 38.880 -6.565 -44.370 1.00 40.54 548 ASP C N 1
ATOM 13135 C CA . ASP C 1 548 ? 38.374 -6.158 -43.083 1.00 39.84 548 ASP C CA 1
ATOM 13136 C C . ASP C 1 548 ? 37.566 -7.350 -42.409 1.00 39.08 548 ASP C C 1
ATOM 13137 O O . ASP C 1 548 ? 36.873 -7.161 -41.348 1.00 37.78 548 ASP C O 1
ATOM 13142 N N . LEU C 1 549 ? 37.680 -8.544 -43.032 1.00 37.54 549 LEU C N 1
ATOM 13143 C CA . LEU C 1 549 ? 36.941 -9.744 -42.684 1.00 37.66 549 LEU C CA 1
ATOM 13144 C C . LEU C 1 549 ? 37.890 -10.671 -41.942 1.00 39.46 549 LEU C C 1
ATOM 13145 O O . LEU C 1 549 ? 38.933 -11.072 -42.467 1.00 40.48 549 LEU C O 1
ATOM 13150 N N . ASP C 1 550 ? 37.541 -11.010 -40.703 1.00 40.10 550 ASP C N 1
ATOM 13151 C CA . ASP C 1 550 ? 38.263 -12.086 -40.013 1.00 40.51 550 ASP C CA 1
ATOM 13152 C C . ASP C 1 550 ? 38.205 -13.416 -40.780 1.00 41.27 550 ASP C C 1
ATOM 13153 O O . ASP C 1 550 ? 37.220 -14.155 -40.722 1.00 39.44 550 ASP C O 1
ATOM 13158 N N . LEU C 1 551 ? 39.278 -13.700 -41.512 1.00 43.77 551 LEU C N 1
ATOM 13159 C CA . LEU C 1 551 ? 39.386 -14.969 -42.200 1.00 45.88 551 LEU C CA 1
ATOM 13160 C C . LEU C 1 551 ? 40.432 -15.959 -41.664 1.00 47.48 551 LEU C C 1
ATOM 13161 O O . LEU C 1 551 ? 40.937 -16.769 -42.473 1.00 48.03 551 LEU C O 1
ATOM 13166 N N . ASP C 1 552 ? 40.732 -15.973 -40.357 1.00 49.06 552 ASP C N 1
ATOM 13167 C CA . ASP C 1 552 ? 41.641 -17.045 -39.800 1.00 51.49 552 ASP C CA 1
ATOM 13168 C C . ASP C 1 552 ? 41.034 -18.471 -39.652 1.00 52.57 552 ASP C C 1
ATOM 13169 O O . ASP C 1 552 ? 40.072 -18.664 -38.884 1.00 53.29 552 ASP C O 1
ATOM 13174 N N . GLY C 1 553 ? 41.616 -19.471 -40.326 1.00 53.27 553 GLY C N 1
ATOM 13175 C CA . GLY C 1 553 ? 41.014 -20.812 -40.481 1.00 54.98 553 GLY C CA 1
ATOM 13176 C C . GLY C 1 553 ? 39.941 -20.666 -41.545 1.00 57.09 553 GLY C C 1
ATOM 13177 O O . GLY C 1 553 ? 38.925 -19.992 -41.310 1.00 58.59 553 GLY C O 1
ATOM 13178 N N . LEU C 1 554 ? 40.177 -21.203 -42.739 1.00 58.19 554 LEU C N 1
ATOM 13179 C CA . LEU C 1 554 ? 39.220 -21.136 -43.863 1.00 58.73 554 LEU C CA 1
ATOM 13180 C C . LEU C 1 554 ? 39.724 -21.774 -45.171 1.00 60.61 554 LEU C C 1
ATOM 13181 O O . LEU C 1 554 ? 40.899 -21.660 -45.534 1.00 59.65 554 LEU C O 1
ATOM 13186 N N . ASP C 1 555 ? 38.785 -22.435 -45.853 1.00 63.04 555 ASP C N 1
ATOM 13187 C CA . ASP C 1 555 ? 39.039 -23.259 -47.040 1.00 65.58 555 ASP C CA 1
ATOM 13188 C C . ASP C 1 555 ? 40.428 -23.917 -46.933 1.00 66.91 555 ASP C C 1
ATOM 13189 O O . ASP C 1 555 ? 40.582 -24.894 -46.185 1.00 67.19 555 ASP C O 1
ATOM 13194 N N . THR C 1 556 ? 41.406 -23.401 -47.693 1.00 68.94 556 THR C N 1
ATOM 13195 C CA . THR C 1 556 ? 42.876 -23.539 -47.400 1.00 70.70 556 THR C CA 1
ATOM 13196 C C . THR C 1 556 ? 43.542 -22.131 -47.534 1.00 71.52 556 THR C C 1
ATOM 13197 O O . THR C 1 556 ? 43.267 -21.434 -48.510 1.00 71.87 556 THR C O 1
ATOM 13201 N N . PRO C 1 557 ? 44.367 -21.700 -46.525 1.00 72.03 557 PRO C N 1
ATOM 13202 C CA . PRO C 1 557 ? 45.168 -20.424 -46.479 1.00 71.41 557 PRO C CA 1
ATOM 13203 C C . PRO C 1 557 ? 45.737 -19.813 -47.791 1.00 70.98 557 PRO C C 1
ATOM 13204 O O . PRO C 1 557 ? 46.022 -20.560 -48.774 1.00 70.76 557 PRO C O 1
ATOM 13208 N N . ILE C 1 558 ? 45.938 -18.479 -47.730 1.00 69.53 558 ILE C N 1
ATOM 13209 C CA . ILE C 1 558 ? 46.176 -17.515 -48.882 1.00 69.09 558 ILE C CA 1
ATOM 13210 C C . ILE C 1 558 ? 44.858 -17.091 -49.557 1.00 67.57 558 ILE C C 1
ATOM 13211 O O . ILE C 1 558 ? 44.748 -15.969 -50.107 1.00 67.41 558 ILE C O 1
ATOM 13216 N N . GLU C 1 559 ? 43.891 -18.018 -49.492 1.00 66.17 559 GLU C N 1
ATOM 13217 C CA . GLU C 1 559 ? 42.439 -17.829 -49.786 1.00 64.54 559 GLU C CA 1
ATOM 13218 C C . GLU C 1 559 ? 42.026 -16.567 -50.563 1.00 63.34 559 GLU C C 1
ATOM 13219 O O . GLU C 1 559 ? 42.680 -16.134 -51.529 1.00 64.04 559 GLU C O 1
ATOM 13225 N N . ASP C 1 560 ? 40.925 -15.984 -50.140 1.00 61.20 560 ASP C N 1
ATOM 13226 C CA . ASP C 1 560 ? 40.496 -14.726 -50.711 1.00 58.81 560 ASP C CA 1
ATOM 13227 C C . ASP C 1 560 ? 39.799 -14.940 -52.039 1.00 56.85 560 ASP C C 1
ATOM 13228 O O . ASP C 1 560 ? 40.209 -14.449 -53.047 1.00 56.54 560 ASP C O 1
ATOM 13233 N N . VAL C 1 561 ? 38.765 -15.785 -51.998 1.00 56.64 561 VAL C N 1
ATOM 13234 C CA . VAL C 1 561 ? 37.551 -15.632 -52.829 1.00 53.98 561 VAL C CA 1
ATOM 13235 C C . VAL C 1 561 ? 36.819 -14.328 -52.373 1.00 52.89 561 VAL C C 1
ATOM 13236 O O . VAL C 1 561 ? 36.016 -14.307 -51.400 1.00 52.10 561 VAL C O 1
ATOM 13240 N N . LYS C 1 562 ? 37.222 -13.249 -53.084 1.00 50.62 562 LYS C N 1
ATOM 13241 C CA . LYS C 1 562 ? 36.691 -11.897 -52.994 1.00 48.01 562 LYS C CA 1
ATOM 13242 C C . LYS C 1 562 ? 35.679 -11.785 -54.120 1.00 45.81 562 LYS C C 1
ATOM 13243 O O . LYS C 1 562 ? 34.996 -10.756 -54.248 1.00 45.37 562 LYS C O 1
ATOM 13249 N N . GLU C 1 563 ? 35.642 -12.831 -54.950 1.00 43.00 563 GLU C N 1
ATOM 13250 C CA . GLU C 1 563 ? 34.570 -13.085 -55.882 1.00 42.08 563 GLU C CA 1
ATOM 13251 C C . GLU C 1 563 ? 33.174 -13.066 -55.237 1.00 41.30 563 GLU C C 1
ATOM 13252 O O . GLU C 1 563 ? 32.254 -12.478 -55.809 1.00 42.13 563 GLU C O 1
ATOM 13258 N N . ALA C 1 564 ? 33.015 -13.693 -54.068 1.00 38.78 564 ALA C N 1
ATOM 13259 C CA . ALA C 1 564 ? 31.759 -13.585 -53.262 1.00 35.83 564 ALA C CA 1
ATOM 13260 C C . ALA C 1 564 ? 31.367 -12.141 -52.921 1.00 34.37 564 ALA C C 1
ATOM 13261 O O . ALA C 1 564 ? 30.215 -11.855 -52.663 1.00 33.50 564 ALA C O 1
ATOM 13263 N N . LEU C 1 565 ? 32.347 -11.225 -52.978 1.00 33.05 565 LEU C N 1
ATOM 13264 C CA . LEU C 1 565 ? 32.173 -9.788 -52.697 1.00 30.08 565 LEU C CA 1
ATOM 13265 C C . LEU C 1 565 ? 31.975 -8.839 -53.894 1.00 29.48 565 LEU C C 1
ATOM 13266 O O . LEU C 1 565 ? 31.569 -7.696 -53.720 1.00 27.54 565 LEU C O 1
ATOM 13271 N N . THR C 1 566 ? 32.175 -9.337 -55.114 1.00 31.08 566 THR C N 1
ATOM 13272 C CA . THR C 1 566 ? 31.780 -8.581 -56.353 1.00 31.70 566 THR C CA 1
ATOM 13273 C C . THR C 1 566 ? 30.245 -8.329 -56.456 1.00 32.34 566 THR C C 1
ATOM 13274 O O . THR C 1 566 ? 29.393 -9.153 -55.969 1.00 32.62 566 THR C O 1
ATOM 13278 N N . ALA C 1 567 ? 29.892 -7.186 -57.051 1.00 31.55 567 ALA C N 1
ATOM 13279 C CA . ALA C 1 567 ? 28.574 -6.965 -57.586 1.00 31.10 567 ALA C CA 1
ATOM 13280 C C . ALA C 1 567 ? 28.750 -6.426 -58.986 1.00 32.40 567 ALA C C 1
ATOM 13281 O O . ALA C 1 567 ? 28.573 -5.190 -59.161 1.00 34.07 567 ALA C O 1
ATOM 13283 N N . PRO C 1 568 ? 29.099 -7.300 -59.991 1.00 31.89 568 PRO C N 1
ATOM 13284 C CA . PRO C 1 568 ? 29.427 -6.954 -61.405 1.00 30.51 568 PRO C CA 1
ATOM 13285 C C . PRO C 1 568 ? 28.204 -6.344 -62.086 1.00 30.99 568 PRO C C 1
ATOM 13286 O O . PRO C 1 568 ? 27.109 -6.984 -62.090 1.00 33.45 568 PRO C O 1
ATOM 13290 N N . ALA C 1 569 ? 28.372 -5.118 -62.605 1.00 30.21 569 ALA C N 1
ATOM 13291 C CA . ALA C 1 569 ? 27.291 -4.176 -62.895 1.00 29.21 569 ALA C CA 1
ATOM 13292 C C . ALA C 1 569 ? 26.430 -4.617 -64.034 1.00 28.47 569 ALA C C 1
ATOM 13293 O O . ALA C 1 569 ? 25.259 -4.240 -64.073 1.00 27.64 569 ALA C O 1
ATOM 13295 N N . GLU C 1 570 ? 27.009 -5.394 -64.933 1.00 27.92 570 GLU C N 1
ATOM 13296 C CA . GLU C 1 570 ? 26.284 -6.203 -65.917 1.00 30.90 570 GLU C CA 1
ATOM 13297 C C . GLU C 1 570 ? 25.213 -7.146 -65.311 1.00 30.04 570 GLU C C 1
ATOM 13298 O O . GLU C 1 570 ? 24.102 -7.262 -65.808 1.00 31.13 570 GLU C O 1
ATOM 13304 N N . GLN C 1 571 ? 25.587 -7.842 -64.249 1.00 29.50 571 GLN C N 1
ATOM 13305 C CA . GLN C 1 571 ? 24.658 -8.630 -63.415 1.00 27.91 571 GLN C CA 1
ATOM 13306 C C . GLN C 1 571 ? 23.525 -7.832 -62.790 1.00 26.45 571 GLN C C 1
ATOM 13307 O O . GLN C 1 571 ? 22.359 -8.246 -62.790 1.00 25.15 571 GLN C O 1
ATOM 13313 N N . TRP C 1 572 ? 23.866 -6.666 -62.284 1.00 25.97 572 TRP C N 1
ATOM 13314 C CA . TRP C 1 572 ? 22.881 -5.748 -61.777 1.00 25.53 572 TRP C CA 1
ATOM 13315 C C . TRP C 1 572 ? 21.967 -5.160 -62.911 1.00 26.04 572 TRP C C 1
ATOM 13316 O O . TRP C 1 572 ? 20.767 -5.001 -62.696 1.00 26.62 572 TRP C O 1
ATOM 13327 N N . ALA C 1 573 ? 22.555 -4.752 -64.059 1.00 28.06 573 ALA C N 1
ATOM 13328 C CA . ALA C 1 573 ? 21.858 -4.359 -65.309 1.00 28.02 573 ALA C CA 1
ATOM 13329 C C . ALA C 1 573 ? 20.864 -5.444 -65.728 1.00 28.42 573 ALA C C 1
ATOM 13330 O O . ALA C 1 573 ? 19.761 -5.165 -66.036 1.00 30.02 573 ALA C O 1
ATOM 13332 N N . ASN C 1 574 ? 21.277 -6.696 -65.733 1.00 30.03 574 ASN C N 1
ATOM 13333 C CA . ASN C 1 574 ? 20.424 -7.783 -66.062 1.00 30.55 574 ASN C CA 1
ATOM 13334 C C . ASN C 1 574 ? 19.122 -7.840 -65.256 1.00 30.60 574 ASN C C 1
ATOM 13335 O O . ASN C 1 574 ? 18.056 -8.165 -65.838 1.00 30.23 574 ASN C O 1
ATOM 13340 N N . ASP C 1 575 ? 19.191 -7.495 -63.949 1.00 28.52 575 ASP C N 1
ATOM 13341 C CA . ASP C 1 575 ? 18.072 -7.497 -63.015 1.00 27.10 575 ASP C CA 1
ATOM 13342 C C . ASP C 1 575 ? 17.116 -6.314 -63.026 1.00 25.79 575 ASP C C 1
ATOM 13343 O O . ASP C 1 575 ? 16.106 -6.298 -62.316 1.00 25.44 575 ASP C O 1
ATOM 13348 N N . VAL C 1 576 ? 17.498 -5.245 -63.727 1.00 24.93 576 VAL C N 1
ATOM 13349 C CA . VAL C 1 576 ? 16.849 -3.926 -63.604 1.00 19.70 576 VAL C CA 1
ATOM 13350 C C . VAL C 1 576 ? 15.379 -4.025 -64.017 1.00 20.25 576 VAL C C 1
ATOM 13351 O O . VAL C 1 576 ? 14.466 -3.661 -63.271 1.00 20.36 576 VAL C O 1
ATOM 13355 N N . GLU C 1 577 ? 15.131 -4.578 -65.176 1.00 22.28 577 GLU C N 1
ATOM 13356 C CA . GLU C 1 577 ? 13.733 -4.726 -65.685 1.00 22.39 577 GLU C CA 1
ATOM 13357 C C . GLU C 1 577 ? 12.839 -5.531 -64.755 1.00 22.06 577 GLU C C 1
ATOM 13358 O O . GLU C 1 577 ? 11.711 -5.206 -64.604 1.00 23.13 577 GLU C O 1
ATOM 13364 N N . ASP C 1 578 ? 13.336 -6.638 -64.173 1.00 23.50 578 ASP C N 1
ATOM 13365 C CA . ASP C 1 578 ? 12.518 -7.537 -63.318 1.00 22.31 578 ASP C CA 1
ATOM 13366 C C . ASP C 1 578 ? 12.123 -6.786 -62.066 1.00 21.19 578 ASP C C 1
ATOM 13367 O O . ASP C 1 578 ? 10.924 -6.842 -61.553 1.00 19.52 578 ASP C O 1
ATOM 13372 N N . ASN C 1 579 ? 13.156 -6.120 -61.539 1.00 20.48 579 ASN C N 1
ATOM 13373 C CA . ASN C 1 579 ? 12.963 -5.281 -60.335 1.00 20.34 579 ASN C CA 1
ATOM 13374 C C . ASN C 1 579 ? 11.981 -4.119 -60.598 1.00 19.07 579 ASN C C 1
ATOM 13375 O O . ASN C 1 579 ? 11.123 -3.945 -59.827 1.00 21.49 579 ASN C O 1
ATOM 13380 N N . ALA C 1 580 ? 12.124 -3.393 -61.690 1.00 17.54 580 ALA C N 1
ATOM 13381 C CA . ALA C 1 580 ? 11.170 -2.441 -62.173 1.00 18.73 580 ALA C CA 1
ATOM 13382 C C . ALA C 1 580 ? 9.736 -3.013 -62.261 1.00 18.99 580 ALA C C 1
ATOM 13383 O O . ALA C 1 580 ? 8.800 -2.451 -61.679 1.00 16.57 580 ALA C O 1
ATOM 13385 N N . GLU C 1 581 ? 9.586 -4.193 -62.865 1.00 19.83 581 GLU C N 1
ATOM 13386 C CA . GLU C 1 581 ? 8.255 -4.845 -62.916 1.00 19.53 581 GLU C CA 1
ATOM 13387 C C . GLU C 1 581 ? 7.675 -5.114 -61.579 1.00 20.32 581 GLU C C 1
ATOM 13388 O O . GLU C 1 581 ? 6.483 -4.906 -61.373 1.00 21.04 581 GLU C O 1
ATOM 13394 N N . TYR C 1 582 ? 8.519 -5.501 -60.623 1.00 21.47 582 TYR C N 1
ATOM 13395 C CA . TYR C 1 582 ? 8.032 -6.048 -59.320 1.00 19.75 582 TYR C CA 1
ATOM 13396 C C . TYR C 1 582 ? 7.393 -4.947 -58.463 1.00 20.82 582 TYR C C 1
ATOM 13397 O O . TYR C 1 582 ? 6.217 -5.048 -57.997 1.00 22.71 582 TYR C O 1
ATOM 13406 N N . LEU C 1 583 ? 8.154 -3.856 -58.263 1.00 21.91 583 LEU C N 1
ATOM 13407 C CA . LEU C 1 583 ? 7.656 -2.518 -57.708 1.00 19.85 583 LEU C CA 1
ATOM 13408 C C . LEU C 1 583 ? 6.370 -1.992 -58.297 1.00 20.08 583 LEU C C 1
ATOM 13409 O O . LEU C 1 583 ? 5.585 -1.418 -57.584 1.00 21.07 583 LEU C O 1
ATOM 13414 N N . THR C 1 584 ? 6.153 -2.128 -59.602 1.00 20.73 584 THR C N 1
ATOM 13415 C CA . THR C 1 584 ? 4.831 -1.844 -60.213 1.00 19.79 584 THR C CA 1
ATOM 13416 C C . THR C 1 584 ? 3.760 -2.826 -59.731 1.00 20.42 584 THR C C 1
ATOM 13417 O O . THR C 1 584 ? 2.642 -2.429 -59.333 1.00 21.14 584 THR C O 1
ATOM 13421 N N . PHE C 1 585 ? 4.116 -4.104 -59.755 1.00 20.75 585 PHE C N 1
ATOM 13422 C CA . PHE C 1 585 ? 3.302 -5.199 -59.211 1.00 20.77 585 PHE C CA 1
ATOM 13423 C C . PHE C 1 585 ? 2.839 -4.825 -57.832 1.00 21.74 585 PHE C C 1
ATOM 13424 O O . PHE C 1 585 ? 1.623 -4.910 -57.546 1.00 22.22 585 PHE C O 1
ATOM 13432 N N . LEU C 1 586 ? 3.779 -4.339 -57.003 1.00 21.71 586 LEU C N 1
ATOM 13433 C CA . LEU C 1 586 ? 3.461 -4.053 -55.600 1.00 20.74 586 LEU C CA 1
ATOM 13434 C C . LEU C 1 586 ? 2.406 -2.932 -55.480 1.00 22.19 586 LEU C C 1
ATOM 13435 O O . LEU C 1 586 ? 1.747 -2.850 -54.455 1.00 20.97 586 LEU C O 1
ATOM 13440 N N . GLY C 1 587 ? 2.203 -2.112 -56.529 1.00 22.03 587 GLY C N 1
ATOM 13441 C CA . GLY C 1 587 ? 0.943 -1.349 -56.609 1.00 22.42 587 GLY C CA 1
ATOM 13442 C C . GLY C 1 587 ? 1.043 0.157 -56.348 1.00 22.58 587 GLY C C 1
ATOM 13443 O O . GLY C 1 587 ? 2.153 0.636 -56.167 1.00 23.06 587 GLY C O 1
ATOM 13444 N N . PRO C 1 588 ? -0.100 0.894 -56.382 1.00 23.02 588 PRO C N 1
ATOM 13445 C CA . PRO C 1 588 ? -0.252 2.287 -56.025 1.00 24.06 588 PRO C CA 1
ATOM 13446 C C . PRO C 1 588 ? 0.173 2.697 -54.594 1.00 25.09 588 PRO C C 1
ATOM 13447 O O . PRO C 1 588 ? 0.471 3.837 -54.422 1.00 25.58 588 PRO C O 1
ATOM 13451 N N . ARG C 1 589 ? 0.251 1.832 -53.585 1.00 26.12 589 ARG C N 1
ATOM 13452 C CA . ARG C 1 589 ? 0.753 2.367 -52.310 1.00 26.92 589 ARG C CA 1
ATOM 13453 C C . ARG C 1 589 ? 2.268 2.254 -52.198 1.00 27.11 589 ARG C C 1
ATOM 13454 O O . ARG C 1 589 ? 2.811 2.616 -51.188 1.00 25.90 589 ARG C O 1
ATOM 13462 N N . VAL C 1 590 ? 2.961 1.735 -53.205 1.00 27.69 590 VAL C N 1
ATOM 13463 C CA . VAL C 1 590 ? 4.442 1.706 -53.051 1.00 28.34 590 VAL C CA 1
ATOM 13464 C C . VAL C 1 590 ? 4.895 3.160 -52.826 1.00 29.22 590 VAL C C 1
ATOM 13465 O O . VAL C 1 590 ? 4.527 4.021 -53.606 1.00 30.60 590 VAL C O 1
ATOM 13469 N N . PRO C 1 591 ? 5.657 3.432 -51.729 1.00 28.61 591 PRO C N 1
ATOM 13470 C CA . PRO C 1 591 ? 6.036 4.784 -51.436 1.00 27.97 591 PRO C CA 1
ATOM 13471 C C . PRO C 1 591 ? 6.889 5.443 -52.543 1.00 26.42 591 PRO C C 1
ATOM 13472 O O . PRO C 1 591 ? 7.767 4.785 -53.151 1.00 25.20 591 PRO C O 1
ATOM 13476 N N . ALA C 1 592 ? 6.598 6.734 -52.771 1.00 24.96 592 ALA C N 1
ATOM 13477 C CA . ALA C 1 592 ? 7.428 7.600 -53.581 1.00 24.18 592 ALA C CA 1
ATOM 13478 C C . ALA C 1 592 ? 8.932 7.384 -53.239 1.00 23.32 592 ALA C C 1
ATOM 13479 O O . ALA C 1 592 ? 9.764 7.320 -54.116 1.00 23.70 592 ALA C O 1
ATOM 13481 N N . GLU C 1 593 ? 9.256 7.257 -51.968 1.00 24.50 593 GLU C N 1
ATOM 13482 C CA . GLU C 1 593 ? 10.648 7.033 -51.465 1.00 24.03 593 GLU C CA 1
ATOM 13483 C C . GLU C 1 593 ? 11.346 5.750 -51.948 1.00 24.20 593 GLU C C 1
ATOM 13484 O O . GLU C 1 593 ? 12.614 5.671 -52.061 1.00 25.81 593 GLU C O 1
ATOM 13490 N N . VAL C 1 594 ? 10.551 4.726 -52.258 1.00 23.88 594 VAL C N 1
ATOM 13491 C CA . VAL C 1 594 ? 11.099 3.420 -52.700 1.00 22.97 594 VAL C CA 1
ATOM 13492 C C . VAL C 1 594 ? 11.427 3.467 -54.175 1.00 24.48 594 VAL C C 1
ATOM 13493 O O . VAL C 1 594 ? 12.510 2.992 -54.636 1.00 25.28 594 VAL C O 1
ATOM 13497 N N . HIS C 1 595 ? 10.504 4.084 -54.928 1.00 25.09 595 HIS C N 1
ATOM 13498 C CA . HIS C 1 595 ? 10.737 4.402 -56.355 1.00 24.91 595 HIS C CA 1
ATOM 13499 C C . HIS C 1 595 ? 11.975 5.260 -56.563 1.00 23.63 595 HIS C C 1
ATOM 13500 O O . HIS C 1 595 ? 12.722 4.974 -57.510 1.00 23.95 595 HIS C O 1
ATOM 13507 N N . SER C 1 596 ? 12.165 6.284 -55.720 1.00 22.17 596 SER C N 1
ATOM 13508 C CA . SER C 1 596 ? 13.363 7.179 -55.839 1.00 22.59 596 SER C CA 1
ATOM 13509 C C . SER C 1 596 ? 14.652 6.471 -55.549 1.00 21.73 596 SER C C 1
ATOM 13510 O O . SER C 1 596 ? 15.629 6.684 -56.221 1.00 24.04 596 SER C O 1
ATOM 13513 N N . GLN C 1 597 ? 14.650 5.579 -54.578 1.00 22.03 597 GLN C N 1
ATOM 13514 C CA . GLN C 1 597 ? 15.837 4.727 -54.240 1.00 21.79 597 GLN C CA 1
ATOM 13515 C C . GLN C 1 597 ? 16.106 3.839 -55.313 1.00 22.20 597 GLN C C 1
ATOM 13516 O O . GLN C 1 597 ? 17.252 3.459 -55.559 1.00 23.49 597 GLN C O 1
ATOM 13522 N N . PHE C 1 598 ? 15.031 3.513 -56.049 1.00 24.60 598 PHE C N 1
ATOM 13523 C CA . PHE C 1 598 ? 15.211 2.607 -57.238 1.00 24.09 598 PHE C CA 1
ATOM 13524 C C . PHE C 1 598 ? 15.747 3.292 -58.484 1.00 22.70 598 PHE C C 1
ATOM 13525 O O . PHE C 1 598 ? 16.697 2.817 -59.012 1.00 23.25 598 PHE C O 1
ATOM 13533 N N . ASP C 1 599 ? 15.169 4.379 -58.929 1.00 23.20 599 ASP C N 1
ATOM 13534 C CA . ASP C 1 599 ? 15.962 5.399 -59.790 1.00 27.63 599 ASP C CA 1
ATOM 13535 C C . ASP C 1 599 ? 17.478 5.499 -59.524 1.00 25.32 599 ASP C C 1
ATOM 13536 O O . ASP C 1 599 ? 18.285 5.258 -60.428 1.00 29.08 599 ASP C O 1
ATOM 13541 N N . ALA C 1 600 ? 17.837 5.797 -58.294 1.00 24.44 600 ALA C N 1
ATOM 13542 C CA . ALA C 1 600 ? 19.211 5.963 -57.878 1.00 25.44 600 ALA C CA 1
ATOM 13543 C C . ALA C 1 600 ? 20.072 4.763 -58.091 1.00 25.42 600 ALA C C 1
ATOM 13544 O O . ALA C 1 600 ? 21.243 4.880 -58.534 1.00 26.54 600 ALA C O 1
ATOM 13546 N N . LEU C 1 601 ? 19.493 3.609 -57.786 1.00 26.08 601 LEU C N 1
ATOM 13547 C CA . LEU C 1 601 ? 20.082 2.297 -58.091 1.00 23.72 601 LEU C CA 1
ATOM 13548 C C . LEU C 1 601 ? 20.349 2.098 -59.585 1.00 24.41 601 LEU C C 1
ATOM 13549 O O . LEU C 1 601 ? 21.381 1.586 -59.975 1.00 25.57 601 LEU C O 1
ATOM 13554 N N . LYS C 1 602 ? 19.363 2.432 -60.387 1.00 23.47 602 LYS C N 1
ATOM 13555 C CA . LYS C 1 602 ? 19.526 2.412 -61.819 1.00 25.37 602 LYS C CA 1
ATOM 13556 C C . LYS C 1 602 ? 20.525 3.505 -62.279 1.00 25.58 602 LYS C C 1
ATOM 13557 O O . LYS C 1 602 ? 21.335 3.178 -63.113 1.00 26.51 602 LYS C O 1
ATOM 13563 N N . ALA C 1 603 ? 20.482 4.743 -61.730 1.00 23.91 603 ALA C N 1
ATOM 13564 C CA . ALA C 1 603 ? 21.540 5.745 -62.046 1.00 25.90 603 ALA C CA 1
ATOM 13565 C C . ALA C 1 603 ? 22.910 5.168 -61.752 1.00 26.64 603 ALA C C 1
ATOM 13566 O O . ALA C 1 603 ? 23.783 5.287 -62.571 1.00 27.92 603 ALA C O 1
ATOM 13568 N N . ARG C 1 604 ? 23.033 4.409 -60.651 1.00 27.96 604 ARG C N 1
ATOM 13569 C CA . ARG C 1 604 ? 24.278 3.896 -60.206 1.00 26.82 604 ARG C CA 1
ATOM 13570 C C . ARG C 1 604 ? 24.833 2.800 -61.055 1.00 28.03 604 ARG C C 1
ATOM 13571 O O . ARG C 1 604 ? 26.104 2.723 -61.212 1.00 28.46 604 ARG C O 1
ATOM 13579 N N . ILE C 1 605 ? 23.950 1.865 -61.512 1.00 27.06 605 ILE C N 1
ATOM 13580 C CA . ILE C 1 605 ? 24.385 0.766 -62.434 1.00 26.89 605 ILE C CA 1
ATOM 13581 C C . ILE C 1 605 ? 24.738 1.363 -63.820 1.00 27.88 605 ILE C C 1
ATOM 13582 O O . ILE C 1 605 ? 25.724 1.005 -64.474 1.00 24.75 605 ILE C O 1
ATOM 13587 N N . SER C 1 606 ? 23.876 2.275 -64.272 1.00 29.14 606 SER C N 1
ATOM 13588 C CA . SER C 1 606 ? 24.102 2.910 -65.564 1.00 31.40 606 SER C CA 1
ATOM 13589 C C . SER C 1 606 ? 25.479 3.615 -65.512 1.00 31.51 606 SER C C 1
ATOM 13590 O O . SER C 1 606 ? 26.304 3.204 -66.339 1.00 30.81 606 SER C O 1
ATOM 13593 N N . THR D 1 15 ? 20.468 -3.323 -17.445 1.00 46.20 15 THR D N 1
ATOM 13594 C CA . THR D 1 15 ? 21.571 -3.622 -16.488 1.00 44.41 15 THR D CA 1
ATOM 13595 C C . THR D 1 15 ? 22.298 -2.378 -15.945 1.00 44.95 15 THR D C 1
ATOM 13596 O O . THR D 1 15 ? 23.499 -2.214 -16.141 1.00 44.18 15 THR D O 1
ATOM 13600 N N . LYS D 1 16 ? 21.530 -1.491 -15.279 1.00 46.10 16 LYS D N 1
ATOM 13601 C CA . LYS D 1 16 ? 22.054 -0.651 -14.155 1.00 46.85 16 LYS D CA 1
ATOM 13602 C C . LYS D 1 16 ? 21.102 -0.472 -12.959 1.00 47.14 16 LYS D C 1
ATOM 13603 O O . LYS D 1 16 ? 20.325 -1.402 -12.606 1.00 46.24 16 LYS D O 1
ATOM 13609 N N . ASN D 1 17 ? 21.220 0.751 -12.369 1.00 47.83 17 ASN D N 1
ATOM 13610 C CA . ASN D 1 17 ? 20.335 1.426 -11.334 1.00 47.12 17 ASN D CA 1
ATOM 13611 C C . ASN D 1 17 ? 21.055 2.733 -10.968 1.00 47.65 17 ASN D C 1
ATOM 13612 O O . ASN D 1 17 ? 21.432 3.476 -11.929 1.00 48.20 17 ASN D O 1
ATOM 13617 N N . LYS D 1 18 ? 21.269 2.991 -9.653 1.00 45.50 18 LYS D N 1
ATOM 13618 C CA . LYS D 1 18 ? 22.049 4.156 -9.107 1.00 44.57 18 LYS D CA 1
ATOM 13619 C C . LYS D 1 18 ? 22.494 3.996 -7.605 1.00 41.84 18 LYS D C 1
ATOM 13620 O O . LYS D 1 18 ? 23.693 3.866 -7.310 1.00 39.74 18 LYS D O 1
ATOM 13626 N N . GLU D 1 19 ? 21.522 3.950 -6.688 1.00 40.91 19 GLU D N 1
ATOM 13627 C CA . GLU D 1 19 ? 21.716 3.336 -5.323 1.00 40.87 19 GLU D CA 1
ATOM 13628 C C . GLU D 1 19 ? 22.325 1.901 -5.414 1.00 39.07 19 GLU D C 1
ATOM 13629 O O . GLU D 1 19 ? 23.221 1.543 -4.648 1.00 38.92 19 GLU D O 1
ATOM 13635 N N . LEU D 1 20 ? 21.884 1.115 -6.406 1.00 38.77 20 LEU D N 1
ATOM 13636 C CA . LEU D 1 20 ? 22.452 -0.226 -6.686 1.00 37.16 20 LEU D CA 1
ATOM 13637 C C . LEU D 1 20 ? 23.925 -0.139 -6.937 1.00 36.32 20 LEU D C 1
ATOM 13638 O O . LEU D 1 20 ? 24.708 -0.841 -6.260 1.00 35.69 20 LEU D O 1
ATOM 13643 N N . LEU D 1 21 ? 24.309 0.705 -7.913 1.00 35.42 21 LEU D N 1
ATOM 13644 C CA . LEU D 1 21 ? 25.658 0.612 -8.439 1.00 34.85 21 LEU D CA 1
ATOM 13645 C C . LEU D 1 21 ? 26.674 1.074 -7.379 1.00 35.85 21 LEU D C 1
ATOM 13646 O O . LEU D 1 21 ? 27.777 0.530 -7.254 1.00 36.19 21 LEU D O 1
ATOM 13651 N N . ASN D 1 22 ? 26.251 2.073 -6.602 1.00 36.54 22 ASN D N 1
ATOM 13652 C CA . ASN D 1 22 ? 26.980 2.567 -5.419 1.00 37.70 22 ASN D CA 1
ATOM 13653 C C . ASN D 1 22 ? 27.087 1.542 -4.262 1.00 37.21 22 ASN D C 1
ATOM 13654 O O . ASN D 1 22 ? 28.186 1.274 -3.744 1.00 36.80 22 ASN D O 1
ATOM 13659 N N . TRP D 1 23 ? 25.963 0.920 -3.913 1.00 36.29 23 TRP D N 1
ATOM 13660 C CA . TRP D 1 23 ? 25.994 -0.240 -3.012 1.00 34.78 23 TRP D CA 1
ATOM 13661 C C . TRP D 1 23 ? 27.113 -1.257 -3.366 1.00 34.26 23 TRP D C 1
ATOM 13662 O O . TRP D 1 23 ? 27.848 -1.740 -2.479 1.00 31.92 23 TRP D O 1
ATOM 13673 N N . ILE D 1 24 ? 27.288 -1.541 -4.675 1.00 34.62 24 ILE D N 1
ATOM 13674 C CA . ILE D 1 24 ? 28.189 -2.609 -5.069 1.00 33.84 24 ILE D CA 1
ATOM 13675 C C . ILE D 1 24 ? 29.636 -2.178 -4.955 1.00 36.17 24 ILE D C 1
ATOM 13676 O O . ILE D 1 24 ? 30.472 -2.900 -4.353 1.00 36.30 24 ILE D O 1
ATOM 13681 N N . ALA D 1 25 ? 29.926 -1.009 -5.544 1.00 38.61 25 ALA D N 1
ATOM 13682 C CA . ALA D 1 25 ? 31.246 -0.371 -5.472 1.00 40.07 25 ALA D CA 1
ATOM 13683 C C . ALA D 1 25 ? 31.735 -0.251 -4.033 1.00 40.59 25 ALA D C 1
ATOM 13684 O O . ALA D 1 25 ? 32.939 -0.380 -3.777 1.00 41.74 25 ALA D O 1
ATOM 13686 N N . ASP D 1 26 ? 30.807 0.006 -3.110 1.00 40.42 26 ASP D N 1
ATOM 13687 C CA . ASP D 1 26 ? 31.059 -0.097 -1.661 1.00 41.72 26 ASP D CA 1
ATOM 13688 C C . ASP D 1 26 ? 31.411 -1.521 -1.207 1.00 41.41 26 ASP D C 1
ATOM 13689 O O . ASP D 1 26 ? 32.457 -1.745 -0.604 1.00 40.99 26 ASP D O 1
ATOM 13694 N N . ALA D 1 27 ? 30.543 -2.485 -1.538 1.00 41.16 27 ALA D N 1
ATOM 13695 C CA . ALA D 1 27 ? 30.841 -3.891 -1.273 1.00 40.71 27 ALA D CA 1
ATOM 13696 C C . ALA D 1 27 ? 32.151 -4.311 -1.864 1.00 39.94 27 ALA D C 1
ATOM 13697 O O . ALA D 1 27 ? 32.914 -4.964 -1.193 1.00 40.31 27 ALA D O 1
ATOM 13699 N N . VAL D 1 28 ? 32.397 -3.964 -3.119 1.00 39.49 28 VAL D N 1
ATOM 13700 C CA . VAL D 1 28 ? 33.694 -4.264 -3.770 1.00 39.52 28 VAL D CA 1
ATOM 13701 C C . VAL D 1 28 ? 34.867 -3.636 -3.058 1.00 39.96 28 VAL D C 1
ATOM 13702 O O . VAL D 1 28 ? 35.917 -4.286 -2.957 1.00 39.62 28 VAL D O 1
ATOM 13706 N N . GLU D 1 29 ? 34.719 -2.383 -2.584 1.00 41.01 29 GLU D N 1
ATOM 13707 C CA . GLU D 1 29 ? 35.781 -1.759 -1.754 1.00 41.63 29 GLU D CA 1
ATOM 13708 C C . GLU D 1 29 ? 36.200 -2.668 -0.621 1.00 41.29 29 GLU D C 1
ATOM 13709 O O . GLU D 1 29 ? 37.358 -3.031 -0.562 1.00 41.98 29 GLU D O 1
ATOM 13715 N N . LEU D 1 30 ? 35.243 -3.068 0.222 1.00 39.93 30 LEU D N 1
ATOM 13716 C CA . LEU D 1 30 ? 35.421 -3.866 1.447 1.00 38.92 30 LEU D CA 1
ATOM 13717 C C . LEU D 1 30 ? 35.843 -5.301 1.164 1.00 37.84 30 LEU D C 1
ATOM 13718 O O . LEU D 1 30 ? 36.735 -5.854 1.816 1.00 38.92 30 LEU D O 1
ATOM 13723 N N . PHE D 1 31 ? 35.182 -5.927 0.190 1.00 36.74 31 PHE D N 1
ATOM 13724 C CA . PHE D 1 31 ? 35.275 -7.364 -0.041 1.00 34.10 31 PHE D CA 1
ATOM 13725 C C . PHE D 1 31 ? 36.556 -7.793 -0.775 1.00 33.89 31 PHE D C 1
ATOM 13726 O O . PHE D 1 31 ? 37.080 -8.868 -0.526 1.00 32.69 31 PHE D O 1
ATOM 13734 N N . GLN D 1 32 ? 37.052 -6.924 -1.676 1.00 34.32 32 GLN D N 1
ATOM 13735 C CA . GLN D 1 32 ? 38.092 -7.241 -2.661 1.00 35.44 32 GLN D CA 1
ATOM 13736 C C . GLN D 1 32 ? 37.856 -8.477 -3.523 1.00 34.48 32 GLN D C 1
ATOM 13737 O O . GLN D 1 32 ? 38.696 -9.412 -3.561 1.00 34.60 32 GLN D O 1
ATOM 13743 N N . PRO D 1 33 ? 36.721 -8.496 -4.243 1.00 34.06 33 PRO D N 1
ATOM 13744 C CA . PRO D 1 33 ? 36.564 -9.634 -5.117 1.00 34.28 33 PRO D CA 1
ATOM 13745 C C . PRO D 1 33 ? 37.607 -9.490 -6.259 1.00 35.82 33 PRO D C 1
ATOM 13746 O O . PRO D 1 33 ? 37.919 -8.352 -6.634 1.00 36.33 33 PRO D O 1
ATOM 13750 N N . GLU D 1 34 ? 38.191 -10.582 -6.783 1.00 36.76 34 GLU D N 1
ATOM 13751 C CA . GLU D 1 34 ? 39.119 -10.419 -7.927 1.00 36.80 34 GLU D CA 1
ATOM 13752 C C . GLU D 1 34 ? 38.304 -10.104 -9.140 1.00 35.75 34 GLU D C 1
ATOM 13753 O O . GLU D 1 34 ? 38.746 -9.332 -9.928 1.00 37.28 34 GLU D O 1
ATOM 13759 N N . ALA D 1 35 ? 37.137 -10.708 -9.337 1.00 35.20 35 ALA D N 1
ATOM 13760 C CA . ALA D 1 35 ? 36.173 -10.177 -10.334 1.00 33.17 35 ALA D CA 1
ATOM 13761 C C . ALA D 1 35 ? 34.734 -9.894 -9.788 1.00 33.17 35 ALA D C 1
ATOM 13762 O O . ALA D 1 35 ? 34.305 -10.476 -8.812 1.00 31.22 35 ALA D O 1
ATOM 13764 N N . VAL D 1 36 ? 34.022 -8.948 -10.399 1.00 33.05 36 VAL D N 1
ATOM 13765 C CA . VAL D 1 36 ? 32.566 -8.801 -10.224 1.00 33.71 36 VAL D CA 1
ATOM 13766 C C . VAL D 1 36 ? 31.809 -9.224 -11.493 1.00 34.05 36 VAL D C 1
ATOM 13767 O O . VAL D 1 36 ? 32.057 -8.707 -12.578 1.00 34.32 36 VAL D O 1
ATOM 13771 N N . VAL D 1 37 ? 30.898 -10.165 -11.369 1.00 34.14 37 VAL D N 1
ATOM 13772 C CA . VAL D 1 37 ? 30.062 -10.592 -12.467 1.00 34.61 37 VAL D CA 1
ATOM 13773 C C . VAL D 1 37 ? 28.558 -10.431 -12.121 1.00 34.40 37 VAL D C 1
ATOM 13774 O O . VAL D 1 37 ? 28.107 -10.871 -11.038 1.00 34.88 37 VAL D O 1
ATOM 13778 N N . PHE D 1 38 ? 27.782 -9.798 -13.002 1.00 33.16 38 PHE D N 1
ATOM 13779 C CA . PHE D 1 38 ? 26.345 -9.647 -12.780 1.00 32.48 38 PHE D CA 1
ATOM 13780 C C . PHE D 1 38 ? 25.763 -10.958 -13.260 1.00 32.34 38 PHE D C 1
ATOM 13781 O O . PHE D 1 38 ? 26.121 -11.405 -14.296 1.00 32.56 38 PHE D O 1
ATOM 13789 N N . VAL D 1 39 ? 24.899 -11.595 -12.498 1.00 31.53 39 VAL D N 1
ATOM 13790 C CA . VAL D 1 39 ? 24.287 -12.879 -12.894 1.00 30.69 39 VAL D CA 1
ATOM 13791 C C . VAL D 1 39 ? 23.079 -12.602 -13.810 1.00 30.46 39 VAL D C 1
ATOM 13792 O O . VAL D 1 39 ? 22.374 -11.652 -13.644 1.00 30.58 39 VAL D O 1
ATOM 13796 N N . ASP D 1 40 ? 22.863 -13.411 -14.828 1.00 31.16 40 ASP D N 1
ATOM 13797 C CA . ASP D 1 40 ? 21.823 -13.080 -15.775 1.00 30.68 40 ASP D CA 1
ATOM 13798 C C . ASP D 1 40 ? 20.723 -14.097 -15.787 1.00 30.58 40 ASP D C 1
ATOM 13799 O O . ASP D 1 40 ? 19.728 -13.855 -16.419 1.00 31.22 40 ASP D O 1
ATOM 13804 N N . GLY D 1 41 ? 20.858 -15.193 -15.022 1.00 30.77 41 GLY D N 1
ATOM 13805 C CA . GLY D 1 41 ? 19.917 -16.322 -15.124 1.00 29.83 41 GLY D CA 1
ATOM 13806 C C . GLY D 1 41 ? 19.852 -17.233 -16.378 1.00 29.90 41 GLY D C 1
ATOM 13807 O O . GLY D 1 41 ? 18.896 -18.002 -16.535 1.00 27.96 41 GLY D O 1
ATOM 13808 N N . SER D 1 42 ? 20.826 -17.193 -17.289 1.00 29.15 42 SER D N 1
ATOM 13809 C CA . SER D 1 42 ? 20.702 -18.158 -18.415 1.00 29.10 42 SER D CA 1
ATOM 13810 C C . SER D 1 42 ? 21.069 -19.603 -18.128 1.00 29.82 42 SER D C 1
ATOM 13811 O O . SER D 1 42 ? 21.568 -19.988 -17.038 1.00 31.93 42 SER D O 1
ATOM 13814 N N . GLN D 1 43 ? 20.770 -20.406 -19.127 1.00 29.30 43 GLN D N 1
ATOM 13815 C CA . GLN D 1 43 ? 20.988 -21.797 -19.079 1.00 29.29 43 GLN D CA 1
ATOM 13816 C C . GLN D 1 43 ? 22.467 -21.850 -19.405 1.00 30.29 43 GLN D C 1
ATOM 13817 O O . GLN D 1 43 ? 23.185 -22.737 -18.894 1.00 29.92 43 GLN D O 1
ATOM 13823 N N . ALA D 1 44 ? 22.985 -20.848 -20.150 1.00 30.71 44 ALA D N 1
ATOM 13824 C CA . ALA D 1 44 ? 24.456 -20.894 -20.438 1.00 31.87 44 ALA D CA 1
ATOM 13825 C C . ALA D 1 44 ? 25.299 -20.647 -19.182 1.00 32.32 44 ALA D C 1
ATOM 13826 O O . ALA D 1 44 ? 26.395 -21.248 -18.975 1.00 33.45 44 ALA D O 1
ATOM 13828 N N . GLU D 1 45 ? 24.778 -19.785 -18.337 1.00 30.29 45 GLU D N 1
ATOM 13829 C CA . GLU D 1 45 ? 25.461 -19.432 -17.119 1.00 29.48 45 GLU D CA 1
ATOM 13830 C C . GLU D 1 45 ? 25.353 -20.603 -16.102 1.00 29.08 45 GLU D C 1
ATOM 13831 O O . GLU D 1 45 ? 26.337 -20.986 -15.473 1.00 27.98 45 GLU D O 1
ATOM 13837 N N . TRP D 1 46 ? 24.165 -21.176 -15.953 1.00 28.43 46 TRP D N 1
ATOM 13838 C CA . TRP D 1 46 ? 24.070 -22.351 -15.158 1.00 28.51 46 TRP D CA 1
ATOM 13839 C C . TRP D 1 46 ? 25.004 -23.501 -15.576 1.00 29.70 46 TRP D C 1
ATOM 13840 O O . TRP D 1 46 ? 25.638 -24.149 -14.674 1.00 30.32 46 TRP D O 1
ATOM 13851 N N . ASP D 1 47 ? 25.122 -23.727 -16.899 1.00 28.19 47 ASP D N 1
ATOM 13852 C CA . ASP D 1 47 ? 25.952 -24.771 -17.459 1.00 29.53 47 ASP D CA 1
ATOM 13853 C C . ASP D 1 47 ? 27.423 -24.517 -17.114 1.00 29.32 47 ASP D C 1
ATOM 13854 O O . ASP D 1 47 ? 28.187 -25.430 -16.800 1.00 25.50 47 ASP D O 1
ATOM 13859 N N . ARG D 1 48 ? 27.796 -23.238 -17.203 1.00 31.35 48 ARG D N 1
ATOM 13860 C CA . ARG D 1 48 ? 29.163 -22.783 -17.008 1.00 33.26 48 ARG D CA 1
ATOM 13861 C C . ARG D 1 48 ? 29.504 -22.880 -15.518 1.00 32.75 48 ARG D C 1
ATOM 13862 O O . ARG D 1 48 ? 30.622 -23.253 -15.195 1.00 33.28 48 ARG D O 1
ATOM 13870 N N . MET D 1 49 ? 28.559 -22.512 -14.645 1.00 30.14 49 MET D N 1
ATOM 13871 C CA . MET D 1 49 ? 28.709 -22.682 -13.207 1.00 30.51 49 MET D CA 1
ATOM 13872 C C . MET D 1 49 ? 28.791 -24.151 -12.759 1.00 29.69 49 MET D C 1
ATOM 13873 O O . MET D 1 49 ? 29.648 -24.429 -11.981 1.00 29.50 49 MET D O 1
ATOM 13878 N N . ALA D 1 50 ? 27.934 -25.065 -13.245 1.00 30.03 50 ALA D N 1
ATOM 13879 C CA . ALA D 1 50 ? 27.981 -26.510 -12.879 1.00 30.99 50 ALA D CA 1
ATOM 13880 C C . ALA D 1 50 ? 29.348 -27.166 -13.244 1.00 33.97 50 ALA D C 1
ATOM 13881 O O . ALA D 1 50 ? 29.906 -27.962 -12.447 1.00 34.93 50 ALA D O 1
ATOM 13883 N N . GLU D 1 51 ? 29.888 -26.774 -14.404 1.00 34.07 51 GLU D N 1
ATOM 13884 C CA . GLU D 1 51 ? 31.182 -27.193 -14.845 1.00 37.31 51 GLU D CA 1
ATOM 13885 C C . GLU D 1 51 ? 32.257 -26.562 -14.021 1.00 37.76 51 GLU D C 1
ATOM 13886 O O . GLU D 1 51 ? 33.298 -27.192 -13.867 1.00 37.52 51 GLU D O 1
ATOM 13892 N N . ASP D 1 52 ? 32.031 -25.340 -13.509 1.00 38.67 52 ASP D N 1
ATOM 13893 C CA . ASP D 1 52 ? 33.050 -24.707 -12.635 1.00 39.40 52 ASP D CA 1
ATOM 13894 C C . ASP D 1 52 ? 33.120 -25.513 -11.346 1.00 37.94 52 ASP D C 1
ATOM 13895 O O . ASP D 1 52 ? 34.231 -25.814 -10.820 1.00 37.41 52 ASP D O 1
ATOM 13900 N N . LEU D 1 53 ? 31.922 -25.875 -10.879 1.00 36.17 53 LEU D N 1
ATOM 13901 C CA . LEU D 1 53 ? 31.728 -26.599 -9.599 1.00 35.00 53 LEU D CA 1
ATOM 13902 C C . LEU D 1 53 ? 32.099 -28.050 -9.688 1.00 34.48 53 LEU D C 1
ATOM 13903 O O . LEU D 1 53 ? 32.676 -28.549 -8.758 1.00 35.37 53 LEU D O 1
ATOM 13908 N N . VAL D 1 54 ? 31.840 -28.732 -10.801 1.00 34.63 54 VAL D N 1
ATOM 13909 C CA . VAL D 1 54 ? 32.328 -30.122 -10.907 1.00 35.01 54 VAL D CA 1
ATOM 13910 C C . VAL D 1 54 ? 33.839 -30.126 -10.918 1.00 35.92 54 VAL D C 1
ATOM 13911 O O . VAL D 1 54 ? 34.452 -30.969 -10.294 1.00 37.48 54 VAL D O 1
ATOM 13915 N N . GLU D 1 55 ? 34.437 -29.168 -11.607 1.00 36.66 55 GLU D N 1
ATOM 13916 C CA . GLU D 1 55 ? 35.909 -28.964 -11.620 1.00 38.42 55 GLU D CA 1
ATOM 13917 C C . GLU D 1 55 ? 36.619 -28.670 -10.245 1.00 39.40 55 GLU D C 1
ATOM 13918 O O . GLU D 1 55 ? 37.757 -29.147 -9.978 1.00 40.20 55 GLU D O 1
ATOM 13924 N N . ALA D 1 56 ? 35.978 -27.877 -9.388 1.00 37.90 56 ALA D N 1
ATOM 13925 C CA . ALA D 1 56 ? 36.571 -27.582 -8.111 1.00 36.85 56 ALA D CA 1
ATOM 13926 C C . ALA D 1 56 ? 36.353 -28.779 -7.257 1.00 35.69 56 ALA D C 1
ATOM 13927 O O . ALA D 1 56 ? 36.902 -28.871 -6.178 1.00 37.61 56 ALA D O 1
ATOM 13929 N N . GLY D 1 57 ? 35.494 -29.675 -7.700 1.00 34.94 57 GLY D N 1
ATOM 13930 C CA . GLY D 1 57 ? 35.046 -30.788 -6.834 1.00 34.89 57 GLY D CA 1
ATOM 13931 C C . GLY D 1 57 ? 33.916 -30.472 -5.873 1.00 34.48 57 GLY D C 1
ATOM 13932 O O . GLY D 1 57 ? 33.446 -31.325 -5.134 1.00 34.66 57 GLY D O 1
ATOM 13933 N N . THR D 1 58 ? 33.442 -29.236 -5.878 1.00 34.24 58 THR D N 1
ATOM 13934 C CA . THR D 1 58 ? 32.234 -28.878 -5.092 1.00 32.58 58 THR D CA 1
ATOM 13935 C C . THR D 1 58 ? 31.092 -29.765 -5.471 1.00 31.01 58 THR D C 1
ATOM 13936 O O . THR D 1 58 ? 30.524 -30.335 -4.636 1.00 32.47 58 THR D O 1
ATOM 13940 N N . LEU D 1 59 ? 30.753 -29.870 -6.734 1.00 29.55 59 LEU D N 1
ATOM 13941 C CA . LEU D 1 59 ? 29.693 -30.736 -7.139 1.00 29.52 59 LEU D CA 1
ATOM 13942 C C . LEU D 1 59 ? 30.170 -32.032 -7.883 1.00 30.04 59 LEU D C 1
ATOM 13943 O O . LEU D 1 59 ? 31.194 -32.045 -8.550 1.00 29.26 59 LEU D O 1
ATOM 13948 N N . ILE D 1 60 ? 29.371 -33.094 -7.751 1.00 30.45 60 ILE D N 1
ATOM 13949 C CA . ILE D 1 60 ? 29.455 -34.320 -8.539 1.00 30.89 60 ILE D CA 1
ATOM 13950 C C . ILE D 1 60 ? 28.275 -34.279 -9.502 1.00 30.07 60 ILE D C 1
ATOM 13951 O O . ILE D 1 60 ? 27.191 -33.964 -9.134 1.00 26.61 60 ILE D O 1
ATOM 13956 N N . LYS D 1 61 ? 28.522 -34.607 -10.767 1.00 32.04 61 LYS D N 1
ATOM 13957 C CA . LYS D 1 61 ? 27.427 -34.744 -11.695 1.00 33.05 61 LYS D CA 1
ATOM 13958 C C . LYS D 1 61 ? 26.804 -36.137 -11.618 1.00 33.28 61 LYS D C 1
ATOM 13959 O O . LYS D 1 61 ? 27.491 -37.186 -11.760 1.00 33.06 61 LYS D O 1
ATOM 13965 N N . LEU D 1 62 ? 25.475 -36.152 -11.502 1.00 35.04 62 LEU D N 1
ATOM 13966 C CA . LEU D 1 62 ? 24.763 -37.447 -11.421 1.00 36.44 62 LEU D CA 1
ATOM 13967 C C . LEU D 1 62 ? 24.767 -38.200 -12.751 1.00 39.14 62 LEU D C 1
ATOM 13968 O O . LEU D 1 62 ? 25.042 -37.584 -13.794 1.00 40.09 62 LEU D O 1
ATOM 13973 N N . ASN D 1 63 ? 24.510 -39.512 -12.706 1.00 41.13 63 ASN D N 1
ATOM 13974 C CA . ASN D 1 63 ? 24.668 -40.404 -13.851 1.00 44.26 63 ASN D CA 1
ATOM 13975 C C . ASN D 1 63 ? 23.783 -39.803 -14.875 1.00 45.58 63 ASN D C 1
ATOM 13976 O O . ASN D 1 63 ? 22.550 -39.945 -14.780 1.00 45.76 63 ASN D O 1
ATOM 13981 N N . GLU D 1 64 ? 24.415 -39.114 -15.839 1.00 46.80 64 GLU D N 1
ATOM 13982 C CA . GLU D 1 64 ? 23.708 -38.178 -16.733 1.00 48.04 64 GLU D CA 1
ATOM 13983 C C . GLU D 1 64 ? 22.483 -38.778 -17.453 1.00 47.60 64 GLU D C 1
ATOM 13984 O O . GLU D 1 64 ? 21.756 -38.050 -18.124 1.00 48.46 64 GLU D O 1
ATOM 13990 N N . GLU D 1 65 ? 22.245 -40.078 -17.249 1.00 46.60 65 GLU D N 1
ATOM 13991 C CA . GLU D 1 65 ? 21.176 -40.859 -17.884 1.00 47.38 65 GLU D CA 1
ATOM 13992 C C . GLU D 1 65 ? 20.244 -41.509 -16.863 1.00 46.05 65 GLU D C 1
ATOM 13993 O O . GLU D 1 65 ? 19.224 -42.038 -17.211 1.00 46.55 65 GLU D O 1
ATOM 13999 N N . LYS D 1 66 ? 20.614 -41.510 -15.600 1.00 45.65 66 LYS D N 1
ATOM 14000 C CA . LYS D 1 66 ? 19.635 -41.745 -14.549 1.00 44.73 66 LYS D CA 1
ATOM 14001 C C . LYS D 1 66 ? 18.999 -40.386 -14.073 1.00 44.33 66 LYS D C 1
ATOM 14002 O O . LYS D 1 66 ? 17.775 -40.309 -13.897 1.00 45.56 66 LYS D O 1
ATOM 14008 N N . ARG D 1 67 ? 19.795 -39.318 -13.864 1.00 42.21 67 ARG D N 1
ATOM 14009 C CA . ARG D 1 67 ? 19.265 -38.016 -13.318 1.00 40.48 67 ARG D CA 1
ATOM 14010 C C . ARG D 1 67 ? 19.896 -36.941 -14.104 1.00 37.34 67 ARG D C 1
ATOM 14011 O O . ARG D 1 67 ? 21.017 -36.557 -13.767 1.00 37.18 67 ARG D O 1
ATOM 14019 N N . PRO D 1 68 ? 19.233 -36.528 -15.197 1.00 34.76 68 PRO D N 1
ATOM 14020 C CA . PRO D 1 68 ? 19.742 -35.552 -16.164 1.00 34.71 68 PRO D CA 1
ATOM 14021 C C . PRO D 1 68 ? 19.962 -34.195 -15.540 1.00 32.17 68 PRO D C 1
ATOM 14022 O O . PRO D 1 68 ? 19.263 -33.842 -14.626 1.00 31.51 68 PRO D O 1
ATOM 14026 N N . ASN D 1 69 ? 20.982 -33.493 -15.973 1.00 30.61 69 ASN D N 1
ATOM 14027 C CA . ASN D 1 69 ? 21.203 -32.158 -15.434 1.00 31.57 69 ASN D CA 1
ATOM 14028 C C . ASN D 1 69 ? 20.941 -32.105 -13.891 1.00 30.89 69 ASN D C 1
ATOM 14029 O O . ASN D 1 69 ? 20.384 -31.123 -13.366 1.00 31.64 69 ASN D O 1
ATOM 14034 N N . SER D 1 70 ? 21.325 -33.187 -13.199 1.00 31.16 70 SER D N 1
ATOM 14035 C CA . SER D 1 70 ? 21.398 -33.249 -11.717 1.00 29.17 70 SER D CA 1
ATOM 14036 C C . SER D 1 70 ? 22.813 -33.316 -11.153 1.00 29.57 70 SER D C 1
ATOM 14037 O O . SER D 1 70 ? 23.741 -33.867 -11.781 1.00 30.17 70 SER D O 1
ATOM 14040 N N . TYR D 1 71 ? 22.963 -32.725 -9.962 1.00 30.80 71 TYR D N 1
ATOM 14041 C CA . TYR D 1 71 ? 24.249 -32.564 -9.270 1.00 29.44 71 TYR D CA 1
ATOM 14042 C C . TYR D 1 71 ? 24.213 -32.826 -7.740 1.00 30.92 71 TYR D C 1
ATOM 14043 O O . TYR D 1 71 ? 23.271 -32.452 -7.051 1.00 30.58 71 TYR D O 1
ATOM 14052 N N . LEU D 1 72 ? 25.278 -33.459 -7.221 1.00 30.41 72 LEU D N 1
ATOM 14053 C CA . LEU D 1 72 ? 25.466 -33.630 -5.806 1.00 30.27 72 LEU D CA 1
ATOM 14054 C C . LEU D 1 72 ? 26.532 -32.682 -5.131 1.00 30.98 72 LEU D C 1
ATOM 14055 O O . LEU D 1 72 ? 27.732 -32.645 -5.501 1.00 31.74 72 LEU D O 1
ATOM 14060 N N . ALA D 1 73 ? 26.079 -31.893 -4.147 1.00 29.19 73 ALA D N 1
ATOM 14061 C CA . ALA D 1 73 ? 26.969 -31.031 -3.415 1.00 28.05 73 ALA D CA 1
ATOM 14062 C C . ALA D 1 73 ? 27.236 -31.740 -2.102 1.00 28.86 73 ALA D C 1
ATOM 14063 O O . ALA D 1 73 ? 26.312 -32.324 -1.490 1.00 29.58 73 ALA D O 1
ATOM 14065 N N . ARG D 1 74 ? 28.474 -31.702 -1.626 1.00 29.84 74 ARG D N 1
ATOM 14066 C CA . ARG D 1 74 ? 28.677 -32.170 -0.273 1.00 30.43 74 ARG D CA 1
ATOM 14067 C C . ARG D 1 74 ? 29.253 -31.049 0.628 1.00 31.76 74 ARG D C 1
ATOM 14068 O O . ARG D 1 74 ? 30.293 -30.479 0.313 1.00 31.60 74 ARG D O 1
ATOM 14076 N N . SER D 1 75 ? 28.596 -30.723 1.742 1.00 32.15 75 SER D N 1
ATOM 14077 C CA . SER D 1 75 ? 29.152 -29.662 2.607 1.00 33.13 75 SER D CA 1
ATOM 14078 C C . SER D 1 75 ? 30.186 -30.102 3.646 1.00 35.02 75 SER D C 1
ATOM 14079 O O . SER D 1 75 ? 30.268 -31.283 4.041 1.00 35.60 75 SER D O 1
ATOM 14082 N N . ASN D 1 76 ? 30.979 -29.141 4.113 1.00 36.09 76 ASN D N 1
ATOM 14083 C CA . ASN D 1 76 ? 31.867 -29.413 5.212 1.00 36.10 76 ASN D CA 1
ATOM 14084 C C . ASN D 1 76 ? 30.957 -29.738 6.418 1.00 36.11 76 ASN D C 1
ATOM 14085 O O . ASN D 1 76 ? 29.914 -29.091 6.599 1.00 34.78 76 ASN D O 1
ATOM 14090 N N . PRO D 1 77 ? 31.243 -30.836 7.135 1.00 36.32 77 PRO D N 1
ATOM 14091 C CA . PRO D 1 77 ? 30.318 -31.223 8.191 1.00 36.83 77 PRO D CA 1
ATOM 14092 C C . PRO D 1 77 ? 30.018 -30.159 9.293 1.00 37.11 77 PRO D C 1
ATOM 14093 O O . PRO D 1 77 ? 28.925 -30.199 9.822 1.00 36.16 77 PRO D O 1
ATOM 14097 N N . SER D 1 78 ? 30.936 -29.236 9.620 1.00 38.57 78 SER D N 1
ATOM 14098 C CA . SER D 1 78 ? 30.535 -27.972 10.258 1.00 41.09 78 SER D CA 1
ATOM 14099 C C . SER D 1 78 ? 30.011 -26.979 9.213 1.00 42.45 78 SER D C 1
ATOM 14100 O O . SER D 1 78 ? 30.778 -26.222 8.594 1.00 44.01 78 SER D O 1
ATOM 14103 N N . ASP D 1 79 ? 28.697 -26.988 9.013 1.00 43.56 79 ASP D N 1
ATOM 14104 C CA . ASP D 1 79 ? 28.052 -26.234 7.947 1.00 43.73 79 ASP D CA 1
ATOM 14105 C C . ASP D 1 79 ? 26.851 -27.016 7.381 1.00 45.03 79 ASP D C 1
ATOM 14106 O O . ASP D 1 79 ? 26.428 -26.871 6.195 1.00 45.92 79 ASP D O 1
ATOM 14111 N N . VAL D 1 80 ? 26.257 -27.845 8.211 1.00 46.06 80 VAL D N 1
ATOM 14112 C CA . VAL D 1 80 ? 25.140 -28.654 7.680 1.00 47.68 80 VAL D CA 1
ATOM 14113 C C . VAL D 1 80 ? 23.669 -28.122 7.916 1.00 48.59 80 VAL D C 1
ATOM 14114 O O . VAL D 1 80 ? 22.692 -28.817 7.565 1.00 50.02 80 VAL D O 1
ATOM 14118 N N . ALA D 1 81 ? 23.516 -26.890 8.435 1.00 48.65 81 ALA D N 1
ATOM 14119 C CA . ALA D 1 81 ? 22.187 -26.364 8.889 1.00 48.50 81 ALA D CA 1
ATOM 14120 C C . ALA D 1 81 ? 22.212 -24.847 9.221 1.00 48.80 81 ALA D C 1
ATOM 14121 O O . ALA D 1 81 ? 23.306 -24.238 9.267 1.00 49.30 81 ALA D O 1
ATOM 14123 N N . ARG D 1 82 ? 21.017 -24.266 9.445 1.00 48.43 82 ARG D N 1
ATOM 14124 C CA . ARG D 1 82 ? 20.817 -22.984 10.187 1.00 48.14 82 ARG D CA 1
ATOM 14125 C C . ARG D 1 82 ? 21.385 -23.087 11.627 1.00 47.23 82 ARG D C 1
ATOM 14126 O O . ARG D 1 82 ? 21.272 -24.138 12.278 1.00 46.51 82 ARG D O 1
ATOM 14134 N N . VAL D 1 83 ? 21.968 -21.985 12.111 1.00 46.14 83 VAL D N 1
ATOM 14135 C CA . VAL D 1 83 ? 22.694 -21.958 13.403 1.00 45.00 83 VAL D CA 1
ATOM 14136 C C . VAL D 1 83 ? 22.343 -20.770 14.287 1.00 44.01 83 VAL D C 1
ATOM 14137 O O . VAL D 1 83 ? 22.920 -19.651 14.180 1.00 44.96 83 VAL D O 1
ATOM 14141 N N . GLU D 1 84 ? 21.422 -21.081 15.194 1.00 42.14 84 GLU D N 1
ATOM 14142 C CA . GLU D 1 84 ? 20.603 -20.129 15.919 1.00 40.12 84 GLU D CA 1
ATOM 14143 C C . GLU D 1 84 ? 21.449 -19.196 16.720 1.00 37.31 84 GLU D C 1
ATOM 14144 O O . GLU D 1 84 ? 21.111 -18.056 16.803 1.00 35.56 84 GLU D O 1
ATOM 14150 N N . SER D 1 85 ? 22.539 -19.689 17.314 1.00 35.64 85 SER D N 1
ATOM 14151 C CA . SER D 1 85 ? 23.298 -18.885 18.307 1.00 35.81 85 SER D CA 1
ATOM 14152 C C . SER D 1 85 ? 23.893 -17.572 17.690 1.00 34.02 85 SER D C 1
ATOM 14153 O O . SER D 1 85 ? 24.244 -16.634 18.398 1.00 35.27 85 SER D O 1
ATOM 14156 N N . ARG D 1 86 ? 24.011 -17.548 16.366 1.00 31.90 86 ARG D N 1
ATOM 14157 C CA . ARG D 1 86 ? 24.505 -16.391 15.638 1.00 27.94 86 ARG D CA 1
ATOM 14158 C C . ARG D 1 86 ? 23.583 -15.897 14.604 1.00 27.09 86 ARG D C 1
ATOM 14159 O O . ARG D 1 86 ? 24.066 -15.365 13.620 1.00 26.48 86 ARG D O 1
ATOM 14167 N N . THR D 1 87 ? 22.268 -16.100 14.789 1.00 26.49 87 THR D N 1
ATOM 14168 C CA . THR D 1 87 ? 21.258 -15.463 13.963 1.00 25.81 87 THR D CA 1
ATOM 14169 C C . THR D 1 87 ? 20.685 -14.318 14.809 1.00 25.97 87 THR D C 1
ATOM 14170 O O . THR D 1 87 ? 20.236 -14.539 15.918 1.00 27.17 87 THR D O 1
ATOM 14174 N N . PHE D 1 88 ? 20.698 -13.107 14.278 1.00 26.16 88 PHE D N 1
ATOM 14175 C CA . PHE D 1 88 ? 20.413 -11.826 14.981 1.00 25.57 88 PHE D CA 1
ATOM 14176 C C . PHE D 1 88 ? 19.324 -11.119 14.228 1.00 26.14 88 PHE D C 1
ATOM 14177 O O . PHE D 1 88 ? 19.408 -10.947 12.987 1.00 26.63 88 PHE D O 1
ATOM 14185 N N . ILE D 1 89 ? 18.295 -10.729 14.959 1.00 25.23 89 ILE D N 1
ATOM 14186 C CA . ILE D 1 89 ? 17.456 -9.683 14.499 1.00 25.27 89 ILE D CA 1
ATOM 14187 C C . ILE D 1 89 ? 17.959 -8.339 15.052 1.00 27.16 89 ILE D C 1
ATOM 14188 O O . ILE D 1 89 ? 17.567 -7.983 16.154 1.00 28.11 89 ILE D O 1
ATOM 14193 N N . CYS D 1 90 ? 18.820 -7.624 14.299 1.00 27.41 90 CYS D N 1
ATOM 14194 C CA . CYS D 1 90 ? 19.362 -6.302 14.670 1.00 28.09 90 CYS D CA 1
ATOM 14195 C C . CYS D 1 90 ? 18.451 -5.107 14.461 1.00 28.79 90 CYS D C 1
ATOM 14196 O O . CYS D 1 90 ? 18.758 -4.203 13.690 1.00 28.78 90 CYS D O 1
ATOM 14199 N N . SER D 1 91 ? 17.328 -5.087 15.165 1.00 31.36 91 SER D N 1
ATOM 14200 C CA . SER D 1 91 ? 16.413 -3.942 15.149 1.00 32.73 91 SER D CA 1
ATOM 14201 C C . SER D 1 91 ? 17.114 -2.905 16.026 1.00 34.28 91 SER D C 1
ATOM 14202 O O . SER D 1 91 ? 18.091 -3.252 16.696 1.00 34.31 91 SER D O 1
ATOM 14205 N N . GLU D 1 92 ? 16.587 -1.675 16.077 1.00 36.12 92 GLU D N 1
ATOM 14206 C CA . GLU D 1 92 ? 17.294 -0.538 16.709 1.00 37.35 92 GLU D CA 1
ATOM 14207 C C . GLU D 1 92 ? 17.295 -0.730 18.207 1.00 37.34 92 GLU D C 1
ATOM 14208 O O . GLU D 1 92 ? 18.345 -0.589 18.898 1.00 37.29 92 GLU D O 1
ATOM 14214 N N . LYS D 1 93 ? 16.129 -1.187 18.662 1.00 37.31 93 LYS D N 1
ATOM 14215 C CA . LYS D 1 93 ? 15.888 -1.524 20.059 1.00 36.57 93 LYS D CA 1
ATOM 14216 C C . LYS D 1 93 ? 15.596 -3.016 20.381 1.00 36.10 93 LYS D C 1
ATOM 14217 O O . LYS D 1 93 ? 14.852 -3.732 19.665 1.00 36.72 93 LYS D O 1
ATOM 14223 N N . GLU D 1 94 ? 16.207 -3.482 21.468 1.00 33.74 94 GLU D N 1
ATOM 14224 C CA . GLU D 1 94 ? 16.003 -4.793 21.946 1.00 32.40 94 GLU D CA 1
ATOM 14225 C C . GLU D 1 94 ? 14.555 -5.238 21.816 1.00 31.82 94 GLU D C 1
ATOM 14226 O O . GLU D 1 94 ? 14.297 -6.340 21.440 1.00 30.51 94 GLU D O 1
ATOM 14232 N N . GLU D 1 95 ? 13.601 -4.404 22.189 1.00 31.47 95 GLU D N 1
ATOM 14233 C CA . GLU D 1 95 ? 12.245 -4.904 22.377 1.00 32.36 95 GLU D CA 1
ATOM 14234 C C . GLU D 1 95 ? 11.533 -5.309 21.088 1.00 32.66 95 GLU D C 1
ATOM 14235 O O . GLU D 1 95 ? 10.595 -6.072 21.114 1.00 32.12 95 GLU D O 1
ATOM 14241 N N . ASP D 1 96 ? 11.977 -4.696 19.994 1.00 34.23 96 ASP D N 1
ATOM 14242 C CA . ASP D 1 96 ? 11.524 -4.941 18.645 1.00 34.72 96 ASP D CA 1
ATOM 14243 C C . ASP D 1 96 ? 11.989 -6.302 18.100 1.00 33.77 96 ASP D C 1
ATOM 14244 O O . ASP D 1 96 ? 11.338 -6.826 17.212 1.00 35.81 96 ASP D O 1
ATOM 14249 N N . ALA D 1 97 ? 13.128 -6.816 18.553 1.00 31.30 97 ALA D N 1
ATOM 14250 C CA . ALA D 1 97 ? 13.457 -8.254 18.419 1.00 29.91 97 ALA D CA 1
ATOM 14251 C C . ALA D 1 97 ? 12.523 -9.116 19.360 1.00 29.90 97 ALA D C 1
ATOM 14252 O O . ALA D 1 97 ? 12.050 -10.179 18.958 1.00 29.10 97 ALA D O 1
ATOM 14254 N N . GLY D 1 98 ? 12.301 -8.685 20.611 1.00 29.06 98 GLY D N 1
ATOM 14255 C CA . GLY D 1 98 ? 11.490 -9.472 21.531 1.00 30.76 98 GLY D CA 1
ATOM 14256 C C . GLY D 1 98 ? 12.072 -10.856 21.928 1.00 32.09 98 GLY D C 1
ATOM 14257 O O . GLY D 1 98 ? 13.266 -11.150 21.633 1.00 32.30 98 GLY D O 1
ATOM 14258 N N . PRO D 1 99 ? 11.268 -11.677 22.672 1.00 31.11 99 PRO D N 1
ATOM 14259 C CA . PRO D 1 99 ? 11.725 -12.929 23.353 1.00 30.15 99 PRO D CA 1
ATOM 14260 C C . PRO D 1 99 ? 12.032 -14.146 22.493 1.00 30.41 99 PRO D C 1
ATOM 14261 O O . PRO D 1 99 ? 12.752 -15.062 22.954 1.00 30.15 99 PRO D O 1
ATOM 14265 N N . THR D 1 100 ? 11.434 -14.234 21.303 1.00 30.42 100 THR D N 1
ATOM 14266 C CA . THR D 1 100 ? 11.713 -15.383 20.425 1.00 30.37 100 THR D CA 1
ATOM 14267 C C . THR D 1 100 ? 13.000 -15.206 19.608 1.00 30.05 100 THR D C 1
ATOM 14268 O O . THR D 1 100 ? 13.510 -16.180 19.106 1.00 29.25 100 THR D O 1
ATOM 14272 N N . ASN D 1 101 ? 13.577 -13.988 19.590 1.00 29.23 101 ASN D N 1
ATOM 14273 C CA . ASN D 1 101 ? 14.747 -13.704 18.770 1.00 27.56 101 ASN D CA 1
ATOM 14274 C C . ASN D 1 101 ? 15.992 -13.330 19.561 1.00 27.55 101 ASN D C 1
ATOM 14275 O O . ASN D 1 101 ? 15.904 -12.776 20.670 1.00 27.39 101 ASN D O 1
ATOM 14280 N N . ASN D 1 102 ? 17.155 -13.562 18.950 1.00 27.01 102 ASN D N 1
ATOM 14281 C CA . ASN D 1 102 ? 18.382 -13.043 19.488 1.00 26.35 102 ASN D CA 1
ATOM 14282 C C . ASN D 1 102 ? 18.459 -11.687 18.963 1.00 28.58 102 ASN D C 1
ATOM 14283 O O . ASN D 1 102 ? 18.033 -11.409 17.875 1.00 29.32 102 ASN D O 1
ATOM 14288 N N . TRP D 1 103 ? 18.999 -10.824 19.784 1.00 30.65 103 TRP D N 1
ATOM 14289 C CA . TRP D 1 103 ? 19.119 -9.450 19.446 1.00 32.84 103 TRP D CA 1
ATOM 14290 C C . TRP D 1 103 ? 20.590 -9.089 19.673 1.00 32.48 103 TRP D C 1
ATOM 14291 O O . TRP D 1 103 ? 21.311 -9.784 20.459 1.00 32.50 103 TRP D O 1
ATOM 14302 N N . ALA D 1 104 ? 21.044 -8.069 18.953 1.00 32.49 104 ALA D N 1
ATOM 14303 C CA . ALA D 1 104 ? 22.296 -7.383 19.260 1.00 32.04 104 ALA D CA 1
ATOM 14304 C C . ALA D 1 104 ? 22.306 -6.038 18.537 1.00 32.71 104 ALA D C 1
ATOM 14305 O O . ALA D 1 104 ? 21.533 -5.841 17.594 1.00 30.38 104 ALA D O 1
ATOM 14307 N N . PRO D 1 105 ? 23.160 -5.086 19.030 1.00 34.48 105 PRO D N 1
ATOM 14308 C CA . PRO D 1 105 ? 23.084 -3.684 18.584 1.00 35.22 105 PRO D CA 1
ATOM 14309 C C . PRO D 1 105 ? 23.545 -3.589 17.112 1.00 35.46 105 PRO D C 1
ATOM 14310 O O . PRO D 1 105 ? 24.667 -4.061 16.840 1.00 35.54 105 PRO D O 1
ATOM 14314 N N . PRO D 1 106 ? 22.669 -3.038 16.197 1.00 34.51 106 PRO D N 1
ATOM 14315 C CA . PRO D 1 106 ? 22.836 -2.980 14.743 1.00 34.76 106 PRO D CA 1
ATOM 14316 C C . PRO D 1 106 ? 24.189 -2.477 14.203 1.00 36.03 106 PRO D C 1
ATOM 14317 O O . PRO D 1 106 ? 24.742 -3.074 13.281 1.00 36.93 106 PRO D O 1
ATOM 14321 N N . GLN D 1 107 ? 24.697 -1.387 14.774 1.00 36.88 107 GLN D N 1
ATOM 14322 C CA . GLN D 1 107 ? 25.883 -0.664 14.330 1.00 38.11 107 GLN D CA 1
ATOM 14323 C C . GLN D 1 107 ? 27.206 -1.394 14.633 1.00 37.84 107 GLN D C 1
ATOM 14324 O O . GLN D 1 107 ? 28.204 -1.325 13.856 1.00 36.42 107 GLN D O 1
ATOM 14330 N N . ALA D 1 108 ? 27.204 -2.009 15.813 1.00 36.60 108 ALA D N 1
ATOM 14331 C CA . ALA D 1 108 ? 28.275 -2.870 16.287 1.00 35.61 108 ALA D CA 1
ATOM 14332 C C . ALA D 1 108 ? 28.275 -4.174 15.500 1.00 33.70 108 ALA D C 1
ATOM 14333 O O . ALA D 1 108 ? 29.328 -4.758 15.242 1.00 32.93 108 ALA D O 1
ATOM 14335 N N . MET D 1 109 ? 27.083 -4.652 15.154 1.00 31.78 109 MET D N 1
ATOM 14336 C CA . MET D 1 109 ? 27.015 -5.875 14.339 1.00 31.01 109 MET D CA 1
ATOM 14337 C C . MET D 1 109 ? 27.533 -5.520 12.854 1.00 30.01 109 MET D C 1
ATOM 14338 O O . MET D 1 109 ? 28.467 -6.134 12.332 1.00 28.13 109 MET D O 1
ATOM 14343 N N . LYS D 1 110 ? 27.001 -4.459 12.240 1.00 30.00 110 LYS D N 1
ATOM 14344 C CA . LYS D 1 110 ? 27.640 -3.946 11.017 1.00 29.89 110 LYS D CA 1
ATOM 14345 C C . LYS D 1 110 ? 29.169 -4.013 11.088 1.00 30.33 110 LYS D C 1
ATOM 14346 O O . LYS D 1 110 ? 29.817 -4.562 10.135 1.00 32.71 110 LYS D O 1
ATOM 14352 N N . ASP D 1 111 ? 29.745 -3.527 12.205 1.00 29.91 111 ASP D N 1
ATOM 14353 C CA . ASP D 1 111 ? 31.173 -3.183 12.333 1.00 30.44 111 ASP D CA 1
ATOM 14354 C C . ASP D 1 111 ? 32.007 -4.419 12.542 1.00 30.14 111 ASP D C 1
ATOM 14355 O O . ASP D 1 111 ? 33.113 -4.539 12.122 1.00 30.60 111 ASP D O 1
ATOM 14360 N N . GLU D 1 112 ? 31.453 -5.340 13.279 1.00 31.45 112 GLU D N 1
ATOM 14361 C CA . GLU D 1 112 ? 32.047 -6.658 13.488 1.00 31.05 112 GLU D CA 1
ATOM 14362 C C . GLU D 1 112 ? 31.881 -7.543 12.229 1.00 31.31 112 GLU D C 1
ATOM 14363 O O . GLU D 1 112 ? 32.730 -8.367 11.926 1.00 31.26 112 GLU D O 1
ATOM 14369 N N . MET D 1 113 ? 30.758 -7.423 11.528 1.00 32.49 113 MET D N 1
ATOM 14370 C CA . MET D 1 113 ? 30.657 -8.113 10.247 1.00 35.96 113 MET D CA 1
ATOM 14371 C C . MET D 1 113 ? 31.673 -7.564 9.200 1.00 35.24 113 MET D C 1
ATOM 14372 O O . MET D 1 113 ? 32.307 -8.357 8.550 1.00 37.59 113 MET D O 1
ATOM 14377 N N . SER D 1 114 ? 31.846 -6.252 9.056 1.00 35.37 114 SER D N 1
ATOM 14378 C CA . SER D 1 114 ? 32.871 -5.665 8.146 1.00 35.37 114 SER D CA 1
ATOM 14379 C C . SER D 1 114 ? 34.355 -6.032 8.452 1.00 37.37 114 SER D C 1
ATOM 14380 O O . SER D 1 114 ? 35.232 -6.085 7.517 1.00 38.09 114 SER D O 1
ATOM 14383 N N . LYS D 1 115 ? 34.648 -6.342 9.717 1.00 37.08 115 LYS D N 1
ATOM 14384 C CA . LYS D 1 115 ? 35.988 -6.820 10.040 1.00 37.05 115 LYS D CA 1
ATOM 14385 C C . LYS D 1 115 ? 36.293 -8.163 9.366 1.00 35.94 115 LYS D C 1
ATOM 14386 O O . LYS D 1 115 ? 37.429 -8.436 8.955 1.00 35.28 115 LYS D O 1
ATOM 14392 N N . HIS D 1 116 ? 35.267 -9.007 9.304 1.00 36.24 116 HIS D N 1
ATOM 14393 C CA . HIS D 1 116 ? 35.345 -10.365 8.761 1.00 34.91 116 HIS D CA 1
ATOM 14394 C C . HIS D 1 116 ? 35.253 -10.291 7.277 1.00 34.03 116 HIS D C 1
ATOM 14395 O O . HIS D 1 116 ? 36.033 -10.920 6.548 1.00 33.34 116 HIS D O 1
ATOM 14402 N N . TYR D 1 117 ? 34.376 -9.407 6.843 1.00 33.37 117 TYR D N 1
ATOM 14403 C CA . TYR D 1 117 ? 34.216 -9.025 5.430 1.00 33.38 117 TYR D CA 1
ATOM 14404 C C . TYR D 1 117 ? 35.507 -8.508 4.714 1.00 35.28 117 TYR D C 1
ATOM 14405 O O . TYR D 1 117 ? 35.940 -9.107 3.705 1.00 36.46 117 TYR D O 1
ATOM 14414 N N . ALA D 1 118 ? 36.137 -7.453 5.244 1.00 35.42 118 ALA D N 1
ATOM 14415 C CA . ALA D 1 118 ? 37.427 -6.964 4.764 1.00 34.40 118 ALA D CA 1
ATOM 14416 C C . ALA D 1 118 ? 38.339 -7.981 4.079 1.00 34.45 118 ALA D C 1
ATOM 14417 O O . ALA D 1 118 ? 39.004 -8.809 4.713 1.00 34.18 118 ALA D O 1
ATOM 14419 N N . GLY D 1 119 ? 38.403 -7.922 2.753 1.00 33.75 119 GLY D N 1
ATOM 14420 C CA . GLY D 1 119 ? 39.205 -8.915 2.054 1.00 32.14 119 GLY D CA 1
ATOM 14421 C C . GLY D 1 119 ? 38.761 -10.361 1.962 1.00 31.95 119 GLY D C 1
ATOM 14422 O O . GLY D 1 119 ? 39.584 -11.223 1.472 1.00 30.15 119 GLY D O 1
ATOM 14423 N N . SER D 1 120 ? 37.523 -10.660 2.414 1.00 32.77 120 SER D N 1
ATOM 14424 C CA . SER D 1 120 ? 37.032 -12.104 2.479 1.00 34.10 120 SER D CA 1
ATOM 14425 C C . SER D 1 120 ? 37.017 -12.747 1.100 1.00 35.05 120 SER D C 1
ATOM 14426 O O . SER D 1 120 ? 37.443 -13.937 0.923 1.00 35.48 120 SER D O 1
ATOM 14429 N N . MET D 1 121 ? 36.619 -11.917 0.127 1.00 35.84 121 MET D N 1
ATOM 14430 C CA . MET D 1 121 ? 36.303 -12.343 -1.233 1.00 36.45 121 MET D CA 1
ATOM 14431 C C . MET D 1 121 ? 37.472 -12.267 -2.104 1.00 38.02 121 MET D C 1
ATOM 14432 O O . MET D 1 121 ? 37.327 -12.321 -3.320 1.00 40.14 121 MET D O 1
ATOM 14437 N N . LYS D 1 122 ? 38.635 -12.092 -1.490 1.00 39.85 122 LYS D N 1
ATOM 14438 C CA . LYS D 1 122 ? 39.930 -12.220 -2.147 1.00 39.91 122 LYS D CA 1
ATOM 14439 C C . LYS D 1 122 ? 40.054 -13.566 -2.793 1.00 40.62 122 LYS D C 1
ATOM 14440 O O . LYS D 1 122 ? 39.613 -14.605 -2.197 1.00 39.79 122 LYS D O 1
ATOM 14446 N N . GLY D 1 123 ? 40.673 -13.542 -3.995 1.00 40.14 123 GLY D N 1
ATOM 14447 C CA . GLY D 1 123 ? 41.000 -14.755 -4.765 1.00 39.00 123 GLY D CA 1
ATOM 14448 C C . GLY D 1 123 ? 39.795 -15.281 -5.493 1.00 37.88 123 GLY D C 1
ATOM 14449 O O . GLY D 1 123 ? 39.854 -16.380 -6.068 1.00 38.66 123 GLY D O 1
ATOM 14450 N N . ARG D 1 124 ? 38.725 -14.484 -5.481 1.00 37.11 124 ARG D N 1
ATOM 14451 C CA . ARG D 1 124 ? 37.386 -14.939 -5.896 1.00 36.26 124 ARG D CA 1
ATOM 14452 C C . ARG D 1 124 ? 36.551 -13.925 -6.682 1.00 36.58 124 ARG D C 1
ATOM 14453 O O . ARG D 1 124 ? 36.685 -12.673 -6.549 1.00 37.20 124 ARG D O 1
ATOM 14461 N N . THR D 1 125 ? 35.625 -14.486 -7.458 1.00 35.69 125 THR D N 1
ATOM 14462 C CA . THR D 1 125 ? 34.531 -13.720 -8.057 1.00 34.76 125 THR D CA 1
ATOM 14463 C C . THR D 1 125 ? 33.380 -13.446 -7.095 1.00 32.18 125 THR D C 1
ATOM 14464 O O . THR D 1 125 ? 32.977 -14.319 -6.361 1.00 32.22 125 THR D O 1
ATOM 14468 N N . MET D 1 126 ? 32.875 -12.219 -7.106 1.00 31.74 126 MET D N 1
ATOM 14469 C CA . MET D 1 126 ? 31.653 -11.838 -6.434 1.00 29.71 126 MET D CA 1
ATOM 14470 C C . MET D 1 126 ? 30.575 -11.836 -7.501 1.00 29.71 126 MET D C 1
ATOM 14471 O O . MET D 1 126 ? 30.797 -11.316 -8.618 1.00 32.01 126 MET D O 1
ATOM 14476 N N . TYR D 1 127 ? 29.426 -12.408 -7.202 1.00 27.18 127 TYR D N 1
ATOM 14477 C CA . TYR D 1 127 ? 28.372 -12.554 -8.190 1.00 25.89 127 TYR D CA 1
ATOM 14478 C C . TYR D 1 127 ? 27.447 -11.570 -7.665 1.00 25.10 127 TYR D C 1
ATOM 14479 O O . TYR D 1 127 ? 27.365 -11.492 -6.485 1.00 25.12 127 TYR D O 1
ATOM 14488 N N . VAL D 1 128 ? 26.840 -10.772 -8.554 1.00 25.09 128 VAL D N 1
ATOM 14489 C CA . VAL D 1 128 ? 25.762 -9.872 -8.249 1.00 24.03 128 VAL D CA 1
ATOM 14490 C C . VAL D 1 128 ? 24.437 -10.487 -8.694 1.00 24.19 128 VAL D C 1
ATOM 14491 O O . VAL D 1 128 ? 24.179 -10.524 -9.858 1.00 22.91 128 VAL D O 1
ATOM 14495 N N . VAL D 1 129 ? 23.606 -10.918 -7.745 1.00 24.59 129 VAL D N 1
ATOM 14496 C CA . VAL D 1 129 ? 22.455 -11.748 -8.008 1.00 25.41 129 VAL D CA 1
ATOM 14497 C C . VAL D 1 129 ? 21.133 -10.997 -7.760 1.00 26.44 129 VAL D C 1
ATOM 14498 O O . VAL D 1 129 ? 20.631 -10.882 -6.587 1.00 27.07 129 VAL D O 1
ATOM 14502 N N . PRO D 1 130 ? 20.562 -10.461 -8.857 1.00 26.66 130 PRO D N 1
ATOM 14503 C CA . PRO D 1 130 ? 19.238 -9.780 -8.740 1.00 25.48 130 PRO D CA 1
ATOM 14504 C C . PRO D 1 130 ? 18.136 -10.835 -8.735 1.00 25.05 130 PRO D C 1
ATOM 14505 O O . PRO D 1 130 ? 18.127 -11.735 -9.593 1.00 25.07 130 PRO D O 1
ATOM 14509 N N . PHE D 1 131 ? 17.196 -10.697 -7.840 1.00 23.81 131 PHE D N 1
ATOM 14510 C CA . PHE D 1 131 ? 16.180 -11.691 -7.775 1.00 25.66 131 PHE D CA 1
ATOM 14511 C C . PHE D 1 131 ? 14.831 -11.069 -7.368 1.00 27.44 131 PHE D C 1
ATOM 14512 O O . PHE D 1 131 ? 14.773 -9.908 -6.914 1.00 26.48 131 PHE D O 1
ATOM 14520 N N . CYS D 1 132 ? 13.735 -11.803 -7.593 1.00 29.49 132 CYS D N 1
ATOM 14521 C CA . CYS D 1 132 ? 12.494 -11.264 -7.174 1.00 29.84 132 CYS D CA 1
ATOM 14522 C C . CYS D 1 132 ? 11.663 -12.342 -6.608 1.00 31.65 132 CYS D C 1
ATOM 14523 O O . CYS D 1 132 ? 11.587 -13.411 -7.216 1.00 33.17 132 CYS D O 1
ATOM 14526 N N . MET D 1 133 ? 11.040 -12.030 -5.446 1.00 32.21 133 MET D N 1
ATOM 14527 C CA . MET D 1 133 ? 10.167 -12.910 -4.673 1.00 32.85 133 MET D CA 1
ATOM 14528 C C . MET D 1 133 ? 8.711 -12.785 -5.096 1.00 33.95 133 MET D C 1
ATOM 14529 O O . MET D 1 133 ? 8.046 -11.750 -4.776 1.00 36.33 133 MET D O 1
ATOM 14534 N N . GLY D 1 134 ? 8.224 -13.813 -5.803 1.00 32.79 134 GLY D N 1
ATOM 14535 C CA . GLY D 1 134 ? 6.897 -13.804 -6.403 1.00 32.02 134 GLY D CA 1
ATOM 14536 C C . GLY D 1 134 ? 6.905 -13.725 -7.913 1.00 32.37 134 GLY D C 1
ATOM 14537 O O . GLY D 1 134 ? 7.947 -13.393 -8.529 1.00 30.86 134 GLY D O 1
ATOM 14538 N N . PRO D 1 135 ? 5.750 -14.021 -8.533 1.00 32.74 135 PRO D N 1
ATOM 14539 C CA . PRO D 1 135 ? 5.721 -13.804 -9.971 1.00 33.86 135 PRO D CA 1
ATOM 14540 C C . PRO D 1 135 ? 6.430 -12.458 -10.320 1.00 33.99 135 PRO D C 1
ATOM 14541 O O . PRO D 1 135 ? 6.274 -11.423 -9.640 1.00 34.21 135 PRO D O 1
ATOM 14545 N N . ILE D 1 136 ? 7.226 -12.522 -11.374 1.00 35.65 136 ILE D N 1
ATOM 14546 C CA . ILE D 1 136 ? 7.924 -11.362 -11.931 1.00 36.78 136 ILE D CA 1
ATOM 14547 C C . ILE D 1 136 ? 6.962 -10.367 -12.604 1.00 37.14 136 ILE D C 1
ATOM 14548 O O . ILE D 1 136 ? 7.284 -9.197 -12.714 1.00 37.01 136 ILE D O 1
ATOM 14553 N N . SER D 1 137 ? 5.765 -10.847 -12.999 1.00 38.78 137 SER D N 1
ATOM 14554 C CA . SER D 1 137 ? 4.648 -10.029 -13.592 1.00 38.98 137 SER D CA 1
ATOM 14555 C C . SER D 1 137 ? 3.864 -9.136 -12.648 1.00 39.85 137 SER D C 1
ATOM 14556 O O . SER D 1 137 ? 2.881 -8.521 -13.065 1.00 39.32 137 SER D O 1
ATOM 14559 N N . ASP D 1 138 ? 4.229 -9.109 -11.367 1.00 41.14 138 ASP D N 1
ATOM 14560 C CA . ASP D 1 138 ? 3.391 -8.416 -10.394 1.00 41.52 138 ASP D CA 1
ATOM 14561 C C . ASP D 1 138 ? 3.665 -6.949 -10.623 1.00 41.31 138 ASP D C 1
ATOM 14562 O O . ASP D 1 138 ? 4.834 -6.647 -10.862 1.00 42.65 138 ASP D O 1
ATOM 14567 N N . PRO D 1 139 ? 2.640 -6.054 -10.567 1.00 40.61 139 PRO D N 1
ATOM 14568 C CA . PRO D 1 139 ? 2.970 -4.649 -10.781 1.00 41.73 139 PRO D CA 1
ATOM 14569 C C . PRO D 1 139 ? 4.107 -4.183 -9.860 1.00 41.74 139 PRO D C 1
ATOM 14570 O O . PRO D 1 139 ? 5.097 -3.774 -10.401 1.00 41.48 139 PRO D O 1
ATOM 14574 N N . ASP D 1 140 ? 3.991 -4.308 -8.522 1.00 43.60 140 ASP D N 1
ATOM 14575 C CA . ASP D 1 140 ? 5.096 -3.997 -7.503 1.00 43.96 140 ASP D CA 1
ATOM 14576 C C . ASP D 1 140 ? 5.499 -5.257 -6.645 1.00 43.02 140 ASP D C 1
ATOM 14577 O O . ASP D 1 140 ? 4.796 -5.617 -5.674 1.00 42.21 140 ASP D O 1
ATOM 14582 N N . PRO D 1 141 ? 6.597 -5.967 -7.025 1.00 42.36 141 PRO D N 1
ATOM 14583 C CA . PRO D 1 141 ? 6.811 -7.305 -6.454 1.00 41.08 141 PRO D CA 1
ATOM 14584 C C . PRO D 1 141 ? 7.596 -7.533 -5.138 1.00 39.68 141 PRO D C 1
ATOM 14585 O O . PRO D 1 141 ? 7.356 -8.579 -4.514 1.00 42.73 141 PRO D O 1
ATOM 14589 N N . LYS D 1 142 ? 8.506 -6.657 -4.722 1.00 36.36 142 LYS D N 1
ATOM 14590 C CA . LYS D 1 142 ? 9.537 -7.038 -3.677 1.00 33.60 142 LYS D CA 1
ATOM 14591 C C . LYS D 1 142 ? 10.663 -7.750 -4.331 1.00 31.26 142 LYS D C 1
ATOM 14592 O O . LYS D 1 142 ? 10.486 -8.817 -4.882 1.00 30.26 142 LYS D O 1
ATOM 14598 N N . LEU D 1 143 ? 11.840 -7.159 -4.227 1.00 29.09 143 LEU D N 1
ATOM 14599 C CA . LEU D 1 143 ? 12.903 -7.541 -5.013 1.00 28.45 143 LEU D CA 1
ATOM 14600 C C . LEU D 1 143 ? 14.095 -7.492 -4.139 1.00 28.34 143 LEU D C 1
ATOM 14601 O O . LEU D 1 143 ? 14.048 -6.882 -3.076 1.00 27.90 143 LEU D O 1
ATOM 14606 N N . GLY D 1 144 ? 15.200 -8.081 -4.619 1.00 27.29 144 GLY D N 1
ATOM 14607 C CA . GLY D 1 144 ? 16.405 -8.185 -3.844 1.00 25.58 144 GLY D CA 1
ATOM 14608 C C . GLY D 1 144 ? 17.653 -8.284 -4.697 1.00 26.78 144 GLY D C 1
ATOM 14609 O O . GLY D 1 144 ? 17.596 -8.590 -5.892 1.00 26.73 144 GLY D O 1
ATOM 14610 N N . VAL D 1 145 ? 18.801 -7.959 -4.104 1.00 27.17 145 VAL D N 1
ATOM 14611 C CA . VAL D 1 145 ? 20.061 -8.214 -4.735 1.00 26.54 145 VAL D CA 1
ATOM 14612 C C . VAL D 1 145 ? 20.952 -8.815 -3.696 1.00 26.33 145 VAL D C 1
ATOM 14613 O O . VAL D 1 145 ? 21.092 -8.240 -2.667 1.00 26.17 145 VAL D O 1
ATOM 14617 N N . GLN D 1 146 ? 21.501 -10.010 -3.951 1.00 26.24 146 GLN D N 1
ATOM 14618 C CA . GLN D 1 146 ? 22.466 -10.629 -3.077 1.00 24.96 146 GLN D CA 1
ATOM 14619 C C . GLN D 1 146 ? 23.802 -10.645 -3.767 1.00 23.04 146 GLN D C 1
ATOM 14620 O O . GLN D 1 146 ? 23.877 -10.891 -4.931 1.00 23.65 146 GLN D O 1
ATOM 14626 N N . LEU D 1 147 ? 24.851 -10.328 -3.073 1.00 22.75 147 LEU D N 1
ATOM 14627 C CA . LEU D 1 147 ? 26.165 -10.333 -3.675 1.00 24.54 147 LEU D CA 1
ATOM 14628 C C . LEU D 1 147 ? 26.793 -11.490 -2.970 1.00 25.43 147 LEU D C 1
ATOM 14629 O O . LEU D 1 147 ? 26.585 -11.637 -1.734 1.00 26.29 147 LEU D O 1
ATOM 14634 N N . THR D 1 148 ? 27.484 -12.378 -3.688 1.00 25.92 148 THR D N 1
ATOM 14635 C CA . THR D 1 148 ? 28.051 -13.583 -2.977 1.00 26.19 148 THR D CA 1
ATOM 14636 C C . THR D 1 148 ? 29.276 -13.994 -3.657 1.00 26.61 148 THR D C 1
ATOM 14637 O O . THR D 1 148 ? 29.552 -13.410 -4.702 1.00 26.79 148 THR D O 1
ATOM 14641 N N . ASP D 1 149 ? 30.063 -14.893 -3.052 1.00 27.98 149 ASP D N 1
ATOM 14642 C CA . ASP D 1 149 ? 31.332 -15.445 -3.633 1.00 29.20 149 ASP D CA 1
ATOM 14643 C C . ASP D 1 149 ? 31.109 -16.857 -4.093 1.00 30.80 149 ASP D C 1
ATOM 14644 O O . ASP D 1 149 ? 31.991 -17.443 -4.718 1.00 30.91 149 ASP D O 1
ATOM 14649 N N . SER D 1 150 ? 29.883 -17.351 -3.876 1.00 31.97 150 SER D N 1
ATOM 14650 C CA . SER D 1 150 ? 29.548 -18.752 -4.133 1.00 32.41 150 SER D CA 1
ATOM 14651 C C . SER D 1 150 ? 28.576 -19.004 -5.296 1.00 31.70 150 SER D C 1
ATOM 14652 O O . SER D 1 150 ? 27.490 -18.429 -5.334 1.00 32.18 150 SER D O 1
ATOM 14655 N N . GLU D 1 151 ? 28.991 -19.865 -6.239 1.00 30.75 151 GLU D N 1
ATOM 14656 C CA . GLU D 1 151 ? 28.166 -20.248 -7.367 1.00 29.61 151 GLU D CA 1
ATOM 14657 C C . GLU D 1 151 ? 27.150 -21.276 -7.014 1.00 29.62 151 GLU D C 1
ATOM 14658 O O . GLU D 1 151 ? 26.160 -21.367 -7.697 1.00 28.74 151 GLU D O 1
ATOM 14664 N N . TYR D 1 152 ? 27.447 -22.120 -5.999 1.00 29.78 152 TYR D N 1
ATOM 14665 C CA . TYR D 1 152 ? 26.446 -22.973 -5.350 1.00 28.98 152 TYR D CA 1
ATOM 14666 C C . TYR D 1 152 ? 25.202 -22.166 -4.945 1.00 27.91 152 TYR D C 1
ATOM 14667 O O . TYR D 1 152 ? 24.134 -22.561 -5.324 1.00 29.08 152 TYR D O 1
ATOM 14676 N N . VAL D 1 153 ? 25.313 -21.036 -4.239 1.00 27.74 153 VAL D N 1
ATOM 14677 C CA . VAL D 1 153 ? 24.132 -20.127 -4.089 1.00 27.37 153 VAL D CA 1
ATOM 14678 C C . VAL D 1 153 ? 23.540 -19.441 -5.370 1.00 28.27 153 VAL D C 1
ATOM 14679 O O . VAL D 1 153 ? 22.330 -19.377 -5.518 1.00 28.41 153 VAL D O 1
ATOM 14683 N N . VAL D 1 154 ? 24.345 -18.917 -6.294 1.00 28.74 154 VAL D N 1
ATOM 14684 C CA . VAL D 1 154 ? 23.735 -18.519 -7.580 1.00 27.28 154 VAL D CA 1
ATOM 14685 C C . VAL D 1 154 ? 22.917 -19.728 -8.099 1.00 28.08 154 VAL D C 1
ATOM 14686 O O . VAL D 1 154 ? 21.679 -19.625 -8.239 1.00 28.60 154 VAL D O 1
ATOM 14690 N N . MET D 1 155 ? 23.543 -20.896 -8.284 1.00 26.92 155 MET D N 1
ATOM 14691 C CA . MET D 1 155 ? 22.819 -22.056 -8.827 1.00 28.47 155 MET D CA 1
ATOM 14692 C C . MET D 1 155 ? 21.541 -22.319 -8.124 1.00 27.45 155 MET D C 1
ATOM 14693 O O . MET D 1 155 ? 20.483 -22.443 -8.767 1.00 25.09 155 MET D O 1
ATOM 14698 N N . SER D 1 156 ? 21.639 -22.443 -6.792 1.00 27.22 156 SER D N 1
ATOM 14699 C CA . SER D 1 156 ? 20.444 -22.615 -5.952 1.00 27.49 156 SER D CA 1
ATOM 14700 C C . SER D 1 156 ? 19.393 -21.517 -6.069 1.00 27.59 156 SER D C 1
ATOM 14701 O O . SER D 1 156 ? 18.201 -21.814 -6.099 1.00 26.23 156 SER D O 1
ATOM 14704 N N . MET D 1 157 ? 19.851 -20.257 -6.078 1.00 28.07 157 MET D N 1
ATOM 14705 C CA . MET D 1 157 ? 19.000 -19.067 -6.336 1.00 28.65 157 MET D CA 1
ATOM 14706 C C . MET D 1 157 ? 18.186 -19.203 -7.607 1.00 27.94 157 MET D C 1
ATOM 14707 O O . MET D 1 157 ? 16.960 -18.843 -7.634 1.00 27.48 157 MET D O 1
ATOM 14712 N N . ARG D 1 158 ? 18.827 -19.749 -8.628 1.00 26.41 158 ARG D N 1
ATOM 14713 C CA . ARG D 1 158 ? 18.144 -19.941 -9.905 1.00 28.19 158 ARG D CA 1
ATOM 14714 C C . ARG D 1 158 ? 16.849 -20.703 -9.727 1.00 27.46 158 ARG D C 1
ATOM 14715 O O . ARG D 1 158 ? 15.802 -20.384 -10.331 1.00 27.73 158 ARG D O 1
ATOM 14723 N N . ILE D 1 159 ? 16.928 -21.744 -8.929 1.00 25.60 159 ILE D N 1
ATOM 14724 C CA . ILE D 1 159 ? 15.813 -22.623 -8.841 1.00 24.90 159 ILE D CA 1
ATOM 14725 C C . ILE D 1 159 ? 14.889 -22.053 -7.824 1.00 24.57 159 ILE D C 1
ATOM 14726 O O . ILE D 1 159 ? 13.717 -22.274 -7.962 1.00 22.98 159 ILE D O 1
ATOM 14731 N N . MET D 1 160 ? 15.406 -21.326 -6.812 1.00 24.77 160 MET D N 1
ATOM 14732 C CA . MET D 1 160 ? 14.544 -20.919 -5.681 1.00 27.01 160 MET D CA 1
ATOM 14733 C C . MET D 1 160 ? 13.868 -19.571 -5.800 1.00 26.21 160 MET D C 1
ATOM 14734 O O . MET D 1 160 ? 12.876 -19.272 -5.093 1.00 27.19 160 MET D O 1
ATOM 14739 N N . THR D 1 161 ? 14.427 -18.744 -6.676 1.00 27.58 161 THR D N 1
ATOM 14740 C CA . THR D 1 161 ? 13.855 -17.434 -6.968 1.00 25.21 161 THR D CA 1
ATOM 14741 C C . THR D 1 161 ? 13.714 -17.245 -8.493 1.00 26.24 161 THR D C 1
ATOM 14742 O O . THR D 1 161 ? 14.008 -18.139 -9.283 1.00 27.64 161 THR D O 1
ATOM 14746 N N . ARG D 1 162 ? 13.137 -16.134 -8.903 1.00 27.68 162 ARG D N 1
ATOM 14747 C CA . ARG D 1 162 ? 13.252 -15.635 -10.264 1.00 26.80 162 ARG D CA 1
ATOM 14748 C C . ARG D 1 162 ? 14.491 -14.738 -10.332 1.00 27.80 162 ARG D C 1
ATOM 14749 O O . ARG D 1 162 ? 14.462 -13.586 -9.934 1.00 28.72 162 ARG D O 1
ATOM 14757 N N . MET D 1 163 ? 15.599 -15.254 -10.844 1.00 29.68 163 MET D N 1
ATOM 14758 C CA . MET D 1 163 ? 16.866 -14.548 -10.774 1.00 29.87 163 MET D CA 1
ATOM 14759 C C . MET D 1 163 ? 17.326 -14.016 -12.172 1.00 30.01 163 MET D C 1
ATOM 14760 O O . MET D 1 163 ? 17.050 -14.653 -13.188 1.00 29.81 163 MET D O 1
ATOM 14765 N N . GLY D 1 164 ? 17.954 -12.831 -12.216 1.00 29.26 164 GLY D N 1
ATOM 14766 C CA . GLY D 1 164 ? 18.737 -12.345 -13.427 1.00 29.44 164 GLY D CA 1
ATOM 14767 C C . GLY D 1 164 ? 18.335 -10.990 -13.973 1.00 27.46 164 GLY D C 1
ATOM 14768 O O . GLY D 1 164 ? 17.829 -10.130 -13.241 1.00 26.67 164 GLY D O 1
ATOM 14769 N N . ILE D 1 165 ? 18.541 -10.794 -15.264 1.00 28.14 165 ILE D N 1
ATOM 14770 C CA . ILE D 1 165 ? 18.096 -9.566 -15.960 1.00 28.91 165 ILE D CA 1
ATOM 14771 C C . ILE D 1 165 ? 16.576 -9.259 -15.859 1.00 29.94 165 ILE D C 1
ATOM 14772 O O . ILE D 1 165 ? 16.209 -8.084 -15.897 1.00 31.05 165 ILE D O 1
ATOM 14777 N N . GLU D 1 166 ? 15.696 -10.259 -15.736 1.00 28.34 166 GLU D N 1
ATOM 14778 C CA . GLU D 1 166 ? 14.300 -9.924 -15.572 1.00 27.71 166 GLU D CA 1
ATOM 14779 C C . GLU D 1 166 ? 14.030 -9.174 -14.245 1.00 28.36 166 GLU D C 1
ATOM 14780 O O . GLU D 1 166 ? 13.065 -8.331 -14.100 1.00 26.52 166 GLU D O 1
ATOM 14786 N N . ALA D 1 167 ? 14.835 -9.579 -13.264 1.00 28.50 167 ALA D N 1
ATOM 14787 C CA . ALA D 1 167 ? 14.686 -9.151 -11.889 1.00 29.70 167 ALA D CA 1
ATOM 14788 C C . ALA D 1 167 ? 15.349 -7.790 -11.878 1.00 30.19 167 ALA D C 1
ATOM 14789 O O . ALA D 1 167 ? 14.809 -6.894 -11.274 1.00 29.50 167 ALA D O 1
ATOM 14791 N N . LEU D 1 168 ? 16.490 -7.663 -12.594 1.00 31.16 168 LEU D N 1
ATOM 14792 C CA . LEU D 1 168 ? 17.293 -6.446 -12.580 1.00 32.89 168 LEU D CA 1
ATOM 14793 C C . LEU D 1 168 ? 16.519 -5.369 -13.361 1.00 32.79 168 LEU D C 1
ATOM 14794 O O . LEU D 1 168 ? 16.729 -4.159 -13.171 1.00 33.22 168 LEU D O 1
ATOM 14799 N N . ASP D 1 169 ? 15.669 -5.843 -14.260 1.00 32.26 169 ASP D N 1
ATOM 14800 C CA . ASP D 1 169 ? 14.729 -5.020 -15.009 1.00 33.84 169 ASP D CA 1
ATOM 14801 C C . ASP D 1 169 ? 13.417 -4.725 -14.273 1.00 33.61 169 ASP D C 1
ATOM 14802 O O . ASP D 1 169 ? 12.674 -3.786 -14.643 1.00 34.92 169 ASP D O 1
ATOM 14807 N N . LYS D 1 170 ? 13.112 -5.496 -13.238 1.00 33.44 170 LYS D N 1
ATOM 14808 C CA . LYS D 1 170 ? 12.020 -5.111 -12.318 1.00 33.91 170 LYS D CA 1
ATOM 14809 C C . LYS D 1 170 ? 12.442 -3.983 -11.341 1.00 35.05 170 LYS D C 1
ATOM 14810 O O . LYS D 1 170 ? 11.689 -3.120 -11.028 1.00 35.14 170 LYS D O 1
ATOM 14816 N N . ILE D 1 171 ? 13.689 -4.014 -10.915 1.00 36.89 171 ILE D N 1
ATOM 14817 C CA . ILE D 1 171 ? 14.290 -2.989 -10.104 1.00 38.09 171 ILE D CA 1
ATOM 14818 C C . ILE D 1 171 ? 14.442 -1.689 -10.964 1.00 40.42 171 ILE D C 1
ATOM 14819 O O . ILE D 1 171 ? 13.912 -0.626 -10.595 1.00 40.77 171 ILE D O 1
ATOM 14824 N N . GLY D 1 172 ? 15.172 -1.773 -12.088 1.00 41.19 172 GLY D N 1
ATOM 14825 C CA . GLY D 1 172 ? 15.177 -0.696 -13.037 1.00 42.61 172 GLY D CA 1
ATOM 14826 C C . GLY D 1 172 ? 15.915 0.467 -12.442 1.00 44.51 172 GLY D C 1
ATOM 14827 O O . GLY D 1 172 ? 16.746 0.286 -11.528 1.00 44.86 172 GLY D O 1
ATOM 14828 N N . ALA D 1 173 ? 15.618 1.671 -12.946 1.00 45.35 173 ALA D N 1
ATOM 14829 C CA . ALA D 1 173 ? 16.412 2.872 -12.611 1.00 45.65 173 ALA D CA 1
ATOM 14830 C C . ALA D 1 173 ? 16.365 3.312 -11.138 1.00 45.97 173 ALA D C 1
ATOM 14831 O O . ALA D 1 173 ? 17.429 3.710 -10.585 1.00 45.41 173 ALA D O 1
ATOM 14833 N N . ASN D 1 174 ? 15.140 3.242 -10.563 1.00 44.84 174 ASN D N 1
ATOM 14834 C CA . ASN D 1 174 ? 14.759 3.832 -9.291 1.00 45.49 174 ASN D CA 1
ATOM 14835 C C . ASN D 1 174 ? 14.172 2.783 -8.342 1.00 44.69 174 ASN D C 1
ATOM 14836 O O . ASN D 1 174 ? 13.406 3.103 -7.445 1.00 44.85 174 ASN D O 1
ATOM 14841 N N . GLY D 1 175 ? 14.449 1.516 -8.561 1.00 43.61 175 GLY D N 1
ATOM 14842 C CA . GLY D 1 175 ? 13.706 0.561 -7.783 1.00 40.82 175 GLY D CA 1
ATOM 14843 C C . GLY D 1 175 ? 14.339 0.364 -6.427 1.00 40.63 175 GLY D C 1
ATOM 14844 O O . GLY D 1 175 ? 15.549 0.581 -6.232 1.00 39.63 175 GLY D O 1
ATOM 14845 N N . SER D 1 176 ? 13.516 -0.083 -5.491 1.00 40.35 176 SER D N 1
ATOM 14846 C CA . SER D 1 176 ? 14.033 -0.524 -4.243 1.00 41.02 176 SER D CA 1
ATOM 14847 C C . SER D 1 176 ? 14.147 -2.042 -4.097 1.00 40.38 176 SER D C 1
ATOM 14848 O O . SER D 1 176 ? 13.535 -2.811 -4.859 1.00 39.80 176 SER D O 1
ATOM 14851 N N . PHE D 1 177 ? 14.994 -2.445 -3.141 1.00 38.37 177 PHE D N 1
ATOM 14852 C CA . PHE D 1 177 ? 15.442 -3.862 -3.033 1.00 36.58 177 PHE D CA 1
ATOM 14853 C C . PHE D 1 177 ? 16.083 -4.234 -1.711 1.00 34.88 177 PHE D C 1
ATOM 14854 O O . PHE D 1 177 ? 16.957 -3.569 -1.207 1.00 34.38 177 PHE D O 1
ATOM 14862 N N . VAL D 1 178 ? 15.635 -5.333 -1.155 1.00 34.89 178 VAL D N 1
ATOM 14863 C CA . VAL D 1 178 ? 16.343 -5.839 -0.017 1.00 33.79 178 VAL D CA 1
ATOM 14864 C C . VAL D 1 178 ? 17.733 -6.222 -0.439 1.00 33.50 178 VAL D C 1
ATOM 14865 O O . VAL D 1 178 ? 17.869 -7.111 -1.269 1.00 33.53 178 VAL D O 1
ATOM 14869 N N . ARG D 1 179 ? 18.736 -5.550 0.139 1.00 31.83 179 ARG D N 1
ATOM 14870 C CA . ARG D 1 179 ? 20.157 -5.740 -0.199 1.00 30.59 179 ARG D CA 1
ATOM 14871 C C . ARG D 1 179 ? 20.838 -6.715 0.745 1.00 30.75 179 ARG D C 1
ATOM 14872 O O . ARG D 1 179 ? 20.962 -6.439 1.986 1.00 30.72 179 ARG D O 1
ATOM 14880 N N . CYS D 1 180 ? 21.316 -7.825 0.186 1.00 28.87 180 CYS D N 1
ATOM 14881 C CA . CYS D 1 180 ? 21.896 -8.918 0.996 1.00 27.35 180 CYS D CA 1
ATOM 14882 C C . CYS D 1 180 ? 23.337 -9.082 0.713 1.00 27.31 180 CYS D C 1
ATOM 14883 O O . CYS D 1 180 ? 23.775 -8.842 -0.429 1.00 26.96 180 CYS D O 1
ATOM 14886 N N . LEU D 1 181 ? 24.101 -9.483 1.733 1.00 27.25 181 LEU D N 1
ATOM 14887 C CA . LEU D 1 181 ? 25.536 -9.723 1.531 1.00 26.58 181 LEU D CA 1
ATOM 14888 C C . LEU D 1 181 ? 25.909 -11.061 2.098 1.00 25.94 181 LEU D C 1
ATOM 14889 O O . LEU D 1 181 ? 25.714 -11.309 3.275 1.00 27.73 181 LEU D O 1
ATOM 14894 N N . HIS D 1 182 ? 26.550 -11.879 1.282 1.00 25.42 182 HIS D N 1
ATOM 14895 C CA . HIS D 1 182 ? 27.054 -13.178 1.664 1.00 22.54 182 HIS D CA 1
ATOM 14896 C C . HIS D 1 182 ? 28.505 -13.362 1.287 1.00 23.20 182 HIS D C 1
ATOM 14897 O O . HIS D 1 182 ? 28.904 -12.967 0.223 1.00 22.53 182 HIS D O 1
ATOM 14904 N N . SER D 1 183 ? 29.288 -13.966 2.193 1.00 23.35 183 SER D N 1
ATOM 14905 C CA . SER D 1 183 ? 30.590 -14.477 1.894 1.00 23.11 183 SER D CA 1
ATOM 14906 C C . SER D 1 183 ? 30.858 -15.783 2.699 1.00 22.64 183 SER D C 1
ATOM 14907 O O . SER D 1 183 ? 30.680 -15.881 3.941 1.00 18.72 183 SER D O 1
ATOM 14910 N N . VAL D 1 184 ? 31.348 -16.793 2.005 1.00 24.00 184 VAL D N 1
ATOM 14911 C CA . VAL D 1 184 ? 31.903 -17.975 2.743 1.00 26.18 184 VAL D CA 1
ATOM 14912 C C . VAL D 1 184 ? 33.139 -17.663 3.653 1.00 27.51 184 VAL D C 1
ATOM 14913 O O . VAL D 1 184 ? 33.522 -18.507 4.419 1.00 29.63 184 VAL D O 1
ATOM 14917 N N . GLY D 1 185 ? 33.731 -16.466 3.610 1.00 27.94 185 GLY D N 1
ATOM 14918 C CA . GLY D 1 185 ? 34.799 -16.186 4.532 1.00 30.48 185 GLY D CA 1
ATOM 14919 C C . GLY D 1 185 ? 35.947 -17.103 4.200 1.00 33.14 185 GLY D C 1
ATOM 14920 O O . GLY D 1 185 ? 36.537 -17.643 5.091 1.00 33.56 185 GLY D O 1
ATOM 14921 N N . ALA D 1 186 ? 36.285 -17.280 2.921 1.00 34.80 186 ALA D N 1
ATOM 14922 C CA . ALA D 1 186 ? 37.527 -18.010 2.609 1.00 37.72 186 ALA D CA 1
ATOM 14923 C C . ALA D 1 186 ? 38.499 -17.412 1.547 1.00 39.30 186 ALA D C 1
ATOM 14924 O O . ALA D 1 186 ? 38.792 -18.054 0.526 1.00 40.16 186 ALA D O 1
ATOM 14926 N N . PRO D 1 187 ? 39.082 -16.246 1.840 1.00 40.94 187 PRO D N 1
ATOM 14927 C CA . PRO D 1 187 ? 40.035 -15.624 0.923 1.00 41.32 187 PRO D CA 1
ATOM 14928 C C . PRO D 1 187 ? 41.095 -16.572 0.407 1.00 42.46 187 PRO D C 1
ATOM 14929 O O . PRO D 1 187 ? 41.623 -17.363 1.158 1.00 42.78 187 PRO D O 1
ATOM 14933 N N . LEU D 1 188 ? 41.408 -16.491 -0.886 1.00 44.27 188 LEU D N 1
ATOM 14934 C CA . LEU D 1 188 ? 42.516 -17.242 -1.473 1.00 45.02 188 LEU D CA 1
ATOM 14935 C C . LEU D 1 188 ? 43.699 -16.314 -1.793 1.00 46.56 188 LEU D C 1
ATOM 14936 O O . LEU D 1 188 ? 43.523 -15.269 -2.435 1.00 47.39 188 LEU D O 1
ATOM 14941 N N . GLU D 1 189 ? 44.888 -16.669 -1.306 1.00 47.80 189 GLU D N 1
ATOM 14942 C CA . GLU D 1 189 ? 46.110 -15.900 -1.573 1.00 49.01 189 GLU D CA 1
ATOM 14943 C C . GLU D 1 189 ? 46.607 -16.177 -2.984 1.00 49.43 189 GLU D C 1
ATOM 14944 O O . GLU D 1 189 ? 46.417 -17.269 -3.498 1.00 47.84 189 GLU D O 1
ATOM 14950 N N . PRO D 1 190 ? 47.151 -15.144 -3.652 1.00 50.91 190 PRO D N 1
ATOM 14951 C CA . PRO D 1 190 ? 47.572 -15.276 -5.036 1.00 51.51 190 PRO D CA 1
ATOM 14952 C C . PRO D 1 190 ? 47.745 -16.635 -5.701 1.00 52.14 190 PRO D C 1
ATOM 14953 O O . PRO D 1 190 ? 47.274 -16.739 -6.833 1.00 52.98 190 PRO D O 1
ATOM 14957 N N . GLY D 1 191 ? 48.370 -17.644 -5.068 1.00 52.45 191 GLY D N 1
ATOM 14958 C CA . GLY D 1 191 ? 48.362 -19.042 -5.622 1.00 52.36 191 GLY D CA 1
ATOM 14959 C C . GLY D 1 191 ? 47.579 -20.128 -4.846 1.00 52.70 191 GLY D C 1
ATOM 14960 O O . GLY D 1 191 ? 47.583 -21.308 -5.231 1.00 52.19 191 GLY D O 1
ATOM 14961 N N . GLN D 1 192 ? 46.854 -19.706 -3.801 1.00 53.06 192 GLN D N 1
ATOM 14962 C CA . GLN D 1 192 ? 46.244 -20.565 -2.737 1.00 53.15 192 GLN D CA 1
ATOM 14963 C C . GLN D 1 192 ? 45.441 -21.800 -3.024 1.00 53.90 192 GLN D C 1
ATOM 14964 O O . GLN D 1 192 ? 44.921 -22.362 -2.072 1.00 55.35 192 GLN D O 1
ATOM 14970 N N . GLU D 1 193 ? 45.294 -22.216 -4.272 1.00 54.59 193 GLU D N 1
ATOM 14971 C CA . GLU D 1 193 ? 44.638 -23.501 -4.620 1.00 55.15 193 GLU D CA 1
ATOM 14972 C C . GLU D 1 193 ? 43.516 -23.973 -3.666 1.00 54.67 193 GLU D C 1
ATOM 14973 O O . GLU D 1 193 ? 43.807 -24.574 -2.626 1.00 55.68 193 GLU D O 1
ATOM 14979 N N . ASP D 1 194 ? 42.252 -23.742 -4.044 1.00 52.86 194 ASP D N 1
ATOM 14980 C CA . ASP D 1 194 ? 41.061 -23.791 -3.152 1.00 49.42 194 ASP D CA 1
ATOM 14981 C C . ASP D 1 194 ? 40.605 -25.129 -2.540 1.00 48.43 194 ASP D C 1
ATOM 14982 O O . ASP D 1 194 ? 41.240 -26.170 -2.698 1.00 46.87 194 ASP D O 1
ATOM 14987 N N . VAL D 1 195 ? 39.484 -25.091 -1.799 1.00 47.39 195 VAL D N 1
ATOM 14988 C CA . VAL D 1 195 ? 38.874 -26.318 -1.250 1.00 45.47 195 VAL D CA 1
ATOM 14989 C C . VAL D 1 195 ? 37.512 -26.608 -1.926 1.00 44.15 195 VAL D C 1
ATOM 14990 O O . VAL D 1 195 ? 37.027 -25.821 -2.766 1.00 44.43 195 VAL D O 1
ATOM 14994 N N . ALA D 1 196 ? 36.921 -27.749 -1.603 1.00 42.75 196 ALA D N 1
ATOM 14995 C CA . ALA D 1 196 ? 35.689 -28.203 -2.250 1.00 42.40 196 ALA D CA 1
ATOM 14996 C C . ALA D 1 196 ? 34.458 -27.452 -1.761 1.00 41.79 196 ALA D C 1
ATOM 14997 O O . ALA D 1 196 ? 33.602 -27.071 -2.546 1.00 42.68 196 ALA D O 1
ATOM 14999 N N . TRP D 1 197 ? 34.392 -27.229 -0.453 1.00 40.90 197 TRP D N 1
ATOM 15000 C CA . TRP D 1 197 ? 33.320 -26.514 0.198 1.00 38.90 197 TRP D CA 1
ATOM 15001 C C . TRP D 1 197 ? 33.936 -25.434 1.080 1.00 38.33 197 TRP D C 1
ATOM 15002 O O . TRP D 1 197 ? 34.259 -25.694 2.204 1.00 39.25 197 TRP D O 1
ATOM 15013 N N . PRO D 1 198 ? 34.183 -24.229 0.556 1.00 38.89 198 PRO D N 1
ATOM 15014 C CA . PRO D 1 198 ? 34.630 -23.208 1.516 1.00 38.06 198 PRO D CA 1
ATOM 15015 C C . PRO D 1 198 ? 33.608 -22.701 2.544 1.00 38.46 198 PRO D C 1
ATOM 15016 O O . PRO D 1 198 ? 32.399 -22.602 2.283 1.00 39.55 198 PRO D O 1
ATOM 15020 N N . CYS D 1 199 ? 34.119 -22.342 3.711 1.00 38.36 199 CYS D N 1
ATOM 15021 C CA . CYS D 1 199 ? 33.328 -21.726 4.751 1.00 37.37 199 CYS D CA 1
ATOM 15022 C C . CYS D 1 199 ? 34.323 -21.367 5.855 1.00 37.64 199 CYS D C 1
ATOM 15023 O O . CYS D 1 199 ? 35.542 -21.710 5.763 1.00 37.37 199 CYS D O 1
ATOM 15026 N N . ASN D 1 200 ? 33.797 -20.732 6.907 1.00 37.34 200 ASN D N 1
ATOM 15027 C CA . ASN D 1 200 ? 34.626 -20.276 8.011 1.00 36.50 200 ASN D CA 1
ATOM 15028 C C . ASN D 1 200 ? 34.119 -20.804 9.365 1.00 36.53 200 ASN D C 1
ATOM 15029 O O . ASN D 1 200 ? 32.903 -20.953 9.552 1.00 37.35 200 ASN D O 1
ATOM 15034 N N . ASP D 1 201 ? 35.038 -21.117 10.287 1.00 35.52 201 ASP D N 1
ATOM 15035 C CA . ASP D 1 201 ? 34.684 -21.384 11.717 1.00 35.22 201 ASP D CA 1
ATOM 15036 C C . ASP D 1 201 ? 33.706 -20.354 12.262 1.00 33.60 201 ASP D C 1
ATOM 15037 O O . ASP D 1 201 ? 32.688 -20.750 12.810 1.00 33.75 201 ASP D O 1
ATOM 15042 N N . THR D 1 202 ? 33.977 -19.050 12.110 1.00 32.44 202 THR D N 1
ATOM 15043 C CA . THR D 1 202 ? 33.001 -18.076 12.645 1.00 31.57 202 THR D CA 1
ATOM 15044 C C . THR D 1 202 ? 31.931 -17.851 11.601 1.00 31.37 202 THR D C 1
ATOM 15045 O O . THR D 1 202 ? 32.264 -17.582 10.435 1.00 31.41 202 THR D O 1
ATOM 15049 N N . LYS D 1 203 ? 30.659 -17.891 12.028 1.00 30.73 203 LYS D N 1
ATOM 15050 C CA . LYS D 1 203 ? 29.456 -17.856 11.166 1.00 31.18 203 LYS D CA 1
ATOM 15051 C C . LYS D 1 203 ? 28.369 -16.942 11.708 1.00 32.76 203 LYS D C 1
ATOM 15052 O O . LYS D 1 203 ? 27.998 -17.029 12.875 1.00 33.75 203 LYS D O 1
ATOM 15058 N N . TYR D 1 204 ? 27.855 -16.044 10.879 1.00 34.32 204 TYR D N 1
ATOM 15059 C CA . TYR D 1 204 ? 26.867 -15.031 11.326 1.00 34.71 204 TYR D CA 1
ATOM 15060 C C . TYR D 1 204 ? 25.793 -14.836 10.306 1.00 35.44 204 TYR D C 1
ATOM 15061 O O . TYR D 1 204 ? 26.053 -14.850 9.081 1.00 35.15 204 TYR D O 1
ATOM 15070 N N . ILE D 1 205 ? 24.620 -14.494 10.808 1.00 35.61 205 ILE D N 1
ATOM 15071 C CA . ILE D 1 205 ? 23.533 -14.143 9.995 1.00 34.96 205 ILE D CA 1
ATOM 15072 C C . ILE D 1 205 ? 22.683 -13.009 10.676 1.00 37.18 205 ILE D C 1
ATOM 15073 O O . ILE D 1 205 ? 21.945 -13.218 11.629 1.00 36.05 205 ILE D O 1
ATOM 15078 N N . THR D 1 206 ? 22.915 -11.766 10.224 1.00 37.33 206 THR D N 1
ATOM 15079 C CA . THR D 1 206 ? 22.306 -10.626 10.783 1.00 37.65 206 THR D CA 1
ATOM 15080 C C . THR D 1 206 ? 21.254 -10.106 9.832 1.00 38.02 206 THR D C 1
ATOM 15081 O O . THR D 1 206 ? 21.374 -10.188 8.625 1.00 38.95 206 THR D O 1
ATOM 15085 N N . GLN D 1 207 ? 20.171 -9.645 10.426 1.00 37.30 207 GLN D N 1
ATOM 15086 C CA . GLN D 1 207 ? 19.057 -9.091 9.715 1.00 35.47 207 GLN D CA 1
ATOM 15087 C C . GLN D 1 207 ? 18.851 -7.722 10.287 1.00 33.95 207 GLN D C 1
ATOM 15088 O O . GLN D 1 207 ? 18.826 -7.564 11.518 1.00 33.01 207 GLN D O 1
ATOM 15094 N N . PHE D 1 208 ? 18.752 -6.741 9.385 1.00 31.27 208 PHE D N 1
ATOM 15095 C CA . PHE D 1 208 ? 18.538 -5.353 9.731 1.00 28.63 208 PHE D CA 1
ATOM 15096 C C . PHE D 1 208 ? 17.182 -4.940 9.230 1.00 29.85 208 PHE D C 1
ATOM 15097 O O . PHE D 1 208 ? 17.076 -4.485 8.115 1.00 27.81 208 PHE D O 1
ATOM 15105 N N . PRO D 1 209 ? 16.129 -5.138 10.072 1.00 31.64 209 PRO D N 1
ATOM 15106 C CA . PRO D 1 209 ? 14.699 -4.952 9.785 1.00 32.24 209 PRO D CA 1
ATOM 15107 C C . PRO D 1 209 ? 14.329 -3.558 9.287 1.00 32.61 209 PRO D C 1
ATOM 15108 O O . PRO D 1 209 ? 13.639 -3.450 8.296 1.00 31.94 209 PRO D O 1
ATOM 15112 N N . GLU D 1 210 ? 14.795 -2.516 9.996 1.00 36.04 210 GLU D N 1
ATOM 15113 C CA . GLU D 1 210 ? 14.454 -1.114 9.701 1.00 37.14 210 GLU D CA 1
ATOM 15114 C C . GLU D 1 210 ? 14.962 -0.646 8.322 1.00 36.78 210 GLU D C 1
ATOM 15115 O O . GLU D 1 210 ? 14.264 0.077 7.598 1.00 35.57 210 GLU D O 1
ATOM 15121 N N . THR D 1 211 ? 16.137 -1.124 7.943 1.00 36.72 211 THR D N 1
ATOM 15122 C CA . THR D 1 211 ? 16.769 -0.674 6.718 1.00 36.73 211 THR D CA 1
ATOM 15123 C C . THR D 1 211 ? 16.833 -1.783 5.642 1.00 37.12 211 THR D C 1
ATOM 15124 O O . THR D 1 211 ? 17.678 -1.708 4.705 1.00 36.68 211 THR D O 1
ATOM 15128 N N . LYS D 1 212 ? 15.995 -2.828 5.846 1.00 35.68 212 LYS D N 1
ATOM 15129 C CA . LYS D 1 212 ? 15.807 -3.964 4.940 1.00 33.54 212 LYS D CA 1
ATOM 15130 C C . LYS D 1 212 ? 17.066 -4.631 4.423 1.00 31.90 212 LYS D C 1
ATOM 15131 O O . LYS D 1 212 ? 17.290 -4.718 3.242 1.00 31.41 212 LYS D O 1
ATOM 15137 N N . GLU D 1 213 ? 17.857 -5.176 5.337 1.00 31.12 213 GLU D N 1
ATOM 15138 C CA . GLU D 1 213 ? 19.201 -5.660 5.058 1.00 28.91 213 GLU D CA 1
ATOM 15139 C C . GLU D 1 213 ? 19.469 -7.008 5.709 1.00 28.63 213 GLU D C 1
ATOM 15140 O O . GLU D 1 213 ? 19.054 -7.280 6.861 1.00 29.19 213 GLU D O 1
ATOM 15146 N N . ILE D 1 214 ? 20.162 -7.870 4.984 1.00 26.53 214 ILE D N 1
ATOM 15147 C CA . ILE D 1 214 ? 20.495 -9.157 5.543 1.00 25.40 214 ILE D CA 1
ATOM 15148 C C . ILE D 1 214 ? 21.913 -9.404 5.180 1.00 24.05 214 ILE D C 1
ATOM 15149 O O . ILE D 1 214 ? 22.232 -9.361 4.029 1.00 23.88 214 ILE D O 1
ATOM 15154 N N . TRP D 1 215 ? 22.739 -9.748 6.151 1.00 24.00 215 TRP D N 1
ATOM 15155 C CA . TRP D 1 215 ? 24.156 -10.015 5.939 1.00 24.41 215 TRP D CA 1
ATOM 15156 C C . TRP D 1 215 ? 24.564 -11.336 6.556 1.00 24.20 215 TRP D C 1
ATOM 15157 O O . TRP D 1 215 ? 24.507 -11.469 7.748 1.00 25.67 215 TRP D O 1
ATOM 15168 N N . SER D 1 216 ? 25.015 -12.305 5.769 1.00 24.36 216 SER D N 1
ATOM 15169 C CA . SER D 1 216 ? 25.572 -13.547 6.290 1.00 24.18 216 SER D CA 1
ATOM 15170 C C . SER D 1 216 ? 27.086 -13.722 6.009 1.00 25.75 216 SER D C 1
ATOM 15171 O O . SER D 1 216 ? 27.649 -13.145 5.077 1.00 27.00 216 SER D O 1
ATOM 15174 N N . TYR D 1 217 ? 27.734 -14.578 6.795 1.00 26.42 217 TYR D N 1
ATOM 15175 C CA . TYR D 1 217 ? 29.166 -14.687 6.762 1.00 26.02 217 TYR D CA 1
ATOM 15176 C C . TYR D 1 217 ? 29.471 -16.053 7.308 1.00 26.61 217 TYR D C 1
ATOM 15177 O O . TYR D 1 217 ? 28.932 -16.434 8.360 1.00 28.94 217 TYR D O 1
ATOM 15186 N N . GLY D 1 218 ? 30.351 -16.798 6.662 1.00 26.52 218 GLY D N 1
ATOM 15187 C CA . GLY D 1 218 ? 30.943 -17.967 7.312 1.00 28.08 218 GLY D CA 1
ATOM 15188 C C . GLY D 1 218 ? 30.422 -19.252 6.763 1.00 29.08 218 GLY D C 1
ATOM 15189 O O . GLY D 1 218 ? 31.164 -20.253 6.701 1.00 28.76 218 GLY D O 1
ATOM 15190 N N . SER D 1 219 ? 29.148 -19.208 6.341 1.00 30.18 219 SER D N 1
ATOM 15191 C CA . SER D 1 219 ? 28.426 -20.405 5.946 1.00 30.73 219 SER D CA 1
ATOM 15192 C C . SER D 1 219 ? 28.090 -20.452 4.447 1.00 32.03 219 SER D C 1
ATOM 15193 O O . SER D 1 219 ? 27.417 -19.580 3.912 1.00 31.41 219 SER D O 1
ATOM 15196 N N . GLY D 1 220 ? 28.585 -21.495 3.769 1.00 32.41 220 GLY D N 1
ATOM 15197 C CA . GLY D 1 220 ? 28.050 -21.860 2.461 1.00 34.04 220 GLY D CA 1
ATOM 15198 C C . GLY D 1 220 ? 26.672 -22.535 2.338 1.00 33.83 220 GLY D C 1
ATOM 15199 O O . GLY D 1 220 ? 26.198 -22.802 1.238 1.00 33.06 220 GLY D O 1
ATOM 15200 N N . TYR D 1 221 ? 26.034 -22.825 3.465 1.00 35.24 221 TYR D N 1
ATOM 15201 C CA . TYR D 1 221 ? 24.961 -23.816 3.488 1.00 35.27 221 TYR D CA 1
ATOM 15202 C C . TYR D 1 221 ? 23.557 -23.309 3.745 1.00 35.02 221 TYR D C 1
ATOM 15203 O O . TYR D 1 221 ? 23.324 -22.510 4.670 1.00 34.62 221 TYR D O 1
ATOM 15212 N N . GLY D 1 222 ? 22.641 -23.832 2.916 1.00 34.53 222 GLY D N 1
ATOM 15213 C CA . GLY D 1 222 ? 21.209 -23.807 3.100 1.00 34.13 222 GLY D CA 1
ATOM 15214 C C . GLY D 1 222 ? 20.667 -22.418 3.175 1.00 35.34 222 GLY D C 1
ATOM 15215 O O . GLY D 1 222 ? 21.029 -21.590 2.391 1.00 36.57 222 GLY D O 1
ATOM 15216 N N . GLY D 1 223 ? 19.791 -22.170 4.130 1.00 35.36 223 GLY D N 1
ATOM 15217 C CA . GLY D 1 223 ? 19.332 -20.860 4.444 1.00 35.47 223 GLY D CA 1
ATOM 15218 C C . GLY D 1 223 ? 20.316 -19.978 5.173 1.00 36.63 223 GLY D C 1
ATOM 15219 O O . GLY D 1 223 ? 19.931 -18.880 5.516 1.00 37.13 223 GLY D O 1
ATOM 15220 N N . ASN D 1 224 ? 21.576 -20.398 5.425 1.00 36.69 224 ASN D N 1
ATOM 15221 C CA . ASN D 1 224 ? 22.614 -19.413 5.956 1.00 35.45 224 ASN D CA 1
ATOM 15222 C C . ASN D 1 224 ? 23.166 -18.538 4.834 1.00 36.09 224 ASN D C 1
ATOM 15223 O O . ASN D 1 224 ? 23.602 -17.401 5.051 1.00 35.15 224 ASN D O 1
ATOM 15228 N N . ALA D 1 225 ? 23.083 -19.110 3.622 1.00 35.66 225 ALA D N 1
ATOM 15229 C CA . ALA D 1 225 ? 23.801 -18.674 2.454 1.00 34.42 225 ALA D CA 1
ATOM 15230 C C . ALA D 1 225 ? 22.847 -18.196 1.355 1.00 33.40 225 ALA D C 1
ATOM 15231 O O . ALA D 1 225 ? 23.140 -17.242 0.608 1.00 33.64 225 ALA D O 1
ATOM 15233 N N . ILE D 1 226 ? 21.726 -18.891 1.235 1.00 32.46 226 ILE D N 1
ATOM 15234 C CA . ILE D 1 226 ? 20.708 -18.583 0.264 1.00 32.17 226 ILE D CA 1
ATOM 15235 C C . ILE D 1 226 ? 19.775 -17.724 1.020 1.00 33.02 226 ILE D C 1
ATOM 15236 O O . ILE D 1 226 ? 18.873 -18.238 1.728 1.00 34.85 226 ILE D O 1
ATOM 15241 N N . LEU D 1 227 ? 19.933 -16.406 0.848 1.00 33.58 227 LEU D N 1
ATOM 15242 C CA . LEU D 1 227 ? 19.391 -15.467 1.835 1.00 32.68 227 LEU D CA 1
ATOM 15243 C C . LEU D 1 227 ? 17.905 -15.306 1.541 1.00 33.14 227 LEU D C 1
ATOM 15244 O O . LEU D 1 227 ? 17.104 -14.904 2.399 1.00 34.22 227 LEU D O 1
ATOM 15249 N N . ALA D 1 228 ? 17.520 -15.745 0.351 1.00 33.35 228 ALA D N 1
ATOM 15250 C CA . ALA D 1 228 ? 16.119 -15.554 -0.103 1.00 33.16 228 ALA D CA 1
ATOM 15251 C C . ALA D 1 228 ? 15.158 -16.515 0.599 1.00 33.50 228 ALA D C 1
ATOM 15252 O O . ALA D 1 228 ? 14.011 -16.157 0.904 1.00 32.22 228 ALA D O 1
ATOM 15254 N N . LYS D 1 229 ? 15.673 -17.729 0.894 1.00 34.53 229 LYS D N 1
ATOM 15255 C CA . LYS D 1 229 ? 14.861 -18.836 1.436 1.00 34.38 229 LYS D CA 1
ATOM 15256 C C . LYS D 1 229 ? 14.157 -18.408 2.746 1.00 34.60 229 LYS D C 1
ATOM 15257 O O . LYS D 1 229 ? 12.922 -18.447 2.833 1.00 35.03 229 LYS D O 1
ATOM 15263 N N . LYS D 1 230 ? 14.923 -18.069 3.788 1.00 33.24 230 LYS D N 1
ATOM 15264 C CA . LYS D 1 230 ? 14.286 -17.807 5.082 1.00 32.26 230 LYS D CA 1
ATOM 15265 C C . LYS D 1 230 ? 14.497 -16.404 5.499 1.00 30.47 230 LYS D C 1
ATOM 15266 O O . LYS D 1 230 ? 13.567 -15.787 5.920 1.00 30.58 230 LYS D O 1
ATOM 15272 N N . CYS D 1 231 ? 15.682 -15.857 5.315 1.00 29.03 231 CYS D N 1
ATOM 15273 C CA . CYS D 1 231 ? 15.887 -14.517 5.814 1.00 28.53 231 CYS D CA 1
ATOM 15274 C C . CYS D 1 231 ? 15.024 -13.445 5.178 1.00 27.26 231 CYS D C 1
ATOM 15275 O O . CYS D 1 231 ? 14.591 -12.515 5.884 1.00 25.37 231 CYS D O 1
ATOM 15278 N N . TYR D 1 232 ? 14.823 -13.546 3.860 1.00 26.69 232 TYR D N 1
ATOM 15279 C CA . TYR D 1 232 ? 13.964 -12.582 3.133 1.00 26.94 232 TYR D CA 1
ATOM 15280 C C . TYR D 1 232 ? 12.575 -13.104 3.278 1.00 26.38 232 TYR D C 1
ATOM 15281 O O . TYR D 1 232 ? 11.700 -12.410 3.750 1.00 28.16 232 TYR D O 1
ATOM 15290 N N . ALA D 1 233 ? 12.367 -14.355 2.935 1.00 26.11 233 ALA D N 1
ATOM 15291 C CA . ALA D 1 233 ? 11.016 -14.864 2.778 1.00 26.31 233 ALA D CA 1
ATOM 15292 C C . ALA D 1 233 ? 10.163 -14.852 4.010 1.00 27.54 233 ALA D C 1
ATOM 15293 O O . ALA D 1 233 ? 8.908 -14.952 3.923 1.00 31.00 233 ALA D O 1
ATOM 15295 N N . LEU D 1 234 ? 10.789 -14.841 5.184 1.00 27.99 234 LEU D N 1
ATOM 15296 C CA . LEU D 1 234 ? 10.013 -14.810 6.407 1.00 26.30 234 LEU D CA 1
ATOM 15297 C C . LEU D 1 234 ? 10.516 -13.757 7.394 1.00 26.38 234 LEU D C 1
ATOM 15298 O O . LEU D 1 234 ? 9.728 -13.032 8.020 1.00 25.34 234 LEU D O 1
ATOM 15303 N N . ARG D 1 235 ? 11.827 -13.637 7.553 1.00 26.07 235 ARG D N 1
ATOM 15304 C CA . ARG D 1 235 ? 12.288 -12.729 8.628 1.00 26.74 235 ARG D CA 1
ATOM 15305 C C . ARG D 1 235 ? 12.062 -11.266 8.257 1.00 26.72 235 ARG D C 1
ATOM 15306 O O . ARG D 1 235 ? 11.159 -10.677 8.826 1.00 25.73 235 ARG D O 1
ATOM 15314 N N . ILE D 1 236 ? 12.769 -10.743 7.209 1.00 28.86 236 ILE D N 1
ATOM 15315 C CA . ILE D 1 236 ? 12.470 -9.411 6.537 1.00 28.46 236 ILE D CA 1
ATOM 15316 C C . ILE D 1 236 ? 11.018 -9.257 5.988 1.00 28.62 236 ILE D C 1
ATOM 15317 O O . ILE D 1 236 ? 10.377 -8.285 6.224 1.00 29.76 236 ILE D O 1
ATOM 15322 N N . ALA D 1 237 ? 10.473 -10.251 5.326 1.00 28.69 237 ALA D N 1
ATOM 15323 C CA . ALA D 1 237 ? 9.089 -10.183 4.890 1.00 27.58 237 ALA D CA 1
ATOM 15324 C C . ALA D 1 237 ? 8.027 -10.013 5.973 1.00 27.39 237 ALA D C 1
ATOM 15325 O O . ALA D 1 237 ? 7.079 -9.268 5.777 1.00 28.93 237 ALA D O 1
ATOM 15327 N N . SER D 1 238 ? 8.128 -10.684 7.107 1.00 28.13 238 SER D N 1
ATOM 15328 C CA . SER D 1 238 ? 7.185 -10.387 8.228 1.00 27.66 238 SER D CA 1
ATOM 15329 C C . SER D 1 238 ? 7.301 -8.930 8.752 1.00 27.56 238 SER D C 1
ATOM 15330 O O . SER D 1 238 ? 6.302 -8.309 9.084 1.00 27.73 238 SER D O 1
ATOM 15333 N N . VAL D 1 239 ? 8.516 -8.399 8.808 1.00 27.17 239 VAL D N 1
ATOM 15334 C CA . VAL D 1 239 ? 8.748 -7.017 9.057 1.00 28.31 239 VAL D CA 1
ATOM 15335 C C . VAL D 1 239 ? 7.988 -6.175 7.995 1.00 29.56 239 VAL D C 1
ATOM 15336 O O . VAL D 1 239 ? 7.118 -5.419 8.393 1.00 29.99 239 VAL D O 1
ATOM 15340 N N . MET D 1 240 ? 8.260 -6.332 6.676 1.00 30.14 240 MET D N 1
ATOM 15341 C CA . MET D 1 240 ? 7.535 -5.564 5.558 1.00 30.13 240 MET D CA 1
ATOM 15342 C C . MET D 1 240 ? 6.044 -5.749 5.676 1.00 29.55 240 MET D C 1
ATOM 15343 O O . MET D 1 240 ? 5.289 -4.869 5.399 1.00 29.87 240 MET D O 1
ATOM 15348 N N . ALA D 1 241 ? 5.640 -6.963 5.996 1.00 29.59 241 ALA D N 1
ATOM 15349 C CA . ALA D 1 241 ? 4.254 -7.334 6.195 1.00 29.41 241 ALA D CA 1
ATOM 15350 C C . ALA D 1 241 ? 3.626 -6.546 7.324 1.00 29.16 241 ALA D C 1
ATOM 15351 O O . ALA D 1 241 ? 2.509 -6.156 7.180 1.00 28.95 241 ALA D O 1
ATOM 15353 N N . ARG D 1 242 ? 4.367 -6.323 8.424 1.00 30.50 242 ARG D N 1
ATOM 15354 C CA . ARG D 1 242 ? 3.999 -5.437 9.567 1.00 31.20 242 ARG D CA 1
ATOM 15355 C C . ARG D 1 242 ? 3.893 -3.962 9.201 1.00 32.86 242 ARG D C 1
ATOM 15356 O O . ARG D 1 242 ? 2.935 -3.303 9.603 1.00 31.87 242 ARG D O 1
ATOM 15364 N N . GLU D 1 243 ? 4.857 -3.447 8.449 1.00 33.06 243 GLU D N 1
ATOM 15365 C CA . GLU D 1 243 ? 4.799 -2.033 8.111 1.00 35.19 243 GLU D CA 1
ATOM 15366 C C . GLU D 1 243 ? 3.788 -1.724 7.007 1.00 35.44 243 GLU D C 1
ATOM 15367 O O . GLU D 1 243 ? 3.366 -0.579 6.898 1.00 35.27 243 GLU D O 1
ATOM 15373 N N . GLU D 1 244 ? 3.409 -2.754 6.232 1.00 34.91 244 GLU D N 1
ATOM 15374 C CA . GLU D 1 244 ? 2.705 -2.608 4.953 1.00 35.27 244 GLU D CA 1
ATOM 15375 C C . GLU D 1 244 ? 1.278 -3.076 5.013 1.00 33.91 244 GLU D C 1
ATOM 15376 O O . GLU D 1 244 ? 0.572 -2.912 4.027 1.00 34.33 244 GLU D O 1
ATOM 15382 N N . GLY D 1 245 ? 0.854 -3.738 6.077 1.00 32.19 245 GLY D N 1
ATOM 15383 C CA . GLY D 1 245 ? -0.513 -4.226 6.090 1.00 32.58 245 GLY D CA 1
ATOM 15384 C C . GLY D 1 245 ? -0.888 -5.563 5.460 1.00 33.16 245 GLY D C 1
ATOM 15385 O O . GLY D 1 245 ? -2.017 -5.747 4.976 1.00 33.75 245 GLY D O 1
ATOM 15386 N N . TRP D 1 246 ? 0.021 -6.532 5.481 1.00 33.03 246 TRP D N 1
ATOM 15387 C CA . TRP D 1 246 ? -0.281 -7.875 4.934 1.00 32.18 246 TRP D CA 1
ATOM 15388 C C . TRP D 1 246 ? 0.465 -8.997 5.727 1.00 33.43 246 TRP D C 1
ATOM 15389 O O . TRP D 1 246 ? 1.141 -8.726 6.746 1.00 33.96 246 TRP D O 1
ATOM 15400 N N . MET D 1 247 ? 0.348 -10.250 5.268 1.00 34.58 247 MET D N 1
ATOM 15401 C CA . MET D 1 247 ? 0.867 -11.435 6.011 1.00 33.92 247 MET D CA 1
ATOM 15402 C C . MET D 1 247 ? 2.073 -12.132 5.339 1.00 34.46 247 MET D C 1
ATOM 15403 O O . MET D 1 247 ? 2.137 -12.228 4.123 1.00 35.37 247 MET D O 1
ATOM 15408 N N . ALA D 1 248 ? 3.066 -12.534 6.127 1.00 35.45 248 ALA D N 1
ATOM 15409 C CA . ALA D 1 248 ? 4.140 -13.433 5.675 1.00 34.69 248 ALA D CA 1
ATOM 15410 C C . ALA D 1 248 ? 4.254 -14.649 6.585 1.00 34.83 248 ALA D C 1
ATOM 15411 O O . ALA D 1 248 ? 4.789 -14.522 7.666 1.00 34.26 248 ALA D O 1
ATOM 15413 N N . GLU D 1 249 ? 3.756 -15.811 6.099 1.00 34.04 249 GLU D N 1
ATOM 15414 C CA . GLU D 1 249 ? 3.509 -17.017 6.873 1.00 32.80 249 GLU D CA 1
ATOM 15415 C C . GLU D 1 249 ? 4.261 -18.304 6.464 1.00 33.33 249 GLU D C 1
ATOM 15416 O O . GLU D 1 249 ? 4.641 -18.460 5.310 1.00 33.41 249 GLU D O 1
ATOM 15422 N N . HIS D 1 250 ? 4.514 -19.190 7.432 1.00 32.98 250 HIS D N 1
ATOM 15423 C CA . HIS D 1 250 ? 5.154 -20.506 7.192 1.00 35.52 250 HIS D CA 1
ATOM 15424 C C . HIS D 1 250 ? 4.054 -21.501 6.831 1.00 35.45 250 HIS D C 1
ATOM 15425 O O . HIS D 1 250 ? 3.601 -22.215 7.701 1.00 35.20 250 HIS D O 1
ATOM 15432 N N . MET D 1 251 ? 3.604 -21.493 5.568 1.00 35.31 251 MET D N 1
ATOM 15433 C CA . MET D 1 251 ? 2.389 -22.149 5.123 1.00 34.04 251 MET D CA 1
ATOM 15434 C C . MET D 1 251 ? 2.660 -22.648 3.746 1.00 33.29 251 MET D C 1
ATOM 15435 O O . MET D 1 251 ? 3.389 -22.023 2.971 1.00 31.84 251 MET D O 1
ATOM 15440 N N . LEU D 1 252 ? 2.097 -23.846 3.519 1.00 32.81 252 LEU D N 1
ATOM 15441 C CA . LEU D 1 252 ? 1.986 -24.557 2.245 1.00 31.02 252 LEU D CA 1
ATOM 15442 C C . LEU D 1 252 ? 0.675 -24.089 1.677 1.00 30.62 252 LEU D C 1
ATOM 15443 O O . LEU D 1 252 ? -0.281 -23.807 2.431 1.00 28.18 252 LEU D O 1
ATOM 15448 N N . ILE D 1 253 ? 0.655 -23.932 0.361 1.00 29.45 253 ILE D N 1
ATOM 15449 C CA . ILE D 1 253 ? -0.576 -23.565 -0.268 1.00 29.22 253 ILE D CA 1
ATOM 15450 C C . ILE D 1 253 ? -0.999 -24.677 -1.204 1.00 30.17 253 ILE D C 1
ATOM 15451 O O . ILE D 1 253 ? -0.224 -25.073 -2.155 1.00 30.79 253 ILE D O 1
ATOM 15456 N N . LEU D 1 254 ? -2.161 -25.253 -0.877 1.00 28.35 254 LEU D N 1
ATOM 15457 C CA . LEU D 1 254 ? -2.683 -26.408 -1.598 1.00 28.84 254 LEU D CA 1
ATOM 15458 C C . LEU D 1 254 ? -4.014 -26.156 -2.385 1.00 29.96 254 LEU D C 1
ATOM 15459 O O . LEU D 1 254 ? -5.005 -25.640 -1.825 1.00 29.02 254 LEU D O 1
ATOM 15464 N N . LYS D 1 255 ? -4.007 -26.548 -3.669 1.00 31.29 255 LYS D N 1
ATOM 15465 C CA . LYS D 1 255 ? -5.227 -26.643 -4.509 1.00 33.21 255 LYS D CA 1
ATOM 15466 C C . LYS D 1 255 ? -5.919 -28.029 -4.488 1.00 35.47 255 LYS D C 1
ATOM 15467 O O . LYS D 1 255 ? -5.373 -29.044 -4.976 1.00 37.72 255 LYS D O 1
ATOM 15473 N N . LEU D 1 256 ? -7.097 -28.082 -3.880 1.00 36.87 256 LEU D N 1
ATOM 15474 C CA . LEU D 1 256 ? -7.858 -29.293 -3.854 1.00 38.14 256 LEU D CA 1
ATOM 15475 C C . LEU D 1 256 ? -9.007 -29.142 -4.842 1.00 38.92 256 LEU D C 1
ATOM 15476 O O . LEU D 1 256 ? -9.726 -28.139 -4.849 1.00 38.46 256 LEU D O 1
ATOM 15481 N N . ILE D 1 257 ? -9.178 -30.154 -5.683 1.00 39.51 257 ILE D N 1
ATOM 15482 C CA . ILE D 1 257 ? -10.264 -30.197 -6.643 1.00 39.34 257 ILE D CA 1
ATOM 15483 C C . ILE D 1 257 ? -11.100 -31.429 -6.395 1.00 38.82 257 ILE D C 1
ATOM 15484 O O . ILE D 1 257 ? -10.572 -32.524 -6.212 1.00 38.41 257 ILE D O 1
ATOM 15489 N N . ASN D 1 258 ? -12.410 -31.232 -6.438 1.00 40.12 258 ASN D N 1
ATOM 15490 C CA . ASN D 1 258 ? -13.387 -32.213 -5.917 1.00 41.73 258 ASN D CA 1
ATOM 15491 C C . ASN D 1 258 ? -13.955 -32.995 -7.094 1.00 44.08 258 ASN D C 1
ATOM 15492 O O . ASN D 1 258 ? -13.597 -32.673 -8.232 1.00 43.42 258 ASN D O 1
ATOM 15497 N N . PRO D 1 259 ? -14.846 -34.003 -6.861 1.00 46.56 259 PRO D N 1
ATOM 15498 C CA . PRO D 1 259 ? -15.141 -34.837 -8.085 1.00 48.87 259 PRO D CA 1
ATOM 15499 C C . PRO D 1 259 ? -15.687 -34.075 -9.321 1.00 49.22 259 PRO D C 1
ATOM 15500 O O . PRO D 1 259 ? -15.414 -34.518 -10.438 1.00 48.98 259 PRO D O 1
ATOM 15504 N N . GLU D 1 260 ? -16.350 -32.923 -9.062 1.00 50.11 260 GLU D N 1
ATOM 15505 C CA . GLU D 1 260 ? -17.059 -31.989 -9.995 1.00 50.90 260 GLU D CA 1
ATOM 15506 C C . GLU D 1 260 ? -16.194 -30.942 -10.764 1.00 51.78 260 GLU D C 1
ATOM 15507 O O . GLU D 1 260 ? -16.722 -30.047 -11.505 1.00 51.64 260 GLU D O 1
ATOM 15513 N N . GLY D 1 261 ? -14.872 -31.034 -10.567 1.00 51.50 261 GLY D N 1
ATOM 15514 C CA . GLY D 1 261 ? -13.942 -29.953 -10.997 1.00 50.74 261 GLY D CA 1
ATOM 15515 C C . GLY D 1 261 ? -13.821 -28.655 -10.176 1.00 48.79 261 GLY D C 1
ATOM 15516 O O . GLY D 1 261 ? -13.062 -27.774 -10.537 1.00 48.97 261 GLY D O 1
ATOM 15517 N N . LYS D 1 262 ? -14.548 -28.540 -9.072 1.00 48.30 262 LYS D N 1
ATOM 15518 C CA . LYS D 1 262 ? -14.495 -27.343 -8.202 1.00 47.32 262 LYS D CA 1
ATOM 15519 C C . LYS D 1 262 ? -13.191 -27.245 -7.391 1.00 46.56 262 LYS D C 1
ATOM 15520 O O . LYS D 1 262 ? -12.756 -28.208 -6.741 1.00 44.92 262 LYS D O 1
ATOM 15526 N N . ALA D 1 263 ? -12.583 -26.064 -7.426 1.00 46.31 263 ALA D N 1
ATOM 15527 C CA . ALA D 1 263 ? -11.289 -25.866 -6.752 1.00 46.57 263 ALA D CA 1
ATOM 15528 C C . ALA D 1 263 ? -11.299 -24.966 -5.512 1.00 45.87 263 ALA D C 1
ATOM 15529 O O . ALA D 1 263 ? -11.963 -23.915 -5.473 1.00 46.35 263 ALA D O 1
ATOM 15531 N N . TYR D 1 264 ? -10.562 -25.445 -4.506 1.00 44.77 264 TYR D N 1
ATOM 15532 C CA . TYR D 1 264 ? -10.323 -24.795 -3.246 1.00 43.69 264 TYR D CA 1
ATOM 15533 C C . TYR D 1 264 ? -8.847 -24.649 -3.053 1.00 42.65 264 TYR D C 1
ATOM 15534 O O . TYR D 1 264 ? -8.060 -25.395 -3.646 1.00 42.02 264 TYR D O 1
ATOM 15543 N N . HIS D 1 265 ? -8.494 -23.689 -2.199 1.00 41.07 265 HIS D N 1
ATOM 15544 C CA . HIS D 1 265 ? -7.151 -23.506 -1.697 1.00 40.08 265 HIS D CA 1
ATOM 15545 C C . HIS D 1 265 ? -7.219 -23.443 -0.192 1.00 39.93 265 HIS D C 1
ATOM 15546 O O . HIS D 1 265 ? -7.982 -22.660 0.367 1.00 39.64 265 HIS D O 1
ATOM 15553 N N . ILE D 1 266 ? -6.461 -24.354 0.418 1.00 39.67 266 ILE D N 1
ATOM 15554 C CA . ILE D 1 266 ? -6.152 -24.423 1.858 1.00 38.72 266 ILE D CA 1
ATOM 15555 C C . ILE D 1 266 ? -4.667 -24.043 2.103 1.00 39.18 266 ILE D C 1
ATOM 15556 O O . ILE D 1 266 ? -3.742 -24.517 1.409 1.00 39.50 266 ILE D O 1
ATOM 15561 N N . ALA D 1 267 ? -4.458 -23.196 3.097 1.00 38.84 267 ALA D N 1
ATOM 15562 C CA . ALA D 1 267 ? -3.152 -22.827 3.585 1.00 37.29 267 ALA D CA 1
ATOM 15563 C C . ALA D 1 267 ? -3.139 -23.482 4.944 1.00 36.42 267 ALA D C 1
ATOM 15564 O O . ALA D 1 267 ? -4.135 -23.445 5.628 1.00 35.41 267 ALA D O 1
ATOM 15566 N N . ALA D 1 268 ? -2.002 -24.082 5.276 1.00 35.37 268 ALA D N 1
ATOM 15567 C CA . ALA D 1 268 ? -1.735 -24.818 6.478 1.00 35.40 268 ALA D CA 1
ATOM 15568 C C . ALA D 1 268 ? -0.322 -24.500 7.032 1.00 35.38 268 ALA D C 1
ATOM 15569 O O . ALA D 1 268 ? 0.717 -24.505 6.303 1.00 34.23 268 ALA D O 1
ATOM 15571 N N . ALA D 1 269 ? -0.273 -24.186 8.319 1.00 35.73 269 ALA D N 1
ATOM 15572 C CA . ALA D 1 269 ? 1.045 -24.030 8.973 1.00 36.32 269 ALA D CA 1
ATOM 15573 C C . ALA D 1 269 ? 1.407 -25.203 9.897 1.00 36.93 269 ALA D C 1
ATOM 15574 O O . ALA D 1 269 ? 0.812 -25.343 10.966 1.00 35.01 269 ALA D O 1
ATOM 15576 N N . PHE D 1 270 ? 2.407 -26.009 9.490 1.00 38.59 270 PHE D N 1
ATOM 15577 C CA . PHE D 1 270 ? 2.996 -27.023 10.396 1.00 41.22 270 PHE D CA 1
ATOM 15578 C C . PHE D 1 270 ? 4.486 -26.810 10.853 1.00 41.22 270 PHE D C 1
ATOM 15579 O O . PHE D 1 270 ? 5.314 -26.492 10.043 1.00 40.18 270 PHE D O 1
ATOM 15587 N N . PRO D 1 271 ? 4.822 -27.066 12.145 1.00 43.02 271 PRO D N 1
ATOM 15588 C CA . PRO D 1 271 ? 6.226 -27.104 12.612 1.00 44.51 271 PRO D CA 1
ATOM 15589 C C . PRO D 1 271 ? 6.862 -28.478 12.311 1.00 47.40 271 PRO D C 1
ATOM 15590 O O . PRO D 1 271 ? 7.567 -29.049 13.152 1.00 48.04 271 PRO D O 1
ATOM 15594 N N . SER D 1 272 ? 6.557 -29.010 11.127 1.00 49.74 272 SER D N 1
ATOM 15595 C CA . SER D 1 272 ? 7.166 -30.213 10.578 1.00 51.87 272 SER D CA 1
ATOM 15596 C C . SER D 1 272 ? 7.582 -29.702 9.184 1.00 52.58 272 SER D C 1
ATOM 15597 O O . SER D 1 272 ? 6.714 -29.399 8.371 1.00 52.80 272 SER D O 1
ATOM 15600 N N . ALA D 1 273 ? 8.882 -29.510 8.931 1.00 52.83 273 ALA D N 1
ATOM 15601 C CA . ALA D 1 273 ? 9.338 -29.503 7.553 1.00 53.44 273 ALA D CA 1
ATOM 15602 C C . ALA D 1 273 ? 9.144 -30.996 7.194 1.00 53.84 273 ALA D C 1
ATOM 15603 O O . ALA D 1 273 ? 9.419 -31.864 8.047 1.00 55.55 273 ALA D O 1
ATOM 15605 N N . CYS D 1 274 ? 8.632 -31.307 6.003 1.00 53.03 274 CYS D N 1
ATOM 15606 C CA . CYS D 1 274 ? 8.281 -32.700 5.619 1.00 53.25 274 CYS D CA 1
ATOM 15607 C C . CYS D 1 274 ? 6.763 -32.962 5.748 1.00 52.84 274 CYS D C 1
ATOM 15608 O O . CYS D 1 274 ? 6.163 -33.435 4.787 1.00 52.92 274 CYS D O 1
ATOM 15611 N N . GLY D 1 275 ? 6.169 -32.674 6.923 1.00 52.31 275 GLY D N 1
ATOM 15612 C CA . GLY D 1 275 ? 4.716 -32.793 7.156 1.00 50.39 275 GLY D CA 1
ATOM 15613 C C . GLY D 1 275 ? 3.995 -31.866 6.178 1.00 50.08 275 GLY D C 1
ATOM 15614 O O . GLY D 1 275 ? 3.049 -32.265 5.477 1.00 50.36 275 GLY D O 1
ATOM 15615 N N . LYS D 1 276 ? 4.462 -30.624 6.111 1.00 49.14 276 LYS D N 1
ATOM 15616 C CA . LYS D 1 276 ? 4.025 -29.669 5.099 1.00 48.90 276 LYS D CA 1
ATOM 15617 C C . LYS D 1 276 ? 4.350 -30.193 3.694 1.00 47.98 276 LYS D C 1
ATOM 15618 O O . LYS D 1 276 ? 3.497 -30.146 2.830 1.00 48.32 276 LYS D O 1
ATOM 15624 N N . THR D 1 277 ? 5.556 -30.721 3.468 1.00 47.18 277 THR D N 1
ATOM 15625 C CA . THR D 1 277 ? 5.906 -31.249 2.143 1.00 46.38 277 THR D CA 1
ATOM 15626 C C . THR D 1 277 ? 4.985 -32.425 1.738 1.00 46.14 277 THR D C 1
ATOM 15627 O O . THR D 1 277 ? 4.593 -32.560 0.556 1.00 45.73 277 THR D O 1
ATOM 15631 N N . ASN D 1 278 ? 4.591 -33.237 2.717 1.00 44.94 278 ASN D N 1
ATOM 15632 C CA . ASN D 1 278 ? 3.575 -34.250 2.443 1.00 44.16 278 ASN D CA 1
ATOM 15633 C C . ASN D 1 278 ? 2.170 -33.704 2.223 1.00 43.50 278 ASN D C 1
ATOM 15634 O O . ASN D 1 278 ? 1.574 -34.116 1.279 1.00 44.45 278 ASN D O 1
ATOM 15639 N N . LEU D 1 279 ? 1.653 -32.764 3.009 1.00 42.37 279 LEU D N 1
ATOM 15640 C CA . LEU D 1 279 ? 0.337 -32.233 2.667 1.00 42.16 279 LEU D CA 1
ATOM 15641 C C . LEU D 1 279 ? 0.215 -31.384 1.348 1.00 42.37 279 LEU D C 1
ATOM 15642 O O . LEU D 1 279 ? -0.785 -31.494 0.645 1.00 42.56 279 LEU D O 1
ATOM 15647 N N . ALA D 1 280 ? 1.201 -30.532 1.053 1.00 43.53 280 ALA D N 1
ATOM 15648 C CA . ALA D 1 280 ? 1.199 -29.629 -0.141 1.00 44.37 280 ALA D CA 1
ATOM 15649 C C . ALA D 1 280 ? 1.142 -30.382 -1.462 1.00 45.58 280 ALA D C 1
ATOM 15650 O O . ALA D 1 280 ? 0.373 -30.026 -2.357 1.00 46.26 280 ALA D O 1
ATOM 15652 N N . MET D 1 281 ? 1.995 -31.400 -1.560 1.00 46.48 281 MET D N 1
ATOM 15653 C CA . MET D 1 281 ? 2.300 -32.028 -2.792 1.00 47.48 281 MET D CA 1
ATOM 15654 C C . MET D 1 281 ? 2.006 -33.469 -2.617 1.00 48.52 281 MET D C 1
ATOM 15655 O O . MET D 1 281 ? 2.886 -34.280 -2.378 1.00 50.14 281 MET D O 1
ATOM 15660 N N . ILE D 1 282 ? 0.708 -33.740 -2.694 1.00 49.49 282 ILE D N 1
ATOM 15661 C CA . ILE D 1 282 ? 0.083 -35.035 -2.496 1.00 49.26 282 ILE D CA 1
ATOM 15662 C C . ILE D 1 282 ? -1.260 -35.356 -3.217 1.00 50.22 282 ILE D C 1
ATOM 15663 O O . ILE D 1 282 ? -1.932 -34.500 -3.842 1.00 50.16 282 ILE D O 1
ATOM 15668 N N . THR D 1 283 ? -1.659 -36.607 -2.951 1.00 49.89 283 THR D N 1
ATOM 15669 C CA . THR D 1 283 ? -2.473 -37.477 -3.801 1.00 49.40 283 THR D CA 1
ATOM 15670 C C . THR D 1 283 ? -3.636 -38.032 -2.983 1.00 49.04 283 THR D C 1
ATOM 15671 O O . THR D 1 283 ? -3.452 -38.999 -2.226 1.00 47.74 283 THR D O 1
ATOM 15675 N N . PRO D 1 284 ? -4.814 -37.380 -3.099 1.00 48.78 284 PRO D N 1
ATOM 15676 C CA . PRO D 1 284 ? -5.944 -37.834 -2.313 1.00 49.26 284 PRO D CA 1
ATOM 15677 C C . PRO D 1 284 ? -6.301 -39.246 -2.790 1.00 49.78 284 PRO D C 1
ATOM 15678 O O . PRO D 1 284 ? -6.076 -39.585 -3.981 1.00 49.11 284 PRO D O 1
ATOM 15682 N N . THR D 1 285 ? -6.790 -40.044 -1.837 1.00 49.95 285 THR D N 1
ATOM 15683 C CA . THR D 1 285 ? -7.154 -41.443 -2.017 1.00 50.25 285 THR D CA 1
ATOM 15684 C C . THR D 1 285 ? -8.687 -41.578 -2.204 1.00 50.86 285 THR D C 1
ATOM 15685 O O . THR D 1 285 ? -9.221 -42.686 -2.310 1.00 49.35 285 THR D O 1
ATOM 15689 N N . ILE D 1 286 ? -9.383 -40.435 -2.222 1.00 51.58 286 ILE D N 1
ATOM 15690 C CA . ILE D 1 286 ? -10.834 -40.435 -2.407 1.00 51.74 286 ILE D CA 1
ATOM 15691 C C . ILE D 1 286 ? -11.143 -40.292 -3.922 1.00 51.66 286 ILE D C 1
ATOM 15692 O O . ILE D 1 286 ? -10.648 -39.364 -4.571 1.00 51.12 286 ILE D O 1
ATOM 15697 N N . PRO D 1 287 ? -11.902 -41.266 -4.500 1.00 51.23 287 PRO D N 1
ATOM 15698 C CA . PRO D 1 287 ? -12.051 -41.235 -5.979 1.00 49.98 287 PRO D CA 1
ATOM 15699 C C . PRO D 1 287 ? -12.729 -39.948 -6.495 1.00 48.45 287 PRO D C 1
ATOM 15700 O O . PRO D 1 287 ? -13.689 -39.451 -5.891 1.00 47.45 287 PRO D O 1
ATOM 15704 N N . GLY D 1 288 ? -12.197 -39.417 -7.600 1.00 47.16 288 GLY D N 1
ATOM 15705 C CA . GLY D 1 288 ? -12.584 -38.094 -8.122 1.00 45.99 288 GLY D CA 1
ATOM 15706 C C . GLY D 1 288 ? -12.083 -36.840 -7.385 1.00 44.24 288 GLY D C 1
ATOM 15707 O O . GLY D 1 288 ? -12.457 -35.732 -7.722 1.00 44.20 288 GLY D O 1
ATOM 15708 N N . TRP D 1 289 ? -11.253 -36.994 -6.359 1.00 43.18 289 TRP D N 1
ATOM 15709 C CA . TRP D 1 289 ? -10.614 -35.822 -5.760 1.00 41.36 289 TRP D CA 1
ATOM 15710 C C . TRP D 1 289 ? -9.228 -35.695 -6.360 1.00 41.71 289 TRP D C 1
ATOM 15711 O O . TRP D 1 289 ? -8.504 -36.696 -6.550 1.00 40.53 289 TRP D O 1
ATOM 15722 N N . THR D 1 290 ? -8.887 -34.462 -6.726 1.00 41.37 290 THR D N 1
ATOM 15723 C CA . THR D 1 290 ? -7.548 -34.196 -7.343 1.00 40.97 290 THR D CA 1
ATOM 15724 C C . THR D 1 290 ? -6.863 -33.018 -6.606 1.00 39.49 290 THR D C 1
ATOM 15725 O O . THR D 1 290 ? -7.558 -32.200 -5.949 1.00 38.08 290 THR D O 1
ATOM 15729 N N . ALA D 1 291 ? -5.533 -32.994 -6.645 1.00 36.92 291 ALA D N 1
ATOM 15730 C CA . ALA D 1 291 ? -4.797 -32.041 -5.847 1.00 36.26 291 ALA D CA 1
ATOM 15731 C C . ALA D 1 291 ? -3.600 -31.570 -6.643 1.00 36.49 291 ALA D C 1
ATOM 15732 O O . ALA D 1 291 ? -2.925 -32.392 -7.248 1.00 37.44 291 ALA D O 1
ATOM 15734 N N . GLN D 1 292 ? -3.349 -30.254 -6.660 1.00 35.24 292 GLN D N 1
ATOM 15735 C CA . GLN D 1 292 ? -2.129 -29.707 -7.216 1.00 33.49 292 GLN D CA 1
ATOM 15736 C C . GLN D 1 292 ? -1.451 -28.791 -6.175 1.00 32.79 292 GLN D C 1
ATOM 15737 O O . GLN D 1 292 ? -2.113 -28.263 -5.256 1.00 32.19 292 GLN D O 1
ATOM 15743 N N . VAL D 1 293 ? -0.139 -28.589 -6.319 1.00 30.06 293 VAL D N 1
ATOM 15744 C CA . VAL D 1 293 ? 0.619 -27.763 -5.356 1.00 26.55 293 VAL D CA 1
ATOM 15745 C C . VAL D 1 293 ? 0.853 -26.300 -5.834 1.00 26.25 293 VAL D C 1
ATOM 15746 O O . VAL D 1 293 ? 1.208 -26.046 -6.987 1.00 23.76 293 VAL D O 1
ATOM 15750 N N . VAL D 1 294 ? 0.614 -25.331 -4.944 1.00 25.87 294 VAL D N 1
ATOM 15751 C CA . VAL D 1 294 ? 0.995 -23.933 -5.201 1.00 25.09 294 VAL D CA 1
ATOM 15752 C C . VAL D 1 294 ? 2.311 -23.639 -4.470 1.00 26.57 294 VAL D C 1
ATOM 15753 O O . VAL D 1 294 ? 3.202 -23.006 -5.014 1.00 26.72 294 VAL D O 1
ATOM 15757 N N . GLY D 1 295 ? 2.435 -24.102 -3.227 1.00 28.55 295 GLY D N 1
ATOM 15758 C CA . GLY D 1 295 ? 3.694 -24.005 -2.484 1.00 31.41 295 GLY D CA 1
ATOM 15759 C C . GLY D 1 295 ? 3.818 -25.026 -1.355 1.00 33.39 295 GLY D C 1
ATOM 15760 O O . GLY D 1 295 ? 2.794 -25.621 -0.889 1.00 34.00 295 GLY D O 1
ATOM 15761 N N . ASP D 1 296 ? 5.065 -25.286 -0.929 1.00 33.72 296 ASP D N 1
ATOM 15762 C CA . ASP D 1 296 ? 5.184 -26.151 0.245 1.00 34.17 296 ASP D CA 1
ATOM 15763 C C . ASP D 1 296 ? 5.967 -25.597 1.469 1.00 33.15 296 ASP D C 1
ATOM 15764 O O . ASP D 1 296 ? 6.287 -26.366 2.387 1.00 32.95 296 ASP D O 1
ATOM 15769 N N . ASP D 1 297 ? 6.193 -24.277 1.505 1.00 30.80 297 ASP D N 1
ATOM 15770 C CA . ASP D 1 297 ? 6.856 -23.682 2.614 1.00 29.94 297 ASP D CA 1
ATOM 15771 C C . ASP D 1 297 ? 6.335 -22.318 3.052 1.00 27.80 297 ASP D C 1
ATOM 15772 O O . ASP D 1 297 ? 6.085 -22.118 4.209 1.00 26.73 297 ASP D O 1
ATOM 15777 N N . ILE D 1 298 ? 6.208 -21.387 2.118 1.00 26.11 298 ILE D N 1
ATOM 15778 C CA . ILE D 1 298 ? 5.947 -19.963 2.382 1.00 24.66 298 ILE D CA 1
ATOM 15779 C C . ILE D 1 298 ? 4.721 -19.349 1.669 1.00 25.49 298 ILE D C 1
ATOM 15780 O O . ILE D 1 298 ? 4.477 -19.613 0.507 1.00 26.36 298 ILE D O 1
ATOM 15785 N N . ALA D 1 299 ? 3.954 -18.525 2.375 1.00 25.62 299 ALA D N 1
ATOM 15786 C CA . ALA D 1 299 ? 2.779 -17.876 1.809 1.00 25.40 299 ALA D CA 1
ATOM 15787 C C . ALA D 1 299 ? 2.778 -16.399 2.254 1.00 25.79 299 ALA D C 1
ATOM 15788 O O . ALA D 1 299 ? 2.788 -16.108 3.460 1.00 26.51 299 ALA D O 1
ATOM 15790 N N . TRP D 1 300 ? 2.709 -15.486 1.284 1.00 25.79 300 TRP D N 1
ATOM 15791 C CA . TRP D 1 300 ? 2.478 -14.077 1.541 1.00 26.08 300 TRP D CA 1
ATOM 15792 C C . TRP D 1 300 ? 1.012 -13.882 1.313 1.00 27.80 300 TRP D C 1
ATOM 15793 O O . TRP D 1 300 ? 0.385 -14.284 0.281 1.00 26.68 300 TRP D O 1
ATOM 15804 N N . LEU D 1 301 ? 0.397 -13.300 2.286 1.00 30.08 301 LEU D N 1
ATOM 15805 C CA . LEU D 1 301 ? -1.038 -13.157 2.127 1.00 33.23 301 LEU D CA 1
ATOM 15806 C C . LEU D 1 301 ? -1.517 -11.670 2.288 1.00 35.14 301 LEU D C 1
ATOM 15807 O O . LEU D 1 301 ? -0.785 -10.787 2.841 1.00 34.70 301 LEU D O 1
ATOM 15812 N N . LYS D 1 302 ? -2.711 -11.399 1.769 1.00 36.70 302 LYS D N 1
ATOM 15813 C CA . LYS D 1 302 ? -3.257 -10.055 1.819 1.00 39.39 302 LYS D CA 1
ATOM 15814 C C . LYS D 1 302 ? -4.719 -10.032 1.401 1.00 40.33 302 LYS D C 1
ATOM 15815 O O . LYS D 1 302 ? -5.169 -10.817 0.554 1.00 40.81 302 LYS D O 1
ATOM 15821 N N . LEU D 1 303 ? -5.443 -9.095 1.990 1.00 40.59 303 LEU D N 1
ATOM 15822 C CA . LEU D 1 303 ? -6.843 -8.855 1.651 1.00 41.30 303 LEU D CA 1
ATOM 15823 C C . LEU D 1 303 ? -7.138 -8.195 0.303 1.00 40.65 303 LEU D C 1
ATOM 15824 O O . LEU D 1 303 ? -6.555 -7.195 -0.057 1.00 39.00 303 LEU D O 1
ATOM 15829 N N . ARG D 1 304 ? -8.080 -8.782 -0.414 1.00 42.13 304 ARG D N 1
ATOM 15830 C CA . ARG D 1 304 ? -8.648 -8.180 -1.601 1.00 44.44 304 ARG D CA 1
ATOM 15831 C C . ARG D 1 304 ? -10.179 -8.169 -1.485 1.00 45.34 304 ARG D C 1
ATOM 15832 O O . ARG D 1 304 ? -10.767 -8.725 -0.548 1.00 44.52 304 ARG D O 1
ATOM 15840 N N . GLU D 1 305 ? -10.815 -7.554 -2.475 1.00 46.87 305 GLU D N 1
ATOM 15841 C CA . GLU D 1 305 ? -12.239 -7.247 -2.414 1.00 47.95 305 GLU D CA 1
ATOM 15842 C C . GLU D 1 305 ? -13.009 -8.361 -1.794 1.00 47.36 305 GLU D C 1
ATOM 15843 O O . GLU D 1 305 ? -13.795 -8.073 -0.930 1.00 48.14 305 GLU D O 1
ATOM 15849 N N . ASP D 1 306 ? -12.751 -9.615 -2.182 1.00 46.51 306 ASP D N 1
ATOM 15850 C CA . ASP D 1 306 ? -13.569 -10.763 -1.745 1.00 45.35 306 ASP D CA 1
ATOM 15851 C C . ASP D 1 306 ? -12.965 -11.828 -0.763 1.00 45.42 306 ASP D C 1
ATOM 15852 O O . ASP D 1 306 ? -13.588 -12.886 -0.545 1.00 46.32 306 ASP D O 1
ATOM 15857 N N . GLY D 1 307 ? -11.792 -11.572 -0.160 1.00 44.24 307 GLY D N 1
ATOM 15858 C CA . GLY D 1 307 ? -11.139 -12.571 0.703 1.00 41.31 307 GLY D CA 1
ATOM 15859 C C . GLY D 1 307 ? -9.656 -12.289 0.819 1.00 39.99 307 GLY D C 1
ATOM 15860 O O . GLY D 1 307 ? -9.185 -11.247 0.399 1.00 40.30 307 GLY D O 1
ATOM 15861 N N . LEU D 1 308 ? -8.926 -13.242 1.406 1.00 38.63 308 LEU D N 1
ATOM 15862 C CA . LEU D 1 308 ? -7.495 -13.184 1.654 1.00 34.99 308 LEU D CA 1
ATOM 15863 C C . LEU D 1 308 ? -6.791 -14.047 0.594 1.00 35.22 308 LEU D C 1
ATOM 15864 O O . LEU D 1 308 ? -7.064 -15.215 0.446 1.00 35.28 308 LEU D O 1
ATOM 15869 N N . TYR D 1 309 ? -5.884 -13.477 -0.160 1.00 35.77 309 TYR D N 1
ATOM 15870 C CA . TYR D 1 309 ? -5.210 -14.243 -1.243 1.00 36.57 309 TYR D CA 1
ATOM 15871 C C . TYR D 1 309 ? -3.746 -14.499 -0.918 1.00 34.69 309 TYR D C 1
ATOM 15872 O O . TYR D 1 309 ? -3.084 -13.633 -0.379 1.00 33.94 309 TYR D O 1
ATOM 15881 N N . ALA D 1 310 ? -3.249 -15.680 -1.261 1.00 33.88 310 ALA D N 1
ATOM 15882 C CA . ALA D 1 310 ? -1.852 -15.972 -1.083 1.00 33.37 310 ALA D CA 1
ATOM 15883 C C . ALA D 1 310 ? -1.107 -16.164 -2.399 1.00 34.31 310 ALA D C 1
ATOM 15884 O O . ALA D 1 310 ? -1.653 -16.618 -3.359 1.00 36.22 310 ALA D O 1
ATOM 15886 N N . VAL D 1 311 ? 0.158 -15.785 -2.395 1.00 34.02 311 VAL D N 1
ATOM 15887 C CA . VAL D 1 311 ? 1.136 -16.108 -3.370 1.00 33.42 311 VAL D CA 1
ATOM 15888 C C . VAL D 1 311 ? 2.398 -16.766 -2.667 1.00 32.45 311 VAL D C 1
ATOM 15889 O O . VAL D 1 311 ? 2.803 -16.422 -1.546 1.00 32.58 311 VAL D O 1
ATOM 15893 N N . ASN D 1 312 ? 2.965 -17.724 -3.374 1.00 29.19 312 ASN D N 1
ATOM 15894 C CA . ASN D 1 312 ? 4.192 -18.315 -3.082 1.00 28.37 312 ASN D CA 1
ATOM 15895 C C . ASN D 1 312 ? 5.354 -17.382 -3.590 1.00 27.57 312 ASN D C 1
ATOM 15896 O O . ASN D 1 312 ? 5.528 -17.201 -4.796 1.00 27.39 312 ASN D O 1
ATOM 15901 N N . PRO D 1 313 ? 6.139 -16.782 -2.656 1.00 26.61 313 PRO D N 1
ATOM 15902 C CA . PRO D 1 313 ? 7.253 -15.922 -3.006 1.00 25.38 313 PRO D CA 1
ATOM 15903 C C . PRO D 1 313 ? 8.421 -16.739 -3.596 1.00 26.64 313 PRO D C 1
ATOM 15904 O O . PRO D 1 313 ? 9.487 -16.143 -3.951 1.00 25.75 313 PRO D O 1
ATOM 15908 N N . GLU D 1 314 ? 8.281 -18.071 -3.644 1.00 26.83 314 GLU D N 1
ATOM 15909 C CA . GLU D 1 314 ? 9.391 -18.903 -4.191 1.00 29.23 314 GLU D CA 1
ATOM 15910 C C . GLU D 1 314 ? 9.138 -19.596 -5.528 1.00 28.79 314 GLU D C 1
ATOM 15911 O O . GLU D 1 314 ? 7.957 -19.808 -5.873 1.00 27.70 314 GLU D O 1
ATOM 15917 N N . ASN D 1 315 ? 10.257 -19.995 -6.191 1.00 28.81 315 ASN D N 1
ATOM 15918 C CA . ASN D 1 315 ? 10.337 -20.585 -7.592 1.00 28.23 315 ASN D CA 1
ATOM 15919 C C . ASN D 1 315 ? 10.798 -22.067 -7.563 1.00 27.87 315 ASN D C 1
ATOM 15920 O O . ASN D 1 315 ? 10.721 -22.775 -8.554 1.00 27.10 315 ASN D O 1
ATOM 15925 N N . GLY D 1 316 ? 11.242 -22.549 -6.424 1.00 28.03 316 GLY D N 1
ATOM 15926 C CA . GLY D 1 316 ? 11.514 -24.010 -6.279 1.00 29.65 316 GLY D CA 1
ATOM 15927 C C . GLY D 1 316 ? 11.225 -24.681 -4.945 1.00 29.96 316 GLY D C 1
ATOM 15928 O O . GLY D 1 316 ? 10.919 -24.031 -3.980 1.00 30.55 316 GLY D O 1
ATOM 15929 N N . PHE D 1 317 ? 11.337 -25.996 -4.902 1.00 30.99 317 PHE D N 1
ATOM 15930 C CA . PHE D 1 317 ? 11.362 -26.789 -3.670 1.00 30.05 317 PHE D CA 1
ATOM 15931 C C . PHE D 1 317 ? 12.782 -27.091 -3.205 1.00 31.78 317 PHE D C 1
ATOM 15932 O O . PHE D 1 317 ? 13.724 -27.228 -4.007 1.00 32.70 317 PHE D O 1
ATOM 15940 N N . PHE D 1 318 ? 12.921 -27.138 -1.886 1.00 32.40 318 PHE D N 1
ATOM 15941 C CA . PHE D 1 318 ? 14.174 -27.265 -1.173 1.00 33.30 318 PHE D CA 1
ATOM 15942 C C . PHE D 1 318 ? 13.751 -28.157 -0.037 1.00 31.94 318 PHE D C 1
ATOM 15943 O O . PHE D 1 318 ? 13.571 -27.728 1.079 1.00 33.43 318 PHE D O 1
ATOM 15951 N N . GLY D 1 319 ? 13.495 -29.401 -0.367 1.00 31.37 319 GLY D N 1
ATOM 15952 C CA . GLY D 1 319 ? 12.812 -30.281 0.550 1.00 28.29 319 GLY D CA 1
ATOM 15953 C C . GLY D 1 319 ? 13.834 -31.113 1.267 1.00 27.13 319 GLY D C 1
ATOM 15954 O O . GLY D 1 319 ? 14.982 -31.280 0.800 1.00 25.04 319 GLY D O 1
ATOM 15955 N N . VAL D 1 320 ? 13.414 -31.615 2.424 1.00 26.43 320 VAL D N 1
ATOM 15956 C CA . VAL D 1 320 ? 14.251 -32.468 3.259 1.00 25.68 320 VAL D CA 1
ATOM 15957 C C . VAL D 1 320 ? 14.224 -33.814 2.556 1.00 25.58 320 VAL D C 1
ATOM 15958 O O . VAL D 1 320 ? 13.157 -34.338 2.231 1.00 26.39 320 VAL D O 1
ATOM 15962 N N . ALA D 1 321 ? 15.357 -34.403 2.253 1.00 26.31 321 ALA D N 1
ATOM 15963 C CA . ALA D 1 321 ? 15.242 -35.637 1.410 1.00 26.83 321 ALA D CA 1
ATOM 15964 C C . ALA D 1 321 ? 14.937 -37.002 2.140 1.00 27.99 321 ALA D C 1
ATOM 15965 O O . ALA D 1 321 ? 14.045 -37.753 1.639 1.00 29.79 321 ALA D O 1
ATOM 15967 N N . PRO D 1 322 ? 15.694 -37.358 3.254 1.00 28.16 322 PRO D N 1
ATOM 15968 C CA . PRO D 1 322 ? 15.370 -38.526 4.120 1.00 28.26 322 PRO D CA 1
ATOM 15969 C C . PRO D 1 322 ? 13.882 -38.670 4.439 1.00 28.41 322 PRO D C 1
ATOM 15970 O O . PRO D 1 322 ? 13.277 -37.733 4.955 1.00 27.57 322 PRO D O 1
ATOM 15974 N N . GLY D 1 323 ? 13.346 -39.849 4.077 1.00 29.30 323 GLY D N 1
ATOM 15975 C CA . GLY D 1 323 ? 11.938 -40.256 4.214 1.00 29.26 323 GLY D CA 1
ATOM 15976 C C . GLY D 1 323 ? 11.062 -39.946 3.031 1.00 30.03 323 GLY D C 1
ATOM 15977 O O . GLY D 1 323 ? 9.857 -40.028 3.125 1.00 31.33 323 GLY D O 1
ATOM 15978 N N . THR D 1 324 ? 11.669 -39.494 1.933 1.00 31.07 324 THR D N 1
ATOM 15979 C CA . THR D 1 324 ? 10.941 -39.175 0.681 1.00 29.53 324 THR D CA 1
ATOM 15980 C C . THR D 1 324 ? 11.077 -40.429 -0.184 1.00 30.01 324 THR D C 1
ATOM 15981 O O . THR D 1 324 ? 12.208 -40.947 -0.398 1.00 27.85 324 THR D O 1
ATOM 15985 N N . ASN D 1 325 ? 9.912 -40.921 -0.614 1.00 29.68 325 ASN D N 1
ATOM 15986 C CA . ASN D 1 325 ? 9.798 -42.093 -1.427 1.00 32.37 325 ASN D CA 1
ATOM 15987 C C . ASN D 1 325 ? 8.387 -42.107 -2.094 1.00 33.34 325 ASN D C 1
ATOM 15988 O O . ASN D 1 325 ? 7.554 -41.252 -1.796 1.00 32.67 325 ASN D O 1
ATOM 15993 N N . TYR D 1 326 ? 8.153 -43.061 -2.998 1.00 35.02 326 TYR D N 1
ATOM 15994 C CA . TYR D 1 326 ? 6.896 -43.140 -3.802 1.00 36.85 326 TYR D CA 1
ATOM 15995 C C . TYR D 1 326 ? 5.657 -43.503 -3.050 1.00 37.87 326 TYR D C 1
ATOM 15996 O O . TYR D 1 326 ? 4.640 -42.967 -3.317 1.00 39.87 326 TYR D O 1
ATOM 16005 N N . ALA D 1 327 ? 5.723 -44.445 -2.136 1.00 39.99 327 ALA D N 1
ATOM 16006 C CA . ALA D 1 327 ? 4.591 -44.740 -1.241 1.00 40.94 327 ALA D CA 1
ATOM 16007 C C . ALA D 1 327 ? 4.647 -43.834 0.033 1.00 41.13 327 ALA D C 1
ATOM 16008 O O . ALA D 1 327 ? 5.327 -44.233 0.988 1.00 44.46 327 ALA D O 1
ATOM 16010 N N . SER D 1 328 ? 4.011 -42.667 0.106 1.00 38.28 328 SER D N 1
ATOM 16011 C CA . SER D 1 328 ? 4.526 -41.658 1.046 1.00 36.64 328 SER D CA 1
ATOM 16012 C C . SER D 1 328 ? 4.563 -40.245 0.495 1.00 36.83 328 SER D C 1
ATOM 16013 O O . SER D 1 328 ? 4.006 -39.338 1.111 1.00 36.78 328 SER D O 1
ATOM 16016 N N . ASN D 1 329 ? 5.288 -40.056 -0.625 1.00 36.12 329 ASN D N 1
ATOM 16017 C CA . ASN D 1 329 ? 5.327 -38.761 -1.412 1.00 36.36 329 ASN D CA 1
ATOM 16018 C C . ASN D 1 329 ? 5.724 -38.915 -2.920 1.00 35.73 329 ASN D C 1
ATOM 16019 O O . ASN D 1 329 ? 6.794 -38.418 -3.350 1.00 34.35 329 ASN D O 1
ATOM 16024 N N . PRO D 1 330 ? 4.891 -39.669 -3.703 1.00 36.11 330 PRO D N 1
ATOM 16025 C CA . PRO D 1 330 ? 5.186 -40.028 -5.124 1.00 35.75 330 PRO D CA 1
ATOM 16026 C C . PRO D 1 330 ? 5.367 -38.795 -6.036 1.00 35.62 330 PRO D C 1
ATOM 16027 O O . PRO D 1 330 ? 6.067 -38.840 -7.085 1.00 35.76 330 PRO D O 1
ATOM 16031 N N . ILE D 1 331 ? 4.754 -37.708 -5.591 1.00 33.75 331 ILE D N 1
ATOM 16032 C CA . ILE D 1 331 ? 4.798 -36.440 -6.257 1.00 34.58 331 ILE D CA 1
ATOM 16033 C C . ILE D 1 331 ? 6.142 -35.695 -6.178 1.00 33.76 331 ILE D C 1
ATOM 16034 O O . ILE D 1 331 ? 6.626 -35.229 -7.209 1.00 33.92 331 ILE D O 1
ATOM 16039 N N . ALA D 1 332 ? 6.761 -35.643 -4.991 1.00 32.47 332 ALA D N 1
ATOM 16040 C CA . ALA D 1 332 ? 8.143 -35.229 -4.880 1.00 31.26 332 ALA D CA 1
ATOM 16041 C C . ALA D 1 332 ? 9.017 -36.053 -5.763 1.00 30.46 332 ALA D C 1
ATOM 16042 O O . ALA D 1 332 ? 9.976 -35.541 -6.368 1.00 29.20 332 ALA D O 1
ATOM 16044 N N . MET D 1 333 ? 8.755 -37.353 -5.748 1.00 30.29 333 MET D N 1
ATOM 16045 C CA . MET D 1 333 ? 9.597 -38.272 -6.473 1.00 30.77 333 MET D CA 1
ATOM 16046 C C . MET D 1 333 ? 9.468 -38.014 -7.976 1.00 31.26 333 MET D C 1
ATOM 16047 O O . MET D 1 333 ? 10.469 -38.004 -8.656 1.00 32.86 333 MET D O 1
ATOM 16052 N N . LYS D 1 334 ? 8.253 -37.845 -8.498 1.00 31.42 334 LYS D N 1
ATOM 16053 C CA . LYS D 1 334 ? 8.074 -37.522 -9.952 1.00 32.79 334 LYS D CA 1
ATOM 16054 C C . LYS D 1 334 ? 8.694 -36.145 -10.374 1.00 31.67 334 LYS D C 1
ATOM 16055 O O . LYS D 1 334 ? 9.441 -36.055 -11.344 1.00 30.67 334 LYS D O 1
ATOM 16061 N N . THR D 1 335 ? 8.348 -35.087 -9.651 1.00 30.35 335 THR D N 1
ATOM 16062 C CA . THR D 1 335 ? 8.965 -33.800 -9.830 1.00 29.76 335 THR D CA 1
ATOM 16063 C C . THR D 1 335 ? 10.433 -33.927 -10.166 1.00 29.80 335 THR D C 1
ATOM 16064 O O . THR D 1 335 ? 10.878 -33.284 -11.107 1.00 30.48 335 THR D O 1
ATOM 16068 N N . MET D 1 336 ? 11.189 -34.730 -9.413 1.00 29.81 336 MET D N 1
ATOM 16069 C CA . MET D 1 336 ? 12.658 -34.782 -9.606 1.00 30.35 336 MET D CA 1
ATOM 16070 C C . MET D 1 336 ? 13.019 -35.869 -10.547 1.00 29.46 336 MET D C 1
ATOM 16071 O O . MET D 1 336 ? 14.202 -36.035 -10.815 1.00 29.62 336 MET D O 1
ATOM 16076 N N . GLU D 1 337 ? 12.016 -36.604 -11.024 1.00 29.28 337 GLU D N 1
ATOM 16077 C CA . GLU D 1 337 ? 12.123 -37.538 -12.184 1.00 29.72 337 GLU D CA 1
ATOM 16078 C C . GLU D 1 337 ? 12.815 -37.054 -13.447 1.00 31.10 337 GLU D C 1
ATOM 16079 O O . GLU D 1 337 ? 13.791 -37.761 -13.850 1.00 33.53 337 GLU D O 1
ATOM 16085 N N . PRO D 1 338 ? 12.392 -35.901 -14.098 1.00 29.48 338 PRO D N 1
ATOM 16086 C CA . PRO D 1 338 ? 13.247 -35.328 -15.197 1.00 28.44 338 PRO D CA 1
ATOM 16087 C C . PRO D 1 338 ? 14.684 -34.948 -14.848 1.00 28.82 338 PRO D C 1
ATOM 16088 O O . PRO D 1 338 ? 15.473 -34.608 -15.752 1.00 28.93 338 PRO D O 1
ATOM 16092 N N . GLY D 1 339 ? 15.062 -34.938 -13.569 1.00 28.17 339 GLY D N 1
ATOM 16093 C CA . GLY D 1 339 ? 16.417 -34.432 -13.240 1.00 26.96 339 GLY D CA 1
ATOM 16094 C C . GLY D 1 339 ? 16.320 -32.941 -12.879 1.00 27.13 339 GLY D C 1
ATOM 16095 O O . GLY D 1 339 ? 15.315 -32.513 -12.294 1.00 26.65 339 GLY D O 1
ATOM 16096 N N . ASN D 1 340 ? 17.325 -32.139 -13.272 1.00 25.92 340 ASN D N 1
ATOM 16097 C CA . ASN D 1 340 ? 17.285 -30.702 -13.009 1.00 28.50 340 ASN D CA 1
ATOM 16098 C C . ASN D 1 340 ? 17.283 -30.277 -11.476 1.00 29.24 340 ASN D C 1
ATOM 16099 O O . ASN D 1 340 ? 17.163 -29.068 -11.101 1.00 28.67 340 ASN D O 1
ATOM 16104 N N . THR D 1 341 ? 17.586 -31.307 -10.657 1.00 29.66 341 THR D N 1
ATOM 16105 C CA . THR D 1 341 ? 17.700 -31.279 -9.228 1.00 28.85 341 THR D CA 1
ATOM 16106 C C . THR D 1 341 ? 19.150 -31.070 -8.738 1.00 29.88 341 THR D C 1
ATOM 16107 O O . THR D 1 341 ? 20.087 -31.693 -9.230 1.00 29.91 341 THR D O 1
ATOM 16111 N N . LEU D 1 342 ? 19.315 -30.154 -7.777 1.00 30.04 342 LEU D N 1
ATOM 16112 C CA . LEU D 1 342 ? 20.510 -29.998 -6.924 1.00 30.14 342 LEU D CA 1
ATOM 16113 C C . LEU D 1 342 ? 20.288 -30.692 -5.597 1.00 29.11 342 LEU D C 1
ATOM 16114 O O . LEU D 1 342 ? 19.613 -30.126 -4.743 1.00 28.74 342 LEU D O 1
ATOM 16119 N N . PHE D 1 343 ? 20.880 -31.883 -5.406 1.00 29.53 343 PHE D N 1
ATOM 16120 C CA . PHE D 1 343 ? 20.895 -32.608 -4.060 1.00 28.32 343 PHE D CA 1
ATOM 16121 C C . PHE D 1 343 ? 22.040 -32.148 -3.211 1.00 29.15 343 PHE D C 1
ATOM 16122 O O . PHE D 1 343 ? 23.175 -31.925 -3.703 1.00 28.49 343 PHE D O 1
ATOM 16130 N N . THR D 1 344 ? 21.745 -32.010 -1.920 1.00 30.33 344 THR D N 1
ATOM 16131 C CA . THR D 1 344 ? 22.751 -31.618 -0.955 1.00 31.60 344 THR D CA 1
ATOM 16132 C C . THR D 1 344 ? 22.933 -32.595 0.191 1.00 32.29 344 THR D C 1
ATOM 16133 O O . THR D 1 344 ? 22.024 -32.788 0.940 1.00 34.21 344 THR D O 1
ATOM 16137 N N . ASN D 1 345 ? 24.109 -33.230 0.276 1.00 32.36 345 ASN D N 1
ATOM 16138 C CA . ASN D 1 345 ? 24.464 -34.187 1.344 1.00 31.83 345 ASN D CA 1
ATOM 16139 C C . ASN D 1 345 ? 23.580 -35.425 1.390 1.00 30.33 345 ASN D C 1
ATOM 16140 O O . ASN D 1 345 ? 23.225 -35.918 2.445 1.00 30.80 345 ASN D O 1
ATOM 16145 N N . VAL D 1 346 ? 23.161 -35.922 0.254 1.00 30.66 346 VAL D N 1
ATOM 16146 C CA . VAL D 1 346 ? 22.597 -37.296 0.214 1.00 30.11 346 VAL D CA 1
ATOM 16147 C C . VAL D 1 346 ? 23.739 -38.287 -0.239 1.00 31.59 346 VAL D C 1
ATOM 16148 O O . VAL D 1 346 ? 24.899 -37.843 -0.481 1.00 29.22 346 VAL D O 1
ATOM 16152 N N . ALA D 1 347 ? 23.432 -39.598 -0.361 1.00 32.36 347 ALA D N 1
ATOM 16153 C CA . ALA D 1 347 ? 24.504 -40.557 -0.685 1.00 33.90 347 ALA D CA 1
ATOM 16154 C C . ALA D 1 347 ? 24.704 -40.887 -2.200 1.00 34.27 347 ALA D C 1
ATOM 16155 O O . ALA D 1 347 ? 23.745 -40.988 -2.974 1.00 33.77 347 ALA D O 1
ATOM 16157 N N . LEU D 1 348 ? 25.948 -41.102 -2.612 1.00 35.31 348 LEU D N 1
ATOM 16158 C CA . LEU D 1 348 ? 26.208 -41.586 -4.015 1.00 35.18 348 LEU D CA 1
ATOM 16159 C C . LEU D 1 348 ? 26.188 -43.119 -4.185 1.00 35.59 348 LEU D C 1
ATOM 16160 O O . LEU D 1 348 ? 26.718 -43.914 -3.380 1.00 35.78 348 LEU D O 1
ATOM 16165 N N . THR D 1 349 ? 25.575 -43.499 -5.279 1.00 36.39 349 THR D N 1
ATOM 16166 C CA . THR D 1 349 ? 25.334 -44.867 -5.633 1.00 37.62 349 THR D CA 1
ATOM 16167 C C . THR D 1 349 ? 26.452 -45.334 -6.611 1.00 37.60 349 THR D C 1
ATOM 16168 O O . THR D 1 349 ? 26.979 -44.516 -7.381 1.00 38.15 349 THR D O 1
ATOM 16172 N N . ASP D 1 350 ? 26.871 -46.601 -6.472 1.00 38.40 350 ASP D N 1
ATOM 16173 C CA . ASP D 1 350 ? 27.736 -47.360 -7.442 1.00 38.53 350 ASP D CA 1
ATOM 16174 C C . ASP D 1 350 ? 27.412 -47.050 -8.909 1.00 39.58 350 ASP D C 1
ATOM 16175 O O . ASP D 1 350 ? 28.318 -46.921 -9.724 1.00 38.48 350 ASP D O 1
ATOM 16180 N N . ASP D 1 351 ? 26.122 -46.896 -9.209 1.00 40.72 351 ASP D N 1
ATOM 16181 C CA . ASP D 1 351 ? 25.631 -46.446 -10.537 1.00 41.97 351 ASP D CA 1
ATOM 16182 C C . ASP D 1 351 ? 25.529 -44.884 -10.783 1.00 41.42 351 ASP D C 1
ATOM 16183 O O . ASP D 1 351 ? 24.968 -44.417 -11.780 1.00 41.24 351 ASP D O 1
ATOM 16188 N N . GLY D 1 352 ? 26.080 -44.072 -9.877 1.00 40.67 352 GLY D N 1
ATOM 16189 C CA . GLY D 1 352 ? 26.004 -42.617 -10.012 1.00 38.39 352 GLY D CA 1
ATOM 16190 C C . GLY D 1 352 ? 24.661 -41.926 -9.739 1.00 36.47 352 GLY D C 1
ATOM 16191 O O . GLY D 1 352 ? 24.515 -40.766 -10.048 1.00 36.40 352 GLY D O 1
ATOM 16192 N N . ASP D 1 353 ? 23.671 -42.613 -9.197 1.00 34.94 353 ASP D N 1
ATOM 16193 C CA . ASP D 1 353 ? 22.394 -41.980 -8.792 1.00 34.42 353 ASP D CA 1
ATOM 16194 C C . ASP D 1 353 ? 22.543 -41.391 -7.343 1.00 34.06 353 ASP D C 1
ATOM 16195 O O . ASP D 1 353 ? 23.691 -41.258 -6.861 1.00 34.11 353 ASP D O 1
ATOM 16200 N N . ILE D 1 354 ? 21.424 -41.055 -6.656 1.00 31.10 354 ILE D N 1
ATOM 16201 C CA . ILE D 1 354 ? 21.470 -40.707 -5.243 1.00 28.10 354 ILE D CA 1
ATOM 16202 C C . ILE D 1 354 ? 20.660 -41.673 -4.341 1.00 28.56 354 ILE D C 1
ATOM 16203 O O . ILE D 1 354 ? 19.840 -42.452 -4.829 1.00 28.14 354 ILE D O 1
ATOM 16208 N N . TRP D 1 355 ? 20.898 -41.631 -3.035 1.00 27.59 355 TRP D N 1
ATOM 16209 C CA . TRP D 1 355 ? 20.089 -42.395 -2.063 1.00 26.89 355 TRP D CA 1
ATOM 16210 C C . TRP D 1 355 ? 19.989 -41.627 -0.766 1.00 25.19 355 TRP D C 1
ATOM 16211 O O . TRP D 1 355 ? 20.869 -40.838 -0.462 1.00 23.64 355 TRP D O 1
ATOM 16222 N N . TRP D 1 356 ? 18.939 -41.932 0.010 1.00 25.93 356 TRP D N 1
ATOM 16223 C CA . TRP D 1 356 ? 18.776 -41.467 1.389 1.00 26.16 356 TRP D CA 1
ATOM 16224 C C . TRP D 1 356 ? 17.873 -42.375 2.211 1.00 27.42 356 TRP D C 1
ATOM 16225 O O . TRP D 1 356 ? 17.009 -43.083 1.661 1.00 27.43 356 TRP D O 1
ATOM 16236 N N . GLU D 1 357 ? 18.009 -42.311 3.530 1.00 27.32 357 GLU D N 1
ATOM 16237 C CA . GLU D 1 357 ? 17.163 -43.141 4.386 1.00 28.82 357 GLU D CA 1
ATOM 16238 C C . GLU D 1 357 ? 15.675 -42.955 4.015 1.00 29.43 357 GLU D C 1
ATOM 16239 O O . GLU D 1 357 ? 15.199 -41.792 3.845 1.00 28.51 357 GLU D O 1
ATOM 16245 N N . GLY D 1 358 ? 14.943 -44.077 3.867 1.00 31.03 358 GLY D N 1
ATOM 16246 C CA . GLY D 1 358 ? 13.500 -44.028 3.444 1.00 33.08 358 GLY D CA 1
ATOM 16247 C C . GLY D 1 358 ? 13.243 -44.128 1.914 1.00 35.26 358 GLY D C 1
ATOM 16248 O O . GLY D 1 358 ? 12.110 -44.397 1.498 1.00 35.83 358 GLY D O 1
ATOM 16249 N N . MET D 1 359 ? 14.261 -43.913 1.071 1.00 35.48 359 MET D N 1
ATOM 16250 C CA . MET D 1 359 ? 14.149 -44.302 -0.305 1.00 38.79 359 MET D CA 1
ATOM 16251 C C . MET D 1 359 ? 13.516 -45.691 -0.315 1.00 41.76 359 MET D C 1
ATOM 16252 O O . MET D 1 359 ? 13.950 -46.557 0.465 1.00 43.44 359 MET D O 1
ATOM 16257 N N . ASP D 1 360 ? 12.535 -45.916 -1.199 1.00 44.40 360 ASP D N 1
ATOM 16258 C CA . ASP D 1 360 ? 11.653 -47.120 -1.210 1.00 46.94 360 ASP D CA 1
ATOM 16259 C C . ASP D 1 360 ? 12.317 -48.462 -0.946 1.00 48.21 360 ASP D C 1
ATOM 16260 O O . ASP D 1 360 ? 11.902 -49.185 -0.031 1.00 48.74 360 ASP D O 1
ATOM 16265 N N . GLY D 1 361 ? 13.334 -48.811 -1.726 1.00 48.67 361 GLY D N 1
ATOM 16266 C CA . GLY D 1 361 ? 13.783 -50.184 -1.684 1.00 50.91 361 GLY D CA 1
ATOM 16267 C C . GLY D 1 361 ? 14.797 -50.573 -0.632 1.00 52.10 361 GLY D C 1
ATOM 16268 O O . GLY D 1 361 ? 15.202 -49.769 0.199 1.00 51.97 361 GLY D O 1
ATOM 16269 N N . ASP D 1 362 ? 15.136 -51.859 -0.670 1.00 54.02 362 ASP D N 1
ATOM 16270 C CA . ASP D 1 362 ? 16.488 -52.408 -0.402 1.00 56.02 362 ASP D CA 1
ATOM 16271 C C . ASP D 1 362 ? 17.388 -51.765 0.679 1.00 56.24 362 ASP D C 1
ATOM 16272 O O . ASP D 1 362 ? 17.410 -52.234 1.833 1.00 57.71 362 ASP D O 1
ATOM 16277 N N . ALA D 1 363 ? 18.145 -50.730 0.268 1.00 55.32 363 ALA D N 1
ATOM 16278 C CA . ALA D 1 363 ? 19.291 -50.181 1.008 1.00 54.11 363 ALA D CA 1
ATOM 16279 C C . ALA D 1 363 ? 20.512 -50.877 0.448 1.00 52.98 363 ALA D C 1
ATOM 16280 O O . ALA D 1 363 ? 20.813 -52.006 0.823 1.00 52.34 363 ALA D O 1
ATOM 16282 N N . PRO D 1 364 ? 21.187 -50.209 -0.493 1.00 51.84 364 PRO D N 1
ATOM 16283 C CA . PRO D 1 364 ? 22.231 -50.774 -1.346 1.00 50.62 364 PRO D CA 1
ATOM 16284 C C . PRO D 1 364 ? 23.436 -51.292 -0.559 1.00 49.29 364 PRO D C 1
ATOM 16285 O O . PRO D 1 364 ? 23.809 -50.699 0.436 1.00 49.06 364 PRO D O 1
ATOM 16289 N N . ALA D 1 365 ? 24.035 -52.392 -1.002 1.00 47.52 365 ALA D N 1
ATOM 16290 C CA . ALA D 1 365 ? 25.170 -52.960 -0.272 1.00 46.27 365 ALA D CA 1
ATOM 16291 C C . ALA D 1 365 ? 26.307 -51.959 -0.162 1.00 45.54 365 ALA D C 1
ATOM 16292 O O . ALA D 1 365 ? 26.964 -51.904 0.861 1.00 45.28 365 ALA D O 1
ATOM 16294 N N . HIS D 1 366 ? 26.573 -51.179 -1.211 1.00 43.75 366 HIS D N 1
ATOM 16295 C CA . HIS D 1 366 ? 27.571 -50.152 -1.040 1.00 42.68 366 HIS D CA 1
ATOM 16296 C C . HIS D 1 366 ? 27.039 -48.740 -1.355 1.00 41.70 366 HIS D C 1
ATOM 16297 O O . HIS D 1 366 ? 26.153 -48.615 -2.214 1.00 40.15 366 HIS D O 1
ATOM 16304 N N . LEU D 1 367 ? 27.531 -47.730 -0.627 1.00 39.63 367 LEU D N 1
ATOM 16305 C CA . LEU D 1 367 ? 27.352 -46.304 -0.994 1.00 40.34 367 LEU D CA 1
ATOM 16306 C C . LEU D 1 367 ? 28.582 -45.468 -0.711 1.00 40.33 367 LEU D C 1
ATOM 16307 O O . LEU D 1 367 ? 29.487 -45.907 -0.021 1.00 42.16 367 LEU D O 1
ATOM 16312 N N . ILE D 1 368 ? 28.612 -44.261 -1.252 1.00 39.50 368 ILE D N 1
ATOM 16313 C CA . ILE D 1 368 ? 29.529 -43.254 -0.752 1.00 38.07 368 ILE D CA 1
ATOM 16314 C C . ILE D 1 368 ? 28.587 -42.283 -0.073 1.00 37.29 368 ILE D C 1
ATOM 16315 O O . ILE D 1 368 ? 27.593 -41.786 -0.677 1.00 36.18 368 ILE D O 1
ATOM 16320 N N . ASP D 1 369 ? 28.873 -42.066 1.205 1.00 36.83 369 ASP D N 1
ATOM 16321 C CA . ASP D 1 369 ? 27.966 -41.310 2.030 1.00 35.42 369 ASP D CA 1
ATOM 16322 C C . ASP D 1 369 ? 28.351 -39.846 1.881 1.00 34.34 369 ASP D C 1
ATOM 16323 O O . ASP D 1 369 ? 29.336 -39.500 1.160 1.00 33.29 369 ASP D O 1
ATOM 16328 N N . TRP D 1 370 ? 27.579 -39.010 2.558 1.00 32.59 370 TRP D N 1
ATOM 16329 C CA . TRP D 1 370 ? 27.669 -37.566 2.374 1.00 32.92 370 TRP D CA 1
ATOM 16330 C C . TRP D 1 370 ? 29.029 -36.966 2.747 1.00 33.32 370 TRP D C 1
ATOM 16331 O O . TRP D 1 370 ? 29.342 -35.835 2.364 1.00 33.49 370 TRP D O 1
ATOM 16342 N N . MET D 1 371 ? 29.846 -37.729 3.473 1.00 33.42 371 MET D N 1
ATOM 16343 C CA . MET D 1 371 ? 31.129 -37.238 3.896 1.00 33.03 371 MET D CA 1
ATOM 16344 C C . MET D 1 371 ? 32.226 -37.725 2.969 1.00 32.73 371 MET D C 1
ATOM 16345 O O . MET D 1 371 ? 33.399 -37.377 3.155 1.00 32.78 371 MET D O 1
ATOM 16350 N N . GLY D 1 372 ? 31.880 -38.538 1.978 1.00 33.03 372 GLY D N 1
ATOM 16351 C CA . GLY D 1 372 ? 32.904 -39.020 1.054 1.00 33.14 372 GLY D CA 1
ATOM 16352 C C . GLY D 1 372 ? 33.173 -40.508 1.241 1.00 33.88 372 GLY D C 1
ATOM 16353 O O . GLY D 1 372 ? 33.534 -41.227 0.262 1.00 34.54 372 GLY D O 1
ATOM 16354 N N . ASN D 1 373 ? 32.964 -40.975 2.472 1.00 33.28 373 ASN D N 1
ATOM 16355 C CA . ASN D 1 373 ? 33.403 -42.325 2.902 1.00 33.71 373 ASN D CA 1
ATOM 16356 C C . ASN D 1 373 ? 32.505 -43.416 2.408 1.00 33.29 373 ASN D C 1
ATOM 16357 O O . ASN D 1 373 ? 31.288 -43.203 2.237 1.00 32.86 373 ASN D O 1
ATOM 16362 N N . ASP D 1 374 ? 33.106 -44.601 2.228 1.00 33.09 374 ASP D N 1
ATOM 16363 C CA . ASP D 1 374 ? 32.363 -45.817 1.898 1.00 32.30 374 ASP D CA 1
ATOM 16364 C C . ASP D 1 374 ? 31.443 -46.085 3.044 1.00 30.75 374 ASP D C 1
ATOM 16365 O O . ASP D 1 374 ? 31.781 -45.750 4.149 1.00 30.03 374 ASP D O 1
ATOM 16370 N N . TRP D 1 375 ? 30.314 -46.737 2.775 1.00 29.11 375 TRP D N 1
ATOM 16371 C CA . TRP D 1 375 ? 29.255 -46.864 3.726 1.00 27.44 375 TRP D CA 1
ATOM 16372 C C . TRP D 1 375 ? 28.569 -48.130 3.278 1.00 28.65 375 TRP D C 1
ATOM 16373 O O . TRP D 1 375 ? 28.472 -48.401 2.088 1.00 30.39 375 TRP D O 1
ATOM 16384 N N . THR D 1 376 ? 28.045 -48.885 4.211 1.00 29.31 376 THR D N 1
ATOM 16385 C CA . THR D 1 376 ? 27.271 -50.078 3.893 1.00 31.51 376 THR D CA 1
ATOM 16386 C C . THR D 1 376 ? 26.187 -50.056 5.001 1.00 31.82 376 THR D C 1
ATOM 16387 O O . THR D 1 376 ? 26.367 -49.303 5.966 1.00 31.63 376 THR D O 1
ATOM 16391 N N . PRO D 1 377 ? 25.114 -50.881 4.900 1.00 32.60 377 PRO D N 1
ATOM 16392 C CA . PRO D 1 377 ? 24.021 -50.881 5.869 1.00 32.26 377 PRO D CA 1
ATOM 16393 C C . PRO D 1 377 ? 24.390 -51.422 7.263 1.00 34.42 377 PRO D C 1
ATOM 16394 O O . PRO D 1 377 ? 23.527 -51.451 8.178 1.00 30.89 377 PRO D O 1
ATOM 16398 N N . GLU D 1 378 ? 25.648 -51.850 7.414 1.00 36.55 378 GLU D N 1
ATOM 16399 C CA . GLU D 1 378 ? 26.200 -52.165 8.732 1.00 39.85 378 GLU D CA 1
ATOM 16400 C C . GLU D 1 378 ? 26.411 -50.938 9.582 1.00 40.48 378 GLU D C 1
ATOM 16401 O O . GLU D 1 378 ? 26.097 -50.955 10.779 1.00 41.26 378 GLU D O 1
ATOM 16407 N N . SER D 1 379 ? 26.941 -49.882 8.963 1.00 41.11 379 SER D N 1
ATOM 16408 C CA . SER D 1 379 ? 27.330 -48.627 9.661 1.00 40.47 379 SER D CA 1
ATOM 16409 C C . SER D 1 379 ? 26.159 -48.043 10.414 1.00 39.13 379 SER D C 1
ATOM 16410 O O . SER D 1 379 ? 25.043 -48.187 9.967 1.00 38.90 379 SER D O 1
ATOM 16413 N N . ASP D 1 380 ? 26.392 -47.421 11.574 1.00 38.85 380 ASP D N 1
ATOM 16414 C CA . ASP D 1 380 ? 25.289 -46.795 12.368 1.00 37.36 380 ASP D CA 1
ATOM 16415 C C . ASP D 1 380 ? 25.082 -45.298 12.088 1.00 35.41 380 ASP D C 1
ATOM 16416 O O . ASP D 1 380 ? 24.090 -44.713 12.527 1.00 33.27 380 ASP D O 1
ATOM 16421 N N . GLU D 1 381 ? 26.040 -44.663 11.424 1.00 34.42 381 GLU D N 1
ATOM 16422 C CA . GLU D 1 381 ? 25.848 -43.249 11.066 1.00 34.95 381 GLU D CA 1
ATOM 16423 C C . GLU D 1 381 ? 25.092 -43.207 9.707 1.00 33.21 381 GLU D C 1
ATOM 16424 O O . GLU D 1 381 ? 25.395 -44.028 8.838 1.00 33.03 381 GLU D O 1
ATOM 16430 N N . ASN D 1 382 ? 24.109 -42.300 9.546 1.00 32.32 382 ASN D N 1
ATOM 16431 C CA . ASN D 1 382 ? 23.387 -42.124 8.252 1.00 32.53 382 ASN D CA 1
ATOM 16432 C C . ASN D 1 382 ? 24.256 -41.921 6.936 1.00 31.26 382 ASN D C 1
ATOM 16433 O O . ASN D 1 382 ? 25.304 -41.243 6.928 1.00 30.60 382 ASN D O 1
ATOM 16438 N N . ALA D 1 383 ? 23.801 -42.539 5.847 1.00 30.94 383 ALA D N 1
ATOM 16439 C CA . ALA D 1 383 ? 24.264 -42.253 4.479 1.00 31.06 383 ALA D CA 1
ATOM 16440 C C . ALA D 1 383 ? 23.915 -40.791 4.121 1.00 32.24 383 ALA D C 1
ATOM 16441 O O . ALA D 1 383 ? 24.781 -39.978 3.869 1.00 33.20 383 ALA D O 1
ATOM 16443 N N . ALA D 1 384 ? 22.622 -40.452 4.126 1.00 33.41 384 ALA D N 1
ATOM 16444 C CA . ALA D 1 384 ? 22.187 -39.077 3.866 1.00 32.16 384 ALA D CA 1
ATOM 16445 C C . ALA D 1 384 ? 22.052 -38.312 5.204 1.00 32.35 384 ALA D C 1
ATOM 16446 O O . ALA D 1 384 ? 21.387 -38.819 6.159 1.00 32.56 384 ALA D O 1
ATOM 16448 N N . HIS D 1 385 ? 22.687 -37.120 5.306 1.00 31.13 385 HIS D N 1
ATOM 16449 C CA . HIS D 1 385 ? 22.502 -36.298 6.492 1.00 29.24 385 HIS D CA 1
ATOM 16450 C C . HIS D 1 385 ? 21.009 -36.174 6.667 1.00 28.70 385 HIS D C 1
ATOM 16451 O O . HIS D 1 385 ? 20.303 -36.200 5.653 1.00 28.44 385 HIS D O 1
ATOM 16458 N N . PRO D 1 386 ? 20.486 -36.252 7.923 1.00 28.86 386 PRO D N 1
ATOM 16459 C CA . PRO D 1 386 ? 19.037 -36.037 8.183 1.00 28.05 386 PRO D CA 1
ATOM 16460 C C . PRO D 1 386 ? 18.515 -34.677 7.673 1.00 27.98 386 PRO D C 1
ATOM 16461 O O . PRO D 1 386 ? 17.345 -34.558 7.282 1.00 28.40 386 PRO D O 1
ATOM 16465 N N . ASN D 1 387 ? 19.379 -33.666 7.653 1.00 27.13 387 ASN D N 1
ATOM 16466 C CA . ASN D 1 387 ? 18.964 -32.320 7.109 1.00 28.72 387 ASN D CA 1
ATOM 16467 C C . ASN D 1 387 ? 19.199 -32.129 5.544 1.00 27.50 387 ASN D C 1
ATOM 16468 O O . ASN D 1 387 ? 19.187 -31.052 5.025 1.00 27.59 387 ASN D O 1
ATOM 16473 N N . SER D 1 388 ? 19.414 -33.230 4.816 1.00 27.80 388 SER D N 1
ATOM 16474 C CA . SER D 1 388 ? 19.844 -33.191 3.448 1.00 26.36 388 SER D CA 1
ATOM 16475 C C . SER D 1 388 ? 18.674 -32.830 2.570 1.00 27.08 388 SER D C 1
ATOM 16476 O O . SER D 1 388 ? 17.474 -33.124 2.903 1.00 26.79 388 SER D O 1
ATOM 16479 N N . ARG D 1 389 ? 19.008 -32.180 1.449 1.00 27.35 389 ARG D N 1
ATOM 16480 C CA . ARG D 1 389 ? 17.965 -31.532 0.642 1.00 27.13 389 ARG D CA 1
ATOM 16481 C C . ARG D 1 389 ? 18.031 -31.905 -0.821 1.00 27.72 389 ARG D C 1
ATOM 16482 O O . ARG D 1 389 ? 19.113 -32.183 -1.340 1.00 27.86 389 ARG D O 1
ATOM 16490 N N . TYR D 1 390 ? 16.859 -31.933 -1.454 1.00 27.53 390 TYR D N 1
ATOM 16491 C CA . TYR D 1 390 ? 16.746 -31.717 -2.870 1.00 27.61 390 TYR D CA 1
ATOM 16492 C C . TYR D 1 390 ? 16.252 -30.291 -3.184 1.00 29.44 390 TYR D C 1
ATOM 16493 O O . TYR D 1 390 ? 15.400 -29.729 -2.484 1.00 29.33 390 TYR D O 1
ATOM 16502 N N . CYS D 1 391 ? 16.793 -29.715 -4.251 1.00 30.05 391 CYS D N 1
ATOM 16503 C CA . CYS D 1 391 ? 16.343 -28.430 -4.702 1.00 29.13 391 CYS D CA 1
ATOM 16504 C C . CYS D 1 391 ? 15.921 -28.573 -6.170 1.00 28.05 391 CYS D C 1
ATOM 16505 O O . CYS D 1 391 ? 16.732 -28.918 -6.985 1.00 26.39 391 CYS D O 1
ATOM 16508 N N . VAL D 1 392 ? 14.660 -28.285 -6.497 1.00 26.52 392 VAL D N 1
ATOM 16509 C CA . VAL D 1 392 ? 14.194 -28.493 -7.824 1.00 24.33 392 VAL D CA 1
ATOM 16510 C C . VAL D 1 392 ? 13.022 -27.538 -8.191 1.00 24.91 392 VAL D C 1
ATOM 16511 O O . VAL D 1 392 ? 12.203 -27.130 -7.303 1.00 22.60 392 VAL D O 1
ATOM 16515 N N . ALA D 1 393 ? 12.917 -27.209 -9.486 1.00 22.59 393 ALA D N 1
ATOM 16516 C CA . ALA D 1 393 ? 11.916 -26.193 -9.865 1.00 24.06 393 ALA D CA 1
ATOM 16517 C C . ALA D 1 393 ? 10.476 -26.694 -9.633 1.00 22.99 393 ALA D C 1
ATOM 16518 O O . ALA D 1 393 ? 10.150 -27.890 -9.755 1.00 23.65 393 ALA D O 1
ATOM 16520 N N . ILE D 1 394 ? 9.621 -25.785 -9.258 1.00 24.52 394 ILE D N 1
ATOM 16521 C CA . ILE D 1 394 ? 8.203 -26.109 -9.036 1.00 25.90 394 ILE D CA 1
ATOM 16522 C C . ILE D 1 394 ? 7.455 -26.493 -10.305 1.00 26.50 394 ILE D C 1
ATOM 16523 O O . ILE D 1 394 ? 6.597 -27.342 -10.237 1.00 25.23 394 ILE D O 1
ATOM 16528 N N . ASP D 1 395 ? 7.773 -25.833 -11.428 1.00 28.69 395 ASP D N 1
ATOM 16529 C CA . ASP D 1 395 ? 7.264 -26.116 -12.818 1.00 30.93 395 ASP D CA 1
ATOM 16530 C C . ASP D 1 395 ? 7.417 -27.527 -13.325 1.00 31.09 395 ASP D C 1
ATOM 16531 O O . ASP D 1 395 ? 6.606 -28.003 -14.206 1.00 30.11 395 ASP D O 1
ATOM 16536 N N . GLN D 1 396 ? 8.574 -28.082 -12.928 1.00 29.17 396 GLN D N 1
ATOM 16537 C CA . GLN D 1 396 ? 8.968 -29.470 -13.159 1.00 29.41 396 GLN D CA 1
ATOM 16538 C C . GLN D 1 396 ? 7.986 -30.430 -12.467 1.00 30.38 396 GLN D C 1
ATOM 16539 O O . GLN D 1 396 ? 7.955 -31.632 -12.815 1.00 31.23 396 GLN D O 1
ATOM 16545 N N . SER D 1 397 ? 7.186 -29.940 -11.497 1.00 30.20 397 SER D N 1
ATOM 16546 C CA . SER D 1 397 ? 6.224 -30.813 -10.833 1.00 30.81 397 SER D CA 1
ATOM 16547 C C . SER D 1 397 ? 5.078 -31.087 -11.741 1.00 32.23 397 SER D C 1
ATOM 16548 O O . SER D 1 397 ? 4.529 -30.161 -12.310 1.00 33.04 397 SER D O 1
ATOM 16551 N N . PRO D 1 398 ? 4.680 -32.369 -11.858 1.00 33.35 398 PRO D N 1
ATOM 16552 C CA . PRO D 1 398 ? 3.492 -32.625 -12.628 1.00 33.75 398 PRO D CA 1
ATOM 16553 C C . PRO D 1 398 ? 2.327 -32.047 -11.823 1.00 34.27 398 PRO D C 1
ATOM 16554 O O . PRO D 1 398 ? 1.416 -31.460 -12.404 1.00 35.68 398 PRO D O 1
ATOM 16558 N N . ALA D 1 399 ? 2.392 -32.134 -10.495 1.00 33.94 399 ALA D N 1
ATOM 16559 C CA . ALA D 1 399 ? 1.336 -31.574 -9.625 1.00 32.36 399 ALA D CA 1
ATOM 16560 C C . ALA D 1 399 ? 1.388 -30.063 -9.385 1.00 31.05 399 ALA D C 1
ATOM 16561 O O . ALA D 1 399 ? 0.741 -29.561 -8.496 1.00 31.37 399 ALA D O 1
ATOM 16563 N N . ALA D 1 400 ? 2.158 -29.323 -10.158 1.00 31.72 400 ALA D N 1
ATOM 16564 C CA . ALA D 1 400 ? 2.259 -27.863 -9.938 1.00 31.51 400 ALA D CA 1
ATOM 16565 C C . ALA D 1 400 ? 0.917 -27.230 -10.371 1.00 33.01 400 ALA D C 1
ATOM 16566 O O . ALA D 1 400 ? 0.423 -27.476 -11.510 1.00 34.76 400 ALA D O 1
ATOM 16568 N N . ALA D 1 401 ? 0.307 -26.434 -9.509 1.00 32.73 401 ALA D N 1
ATOM 16569 C CA . ALA D 1 401 ? -0.926 -25.782 -9.888 1.00 34.35 401 ALA D CA 1
ATOM 16570 C C . ALA D 1 401 ? -0.617 -24.769 -10.963 1.00 35.55 401 ALA D C 1
ATOM 16571 O O . ALA D 1 401 ? 0.398 -24.001 -10.859 1.00 36.96 401 ALA D O 1
ATOM 16573 N N . PRO D 1 402 ? -1.508 -24.695 -11.976 1.00 35.98 402 PRO D N 1
ATOM 16574 C CA . PRO D 1 402 ? -1.314 -23.756 -13.091 1.00 35.61 402 PRO D CA 1
ATOM 16575 C C . PRO D 1 402 ? -1.218 -22.280 -12.622 1.00 36.79 402 PRO D C 1
ATOM 16576 O O . PRO D 1 402 ? -0.466 -21.521 -13.292 1.00 37.48 402 PRO D O 1
ATOM 16580 N N . GLU D 1 403 ? -1.882 -21.894 -11.484 1.00 35.25 403 GLU D N 1
ATOM 16581 C CA . GLU D 1 403 ? -1.753 -20.522 -10.897 1.00 34.99 403 GLU D CA 1
ATOM 16582 C C . GLU D 1 403 ? -0.509 -20.249 -10.078 1.00 34.57 403 GLU D C 1
ATOM 16583 O O . GLU D 1 403 ? -0.250 -19.121 -9.775 1.00 33.57 403 GLU D O 1
ATOM 16589 N N . PHE D 1 404 ? 0.195 -21.246 -9.601 1.00 36.11 404 PHE D N 1
ATOM 16590 C CA . PHE D 1 404 ? 1.279 -20.942 -8.663 1.00 36.23 404 PHE D CA 1
ATOM 16591 C C . PHE D 1 404 ? 2.107 -19.730 -9.131 1.00 36.42 404 PHE D C 1
ATOM 16592 O O . PHE D 1 404 ? 2.495 -18.920 -8.306 1.00 37.77 404 PHE D O 1
ATOM 16600 N N . ASN D 1 405 ? 2.329 -19.588 -10.439 1.00 36.40 405 ASN D N 1
ATOM 16601 C CA . ASN D 1 405 ? 2.973 -18.417 -11.011 1.00 36.61 405 ASN D CA 1
ATOM 16602 C C . ASN D 1 405 ? 2.051 -17.200 -11.314 1.00 37.12 405 ASN D C 1
ATOM 16603 O O . ASN D 1 405 ? 2.434 -16.207 -12.005 1.00 36.32 405 ASN D O 1
ATOM 16608 N N . ASP D 1 406 ? 0.831 -17.255 -10.830 1.00 36.69 406 ASP D N 1
ATOM 16609 C CA . ASP D 1 406 ? -0.081 -16.176 -11.138 1.00 37.88 406 ASP D CA 1
ATOM 16610 C C . ASP D 1 406 ? -0.059 -15.068 -10.070 1.00 36.83 406 ASP D C 1
ATOM 16611 O O . ASP D 1 406 ? -0.326 -15.388 -8.914 1.00 37.50 406 ASP D O 1
ATOM 16616 N N . TRP D 1 407 ? 0.230 -13.812 -10.489 1.00 38.35 407 TRP D N 1
ATOM 16617 C CA . TRP D 1 407 ? 0.605 -12.619 -9.627 1.00 39.17 407 TRP D CA 1
ATOM 16618 C C . TRP D 1 407 ? -0.509 -12.228 -8.664 1.00 39.53 407 TRP D C 1
ATOM 16619 O O . TRP D 1 407 ? -0.264 -11.905 -7.491 1.00 39.03 407 TRP D O 1
ATOM 16630 N N . GLU D 1 408 ? -1.726 -12.233 -9.212 1.00 40.63 408 GLU D N 1
ATOM 16631 C CA . GLU D 1 408 ? -2.985 -12.080 -8.484 1.00 41.44 408 GLU D CA 1
ATOM 16632 C C . GLU D 1 408 ? -3.175 -13.083 -7.367 1.00 40.71 408 GLU D C 1
ATOM 16633 O O . GLU D 1 408 ? -3.598 -12.701 -6.298 1.00 42.04 408 GLU D O 1
ATOM 16639 N N . GLY D 1 409 ? -2.863 -14.365 -7.605 1.00 39.84 409 GLY D N 1
ATOM 16640 C CA . GLY D 1 409 ? -2.799 -15.343 -6.540 1.00 36.66 409 GLY D CA 1
ATOM 16641 C C . GLY D 1 409 ? -4.118 -15.994 -6.245 1.00 35.30 409 GLY D C 1
ATOM 16642 O O . GLY D 1 409 ? -5.061 -15.890 -7.019 1.00 34.15 409 GLY D O 1
ATOM 16643 N N . VAL D 1 410 ? -4.175 -16.703 -5.123 1.00 34.84 410 VAL D N 1
ATOM 16644 C CA . VAL D 1 410 ? -5.250 -17.695 -4.902 1.00 33.80 410 VAL D CA 1
ATOM 16645 C C . VAL D 1 410 ? -5.959 -17.434 -3.619 1.00 34.69 410 VAL D C 1
ATOM 16646 O O . VAL D 1 410 ? -5.266 -17.165 -2.615 1.00 33.32 410 VAL D O 1
ATOM 16650 N N . LYS D 1 411 ? -7.317 -17.555 -3.642 1.00 35.31 411 LYS D N 1
ATOM 16651 C CA . LYS D 1 411 ? -8.122 -17.315 -2.436 1.00 34.41 411 LYS D CA 1
ATOM 16652 C C . LYS D 1 411 ? -8.095 -18.427 -1.445 1.00 33.91 411 LYS D C 1
ATOM 16653 O O . LYS D 1 411 ? -8.477 -19.602 -1.716 1.00 33.08 411 LYS D O 1
ATOM 16659 N N . ILE D 1 412 ? -7.683 -18.025 -0.252 1.00 33.08 412 ILE D N 1
ATOM 16660 C CA . ILE D 1 412 ? -7.592 -18.972 0.860 1.00 32.55 412 ILE D CA 1
ATOM 16661 C C . ILE D 1 412 ? -9.000 -19.181 1.377 1.00 31.36 412 ILE D C 1
ATOM 16662 O O . ILE D 1 412 ? -9.645 -18.213 1.694 1.00 30.57 412 ILE D O 1
ATOM 16667 N N . ASP D 1 413 ? -9.427 -20.441 1.389 1.00 31.67 413 ASP D N 1
ATOM 16668 C CA . ASP D 1 413 ? -10.738 -20.915 1.733 1.00 32.18 413 ASP D CA 1
ATOM 16669 C C . ASP D 1 413 ? -10.676 -21.560 3.116 1.00 33.83 413 ASP D C 1
ATOM 16670 O O . ASP D 1 413 ? -11.703 -21.593 3.809 1.00 34.35 413 ASP D O 1
ATOM 16675 N N . ALA D 1 414 ? -9.509 -22.112 3.502 1.00 33.16 414 ALA D N 1
ATOM 16676 C CA . ALA D 1 414 ? -9.279 -22.505 4.893 1.00 33.05 414 ALA D CA 1
ATOM 16677 C C . ALA D 1 414 ? -7.825 -22.361 5.303 1.00 33.36 414 ALA D C 1
ATOM 16678 O O . ALA D 1 414 ? -6.939 -22.336 4.432 1.00 33.27 414 ALA D O 1
ATOM 16680 N N . ILE D 1 415 ? -7.592 -22.214 6.619 1.00 33.25 415 ILE D N 1
ATOM 16681 C CA . ILE D 1 415 ? -6.238 -22.243 7.186 1.00 33.13 415 ILE D CA 1
ATOM 16682 C C . ILE D 1 415 ? -6.140 -23.228 8.325 1.00 32.55 415 ILE D C 1
ATOM 16683 O O . ILE D 1 415 ? -6.763 -23.031 9.338 1.00 32.27 415 ILE D O 1
ATOM 16688 N N . LEU D 1 416 ? -5.309 -24.255 8.146 1.00 31.62 416 LEU D N 1
ATOM 16689 C CA . LEU D 1 416 ? -5.038 -25.283 9.107 1.00 31.08 416 LEU D CA 1
ATOM 16690 C C . LEU D 1 416 ? -3.724 -25.004 9.858 1.00 31.85 416 LEU D C 1
ATOM 16691 O O . LEU D 1 416 ? -2.714 -24.694 9.226 1.00 30.50 416 LEU D O 1
ATOM 16696 N N . PHE D 1 417 ? -3.773 -25.073 11.202 1.00 32.18 417 PHE D N 1
ATOM 16697 C CA . PHE D 1 417 ? -2.574 -25.295 12.046 1.00 33.36 417 PHE D CA 1
ATOM 16698 C C . PHE D 1 417 ? -2.586 -26.722 12.453 1.00 33.98 417 PHE D C 1
ATOM 16699 O O . PHE D 1 417 ? -3.636 -27.273 12.769 1.00 33.42 417 PHE D O 1
ATOM 16707 N N . GLY D 1 418 ? -1.417 -27.348 12.436 1.00 35.68 418 GLY D N 1
ATOM 16708 C CA . GLY D 1 418 ? -1.335 -28.696 12.933 1.00 37.65 418 GLY D CA 1
ATOM 16709 C C . GLY D 1 418 ? -0.048 -28.899 13.671 1.00 40.27 418 GLY D C 1
ATOM 16710 O O . GLY D 1 418 ? 1.045 -28.547 13.161 1.00 39.74 418 GLY D O 1
ATOM 16711 N N . GLY D 1 419 ? -0.214 -29.417 14.891 1.00 41.55 419 GLY D N 1
ATOM 16712 C CA . GLY D 1 419 ? 0.836 -30.063 15.670 1.00 43.59 419 GLY D CA 1
ATOM 16713 C C . GLY D 1 419 ? 0.694 -31.603 15.745 1.00 45.32 419 GLY D C 1
ATOM 16714 O O . GLY D 1 419 ? -0.457 -32.171 15.674 1.00 44.77 419 GLY D O 1
ATOM 16715 N N . ARG D 1 420 ? 1.882 -32.240 15.888 1.00 44.59 420 ARG D N 1
ATOM 16716 C CA . ARG D 1 420 ? 2.119 -33.681 16.131 1.00 44.24 420 ARG D CA 1
ATOM 16717 C C . ARG D 1 420 ? 1.923 -33.998 17.632 1.00 43.22 420 ARG D C 1
ATOM 16718 O O . ARG D 1 420 ? 2.860 -33.914 18.390 1.00 42.66 420 ARG D O 1
ATOM 16726 N N . ARG D 1 421 ? 0.681 -34.299 18.044 1.00 42.86 421 ARG D N 1
ATOM 16727 C CA . ARG D 1 421 ? 0.319 -34.654 19.441 1.00 40.95 421 ARG D CA 1
ATOM 16728 C C . ARG D 1 421 ? -0.298 -36.044 19.524 1.00 40.97 421 ARG D C 1
ATOM 16729 O O . ARG D 1 421 ? -1.270 -36.373 18.809 1.00 40.02 421 ARG D O 1
ATOM 16737 N N . ALA D 1 422 ? 0.302 -36.836 20.416 1.00 40.90 422 ALA D N 1
ATOM 16738 C CA . ALA D 1 422 ? 0.039 -38.259 20.624 1.00 41.47 422 ALA D CA 1
ATOM 16739 C C . ALA D 1 422 ? -1.292 -38.502 21.375 1.00 41.95 422 ALA D C 1
ATOM 16740 O O . ALA D 1 422 ? -1.814 -39.632 21.403 1.00 43.34 422 ALA D O 1
ATOM 16742 N N . ASP D 1 423 ? -1.835 -37.433 21.951 1.00 42.30 423 ASP D N 1
ATOM 16743 C CA . ASP D 1 423 ? -3.102 -37.442 22.683 1.00 42.56 423 ASP D CA 1
ATOM 16744 C C . ASP D 1 423 ? -3.689 -36.001 22.647 1.00 42.92 423 ASP D C 1
ATOM 16745 O O . ASP D 1 423 ? -3.358 -35.263 21.700 1.00 44.26 423 ASP D O 1
ATOM 16750 N N . THR D 1 424 ? -4.558 -35.640 23.609 1.00 41.04 424 THR D N 1
ATOM 16751 C CA . THR D 1 424 ? -5.269 -34.332 23.753 1.00 40.62 424 THR D CA 1
ATOM 16752 C C . THR D 1 424 ? -5.985 -33.630 22.583 1.00 38.60 424 THR D C 1
ATOM 16753 O O . THR D 1 424 ? -7.124 -33.145 22.768 1.00 38.46 424 THR D O 1
ATOM 16757 N N . VAL D 1 425 ? -5.323 -33.483 21.439 1.00 36.23 425 VAL D N 1
ATOM 16758 C CA . VAL D 1 425 ? -5.862 -32.657 20.331 1.00 34.90 425 VAL D CA 1
ATOM 16759 C C . VAL D 1 425 ? -6.672 -33.518 19.328 1.00 34.41 425 VAL D C 1
ATOM 16760 O O . VAL D 1 425 ? -6.154 -34.514 18.853 1.00 34.96 425 VAL D O 1
ATOM 16764 N N . PRO D 1 426 ? -7.959 -33.161 19.049 1.00 34.65 426 PRO D N 1
ATOM 16765 C CA . PRO D 1 426 ? -8.808 -33.982 18.148 1.00 34.23 426 PRO D CA 1
ATOM 16766 C C . PRO D 1 426 ? -8.304 -33.952 16.699 1.00 35.52 426 PRO D C 1
ATOM 16767 O O . PRO D 1 426 ? -7.703 -32.950 16.294 1.00 35.81 426 PRO D O 1
ATOM 16771 N N . LEU D 1 427 ? -8.567 -35.002 15.912 1.00 36.89 427 LEU D N 1
ATOM 16772 C CA . LEU D 1 427 ? -8.115 -35.102 14.487 1.00 37.72 427 LEU D CA 1
ATOM 16773 C C . LEU D 1 427 ? -8.421 -33.850 13.605 1.00 38.74 427 LEU D C 1
ATOM 16774 O O . LEU D 1 427 ? -7.525 -33.396 12.825 1.00 38.72 427 LEU D O 1
ATOM 16779 N N . VAL D 1 428 ? -9.639 -33.283 13.729 1.00 39.07 428 VAL D N 1
ATOM 16780 C CA . VAL D 1 428 ? -9.958 -32.008 13.006 1.00 40.03 428 VAL D CA 1
ATOM 16781 C C . VAL D 1 428 ? -10.891 -31.247 13.851 1.00 39.84 428 VAL D C 1
ATOM 16782 O O . VAL D 1 428 ? -11.824 -31.844 14.324 1.00 40.72 428 VAL D O 1
ATOM 16786 N N . THR D 1 429 ? -10.644 -29.947 14.052 1.00 40.57 429 THR D N 1
ATOM 16787 C CA . THR D 1 429 ? -11.611 -29.074 14.712 1.00 40.32 429 THR D CA 1
ATOM 16788 C C . THR D 1 429 ? -11.646 -27.651 14.113 1.00 41.96 429 THR D C 1
ATOM 16789 O O . THR D 1 429 ? -10.580 -27.026 13.895 1.00 43.02 429 THR D O 1
ATOM 16793 N N . GLN D 1 430 ? -12.879 -27.164 13.857 1.00 41.53 430 GLN D N 1
ATOM 16794 C CA . GLN D 1 430 ? -13.135 -25.806 13.426 1.00 41.43 430 GLN D CA 1
ATOM 16795 C C . GLN D 1 430 ? -13.167 -24.810 14.596 1.00 41.72 430 GLN D C 1
ATOM 16796 O O . GLN D 1 430 ? -13.989 -24.886 15.553 1.00 41.28 430 GLN D O 1
ATOM 16802 N N . THR D 1 431 ? -12.269 -23.838 14.513 1.00 42.04 431 THR D N 1
ATOM 16803 C CA . THR D 1 431 ? -12.229 -22.794 15.545 1.00 41.11 431 THR D CA 1
ATOM 16804 C C . THR D 1 431 ? -13.343 -21.776 15.268 1.00 42.12 431 THR D C 1
ATOM 16805 O O . THR D 1 431 ? -13.853 -21.684 14.122 1.00 41.59 431 THR D O 1
ATOM 16809 N N . TYR D 1 432 ? -13.712 -21.040 16.326 1.00 42.62 432 TYR D N 1
ATOM 16810 C CA . TYR D 1 432 ? -14.964 -20.289 16.404 1.00 43.06 432 TYR D CA 1
ATOM 16811 C C . TYR D 1 432 ? -15.034 -19.172 15.413 1.00 43.69 432 TYR D C 1
ATOM 16812 O O . TYR D 1 432 ? -16.150 -18.847 14.963 1.00 43.41 432 TYR D O 1
ATOM 16821 N N . ASP D 1 433 ? -13.856 -18.581 15.132 1.00 43.25 433 ASP D N 1
ATOM 16822 C CA . ASP D 1 433 ? -13.679 -17.378 14.324 1.00 44.14 433 ASP D CA 1
ATOM 16823 C C . ASP D 1 433 ? -12.167 -17.008 14.242 1.00 43.56 433 ASP D C 1
ATOM 16824 O O . ASP D 1 433 ? -11.312 -17.780 14.677 1.00 43.46 433 ASP D O 1
ATOM 16829 N N . TRP D 1 434 ? -11.824 -15.847 13.680 1.00 42.35 434 TRP D N 1
ATOM 16830 C CA . TRP D 1 434 ? -10.398 -15.509 13.401 1.00 41.69 434 TRP D CA 1
ATOM 16831 C C . TRP D 1 434 ? -9.541 -15.317 14.685 1.00 42.81 434 TRP D C 1
ATOM 16832 O O . TRP D 1 434 ? -8.431 -15.913 14.861 1.00 41.64 434 TRP D O 1
ATOM 16843 N N . GLU D 1 435 ? -10.075 -14.444 15.540 1.00 42.30 435 GLU D N 1
ATOM 16844 C CA . GLU D 1 435 ? -9.592 -14.180 16.877 1.00 43.03 435 GLU D CA 1
ATOM 16845 C C . GLU D 1 435 ? -9.424 -15.469 17.724 1.00 41.51 435 GLU D C 1
ATOM 16846 O O . GLU D 1 435 ? -8.421 -15.649 18.439 1.00 41.20 435 GLU D O 1
ATOM 16852 N N . HIS D 1 436 ? -10.395 -16.357 17.662 1.00 40.46 436 HIS D N 1
ATOM 16853 C CA . HIS D 1 436 ? -10.214 -17.636 18.325 1.00 40.13 436 HIS D CA 1
ATOM 16854 C C . HIS D 1 436 ? -8.985 -18.360 17.745 1.00 40.59 436 HIS D C 1
ATOM 16855 O O . HIS D 1 436 ? -8.136 -18.811 18.542 1.00 40.25 436 HIS D O 1
ATOM 16862 N N . GLY D 1 437 ? -8.905 -18.412 16.386 1.00 39.58 437 GLY D N 1
ATOM 16863 C CA . GLY D 1 437 ? -7.863 -19.117 15.633 1.00 39.48 437 GLY D CA 1
ATOM 16864 C C . GLY D 1 437 ? -6.445 -18.539 15.735 1.00 39.46 437 GLY D C 1
ATOM 16865 O O . GLY D 1 437 ? -5.445 -19.254 15.506 1.00 40.13 437 GLY D O 1
ATOM 16866 N N . THR D 1 438 ? -6.345 -17.240 16.016 1.00 38.01 438 THR D N 1
ATOM 16867 C CA . THR D 1 438 ? -5.071 -16.612 16.367 1.00 36.89 438 THR D CA 1
ATOM 16868 C C . THR D 1 438 ? -4.599 -17.194 17.717 1.00 36.95 438 THR D C 1
ATOM 16869 O O . THR D 1 438 ? -3.407 -17.534 17.872 1.00 36.74 438 THR D O 1
ATOM 16873 N N . MET D 1 439 ? -5.518 -17.329 18.685 1.00 35.93 439 MET D N 1
ATOM 16874 C CA . MET D 1 439 ? -5.140 -17.930 19.955 1.00 34.89 439 MET D CA 1
ATOM 16875 C C . MET D 1 439 ? -4.589 -19.350 19.776 1.00 33.85 439 MET D C 1
ATOM 16876 O O . MET D 1 439 ? -3.551 -19.706 20.349 1.00 33.55 439 MET D O 1
ATOM 16881 N N . VAL D 1 440 ? -5.335 -20.139 19.011 1.00 34.13 440 VAL D N 1
ATOM 16882 C CA . VAL D 1 440 ? -5.015 -21.514 18.601 1.00 34.53 440 VAL D CA 1
ATOM 16883 C C . VAL D 1 440 ? -3.634 -21.670 17.984 1.00 33.38 440 VAL D C 1
ATOM 16884 O O . VAL D 1 440 ? -2.881 -22.573 18.370 1.00 32.71 440 VAL D O 1
ATOM 16888 N N . GLY D 1 441 ? -3.364 -20.811 16.997 1.00 33.53 441 GLY D N 1
ATOM 16889 C CA . GLY D 1 441 ? -2.059 -20.618 16.360 1.00 33.46 441 GLY D CA 1
ATOM 16890 C C . GLY D 1 441 ? -0.940 -20.318 17.320 1.00 33.43 441 GLY D C 1
ATOM 16891 O O . GLY D 1 441 ? 0.110 -20.991 17.269 1.00 33.29 441 GLY D O 1
ATOM 16892 N N . ALA D 1 442 ? -1.193 -19.342 18.199 1.00 32.88 442 ALA D N 1
ATOM 16893 C CA . ALA D 1 442 ? -0.305 -18.925 19.287 1.00 32.84 442 ALA D CA 1
ATOM 16894 C C . ALA D 1 442 ? 0.184 -20.085 20.162 1.00 33.22 442 ALA D C 1
ATOM 16895 O O . ALA D 1 442 ? 1.350 -20.082 20.642 1.00 31.98 442 ALA D O 1
ATOM 16897 N N . LEU D 1 443 ? -0.712 -21.062 20.328 1.00 32.90 443 LEU D N 1
ATOM 16898 C CA . LEU D 1 443 ? -0.552 -22.214 21.244 1.00 33.31 443 LEU D CA 1
ATOM 16899 C C . LEU D 1 443 ? -0.110 -23.508 20.589 1.00 34.31 443 LEU D C 1
ATOM 16900 O O . LEU D 1 443 ? 0.009 -24.555 21.275 1.00 34.99 443 LEU D O 1
ATOM 16905 N N . LEU D 1 444 ? 0.222 -23.408 19.304 1.00 33.37 444 LEU D N 1
ATOM 16906 C CA . LEU D 1 444 ? 0.655 -24.565 18.535 1.00 34.90 444 LEU D CA 1
ATOM 16907 C C . LEU D 1 444 ? 1.814 -25.355 19.195 1.00 35.03 444 LEU D C 1
ATOM 16908 O O . LEU D 1 444 ? 2.936 -24.827 19.337 1.00 34.80 444 LEU D O 1
ATOM 16913 N N . ALA D 1 445 ? 1.577 -26.628 19.520 1.00 35.69 445 ALA D N 1
ATOM 16914 C CA . ALA D 1 445 ? 2.631 -27.405 20.121 1.00 36.29 445 ALA D CA 1
ATOM 16915 C C . ALA D 1 445 ? 2.772 -28.856 19.691 1.00 38.09 445 ALA D C 1
ATOM 16916 O O . ALA D 1 445 ? 1.845 -29.434 19.081 1.00 39.94 445 ALA D O 1
ATOM 16918 N N . SER D 1 446 ? 3.950 -29.406 20.079 1.00 39.02 446 SER D N 1
ATOM 16919 C CA . SER D 1 446 ? 4.528 -30.750 19.822 1.00 38.95 446 SER D CA 1
ATOM 16920 C C . SER D 1 446 ? 4.549 -31.202 18.391 1.00 38.57 446 SER D C 1
ATOM 16921 O O . SER D 1 446 ? 4.652 -30.382 17.497 1.00 38.29 446 SER D O 1
ATOM 16924 N N . THR D 1 459 ? 8.534 -28.829 28.535 1.00 40.94 459 THR D N 1
ATOM 16925 C CA . THR D 1 459 ? 7.937 -30.121 28.172 1.00 40.99 459 THR D CA 1
ATOM 16926 C C . THR D 1 459 ? 7.201 -30.265 26.801 1.00 41.04 459 THR D C 1
ATOM 16927 O O . THR D 1 459 ? 7.595 -31.109 25.972 1.00 42.03 459 THR D O 1
ATOM 16931 N N . LEU D 1 460 ? 6.142 -29.461 26.593 1.00 40.59 460 LEU D N 1
ATOM 16932 C CA . LEU D 1 460 ? 5.376 -29.273 25.301 1.00 39.54 460 LEU D CA 1
ATOM 16933 C C . LEU D 1 460 ? 6.126 -28.277 24.468 1.00 38.15 460 LEU D C 1
ATOM 16934 O O . LEU D 1 460 ? 6.386 -27.156 24.943 1.00 37.75 460 LEU D O 1
ATOM 16939 N N . ARG D 1 461 ? 6.477 -28.680 23.246 1.00 38.17 461 ARG D N 1
ATOM 16940 C CA . ARG D 1 461 ? 7.358 -27.894 22.335 1.00 37.30 461 ARG D CA 1
ATOM 16941 C C . ARG D 1 461 ? 6.434 -26.971 21.553 1.00 36.78 461 ARG D C 1
ATOM 16942 O O . ARG D 1 461 ? 5.643 -27.416 20.714 1.00 37.57 461 ARG D O 1
ATOM 16950 N N . HIS D 1 462 ? 6.495 -25.693 21.869 1.00 35.58 462 HIS D N 1
ATOM 16951 C CA . HIS D 1 462 ? 5.561 -24.734 21.351 1.00 34.76 462 HIS D CA 1
ATOM 16952 C C . HIS D 1 462 ? 6.258 -24.177 20.134 1.00 34.44 462 HIS D C 1
ATOM 16953 O O . HIS D 1 462 ? 7.498 -24.000 20.138 1.00 34.08 462 HIS D O 1
ATOM 16960 N N . ASP D 1 463 ? 5.455 -23.809 19.135 1.00 32.58 463 ASP D N 1
ATOM 16961 C CA . ASP D 1 463 ? 5.942 -23.201 17.895 1.00 30.67 463 ASP D CA 1
ATOM 16962 C C . ASP D 1 463 ? 4.761 -22.395 17.417 1.00 30.85 463 ASP D C 1
ATOM 16963 O O . ASP D 1 463 ? 3.966 -22.889 16.594 1.00 29.65 463 ASP D O 1
ATOM 16968 N N . PRO D 1 464 ? 4.585 -21.183 17.973 1.00 29.34 464 PRO D N 1
ATOM 16969 C CA . PRO D 1 464 ? 3.475 -20.365 17.558 1.00 29.69 464 PRO D CA 1
ATOM 16970 C C . PRO D 1 464 ? 3.413 -20.231 16.026 1.00 30.65 464 PRO D C 1
ATOM 16971 O O . PRO D 1 464 ? 4.406 -19.899 15.352 1.00 29.61 464 PRO D O 1
ATOM 16975 N N . MET D 1 465 ? 2.200 -20.466 15.503 1.00 32.07 465 MET D N 1
ATOM 16976 C CA . MET D 1 465 ? 1.853 -20.403 14.065 1.00 32.13 465 MET D CA 1
ATOM 16977 C C . MET D 1 465 ? 2.891 -21.074 13.221 1.00 31.70 465 MET D C 1
ATOM 16978 O O . MET D 1 465 ? 3.032 -20.678 12.085 1.00 32.17 465 MET D O 1
ATOM 16983 N N . ALA D 1 466 ? 3.646 -22.013 13.785 1.00 30.86 466 ALA D N 1
ATOM 16984 C CA . ALA D 1 466 ? 4.797 -22.661 13.105 1.00 31.43 466 ALA D CA 1
ATOM 16985 C C . ALA D 1 466 ? 5.862 -21.683 12.644 1.00 31.75 466 ALA D C 1
ATOM 16986 O O . ALA D 1 466 ? 6.634 -22.007 11.725 1.00 31.66 466 ALA D O 1
ATOM 16988 N N . MET D 1 467 ? 5.923 -20.509 13.274 1.00 32.74 467 MET D N 1
ATOM 16989 C CA . MET D 1 467 ? 6.838 -19.462 12.813 1.00 33.19 467 MET D CA 1
ATOM 16990 C C . MET D 1 467 ? 8.135 -19.351 13.646 1.00 34.98 467 MET D C 1
ATOM 16991 O O . MET D 1 467 ? 9.068 -18.772 13.191 1.00 35.96 467 MET D O 1
ATOM 16996 N N . LEU D 1 468 ? 8.194 -19.930 14.841 1.00 36.43 468 LEU D N 1
ATOM 16997 C CA . LEU D 1 468 ? 9.152 -19.508 15.922 1.00 37.18 468 LEU D CA 1
ATOM 16998 C C . LEU D 1 468 ? 10.580 -19.223 15.442 1.00 36.63 468 LEU D C 1
ATOM 16999 O O . LEU D 1 468 ? 11.216 -18.224 15.836 1.00 37.86 468 LEU D O 1
ATOM 17004 N N . PRO D 1 469 ? 11.142 -20.116 14.624 1.00 34.91 469 PRO D N 1
ATOM 17005 C CA . PRO D 1 469 ? 12.449 -19.552 14.334 1.00 32.81 469 PRO D CA 1
ATOM 17006 C C . PRO D 1 469 ? 12.426 -18.219 13.480 1.00 31.40 469 PRO D C 1
ATOM 17007 O O . PRO D 1 469 ? 13.446 -17.525 13.421 1.00 30.87 469 PRO D O 1
ATOM 17011 N N . PHE D 1 470 ? 11.295 -17.870 12.870 1.00 29.76 470 PHE D N 1
ATOM 17012 C CA . PHE D 1 470 ? 11.273 -16.953 11.684 1.00 29.49 470 PHE D CA 1
ATOM 17013 C C . PHE D 1 470 ? 10.372 -15.738 11.822 1.00 28.24 470 PHE D C 1
ATOM 17014 O O . PHE D 1 470 ? 10.042 -15.097 10.808 1.00 28.05 470 PHE D O 1
ATOM 17022 N N . ILE D 1 471 ? 9.957 -15.401 13.025 1.00 27.98 471 ILE D N 1
ATOM 17023 C CA . ILE D 1 471 ? 9.232 -14.108 13.201 1.00 28.22 471 ILE D CA 1
ATOM 17024 C C . ILE D 1 471 ? 10.271 -12.949 13.218 1.00 28.42 471 ILE D C 1
ATOM 17025 O O . ILE D 1 471 ? 11.201 -12.984 13.974 1.00 29.37 471 ILE D O 1
ATOM 17030 N N . GLY D 1 472 ? 10.164 -11.957 12.356 1.00 28.34 472 GLY D N 1
ATOM 17031 C CA . GLY D 1 472 ? 11.294 -11.027 12.267 1.00 28.60 472 GLY D CA 1
ATOM 17032 C C . GLY D 1 472 ? 11.239 -9.854 13.209 1.00 29.01 472 GLY D C 1
ATOM 17033 O O . GLY D 1 472 ? 12.103 -8.939 13.170 1.00 29.10 472 GLY D O 1
ATOM 17034 N N . TYR D 1 473 ? 10.182 -9.807 14.024 1.00 29.30 473 TYR D N 1
ATOM 17035 C CA . TYR D 1 473 ? 10.024 -8.678 14.952 1.00 28.22 473 TYR D CA 1
ATOM 17036 C C . TYR D 1 473 ? 9.402 -9.224 16.235 1.00 28.96 473 TYR D C 1
ATOM 17037 O O . TYR D 1 473 ? 9.254 -10.428 16.377 1.00 29.25 473 TYR D O 1
ATOM 17046 N N . ASN D 1 474 ? 9.064 -8.349 17.177 1.00 29.04 474 ASN D N 1
ATOM 17047 C CA . ASN D 1 474 ? 8.448 -8.800 18.403 1.00 29.17 474 ASN D CA 1
ATOM 17048 C C . ASN D 1 474 ? 7.278 -9.754 18.192 1.00 29.10 474 ASN D C 1
ATOM 17049 O O . ASN D 1 474 ? 6.276 -9.378 17.558 1.00 31.06 474 ASN D O 1
ATOM 17054 N N . ALA D 1 475 ? 7.380 -10.961 18.755 1.00 27.64 475 ALA D N 1
ATOM 17055 C CA . ALA D 1 475 ? 6.385 -12.001 18.540 1.00 26.18 475 ALA D CA 1
ATOM 17056 C C . ALA D 1 475 ? 4.990 -11.701 19.017 1.00 28.34 475 ALA D C 1
ATOM 17057 O O . ALA D 1 475 ? 4.044 -12.293 18.489 1.00 28.50 475 ALA D O 1
ATOM 17059 N N . GLY D 1 476 ? 4.825 -10.834 20.045 1.00 29.57 476 GLY D N 1
ATOM 17060 C CA . GLY D 1 476 ? 3.492 -10.571 20.590 1.00 29.92 476 GLY D CA 1
ATOM 17061 C C . GLY D 1 476 ? 2.761 -9.613 19.686 1.00 30.99 476 GLY D C 1
ATOM 17062 O O . GLY D 1 476 ? 1.544 -9.695 19.494 1.00 31.82 476 GLY D O 1
ATOM 17063 N N . GLU D 1 477 ? 3.531 -8.674 19.185 1.00 31.14 477 GLU D N 1
ATOM 17064 C CA . GLU D 1 477 ? 3.141 -7.795 18.124 1.00 32.25 477 GLU D CA 1
ATOM 17065 C C . GLU D 1 477 ? 2.807 -8.614 16.862 1.00 32.75 477 GLU D C 1
ATOM 17066 O O . GLU D 1 477 ? 1.768 -8.377 16.225 1.00 34.31 477 GLU D O 1
ATOM 17072 N N . TYR D 1 478 ? 3.640 -9.602 16.525 1.00 31.38 478 TYR D N 1
ATOM 17073 C CA . TYR D 1 478 ? 3.315 -10.440 15.330 1.00 30.07 478 TYR D CA 1
ATOM 17074 C C . TYR D 1 478 ? 1.937 -11.075 15.463 1.00 30.34 478 TYR D C 1
ATOM 17075 O O . TYR D 1 478 ? 1.225 -11.221 14.488 1.00 31.97 478 TYR D O 1
ATOM 17084 N N . LEU D 1 479 ? 1.570 -11.483 16.679 1.00 31.49 479 LEU D N 1
ATOM 17085 C CA . LEU D 1 479 ? 0.186 -11.902 16.995 1.00 31.02 479 LEU D CA 1
ATOM 17086 C C . LEU D 1 479 ? -0.776 -10.703 16.886 1.00 32.50 479 LEU D C 1
ATOM 17087 O O . LEU D 1 479 ? -1.926 -10.882 16.497 1.00 32.93 479 LEU D O 1
ATOM 17092 N N . GLN D 1 480 ? -0.308 -9.486 17.212 1.00 33.68 480 GLN D N 1
ATOM 17093 C CA . GLN D 1 480 ? -1.177 -8.274 17.101 1.00 34.58 480 GLN D CA 1
ATOM 17094 C C . GLN D 1 480 ? -1.579 -8.144 15.616 1.00 35.98 480 GLN D C 1
ATOM 17095 O O . GLN D 1 480 ? -2.826 -8.037 15.312 1.00 35.95 480 GLN D O 1
ATOM 17101 N N . ASN D 1 481 ? -0.549 -8.224 14.719 1.00 34.38 481 ASN D N 1
ATOM 17102 C CA . ASN D 1 481 ? -0.765 -8.332 13.247 1.00 34.04 481 ASN D CA 1
ATOM 17103 C C . ASN D 1 481 ? -1.833 -9.265 12.814 1.00 33.09 481 ASN D C 1
ATOM 17104 O O . ASN D 1 481 ? -2.662 -8.865 11.986 1.00 34.02 481 ASN D O 1
ATOM 17109 N N . TRP D 1 482 ? -1.802 -10.508 13.312 1.00 31.87 482 TRP D N 1
ATOM 17110 C CA . TRP D 1 482 ? -2.868 -11.451 13.038 1.00 31.12 482 TRP D CA 1
ATOM 17111 C C . TRP D 1 482 ? -4.236 -10.921 13.415 1.00 32.83 482 TRP D C 1
ATOM 17112 O O . TRP D 1 482 ? -5.164 -11.029 12.589 1.00 34.50 482 TRP D O 1
ATOM 17123 N N . ILE D 1 483 ? -4.379 -10.376 14.643 1.00 33.33 483 ILE D N 1
ATOM 17124 C CA . ILE D 1 483 ? -5.622 -9.696 15.122 1.00 33.78 483 ILE D CA 1
ATOM 17125 C C . ILE D 1 483 ? -6.099 -8.500 14.223 1.00 33.64 483 ILE D C 1
ATOM 17126 O O . ILE D 1 483 ? -7.266 -8.410 13.882 1.00 32.99 483 ILE D O 1
ATOM 17131 N N . ASP D 1 484 ? -5.187 -7.618 13.820 1.00 35.55 484 ASP D N 1
ATOM 17132 C CA . ASP D 1 484 ? -5.475 -6.460 12.943 1.00 36.51 484 ASP D CA 1
ATOM 17133 C C . ASP D 1 484 ? -6.065 -6.906 11.617 1.00 39.47 484 ASP D C 1
ATOM 17134 O O . ASP D 1 484 ? -7.188 -6.490 11.162 1.00 39.52 484 ASP D O 1
ATOM 17139 N N . MET D 1 485 ? -5.252 -7.732 10.965 1.00 39.81 485 MET D N 1
ATOM 17140 C CA . MET D 1 485 ? -5.593 -8.317 9.761 1.00 40.45 485 MET D CA 1
ATOM 17141 C C . MET D 1 485 ? -7.000 -8.845 9.847 1.00 41.85 485 MET D C 1
ATOM 17142 O O . MET D 1 485 ? -7.783 -8.581 8.950 1.00 42.76 485 MET D O 1
ATOM 17147 N N . GLY D 1 486 ? -7.322 -9.586 10.914 1.00 42.86 486 GLY D N 1
ATOM 17148 C CA . GLY D 1 486 ? -8.643 -10.185 11.105 1.00 43.35 486 GLY D CA 1
ATOM 17149 C C . GLY D 1 486 ? -9.806 -9.228 11.313 1.00 44.70 486 GLY D C 1
ATOM 17150 O O . GLY D 1 486 ? -10.974 -9.646 11.212 1.00 44.65 486 GLY D O 1
ATOM 17151 N N . ASN D 1 487 ? -9.472 -7.973 11.638 1.00 45.40 487 ASN D N 1
ATOM 17152 C CA . ASN D 1 487 ? -10.402 -6.859 11.821 1.00 46.76 487 ASN D CA 1
ATOM 17153 C C . ASN D 1 487 ? -10.518 -6.011 10.545 1.00 47.60 487 ASN D C 1
ATOM 17154 O O . ASN D 1 487 ? -11.543 -5.374 10.298 1.00 48.10 487 ASN D O 1
ATOM 17159 N N . LYS D 1 488 ? -9.429 -5.960 9.776 1.00 48.86 488 LYS D N 1
ATOM 17160 C CA . LYS D 1 488 ? -9.396 -5.388 8.412 1.00 48.20 488 LYS D CA 1
ATOM 17161 C C . LYS D 1 488 ? -10.362 -6.172 7.495 1.00 48.44 488 LYS D C 1
ATOM 17162 O O . LYS D 1 488 ? -10.927 -5.598 6.583 1.00 50.02 488 LYS D O 1
ATOM 17168 N N . GLY D 1 489 ? -10.599 -7.452 7.769 1.00 48.77 489 GLY D N 1
ATOM 17169 C CA . GLY D 1 489 ? -11.560 -8.307 7.033 1.00 48.65 489 GLY D CA 1
ATOM 17170 C C . GLY D 1 489 ? -12.575 -8.814 8.039 1.00 50.54 489 GLY D C 1
ATOM 17171 O O . GLY D 1 489 ? -12.538 -8.455 9.215 1.00 51.08 489 GLY D O 1
ATOM 17172 N N . GLY D 1 490 ? -13.502 -9.649 7.626 1.00 51.58 490 GLY D N 1
ATOM 17173 C CA . GLY D 1 490 ? -14.527 -10.051 8.573 1.00 52.05 490 GLY D CA 1
ATOM 17174 C C . GLY D 1 490 ? -15.172 -11.310 8.059 1.00 53.11 490 GLY D C 1
ATOM 17175 O O . GLY D 1 490 ? -14.640 -12.430 8.289 1.00 52.77 490 GLY D O 1
ATOM 17176 N N . ASP D 1 491 ? -16.317 -11.118 7.392 1.00 52.78 491 ASP D N 1
ATOM 17177 C CA . ASP D 1 491 ? -16.831 -12.055 6.364 1.00 53.12 491 ASP D CA 1
ATOM 17178 C C . ASP D 1 491 ? -15.717 -12.517 5.404 1.00 52.14 491 ASP D C 1
ATOM 17179 O O . ASP D 1 491 ? -15.788 -13.586 4.785 1.00 52.04 491 ASP D O 1
ATOM 17184 N N . LYS D 1 492 ? -14.699 -11.680 5.262 1.00 51.57 492 LYS D N 1
ATOM 17185 C CA . LYS D 1 492 ? -13.684 -11.897 4.258 1.00 50.60 492 LYS D CA 1
ATOM 17186 C C . LYS D 1 492 ? -12.706 -13.033 4.636 1.00 49.65 492 LYS D C 1
ATOM 17187 O O . LYS D 1 492 ? -12.233 -13.761 3.761 1.00 49.84 492 LYS D O 1
ATOM 17193 N N . MET D 1 493 ? -12.410 -13.187 5.929 1.00 48.55 493 MET D N 1
ATOM 17194 C CA . MET D 1 493 ? -11.415 -14.170 6.410 1.00 46.52 493 MET D CA 1
ATOM 17195 C C . MET D 1 493 ? -11.830 -15.660 6.276 1.00 46.04 493 MET D C 1
ATOM 17196 O O . MET D 1 493 ? -12.914 -16.017 6.723 1.00 44.63 493 MET D O 1
ATOM 17201 N N . PRO D 1 494 ? -10.917 -16.544 5.736 1.00 45.53 494 PRO D N 1
ATOM 17202 C CA . PRO D 1 494 ? -11.065 -18.029 5.685 1.00 44.55 494 PRO D CA 1
ATOM 17203 C C . PRO D 1 494 ? -11.109 -18.638 7.076 1.00 43.08 494 PRO D C 1
ATOM 17204 O O . PRO D 1 494 ? -10.545 -18.066 8.007 1.00 42.46 494 PRO D O 1
ATOM 17208 N N . SER D 1 495 ? -11.751 -19.793 7.204 1.00 41.41 495 SER D N 1
ATOM 17209 C CA . SER D 1 495 ? -11.914 -20.446 8.500 1.00 39.76 495 SER D CA 1
ATOM 17210 C C . SER D 1 495 ? -10.545 -20.983 8.976 1.00 38.43 495 SER D C 1
ATOM 17211 O O . SER D 1 495 ? -9.744 -21.518 8.173 1.00 37.95 495 SER D O 1
ATOM 17214 N N . ILE D 1 496 ? -10.292 -20.877 10.272 1.00 35.67 496 ILE D N 1
ATOM 17215 C CA . ILE D 1 496 ? -9.120 -21.480 10.863 1.00 33.71 496 ILE D CA 1
ATOM 17216 C C . ILE D 1 496 ? -9.474 -22.794 11.520 1.00 33.09 496 ILE D C 1
ATOM 17217 O O . ILE D 1 496 ? -10.418 -22.863 12.350 1.00 31.55 496 ILE D O 1
ATOM 17222 N N . PHE D 1 497 ? -8.731 -23.836 11.115 1.00 32.04 497 PHE D N 1
ATOM 17223 C CA . PHE D 1 497 ? -8.927 -25.216 11.582 1.00 33.39 497 PHE D CA 1
ATOM 17224 C C . PHE D 1 497 ? -7.711 -25.713 12.310 1.00 33.48 497 PHE D C 1
ATOM 17225 O O . PHE D 1 497 ? -6.602 -25.292 11.976 1.00 33.77 497 PHE D O 1
ATOM 17233 N N . LEU D 1 498 ? -7.928 -26.688 13.212 1.00 33.76 498 LEU D N 1
ATOM 17234 C CA . LEU D 1 498 ? -6.875 -27.351 13.975 1.00 32.18 498 LEU D CA 1
ATOM 17235 C C . LEU D 1 498 ? -6.826 -28.842 13.705 1.00 33.54 498 LEU D C 1
ATOM 17236 O O . LEU D 1 498 ? -7.765 -29.573 13.994 1.00 34.82 498 LEU D O 1
ATOM 17241 N N . VAL D 1 499 ? -5.684 -29.293 13.209 1.00 33.60 499 VAL D N 1
ATOM 17242 C CA . VAL D 1 499 ? -5.476 -30.648 12.808 1.00 34.11 499 VAL D CA 1
ATOM 17243 C C . VAL D 1 499 ? -4.374 -31.343 13.652 1.00 35.48 499 VAL D C 1
ATOM 17244 O O . VAL D 1 499 ? -3.523 -30.693 14.300 1.00 34.73 499 VAL D O 1
ATOM 17248 N N . ASN D 1 500 ? -4.481 -32.674 13.674 1.00 36.54 500 ASN D N 1
ATOM 17249 C CA . ASN D 1 500 ? -3.579 -33.547 14.380 1.00 36.82 500 ASN D CA 1
ATOM 17250 C C . ASN D 1 500 ? -3.716 -34.939 13.781 1.00 36.51 500 ASN D C 1
ATOM 17251 O O . ASN D 1 500 ? -4.662 -35.696 14.098 1.00 35.82 500 ASN D O 1
ATOM 17256 N N . TRP D 1 501 ? -2.724 -35.251 12.941 1.00 36.70 501 TRP D N 1
ATOM 17257 C CA . TRP D 1 501 ? -2.580 -36.526 12.221 1.00 37.57 501 TRP D CA 1
ATOM 17258 C C . TRP D 1 501 ? -2.220 -37.681 13.087 1.00 39.46 501 TRP D C 1
ATOM 17259 O O . TRP D 1 501 ? -2.372 -38.840 12.632 1.00 37.61 501 TRP D O 1
ATOM 17270 N N . PHE D 1 502 ? -1.680 -37.343 14.290 1.00 42.17 502 PHE D N 1
ATOM 17271 C CA . PHE D 1 502 ? -0.751 -38.237 15.060 1.00 44.01 502 PHE D CA 1
ATOM 17272 C C . PHE D 1 502 ? -1.220 -38.783 16.416 1.00 45.35 502 PHE D C 1
ATOM 17273 O O . PHE D 1 502 ? -0.382 -39.332 17.161 1.00 45.96 502 PHE D O 1
ATOM 17281 N N . ARG D 1 503 ? -2.520 -38.643 16.722 1.00 46.53 503 ARG D N 1
ATOM 17282 C CA . ARG D 1 503 ? -3.124 -39.291 17.907 1.00 47.22 503 ARG D CA 1
ATOM 17283 C C . ARG D 1 503 ? -2.742 -40.785 18.041 1.00 48.99 503 ARG D C 1
ATOM 17284 O O . ARG D 1 503 ? -2.664 -41.528 17.031 1.00 49.11 503 ARG D O 1
ATOM 17292 N N . ARG D 1 504 ? -2.468 -41.214 19.280 1.00 50.22 504 ARG D N 1
ATOM 17293 C CA . ARG D 1 504 ? -2.021 -42.602 19.531 1.00 51.15 504 ARG D CA 1
ATOM 17294 C C . ARG D 1 504 ? -3.043 -43.341 20.391 1.00 51.57 504 ARG D C 1
ATOM 17295 O O . ARG D 1 504 ? -3.850 -42.718 21.079 1.00 51.51 504 ARG D O 1
ATOM 17303 N N . GLY D 1 505 ? -3.034 -44.663 20.295 1.00 52.64 505 GLY D N 1
ATOM 17304 C CA . GLY D 1 505 ? -3.873 -45.537 21.123 1.00 54.22 505 GLY D CA 1
ATOM 17305 C C . GLY D 1 505 ? -3.025 -46.104 22.246 1.00 55.39 505 GLY D C 1
ATOM 17306 O O . GLY D 1 505 ? -1.842 -45.771 22.355 1.00 55.43 505 GLY D O 1
ATOM 17307 N N . GLU D 1 506 ? -3.627 -46.932 23.095 1.00 57.06 506 GLU D N 1
ATOM 17308 C CA . GLU D 1 506 ? -2.874 -47.599 24.146 1.00 58.89 506 GLU D CA 1
ATOM 17309 C C . GLU D 1 506 ? -2.501 -48.893 23.513 1.00 59.82 506 GLU D C 1
ATOM 17310 O O . GLU D 1 506 ? -3.317 -49.803 23.467 1.00 59.86 506 GLU D O 1
ATOM 17316 N N . ASP D 1 507 ? -1.279 -48.957 22.988 1.00 61.42 507 ASP D N 1
ATOM 17317 C CA . ASP D 1 507 ? -0.946 -49.844 21.853 1.00 62.62 507 ASP D CA 1
ATOM 17318 C C . ASP D 1 507 ? -2.100 -50.348 20.926 1.00 63.02 507 ASP D C 1
ATOM 17319 O O . ASP D 1 507 ? -2.051 -51.486 20.403 1.00 63.11 507 ASP D O 1
ATOM 17324 N N . GLY D 1 508 ? -3.121 -49.485 20.761 1.00 63.39 508 GLY D N 1
ATOM 17325 C CA . GLY D 1 508 ? -4.123 -49.493 19.648 1.00 62.99 508 GLY D CA 1
ATOM 17326 C C . GLY D 1 508 ? -3.506 -48.773 18.442 1.00 62.60 508 GLY D C 1
ATOM 17327 O O . GLY D 1 508 ? -4.091 -48.750 17.353 1.00 62.74 508 GLY D O 1
ATOM 17328 N N . ARG D 1 509 ? -2.304 -48.223 18.705 1.00 62.17 509 ARG D N 1
ATOM 17329 C CA . ARG D 1 509 ? -1.322 -47.509 17.828 1.00 60.78 509 ARG D CA 1
ATOM 17330 C C . ARG D 1 509 ? -1.721 -46.148 17.146 1.00 59.52 509 ARG D C 1
ATOM 17331 O O . ARG D 1 509 ? -2.517 -45.375 17.711 1.00 59.39 509 ARG D O 1
ATOM 17339 N N . PHE D 1 510 ? -1.148 -45.835 15.982 1.00 57.99 510 PHE D N 1
ATOM 17340 C CA . PHE D 1 510 ? -1.532 -44.622 15.256 1.00 56.20 510 PHE D CA 1
ATOM 17341 C C . PHE D 1 510 ? -2.960 -44.703 14.758 1.00 54.94 510 PHE D C 1
ATOM 17342 O O . PHE D 1 510 ? -3.295 -45.523 13.912 1.00 54.79 510 PHE D O 1
ATOM 17350 N N . LEU D 1 511 ? -3.818 -43.869 15.325 1.00 53.95 511 LEU D N 1
ATOM 17351 C CA . LEU D 1 511 ? -5.278 -43.971 15.092 1.00 52.37 511 LEU D CA 1
ATOM 17352 C C . LEU D 1 511 ? -5.740 -43.450 13.692 1.00 52.14 511 LEU D C 1
ATOM 17353 O O . LEU D 1 511 ? -6.899 -43.640 13.248 1.00 52.54 511 LEU D O 1
ATOM 17358 N N . TRP D 1 512 ? -4.819 -42.786 13.001 1.00 50.66 512 TRP D N 1
ATOM 17359 C CA . TRP D 1 512 ? -5.100 -42.246 11.697 1.00 48.10 512 TRP D CA 1
ATOM 17360 C C . TRP D 1 512 ? -3.969 -42.672 10.749 1.00 46.60 512 TRP D C 1
ATOM 17361 O O . TRP D 1 512 ? -2.789 -42.530 11.062 1.00 46.25 512 TRP D O 1
ATOM 17372 N N . PRO D 1 513 ? -4.317 -43.322 9.628 1.00 45.91 513 PRO D N 1
ATOM 17373 C CA . PRO D 1 513 ? -3.227 -43.685 8.720 1.00 44.83 513 PRO D CA 1
ATOM 17374 C C . PRO D 1 513 ? -2.510 -42.478 8.088 1.00 44.43 513 PRO D C 1
ATOM 17375 O O . PRO D 1 513 ? -1.404 -42.619 7.571 1.00 44.50 513 PRO D O 1
ATOM 17379 N N . GLY D 1 514 ? -3.132 -41.303 8.133 1.00 44.07 514 GLY D N 1
ATOM 17380 C CA . GLY D 1 514 ? -2.571 -40.069 7.534 1.00 43.37 514 GLY D CA 1
ATOM 17381 C C . GLY D 1 514 ? -2.119 -40.311 6.105 1.00 42.99 514 GLY D C 1
ATOM 17382 O O . GLY D 1 514 ? -2.690 -41.147 5.432 1.00 42.25 514 GLY D O 1
ATOM 17383 N N . PHE D 1 515 ? -1.024 -39.646 5.727 1.00 42.97 515 PHE D N 1
ATOM 17384 C CA . PHE D 1 515 ? -0.467 -39.590 4.387 1.00 43.85 515 PHE D CA 1
ATOM 17385 C C . PHE D 1 515 ? -1.544 -39.196 3.334 1.00 44.03 515 PHE D C 1
ATOM 17386 O O . PHE D 1 515 ? -2.023 -38.062 3.348 1.00 42.73 515 PHE D O 1
ATOM 17394 N N . GLY D 1 516 ? -1.912 -40.114 2.435 1.00 44.26 516 GLY D N 1
ATOM 17395 C CA . GLY D 1 516 ? -2.888 -39.798 1.373 1.00 45.79 516 GLY D CA 1
ATOM 17396 C C . GLY D 1 516 ? -4.320 -39.611 1.899 1.00 45.39 516 GLY D C 1
ATOM 17397 O O . GLY D 1 516 ? -5.026 -38.689 1.505 1.00 45.63 516 GLY D O 1
ATOM 17398 N N . ASP D 1 517 ? -4.687 -40.481 2.839 1.00 46.00 517 ASP D N 1
ATOM 17399 C CA . ASP D 1 517 ? -5.983 -40.563 3.546 1.00 45.60 517 ASP D CA 1
ATOM 17400 C C . ASP D 1 517 ? -6.233 -39.295 4.311 1.00 45.36 517 ASP D C 1
ATOM 17401 O O . ASP D 1 517 ? -7.234 -39.147 4.989 1.00 45.81 517 ASP D O 1
ATOM 17406 N N . ASN D 1 518 ? -5.287 -38.383 4.248 1.00 45.14 518 ASN D N 1
ATOM 17407 C CA . ASN D 1 518 ? -5.455 -37.148 4.947 1.00 45.15 518 ASN D CA 1
ATOM 17408 C C . ASN D 1 518 ? -6.477 -36.246 4.220 1.00 45.04 518 ASN D C 1
ATOM 17409 O O . ASN D 1 518 ? -7.046 -35.310 4.821 1.00 45.09 518 ASN D O 1
ATOM 17414 N N . SER D 1 519 ? -6.725 -36.571 2.948 1.00 43.73 519 SER D N 1
ATOM 17415 C CA . SER D 1 519 ? -7.708 -35.876 2.101 1.00 42.48 519 SER D CA 1
ATOM 17416 C C . SER D 1 519 ? -9.120 -36.046 2.655 1.00 41.41 519 SER D C 1
ATOM 17417 O O . SER D 1 519 ? -9.974 -35.190 2.464 1.00 40.19 519 SER D O 1
ATOM 17420 N N . ARG D 1 520 ? -9.351 -37.165 3.325 1.00 39.38 520 ARG D N 1
ATOM 17421 C CA . ARG D 1 520 ? -10.593 -37.374 3.983 1.00 37.91 520 ARG D CA 1
ATOM 17422 C C . ARG D 1 520 ? -10.856 -36.250 5.020 1.00 37.83 520 ARG D C 1
ATOM 17423 O O . ARG D 1 520 ? -12.004 -35.777 5.119 1.00 37.84 520 ARG D O 1
ATOM 17431 N N . VAL D 1 521 ? -9.814 -35.814 5.779 1.00 37.12 521 VAL D N 1
ATOM 17432 C CA . VAL D 1 521 ? -9.892 -34.626 6.718 1.00 35.23 521 VAL D CA 1
ATOM 17433 C C . VAL D 1 521 ? -10.148 -33.339 5.943 1.00 34.97 521 VAL D C 1
ATOM 17434 O O . VAL D 1 521 ? -10.905 -32.436 6.342 1.00 34.76 521 VAL D O 1
ATOM 17438 N N . LEU D 1 522 ? -9.430 -33.225 4.843 1.00 35.26 522 LEU D N 1
ATOM 17439 C CA . LEU D 1 522 ? -9.470 -32.032 4.025 1.00 36.31 522 LEU D CA 1
ATOM 17440 C C . LEU D 1 522 ? -10.829 -31.865 3.287 1.00 36.77 522 LEU D C 1
ATOM 17441 O O . LEU D 1 522 ? -11.335 -30.724 3.096 1.00 36.23 522 LEU D O 1
ATOM 17446 N N . LYS D 1 523 ? -11.371 -33.035 2.902 1.00 37.48 523 LYS D N 1
ATOM 17447 C CA . LYS D 1 523 ? -12.751 -33.297 2.490 1.00 37.80 523 LYS D CA 1
ATOM 17448 C C . LYS D 1 523 ? -13.698 -32.717 3.518 1.00 37.16 523 LYS D C 1
ATOM 17449 O O . LYS D 1 523 ? -14.693 -32.129 3.154 1.00 36.57 523 LYS D O 1
ATOM 17455 N N . TRP D 1 524 ? -13.382 -32.875 4.799 1.00 38.02 524 TRP D N 1
ATOM 17456 C CA . TRP D 1 524 ? -14.277 -32.386 5.897 1.00 37.96 524 TRP D CA 1
ATOM 17457 C C . TRP D 1 524 ? -14.223 -30.833 6.131 1.00 37.87 524 TRP D C 1
ATOM 17458 O O . TRP D 1 524 ? -15.278 -30.144 6.224 1.00 36.80 524 TRP D O 1
ATOM 17469 N N . VAL D 1 525 ? -13.001 -30.295 6.213 1.00 37.10 525 VAL D N 1
ATOM 17470 C CA . VAL D 1 525 ? -12.787 -28.870 6.114 1.00 36.68 525 VAL D CA 1
ATOM 17471 C C . VAL D 1 525 ? -13.681 -28.237 4.977 1.00 38.64 525 VAL D C 1
ATOM 17472 O O . VAL D 1 525 ? -14.447 -27.329 5.240 1.00 37.07 525 VAL D O 1
ATOM 17476 N N . ILE D 1 526 ? -13.609 -28.732 3.738 1.00 40.66 526 ILE D N 1
ATOM 17477 C CA . ILE D 1 526 ? -14.434 -28.128 2.691 1.00 44.08 526 ILE D CA 1
ATOM 17478 C C . ILE D 1 526 ? -15.962 -28.198 2.907 1.00 44.76 526 ILE D C 1
ATOM 17479 O O . ILE D 1 526 ? -16.650 -27.174 2.772 1.00 45.58 526 ILE D O 1
ATOM 17484 N N . ASP D 1 527 ? -16.473 -29.377 3.288 1.00 45.38 527 ASP D N 1
ATOM 17485 C CA . ASP D 1 527 ? -17.881 -29.536 3.692 1.00 44.76 527 ASP D CA 1
ATOM 17486 C C . ASP D 1 527 ? -18.292 -28.539 4.777 1.00 44.67 527 ASP D C 1
ATOM 17487 O O . ASP D 1 527 ? -19.443 -28.141 4.825 1.00 44.60 527 ASP D O 1
ATOM 17492 N N . ARG D 1 528 ? -17.355 -28.128 5.637 1.00 45.12 528 ARG D N 1
ATOM 17493 C CA . ARG D 1 528 ? -17.680 -27.280 6.804 1.00 45.88 528 ARG D CA 1
ATOM 17494 C C . ARG D 1 528 ? -17.753 -25.796 6.503 1.00 46.31 528 ARG D C 1
ATOM 17495 O O . ARG D 1 528 ? -18.607 -25.089 7.060 1.00 47.45 528 ARG D O 1
ATOM 17503 N N . ILE D 1 529 ? -16.840 -25.282 5.686 1.00 45.91 529 ILE D N 1
ATOM 17504 C CA . ILE D 1 529 ? -16.953 -23.882 5.299 1.00 46.46 529 ILE D CA 1
ATOM 17505 C C . ILE D 1 529 ? -18.182 -23.705 4.377 1.00 47.28 529 ILE D C 1
ATOM 17506 O O . ILE D 1 529 ? -18.622 -22.594 4.128 1.00 46.99 529 ILE D O 1
ATOM 17511 N N . GLU D 1 530 ? -18.700 -24.820 3.865 1.00 48.15 530 GLU D N 1
ATOM 17512 C CA . GLU D 1 530 ? -19.856 -24.841 2.981 1.00 50.25 530 GLU D CA 1
ATOM 17513 C C . GLU D 1 530 ? -21.111 -25.387 3.693 1.00 51.75 530 GLU D C 1
ATOM 17514 O O . GLU D 1 530 ? -22.083 -25.738 3.032 1.00 52.48 530 GLU D O 1
ATOM 17520 N N . GLY D 1 531 ? -21.089 -25.493 5.026 1.00 52.63 531 GLY D N 1
ATOM 17521 C CA . GLY D 1 531 ? -22.282 -25.862 5.782 1.00 53.18 531 GLY D CA 1
ATOM 17522 C C . GLY D 1 531 ? -23.089 -27.071 5.301 1.00 53.79 531 GLY D C 1
ATOM 17523 O O . GLY D 1 531 ? -24.325 -27.029 5.352 1.00 54.66 531 GLY D O 1
ATOM 17524 N N . HIS D 1 532 ? -22.415 -28.136 4.838 1.00 54.15 532 HIS D N 1
ATOM 17525 C CA . HIS D 1 532 ? -23.029 -29.473 4.626 1.00 53.85 532 HIS D CA 1
ATOM 17526 C C . HIS D 1 532 ? -22.552 -30.489 5.658 1.00 53.53 532 HIS D C 1
ATOM 17527 O O . HIS D 1 532 ? -22.637 -31.683 5.397 1.00 53.48 532 HIS D O 1
ATOM 17534 N N . VAL D 1 533 ? -21.944 -30.027 6.759 1.00 53.71 533 VAL D N 1
ATOM 17535 C CA . VAL D 1 533 ? -21.584 -30.907 7.920 1.00 52.92 533 VAL D CA 1
ATOM 17536 C C . VAL D 1 533 ? -21.618 -30.187 9.261 1.00 52.63 533 VAL D C 1
ATOM 17537 O O . VAL D 1 533 ? -21.142 -29.061 9.390 1.00 51.97 533 VAL D O 1
ATOM 17541 N N . GLY D 1 534 ? -22.183 -30.871 10.260 1.00 52.62 534 GLY D N 1
ATOM 17542 C CA . GLY D 1 534 ? -22.130 -30.398 11.639 1.00 51.64 534 GLY D CA 1
ATOM 17543 C C . GLY D 1 534 ? -20.821 -30.745 12.320 1.00 50.26 534 GLY D C 1
ATOM 17544 O O . GLY D 1 534 ? -19.863 -31.227 11.709 1.00 50.02 534 GLY D O 1
ATOM 17545 N N . ALA D 1 535 ? -20.807 -30.496 13.609 1.00 49.97 535 ALA D N 1
ATOM 17546 C CA . ALA D 1 535 ? -19.649 -30.732 14.435 1.00 50.08 535 ALA D CA 1
ATOM 17547 C C . ALA D 1 535 ? -20.085 -31.047 15.864 1.00 50.94 535 ALA D C 1
ATOM 17548 O O . ALA D 1 535 ? -21.166 -30.643 16.319 1.00 51.45 535 ALA D O 1
ATOM 17550 N N . ASP D 1 536 ? -19.247 -31.800 16.569 1.00 52.07 536 ASP D N 1
ATOM 17551 C CA . ASP D 1 536 ? -19.368 -31.946 18.008 1.00 51.51 536 ASP D CA 1
ATOM 17552 C C . ASP D 1 536 ? -18.700 -30.805 18.722 1.00 51.26 536 ASP D C 1
ATOM 17553 O O . ASP D 1 536 ? -17.494 -30.626 18.578 1.00 52.27 536 ASP D O 1
ATOM 17558 N N . GLU D 1 537 ? -19.478 -30.015 19.460 1.00 50.02 537 GLU D N 1
ATOM 17559 C CA . GLU D 1 537 ? -18.901 -29.014 20.316 1.00 48.92 537 GLU D CA 1
ATOM 17560 C C . GLU D 1 537 ? -17.948 -29.715 21.260 1.00 47.07 537 GLU D C 1
ATOM 17561 O O . GLU D 1 537 ? -18.289 -30.694 21.890 1.00 46.56 537 GLU D O 1
ATOM 17567 N N . THR D 1 538 ? -16.711 -29.257 21.292 1.00 45.53 538 THR D N 1
ATOM 17568 C CA . THR D 1 538 ? -15.700 -29.879 22.180 1.00 44.33 538 THR D CA 1
ATOM 17569 C C . THR D 1 538 ? -15.097 -28.738 22.949 1.00 43.66 538 THR D C 1
ATOM 17570 O O . THR D 1 538 ? -15.414 -27.568 22.684 1.00 42.51 538 THR D O 1
ATOM 17574 N N . VAL D 1 539 ? -14.212 -29.076 23.891 1.00 44.43 539 VAL D N 1
ATOM 17575 C CA . VAL D 1 539 ? -13.470 -28.041 24.642 1.00 44.13 539 VAL D CA 1
ATOM 17576 C C . VAL D 1 539 ? -12.692 -27.085 23.733 1.00 43.52 539 VAL D C 1
ATOM 17577 O O . VAL D 1 539 ? -12.835 -25.880 23.895 1.00 43.82 539 VAL D O 1
ATOM 17581 N N . VAL D 1 540 ? -11.979 -27.658 22.755 1.00 43.45 540 VAL D N 1
ATOM 17582 C CA . VAL D 1 540 ? -11.239 -26.996 21.657 1.00 44.31 540 VAL D CA 1
ATOM 17583 C C . VAL D 1 540 ? -11.984 -26.112 20.646 1.00 44.95 540 VAL D C 1
ATOM 17584 O O . VAL D 1 540 ? -11.452 -25.087 20.210 1.00 44.50 540 VAL D O 1
ATOM 17588 N N . GLY D 1 541 ? -13.173 -26.561 20.228 1.00 45.54 541 GLY D N 1
ATOM 17589 C CA . GLY D 1 541 ? -14.070 -25.850 19.275 1.00 46.65 541 GLY D CA 1
ATOM 17590 C C . GLY D 1 541 ? -15.039 -26.825 18.570 1.00 47.34 541 GLY D C 1
ATOM 17591 O O . GLY D 1 541 ? -15.313 -27.890 19.115 1.00 46.63 541 GLY D O 1
ATOM 17592 N N . HIS D 1 542 ? -15.519 -26.489 17.353 1.00 47.96 542 HIS D N 1
ATOM 17593 C CA . HIS D 1 542 ? -16.395 -27.401 16.540 1.00 47.71 542 HIS D CA 1
ATOM 17594 C C . HIS D 1 542 ? -15.640 -28.650 15.984 1.00 48.19 542 HIS D C 1
ATOM 17595 O O . HIS D 1 542 ? -14.775 -28.537 15.104 1.00 48.97 542 HIS D O 1
ATOM 17602 N N . THR D 1 543 ? -15.929 -29.844 16.471 1.00 48.06 543 THR D N 1
ATOM 17603 C CA . THR D 1 543 ? -15.096 -30.966 16.041 1.00 48.99 543 THR D CA 1
ATOM 17604 C C . THR D 1 543 ? -15.784 -31.974 15.155 1.00 49.07 543 THR D C 1
ATOM 17605 O O . THR D 1 543 ? -16.953 -32.288 15.358 1.00 49.13 543 THR D O 1
ATOM 17609 N N . ALA D 1 544 ? -15.027 -32.513 14.198 1.00 50.14 544 ALA D N 1
ATOM 17610 C CA . ALA D 1 544 ? -15.520 -33.566 13.291 1.00 51.06 544 ALA D CA 1
ATOM 17611 C C . ALA D 1 544 ? -16.290 -34.628 14.043 1.00 51.47 544 ALA D C 1
ATOM 17612 O O . ALA D 1 544 ? -15.800 -35.173 15.045 1.00 50.74 544 ALA D O 1
ATOM 17614 N N . LYS D 1 545 ? -17.497 -34.904 13.532 1.00 53.17 545 LYS D N 1
ATOM 17615 C CA . LYS D 1 545 ? -18.409 -35.902 14.099 1.00 53.96 545 LYS D CA 1
ATOM 17616 C C . LYS D 1 545 ? -17.925 -37.383 13.955 1.00 54.54 545 LYS D C 1
ATOM 17617 O O . LYS D 1 545 ? -18.406 -38.264 14.684 1.00 55.52 545 LYS D O 1
ATOM 17623 N N . ALA D 1 546 ? -16.963 -37.645 13.062 1.00 55.08 546 ALA D N 1
ATOM 17624 C CA . ALA D 1 546 ? -16.364 -39.014 12.821 1.00 55.28 546 ALA D CA 1
ATOM 17625 C C . ALA D 1 546 ? -17.191 -39.757 11.804 1.00 55.83 546 ALA D C 1
ATOM 17626 O O . ALA D 1 546 ? -16.671 -40.406 10.879 1.00 56.20 546 ALA D O 1
ATOM 17628 N N . GLU D 1 547 ? -18.493 -39.637 12.017 1.00 56.12 547 GLU D N 1
ATOM 17629 C CA . GLU D 1 547 ? -19.514 -40.197 11.192 1.00 56.27 547 GLU D CA 1
ATOM 17630 C C . GLU D 1 547 ? -19.750 -39.332 9.953 1.00 56.08 547 GLU D C 1
ATOM 17631 O O . GLU D 1 547 ? -20.315 -39.829 8.966 1.00 55.83 547 GLU D O 1
ATOM 17637 N N . ASP D 1 548 ? -19.292 -38.067 10.001 1.00 55.35 548 ASP D N 1
ATOM 17638 C CA . ASP D 1 548 ? -19.257 -37.180 8.846 1.00 55.24 548 ASP D CA 1
ATOM 17639 C C . ASP D 1 548 ? -17.945 -37.277 8.000 1.00 55.22 548 ASP D C 1
ATOM 17640 O O . ASP D 1 548 ? -17.721 -36.557 7.028 1.00 54.68 548 ASP D O 1
ATOM 17645 N N . LEU D 1 549 ? -17.071 -38.176 8.391 1.00 55.32 549 LEU D N 1
ATOM 17646 C CA . LEU D 1 549 ? -15.831 -38.338 7.712 1.00 55.33 549 LEU D CA 1
ATOM 17647 C C . LEU D 1 549 ? -16.089 -39.371 6.591 1.00 56.18 549 LEU D C 1
ATOM 17648 O O . LEU D 1 549 ? -16.903 -40.318 6.744 1.00 55.15 549 LEU D O 1
ATOM 17653 N N . ASP D 1 550 ? -15.433 -39.164 5.450 1.00 57.51 550 ASP D N 1
ATOM 17654 C CA . ASP D 1 550 ? -15.452 -40.165 4.395 1.00 60.12 550 ASP D CA 1
ATOM 17655 C C . ASP D 1 550 ? -14.384 -41.293 4.531 1.00 61.25 550 ASP D C 1
ATOM 17656 O O . ASP D 1 550 ? -13.221 -41.174 4.155 1.00 61.28 550 ASP D O 1
ATOM 17661 N N . LEU D 1 551 ? -14.848 -42.406 5.079 1.00 63.07 551 LEU D N 1
ATOM 17662 C CA . LEU D 1 551 ? -14.026 -43.525 5.501 1.00 64.54 551 LEU D CA 1
ATOM 17663 C C . LEU D 1 551 ? -14.211 -44.664 4.506 1.00 65.15 551 LEU D C 1
ATOM 17664 O O . LEU D 1 551 ? -13.355 -45.562 4.399 1.00 64.96 551 LEU D O 1
ATOM 17669 N N . ASP D 1 552 ? -15.353 -44.622 3.801 1.00 65.55 552 ASP D N 1
ATOM 17670 C CA . ASP D 1 552 ? -15.664 -45.541 2.706 1.00 65.67 552 ASP D CA 1
ATOM 17671 C C . ASP D 1 552 ? -14.379 -45.968 2.025 1.00 65.67 552 ASP D C 1
ATOM 17672 O O . ASP D 1 552 ? -13.857 -45.241 1.202 1.00 65.52 552 ASP D O 1
ATOM 17677 N N . GLY D 1 553 ? -13.851 -47.126 2.403 1.00 66.21 553 GLY D N 1
ATOM 17678 C CA . GLY D 1 553 ? -12.647 -47.696 1.759 1.00 67.33 553 GLY D CA 1
ATOM 17679 C C . GLY D 1 553 ? -11.381 -47.753 2.609 1.00 68.09 553 GLY D C 1
ATOM 17680 O O . GLY D 1 553 ? -10.307 -47.983 2.065 1.00 67.49 553 GLY D O 1
ATOM 17681 N N . LEU D 1 554 ? -11.530 -47.558 3.934 1.00 69.22 554 LEU D N 1
ATOM 17682 C CA . LEU D 1 554 ? -10.435 -47.466 4.926 1.00 70.05 554 LEU D CA 1
ATOM 17683 C C . LEU D 1 554 ? -10.149 -48.725 5.774 1.00 71.36 554 LEU D C 1
ATOM 17684 O O . LEU D 1 554 ? -10.893 -49.076 6.722 1.00 71.03 554 LEU D O 1
ATOM 17689 N N . ASP D 1 555 ? -8.997 -49.320 5.459 1.00 72.45 555 ASP D N 1
ATOM 17690 C CA . ASP D 1 555 ? -8.665 -50.719 5.718 1.00 73.28 555 ASP D CA 1
ATOM 17691 C C . ASP D 1 555 ? -7.695 -50.926 6.892 1.00 73.46 555 ASP D C 1
ATOM 17692 O O . ASP D 1 555 ? -6.640 -51.575 6.735 1.00 73.84 555 ASP D O 1
ATOM 17697 N N . ILE D 1 558 ? -9.119 -49.431 12.089 1.00 59.21 558 ILE D N 1
ATOM 17698 C CA . ILE D 1 558 ? -10.198 -48.510 11.690 1.00 60.39 558 ILE D CA 1
ATOM 17699 C C . ILE D 1 558 ? -11.478 -48.676 12.571 1.00 60.60 558 ILE D C 1
ATOM 17700 O O . ILE D 1 558 ? -11.729 -49.722 13.185 1.00 59.45 558 ILE D O 1
ATOM 17705 N N . GLU D 1 559 ? -12.245 -47.587 12.616 1.00 62.03 559 GLU D N 1
ATOM 17706 C CA . GLU D 1 559 ? -13.159 -47.157 13.718 1.00 62.81 559 GLU D CA 1
ATOM 17707 C C . GLU D 1 559 ? -12.513 -46.692 15.113 1.00 63.26 559 GLU D C 1
ATOM 17708 O O . GLU D 1 559 ? -13.213 -46.471 16.142 1.00 63.56 559 GLU D O 1
ATOM 17714 N N . ASP D 1 560 ? -11.175 -46.538 15.074 1.00 62.97 560 ASP D N 1
ATOM 17715 C CA . ASP D 1 560 ? -10.300 -45.865 16.059 1.00 61.50 560 ASP D CA 1
ATOM 17716 C C . ASP D 1 560 ? -10.496 -44.363 15.849 1.00 60.20 560 ASP D C 1
ATOM 17717 O O . ASP D 1 560 ? -9.839 -43.531 16.437 1.00 59.79 560 ASP D O 1
ATOM 17722 N N . VAL D 1 561 ? -11.416 -44.047 14.962 1.00 59.77 561 VAL D N 1
ATOM 17723 C CA . VAL D 1 561 ? -11.654 -42.690 14.502 1.00 59.10 561 VAL D CA 1
ATOM 17724 C C . VAL D 1 561 ? -12.322 -41.826 15.529 1.00 57.50 561 VAL D C 1
ATOM 17725 O O . VAL D 1 561 ? -12.045 -40.639 15.598 1.00 56.52 561 VAL D O 1
ATOM 17729 N N . LYS D 1 562 ? -13.237 -42.426 16.282 1.00 57.55 562 LYS D N 1
ATOM 17730 C CA . LYS D 1 562 ? -14.013 -41.705 17.294 1.00 57.31 562 LYS D CA 1
ATOM 17731 C C . LYS D 1 562 ? -13.065 -41.334 18.423 1.00 56.63 562 LYS D C 1
ATOM 17732 O O . LYS D 1 562 ? -13.199 -40.277 19.032 1.00 56.10 562 LYS D O 1
ATOM 17738 N N . GLU D 1 563 ? -12.063 -42.192 18.602 1.00 56.68 563 GLU D N 1
ATOM 17739 C CA . GLU D 1 563 ? -10.983 -42.063 19.586 1.00 56.86 563 GLU D CA 1
ATOM 17740 C C . GLU D 1 563 ? -9.999 -40.919 19.266 1.00 56.12 563 GLU D C 1
ATOM 17741 O O . GLU D 1 563 ? -9.866 -39.985 20.074 1.00 55.80 563 GLU D O 1
ATOM 17747 N N . ALA D 1 564 ? -9.347 -40.954 18.098 1.00 55.32 564 ALA D N 1
ATOM 17748 C CA . ALA D 1 564 ? -8.514 -39.819 17.638 1.00 54.74 564 ALA D CA 1
ATOM 17749 C C . ALA D 1 564 ? -9.246 -38.433 17.657 1.00 54.58 564 ALA D C 1
ATOM 17750 O O . ALA D 1 564 ? -8.621 -37.387 17.826 1.00 53.77 564 ALA D O 1
ATOM 17752 N N . LEU D 1 565 ? -10.569 -38.451 17.478 1.00 54.56 565 LEU D N 1
ATOM 17753 C CA . LEU D 1 565 ? -11.391 -37.242 17.394 1.00 54.84 565 LEU D CA 1
ATOM 17754 C C . LEU D 1 565 ? -11.795 -36.645 18.750 1.00 55.18 565 LEU D C 1
ATOM 17755 O O . LEU D 1 565 ? -12.480 -35.605 18.795 1.00 56.31 565 LEU D O 1
ATOM 17760 N N . THR D 1 566 ? -11.348 -37.267 19.838 1.00 55.26 566 THR D N 1
ATOM 17761 C CA . THR D 1 566 ? -11.706 -36.827 21.193 1.00 55.54 566 THR D CA 1
ATOM 17762 C C . THR D 1 566 ? -10.859 -35.669 21.751 1.00 54.87 566 THR D C 1
ATOM 17763 O O . THR D 1 566 ? -9.649 -35.627 21.505 1.00 54.86 566 THR D O 1
ATOM 17767 N N . ALA D 1 567 ? -11.511 -34.748 22.490 1.00 53.84 567 ALA D N 1
ATOM 17768 C CA . ALA D 1 567 ? -10.822 -33.687 23.256 1.00 52.53 567 ALA D CA 1
ATOM 17769 C C . ALA D 1 567 ? -10.997 -33.769 24.824 1.00 52.67 567 ALA D C 1
ATOM 17770 O O . ALA D 1 567 ? -11.657 -32.881 25.429 1.00 51.63 567 ALA D O 1
ATOM 17772 N N . PRO D 1 568 ? -10.365 -34.800 25.484 1.00 52.28 568 PRO D N 1
ATOM 17773 C CA . PRO D 1 568 ? -10.569 -35.040 26.937 1.00 52.43 568 PRO D CA 1
ATOM 17774 C C . PRO D 1 568 ? -10.142 -33.874 27.820 1.00 52.47 568 PRO D C 1
ATOM 17775 O O . PRO D 1 568 ? -8.986 -33.474 27.760 1.00 52.99 568 PRO D O 1
ATOM 17779 N N . ALA D 1 569 ? -11.083 -33.359 28.625 1.00 52.67 569 ALA D N 1
ATOM 17780 C CA . ALA D 1 569 ? -10.900 -32.217 29.568 1.00 52.60 569 ALA D CA 1
ATOM 17781 C C . ALA D 1 569 ? -9.800 -32.376 30.671 1.00 52.28 569 ALA D C 1
ATOM 17782 O O . ALA D 1 569 ? -9.153 -31.399 31.100 1.00 52.21 569 ALA D O 1
ATOM 17784 N N . GLU D 1 570 ? -9.612 -33.597 31.155 1.00 51.54 570 GLU D N 1
ATOM 17785 C CA . GLU D 1 570 ? -8.537 -33.828 32.087 1.00 50.83 570 GLU D CA 1
ATOM 17786 C C . GLU D 1 570 ? -7.228 -33.608 31.311 1.00 49.57 570 GLU D C 1
ATOM 17787 O O . GLU D 1 570 ? -6.224 -33.166 31.880 1.00 48.99 570 GLU D O 1
ATOM 17793 N N . GLN D 1 571 ? -7.281 -33.881 30.009 1.00 48.01 571 GLN D N 1
ATOM 17794 C CA . GLN D 1 571 ? -6.127 -33.720 29.121 1.00 47.98 571 GLN D CA 1
ATOM 17795 C C . GLN D 1 571 ? -5.831 -32.252 28.701 1.00 46.81 571 GLN D C 1
ATOM 17796 O O . GLN D 1 571 ? -4.701 -31.906 28.453 1.00 46.54 571 GLN D O 1
ATOM 17802 N N . TRP D 1 572 ? -6.858 -31.411 28.647 1.00 45.96 572 TRP D N 1
ATOM 17803 C CA . TRP D 1 572 ? -6.755 -30.006 28.318 1.00 44.79 572 TRP D CA 1
ATOM 17804 C C . TRP D 1 572 ? -6.461 -29.121 29.551 1.00 45.09 572 TRP D C 1
ATOM 17805 O O . TRP D 1 572 ? -5.901 -28.002 29.466 1.00 44.67 572 TRP D O 1
ATOM 17816 N N . ALA D 1 573 ? -6.885 -29.643 30.697 1.00 45.52 573 ALA D N 1
ATOM 17817 C CA . ALA D 1 573 ? -6.691 -29.060 32.026 1.00 45.12 573 ALA D CA 1
ATOM 17818 C C . ALA D 1 573 ? -5.202 -29.218 32.396 1.00 44.23 573 ALA D C 1
ATOM 17819 O O . ALA D 1 573 ? -4.599 -28.387 33.047 1.00 45.07 573 ALA D O 1
ATOM 17821 N N . ASN D 1 574 ? -4.677 -30.347 31.948 1.00 43.46 574 ASN D N 1
ATOM 17822 C CA . ASN D 1 574 ? -3.312 -30.806 31.900 1.00 42.97 574 ASN D CA 1
ATOM 17823 C C . ASN D 1 574 ? -2.348 -29.752 31.215 1.00 42.18 574 ASN D C 1
ATOM 17824 O O . ASN D 1 574 ? -1.202 -29.598 31.627 1.00 40.45 574 ASN D O 1
ATOM 17829 N N . ASP D 1 575 ? -2.787 -28.986 30.206 1.00 41.27 575 ASP D N 1
ATOM 17830 C CA . ASP D 1 575 ? -1.803 -28.043 29.597 1.00 39.66 575 ASP D CA 1
ATOM 17831 C C . ASP D 1 575 ? -2.011 -26.610 29.942 1.00 37.19 575 ASP D C 1
ATOM 17832 O O . ASP D 1 575 ? -1.202 -25.763 29.551 1.00 37.82 575 ASP D O 1
ATOM 17837 N N . VAL D 1 576 ? -3.054 -26.327 30.690 1.00 34.23 576 VAL D N 1
ATOM 17838 C CA . VAL D 1 576 ? -3.360 -24.950 31.011 1.00 31.82 576 VAL D CA 1
ATOM 17839 C C . VAL D 1 576 ? -2.186 -24.138 31.582 1.00 32.95 576 VAL D C 1
ATOM 17840 O O . VAL D 1 576 ? -1.931 -22.991 31.140 1.00 31.71 576 VAL D O 1
ATOM 17844 N N . GLU D 1 577 ? -1.469 -24.702 32.557 1.00 33.16 577 GLU D N 1
ATOM 17845 C CA . GLU D 1 577 ? -0.352 -23.989 33.175 1.00 33.63 577 GLU D CA 1
ATOM 17846 C C . GLU D 1 577 ? 0.764 -23.656 32.150 1.00 33.33 577 GLU D C 1
ATOM 17847 O O . GLU D 1 577 ? 1.228 -22.515 32.084 1.00 34.20 577 GLU D O 1
ATOM 17853 N N . ASP D 1 578 ? 1.154 -24.638 31.336 1.00 32.79 578 ASP D N 1
ATOM 17854 C CA . ASP D 1 578 ? 2.134 -24.463 30.269 1.00 33.15 578 ASP D CA 1
ATOM 17855 C C . ASP D 1 578 ? 1.701 -23.380 29.250 1.00 32.19 578 ASP D C 1
ATOM 17856 O O . ASP D 1 578 ? 2.418 -22.382 29.029 1.00 31.70 578 ASP D O 1
ATOM 17861 N N . ASN D 1 579 ? 0.523 -23.572 28.656 1.00 30.88 579 ASN D N 1
ATOM 17862 C CA . ASN D 1 579 ? -0.137 -22.545 27.837 1.00 29.85 579 ASN D CA 1
ATOM 17863 C C . ASN D 1 579 ? -0.180 -21.111 28.435 1.00 29.98 579 ASN D C 1
ATOM 17864 O O . ASN D 1 579 ? 0.273 -20.169 27.781 1.00 30.54 579 ASN D O 1
ATOM 17869 N N . ALA D 1 580 ? -0.679 -20.914 29.665 1.00 29.59 580 ALA D N 1
ATOM 17870 C CA . ALA D 1 580 ? -0.584 -19.609 30.330 1.00 29.13 580 ALA D CA 1
ATOM 17871 C C . ALA D 1 580 ? 0.806 -19.002 30.487 1.00 29.81 580 ALA D C 1
ATOM 17872 O O . ALA D 1 580 ? 0.961 -17.759 30.330 1.00 30.59 580 ALA D O 1
ATOM 17874 N N . GLU D 1 581 ? 1.829 -19.803 30.846 1.00 28.75 581 GLU D N 1
ATOM 17875 C CA . GLU D 1 581 ? 3.207 -19.224 30.959 1.00 28.22 581 GLU D CA 1
ATOM 17876 C C . GLU D 1 581 ? 3.771 -18.848 29.587 1.00 27.75 581 GLU D C 1
ATOM 17877 O O . GLU D 1 581 ? 4.476 -17.865 29.449 1.00 27.88 581 GLU D O 1
ATOM 17883 N N . TYR D 1 582 ? 3.481 -19.696 28.597 1.00 28.84 582 TYR D N 1
ATOM 17884 C CA . TYR D 1 582 ? 3.745 -19.434 27.186 1.00 29.79 582 TYR D CA 1
ATOM 17885 C C . TYR D 1 582 ? 3.198 -18.035 26.729 1.00 30.14 582 TYR D C 1
ATOM 17886 O O . TYR D 1 582 ? 3.989 -17.140 26.463 1.00 29.93 582 TYR D O 1
ATOM 17895 N N . LEU D 1 583 ? 1.868 -17.820 26.737 1.00 30.95 583 LEU D N 1
ATOM 17896 C CA . LEU D 1 583 ? 1.310 -16.445 26.491 1.00 31.17 583 LEU D CA 1
ATOM 17897 C C . LEU D 1 583 ? 2.042 -15.332 27.209 1.00 30.74 583 LEU D C 1
ATOM 17898 O O . LEU D 1 583 ? 2.211 -14.296 26.647 1.00 31.33 583 LEU D O 1
ATOM 17903 N N . THR D 1 584 ? 2.409 -15.535 28.469 1.00 31.80 584 THR D N 1
ATOM 17904 C CA . THR D 1 584 ? 3.105 -14.525 29.276 1.00 31.36 584 THR D CA 1
ATOM 17905 C C . THR D 1 584 ? 4.506 -14.429 28.743 1.00 32.71 584 THR D C 1
ATOM 17906 O O . THR D 1 584 ? 5.038 -13.323 28.543 1.00 32.57 584 THR D O 1
ATOM 17910 N N . PHE D 1 585 ? 5.134 -15.587 28.505 1.00 33.73 585 PHE D N 1
ATOM 17911 C CA . PHE D 1 585 ? 6.485 -15.583 27.878 1.00 33.43 585 PHE D CA 1
ATOM 17912 C C . PHE D 1 585 ? 6.486 -14.655 26.634 1.00 33.40 585 PHE D C 1
ATOM 17913 O O . PHE D 1 585 ? 7.375 -13.801 26.475 1.00 33.89 585 PHE D O 1
ATOM 17921 N N . LEU D 1 586 ? 5.490 -14.828 25.750 1.00 32.90 586 LEU D N 1
ATOM 17922 C CA . LEU D 1 586 ? 5.425 -14.019 24.479 1.00 32.17 586 LEU D CA 1
ATOM 17923 C C . LEU D 1 586 ? 5.396 -12.522 24.762 1.00 32.39 586 LEU D C 1
ATOM 17924 O O . LEU D 1 586 ? 5.821 -11.721 23.902 1.00 33.84 586 LEU D O 1
ATOM 17929 N N . GLY D 1 587 ? 5.019 -12.146 25.984 1.00 30.49 587 GLY D N 1
ATOM 17930 C CA . GLY D 1 587 ? 5.477 -10.899 26.526 1.00 30.44 587 GLY D CA 1
ATOM 17931 C C . GLY D 1 587 ? 4.449 -9.778 26.471 1.00 32.36 587 GLY D C 1
ATOM 17932 O O . GLY D 1 587 ? 3.283 -10.024 26.172 1.00 32.42 587 GLY D O 1
ATOM 17933 N N . PRO D 1 588 ? 4.894 -8.528 26.743 1.00 32.12 588 PRO D N 1
ATOM 17934 C CA . PRO D 1 588 ? 4.066 -7.359 27.015 1.00 32.38 588 PRO D CA 1
ATOM 17935 C C . PRO D 1 588 ? 3.094 -6.989 25.854 1.00 32.91 588 PRO D C 1
ATOM 17936 O O . PRO D 1 588 ? 1.960 -6.557 26.100 1.00 31.82 588 PRO D O 1
ATOM 17940 N N . ARG D 1 589 ? 3.567 -7.169 24.623 1.00 33.85 589 ARG D N 1
ATOM 17941 C CA . ARG D 1 589 ? 2.852 -6.821 23.398 1.00 35.58 589 ARG D CA 1
ATOM 17942 C C . ARG D 1 589 ? 1.782 -7.816 22.980 1.00 35.70 589 ARG D C 1
ATOM 17943 O O . ARG D 1 589 ? 1.072 -7.531 22.023 1.00 35.89 589 ARG D O 1
ATOM 17951 N N . VAL D 1 590 ? 1.624 -8.940 23.692 1.00 35.21 590 VAL D N 1
ATOM 17952 C CA . VAL D 1 590 ? 0.623 -9.911 23.275 1.00 35.30 590 VAL D CA 1
ATOM 17953 C C . VAL D 1 590 ? -0.796 -9.336 23.254 1.00 37.20 590 VAL D C 1
ATOM 17954 O O . VAL D 1 590 ? -1.207 -8.717 24.253 1.00 39.49 590 VAL D O 1
ATOM 17958 N N . PRO D 1 591 ? -1.538 -9.466 22.110 1.00 37.47 591 PRO D N 1
ATOM 17959 C CA . PRO D 1 591 ? -2.920 -8.947 22.081 1.00 37.32 591 PRO D CA 1
ATOM 17960 C C . PRO D 1 591 ? -3.686 -9.226 23.314 1.00 36.61 591 PRO D C 1
ATOM 17961 O O . PRO D 1 591 ? -3.735 -10.328 23.751 1.00 37.77 591 PRO D O 1
ATOM 17965 N N . ALA D 1 592 ? -4.308 -8.205 23.850 1.00 38.40 592 ALA D N 1
ATOM 17966 C CA . ALA D 1 592 ? -5.260 -8.373 24.917 1.00 39.49 592 ALA D CA 1
ATOM 17967 C C . ALA D 1 592 ? -6.567 -9.147 24.517 1.00 39.94 592 ALA D C 1
ATOM 17968 O O . ALA D 1 592 ? -7.393 -9.418 25.365 1.00 40.25 592 ALA D O 1
ATOM 17970 N N . GLU D 1 593 ? -6.750 -9.458 23.224 1.00 40.91 593 GLU D N 1
ATOM 17971 C CA . GLU D 1 593 ? -7.785 -10.390 22.705 1.00 40.62 593 GLU D CA 1
ATOM 17972 C C . GLU D 1 593 ? -7.221 -11.796 22.694 1.00 40.41 593 GLU D C 1
ATOM 17973 O O . GLU D 1 593 ? -7.983 -12.764 22.720 1.00 39.22 593 GLU D O 1
ATOM 17979 N N . VAL D 1 594 ? -5.889 -11.944 22.627 1.00 40.56 594 VAL D N 1
ATOM 17980 C CA . VAL D 1 594 ? -5.340 -13.301 22.720 1.00 41.05 594 VAL D CA 1
ATOM 17981 C C . VAL D 1 594 ? -5.623 -13.736 24.172 1.00 40.80 594 VAL D C 1
ATOM 17982 O O . VAL D 1 594 ? -6.127 -14.808 24.427 1.00 40.25 594 VAL D O 1
ATOM 17986 N N . HIS D 1 595 ? -5.370 -12.842 25.124 1.00 42.08 595 HIS D N 1
ATOM 17987 C CA . HIS D 1 595 ? -5.612 -13.135 26.568 1.00 41.19 595 HIS D CA 1
ATOM 17988 C C . HIS D 1 595 ? -7.067 -13.459 26.894 1.00 40.52 595 HIS D C 1
ATOM 17989 O O . HIS D 1 595 ? -7.327 -14.462 27.548 1.00 40.47 595 HIS D O 1
ATOM 17996 N N . SER D 1 596 ? -7.999 -12.635 26.393 1.00 40.42 596 SER D N 1
ATOM 17997 C CA . SER D 1 596 ? -9.448 -12.916 26.392 1.00 40.73 596 SER D CA 1
ATOM 17998 C C . SER D 1 596 ? -9.898 -14.365 26.048 1.00 40.54 596 SER D C 1
ATOM 17999 O O . SER D 1 596 ? -10.669 -14.979 26.807 1.00 40.66 596 SER D O 1
ATOM 18002 N N . GLN D 1 597 ? -9.431 -14.878 24.897 1.00 38.76 597 GLN D N 1
ATOM 18003 C CA . GLN D 1 597 ? -9.732 -16.225 24.406 1.00 38.09 597 GLN D CA 1
ATOM 18004 C C . GLN D 1 597 ? -9.210 -17.453 25.242 1.00 37.78 597 GLN D C 1
ATOM 18005 O O . GLN D 1 597 ? -9.931 -18.472 25.399 1.00 37.35 597 GLN D O 1
ATOM 18011 N N . PHE D 1 598 ? -7.934 -17.384 25.671 1.00 36.89 598 PHE D N 1
ATOM 18012 C CA . PHE D 1 598 ? -7.327 -18.315 26.581 1.00 35.98 598 PHE D CA 1
ATOM 18013 C C . PHE D 1 598 ? -8.130 -18.396 27.881 1.00 37.05 598 PHE D C 1
ATOM 18014 O O . PHE D 1 598 ? -8.289 -19.497 28.434 1.00 36.86 598 PHE D O 1
ATOM 18022 N N . ASP D 1 599 ? -8.650 -17.260 28.357 1.00 37.55 599 ASP D N 1
ATOM 18023 C CA . ASP D 1 599 ? -9.559 -17.263 29.497 1.00 40.28 599 ASP D CA 1
ATOM 18024 C C . ASP D 1 599 ? -10.875 -18.013 29.165 1.00 41.29 599 ASP D C 1
ATOM 18025 O O . ASP D 1 599 ? -11.285 -18.909 29.930 1.00 42.21 599 ASP D O 1
ATOM 18030 N N . ALA D 1 600 ? -11.494 -17.684 28.015 1.00 41.33 600 ALA D N 1
ATOM 18031 C CA . ALA D 1 600 ? -12.640 -18.415 27.509 1.00 40.98 600 ALA D CA 1
ATOM 18032 C C . ALA D 1 600 ? -12.328 -19.879 27.327 1.00 41.36 600 ALA D C 1
ATOM 18033 O O . ALA D 1 600 ? -13.197 -20.709 27.544 1.00 42.78 600 ALA D O 1
ATOM 18035 N N . LEU D 1 601 ? -11.097 -20.216 26.903 1.00 41.48 601 LEU D N 1
ATOM 18036 C CA . LEU D 1 601 ? -10.665 -21.642 26.750 1.00 39.89 601 LEU D CA 1
ATOM 18037 C C . LEU D 1 601 ? -10.605 -22.259 28.109 1.00 39.88 601 LEU D C 1
ATOM 18038 O O . LEU D 1 601 ? -11.053 -23.349 28.295 1.00 39.04 601 LEU D O 1
ATOM 18043 N N . LYS D 1 602 ? -10.016 -21.528 29.046 1.00 41.13 602 LYS D N 1
ATOM 18044 C CA . LYS D 1 602 ? -9.806 -22.023 30.379 1.00 42.68 602 LYS D CA 1
ATOM 18045 C C . LYS D 1 602 ? -11.155 -22.334 30.958 1.00 43.18 602 LYS D C 1
ATOM 18046 O O . LYS D 1 602 ? -11.330 -23.479 31.438 1.00 42.71 602 LYS D O 1
ATOM 18052 N N . ALA D 1 603 ? -12.096 -21.358 30.893 1.00 43.42 603 ALA D N 1
ATOM 18053 C CA . ALA D 1 603 ? -13.521 -21.608 31.273 1.00 43.91 603 ALA D CA 1
ATOM 18054 C C . ALA D 1 603 ? -14.123 -22.826 30.487 1.00 44.91 603 ALA D C 1
ATOM 18055 O O . ALA D 1 603 ? -14.717 -23.722 31.081 1.00 44.70 603 ALA D O 1
ATOM 18057 N N . ARG D 1 604 ? -13.887 -22.937 29.171 1.00 45.78 604 ARG D N 1
ATOM 18058 C CA . ARG D 1 604 ? -14.315 -24.190 28.486 1.00 46.15 604 ARG D CA 1
ATOM 18059 C C . ARG D 1 604 ? -13.893 -25.374 29.311 1.00 45.60 604 ARG D C 1
ATOM 18060 O O . ARG D 1 604 ? -14.727 -26.177 29.674 1.00 45.62 604 ARG D O 1
ATOM 18068 N N . ILE D 1 605 ? -12.611 -25.450 29.649 1.00 46.31 605 ILE D N 1
ATOM 18069 C CA . ILE D 1 605 ? -12.085 -26.624 30.372 1.00 46.49 605 ILE D CA 1
ATOM 18070 C C . ILE D 1 605 ? -12.704 -26.966 31.747 1.00 46.56 605 ILE D C 1
ATOM 18071 O O . ILE D 1 605 ? -13.124 -28.121 31.976 1.00 47.23 605 ILE D O 1
ATOM 18076 N N . SER D 1 606 ? -12.799 -25.999 32.654 1.00 46.34 606 SER D N 1
ATOM 18077 C CA . SER D 1 606 ? -13.352 -26.320 33.975 1.00 46.04 606 SER D CA 1
ATOM 18078 C C . SER D 1 606 ? -14.905 -26.506 34.034 1.00 46.47 606 SER D C 1
ATOM 18079 O O . SER D 1 606 ? -15.505 -26.425 35.091 1.00 48.16 606 SER D O 1
#

CATH classification: 3.40.449.10 (+2 more: 2.170.8.10, 3.90.228.20)

Secondary structure (DSSP, 8-state):
-----HHHHHHHHHHHHHH--SEEEE----HHHHHHHHHHHHHTTSEEE--TTTSTT-EEE---GGGSS--GGGEEE--SSTTTT-TTS----HHHHHHHHHHHHTTTTTTSEEEEEEEEES-TT-SS-EEEEEEES-HHHHHHHHHHSEESHHHHHHHTTT---EEEEEE-S----SS----SS---SS-EEEEETTTTEEEEES--SHHHH-TIIIIIIIIIHHHHHHHHT-EEE--EEEEEE-SSS-EEEEEEE-SSSHHHHHHHT---SSTT-EEEEEESS-EEEEE-SSSEEEE---SEEEEE-TT--TTT-HHHHHHHTT---EEES-EEETTS-EE-TT-SS---S-EE-TTS-EE-TT-SS-SS-TT-EEEEEGGG-TTB-GGGG-TT-EE-SEEEEE---SSSS-SEEE-SSHHHHHHHHHT-B--------B-GGG-TTT--S-HHHHHHHHHHHHHHHGGGSPEEEEE-TT-B-TTS-BSS--GGGHHHHHHHHHHHHHT----EE-SSSEEPPGGGS--S---S--TTHHHHH---HHHHHHTHHHHHHHHHHT-TTS-HHHHHHHHHHHHHH-/-----HHHHHHHHHHHHHH--SEEEE----HHHHHHHHHHHHHHTSEEEP-TTTSTT-EEE---TTSSS--GGGEEE--SSGGGT-TTS----HHHHHHHHHHHHTTTTTTSEEEEEEEESS-TTSSS--EEEEEES-HHHHHHHHHHTEESHHHHHHH-SS---EEEEEE-S----SS-PPPSS---SS-EEEEETTTTEEEEES--SHHHH-TIIIIIIIIIHHHHHHHHT-EEE--EEEEEE-TT--EEEEEEE-S-HHHHHHHHT----STT-EEEEEESS-EEEEE-SSSEEEE---SEEEEE-TT--TTT-HHHHHHHTT---EEES-EE-SSS-EE-TT-SS---S-EE-TTS-EE-TT-SS-SS-TT-EEEEEGGG-TTB-GGGG-TT-EEP-EEEEE---SSSS-SEEE-SSHHHHHHHHHT-EE----EE-GGG-TTT--S-HHHHHHHHHHHHHHSGGGSPEEEEE-S--B-GGG-BSS--GGGGHHHHHHHHHHHHTS--EEE-SSSEEEPGGGS--TT--S-HHHHTTTT---HHHHHHTHHHHHHHHHHT-TTS-HHHHHHHHHHHHHH-/-----HHHHHHHHHHHHHH--SEEEE----HHHHHHHHHHHHHHSSEEEPPTTTSTT-EEE---SSSSS--GGGEEE--SSHHHH-TTS----HHHHHHHHHHHHTTTTTTSEEEEEEEESS-TTSSS--EEEEEES-HHHHHHHHHHSEESHHHHHHHTTT---EEEEEE-S----TT----SS---SS-EEEEETTTTEEEEES--SHHHH-TIIIIIIIIIHHHHHHHHT-EEE-EEEEEEE-TT--EEEEEEE--STTHHHHHHT---SSTT-EEEEEESS-EEEEEETTEEEEE---SEEEEE-TT--TTT-HHHHHHHSS---EEES-EE-TTS-EE-TT-SSPPPS-EE-TTS-EE-TT-SS-SS-TT-EEEEEGGG-TTB-GGGG-TT-EE--EEEEE--BSSSS-SEEE-SSHHHHHHHHHT-EEB----SEE-GGG-GGG--S-HHHHHHHHHHHHHHHGGGSPEEEEE-S--B-TTS-BSS--GGGHHHHHHHHHHHHHT---B---SSSEEB-SSSS--SS-SSTT----GGG---HHHHHHTHHHHHHHHHHT-TTS-HHHHHHHHHHHHHH-/---SHHHHHHHHHHHHH--SEEEE----HHHHHHHHHHHHHHTSEEE--TTTSTT-EEE---STTSS--GGGEEE--SSHHHH-TTS----HHHHHHHHHHHHTTTTTTSEEEEEEEESS-TTSSS--EEEEEES-HHHHHHHHHHSEESHHHHHHH-TT---EEEEEE------TT----SS---SS-EEEEETTTTEEEEES--SGGGT-TIIIIIIIIIHHHHHHHHT-EEE--EEEEEE-TTS-EEEEEEE-S-TTHHHHHHS----STT-EEEEEESS-EEEEEETTEEEEE---SEEEEE-TT--TTT-HHHHHHTTT---EEES-EEPTTS-EE-TT-SS---S-EE-TTS-EE-TT-SS-SS-TT-EEEEESTT-TTB-TTTT-TT-EE--EEEEE---SSSS-SEEE-SSHHHHHHHHHT-B----B-GGGTGGG--S-HHHHHHHHHHHHHH-STTSPEEEEE-S--B-SSS-BS---GGGGHHHHHHHHHHHTTS---EE-SSSEE--STTS--TT----THHHHT---HHHHHTTHHHHHHHHHHH-TTS-HHHHHHHHHHHHHH-

Foldseek 3Di:
DPALAVVVVVVVVVLCQFQVAPEEAEFALDPVSLVVLVVVLVVLVQWDAFDCVFFNPEIEGFADPLFDDDPQVFEEQAECDPCQQNQLGHYDHVVVVVVVVSVLSGHQNAVFYWYWKKFFQFFLPALQTAIAIETERDVVLVSLCSLWTVIRDSRSVSCHRPRDHEAEYYYQSHHADPVDDDHSHGFASDWHWYAHLVNRYIYTGGHCDDCRRNCVPQPVQFQSVQSVCLVPQWHKAFWWWKWKAAAPDDTAIETEFELDQVVQVLVQQFAADFPRIGMFTLGRTMWIWDADDQAIFTARRIFKRKGFPALDECQQHVLVVQLRRNHPKYKYFFKADPNGDTDWHNYPPPFDQWIQASVRHIDGVVDPDTSGHRRIIIIGGLVSGPRHDPCNSPNVGGGHQEYEYEYAAQDQDAQKFWADAQLLLLLCLLAHFHQCVLRTHDQRSSQSSRHNTQQLVSSVSSVVSCVVCPVSYHTYMYHYQHYADPVGDGLAPDRNQVVQVVVVSVCVSVPNAFADQALSGGFHDLVSTDPPPSPDRDVSSVVRRDRDLVVVVVCLVNSVVSCVSSHDSNDPSSVVSSVSSVVRSD/DLAQQPVVVVVVVVLCVFQVAPEEAEFALDPVSLLVLVVVLVVQPLWPDFQCVFFNQEIEGFADPLFQDDDQVFEELQECDPQFFAQLGHYDHDVVVVVVVSVLSGNLNAVFYWYWKKFFQAFLPDLQTAIAIEIERDSVLNSQRSQWTVIRDSSRVSQHNPRDHQAEYEYQSHHDDDPGRDDSYRFAPDWHWYAHQVRRYIYTYTHCDDCRNNCCPLVVLFQNVLSVCLVPFKDKAFWWWKWKAALVGDIAIEIEFELDLLVLVLVQQFDAPDPSMAMFTLGRTIWIWHQDVFAIFTAGRTFKDWGFPAQDECQQHVQVVQLSRNHSKYKYFFKAPVNRDTDFHNYPDDFAQFIQASNRHTDGVVHPDTSGDRRITMIGGSVSGPRHDPCSNVRRGHGHAEYEYEYAEQDQAAQKFWADAQLLLLLVQLLDFHDVVTGGQRSSQSSRHNTQLQLSSVSSVVNCVVNPPRYHTYMYHYQAYHDPVSDGQHPDRSHCVQVVVQVVCVSVPNAFADQALSGGFHQLVSTPCVVPPHDSVSSRRSRDNPLVVVVVCLVVSVVSLVSSDDSNDPSSVVSSVSSNVRSD/DPAQAPVLVVVVVVLCQFQVAVEEAEFALDPVVLVVLVVVLCVQLQWPAFQCVQFNQETEGQADPVQADDPQVQEALAECDPQFAALLGHYDHVVVVVVVVSVLSGNQNAVFYWYWKKFWFAFLPQPQTAIAIETERDVLLVNLCSFWTHIRDSRSVVCHHHRDHQYEYEYLRHHADPPGRDHNHRFDPDWHWYAYQVRRYIYIYGHPYDCRHNVCPQVVQFQNVQSVCLVPVWHKAFWWWKWKAALVGDIAIETEQELDQCVQVLVLQFQAPDPRMGMFTLGRTIWIWHCDVQAIFTAGRTFKDKGFDAQDECVRHVQVVQLCRNHSKYKYQFKADPSSHTDFHNYDDDPDQWIQASVRHIDGVVDPATSGHRRITIIGGQVSGPRHPPCSRPNVGHGHAEYEYEYAAQAQFAQKDWADAQLLLLLCLQQHFHAVLVGTGGQRSSQSSRHNTQVQVSSVSSVVCRVVHPPRYHIYMYHYQHHADPVGHRQHPDRSPCVQVVVQVVCVSVPVDDFDADLSGGFHNQVSTPDDDDDDPPRGCCNSVDNQLVNVVVCLVSSVVSLVSSHDSNDPSSVVSSVSSVVRSD/DDAPVVVVVVVVLCVLQVAVAEAEFALDPVVLVVLVVVLVVLVQWDDFLCVQFNLEIEGFADPVFLDDDQVFEELQECDPCFQAQLHHYDHPVVVVVVLSVLNRHQNAPFYKYWKKFFFAQLPALQTAIAIEIERDVLLVSLCSQWTVIRPSRVVSCPHPRDHQYEYEYQSHHADPVRSDHNHGFAPDWHWYAYQVVRYIYIHGHPDDCSGNVVPFVVQFQNVLSCCLVPVWDKAFWWWKWKAALVRDIAIEIEFELDQLLLLLVQQDDAPDPSMDIFGLGRTIWIWHDDPFAIFTAGRTFKDWGQPAQDECVQHVQVVQLSRNHQKYKYFFKADPNRHTDFHNHPDDFDQWIQASVRDIDGVVDPDTSGDRRITIIGGLVSGPRHDPCSNPNRGDHHQEYEYEEADQAQDAAKFWAPAQLLLLLVQLQPWNVTRGQRSSQSVRHNTQQQVSSVSSVVSCVVDPSRYHTYMYHYQHHQDPVVGRLHPDRNNCVLVVVVSVCVSVVVDFADQALSGGFDPLVPTPCVPPPDPCNNVSRHRDLVVLLVCLVVSVVSQCSSHDSHDPSSVVSSVVSNVSRD

Nearest PDB structures (foldseek):
  2zci-assembly2_D  TM=1.002E+00  e=0.000E+00  Corynebacterium glutamicum
  2zci-assembly2_B  TM=9.972E-01  e=0.000E+00  Corynebacterium glutamicum
  7l3v-assembly1_A  TM=9.625E-01  e=7.113E-77  Rattus norvegicus
  2qzy-assembly2_B  TM=9.615E-01  e=6.606E-76  Gallus gallus
  2faf-assembly1_A  TM=9.615E-01  e=9.251E-75  Gallus gallus